Protein AF-0000000069323156 (afdb_homodimer)

Foldseek 3Di:
DPPPPPPPLPPPVPPVPPDPPPDPPDDPDDDPDPDDDDPPDDDDDDDDDDDDYYDDDPDDDDDDPPPDPPPPPVVVVVVVVVVVVLVVVLLVCLAWFPLSVLLVPDDDPLFDPVQNVLSVVLVVCVSVVPLLSVLQRQQWFGDDPQQQQQFQERAGFQVSLVQQAPFDPDDDDPPDDDPDDPCNRVHHDPAAKAKKWWKWFKDFPRHDDQLFFDRRIHITIGIGGPSTDFVSVLVSVLVSLVVNRHVCCVVRVIRIHIDGMARLDADPCLCVDVLVVVLVVLVVVLVVLQVLLVVVVVVVVVVVVVVVPPPPPDVPPPVPPVPPPVPPDPDDPDPPPPDPPLPQQQPPPPPPPPPPPPVDDCPPPDPDPPDQDLVNLLSNLSHLVVLLCSLLDLDHDPQDQLLLLLLLLVLLLLQLLLLLCVLQCQQARRNNVLVVQCLALVNLSNNVSLLSLLQVLLQLLLSLQLVQLLRPVNLVVLQPDDPVVVVVVLVLVLVLVLLQQPQLLLSLLSVLLSLLSSLCNNFSTDDRQNLVVLCVVCVVCVSVLNQLVDACSNHNDNLCLSVSLSSVLSSVSVVLVSVCSNPVVVSVVVLVVVLVCLLVVLLVQLVVLFDFQRPSRCNVCCSPQPSHNSNSNNLNSNSNVLSNVLSVCVLVDDDDPVRLVVVLVQLVVLQSCLSSVVNPRGDGSNVRSVSVSVSSNSNSNSSSSLSSCVSNPDDDPSSVVSSDSVSSSVSLLSSQLSSCLSSLSCNVSSNDRHGDHSDSPVSVVVSVVSSVVSSVVSSVSCSSGRSSSSSSSVSVSPPDDDPPPPPPPPPPPVDDPDPPPDDDDDPDPDPDDDDDVD/DPPPPPPPLPPPVPPVPPDPPPDPPDDPDDDDDDDDDDPDDDDDDDDDDDDDDDDDDPDDDDDDPPPPPPPPPVVVVVVVVVVVVLVVVLLVCLAWFPLSVLLVPDDDPLFDPVQNVLSVVLVVCVSVVPLLSVLQRQQWFGDDPQQQQQFQERAGFQVSLVQQAPFDPDDDDPPDDDPDDPCNRVHHDPAAKAKKWWKWFKDFPRHDDQLFFDRGIHITIGIGGPSTDFVSVLVSVLVSLVVNRHVCCVVRVIRIHIDGMARLDADPCLCVDVLVVVLVVLVVVLVVLQVLLVVVVVVVVVVVVVVVPPPPPDPPPPVPPVPVPVPPDDDDPDPPPPDPPLPQQQPPPPPPPPPPPPVDDCPPPDPDPPDQDLVNLLSNLSHLVVLLCSLLDLDHDPQDQLLLLLLLLVLLLLQLLLLLCVLQCQQARRNNVLVVQCLALVNLSNNVSLLSLLQVLLQLLLSLQLVQLLRPVNLVVLQPDDPVVVVVVLVLVLVLVLLQQPQLVLSLLSVLLSLLSSLCNNFSTDDRQNLVPLCVVCVVCVSVLNQLSDACSNHNDNLCLSVSLSSVLSSVSVVLVSVCSNPVVVSVVVLVVVLVCLLVVLLVQLVVLFDFQRPSRCNVCCSPQPSHNSNSNNLNSNSNVLSNVLSVCVLVDDDDPVRLVVVLVQLVVLQSCLSSVVNPRGDGSNVRSVSVSVSSNSNSNSSSVLSSCVSNPDDDPSSVVSSDSVSSSVSLLSSQLSSCLSSLSCNVSSNDRHGDHSDSPVSVVVSVVSSVVSSVVSSVSCSSGRSSSSSSSVSVSPPDDDPPPPPPPPPPPPPPDDDDDPDDDDDDDDDDDDDDDD

pLDDT: mean 78.99, std 29.28, range [13.47, 98.62]

Organism: Aedes albopictus (NCBI:txid7160)

Secondary structure (DSSP, 8-state):
--GGGSGGGSGGGGGGGTGGGGGGGS----------------------------------------------TTHHHHHHHHHHHHHHHHHHHHHHBHHHHHHHH--BTTB-HHHHHHHHHHHHHHHTT-HHHHHHHHHS-B--S-GGGT--EE---HHHHHHHHS-------TTS---S-TTTTT---SS-EEEEEEEEE---TTS-----SS-SEEEEEEEEETTS-HHHHHHHHHHHHHTT-SHHHHHHT--PEEEEEE-S---TTSTT-HHHHHHHHHHHHHHHHHHHHHHHHHHHHHHHHHHHHTS-S----------------------------S-TTTGGG--------------TTS-------HHHHHHHTT-HHHHHHHHH-----TT--THHHHHHHHHHHHHHHHHHHHHHGGGBS-HHHHHHHHTSGGGHHHHTGGGGHHHHHHHHHHHHHHHHHH-HHHHHHHHHS-HHHHHHHHHHHHHHHHHHHHHHHHHHHHHHHHHHHHHHHH-SS-----HHHHHHHHHHHHHTT-GGGS-GGG-SSGGGHHHHHHHHHHHHHHHHHHHHHH-HHHHHHHHHHHHHHHHHHHHHHHHHTT---SHHHHHHTHIIIIISGGGSHHHHHHHHHHHHHHHHHTT-----HHHHHHHHHHHHHHHHHHHTTTSS----HHHHHHHHHHHHHHHHHHHHHHHHHHHTT---HHHHHHTSHHHHHHHTTHHHHHHHHHHHHHHHHHT-SS-B---HHHHHHHHHHHHHHHHHHHHHHIIIIIHHHHHHHHHHHH------------------------------------SS--/-GGGGSTHHHHTTTGGGTGGGSSTT-----------------------------------------------TTHHHHHHHHHHHHHHHHHHHHHHBHHHHHHHH--BTTB-HHHHHHHHHHHHHHHTT-HHHHHHHHHS-B--S-GGGT--EE---HHHHHHHHS-------TTS---S-TTTTT---SS-EEEEEEEEE---TTS-----SS-SEEEEEEEEETTS-HHHHHHHHHHHHHTT-SHHHHHHT--PEEEEEE-S---TTGGG-HHHHHHHHHHHHHHHHHHHHHHHHHHHHHHHHHHHHTS-S----------------------------S-TTTGGG--------------TTS-------HHHHHHHTT-HHHHHHHHH-----TT--THHHHHHHHHHHHHHHHHHHHHHGGGBS-HHHHHHHHTSGGGHHHHTGGGGHHHHHHHHHHHHHHHHHH-HHHHHHHHHS-HHHHHHHHHHHHHHHHHHHHHHHHHHHHHHHHHHHHHHHH-SS-----HHHHHHHHHHHHHTT-GGGS-GGG-SSGGGHHHHHHHHHHHHHHHHHHHHHH-HHHHHHHHHHHHHHHHHHHHHHHHHTT---SHHHHHHTHIIIIISGGGSHHHHHHHHHHHHHHHHHTT-----HHHHHHHHHHHHHHHHHHHTTTSSS---HHHHHHHHHHHHHHHHHHHHHHHHHHHTT---HHHHHHTSHHHHHHHTTHHHHHHHHHHHHHHHHHT-SS-B---HHHHHHHHHHHHHHHHHHHHHHIIIIIHHHHHHHHHHHH----------------------------------------

Nearest PDB structures (foldseek):
  7qia-assembly1_A  TM=1.766E-01  e=3.461E-01  Eggerthella lenta
  7mjp-assembly1_E  TM=1.328E-01  e=1.097E+00  Rattus norvegicus
  7a0g-assembly1_EEE  TM=1.377E-01  e=2.211E+00  Serratia marcescens
  6iv1-assembly1_E  TM=1.682E-01  e=5.252E+00  Klebsiella pneumoniae IS53
  6m20-assembly3_C  TM=2.098E-01  e=3.214E+00  Plasmodium falciparum

Radius of gyration: 42.63 Å; Cα contacts (8 Å, |Δi|>4): 2077; chains: 2; bounding box: 185×141×119 Å

Solvent-accessible surface area (backbone atoms only — not comparable to full-atom values): 93263 Å² total; per-residue (Å²): 139,79,73,79,73,70,62,74,75,58,65,76,64,53,66,77,58,59,71,76,59,62,77,75,66,72,86,69,76,69,93,64,84,69,84,81,75,85,71,88,78,80,92,77,92,81,87,92,86,90,83,87,88,86,88,86,76,91,78,68,93,74,85,78,87,67,73,79,74,80,77,61,76,72,55,52,54,55,50,48,48,49,51,52,45,50,51,48,46,51,56,38,37,34,27,50,33,53,60,51,31,47,52,70,68,60,50,90,80,77,41,58,68,67,30,48,52,53,47,48,49,42,53,52,24,45,76,68,63,34,65,28,30,45,34,32,56,33,10,15,13,38,80,59,53,30,42,46,37,33,31,35,68,18,46,42,26,62,66,44,22,45,23,20,59,48,47,67,60,64,62,79,69,88,84,59,91,69,69,33,48,89,54,63,61,68,36,52,46,97,58,63,53,39,48,32,38,37,34,24,39,45,69,32,36,56,27,68,75,64,72,54,89,76,68,49,52,36,30,38,19,36,41,41,52,57,72,47,46,55,68,48,49,46,53,50,48,44,49,41,44,72,67,56,49,44,47,63,33,70,75,45,55,41,67,51,44,71,74,49,52,43,66,49,52,75,58,90,62,58,84,70,33,65,53,56,52,53,51,50,52,50,52,50,52,51,50,51,35,32,51,51,18,49,51,53,51,50,51,52,52,50,54,51,52,54,60,62,60,66,62,76,74,79,73,66,80,58,74,76,64,83,64,79,70,70,68,77,78,75,77,81,73,79,82,73,83,67,84,77,68,82,57,79,86,70,65,72,64,79,70,72,76,77,71,71,80,68,82,64,80,77,69,80,72,67,75,68,80,76,76,78,48,72,66,53,52,50,31,50,36,34,27,57,70,62,39,49,49,56,52,68,48,59,80,72,55,91,86,57,64,52,44,56,24,19,55,52,41,53,41,47,50,36,33,49,47,30,44,49,57,63,56,39,48,66,41,36,29,30,52,54,55,40,46,26,49,40,44,33,73,90,35,17,64,35,62,43,17,75,61,45,56,36,41,54,37,8,50,50,25,16,49,56,32,23,57,50,64,55,32,58,69,57,34,50,48,54,46,72,41,54,73,66,57,43,48,52,52,51,49,50,54,50,48,44,53,47,43,43,51,41,54,41,51,51,53,50,50,44,50,46,23,50,51,39,44,50,39,59,31,50,19,80,48,72,69,73,82,54,20,41,58,25,27,71,75,39,45,68,33,59,78,66,43,52,43,29,82,42,54,63,90,56,30,34,58,72,84,52,32,61,56,20,37,50,55,52,50,48,55,51,50,53,55,46,49,53,42,24,44,62,37,53,71,59,25,52,51,50,48,52,51,48,52,52,47,43,52,51,47,41,50,48,54,32,48,71,65,54,32,36,71,17,64,36,49,47,60,74,40,27,40,66,59,55,43,18,55,76,48,56,40,58,15,23,52,51,11,31,51,52,13,39,51,56,32,72,38,69,80,63,62,78,77,52,70,67,56,49,56,52,52,49,52,49,30,52,47,34,44,52,45,48,39,50,61,56,63,63,36,79,45,57,29,71,59,33,25,51,48,58,57,46,36,46,46,36,39,16,46,31,54,48,48,54,53,51,44,45,73,64,68,51,77,49,73,66,50,50,59,23,41,31,59,68,26,49,30,48,37,77,34,45,69,40,24,62,67,43,35,60,58,52,47,36,52,49,53,38,64,40,88,60,71,40,73,66,41,72,65,58,49,52,38,36,34,48,13,48,49,52,51,20,47,56,51,15,54,55,46,38,38,68,36,26,51,23,39,38,49,42,41,55,52,58,70,57,63,66,79,74,73,78,71,78,72,76,78,78,74,80,75,80,73,76,84,74,80,76,78,79,78,82,80,80,82,79,79,79,74,61,81,84,67,66,90,114,136,81,75,75,74,70,62,72,72,57,62,72,62,54,66,75,58,58,69,77,60,63,73,82,61,71,86,70,75,68,93,69,83,72,83,82,80,81,72,83,86,76,89,77,87,89,84,92,85,92,80,89,82,85,89,84,75,92,69,90,79,74,86,75,89,66,73,78,71,80,75,62,74,72,53,53,54,53,49,50,48,48,52,51,48,49,51,46,47,52,55,38,37,35,29,51,31,52,58,52,31,47,52,72,67,60,51,91,78,76,42,56,68,66,31,47,54,52,46,48,48,41,54,51,25,47,77,68,64,33,65,28,31,45,35,32,55,35,10,14,14,38,80,59,53,30,42,46,39,34,30,36,65,17,47,42,25,62,66,44,22,47,23,20,58,49,47,65,60,64,61,79,68,86,84,58,92,67,70,33,50,89,55,63,61,68,35,50,45,97,58,62,54,39,50,33,38,37,32,24,40,45,69,32,36,56,27,67,75,65,72,54,90,80,69,49,52,34,29,36,20,36,43,41,52,58,72,47,50,53,69,47,52,44,54,50,49,42,49,42,44,72,66,56,48,45,48,63,34,67,76,42,54,42,67,52,43,68,74,49,53,44,66,49,52,76,58,91,61,58,85,71,34,66,54,56,54,53,50,50,52,51,52,49,53,50,50,50,35,30,50,50,19,51,51,52,52,50,50,52,51,51,53,50,53,56,59,62,60,67,61,74,74,78,72,66,79,58,73,76,63,82,64,80,70,72,69,74,79,74,78,80,72,78,79,73,82,68,82,77,69,82,58,79,88,70,64,72,64,79,70,72,76,77,71,72,80,69,81,64,78,78,68,81,72,66,75,68,79,77,76,78,49,71,67,51,52,50,31,51,35,35,27,57,70,62,40,49,49,56,51,68,49,58,80,73,55,93,85,56,66,53,44,56,24,19,53,51,40,55,41,49,50,36,34,49,48,30,44,50,54,65,57,42,48,65,40,36,30,30,51,53,53,40,47,26,50,41,44,33,74,90,34,17,64,36,63,44,17,76,60,45,56,36,40,55,38,9,49,49,25,17,48,57,33,23,57,49,65,55,32,58,68,56,34,49,49,52,47,72,41,54,74,69,55,42,48,51,52,50,50,50,54,51,49,45,53,49,43,43,50,40,54,40,51,53,52,49,49,45,50,44,23,49,50,38,45,50,39,59,30,52,20,80,49,72,69,74,82,54,20,41,57,24,27,71,74,39,44,68,33,59,78,68,43,50,41,27,82,44,52,62,91,55,30,33,58,72,83,53,32,61,57,20,37,52,54,51,51,48,55,50,50,52,54,46,49,54,42,24,43,63,36,54,70,59,25,53,52,51,48,54,50,48,51,52,46,43,53,51,48,44,50,48,53,33,48,71,64,56,32,34,71,18,63,37,49,47,59,75,40,28,42,68,59,54,44,17,53,76,47,56,40,58,15,23,52,51,12,32,51,54,13,39,52,56,32,71,37,70,82,63,63,78,78,51,71,67,56,48,54,52,52,49,53,48,31,53,48,35,43,52,47,47,41,51,61,56,63,62,35,80,45,59,30,72,59,32,24,49,49,58,56,47,35,46,47,36,39,16,46,30,53,48,48,54,52,51,45,45,73,65,70,50,78,51,74,66,51,51,60,24,40,31,58,69,26,48,31,48,37,76,36,45,67,41,24,62,68,44,35,60,58,51,46,36,51,49,53,38,64,39,90,61,72,40,73,65,41,72,66,57,48,52,37,37,34,47,13,48,49,53,51,20,46,56,50,15,55,55,46,37,40,67,37,26,53,23,39,40,49,43,39,56,53,58,69,57,64,65,79,72,72,77,69,77,70,76,80,79,74,81,76,80,75,77,85,76,82,79,82,82,77,82,80,84,86,71,88,85,80,90,95,91,91,72,90,130

Structure (mmCIF, N/CA/C/O backbone):
data_AF-0000000069323156-model_v1
#
loop_
_entity.id
_entity.type
_entity.pdbx_description
1 polymer 'Uncharacterized protein'
#
loop_
_atom_site.group_PDB
_atom_site.id
_atom_site.type_symbol
_atom_site.label_atom_id
_atom_site.label_alt_id
_atom_site.label_comp_id
_atom_site.label_asym_id
_atom_site.label_entity_id
_atom_site.label_seq_id
_atom_site.pdbx_PDB_ins_code
_atom_site.Cartn_x
_atom_site.Cartn_y
_atom_site.Cartn_z
_atom_site.occupancy
_atom_site.B_iso_or_equiv
_atom_site.auth_seq_id
_atom_site.auth_comp_id
_atom_site.auth_asym_id
_atom_site.auth_atom_id
_atom_site.pdbx_PDB_model_num
ATOM 1 N N . MET A 1 1 ? 51.719 -1.077 -15.766 1 19.84 1 MET A N 1
ATOM 2 C CA . MET A 1 1 ? 51.719 0.281 -15.227 1 19.84 1 MET A CA 1
ATOM 3 C C . MET A 1 1 ? 50.812 0.373 -14.008 1 19.84 1 MET A C 1
ATOM 5 O O . MET A 1 1 ? 50 1.296 -13.891 1 19.84 1 MET A O 1
ATOM 9 N N . ALA A 1 2 ? 50.562 -0.69 -13.344 1 22.05 2 ALA A N 1
ATOM 10 C CA . ALA A 1 2 ? 49.688 -1.306 -12.352 1 22.05 2 ALA A CA 1
ATOM 11 C C . ALA A 1 2 ? 49.875 -0.669 -10.984 1 22.05 2 ALA A C 1
ATOM 13 O O . ALA A 1 2 ? 48.969 -0.702 -10.148 1 22.05 2 ALA A O 1
ATOM 14 N N . PRO A 1 3 ? 51.062 -0.078 -10.734 1 22.94 3 PRO A N 1
ATOM 15 C CA . PRO A 1 3 ? 51.562 0.042 -9.359 1 22.94 3 PRO A CA 1
ATOM 16 C C . PRO A 1 3 ? 50.938 1.204 -8.602 1 22.94 3 PRO A C 1
ATOM 18 O O . PRO A 1 3 ? 51 1.247 -7.367 1 22.94 3 PRO A O 1
ATOM 21 N N . ILE A 1 4 ? 50.656 2.258 -9.312 1 23.58 4 ILE A N 1
ATOM 22 C CA . ILE A 1 4 ? 50.625 3.555 -8.648 1 23.58 4 ILE A CA 1
ATOM 23 C C . ILE A 1 4 ? 49.344 3.668 -7.797 1 23.58 4 ILE A C 1
ATOM 25 O O . ILE A 1 4 ? 48.969 4.77 -7.402 1 23.58 4 ILE A O 1
ATOM 29 N N . ARG A 1 5 ? 48.562 2.629 -7.816 1 21.92 5 ARG A N 1
ATOM 30 C CA . ARG A 1 5 ? 47.156 2.785 -7.395 1 21.92 5 ARG A CA 1
ATOM 31 C C . ARG A 1 5 ? 47.094 3.07 -5.898 1 21.92 5 ARG A C 1
ATOM 33 O O . ARG A 1 5 ? 46.094 3.652 -5.426 1 21.92 5 ARG A O 1
ATOM 40 N N . PHE A 1 6 ? 47.969 2.354 -5.066 1 22.97 6 PHE A N 1
ATOM 41 C CA . PHE A 1 6 ? 47.688 2.135 -3.648 1 22.97 6 PHE A CA 1
ATOM 42 C C . PHE A 1 6 ? 48 3.391 -2.84 1 22.97 6 PHE A C 1
ATOM 44 O O . PHE A 1 6 ? 47.656 3.467 -1.655 1 22.97 6 PHE A O 1
ATOM 51 N N . ALA A 1 7 ? 48.875 4.301 -3.303 1 22.59 7 ALA A N 1
ATOM 52 C CA . ALA A 1 7 ? 49.625 5.125 -2.342 1 22.59 7 ALA A CA 1
ATOM 53 C C . ALA A 1 7 ? 48.719 6.195 -1.737 1 22.59 7 ALA A C 1
ATOM 55 O O . ALA A 1 7 ? 48.875 6.574 -0.576 1 22.59 7 ALA A O 1
ATOM 56 N N . SER A 1 8 ? 47.906 6.797 -2.604 1 22.84 8 SER A N 1
ATOM 57 C CA . SER A 1 8 ? 47.469 8.117 -2.168 1 22.84 8 SER A CA 1
ATOM 58 C C . SER A 1 8 ? 46.438 8.016 -1.064 1 22.84 8 SER A C 1
ATOM 60 O O . SER A 1 8 ? 45.906 9.039 -0.601 1 22.84 8 SER A O 1
ATOM 62 N N . ARG A 1 9 ? 45.812 6.875 -0.917 1 22.41 9 ARG A N 1
ATOM 63 C CA . ARG A 1 9 ? 44.688 6.824 0.011 1 22.41 9 ARG A CA 1
ATOM 64 C C . ARG A 1 9 ? 45.156 7.027 1.448 1 22.41 9 ARG A C 1
ATOM 66 O O . ARG A 1 9 ? 44.344 7.25 2.346 1 22.41 9 ARG A O 1
ATOM 73 N N . ALA A 1 10 ? 46.531 6.73 1.75 1 22.8 10 ALA A N 1
ATOM 74 C CA . ALA A 1 10 ? 47.031 6.617 3.121 1 22.8 10 ALA A CA 1
ATOM 75 C C . ALA A 1 10 ? 47.094 7.988 3.789 1 22.8 10 ALA A C 1
ATOM 77 O O . ALA A 1 10 ? 46.938 8.102 5.004 1 22.8 10 ALA A O 1
ATOM 78 N N . LEU A 1 11 ? 47.531 9 3.029 1 21.69 11 LEU A N 1
ATOM 79 C CA . LEU A 1 11 ? 48.062 10.125 3.785 1 21.69 11 LEU A CA 1
ATOM 80 C C . LEU A 1 11 ? 47 10.797 4.629 1 21.69 11 LEU A C 1
ATOM 82 O O . LEU A 1 11 ? 47.25 11.188 5.77 1 21.69 11 LEU A O 1
ATOM 86 N N . ILE A 1 12 ? 45.906 11.055 3.996 1 22.02 12 ILE A N 1
ATOM 87 C CA . ILE A 1 12 ? 45.125 12.078 4.691 1 22.02 12 ILE A CA 1
ATOM 88 C C . ILE A 1 12 ? 44.438 11.461 5.922 1 22.02 12 ILE A C 1
ATOM 90 O O . ILE A 1 12 ? 43.906 12.188 6.77 1 22.02 12 ILE A O 1
ATOM 94 N N . SER A 1 13 ? 44.469 10.148 6.066 1 22.89 13 SER A N 1
ATOM 95 C CA . SER A 1 13 ? 43.75 9.57 7.199 1 22.89 13 SER A CA 1
ATOM 96 C C . SER A 1 13 ? 44.438 9.906 8.516 1 22.89 13 SER A C 1
ATOM 98 O O . SER A 1 13 ? 43.969 9.523 9.586 1 22.89 13 SER A O 1
ATOM 100 N N . THR A 1 14 ? 45.781 10.211 8.469 1 22.78 14 THR A N 1
ATOM 101 C CA . THR A 1 14 ? 46.5 10.188 9.734 1 22.78 14 THR A CA 1
ATOM 102 C C . THR A 1 14 ? 46.031 11.297 10.656 1 22.78 14 THR A C 1
ATOM 104 O O . THR A 1 14 ? 46.062 11.148 11.883 1 22.78 14 THR A O 1
ATOM 107 N N . VAL A 1 15 ? 45.781 12.516 10.055 1 21.61 15 VAL A N 1
ATOM 108 C CA . VAL A 1 15 ? 45.906 13.586 11.039 1 21.61 15 VAL A CA 1
ATOM 109 C C . VAL A 1 15 ? 44.812 13.469 12.078 1 21.61 15 VAL A C 1
ATOM 111 O O . VAL A 1 15 ? 45.031 13.68 13.273 1 21.61 15 VAL A O 1
ATOM 114 N N . VAL A 1 16 ? 43.656 13.156 11.609 1 20.75 16 VAL A N 1
ATOM 115 C CA . VAL A 1 16 ? 42.625 13.508 12.609 1 20.75 16 VAL A CA 1
ATOM 116 C C . VAL A 1 16 ? 42.625 12.453 13.711 1 20.75 16 VAL A C 1
ATOM 118 O O . VAL A 1 16 ? 41.875 12.578 14.688 1 20.75 16 VAL A O 1
ATOM 121 N N . LEU A 1 17 ? 43.406 11.359 13.531 1 21.92 17 LEU A N 1
ATOM 122 C CA . LEU A 1 17 ? 43.312 10.297 14.516 1 21.92 17 LEU A CA 1
ATOM 123 C C . LEU A 1 17 ? 43.875 10.742 15.859 1 21.92 17 LEU A C 1
ATOM 125 O O . LEU A 1 17 ? 43.625 10.109 16.891 1 21.92 17 LEU A O 1
ATOM 129 N N . VAL A 1 18 ? 44.781 11.758 15.828 1 20.69 18 VAL A N 1
ATOM 130 C CA . VAL A 1 18 ? 45.594 11.844 17.016 1 20.69 18 VAL A CA 1
ATOM 131 C C . VAL A 1 18 ? 44.719 12.102 18.25 1 20.69 18 VAL A C 1
ATOM 133 O O . VAL A 1 18 ? 44.938 11.5 19.297 1 20.69 18 VAL A O 1
ATOM 136 N N . VAL A 1 19 ? 43.875 13.117 18.125 1 19.52 19 VAL A N 1
ATOM 137 C CA . VAL A 1 19 ? 43.625 13.734 19.422 1 19.52 19 VAL A CA 1
ATOM 138 C C . VAL A 1 19 ? 42.781 12.797 20.281 1 19.52 19 VAL A C 1
ATOM 140 O O . VAL A 1 19 ? 43 12.695 21.5 1 19.52 19 VAL A O 1
ATOM 143 N N . LEU A 1 20 ? 41.875 12.156 19.609 1 18.64 20 LEU A N 1
ATOM 144 C CA . LEU A 1 20 ? 40.875 11.672 20.578 1 18.64 20 LEU A CA 1
ATOM 145 C C . LEU A 1 20 ? 41.375 10.406 21.266 1 18.64 20 LEU A C 1
ATOM 147 O O . LEU A 1 20 ? 40.625 9.766 22 1 18.64 20 LEU A O 1
ATOM 151 N N . VAL A 1 21 ? 42.656 9.938 20.953 1 20.44 21 VAL A N 1
ATOM 152 C CA . VAL A 1 21 ? 43.094 8.695 21.578 1 20.44 21 VAL A CA 1
ATOM 153 C C . VAL A 1 21 ? 43.156 8.867 23.094 1 20.44 21 VAL A C 1
ATOM 155 O O . VAL A 1 21 ? 43.125 7.879 23.828 1 20.44 21 VAL A O 1
ATOM 158 N N . ALA A 1 22 ? 43.406 10.141 23.5 1 19.09 22 ALA A N 1
ATOM 159 C CA . ALA A 1 22 ? 44.031 10.102 24.828 1 19.09 22 ALA A CA 1
ATOM 160 C C . ALA A 1 22 ? 43.094 9.398 25.844 1 19.09 22 ALA A C 1
ATOM 162 O O . ALA A 1 22 ? 43.562 8.672 26.703 1 19.09 22 ALA A O 1
ATOM 163 N N . ILE A 1 23 ? 41.906 9.883 25.953 1 18.47 23 ILE A N 1
ATOM 164 C CA . ILE A 1 23 ? 41.375 9.789 27.312 1 18.47 23 ILE A CA 1
ATOM 165 C C . ILE A 1 23 ? 40.938 8.359 27.609 1 18.47 23 ILE A C 1
ATOM 167 O O . ILE A 1 23 ? 40.719 8 28.766 1 18.47 23 ILE A O 1
ATOM 171 N N . CYS A 1 24 ? 40.781 7.566 26.578 1 18.83 24 CYS A N 1
ATOM 172 C CA . CYS A 1 24 ? 40.031 6.379 26.922 1 18.83 24 CYS A CA 1
ATOM 173 C C . CYS A 1 24 ? 40.906 5.359 27.641 1 18.83 24 CYS A C 1
ATOM 175 O O . CYS A 1 24 ? 40.625 4.156 27.578 1 18.83 24 CYS A O 1
ATOM 177 N N . GLY A 1 25 ? 42.094 5.812 28.25 1 17.16 25 GLY A N 1
ATOM 178 C CA . GLY A 1 25 ? 43 4.758 28.703 1 17.16 25 GLY A CA 1
ATOM 179 C C . GLY A 1 25 ? 42.312 3.766 29.641 1 17.16 25 GLY A C 1
ATOM 180 O O . GLY A 1 25 ? 42.594 2.564 29.578 1 17.16 25 GLY A O 1
ATOM 181 N N . ARG A 1 26 ? 41.75 4.211 30.75 1 16.91 26 ARG A N 1
ATOM 182 C CA . ARG A 1 26 ? 42.156 3.488 31.953 1 16.91 26 ARG A CA 1
ATOM 183 C C . ARG A 1 26 ? 41.5 2.113 32.031 1 16.91 26 ARG A C 1
ATOM 185 O O . ARG A 1 26 ? 42.125 1.132 32.406 1 16.91 26 ARG A O 1
ATOM 192 N N . VAL A 1 27 ? 40.125 1.903 32.062 1 17.48 27 VAL A N 1
ATOM 193 C CA . VAL A 1 27 ? 39.625 1.069 33.156 1 17.48 27 VAL A CA 1
ATOM 194 C C . VAL A 1 27 ? 39.625 -0.396 32.719 1 17.48 27 VAL A C 1
ATOM 196 O O . VAL A 1 27 ? 38.688 -0.861 32.062 1 17.48 27 VAL A O 1
ATOM 199 N N . ILE A 1 28 ? 40.562 -0.941 31.969 1 18.41 28 ILE A N 1
ATOM 200 C CA . ILE A 1 28 ? 40.438 -2.305 31.453 1 18.41 28 ILE A CA 1
ATOM 201 C C . ILE A 1 28 ? 40.562 -3.295 32.625 1 18.41 28 ILE A C 1
ATOM 203 O O . ILE A 1 28 ? 40.656 -4.504 32.406 1 18.41 28 ILE A O 1
ATOM 207 N N . SER A 1 29 ? 40.562 -2.807 33.969 1 15.44 29 SER A N 1
ATOM 208 C CA . SER A 1 29 ? 41.281 -3.822 34.75 1 15.44 29 SER A CA 1
ATOM 209 C C . SER A 1 29 ? 40.656 -5.203 34.531 1 15.44 29 SER A C 1
ATOM 211 O O . SER A 1 29 ? 41.312 -6.102 33.969 1 15.44 29 SER A O 1
ATOM 213 N N . SER A 1 30 ? 40.219 -5.852 35.688 1 15.98 30 SER A N 1
ATOM 214 C CA . SER A 1 30 ? 40.656 -7.039 36.406 1 15.98 30 SER A CA 1
ATOM 215 C C . SER A 1 30 ? 39.844 -8.266 36 1 15.98 30 SER A C 1
ATOM 217 O O . SER A 1 30 ? 40.281 -9.398 36.188 1 15.98 30 SER A O 1
ATOM 219 N N . ALA A 1 31 ? 38.531 -8.164 35.656 1 17.11 31 ALA A N 1
ATOM 220 C CA . ALA A 1 31 ? 37.812 -9.195 36.375 1 17.11 31 ALA A CA 1
ATOM 221 C C . ALA A 1 31 ? 38 -10.562 35.719 1 17.11 31 ALA A C 1
ATOM 223 O O . ALA A 1 31 ? 37.562 -10.797 34.594 1 17.11 31 ALA A O 1
ATOM 224 N N . SER A 1 32 ? 39.188 -11.273 36.031 1 15.91 32 SER A N 1
ATOM 225 C CA . SER A 1 32 ? 39.688 -12.57 35.562 1 15.91 32 SER A CA 1
ATOM 226 C C . SER A 1 32 ? 38.719 -13.688 35.938 1 15.91 32 SER A C 1
ATOM 228 O O . SER A 1 32 ? 38.812 -14.797 35.406 1 15.91 32 SER A O 1
ATOM 230 N N . SER A 1 33 ? 37.844 -13.641 37.031 1 15.88 33 SER A N 1
ATOM 231 C CA . SER A 1 33 ? 37.906 -14.883 37.781 1 15.88 33 SER A CA 1
ATOM 232 C C . SER A 1 33 ? 37.312 -16.047 37 1 15.88 33 SER A C 1
ATOM 234 O O . SER A 1 33 ? 36.312 -15.898 36.281 1 15.88 33 SER A O 1
ATOM 236 N N . SER A 1 34 ? 38.125 -17.094 36.875 1 16.16 34 SER A N 1
ATOM 237 C CA . SER A 1 34 ? 38.156 -18.391 36.188 1 16.16 34 SER A CA 1
ATOM 238 C C . SER A 1 34 ? 37.156 -19.375 36.781 1 16.16 34 SER A C 1
ATOM 240 O O . SER A 1 34 ? 37.094 -20.531 36.375 1 16.16 34 SER A O 1
ATOM 242 N N . ALA A 1 35 ? 36.062 -18.984 37.531 1 15.77 35 ALA A N 1
ATOM 243 C CA . ALA A 1 35 ? 35.688 -20.109 38.375 1 15.77 35 ALA A CA 1
ATOM 244 C C . ALA A 1 35 ? 35.469 -21.359 37.531 1 15.77 35 ALA A C 1
ATOM 246 O O . ALA A 1 35 ? 34.969 -21.281 36.406 1 15.77 35 ALA A O 1
ATOM 247 N N . PRO A 1 36 ? 35.969 -22.484 38.156 1 15.76 36 PRO A N 1
ATOM 248 C CA . PRO A 1 36 ? 36.312 -23.828 37.688 1 15.76 36 PRO A CA 1
ATOM 249 C C . PRO A 1 36 ? 35.094 -24.609 37.188 1 15.76 36 PRO A C 1
ATOM 251 O O . PRO A 1 36 ? 35.031 -24.906 36 1 15.76 36 PRO A O 1
ATOM 254 N N . PRO A 1 37 ? 34.781 -25.688 37.969 1 15.46 37 PRO A N 1
ATOM 255 C CA . PRO A 1 37 ? 34.969 -27.109 37.656 1 15.46 37 PRO A CA 1
ATOM 256 C C . PRO A 1 37 ? 33.656 -27.797 37.344 1 15.46 37 PRO A C 1
ATOM 258 O O . PRO A 1 37 ? 33.625 -28.688 36.469 1 15.46 37 PRO A O 1
ATOM 261 N N . ALA A 1 38 ? 32.5 -27.359 38.125 1 15.26 38 ALA A N 1
ATOM 262 C CA . ALA A 1 38 ? 31.875 -28.484 38.781 1 15.26 38 ALA A CA 1
ATOM 263 C C . ALA A 1 38 ? 31.297 -29.484 37.781 1 15.26 38 ALA A C 1
ATOM 265 O O . ALA A 1 38 ? 30.828 -29.094 36.719 1 15.26 38 ALA A O 1
ATOM 266 N N . GLN A 1 39 ? 31.469 -30.797 38.094 1 15.6 39 GLN A N 1
ATOM 267 C CA . GLN A 1 39 ? 31.422 -32.188 37.656 1 15.6 39 GLN A CA 1
ATOM 268 C C . GLN A 1 39 ? 29.984 -32.688 37.531 1 15.6 39 GLN A C 1
ATOM 270 O O . GLN A 1 39 ? 29.719 -33.781 37.031 1 15.6 39 GLN A O 1
ATOM 275 N N . ILE A 1 40 ? 28.984 -31.766 37.5 1 15.06 40 ILE A N 1
ATOM 276 C CA . ILE A 1 40 ? 27.828 -32.469 38 1 15.06 40 ILE A CA 1
ATOM 277 C C . ILE A 1 40 ? 27.656 -33.812 37.25 1 15.06 40 ILE A C 1
ATOM 279 O O . ILE A 1 40 ? 27.641 -33.812 36.031 1 15.06 40 ILE A O 1
ATOM 283 N N . ALA A 1 41 ? 27.719 -34.969 38.094 1 14.88 41 ALA A N 1
ATOM 284 C CA . ALA A 1 41 ? 27.688 -36.438 38.125 1 14.88 41 ALA A CA 1
ATOM 285 C C . ALA A 1 41 ? 26.484 -36.969 37.375 1 14.88 41 ALA A C 1
ATOM 287 O O . ALA A 1 41 ? 26.641 -37.75 36.438 1 14.88 41 ALA A O 1
ATOM 288 N N . GLY A 1 42 ? 25.578 -37.562 38.219 1 14.12 42 GLY A N 1
ATOM 289 C CA . GLY A 1 42 ? 25.328 -39 38.312 1 14.12 42 GLY A CA 1
ATOM 290 C C . GLY A 1 42 ? 24.25 -39.5 37.375 1 14.12 42 GLY A C 1
ATOM 291 O O . GLY A 1 42 ? 24.469 -40.406 36.594 1 14.12 42 GLY A O 1
ATOM 292 N N . LEU A 1 43 ? 22.922 -39.5 37.938 1 14.05 43 LEU A N 1
ATOM 293 C CA . LEU A 1 43 ? 22.266 -40.781 38.281 1 14.05 43 LEU A CA 1
ATOM 294 C C . LEU A 1 43 ? 21.562 -41.375 37.094 1 14.05 43 LEU A C 1
ATOM 296 O O . LEU A 1 43 ? 21.203 -40.656 36.125 1 14.05 43 LEU A O 1
ATOM 300 N N . ASN A 1 44 ? 21.25 -42.75 37.188 1 13.98 44 ASN A N 1
ATOM 301 C CA . ASN A 1 44 ? 21.047 -44.125 36.719 1 13.98 44 ASN A CA 1
ATOM 302 C C . ASN A 1 44 ? 19.641 -44.344 36.188 1 13.98 44 ASN A C 1
ATOM 304 O O . ASN A 1 44 ? 19.391 -45.281 35.438 1 13.98 44 ASN A O 1
ATOM 308 N N . GLY A 1 45 ? 18.516 -43.75 36.844 1 14.02 45 GLY A N 1
ATOM 309 C CA . GLY A 1 45 ? 17.516 -44.75 37.188 1 14.02 45 GLY A CA 1
ATOM 310 C C . GLY A 1 45 ? 17 -45.469 35.938 1 14.02 45 GLY A C 1
ATOM 311 O O . GLY A 1 45 ? 17.094 -44.969 34.844 1 14.02 45 GLY A O 1
ATOM 312 N N . THR A 1 46 ? 16.453 -46.844 36.188 1 14.43 46 THR A N 1
ATOM 313 C CA . THR A 1 46 ? 16.125 -48.219 35.875 1 14.43 46 THR A CA 1
ATOM 314 C C . THR A 1 46 ? 14.836 -48.312 35.062 1 14.43 46 THR A C 1
ATOM 316 O O . THR A 1 46 ? 14.797 -48.938 34 1 14.43 46 THR A O 1
ATOM 319 N N . ASN A 1 47 ? 13.578 -48.375 35.812 1 13.47 47 ASN A N 1
ATOM 320 C CA . ASN A 1 47 ? 12.852 -49.656 35.906 1 13.47 47 ASN A CA 1
ATOM 321 C C . ASN A 1 47 ? 11.992 -49.875 34.656 1 13.47 47 ASN A C 1
ATOM 323 O O . ASN A 1 47 ? 12.086 -50.938 34.031 1 13.47 47 ASN A O 1
ATOM 327 N N . LYS A 1 48 ? 10.484 -49.812 34.906 1 14.29 48 LYS A N 1
ATOM 328 C CA . LYS A 1 48 ? 9.523 -50.875 35.156 1 14.29 48 LYS A CA 1
ATOM 329 C C . LYS A 1 48 ? 8.875 -51.344 33.844 1 14.29 48 LYS A C 1
ATOM 331 O O . LYS A 1 48 ? 8.844 -50.594 32.875 1 14.29 48 LYS A O 1
ATOM 336 N N . TYR A 1 49 ? 7.672 -52.219 34.031 1 14.12 49 TYR A N 1
ATOM 337 C CA . TYR A 1 49 ? 7.094 -53.531 33.781 1 14.12 49 TYR A CA 1
ATOM 338 C C . TYR A 1 49 ? 6.207 -53.5 32.531 1 14.12 49 TYR A C 1
ATOM 340 O O . TYR A 1 49 ? 6.414 -54.25 31.578 1 14.12 49 TYR A O 1
ATOM 348 N N . ARG A 1 50 ? 4.738 -53.688 32.719 1 14.53 50 ARG A N 1
ATOM 349 C CA . ARG A 1 50 ? 3.986 -54.938 32.562 1 14.53 50 ARG A CA 1
ATOM 350 C C . ARG A 1 50 ? 3.322 -55.031 31.203 1 14.53 50 ARG A C 1
ATOM 352 O O . ARG A 1 50 ? 3.188 -54.031 30.516 1 14.53 50 ARG A O 1
ATOM 359 N N . TYR A 1 51 ? 1.993 -55.75 31.188 1 14.33 51 TYR A N 1
ATOM 360 C CA . TYR A 1 51 ? 1.387 -57 30.734 1 14.33 51 TYR A CA 1
ATOM 361 C C . TYR A 1 51 ? 0.519 -56.781 29.516 1 14.33 51 TYR A C 1
ATOM 363 O O . TYR A 1 51 ? 0.676 -57.469 28.5 1 14.33 51 TYR A O 1
ATOM 371 N N . GLY A 1 52 ? -0.908 -56.531 29.641 1 14.53 52 GLY A N 1
ATOM 372 C CA . GLY A 1 52 ? -1.874 -57.594 29.469 1 14.53 52 GLY A CA 1
ATOM 373 C C . GLY A 1 52 ? -2.352 -57.75 28.031 1 14.53 52 GLY A C 1
ATOM 374 O O . GLY A 1 52 ? -2.074 -56.875 27.188 1 14.53 52 GLY A O 1
ATOM 375 N N . ARG A 1 53 ? -3.768 -58.188 27.844 1 15.41 53 ARG A N 1
ATOM 376 C CA . ARG A 1 53 ? -4.465 -59.375 27.375 1 15.41 53 ARG A CA 1
ATOM 377 C C . ARG A 1 53 ? -4.875 -59.25 25.922 1 15.41 53 ARG A C 1
ATOM 379 O O . ARG A 1 53 ? -4.332 -58.406 25.188 1 15.41 53 ARG A O 1
ATOM 386 N N . VAL A 1 54 ? -6.312 -59.344 25.625 1 15.25 54 VAL A N 1
ATOM 387 C CA . VAL A 1 54 ? -7.109 -60.469 25.188 1 15.25 54 VAL A CA 1
ATOM 388 C C . VAL A 1 54 ? -7.391 -60.375 23.703 1 15.25 54 VAL A C 1
ATOM 390 O O . VAL A 1 54 ? -7.145 -59.344 23.078 1 15.25 54 VAL A O 1
ATOM 393 N N . SER A 1 55 ? -8.781 -60.375 23.266 1 14.9 55 SER A N 1
ATOM 394 C CA . SER A 1 55 ? -9.555 -61.5 22.719 1 14.9 55 SER A CA 1
ATOM 395 C C . SER A 1 55 ? -9.625 -61.406 21.188 1 14.9 55 SER A C 1
ATOM 397 O O . SER A 1 55 ? -9.258 -60.406 20.594 1 14.9 55 SER A O 1
ATOM 399 N N . LYS A 1 56 ? -11.062 -61.5 20.641 1 15.81 56 LYS A N 1
ATOM 400 C CA . LYS A 1 56 ? -11.836 -62.5 19.906 1 15.81 56 LYS A CA 1
ATOM 401 C C . LYS A 1 56 ? -11.828 -62.219 18.406 1 15.81 56 LYS A C 1
ATOM 403 O O . LYS A 1 56 ? -11.867 -61.062 18 1 15.81 56 LYS A O 1
ATOM 408 N N . ARG A 1 57 ? -11.906 -63.312 17.484 1 16 57 ARG A N 1
ATOM 409 C CA . ARG A 1 57 ? -11.75 -63.875 16.156 1 16 57 ARG A CA 1
ATOM 410 C C . ARG A 1 57 ? -12.914 -63.5 15.25 1 16 57 ARG A C 1
ATOM 412 O O . ARG A 1 57 ? -12.984 -63.938 14.102 1 16 57 ARG A O 1
ATOM 419 N N . ASN A 1 58 ? -13.992 -62.812 15.609 1 16.22 58 ASN A N 1
ATOM 420 C CA . ASN A 1 58 ? -15.164 -63.406 14.977 1 16.22 58 ASN A CA 1
ATOM 421 C C . ASN A 1 58 ? -15.062 -63.344 13.453 1 16.22 58 ASN A C 1
ATOM 423 O O . ASN A 1 58 ? -14.68 -62.312 12.883 1 16.22 58 ASN A O 1
ATOM 427 N N . GLU A 1 59 ? -15.148 -64.562 12.656 1 16.41 59 GLU A N 1
ATOM 428 C CA . GLU A 1 59 ? -15.078 -65.312 11.398 1 16.41 59 GLU A CA 1
ATOM 429 C C . GLU A 1 59 ? -16.062 -64.75 10.375 1 16.41 59 GLU A C 1
ATOM 431 O O . GLU A 1 59 ? -15.766 -64.688 9.18 1 16.41 59 GLU A O 1
ATOM 436 N N . THR A 1 60 ? -17.406 -64.562 10.664 1 16.44 60 THR A N 1
ATOM 437 C CA . THR A 1 60 ? -18.391 -65.312 9.891 1 16.44 60 THR A CA 1
ATOM 438 C C . THR A 1 60 ? -18.656 -64.625 8.555 1 16.44 60 THR A C 1
ATOM 440 O O . THR A 1 60 ? -19.328 -65.188 7.688 1 16.44 60 THR A O 1
ATOM 443 N N . CYS A 1 61 ? -18.375 -63.438 8.195 1 17.39 61 CYS A N 1
ATOM 444 C CA . CYS A 1 61 ? -19.469 -63 7.336 1 17.39 61 CYS A CA 1
ATOM 445 C C . CYS A 1 61 ? -19.531 -63.844 6.062 1 17.39 61 CYS A C 1
ATOM 447 O O . CYS A 1 61 ? -18.531 -64 5.359 1 17.39 61 CYS A O 1
ATOM 449 N N . ALA A 1 62 ? -20.641 -64.75 5.746 1 16.81 62 ALA A N 1
ATOM 450 C CA . ALA A 1 62 ? -21.234 -65.75 4.852 1 16.81 62 ALA A CA 1
ATOM 451 C C . ALA A 1 62 ? -21.312 -65.188 3.424 1 16.81 62 ALA A C 1
ATOM 453 O O . ALA A 1 62 ? -20.922 -65.875 2.48 1 16.81 62 ALA A O 1
ATOM 454 N N . GLY A 1 63 ? -22.359 -64.312 3.146 1 17.69 63 GLY A N 1
ATOM 455 C CA . GLY A 1 63 ? -23.297 -64.75 2.115 1 17.69 63 GLY A CA 1
ATOM 456 C C . GLY A 1 63 ? -22.719 -64.688 0.715 1 17.69 63 GLY A C 1
ATOM 457 O O . GLY A 1 63 ? -21.625 -64.125 0.514 1 17.69 63 GLY A O 1
ATOM 458 N N . LYS A 1 64 ? -23.75 -64.812 -0.339 1 20.78 64 LYS A N 1
ATOM 459 C CA . LYS A 1 64 ? -23.953 -65.562 -1.603 1 20.78 64 LYS A CA 1
ATOM 460 C C . LYS A 1 64 ? -23.297 -64.812 -2.758 1 20.78 64 LYS A C 1
ATOM 462 O O . LYS A 1 64 ? -22.922 -65.438 -3.764 1 20.78 64 LYS A O 1
ATOM 467 N N . TYR A 1 65 ? -23.453 -63.469 -2.895 1 19.55 65 TYR A N 1
ATOM 468 C CA . TYR A 1 65 ? -23.547 -63.031 -4.273 1 19.55 65 TYR A CA 1
ATOM 469 C C . TYR A 1 65 ? -22.203 -63.062 -4.965 1 19.55 65 TYR A C 1
ATOM 471 O O . TYR A 1 65 ? -21.359 -62.188 -4.746 1 19.55 65 TYR A O 1
ATOM 479 N N . CYS A 1 66 ? -21.562 -64.188 -5.035 1 19.86 66 CYS A N 1
ATOM 480 C CA . CYS A 1 66 ? -20.312 -64.438 -5.746 1 19.86 66 CYS A CA 1
ATOM 481 C C . CYS A 1 66 ? -20.484 -64.188 -7.242 1 19.86 66 CYS A C 1
ATOM 483 O O . CYS A 1 66 ? -20.562 -65.125 -8.023 1 19.86 66 CYS A O 1
ATOM 485 N N . THR A 1 67 ? -21.453 -63.406 -7.668 1 21.17 67 THR A N 1
ATOM 486 C CA . THR A 1 67 ? -21.688 -63.656 -9.086 1 21.17 67 THR A CA 1
ATOM 487 C C . THR A 1 67 ? -20.406 -63.438 -9.891 1 21.17 67 THR A C 1
ATOM 489 O O . THR A 1 67 ? -19.562 -62.625 -9.508 1 21.17 67 THR A O 1
ATOM 492 N N . GLU A 1 68 ? -20.125 -64.312 -10.875 1 21.09 68 GLU A N 1
ATOM 493 C CA . GLU A 1 68 ? -19.047 -64.625 -11.805 1 21.09 68 GLU A CA 1
ATOM 494 C C . GLU A 1 68 ? -18.797 -63.438 -12.766 1 21.09 68 GLU A C 1
ATOM 496 O O . GLU A 1 68 ? -19.609 -63.188 -13.656 1 21.09 68 GLU A O 1
ATOM 501 N N . MET A 1 69 ? -18.625 -62.25 -12.375 1 22.52 69 MET A N 1
ATOM 502 C CA . MET A 1 69 ? -18.453 -61.25 -13.438 1 22.52 69 MET A CA 1
ATOM 503 C C . MET A 1 69 ? -17.312 -61.625 -14.367 1 22.52 69 MET A C 1
ATOM 505 O O . MET A 1 69 ? -16.219 -61.938 -13.914 1 22.52 69 MET A O 1
ATOM 509 N N . GLU A 1 70 ? -17.688 -62.188 -15.547 1 23.7 70 GLU A N 1
ATOM 510 C CA . GLU A 1 70 ? -16.797 -62.375 -16.688 1 23.7 70 GLU A CA 1
ATOM 511 C C . GLU A 1 70 ? -15.922 -61.156 -16.938 1 23.7 70 GLU A C 1
ATOM 513 O O . GLU A 1 70 ? -16.438 -60.062 -17.125 1 23.7 70 GLU A O 1
ATOM 518 N N . VAL A 1 71 ? -14.758 -61.125 -16.438 1 27.69 71 VAL A N 1
ATOM 519 C CA . VAL A 1 71 ? -13.664 -60.188 -16.609 1 27.69 71 VAL A CA 1
ATOM 520 C C . VAL A 1 71 ? -13.297 -60.062 -18.078 1 27.69 71 VAL A C 1
ATOM 522 O O . VAL A 1 71 ? -12.797 -61 -18.688 1 27.69 71 VAL A O 1
ATOM 525 N N . ASP A 1 72 ? -14.219 -59.594 -18.859 1 27.16 72 ASP A N 1
ATOM 526 C CA . ASP A 1 72 ? -13.859 -59.312 -20.25 1 27.16 72 ASP A CA 1
ATOM 527 C C . ASP A 1 72 ? -12.516 -58.594 -20.344 1 27.16 72 ASP A C 1
ATOM 529 O O . ASP A 1 72 ? -12.148 -57.844 -19.438 1 27.16 72 ASP A O 1
ATOM 533 N N . ASP A 1 73 ? -11.648 -59.062 -21.328 1 27.89 73 ASP A N 1
ATOM 534 C CA . ASP A 1 73 ? -10.25 -58.812 -21.672 1 27.89 73 ASP A CA 1
ATOM 535 C C . ASP A 1 73 ? -9.984 -57.312 -21.828 1 27.89 73 ASP A C 1
ATOM 537 O O . ASP A 1 73 ? -8.852 -56.906 -22.109 1 27.89 73 ASP A O 1
ATOM 541 N N . ASP A 1 74 ? -11.016 -56.594 -22.109 1 30.94 74 ASP A N 1
ATOM 542 C CA . ASP A 1 74 ? -10.727 -55.188 -22.391 1 30.94 74 ASP A CA 1
ATOM 543 C C . ASP A 1 74 ? -10.195 -54.5 -21.156 1 30.94 74 ASP A C 1
ATOM 545 O O . ASP A 1 74 ? -9.984 -53.281 -21.172 1 30.94 74 ASP A O 1
ATOM 549 N N . ASP A 1 75 ? -10.219 -55.125 -20.047 1 34.47 75 ASP A N 1
ATOM 550 C CA . ASP A 1 75 ? -9.773 -54.5 -18.812 1 34.47 75 ASP A CA 1
ATOM 551 C C . ASP A 1 75 ? -8.25 -54.438 -18.75 1 34.47 75 ASP A C 1
ATOM 553 O O . ASP A 1 75 ? -7.688 -53.875 -17.812 1 34.47 75 ASP A O 1
ATOM 557 N N . THR A 1 76 ? -7.59 -55.219 -19.594 1 35.78 76 THR A N 1
ATOM 558 C CA . THR A 1 76 ? -6.133 -55.188 -19.562 1 35.78 76 THR A CA 1
ATOM 559 C C . THR A 1 76 ? -5.617 -53.844 -20.109 1 35.78 76 THR A C 1
ATOM 561 O O . THR A 1 76 ? -4.566 -53.375 -19.688 1 35.78 76 THR A O 1
ATOM 564 N N . GLY A 1 77 ? -6.332 -53.312 -21.109 1 33.81 77 GLY A N 1
ATOM 565 C CA . GLY A 1 77 ? -5.879 -52.062 -21.672 1 33.81 77 GLY A CA 1
ATOM 566 C C . GLY A 1 77 ? -5.957 -50.906 -20.688 1 33.81 77 GLY A C 1
ATOM 567 O O . GLY A 1 77 ? -5.074 -50.062 -20.672 1 33.81 77 GLY A O 1
ATOM 568 N N . GLU A 1 78 ? -7.082 -50.906 -20 1 38.91 78 GLU A N 1
ATOM 569 C CA . GLU A 1 78 ? -7.215 -49.812 -19.047 1 38.91 78 GLU A CA 1
ATOM 570 C C . GLU A 1 78 ? -6.199 -49.938 -17.922 1 38.91 78 GLU A C 1
ATOM 572 O O . GLU A 1 78 ? -5.668 -48.938 -17.438 1 38.91 78 GLU A O 1
ATOM 577 N N . ILE A 1 79 ? -5.961 -51.188 -17.5 1 38.69 79 ILE A N 1
ATOM 578 C CA . ILE A 1 79 ? -4.961 -51.406 -16.453 1 38.69 79 ILE A CA 1
ATOM 579 C C . ILE A 1 79 ? -3.572 -51.062 -17 1 38.69 79 ILE A C 1
ATOM 581 O O . ILE A 1 79 ? -2.76 -50.438 -16.312 1 38.69 79 ILE A O 1
ATOM 585 N N . ILE A 1 80 ? -3.34 -51.5 -18.266 1 40.69 80 ILE A N 1
ATOM 586 C CA . ILE A 1 80 ? -2.062 -51.188 -18.891 1 40.69 80 ILE A CA 1
ATOM 587 C C . ILE A 1 80 ? -1.969 -49.688 -19.109 1 40.69 80 ILE A C 1
ATOM 589 O O . ILE A 1 80 ? -0.925 -49.062 -18.875 1 40.69 80 ILE A O 1
ATOM 593 N N . LEU A 1 81 ? -3.064 -49.125 -19.469 1 44.38 81 LEU A N 1
ATOM 594 C CA . LEU A 1 81 ? -3.066 -47.688 -19.641 1 44.38 81 LEU A CA 1
ATOM 595 C C . LEU A 1 81 ? -2.926 -46.969 -18.312 1 44.38 81 LEU A C 1
ATOM 597 O O . LEU A 1 81 ? -2.248 -45.938 -18.219 1 44.38 81 LEU A O 1
ATOM 601 N N . GLY A 1 82 ? -3.562 -47.531 -17.266 1 47.88 82 GLY A N 1
ATOM 602 C CA . GLY A 1 82 ? -3.381 -46.969 -15.93 1 47.88 82 GLY A CA 1
ATOM 603 C C . GLY A 1 82 ? -1.953 -47.094 -15.43 1 47.88 82 GLY A C 1
ATOM 604 O O . GLY A 1 82 ? -1.419 -46.156 -14.844 1 47.88 82 GLY A O 1
ATOM 605 N N . GLY A 1 83 ? -1.354 -48.281 -15.641 1 46.81 83 GLY A N 1
ATOM 606 C CA . GLY A 1 83 ? 0.032 -48.5 -15.266 1 46.81 83 GLY A CA 1
ATOM 607 C C . GLY A 1 83 ? 1.005 -47.625 -16.031 1 46.81 83 GLY A C 1
ATOM 608 O O . GLY A 1 83 ? 1.929 -47.062 -15.445 1 46.81 83 GLY A O 1
ATOM 609 N N . SER A 1 84 ? 0.723 -47.5 -17.312 1 59.62 84 SER A N 1
ATOM 610 C CA . SER A 1 84 ? 1.562 -46.625 -18.156 1 59.62 84 SER A CA 1
ATOM 611 C C . SER A 1 84 ? 1.427 -45.156 -17.766 1 59.62 84 SER A C 1
ATOM 613 O O . SER A 1 84 ? 2.418 -44.438 -17.734 1 59.62 84 SER A O 1
ATOM 615 N N . ARG A 1 85 ? 0.297 -44.875 -17.359 1 74.31 85 ARG A N 1
ATOM 616 C CA . ARG A 1 85 ? 0.075 -43.5 -16.953 1 74.31 85 ARG A CA 1
ATOM 617 C C . ARG A 1 85 ? 0.723 -43.188 -15.602 1 74.31 85 ARG A C 1
ATOM 619 O O . ARG A 1 85 ? 1.281 -42.125 -15.398 1 74.31 85 ARG A O 1
ATOM 626 N N . ALA A 1 86 ? 0.629 -44.188 -14.797 1 72.94 86 ALA A N 1
ATOM 627 C CA . ALA A 1 86 ? 1.258 -44.031 -13.492 1 72.94 86 ALA A CA 1
ATOM 628 C C . ALA A 1 86 ? 2.773 -43.906 -13.617 1 72.94 86 ALA A C 1
ATOM 630 O O . ALA A 1 86 ? 3.396 -43.094 -12.945 1 72.94 86 ALA A O 1
ATOM 631 N N . LEU A 1 87 ? 3.291 -44.719 -14.492 1 70 87 LEU A N 1
ATOM 632 C CA . LEU A 1 87 ? 4.73 -44.656 -14.727 1 70 87 LEU A CA 1
ATOM 633 C C . LEU A 1 87 ? 5.121 -43.344 -15.359 1 70 87 LEU A C 1
ATOM 635 O O . LEU A 1 87 ? 6.156 -42.75 -15.023 1 70 87 LEU A O 1
ATOM 639 N N . ARG A 1 88 ? 4.297 -42.906 -16.172 1 76.31 88 ARG A N 1
ATOM 640 C CA . ARG A 1 88 ? 4.527 -41.625 -16.797 1 76.31 88 ARG A CA 1
ATOM 641 C C . ARG A 1 88 ? 4.484 -40.5 -15.758 1 76.31 88 ARG A C 1
ATOM 643 O O . ARG A 1 88 ? 5.32 -39.594 -15.773 1 76.31 88 ARG A O 1
ATOM 650 N N . GLN A 1 89 ? 3.594 -40.75 -14.945 1 84 89 GLN A N 1
ATOM 651 C CA . GLN A 1 89 ? 3.439 -39.75 -13.914 1 84 89 GLN A CA 1
ATOM 652 C C . GLN A 1 89 ? 4.676 -39.656 -13.023 1 84 89 GLN A C 1
ATOM 654 O O . GLN A 1 89 ? 5.141 -38.562 -12.688 1 84 89 GLN A O 1
ATOM 659 N N . GLU A 1 90 ? 5.125 -40.781 -12.75 1 87.69 90 GLU A N 1
ATOM 660 C CA . GLU A 1 90 ? 6.305 -40.812 -11.891 1 87.69 90 GLU A CA 1
ATOM 661 C C . GLU A 1 90 ? 7.527 -40.25 -12.609 1 87.69 90 GLU A C 1
ATOM 663 O O . GLU A 1 90 ? 8.344 -39.562 -12 1 87.69 90 GLU A O 1
ATOM 668 N N . GLY A 1 91 ? 7.586 -40.531 -13.852 1 87.38 91 GLY A N 1
ATOM 669 C CA . GLY A 1 91 ? 8.695 -40 -14.641 1 87.38 91 GLY A CA 1
ATOM 670 C C . GLY A 1 91 ? 8.672 -38.5 -14.781 1 87.38 91 GLY A C 1
ATOM 671 O O . GLY A 1 91 ? 9.711 -37.844 -14.695 1 87.38 91 GLY A O 1
ATOM 672 N N . VAL A 1 92 ? 7.57 -38 -14.945 1 91.62 92 VAL A N 1
ATOM 673 C CA . VAL A 1 92 ? 7.434 -36.562 -15.109 1 91.62 92 VAL A CA 1
ATOM 674 C C . VAL A 1 92 ? 7.668 -35.844 -13.773 1 91.62 92 VAL A C 1
ATOM 676 O O . VAL A 1 92 ? 8.359 -34.844 -13.711 1 91.62 92 VAL A O 1
ATOM 679 N N . LEU A 1 93 ? 7.133 -36.438 -12.703 1 92.81 93 LEU A N 1
ATOM 680 C CA . LEU A 1 93 ? 7.273 -35.844 -11.375 1 92.81 93 LEU A CA 1
ATOM 681 C C . LEU A 1 93 ? 8.734 -35.812 -10.945 1 92.81 93 LEU A C 1
ATOM 683 O O . LEU A 1 93 ? 9.172 -34.875 -10.281 1 92.81 93 LEU A O 1
ATOM 687 N N . ARG A 1 94 ? 9.438 -36.781 -11.281 1 93.25 94 ARG A N 1
ATOM 688 C CA . ARG A 1 94 ? 10.852 -36.875 -10.922 1 93.25 94 ARG A CA 1
ATOM 689 C C . ARG A 1 94 ? 11.633 -35.688 -11.477 1 93.25 94 ARG A C 1
ATOM 691 O O . ARG A 1 94 ? 12.562 -35.188 -10.828 1 93.25 94 ARG A O 1
ATOM 698 N N . HIS A 1 95 ? 11.195 -35.156 -12.594 1 93.56 95 HIS A N 1
ATOM 699 C CA . HIS A 1 95 ? 11.977 -34.125 -13.273 1 93.56 95 HIS A CA 1
ATOM 700 C C . HIS A 1 95 ? 11.32 -32.75 -13.141 1 93.56 95 HIS A C 1
ATOM 702 O O . HIS A 1 95 ? 11.812 -31.781 -13.695 1 93.56 95 HIS A O 1
ATOM 708 N N . THR A 1 96 ? 10.219 -32.688 -12.422 1 93.38 96 THR A N 1
ATOM 709 C CA . THR A 1 96 ? 9.539 -31.422 -12.305 1 93.38 96 THR A CA 1
ATOM 710 C C . THR A 1 96 ? 9.391 -31.016 -10.844 1 93.38 96 THR A C 1
ATOM 712 O O . THR A 1 96 ? 9.492 -29.828 -10.508 1 93.38 96 THR A O 1
ATOM 715 N N . SER A 1 97 ? 9.109 -31.938 -9.984 1 94.94 97 SER A N 1
ATOM 716 C CA . SER A 1 97 ? 8.992 -31.656 -8.555 1 94.94 97 SER A CA 1
ATOM 717 C C . SER A 1 97 ? 10.328 -31.828 -7.848 1 94.94 97 SER A C 1
ATOM 719 O O . SER A 1 97 ? 10.945 -32.906 -7.926 1 94.94 97 SER A O 1
ATOM 721 N N . VAL A 1 98 ? 10.711 -30.828 -7.145 1 96.56 98 VAL A N 1
ATOM 722 C CA . VAL A 1 98 ? 11.992 -30.891 -6.441 1 96.56 98 VAL A CA 1
ATOM 723 C C . VAL A 1 98 ? 11.914 -31.938 -5.332 1 96.56 98 VAL A C 1
ATOM 725 O O . VAL A 1 98 ? 12.844 -32.719 -5.156 1 96.56 98 VAL A O 1
ATOM 728 N N . LEU A 1 99 ? 10.836 -31.969 -4.602 1 97.38 99 LEU A N 1
ATOM 729 C CA . LEU A 1 99 ? 10.672 -32.938 -3.51 1 97.38 99 LEU A CA 1
ATOM 730 C C . LEU A 1 99 ? 10.742 -34.344 -4.027 1 97.38 99 LEU A C 1
ATOM 732 O O . LEU A 1 99 ? 11.492 -35.188 -3.492 1 97.38 99 LEU A O 1
ATOM 736 N N . TYR A 1 100 ? 10 -34.688 -5.102 1 96.5 100 TYR A N 1
ATOM 737 C CA . TYR A 1 100 ? 9.977 -36.031 -5.656 1 96.5 100 TYR A CA 1
ATOM 738 C C . TYR A 1 100 ? 11.344 -36.438 -6.199 1 96.5 100 TYR A C 1
ATOM 740 O O . TYR A 1 100 ? 11.766 -37.594 -6.059 1 96.5 100 TYR A O 1
ATOM 748 N N . GLY A 1 101 ? 11.953 -35.469 -6.848 1 96.25 101 GLY A N 1
ATOM 749 C CA . GLY A 1 101 ? 13.305 -35.719 -7.336 1 96.25 101 GLY A CA 1
ATOM 750 C C . GLY A 1 101 ? 14.289 -36.031 -6.227 1 96.25 101 GLY A C 1
ATOM 751 O O . GLY A 1 101 ? 15.133 -36.938 -6.379 1 96.25 101 GLY A O 1
ATOM 752 N N . LEU A 1 102 ? 14.211 -35.312 -5.156 1 97.06 102 LEU A N 1
ATOM 753 C CA . LEU A 1 102 ? 15.086 -35.562 -4.012 1 97.06 102 LEU A CA 1
ATOM 754 C C . LEU A 1 102 ? 14.836 -36.938 -3.426 1 97.06 102 LEU A C 1
ATOM 756 O O . LEU A 1 102 ? 15.781 -37.688 -3.104 1 97.06 102 LEU A O 1
ATOM 760 N N . ILE A 1 103 ? 13.57 -37.312 -3.299 1 96.88 103 ILE A N 1
ATOM 761 C CA . ILE A 1 103 ? 13.211 -38.594 -2.723 1 96.88 103 ILE A CA 1
ATOM 762 C C . ILE A 1 103 ? 13.695 -39.719 -3.629 1 96.88 103 ILE A C 1
ATOM 764 O O . ILE A 1 103 ? 14.141 -40.781 -3.146 1 96.88 103 ILE A O 1
ATOM 768 N N . SER A 1 104 ? 13.648 -39.5 -4.902 1 94.75 104 SER A N 1
ATOM 769 C CA . SER A 1 104 ? 13.992 -40.531 -5.875 1 94.75 104 SER A CA 1
ATOM 770 C C . SER A 1 104 ? 15.469 -40.906 -5.801 1 94.75 104 SER A C 1
ATOM 772 O O . SER A 1 104 ? 15.859 -42 -6.152 1 94.75 104 SER A O 1
ATOM 774 N N . ILE A 1 105 ? 16.297 -40 -5.34 1 95.38 105 ILE A N 1
ATOM 775 C CA . ILE A 1 105 ? 17.719 -40.281 -5.328 1 95.38 105 ILE A CA 1
ATOM 776 C C . ILE A 1 105 ? 18.188 -40.594 -3.902 1 95.38 105 ILE A C 1
ATOM 778 O O . ILE A 1 105 ? 19.359 -40.875 -3.668 1 95.38 105 ILE A O 1
ATOM 782 N N . ALA A 1 106 ? 17.25 -40.469 -3.004 1 96 106 ALA A N 1
ATOM 783 C CA . ALA A 1 106 ? 17.609 -40.719 -1.607 1 96 106 ALA A CA 1
ATOM 784 C C . ALA A 1 106 ? 18.016 -42.156 -1.394 1 96 106 ALA A C 1
ATOM 786 O O . ALA A 1 106 ? 17.328 -43.094 -1.853 1 96 106 ALA A O 1
ATOM 787 N N . GLU A 1 107 ? 19.188 -42.406 -0.785 1 93.5 107 GLU A N 1
ATOM 788 C CA . GLU A 1 107 ? 19.703 -43.719 -0.493 1 93.5 107 GLU A CA 1
ATOM 789 C C . GLU A 1 107 ? 19.891 -43.938 1.007 1 93.5 107 GLU A C 1
ATOM 791 O O . GLU A 1 107 ? 20.141 -42.969 1.738 1 93.5 107 GLU A O 1
ATOM 796 N N . ARG A 1 108 ? 19.828 -45.219 1.2 1 88.94 108 ARG A N 1
ATOM 797 C CA . ARG A 1 108 ? 20.062 -45.562 2.596 1 88.94 108 ARG A CA 1
ATOM 798 C C . ARG A 1 108 ? 21.531 -45.344 2.979 1 88.94 108 ARG A C 1
ATOM 800 O O . ARG A 1 108 ? 22.422 -45.625 2.189 1 88.94 108 ARG A O 1
ATOM 807 N N . GLY A 1 109 ? 22 -44.656 4.043 1 87.69 109 GLY A N 1
ATOM 808 C CA . GLY A 1 109 ? 23.359 -44.406 4.488 1 87.69 109 GLY A CA 1
ATOM 809 C C . GLY A 1 109 ? 23.75 -42.938 4.422 1 87.69 109 GLY A C 1
ATOM 810 O O . GLY A 1 109 ? 24.641 -42.5 5.16 1 87.69 109 GLY A O 1
ATOM 811 N N . GLU A 1 110 ? 23.188 -42.344 3.383 1 91.5 110 GLU A N 1
ATOM 812 C CA . GLU A 1 110 ? 23.5 -40.938 3.229 1 91.5 110 GLU A CA 1
ATOM 813 C C . GLU A 1 110 ? 22.656 -40.062 4.16 1 91.5 110 GLU A C 1
ATOM 815 O O . GLU A 1 110 ? 23.047 -38.969 4.5 1 91.5 110 GLU A O 1
ATOM 820 N N . LEU A 1 111 ? 21.578 -40.625 4.512 1 95.94 111 LEU A N 1
ATOM 821 C CA . LEU A 1 111 ? 20.641 -39.969 5.406 1 95.94 111 LEU A CA 1
ATOM 822 C C . LEU A 1 111 ? 20.469 -40.719 6.707 1 95.94 111 LEU A C 1
ATOM 824 O O . LEU A 1 111 ? 20.812 -41.906 6.777 1 95.94 111 LEU A O 1
ATOM 828 N N . SER A 1 112 ? 20.062 -40 7.773 1 96.38 112 SER A N 1
ATOM 829 C CA . SER A 1 112 ? 19.656 -40.688 8.992 1 96.38 112 SER A CA 1
ATOM 830 C C . SER A 1 112 ? 18.516 -41.688 8.719 1 96.38 112 SER A C 1
ATOM 832 O O . SER A 1 112 ? 17.703 -41.469 7.824 1 96.38 112 SER A O 1
ATOM 834 N N . ASP A 1 113 ? 18.438 -42.781 9.406 1 96.56 113 ASP A N 1
ATOM 835 C CA . ASP A 1 113 ? 17.438 -43.812 9.188 1 96.56 113 ASP A CA 1
ATOM 836 C C . ASP A 1 113 ? 16.016 -43.25 9.281 1 96.56 113 ASP A C 1
ATOM 838 O O . ASP A 1 113 ? 15.164 -43.594 8.461 1 96.56 113 ASP A O 1
ATOM 842 N N . ARG A 1 114 ? 15.836 -42.469 10.219 1 96.81 114 ARG A N 1
ATOM 843 C CA . ARG A 1 114 ? 14.508 -41.875 10.398 1 96.81 114 ARG A CA 1
ATOM 844 C C . ARG A 1 114 ? 14.133 -41 9.227 1 96.81 114 ARG A C 1
ATOM 846 O O . ARG A 1 114 ? 13 -41.031 8.727 1 96.81 114 ARG A O 1
ATOM 853 N N . CYS A 1 115 ? 15.016 -40.125 8.844 1 97.31 115 CYS A N 1
ATOM 854 C CA . CYS A 1 115 ? 14.773 -39.219 7.711 1 97.31 115 CYS A CA 1
ATOM 855 C C . CYS A 1 115 ? 14.492 -40.031 6.449 1 97.31 115 CYS A C 1
ATOM 857 O O . CYS A 1 115 ? 13.531 -39.75 5.73 1 97.31 115 CYS A O 1
ATOM 859 N N . TYR A 1 116 ? 15.289 -41.094 6.23 1 97.5 116 TYR A N 1
ATOM 860 C CA . TYR A 1 116 ? 15.117 -41.906 5.039 1 97.5 116 TYR A CA 1
ATOM 861 C C . TYR A 1 116 ? 13.766 -42.594 5.039 1 97.5 116 TYR A C 1
ATOM 863 O O . TYR A 1 116 ? 13.062 -42.594 4.027 1 97.5 116 TYR A O 1
ATOM 871 N N . ASP A 1 117 ? 13.414 -43.188 6.164 1 97.38 117 ASP A N 1
ATOM 872 C CA . ASP A 1 117 ? 12.156 -43.938 6.266 1 97.38 117 ASP A CA 1
ATOM 873 C C . ASP A 1 117 ? 10.961 -43 6.043 1 97.38 117 ASP A C 1
ATOM 875 O O . ASP A 1 117 ? 10 -43.375 5.371 1 97.38 117 ASP A O 1
ATOM 879 N N . GLU A 1 118 ? 11.031 -41.875 6.609 1 98 118 GLU A N 1
ATOM 880 C CA . GLU A 1 118 ? 9.93 -40.938 6.477 1 98 118 GLU A CA 1
ATOM 881 C C . GLU A 1 118 ? 9.828 -40.406 5.055 1 98 118 GLU A C 1
ATOM 883 O O . GLU A 1 118 ? 8.734 -40.156 4.551 1 98 118 GLU A O 1
ATOM 888 N N . LEU A 1 119 ? 10.953 -40.188 4.406 1 98 119 LEU A N 1
ATOM 889 C CA . LEU A 1 119 ? 10.938 -39.781 3.002 1 98 119 LEU A CA 1
ATOM 890 C C . LEU A 1 119 ? 10.312 -40.875 2.135 1 98 119 LEU A C 1
ATOM 892 O O . LEU A 1 119 ? 9.555 -40.562 1.208 1 98 119 LEU A O 1
ATOM 896 N N . GLN A 1 120 ? 10.594 -42.094 2.477 1 96.81 120 GLN A N 1
ATOM 897 C CA . GLN A 1 120 ? 10.008 -43.219 1.73 1 96.81 120 GLN A CA 1
ATOM 898 C C . GLN A 1 120 ? 8.5 -43.281 1.962 1 96.81 120 GLN A C 1
ATOM 900 O O . GLN A 1 120 ? 7.754 -43.656 1.061 1 96.81 120 GLN A O 1
ATOM 905 N N . GLN A 1 121 ? 8.117 -42.938 3.115 1 97.62 121 GLN A N 1
ATOM 906 C CA . GLN A 1 121 ? 6.684 -42.906 3.387 1 97.62 121 GLN A CA 1
ATOM 907 C C . GLN A 1 121 ? 5.988 -41.844 2.549 1 97.62 121 GLN A C 1
ATOM 909 O O . GLN A 1 121 ? 4.855 -42.031 2.105 1 97.62 121 GLN A O 1
ATOM 914 N N . ILE A 1 122 ? 6.641 -40.688 2.398 1 97.81 122 ILE A N 1
ATOM 915 C CA . ILE A 1 122 ? 6.094 -39.656 1.526 1 97.81 122 ILE A CA 1
ATOM 916 C C . ILE A 1 122 ? 5.984 -40.188 0.1 1 97.81 122 ILE A C 1
ATOM 918 O O . ILE A 1 122 ? 4.973 -39.969 -0.575 1 97.81 122 ILE A O 1
ATOM 922 N N . TYR A 1 123 ? 7.031 -40.906 -0.322 1 96.56 123 TYR A N 1
ATOM 923 C CA . TYR A 1 123 ? 7.055 -41.5 -1.656 1 96.56 123 TYR A CA 1
ATOM 924 C C . TYR A 1 123 ? 5.875 -42.438 -1.855 1 96.56 123 TYR A C 1
ATOM 926 O O . TYR A 1 123 ? 5.141 -42.312 -2.84 1 96.56 123 TYR A O 1
ATOM 934 N N . GLU A 1 124 ? 5.648 -43.281 -0.944 1 96.44 124 GLU A N 1
ATOM 935 C CA . GLU A 1 124 ? 4.547 -44.25 -1.017 1 96.44 124 GLU A CA 1
ATOM 936 C C . GLU A 1 124 ? 3.199 -43.531 -0.909 1 96.44 124 GLU A C 1
ATOM 938 O O . GLU A 1 124 ? 2.236 -43.938 -1.574 1 96.44 124 GLU A O 1
ATOM 943 N N . GLY A 1 125 ? 3.195 -42.562 -0.084 1 96.69 125 GLY A N 1
ATOM 944 C CA . GLY A 1 125 ? 1.968 -41.812 0.053 1 96.69 125 GLY A CA 1
ATOM 945 C C . GLY A 1 125 ? 1.553 -41.094 -1.229 1 96.69 125 GLY A C 1
ATOM 946 O O . GLY A 1 125 ? 0.363 -41.031 -1.544 1 96.69 125 GLY A O 1
ATOM 947 N N . ILE A 1 126 ? 2.5 -40.562 -1.961 1 96 126 ILE A N 1
ATOM 948 C CA . ILE A 1 126 ? 2.215 -39.875 -3.225 1 96 126 ILE A CA 1
ATOM 949 C C . ILE A 1 126 ? 1.715 -40.906 -4.25 1 96 126 ILE A C 1
ATOM 951 O O . ILE A 1 126 ? 0.749 -40.625 -4.969 1 96 126 ILE A O 1
ATOM 955 N N . ARG A 1 127 ? 2.332 -42.062 -4.27 1 92.88 127 ARG A N 1
ATOM 956 C CA . ARG A 1 127 ? 1.951 -43.094 -5.207 1 92.88 127 ARG A CA 1
ATOM 957 C C . ARG A 1 127 ? 0.536 -43.594 -4.926 1 92.88 127 ARG A C 1
ATOM 959 O O . ARG A 1 127 ? -0.225 -43.875 -5.855 1 92.88 127 ARG A O 1
ATOM 966 N N . GLN A 1 128 ? 0.195 -43.625 -3.65 1 93.88 128 GLN A N 1
ATOM 967 C CA . GLN A 1 128 ? -1.126 -44.125 -3.252 1 93.88 128 GLN A CA 1
ATOM 968 C C . GLN A 1 128 ? -2.139 -42.969 -3.229 1 93.88 128 GLN A C 1
ATOM 970 O O . GLN A 1 128 ? -3.314 -43.188 -2.93 1 93.88 128 GLN A O 1
ATOM 975 N N . LYS A 1 129 ? -1.713 -41.781 -3.498 1 94.06 129 LYS A N 1
ATOM 976 C CA . LYS A 1 129 ? -2.555 -40.594 -3.535 1 94.06 129 LYS A CA 1
ATOM 977 C C . LYS A 1 129 ? -3.207 -40.344 -2.18 1 94.06 129 LYS A C 1
ATOM 979 O O . LYS A 1 129 ? -4.418 -40.125 -2.098 1 94.06 129 LYS A O 1
ATOM 984 N N . GLU A 1 130 ? -2.414 -40.469 -1.188 1 96.69 130 GLU A N 1
ATOM 985 C CA . GLU A 1 130 ? -2.881 -40.062 0.13 1 96.69 130 GLU A CA 1
ATOM 986 C C . GLU A 1 130 ? -2.959 -38.531 0.232 1 96.69 130 GLU A C 1
ATOM 988 O O . GLU A 1 130 ? -2.088 -37.812 -0.277 1 96.69 130 GLU A O 1
ATOM 993 N N . ILE A 1 131 ? -3.9 -38.062 0.914 1 97.5 131 ILE A N 1
ATOM 994 C CA . ILE A 1 131 ? -4.164 -36.625 0.949 1 97.5 131 ILE A CA 1
ATOM 995 C C . ILE A 1 131 ? -2.977 -35.906 1.57 1 97.5 131 ILE A C 1
ATOM 997 O O . ILE A 1 131 ? -2.498 -34.906 1.026 1 97.5 131 ILE A O 1
ATOM 1001 N N . TRP A 1 132 ? -2.506 -36.375 2.738 1 97.25 132 TRP A N 1
ATOM 1002 C CA . TRP A 1 132 ? -1.414 -35.688 3.43 1 97.25 132 TRP A CA 1
ATOM 1003 C C . TRP A 1 132 ? -0.164 -35.656 2.559 1 97.25 132 TRP A C 1
ATOM 1005 O O . TRP A 1 132 ? 0.568 -34.656 2.566 1 97.25 132 TRP A O 1
ATOM 1015 N N . ALA A 1 133 ? 0.132 -36.719 1.814 1 97.88 133 ALA A N 1
ATOM 1016 C CA . ALA A 1 133 ? 1.319 -36.781 0.965 1 97.88 133 ALA A CA 1
ATOM 1017 C C . ALA A 1 133 ? 1.212 -35.812 -0.206 1 97.88 133 ALA A C 1
ATOM 1019 O O . ALA A 1 133 ? 2.209 -35.219 -0.618 1 97.88 133 ALA A O 1
ATOM 1020 N N . LEU A 1 134 ? -0.002 -35.688 -0.739 1 97.44 134 LEU A N 1
ATOM 1021 C CA . LEU A 1 134 ? -0.196 -34.719 -1.835 1 97.44 134 LEU A CA 1
ATOM 1022 C C . LEU A 1 134 ? -0.117 -33.281 -1.334 1 97.44 134 LEU A C 1
ATOM 1024 O O . LEU A 1 134 ? 0.296 -32.406 -2.072 1 97.44 134 LEU A O 1
ATOM 1028 N N . LYS A 1 135 ? -0.544 -33.062 -0.038 1 97.81 135 LYS A N 1
ATOM 1029 C CA . LYS A 1 135 ? -0.334 -31.75 0.562 1 97.81 135 LYS A CA 1
ATOM 1030 C C . LYS A 1 135 ? 1.149 -31.406 0.609 1 97.81 135 LYS A C 1
ATOM 1032 O O . LYS A 1 135 ? 1.539 -30.281 0.271 1 97.81 135 LYS A O 1
ATOM 1037 N N . VAL A 1 136 ? 1.912 -32.375 1.02 1 98.19 136 VAL A N 1
ATOM 1038 C CA . VAL A 1 136 ? 3.354 -32.188 1.145 1 98.19 136 VAL A CA 1
ATOM 1039 C C . VAL A 1 136 ? 3.965 -31.938 -0.232 1 98.19 136 VAL A C 1
ATOM 1041 O O . VAL A 1 136 ? 4.801 -31.047 -0.39 1 98.19 136 VAL A O 1
ATOM 1044 N N . LEU A 1 137 ? 3.51 -32.656 -1.227 1 97.5 137 LEU A N 1
ATOM 1045 C CA . LEU A 1 137 ? 3.996 -32.469 -2.592 1 97.5 137 LEU A CA 1
ATOM 1046 C C . LEU A 1 137 ? 3.607 -31.109 -3.145 1 97.5 137 LEU A C 1
ATOM 1048 O O . LEU A 1 137 ? 4.445 -30.406 -3.715 1 97.5 137 LEU A O 1
ATOM 1052 N N . ASP A 1 138 ? 2.357 -30.719 -2.955 1 97.25 138 ASP A N 1
ATOM 1053 C CA . ASP A 1 138 ? 1.805 -29.5 -3.512 1 97.25 138 ASP A CA 1
ATOM 1054 C C . ASP A 1 138 ? 2.373 -28.266 -2.807 1 97.25 138 ASP A C 1
ATOM 1056 O O . ASP A 1 138 ? 2.26 -27.141 -3.309 1 97.25 138 ASP A O 1
ATOM 1060 N N . SER A 1 139 ? 2.996 -28.438 -1.661 1 96.75 139 SER A N 1
ATOM 1061 C CA . SER A 1 139 ? 3.566 -27.344 -0.897 1 96.75 139 SER A CA 1
ATOM 1062 C C . SER A 1 139 ? 5.027 -27.109 -1.269 1 96.75 139 SER A C 1
ATOM 1064 O O . SER A 1 139 ? 5.605 -26.078 -0.921 1 96.75 139 SER A O 1
ATOM 1066 N N . SER A 1 140 ? 5.609 -28 -1.966 1 97.62 140 SER A N 1
ATOM 1067 C CA . SER A 1 140 ? 7.016 -27.906 -2.34 1 97.62 140 SER A CA 1
ATOM 1068 C C . SER A 1 140 ? 7.188 -27.125 -3.639 1 97.62 140 SER A C 1
ATOM 1070 O O . SER A 1 140 ? 6.316 -27.156 -4.512 1 97.62 140 SER A O 1
ATOM 1072 N N . GLY A 1 141 ? 8.273 -26.453 -3.699 1 94.69 141 GLY A N 1
ATOM 1073 C CA . GLY A 1 141 ? 8.539 -25.547 -4.805 1 94.69 141 GLY A CA 1
ATOM 1074 C C . GLY A 1 141 ? 8.719 -26.266 -6.133 1 94.69 141 GLY A C 1
ATOM 1075 O O . GLY A 1 141 ? 9.172 -27.406 -6.172 1 94.69 141 GLY A O 1
ATOM 1076 N N . ILE A 1 142 ? 8.344 -25.625 -7.199 1 94.62 142 ILE A N 1
ATOM 1077 C CA . ILE A 1 142 ? 8.539 -26.047 -8.578 1 94.62 142 ILE A CA 1
ATOM 1078 C C . ILE A 1 142 ? 9.023 -24.859 -9.414 1 94.62 142 ILE A C 1
ATOM 1080 O O . ILE A 1 142 ? 8.852 -23.703 -9.023 1 94.62 142 ILE A O 1
ATOM 1084 N N . GLN A 1 143 ? 9.664 -25.203 -10.461 1 94.44 143 GLN A N 1
ATOM 1085 C CA . GLN A 1 143 ? 10.102 -24.141 -11.359 1 94.44 143 GLN A CA 1
ATOM 1086 C C . GLN A 1 143 ? 8.914 -23.375 -11.945 1 94.44 143 GLN A C 1
ATOM 1088 O O . GLN A 1 143 ? 7.934 -24 -12.367 1 94.44 143 GLN A O 1
ATOM 1093 N N . GLU A 1 144 ? 8.953 -22.078 -11.906 1 93.44 144 GLU A N 1
ATOM 1094 C CA . GLU A 1 144 ? 7.883 -21.25 -12.445 1 93.44 144 GLU A CA 1
ATOM 1095 C C . GLU A 1 144 ? 8.328 -20.531 -13.719 1 93.44 144 GLU A C 1
ATOM 1097 O O . GLU A 1 144 ? 9.508 -20.516 -14.047 1 93.44 144 GLU A O 1
ATOM 1102 N N . ALA A 1 145 ? 7.398 -19.969 -14.406 1 94.81 145 ALA A N 1
ATOM 1103 C CA . ALA A 1 145 ? 7.68 -19.25 -15.648 1 94.81 145 ALA A CA 1
ATOM 1104 C C . ALA A 1 145 ? 8.398 -17.938 -15.375 1 94.81 145 ALA A C 1
ATOM 1106 O O . ALA A 1 145 ? 8.242 -17.344 -14.297 1 94.81 145 ALA A O 1
ATOM 1107 N N . GLY A 1 146 ? 9.164 -17.562 -16.344 1 95.69 146 GLY A N 1
ATOM 1108 C CA . GLY A 1 146 ? 9.828 -16.266 -16.266 1 95.69 146 GLY A CA 1
ATOM 1109 C C . GLY A 1 146 ? 11.266 -16.359 -15.797 1 95.69 146 GLY A C 1
ATOM 1110 O O . GLY A 1 146 ? 11.812 -15.391 -15.258 1 95.69 146 GLY A O 1
ATOM 1111 N N . PHE A 1 147 ? 11.898 -17.578 -15.969 1 96.5 147 PHE A N 1
ATOM 1112 C CA . PHE A 1 147 ? 13.281 -17.766 -15.547 1 96.5 147 PHE A CA 1
ATOM 1113 C C . PHE A 1 147 ? 14.203 -16.812 -16.297 1 96.5 147 PHE A C 1
ATOM 1115 O O . PHE A 1 147 ? 15.102 -16.203 -15.695 1 96.5 147 PHE A O 1
ATOM 1122 N N . MET A 1 148 ? 13.977 -16.609 -17.531 1 97 148 MET A N 1
ATOM 1123 C CA . MET A 1 148 ? 14.852 -15.812 -18.375 1 97 148 MET A CA 1
ATOM 1124 C C . MET A 1 148 ? 14.875 -14.359 -17.922 1 97 148 MET A C 1
ATOM 1126 O O . MET A 1 148 ? 15.867 -13.656 -18.141 1 97 148 MET A O 1
ATOM 1130 N N . TRP A 1 149 ? 13.852 -14.016 -17.25 1 96 149 TRP A N 1
ATOM 1131 C CA . TRP A 1 149 ? 13.719 -12.609 -16.875 1 96 149 TRP A CA 1
ATOM 1132 C C . TRP A 1 149 ? 14.031 -12.406 -15.398 1 96 149 TRP A C 1
ATOM 1134 O O . TRP A 1 149 ? 13.703 -11.359 -14.828 1 96 149 TRP A O 1
ATOM 1144 N N . GLY A 1 150 ? 14.508 -13.422 -14.75 1 95.25 150 GLY A N 1
ATOM 1145 C CA . GLY A 1 150 ? 15.016 -13.25 -13.398 1 95.25 150 GLY A CA 1
ATOM 1146 C C . GLY A 1 150 ? 14.227 -14.016 -12.352 1 95.25 150 GLY A C 1
ATOM 1147 O O . GLY A 1 150 ? 14.453 -13.859 -11.156 1 95.25 150 GLY A O 1
ATOM 1148 N N . HIS A 1 151 ? 13.273 -14.891 -12.758 1 95.81 151 HIS A N 1
ATOM 1149 C CA . HIS A 1 151 ? 12.461 -15.609 -11.781 1 95.81 151 HIS A CA 1
ATOM 1150 C C . HIS A 1 151 ? 13.242 -16.766 -11.164 1 95.81 151 HIS A C 1
ATOM 1152 O O . HIS A 1 151 ? 13.227 -17.875 -11.68 1 95.81 151 HIS A O 1
ATOM 1158 N N . ASN A 1 152 ? 13.758 -16.531 -9.992 1 96.56 152 ASN A N 1
ATOM 1159 C CA . ASN A 1 152 ? 14.555 -17.516 -9.281 1 96.56 152 ASN A CA 1
ATOM 1160 C C . ASN A 1 152 ? 13.828 -18.047 -8.055 1 96.56 152 ASN A C 1
ATOM 1162 O O . ASN A 1 152 ? 14.422 -18.75 -7.223 1 96.56 152 ASN A O 1
ATOM 1166 N N . HIS A 1 153 ? 12.57 -17.75 -7.902 1 96.25 153 HIS A N 1
ATOM 1167 C CA . HIS A 1 153 ? 11.852 -18.078 -6.68 1 96.25 153 HIS A CA 1
ATOM 1168 C C . HIS A 1 153 ? 10.93 -19.266 -6.895 1 96.25 153 HIS A C 1
ATOM 1170 O O . HIS A 1 153 ? 9.805 -19.109 -7.371 1 96.25 153 HIS A O 1
ATOM 1176 N N . TRP A 1 154 ? 11.461 -20.438 -6.543 1 96.81 154 TRP A N 1
ATOM 1177 C CA . TRP A 1 154 ? 10.68 -21.672 -6.5 1 96.81 154 TRP A CA 1
ATOM 1178 C C . TRP A 1 154 ? 10.219 -21.969 -5.078 1 96.81 154 TRP A C 1
ATOM 1180 O O . TRP A 1 154 ? 10.57 -23 -4.512 1 96.81 154 TRP A O 1
ATOM 1190 N N . ILE A 1 155 ? 9.422 -21.172 -4.539 1 95.5 155 ILE A N 1
ATOM 1191 C CA . ILE A 1 155 ? 9.234 -21.141 -3.092 1 95.5 155 ILE A CA 1
ATOM 1192 C C . ILE A 1 155 ? 8.18 -22.156 -2.676 1 95.5 155 ILE A C 1
ATOM 1194 O O . ILE A 1 155 ? 8.281 -22.766 -1.604 1 95.5 155 ILE A O 1
ATOM 1198 N N . GLY A 1 156 ? 7.223 -22.453 -3.469 1 95.81 156 GLY A N 1
ATOM 1199 C CA . GLY A 1 156 ? 6.117 -23.281 -3.01 1 95.81 156 GLY A CA 1
ATOM 1200 C C . GLY A 1 156 ? 5.223 -22.578 -2.004 1 95.81 156 GLY A C 1
ATOM 1201 O O . GLY A 1 156 ? 4.938 -21.391 -2.146 1 95.81 156 GLY A O 1
ATOM 1202 N N . SER A 1 157 ? 4.668 -23.375 -1.047 1 95.69 157 SER A N 1
ATOM 1203 C CA . SER A 1 157 ? 3.76 -22.812 -0.055 1 95.69 157 SER A CA 1
ATOM 1204 C C . SER A 1 157 ? 4.148 -23.234 1.357 1 95.69 157 SER A C 1
ATOM 1206 O O . SER A 1 157 ? 3.902 -24.375 1.758 1 95.69 157 SER A O 1
ATOM 1208 N N . GLU A 1 158 ? 4.695 -22.328 2.123 1 95.94 158 GLU A N 1
ATOM 1209 C CA . GLU A 1 158 ? 5.047 -22.625 3.51 1 95.94 158 GLU A CA 1
ATOM 1210 C C . GLU A 1 158 ? 3.809 -22.984 4.328 1 95.94 158 GLU A C 1
ATOM 1212 O O . GLU A 1 158 ? 3.826 -23.938 5.105 1 95.94 158 GLU A O 1
ATOM 1217 N N . GLN A 1 159 ? 2.77 -22.219 4.133 1 94.69 159 GLN A N 1
ATOM 1218 C CA . GLN A 1 159 ? 1.551 -22.453 4.902 1 94.69 159 GLN A CA 1
ATOM 1219 C C . GLN A 1 159 ? 0.883 -23.766 4.5 1 94.69 159 GLN A C 1
ATOM 1221 O O . GLN A 1 159 ? 0.23 -24.422 5.32 1 94.69 159 GLN A O 1
ATOM 1226 N N . GLY A 1 160 ? 1.053 -24.141 3.223 1 95.5 160 GLY A N 1
ATOM 1227 C CA . GLY A 1 160 ? 0.584 -25.453 2.816 1 95.5 160 GLY A CA 1
ATOM 1228 C C . GLY A 1 160 ? 1.28 -26.594 3.545 1 95.5 160 GLY A C 1
ATOM 1229 O O . GLY A 1 160 ? 0.648 -27.594 3.9 1 95.5 160 GLY A O 1
ATOM 1230 N N . CYS A 1 161 ? 2.561 -26.422 3.74 1 97.19 161 CYS A N 1
ATOM 1231 C CA . CYS A 1 161 ? 3.332 -27.406 4.488 1 97.19 161 CYS A CA 1
ATOM 1232 C C . CYS A 1 161 ? 2.887 -27.453 5.945 1 97.19 161 CYS A C 1
ATOM 1234 O O . CYS A 1 161 ? 2.721 -28.547 6.512 1 97.19 161 CYS A O 1
ATOM 1236 N N . VAL A 1 162 ? 2.674 -26.297 6.562 1 96.25 162 VAL A N 1
ATOM 1237 C CA . VAL A 1 162 ? 2.205 -26.234 7.941 1 96.25 162 VAL A CA 1
ATOM 1238 C C . VAL A 1 162 ? 0.825 -26.875 8.055 1 96.25 162 VAL A C 1
ATOM 1240 O O . VAL A 1 162 ? 0.513 -27.516 9.055 1 96.25 162 VAL A O 1
ATOM 1243 N N . ALA A 1 163 ? 0.068 -26.703 7.02 1 96.19 163 ALA A N 1
ATOM 1244 C CA . ALA A 1 163 ? -1.284 -27.25 7.004 1 96.19 163 ALA A CA 1
ATOM 1245 C C . ALA A 1 163 ? -1.257 -28.781 7.008 1 96.19 163 ALA A C 1
ATOM 1247 O O . ALA A 1 163 ? -2.217 -29.422 7.438 1 96.19 163 ALA A O 1
ATOM 1248 N N . ALA A 1 164 ? -0.19 -29.391 6.473 1 96.81 164 ALA A N 1
ATOM 1249 C CA . ALA A 1 164 ? -0.034 -30.844 6.504 1 96.81 164 ALA A CA 1
ATOM 1250 C C . ALA A 1 164 ? 0.244 -31.344 7.922 1 96.81 164 ALA A C 1
ATOM 1252 O O . ALA A 1 164 ? 0.016 -32.5 8.234 1 96.81 164 ALA A O 1
ATOM 1253 N N . GLN A 1 165 ? 0.723 -30.469 8.766 1 94.5 165 GLN A N 1
ATOM 1254 C CA . GLN A 1 165 ? 0.998 -30.781 10.164 1 94.5 165 GLN A CA 1
ATOM 1255 C C . GLN A 1 165 ? -0.161 -30.359 11.062 1 94.5 165 GLN A C 1
ATOM 1257 O O . GLN A 1 165 ? -0.544 -31.094 11.977 1 94.5 165 GLN A O 1
ATOM 1262 N N . THR A 1 166 ? -0.61 -29.125 10.852 1 94.44 166 THR A N 1
ATOM 1263 C CA . THR A 1 166 ? -1.729 -28.531 11.578 1 94.44 166 THR A CA 1
ATOM 1264 C C . THR A 1 166 ? -2.777 -27.984 10.609 1 94.44 166 THR A C 1
ATOM 1266 O O . THR A 1 166 ? -2.564 -26.953 9.969 1 94.44 166 THR A O 1
ATOM 1269 N N . PRO A 1 167 ? -3.895 -28.609 10.594 1 94.81 167 PRO A N 1
ATOM 1270 C CA . PRO A 1 167 ? -4.914 -28.219 9.617 1 94.81 167 PRO A CA 1
ATOM 1271 C C . PRO A 1 167 ? -5.277 -26.75 9.695 1 94.81 167 PRO A C 1
ATOM 1273 O O . PRO A 1 167 ? -5.211 -26.141 10.773 1 94.81 167 PRO A O 1
ATOM 1276 N N . LEU A 1 168 ? -5.68 -26.188 8.539 1 94 168 LEU A N 1
ATOM 1277 C CA . LEU A 1 168 ? -6.137 -24.797 8.469 1 94 168 LEU A CA 1
ATOM 1278 C C . LEU A 1 168 ? -7.402 -24.594 9.297 1 94 168 LEU A C 1
ATOM 1280 O O . LEU A 1 168 ? -8.227 -25.516 9.406 1 94 168 LEU A O 1
ATOM 1284 N N . SER A 1 169 ? -7.5 -23.438 9.852 1 92.06 169 SER A N 1
ATOM 1285 C CA . SER A 1 169 ? -8.703 -23.078 10.602 1 92.06 169 SER A CA 1
ATOM 1286 C C . SER A 1 169 ? -9.773 -22.5 9.688 1 92.06 169 SER A C 1
ATOM 1288 O O . SER A 1 169 ? -9.992 -21.281 9.672 1 92.06 169 SER A O 1
ATOM 1290 N N . ILE A 1 170 ? -10.438 -23.328 8.898 1 93.94 170 ILE A N 1
ATOM 1291 C CA . ILE A 1 170 ? -11.523 -22.938 8.016 1 93.94 170 ILE A CA 1
ATOM 1292 C C . ILE A 1 170 ? -12.797 -23.688 8.383 1 93.94 170 ILE A C 1
ATOM 1294 O O . ILE A 1 170 ? -12.75 -24.891 8.68 1 93.94 170 ILE A O 1
ATOM 1298 N N . THR A 1 171 ? -13.859 -23 8.445 1 94.38 171 THR A N 1
ATOM 1299 C CA . THR A 1 171 ? -15.148 -23.594 8.773 1 94.38 171 THR A CA 1
ATOM 1300 C C . THR A 1 171 ? -16 -23.781 7.523 1 94.38 171 THR A C 1
ATOM 1302 O O . THR A 1 171 ? -16.281 -22.812 6.809 1 94.38 171 THR A O 1
ATOM 1305 N N . LEU A 1 172 ? -16.391 -25.016 7.258 1 93.25 172 LEU A N 1
ATOM 1306 C CA . LEU A 1 172 ? -17.25 -25.359 6.133 1 93.25 172 LEU A CA 1
ATOM 1307 C C . LEU A 1 172 ? -18.594 -25.922 6.617 1 93.25 172 LEU A C 1
ATOM 1309 O O . LEU A 1 172 ? -18.625 -26.906 7.367 1 93.25 172 LEU A O 1
ATOM 1313 N N . SER A 1 173 ? -19.609 -25.328 6.16 1 91.88 173 SER A N 1
ATOM 1314 C CA . SER A 1 173 ? -20.938 -25.812 6.551 1 91.88 173 SER A CA 1
ATOM 1315 C C . SER A 1 173 ? -21.312 -27.062 5.758 1 91.88 173 SER A C 1
ATOM 1317 O O . SER A 1 173 ? -20.797 -27.297 4.664 1 91.88 173 SER A O 1
ATOM 1319 N N . ASP A 1 174 ? -22.234 -27.844 6.305 1 89.56 174 ASP A N 1
ATOM 1320 C CA . ASP A 1 174 ? -22.719 -29.047 5.637 1 89.56 174 ASP A CA 1
ATOM 1321 C C . ASP A 1 174 ? -23.906 -28.719 4.727 1 89.56 174 ASP A C 1
ATOM 1323 O O . ASP A 1 174 ? -24.469 -29.609 4.098 1 89.56 174 ASP A O 1
ATOM 1327 N N . ARG A 1 175 ? -24.094 -27.516 4.492 1 89.81 175 ARG A N 1
ATOM 1328 C CA . ARG A 1 175 ? -25.297 -27.078 3.77 1 89.81 175 ARG A CA 1
ATOM 1329 C C . ARG A 1 175 ? -25.109 -27.234 2.264 1 89.81 175 ARG A C 1
ATOM 1331 O O . ARG A 1 175 ? -26.078 -27.453 1.536 1 89.81 175 ARG A O 1
ATOM 1338 N N . TYR A 1 176 ? -23.938 -27.156 1.868 1 92.31 176 TYR A N 1
ATOM 1339 C CA . TYR A 1 176 ? -23.703 -27.141 0.427 1 92.31 176 TYR A CA 1
ATOM 1340 C C . TYR A 1 176 ? -22.906 -28.359 -0.016 1 92.31 176 TYR A C 1
ATOM 1342 O O . TYR A 1 176 ? -21.984 -28.797 0.678 1 92.31 176 TYR A O 1
ATOM 1350 N N . ARG A 1 177 ? -23.344 -28.859 -1.146 1 92.44 177 ARG A N 1
ATOM 1351 C CA . ARG A 1 177 ? -22.609 -29.984 -1.717 1 92.44 177 ARG A CA 1
ATOM 1352 C C . ARG A 1 177 ? -21.266 -29.531 -2.287 1 92.44 177 ARG A C 1
ATOM 1354 O O . ARG A 1 177 ? -21.188 -28.516 -2.975 1 92.44 177 ARG A O 1
ATOM 1361 N N . ARG A 1 178 ? -20.281 -30.297 -1.881 1 93.62 178 ARG A N 1
ATOM 1362 C CA . ARG A 1 178 ? -18.922 -30 -2.352 1 93.62 178 ARG A CA 1
ATOM 1363 C C . ARG A 1 178 ? -18.312 -31.203 -3.057 1 93.62 178 ARG A C 1
ATOM 1365 O O . ARG A 1 178 ? -18.547 -32.344 -2.658 1 93.62 178 ARG A O 1
ATOM 1372 N N . ASN A 1 179 ? -17.578 -30.891 -4.121 1 92.94 179 ASN A N 1
ATOM 1373 C CA . ASN A 1 179 ? -16.859 -31.938 -4.848 1 92.94 179 ASN A CA 1
ATOM 1374 C C . ASN A 1 179 ? -15.586 -32.344 -4.129 1 92.94 179 ASN A C 1
ATOM 1376 O O . ASN A 1 179 ? -15.062 -33.438 -4.355 1 92.94 179 ASN A O 1
ATOM 1380 N N . MET A 1 180 ? -15.133 -31.5 -3.242 1 94.81 180 MET A N 1
ATOM 1381 C CA . MET A 1 180 ? -13.852 -31.734 -2.586 1 94.81 180 MET A CA 1
ATOM 1382 C C . MET A 1 180 ? -13.914 -32.969 -1.686 1 94.81 180 MET A C 1
ATOM 1384 O O . MET A 1 180 ? -14.961 -33.281 -1.108 1 94.81 180 MET A O 1
ATOM 1388 N N . LYS A 1 181 ? -12.82 -33.562 -1.541 1 95.25 181 LYS A N 1
ATOM 1389 C CA . LYS A 1 181 ? -12.719 -34.719 -0.648 1 95.25 181 LYS A CA 1
ATOM 1390 C C . LYS A 1 181 ? -13.016 -34.312 0.796 1 95.25 181 LYS A C 1
ATOM 1392 O O . LYS A 1 181 ? -12.609 -33.25 1.243 1 95.25 181 LYS A O 1
ATOM 1397 N N . PRO A 1 182 ? -13.812 -35.031 1.543 1 90.88 182 PRO A N 1
ATOM 1398 C CA . PRO A 1 182 ? -14.234 -34.656 2.895 1 90.88 182 PRO A CA 1
ATOM 1399 C C . PRO A 1 182 ? -13.062 -34.438 3.84 1 90.88 182 PRO A C 1
ATOM 1401 O O . PRO A 1 182 ? -13.102 -33.531 4.68 1 90.88 182 PRO A O 1
ATOM 1404 N N . ASN A 1 183 ? -11.992 -35.125 3.773 1 93.19 183 ASN A N 1
ATOM 1405 C CA . ASN A 1 183 ? -10.883 -35 4.715 1 93.19 183 ASN A CA 1
ATOM 1406 C C . ASN A 1 183 ? -9.727 -34.219 4.109 1 93.19 183 ASN A C 1
ATOM 1408 O O . ASN A 1 183 ? -8.609 -34.25 4.637 1 93.19 183 ASN A O 1
ATOM 1412 N N . LEU A 1 184 ? -10.055 -33.438 3.154 1 96.31 184 LEU A N 1
ATOM 1413 C CA . LEU A 1 184 ? -8.992 -32.75 2.441 1 96.31 184 LEU A CA 1
ATOM 1414 C C . LEU A 1 184 ? -8.297 -31.75 3.354 1 96.31 184 LEU A C 1
ATOM 1416 O O . LEU A 1 184 ? -7.062 -31.656 3.361 1 96.31 184 LEU A O 1
ATOM 1420 N N . VAL A 1 185 ? -9.062 -31.016 4.184 1 95.25 185 VAL A N 1
ATOM 1421 C CA . VAL A 1 185 ? -8.516 -29.953 5.023 1 95.25 185 VAL A CA 1
ATOM 1422 C C . VAL A 1 185 ? -7.949 -30.562 6.309 1 95.25 185 VAL A C 1
ATOM 1424 O O . VAL A 1 185 ? -6.895 -30.125 6.789 1 95.25 185 VAL A O 1
ATOM 1427 N N . LYS A 1 186 ? -8.484 -31.625 6.879 1 94.81 186 LYS A N 1
ATOM 1428 C CA . LYS A 1 186 ? -8.188 -32.156 8.211 1 94.81 186 LYS A CA 1
ATOM 1429 C C . LYS A 1 186 ? -7.07 -33.188 8.164 1 94.81 186 LYS A C 1
ATOM 1431 O O . LYS A 1 186 ? -6.445 -33.469 9.18 1 94.81 186 LYS A O 1
ATOM 1436 N N . ALA A 1 187 ? -6.82 -33.719 6.988 1 96.38 187 ALA A N 1
ATOM 1437 C CA . ALA A 1 187 ? -5.82 -34.781 6.879 1 96.38 187 ALA A CA 1
ATOM 1438 C C . ALA A 1 187 ? -4.449 -34.281 7.324 1 96.38 187 ALA A C 1
ATOM 1440 O O . ALA A 1 187 ? -4.012 -33.188 6.926 1 96.38 187 ALA A O 1
ATOM 1441 N N . MET A 1 188 ? -3.771 -35.062 8.195 1 96.56 188 MET A N 1
ATOM 1442 C CA . MET A 1 188 ? -2.459 -34.719 8.727 1 96.56 188 MET A CA 1
ATOM 1443 C C . MET A 1 188 ? -1.422 -35.75 8.359 1 96.56 188 MET A C 1
ATOM 1445 O O . MET A 1 188 ? -1.758 -36.938 8.188 1 96.56 188 MET A O 1
ATOM 1449 N N . ALA A 1 189 ? -0.228 -35.344 8.258 1 97.44 189 ALA A N 1
ATOM 1450 C CA . ALA A 1 189 ? 0.88 -36.25 8.031 1 97.44 189 ALA A CA 1
ATOM 1451 C C . ALA A 1 189 ? 1.12 -37.125 9.25 1 97.44 189 ALA A C 1
ATOM 1453 O O . ALA A 1 189 ? 0.894 -36.719 10.383 1 97.44 189 ALA A O 1
ATOM 1454 N N . PRO A 1 190 ? 1.564 -38.344 9.062 1 96.88 190 PRO A N 1
ATOM 1455 C CA . PRO A 1 190 ? 1.793 -39.281 10.156 1 96.88 190 PRO A CA 1
ATOM 1456 C C . PRO A 1 190 ? 3.031 -38.938 10.984 1 96.88 190 PRO A C 1
ATOM 1458 O O . PRO A 1 190 ? 3.236 -39.5 12.062 1 96.88 190 PRO A O 1
ATOM 1461 N N . PHE A 1 191 ? 3.861 -38.094 10.562 1 97.25 191 PHE A N 1
ATOM 1462 C CA . PHE A 1 191 ? 5.031 -37.594 11.273 1 97.25 191 PHE A CA 1
ATOM 1463 C C . PHE A 1 191 ? 5.168 -36.094 11.086 1 97.25 191 PHE A C 1
ATOM 1465 O O . PHE A 1 191 ? 4.438 -35.5 10.297 1 97.25 191 PHE A O 1
ATOM 1472 N N . ASP A 1 192 ? 6.066 -35.5 11.797 1 96.75 192 ASP A N 1
ATOM 1473 C CA . ASP A 1 192 ? 6.23 -34.031 11.734 1 96.75 192 ASP A CA 1
ATOM 1474 C C . ASP A 1 192 ? 6.957 -33.625 10.461 1 96.75 192 ASP A C 1
ATOM 1476 O O . ASP A 1 192 ? 8.016 -34.156 10.141 1 96.75 192 ASP A O 1
ATOM 1480 N N . VAL A 1 193 ? 6.273 -32.719 9.789 1 97.5 193 VAL A N 1
ATOM 1481 C CA . VAL A 1 193 ? 6.895 -32.156 8.594 1 97.5 193 VAL A CA 1
ATOM 1482 C C . VAL A 1 193 ? 7.246 -30.688 8.828 1 97.5 193 VAL A C 1
ATOM 1484 O O . VAL A 1 193 ? 6.68 -30.047 9.711 1 97.5 193 VAL A O 1
ATOM 1487 N N . GLY A 1 194 ? 8.227 -30.219 8.172 1 96.69 194 GLY A N 1
ATOM 1488 C CA . GLY A 1 194 ? 8.664 -28.844 8.258 1 96.69 194 GLY A CA 1
ATOM 1489 C C . GLY A 1 194 ? 9.078 -28.266 6.918 1 96.69 194 GLY A C 1
ATOM 1490 O O . GLY A 1 194 ? 9.484 -29 6.016 1 96.69 194 GLY A O 1
ATOM 1491 N N . PHE A 1 195 ? 8.891 -26.984 6.816 1 97.5 195 PHE A N 1
ATOM 1492 C CA . PHE A 1 195 ? 9.242 -26.25 5.605 1 97.5 195 PHE A CA 1
ATOM 1493 C C . PHE A 1 195 ? 10.703 -25.812 5.645 1 97.5 195 PHE A C 1
ATOM 1495 O O . PHE A 1 195 ? 11.164 -25.266 6.652 1 97.5 195 PHE A O 1
ATOM 1502 N N . ARG A 1 196 ? 11.469 -26.062 4.637 1 98.12 196 ARG A N 1
ATOM 1503 C CA . ARG A 1 196 ? 12.875 -25.688 4.516 1 98.12 196 ARG A CA 1
ATOM 1504 C C . ARG A 1 196 ? 13.125 -24.906 3.236 1 98.12 196 ARG A C 1
ATOM 1506 O O . ARG A 1 196 ? 12.477 -25.141 2.215 1 98.12 196 ARG A O 1
ATOM 1513 N N . MET A 1 197 ? 14 -23.922 3.307 1 98.06 197 MET A N 1
ATOM 1514 C CA . MET A 1 197 ? 14.43 -23.172 2.129 1 98.06 197 MET A CA 1
ATOM 1515 C C . MET A 1 197 ? 15.844 -23.562 1.718 1 98.06 197 MET A C 1
ATOM 1517 O O . MET A 1 197 ? 16.766 -23.516 2.533 1 98.06 197 MET A O 1
ATOM 1521 N N . VAL A 1 198 ? 16.031 -23.922 0.473 1 98.31 198 VAL A N 1
ATOM 1522 C CA . VAL A 1 198 ? 17.344 -24.203 -0.098 1 98.31 198 VAL A CA 1
ATOM 1523 C C . VAL A 1 198 ? 17.766 -23.078 -1.035 1 98.31 198 VAL A C 1
ATOM 1525 O O . VAL A 1 198 ? 17.016 -22.703 -1.935 1 98.31 198 VAL A O 1
ATOM 1528 N N . TYR A 1 199 ? 18.906 -22.562 -0.8 1 98.06 199 TYR A N 1
ATOM 1529 C CA . TYR A 1 199 ? 19.453 -21.531 -1.668 1 98.06 199 TYR A CA 1
ATOM 1530 C C . TYR A 1 199 ? 20.609 -22.078 -2.5 1 98.06 199 TYR A C 1
ATOM 1532 O O . TYR A 1 199 ? 21.531 -22.703 -1.965 1 98.06 199 TYR A O 1
ATOM 1540 N N . ALA A 1 200 ? 20.531 -21.875 -3.816 1 97.88 200 ALA A N 1
ATOM 1541 C CA . ALA A 1 200 ? 21.578 -22.375 -4.715 1 97.88 200 ALA A CA 1
ATOM 1542 C C . ALA A 1 200 ? 21.938 -21.328 -5.766 1 97.88 200 ALA A C 1
ATOM 1544 O O . ALA A 1 200 ? 21.062 -20.688 -6.336 1 97.88 200 ALA A O 1
ATOM 1545 N N . GLN A 1 201 ? 23.156 -21.125 -6.004 1 96.94 201 GLN A N 1
ATOM 1546 C CA . GLN A 1 201 ? 23.625 -20.141 -6.98 1 96.94 201 GLN A CA 1
ATOM 1547 C C . GLN A 1 201 ? 23.859 -20.797 -8.344 1 96.94 201 GLN A C 1
ATOM 1549 O O . GLN A 1 201 ? 24.469 -21.859 -8.43 1 96.94 201 GLN A O 1
ATOM 1554 N N . HIS A 1 202 ? 23.281 -20.203 -9.383 1 95.94 202 HIS A N 1
ATOM 1555 C CA . HIS A 1 202 ? 23.453 -20.719 -10.727 1 95.94 202 HIS A CA 1
ATOM 1556 C C . HIS A 1 202 ? 24.172 -19.734 -11.625 1 95.94 202 HIS A C 1
ATOM 1558 O O . HIS A 1 202 ? 24.391 -18.578 -11.234 1 95.94 202 HIS A O 1
ATOM 1564 N N . GLN A 1 203 ? 24.625 -20.156 -12.727 1 92.88 203 GLN A N 1
ATOM 1565 C CA . GLN A 1 203 ? 25.281 -19.328 -13.734 1 92.88 203 GLN A CA 1
ATOM 1566 C C . GLN A 1 203 ? 24.734 -19.625 -15.125 1 92.88 203 GLN A C 1
ATOM 1568 O O . GLN A 1 203 ? 25.5 -19.812 -16.078 1 92.88 203 GLN A O 1
ATOM 1573 N N . SER A 1 204 ? 23.484 -19.625 -15.219 1 95.69 204 SER A N 1
ATOM 1574 C CA . SER A 1 204 ? 22.859 -19.953 -16.484 1 95.69 204 SER A CA 1
ATOM 1575 C C . SER A 1 204 ? 23.062 -18.859 -17.516 1 95.69 204 SER A C 1
ATOM 1577 O O . SER A 1 204 ? 23 -17.672 -17.188 1 95.69 204 SER A O 1
ATOM 1579 N N . ALA A 1 205 ? 23.281 -19.234 -18.719 1 96.38 205 ALA A N 1
ATOM 1580 C CA . ALA A 1 205 ? 23.438 -18.281 -19.812 1 96.38 205 ALA A CA 1
ATOM 1581 C C . ALA A 1 205 ? 22.078 -17.828 -20.344 1 96.38 205 ALA A C 1
ATOM 1583 O O . ALA A 1 205 ? 22 -16.906 -21.156 1 96.38 205 ALA A O 1
ATOM 1584 N N . TRP A 1 206 ? 21.047 -18.406 -19.781 1 96.94 206 TRP A N 1
ATOM 1585 C CA . TRP A 1 206 ? 19.703 -18.172 -20.328 1 96.94 206 TRP A CA 1
ATOM 1586 C C . TRP A 1 206 ? 18.953 -17.156 -19.484 1 96.94 206 TRP A C 1
ATOM 1588 O O . TRP A 1 206 ? 17.781 -16.875 -19.734 1 96.94 206 TRP A O 1
ATOM 1598 N N . GLN A 1 207 ? 19.562 -16.578 -18.469 1 96.81 207 GLN A N 1
ATOM 1599 C CA . GLN A 1 207 ? 18.922 -15.57 -17.625 1 96.81 207 GLN A CA 1
ATOM 1600 C C . GLN A 1 207 ? 19.625 -14.227 -17.75 1 96.81 207 GLN A C 1
ATOM 1602 O O . GLN A 1 207 ? 20.859 -14.164 -17.797 1 96.81 207 GLN A O 1
ATOM 1607 N N . VAL A 1 208 ? 18.797 -13.203 -17.781 1 96.06 208 VAL A N 1
ATOM 1608 C CA . VAL A 1 208 ? 19.344 -11.852 -17.891 1 96.06 208 VAL A CA 1
ATOM 1609 C C . VAL A 1 208 ? 20.172 -11.531 -16.641 1 96.06 208 VAL A C 1
ATOM 1611 O O . VAL A 1 208 ? 19.734 -11.797 -15.516 1 96.06 208 VAL A O 1
ATOM 1614 N N . GLU A 1 209 ? 21.344 -11.062 -16.875 1 94.75 209 GLU A N 1
ATOM 1615 C CA . GLU A 1 209 ? 22.25 -10.68 -15.789 1 94.75 209 GLU A CA 1
ATOM 1616 C C . GLU A 1 209 ? 22.438 -9.164 -15.75 1 94.75 209 GLU A C 1
ATOM 1618 O O . GLU A 1 209 ? 23.172 -8.609 -16.578 1 94.75 209 GLU A O 1
ATOM 1623 N N . MET A 1 210 ? 21.953 -8.547 -14.734 1 92.38 210 MET A N 1
ATOM 1624 C CA . MET A 1 210 ? 22.047 -7.098 -14.617 1 92.38 210 MET A CA 1
ATOM 1625 C C . MET A 1 210 ? 23.281 -6.688 -13.828 1 92.38 210 MET A C 1
ATOM 1627 O O . MET A 1 210 ? 23.688 -5.527 -13.867 1 92.38 210 MET A O 1
ATOM 1631 N N . LYS A 1 211 ? 23.922 -7.625 -13.148 1 92.62 211 LYS A N 1
ATOM 1632 C CA . LYS A 1 211 ? 25.062 -7.332 -12.266 1 92.62 211 LYS A CA 1
ATOM 1633 C C . LYS A 1 211 ? 24.656 -6.352 -11.172 1 92.62 211 LYS A C 1
ATOM 1635 O O . LYS A 1 211 ? 25.328 -5.348 -10.953 1 92.62 211 LYS A O 1
ATOM 1640 N N . PHE A 1 212 ? 23.531 -6.68 -10.602 1 89.38 212 PHE A N 1
ATOM 1641 C CA . PHE A 1 212 ? 22.922 -5.867 -9.555 1 89.38 212 PHE A CA 1
ATOM 1642 C C . PHE A 1 212 ? 22.562 -6.727 -8.344 1 89.38 212 PHE A C 1
ATOM 1644 O O . PHE A 1 212 ? 21.812 -7.703 -8.461 1 89.38 212 PHE A O 1
ATOM 1651 N N . LEU A 1 213 ? 23.094 -6.414 -7.211 1 85.56 213 LEU A N 1
ATOM 1652 C CA . LEU A 1 213 ? 22.828 -7.129 -5.965 1 85.56 213 LEU A CA 1
ATOM 1653 C C . LEU A 1 213 ? 22.938 -8.633 -6.176 1 85.56 213 LEU A C 1
ATOM 1655 O O . LEU A 1 213 ? 23.844 -9.109 -6.848 1 85.56 213 LEU A O 1
ATOM 1659 N N . SER A 1 214 ? 22.016 -9.398 -5.523 1 79.94 214 SER A N 1
ATOM 1660 C CA . SER A 1 214 ? 22.047 -10.844 -5.703 1 79.94 214 SER A CA 1
ATOM 1661 C C . SER A 1 214 ? 20.984 -11.297 -6.703 1 79.94 214 SER A C 1
ATOM 1663 O O . SER A 1 214 ? 19.797 -11.125 -6.469 1 79.94 214 SER A O 1
ATOM 1665 N N . GLU A 1 215 ? 21.422 -11.688 -7.879 1 82 215 GLU A N 1
ATOM 1666 C CA . GLU A 1 215 ? 20.406 -12.016 -8.883 1 82 215 GLU A CA 1
ATOM 1667 C C . GLU A 1 215 ? 20.484 -13.484 -9.289 1 82 215 GLU A C 1
ATOM 1669 O O . GLU A 1 215 ? 19.531 -14.031 -9.836 1 82 215 GLU A O 1
ATOM 1674 N N . ASN A 1 216 ? 21.422 -14.305 -8.953 1 92.38 216 ASN A N 1
ATOM 1675 C CA . ASN A 1 216 ? 21.547 -15.656 -9.5 1 92.38 216 ASN A CA 1
ATOM 1676 C C . ASN A 1 216 ? 21.422 -16.719 -8.414 1 92.38 216 ASN A C 1
ATOM 1678 O O . ASN A 1 216 ? 22.125 -17.719 -8.438 1 92.38 216 ASN A O 1
ATOM 1682 N N . ILE A 1 217 ? 20.547 -16.391 -7.504 1 96.44 217 ILE A N 1
ATOM 1683 C CA . ILE A 1 217 ? 20.344 -17.344 -6.422 1 96.44 217 ILE A CA 1
ATOM 1684 C C . ILE A 1 217 ? 18.938 -17.938 -6.52 1 96.44 217 ILE A C 1
ATOM 1686 O O . ILE A 1 217 ? 17.938 -17.219 -6.441 1 96.44 217 ILE A O 1
ATOM 1690 N N . LEU A 1 218 ? 18.891 -19.172 -6.695 1 97.25 218 LEU A N 1
ATOM 1691 C CA . LEU A 1 218 ? 17.625 -19.891 -6.691 1 97.25 218 LEU A CA 1
ATOM 1692 C C . LEU A 1 218 ? 17.094 -20.047 -5.27 1 97.25 218 LEU A C 1
ATOM 1694 O O . LEU A 1 218 ? 17.859 -20.344 -4.344 1 97.25 218 LEU A O 1
ATOM 1698 N N . HIS A 1 219 ? 15.867 -19.734 -5.059 1 97.69 219 HIS A N 1
ATOM 1699 C CA . HIS A 1 219 ? 15.141 -19.969 -3.818 1 97.69 219 HIS A CA 1
ATOM 1700 C C . HIS A 1 219 ? 14.195 -21.156 -3.945 1 97.69 219 HIS A C 1
ATOM 1702 O O . HIS A 1 219 ? 13.156 -21.062 -4.605 1 97.69 219 HIS A O 1
ATOM 1708 N N . ILE A 1 220 ? 14.484 -22.234 -3.277 1 97.94 220 ILE A N 1
ATOM 1709 C CA . ILE A 1 220 ? 13.68 -23.438 -3.422 1 97.94 220 ILE A CA 1
ATOM 1710 C C . ILE A 1 220 ? 13.086 -23.828 -2.072 1 97.94 220 ILE A C 1
ATOM 1712 O O . ILE A 1 220 ? 13.812 -24.109 -1.119 1 97.94 220 ILE A O 1
ATOM 1716 N N . GLY A 1 221 ? 11.797 -23.781 -1.998 1 98.06 221 GLY A N 1
ATOM 1717 C CA . GLY A 1 221 ? 11.117 -24.25 -0.803 1 98.06 221 GLY A CA 1
ATOM 1718 C C . GLY A 1 221 ? 10.688 -25.703 -0.892 1 98.06 221 GLY A C 1
ATOM 1719 O O . GLY A 1 221 ? 10.188 -26.156 -1.925 1 98.06 221 GLY A O 1
ATOM 1720 N N . VAL A 1 222 ? 10.945 -26.516 0.191 1 98.19 222 VAL A N 1
ATOM 1721 C CA . VAL A 1 222 ? 10.578 -27.922 0.198 1 98.19 222 VAL A CA 1
ATOM 1722 C C . VAL A 1 222 ? 9.953 -28.297 1.544 1 98.19 222 VAL A C 1
ATOM 1724 O O . VAL A 1 222 ? 10.391 -27.812 2.59 1 98.19 222 VAL A O 1
ATOM 1727 N N . CYS A 1 223 ? 8.891 -29 1.455 1 98.25 223 CYS A N 1
ATOM 1728 C CA . CYS A 1 223 ? 8.266 -29.578 2.643 1 98.25 223 CYS A CA 1
ATOM 1729 C C . CYS A 1 223 ? 8.812 -30.969 2.926 1 98.25 223 CYS A C 1
ATOM 1731 O O . CYS A 1 223 ? 8.57 -31.906 2.16 1 98.25 223 CYS A O 1
ATOM 1733 N N . VAL A 1 224 ? 9.578 -31.188 3.998 1 98.06 224 VAL A N 1
ATOM 1734 C CA . VAL A 1 224 ? 10.258 -32.438 4.309 1 98.06 224 VAL A CA 1
ATOM 1735 C C . VAL A 1 224 ? 10.016 -32.812 5.77 1 98.06 224 VAL A C 1
ATOM 1737 O O . VAL A 1 224 ? 9.562 -31.984 6.562 1 98.06 224 VAL A O 1
ATOM 1740 N N . PRO A 1 225 ? 10.32 -34.094 6.102 1 97.88 225 PRO A N 1
ATOM 1741 C CA . PRO A 1 225 ? 10.211 -34.469 7.508 1 97.88 225 PRO A CA 1
ATOM 1742 C C . PRO A 1 225 ? 11.148 -33.688 8.414 1 97.88 225 PRO A C 1
ATOM 1744 O O . PRO A 1 225 ? 12.281 -33.406 8.031 1 97.88 225 PRO A O 1
ATOM 1747 N N . GLN A 1 226 ? 10.688 -33.406 9.555 1 96.75 226 GLN A N 1
ATOM 1748 C CA . GLN A 1 226 ? 11.492 -32.625 10.5 1 96.75 226 GLN A CA 1
ATOM 1749 C C . GLN A 1 226 ? 12.711 -33.438 10.953 1 96.75 226 GLN A C 1
ATOM 1751 O O . GLN A 1 226 ? 13.68 -32.844 11.453 1 96.75 226 GLN A O 1
ATOM 1756 N N . SER A 1 227 ? 12.656 -34.719 10.766 1 96.81 227 SER A N 1
ATOM 1757 C CA . SER A 1 227 ? 13.773 -35.594 11.148 1 96.81 227 SER A CA 1
ATOM 1758 C C . SER A 1 227 ? 14.977 -35.344 10.242 1 96.81 227 SER A C 1
ATOM 1760 O O . SER A 1 227 ? 16.109 -35.719 10.602 1 96.81 227 SER A O 1
ATOM 1762 N N . CYS A 1 228 ? 14.75 -34.812 9.062 1 97.25 228 CYS A N 1
ATOM 1763 C CA . CYS A 1 228 ? 15.859 -34.5 8.156 1 97.25 228 CYS A CA 1
ATOM 1764 C C . CYS A 1 228 ? 16.594 -33.25 8.609 1 97.25 228 CYS A C 1
ATOM 1766 O O . CYS A 1 228 ? 16 -32.156 8.703 1 97.25 228 CYS A O 1
ATOM 1768 N N . SER A 1 229 ? 17.859 -33.344 8.812 1 96.31 229 SER A N 1
ATOM 1769 C CA . SER A 1 229 ? 18.641 -32.188 9.211 1 96.31 229 SER A CA 1
ATOM 1770 C C . SER A 1 229 ? 18.969 -31.281 8.016 1 96.31 229 SER A C 1
ATOM 1772 O O . SER A 1 229 ? 18.891 -31.734 6.867 1 96.31 229 SER A O 1
ATOM 1774 N N . ASN A 1 230 ? 19.312 -30.078 8.258 1 96.88 230 ASN A N 1
ATOM 1775 C CA . ASN A 1 230 ? 19.703 -29.156 7.195 1 96.88 230 ASN A CA 1
ATOM 1776 C C . ASN A 1 230 ? 20.938 -29.641 6.453 1 96.88 230 ASN A C 1
ATOM 1778 O O . ASN A 1 230 ? 21.062 -29.453 5.242 1 96.88 230 ASN A O 1
ATOM 1782 N N . GLY A 1 231 ? 21.859 -30.219 7.215 1 96.88 231 GLY A N 1
ATOM 1783 C CA . GLY A 1 231 ? 23.062 -30.766 6.586 1 96.88 231 GLY A CA 1
ATOM 1784 C C . GLY A 1 231 ? 22.766 -31.906 5.625 1 96.88 231 GLY A C 1
ATOM 1785 O O . GLY A 1 231 ? 23.359 -31.984 4.551 1 96.88 231 GLY A O 1
ATOM 1786 N N . GLU A 1 232 ? 21.859 -32.75 5.988 1 97.31 232 GLU A N 1
ATOM 1787 C CA . GLU A 1 232 ? 21.469 -33.875 5.129 1 97.31 232 GLU A CA 1
ATOM 1788 C C . GLU A 1 232 ? 20.797 -33.375 3.855 1 97.31 232 GLU A C 1
ATOM 1790 O O . GLU A 1 232 ? 21.078 -33.875 2.764 1 97.31 232 GLU A O 1
ATOM 1795 N N . LEU A 1 233 ? 19.953 -32.406 4.062 1 97.56 233 LEU A N 1
ATOM 1796 C CA . LEU A 1 233 ? 19.266 -31.859 2.906 1 97.56 233 LEU A CA 1
ATOM 1797 C C . LEU A 1 233 ? 20.234 -31.125 1.994 1 97.56 233 LEU A C 1
ATOM 1799 O O . LEU A 1 233 ? 20.062 -31.125 0.773 1 97.56 233 LEU A O 1
ATOM 1803 N N . PHE A 1 234 ? 21.188 -30.406 2.611 1 97.88 234 PHE A N 1
ATOM 1804 C CA . PHE A 1 234 ? 22.234 -29.734 1.85 1 97.88 234 PHE A CA 1
ATOM 1805 C C . PHE A 1 234 ? 22.953 -30.719 0.931 1 97.88 234 PHE A C 1
ATOM 1807 O O . PHE A 1 234 ? 23.047 -30.5 -0.277 1 97.88 234 PHE A O 1
ATOM 1814 N N . ASN A 1 235 ? 23.359 -31.875 1.428 1 97.25 235 ASN A N 1
ATOM 1815 C CA . ASN A 1 235 ? 24.094 -32.875 0.672 1 97.25 235 ASN A CA 1
ATOM 1816 C C . ASN A 1 235 ? 23.203 -33.562 -0.375 1 97.25 235 ASN A C 1
ATOM 1818 O O . ASN A 1 235 ? 23.641 -33.812 -1.499 1 97.25 235 ASN A O 1
ATOM 1822 N N . LEU A 1 236 ? 22.047 -33.844 0.055 1 97.56 236 LEU A N 1
ATOM 1823 C CA . LEU A 1 236 ? 21.109 -34.5 -0.861 1 97.56 236 LEU A CA 1
ATOM 1824 C C . LEU A 1 236 ? 20.812 -33.594 -2.051 1 97.56 236 LEU A C 1
ATOM 1826 O O . LEU A 1 236 ? 20.734 -34.062 -3.189 1 97.56 236 LEU A O 1
ATOM 1830 N N . THR A 1 237 ? 20.625 -32.312 -1.813 1 97.69 237 THR A N 1
ATOM 1831 C CA . THR A 1 237 ? 20.312 -31.375 -2.885 1 97.69 237 THR A CA 1
ATOM 1832 C C . THR A 1 237 ? 21.516 -31.156 -3.793 1 97.69 237 THR A C 1
ATOM 1834 O O . THR A 1 237 ? 21.359 -30.969 -5 1 97.69 237 THR A O 1
ATOM 1837 N N . GLU A 1 238 ? 22.672 -31.125 -3.221 1 97 238 GLU A N 1
ATOM 1838 C CA . GLU A 1 238 ? 23.891 -31.016 -4.031 1 97 238 GLU A CA 1
ATOM 1839 C C . GLU A 1 238 ? 23.984 -32.156 -5.027 1 97 238 GLU A C 1
ATOM 1841 O O . GLU A 1 238 ? 24.297 -31.953 -6.203 1 97 238 GLU A O 1
ATOM 1846 N N . ARG A 1 239 ? 23.734 -33.312 -4.562 1 96.38 239 ARG A N 1
ATOM 1847 C CA . ARG A 1 239 ? 23.75 -34.469 -5.438 1 96.38 239 ARG A CA 1
ATOM 1848 C C . ARG A 1 239 ? 22.641 -34.406 -6.477 1 96.38 239 ARG A C 1
ATOM 1850 O O . ARG A 1 239 ? 22.828 -34.781 -7.629 1 96.38 239 ARG A O 1
ATOM 1857 N N . TYR A 1 240 ? 21.531 -33.969 -6.012 1 96.31 240 TYR A N 1
ATOM 1858 C CA . TYR A 1 240 ? 20.375 -33.781 -6.883 1 96.31 240 TYR A CA 1
ATOM 1859 C C . TYR A 1 240 ? 20.734 -32.906 -8.078 1 96.31 240 TYR A C 1
ATOM 1861 O O . TYR A 1 240 ? 20.375 -33.219 -9.219 1 96.31 240 TYR A O 1
ATOM 1869 N N . PHE A 1 241 ? 21.469 -31.812 -7.91 1 96.69 241 PHE A N 1
ATOM 1870 C CA . PHE A 1 241 ? 21.875 -30.906 -8.977 1 96.69 241 PHE A CA 1
ATOM 1871 C C . PHE A 1 241 ? 23.016 -31.5 -9.789 1 96.69 241 PHE A C 1
ATOM 1873 O O . PHE A 1 241 ? 23.078 -31.297 -11 1 96.69 241 PHE A O 1
ATOM 1880 N N . ASP A 1 242 ? 23.844 -32.25 -9.133 1 95.62 242 ASP A N 1
ATOM 1881 C CA . ASP A 1 242 ? 24.969 -32.844 -9.82 1 95.62 242 ASP A CA 1
ATOM 1882 C C . ASP A 1 242 ? 24.5 -33.906 -10.812 1 95.62 242 ASP A C 1
ATOM 1884 O O . ASP A 1 242 ? 25.094 -34.062 -11.891 1 95.62 242 ASP A O 1
ATOM 1888 N N . GLU A 1 243 ? 23.422 -34.562 -10.469 1 94.25 243 GLU A N 1
ATOM 1889 C CA . GLU A 1 243 ? 22.891 -35.625 -11.328 1 94.25 243 GLU A CA 1
ATOM 1890 C C . GLU A 1 243 ? 21.953 -35.062 -12.383 1 94.25 243 GLU A C 1
ATOM 1892 O O . GLU A 1 243 ? 21.422 -35.812 -13.211 1 94.25 243 GLU A O 1
ATOM 1897 N N . ARG A 1 244 ? 21.719 -33.781 -12.398 1 92.75 244 ARG A N 1
ATOM 1898 C CA . ARG A 1 244 ? 20.875 -33.094 -13.383 1 92.75 244 ARG A CA 1
ATOM 1899 C C . ARG A 1 244 ? 19.5 -33.75 -13.484 1 92.75 244 ARG A C 1
ATOM 1901 O O . ARG A 1 244 ? 19.062 -34.125 -14.578 1 92.75 244 ARG A O 1
ATOM 1908 N N . ILE A 1 245 ? 18.859 -33.812 -12.398 1 91.94 245 ILE A N 1
ATOM 1909 C CA . ILE A 1 245 ? 17.578 -34.5 -12.328 1 91.94 245 ILE A CA 1
ATOM 1910 C C . ILE A 1 245 ? 16.469 -33.594 -12.812 1 91.94 245 ILE A C 1
ATOM 1912 O O . ILE A 1 245 ? 15.602 -34 -13.586 1 91.94 245 ILE A O 1
ATOM 1916 N N . ILE A 1 246 ? 16.516 -32.375 -12.43 1 92.5 246 ILE A N 1
ATOM 1917 C CA . ILE A 1 246 ? 15.414 -31.453 -12.727 1 92.5 246 ILE A CA 1
ATOM 1918 C C . ILE A 1 246 ? 15.484 -31.031 -14.195 1 92.5 246 ILE A C 1
ATOM 1920 O O . ILE A 1 246 ? 16.562 -30.797 -14.727 1 92.5 246 ILE A O 1
ATOM 1924 N N . GLN A 1 247 ? 14.367 -30.922 -14.836 1 91.81 247 GLN A N 1
ATOM 1925 C CA . GLN A 1 247 ? 14.25 -30.594 -16.25 1 91.81 247 GLN A CA 1
ATOM 1926 C C . GLN A 1 247 ? 14.773 -29.188 -16.531 1 91.81 247 GLN A C 1
ATOM 1928 O O . GLN A 1 247 ? 15.352 -28.938 -17.594 1 91.81 247 GLN A O 1
ATOM 1933 N N . ALA A 1 248 ? 14.625 -28.312 -15.617 1 92.81 248 ALA A N 1
ATOM 1934 C CA . ALA A 1 248 ? 15.031 -26.922 -15.789 1 92.81 248 ALA A CA 1
ATOM 1935 C C . ALA A 1 248 ? 16.516 -26.828 -16.109 1 92.81 248 ALA A C 1
ATOM 1937 O O . ALA A 1 248 ? 16.938 -25.938 -16.844 1 92.81 248 ALA A O 1
ATOM 1938 N N . GLN A 1 249 ? 17.344 -27.703 -15.539 1 93.19 249 GLN A N 1
ATOM 1939 C CA . GLN A 1 249 ? 18.781 -27.703 -15.789 1 93.19 249 GLN A CA 1
ATOM 1940 C C . GLN A 1 249 ? 19.078 -28 -17.25 1 93.19 249 GLN A C 1
ATOM 1942 O O . GLN A 1 249 ? 20.031 -27.453 -17.812 1 93.19 249 GLN A O 1
ATOM 1947 N N . ASP A 1 250 ? 18.25 -28.781 -17.844 1 90.62 250 ASP A N 1
ATOM 1948 C CA . ASP A 1 250 ? 18.453 -29.141 -19.25 1 90.62 250 ASP A CA 1
ATOM 1949 C C . ASP A 1 250 ? 17.953 -28.031 -20.188 1 90.62 250 ASP A C 1
ATOM 1951 O O . ASP A 1 250 ? 18.578 -27.766 -21.203 1 90.62 250 ASP A O 1
ATOM 1955 N N . ILE A 1 251 ? 16.922 -27.469 -19.828 1 91.75 251 ILE A N 1
ATOM 1956 C CA . ILE A 1 251 ? 16.344 -26.422 -20.656 1 91.75 251 ILE A CA 1
ATOM 1957 C C . ILE A 1 251 ? 17.234 -25.188 -20.625 1 91.75 251 ILE A C 1
ATOM 1959 O O . ILE A 1 251 ? 17.578 -24.625 -21.656 1 91.75 251 ILE A O 1
ATOM 1963 N N . PHE A 1 252 ? 17.609 -24.781 -19.406 1 94.19 252 PHE A N 1
ATOM 1964 C CA . PHE A 1 252 ? 18.297 -23.516 -19.234 1 94.19 252 PHE A CA 1
ATOM 1965 C C . PHE A 1 252 ? 19.781 -23.734 -18.984 1 94.19 252 PHE A C 1
ATOM 1967 O O . PHE A 1 252 ? 20.516 -22.781 -18.734 1 94.19 252 PHE A O 1
ATOM 1974 N N . GLU A 1 253 ? 20.25 -24.859 -18.953 1 91.62 253 GLU A N 1
ATOM 1975 C CA . GLU A 1 253 ? 21.656 -25.25 -18.938 1 91.62 253 GLU A CA 1
ATOM 1976 C C . GLU A 1 253 ? 22.391 -24.625 -17.75 1 91.62 253 GLU A C 1
ATOM 1978 O O . GLU A 1 253 ? 23.297 -23.812 -17.938 1 91.62 253 GLU A O 1
ATOM 1983 N N . PHE A 1 254 ? 22 -24.969 -16.609 1 91.5 254 PHE A N 1
ATOM 1984 C CA . PHE A 1 254 ? 22.719 -24.469 -15.438 1 91.5 254 PHE A CA 1
ATOM 1985 C C . PHE A 1 254 ? 23.047 -25.594 -14.469 1 91.5 254 PHE A C 1
ATOM 1987 O O . PHE A 1 254 ? 22.484 -26.688 -14.57 1 91.5 254 PHE A O 1
ATOM 1994 N N . ARG A 1 255 ? 24.078 -25.375 -13.641 1 92.62 255 ARG A N 1
ATOM 1995 C CA . ARG A 1 255 ? 24.5 -26.25 -12.555 1 92.62 255 ARG A CA 1
ATOM 1996 C C . ARG A 1 255 ? 24.656 -25.484 -11.25 1 92.62 255 ARG A C 1
ATOM 1998 O O . ARG A 1 255 ? 25.766 -25.016 -10.922 1 92.62 255 ARG A O 1
ATOM 2005 N N . PRO A 1 256 ? 23.609 -25.516 -10.492 1 96 256 PRO A N 1
ATOM 2006 C CA . PRO A 1 256 ? 23.641 -24.688 -9.289 1 96 256 PRO A CA 1
ATOM 2007 C C . PRO A 1 256 ? 24.5 -25.281 -8.18 1 96 256 PRO A C 1
ATOM 2009 O O . PRO A 1 256 ? 24.609 -26.5 -8.07 1 96 256 PRO A O 1
ATOM 2012 N N . ASN A 1 257 ? 25.156 -24.453 -7.426 1 96.62 257 ASN A N 1
ATOM 2013 C CA . ASN A 1 257 ? 25.844 -24.797 -6.188 1 96.62 257 ASN A CA 1
ATOM 2014 C C . ASN A 1 257 ? 25.016 -24.422 -4.961 1 96.62 257 ASN A C 1
ATOM 2016 O O . ASN A 1 257 ? 24.594 -23.266 -4.82 1 96.62 257 ASN A O 1
ATOM 2020 N N . VAL A 1 258 ? 24.797 -25.391 -4.133 1 98.12 258 VAL A N 1
ATOM 2021 C CA . VAL A 1 258 ? 24 -25.141 -2.945 1 98.12 258 VAL A CA 1
ATOM 2022 C C . VAL A 1 258 ? 24.766 -24.25 -1.975 1 98.12 258 VAL A C 1
ATOM 2024 O O . VAL A 1 258 ? 25.922 -24.531 -1.659 1 98.12 258 VAL A O 1
ATOM 2027 N N . LEU A 1 259 ? 24.156 -23.172 -1.562 1 97 259 LEU A N 1
ATOM 2028 C CA . LEU A 1 259 ? 24.797 -22.203 -0.672 1 97 259 LEU A CA 1
ATOM 2029 C C . LEU A 1 259 ? 24.406 -22.469 0.78 1 97 259 LEU A C 1
ATOM 2031 O O . LEU A 1 259 ? 25.266 -22.438 1.668 1 97 259 LEU A O 1
ATOM 2035 N N . GLN A 1 260 ? 23.109 -22.703 0.947 1 96.88 260 GLN A N 1
ATOM 2036 C CA . GLN A 1 260 ? 22.609 -22.797 2.314 1 96.88 260 GLN A CA 1
ATOM 2037 C C . GLN A 1 260 ? 21.234 -23.469 2.352 1 96.88 260 GLN A C 1
ATOM 2039 O O . GLN A 1 260 ? 20.484 -23.391 1.379 1 96.88 260 GLN A O 1
ATOM 2044 N N . VAL A 1 261 ? 20.922 -24.188 3.404 1 98.06 261 VAL A N 1
ATOM 2045 C CA . VAL A 1 261 ? 19.594 -24.688 3.73 1 98.06 261 VAL A CA 1
ATOM 2046 C C . VAL A 1 261 ? 19.125 -24.078 5.055 1 98.06 261 VAL A C 1
ATOM 2048 O O . VAL A 1 261 ? 19.875 -24.094 6.043 1 98.06 261 VAL A O 1
ATOM 2051 N N . LYS A 1 262 ? 17.922 -23.516 5.02 1 96.06 262 LYS A N 1
ATOM 2052 C CA . LYS A 1 262 ? 17.422 -22.797 6.188 1 96.06 262 LYS A CA 1
ATOM 2053 C C . LYS A 1 262 ? 16.047 -23.328 6.613 1 96.06 262 LYS A C 1
ATOM 2055 O O . LYS A 1 262 ? 15.219 -23.672 5.77 1 96.06 262 LYS A O 1
ATOM 2060 N N . ASP A 1 263 ? 15.703 -23.422 7.93 1 95 263 ASP A N 1
ATOM 2061 C CA . ASP A 1 263 ? 14.414 -23.891 8.43 1 95 263 ASP A CA 1
ATOM 2062 C C . ASP A 1 263 ? 13.539 -22.719 8.852 1 95 263 ASP A C 1
ATOM 2064 O O . ASP A 1 263 ? 12.469 -22.906 9.438 1 95 263 ASP A O 1
ATOM 2068 N N . LEU A 1 264 ? 13.852 -21.5 8.641 1 95.25 264 LEU A N 1
ATOM 2069 C CA . LEU A 1 264 ? 13.086 -20.266 8.875 1 95.25 264 LEU A CA 1
ATOM 2070 C C . LEU A 1 264 ? 12.758 -20.109 10.352 1 95.25 264 LEU A C 1
ATOM 2072 O O . LEU A 1 264 ? 11.672 -19.641 10.703 1 95.25 264 LEU A O 1
ATOM 2076 N N . GLN A 1 265 ? 13.531 -20.609 11.219 1 94.44 265 GLN A N 1
ATOM 2077 C CA . GLN A 1 265 ? 13.406 -20.422 12.664 1 94.44 265 GLN A CA 1
ATOM 2078 C C . GLN A 1 265 ? 14.477 -19.484 13.188 1 94.44 265 GLN A C 1
ATOM 2080 O O . GLN A 1 265 ? 15.516 -19.281 12.547 1 94.44 265 GLN A O 1
ATOM 2085 N N . LEU A 1 266 ? 14.164 -18.922 14.289 1 95 266 LEU A N 1
ATOM 2086 C CA . LEU A 1 266 ? 15.141 -18.016 14.898 1 95 266 LEU A CA 1
ATOM 2087 C C . LEU A 1 266 ? 16.328 -18.812 15.453 1 95 266 LEU A C 1
ATOM 2089 O O . LEU A 1 266 ? 16.141 -19.891 16 1 95 266 LEU A O 1
ATOM 2093 N N . THR A 1 267 ? 17.422 -18.234 15.312 1 92.44 267 THR A N 1
ATOM 2094 C CA . THR A 1 267 ? 18.609 -18.859 15.883 1 92.44 267 THR A CA 1
ATOM 2095 C C . THR A 1 267 ? 18.531 -18.891 17.406 1 92.44 267 THR A C 1
ATOM 2097 O O . THR A 1 267 ? 17.828 -18.094 18.016 1 92.44 267 THR A O 1
ATOM 2100 N N . GLU A 1 268 ? 19.156 -19.828 18 1 89.88 268 GLU A N 1
ATOM 2101 C CA . GLU A 1 268 ? 19.109 -20.031 19.438 1 89.88 268 GLU A CA 1
ATOM 2102 C C . GLU A 1 268 ? 19.625 -18.812 20.188 1 89.88 268 GLU A C 1
ATOM 2104 O O . GLU A 1 268 ? 19.125 -18.469 21.266 1 89.88 268 GLU A O 1
ATOM 2109 N N . ASN A 1 269 ? 20.531 -18.109 19.609 1 91.31 269 ASN A N 1
ATOM 2110 C CA . ASN A 1 269 ? 21.156 -16.984 20.297 1 91.31 269 ASN A CA 1
ATOM 2111 C C . ASN A 1 269 ? 20.484 -15.656 19.922 1 91.31 269 ASN A C 1
ATOM 2113 O O . ASN A 1 269 ? 21.016 -14.594 20.234 1 91.31 269 ASN A O 1
ATOM 2117 N N . PHE A 1 270 ? 19.344 -15.719 19.297 1 95.06 270 PHE A N 1
ATOM 2118 C CA . PHE A 1 270 ? 18.703 -14.484 18.844 1 95.06 270 PHE A CA 1
ATOM 2119 C C . PHE A 1 270 ? 18.312 -13.609 20.031 1 95.06 270 PHE A C 1
ATOM 2121 O O . PHE A 1 270 ? 18.578 -12.406 20.031 1 95.06 270 PHE A O 1
ATOM 2128 N N . TRP A 1 271 ? 17.75 -14.148 21.094 1 93.69 271 TRP A N 1
ATOM 2129 C CA . TRP A 1 271 ? 17.219 -13.398 22.234 1 93.69 271 TRP A CA 1
ATOM 2130 C C . TRP A 1 271 ? 18.328 -12.945 23.172 1 93.69 271 TRP A C 1
ATOM 2132 O O . TRP A 1 271 ? 18.109 -12.109 24.047 1 93.69 271 TRP A O 1
ATOM 2142 N N . SER A 1 272 ? 19.516 -13.445 22.984 1 94.19 272 SER A N 1
ATOM 2143 C CA . SER A 1 272 ? 20.641 -13.07 23.828 1 94.19 272 SER A CA 1
ATOM 2144 C C . SER A 1 272 ? 21.562 -12.086 23.125 1 94.19 272 SER A C 1
ATOM 2146 O O . SER A 1 272 ? 22.656 -11.781 23.609 1 94.19 272 SER A O 1
ATOM 2148 N N . LYS A 1 273 ? 21.125 -11.586 22.031 1 94.94 273 LYS A N 1
ATOM 2149 C CA . LYS A 1 273 ? 21.922 -10.609 21.297 1 94.94 273 LYS A CA 1
ATOM 2150 C C . LYS A 1 273 ? 22.078 -9.32 22.109 1 94.94 273 LYS A C 1
ATOM 2152 O O . LYS A 1 273 ? 21.141 -8.875 22.766 1 94.94 273 LYS A O 1
ATOM 2157 N N . PRO A 1 274 ? 23.266 -8.711 22.016 1 95.06 274 PRO A N 1
ATOM 2158 C CA . PRO A 1 274 ? 23.484 -7.434 22.703 1 95.06 274 PRO A CA 1
ATOM 2159 C C . PRO A 1 274 ? 22.531 -6.34 22.25 1 95.06 274 PRO A C 1
ATOM 2161 O O . PRO A 1 274 ? 22.172 -5.461 23.031 1 95.06 274 PRO A O 1
ATOM 2164 N N . SER A 1 275 ? 22.156 -6.41 21.016 1 96.5 275 SER A N 1
ATOM 2165 C CA . SER A 1 275 ? 21.234 -5.402 20.5 1 96.5 275 SER A CA 1
ATOM 2166 C C . SER A 1 275 ? 19.922 -5.41 21.266 1 96.5 275 SER A C 1
ATOM 2168 O O . SER A 1 275 ? 19.328 -4.355 21.5 1 96.5 275 SER A O 1
ATOM 2170 N N . ILE A 1 276 ? 19.391 -6.535 21.656 1 96.75 276 ILE A N 1
ATOM 2171 C CA . ILE A 1 276 ? 18.141 -6.641 22.406 1 96.75 276 ILE A CA 1
ATOM 2172 C C . ILE A 1 276 ? 18.312 -5.984 23.781 1 96.75 276 ILE A C 1
ATOM 2174 O O . ILE A 1 276 ? 17.422 -5.293 24.266 1 96.75 276 ILE A O 1
ATOM 2178 N N . PHE A 1 277 ? 19.5 -6.16 24.359 1 96.12 277 PHE A N 1
ATOM 2179 C CA . PHE A 1 277 ? 19.781 -5.57 25.672 1 96.12 277 PHE A CA 1
ATOM 2180 C C . PHE A 1 277 ? 19.859 -4.051 25.578 1 96.12 277 PHE A C 1
ATOM 2182 O O . PHE A 1 277 ? 19.297 -3.342 26.406 1 96.12 277 PHE A O 1
ATOM 2189 N N . ILE A 1 278 ? 20.531 -3.59 24.547 1 96.81 278 ILE A N 1
ATOM 2190 C CA . ILE A 1 278 ? 20.688 -2.15 24.359 1 96.81 278 ILE A CA 1
ATOM 2191 C C . ILE A 1 278 ? 19.328 -1.509 24.125 1 96.81 278 ILE A C 1
ATOM 2193 O O . ILE A 1 278 ? 19 -0.474 24.719 1 96.81 278 ILE A O 1
ATOM 2197 N N . ILE A 1 279 ? 18.516 -2.109 23.297 1 97.06 279 ILE A N 1
ATOM 2198 C CA . ILE A 1 279 ? 17.188 -1.573 22.969 1 97.06 279 ILE A CA 1
ATOM 2199 C C . ILE A 1 279 ? 16.312 -1.595 24.219 1 97.06 279 ILE A C 1
ATOM 2201 O O . ILE A 1 279 ? 15.625 -0.613 24.516 1 97.06 279 ILE A O 1
ATOM 2205 N N . SER A 1 280 ? 16.344 -2.697 24.984 1 96.81 280 SER A N 1
ATOM 2206 C CA . SER A 1 280 ? 15.508 -2.834 26.156 1 96.81 280 SER A CA 1
ATOM 2207 C C . SER A 1 280 ? 15.875 -1.804 27.219 1 96.81 280 SER A C 1
ATOM 2209 O O . SER A 1 280 ? 15 -1.183 27.828 1 96.81 280 SER A O 1
ATOM 2211 N N . ILE A 1 281 ? 17.141 -1.601 27.406 1 96.38 281 ILE A N 1
ATOM 2212 C CA . ILE A 1 281 ? 17.594 -0.642 28.391 1 96.38 281 ILE A CA 1
ATOM 2213 C C . ILE A 1 281 ? 17.234 0.774 27.969 1 96.38 281 ILE A C 1
ATOM 2215 O O . ILE A 1 281 ? 16.797 1.588 28.781 1 96.38 281 ILE A O 1
ATOM 2219 N N . THR A 1 282 ? 17.453 1.068 26.688 1 96.31 282 THR A N 1
ATOM 2220 C CA . THR A 1 282 ? 17.156 2.402 26.188 1 96.31 282 THR A CA 1
ATOM 2221 C C . THR A 1 282 ? 15.664 2.688 26.266 1 96.31 282 THR A C 1
ATOM 2223 O O . THR A 1 282 ? 15.25 3.789 26.641 1 96.31 282 THR A O 1
ATOM 2226 N N . VAL A 1 283 ? 14.828 1.71 25.891 1 96.31 283 VAL A N 1
ATOM 2227 C CA . VAL A 1 283 ? 13.375 1.877 25.938 1 96.31 283 VAL A CA 1
ATOM 2228 C C . VAL A 1 283 ? 12.906 2 27.391 1 96.31 283 VAL A C 1
ATOM 2230 O O . VAL A 1 283 ? 12.039 2.816 27.688 1 96.31 283 VAL A O 1
ATOM 2233 N N . ALA A 1 284 ? 13.5 1.225 28.297 1 96.81 284 ALA A N 1
ATOM 2234 C CA . ALA A 1 284 ? 13.156 1.296 29.719 1 96.81 284 ALA A CA 1
ATOM 2235 C C . ALA A 1 284 ? 13.523 2.654 30.312 1 96.81 284 ALA A C 1
ATOM 2237 O O . ALA A 1 284 ? 12.734 3.26 31.031 1 96.81 284 ALA A O 1
ATOM 2238 N N . LEU A 1 285 ? 14.727 3.102 29.969 1 96.25 285 LEU A N 1
ATOM 2239 C CA . LEU A 1 285 ? 15.172 4.402 30.453 1 96.25 285 LEU A CA 1
ATOM 2240 C C . LEU A 1 285 ? 14.289 5.52 29.922 1 96.25 285 LEU A C 1
ATOM 2242 O O . LEU A 1 285 ? 13.938 6.445 30.656 1 96.25 285 LEU A O 1
ATOM 2246 N N . THR A 1 286 ? 13.953 5.465 28.656 1 96.5 286 THR A N 1
ATOM 2247 C CA . THR A 1 286 ? 13.094 6.473 28.047 1 96.5 286 THR A CA 1
ATOM 2248 C C . THR A 1 286 ? 11.703 6.438 28.688 1 96.5 286 THR A C 1
ATOM 2250 O O . THR A 1 286 ? 11.109 7.488 28.953 1 96.5 286 THR A O 1
ATOM 2253 N N . ALA A 1 287 ? 11.148 5.219 28.969 1 96.75 287 ALA A N 1
ATOM 2254 C CA . ALA A 1 287 ? 9.836 5.074 29.594 1 96.75 287 ALA A CA 1
ATOM 2255 C C . ALA A 1 287 ? 9.836 5.664 31 1 96.75 287 ALA A C 1
ATOM 2257 O O . ALA A 1 287 ? 8.867 6.309 31.406 1 96.75 287 ALA A O 1
ATOM 2258 N N . ILE A 1 288 ? 10.914 5.457 31.734 1 96.62 288 ILE A N 1
ATOM 2259 C CA . ILE A 1 288 ? 11.039 6 33.062 1 96.62 288 ILE A CA 1
ATOM 2260 C C . ILE A 1 288 ? 11.078 7.523 33 1 96.62 288 ILE A C 1
ATOM 2262 O O . ILE A 1 288 ? 10.414 8.203 33.812 1 96.62 288 ILE A O 1
ATOM 2266 N N . MET A 1 289 ? 11.859 8.039 32.062 1 96.88 289 MET A N 1
ATOM 2267 C CA . MET A 1 289 ? 11.953 9.492 31.922 1 96.88 289 MET A CA 1
ATOM 2268 C C . MET A 1 289 ? 10.609 10.086 31.531 1 96.88 289 MET A C 1
ATOM 2270 O O . MET A 1 289 ? 10.234 11.156 32.031 1 96.88 289 MET A O 1
ATOM 2274 N N . VAL A 1 290 ? 9.875 9.43 30.641 1 96.75 290 VAL A N 1
ATOM 2275 C CA . VAL A 1 290 ? 8.555 9.891 30.234 1 96.75 290 VAL A CA 1
ATOM 2276 C C . VAL A 1 290 ? 7.602 9.883 31.422 1 96.75 290 VAL A C 1
ATOM 2278 O O . VAL A 1 290 ? 6.828 10.82 31.609 1 96.75 290 VAL A O 1
ATOM 2281 N N . TYR A 1 291 ? 7.699 8.812 32.25 1 96.06 291 TYR A N 1
ATOM 2282 C CA . TYR A 1 291 ? 6.859 8.695 33.438 1 96.06 291 TYR A CA 1
ATOM 2283 C C . TYR A 1 291 ? 7.16 9.812 34.438 1 96.06 291 TYR A C 1
ATOM 2285 O O . TYR A 1 291 ? 6.242 10.43 34.969 1 96.06 291 TYR A O 1
ATOM 2293 N N . LEU A 1 292 ? 8.406 10.102 34.656 1 95.75 292 LEU A N 1
ATOM 2294 C CA . LEU A 1 292 ? 8.812 11.156 35.562 1 95.75 292 LEU A CA 1
ATOM 2295 C C . LEU A 1 292 ? 8.375 12.523 35.062 1 95.75 292 LEU A C 1
ATOM 2297 O O . LEU A 1 292 ? 7.957 13.375 35.844 1 95.75 292 LEU A O 1
ATOM 2301 N N . ALA A 1 293 ? 8.523 12.711 33.75 1 96.44 293 ALA A N 1
ATOM 2302 C CA . ALA A 1 293 ? 8.094 13.977 33.188 1 96.44 293 ALA A CA 1
ATOM 2303 C C . ALA A 1 293 ? 6.594 14.18 33.344 1 96.44 293 ALA A C 1
ATOM 2305 O O . ALA A 1 293 ? 6.137 15.297 33.594 1 96.44 293 ALA A O 1
ATOM 2306 N N . GLN A 1 294 ? 5.797 13.133 33.219 1 93.62 294 GLN A N 1
ATOM 2307 C CA . GLN A 1 294 ? 4.348 13.195 33.375 1 93.62 294 GLN A CA 1
ATOM 2308 C C . GLN A 1 294 ? 3.979 13.484 34.844 1 93.62 294 GLN A C 1
ATOM 2310 O O . GLN A 1 294 ? 3.049 14.25 35.125 1 93.62 294 GLN A O 1
ATOM 2315 N N . CYS A 1 295 ? 4.695 12.898 35.781 1 92.69 295 CYS A N 1
ATOM 2316 C CA . CYS A 1 295 ? 4.457 13.125 37.219 1 92.69 295 CYS A CA 1
ATOM 2317 C C . CYS A 1 295 ? 4.75 14.57 37.594 1 92.69 295 CYS A C 1
ATOM 2319 O O . CYS A 1 295 ? 4.008 15.18 38.375 1 92.69 295 CYS A O 1
ATOM 2321 N N . ARG A 1 296 ? 5.805 15.055 37.062 1 92.06 296 ARG A N 1
ATOM 2322 C CA . ARG A 1 296 ? 6.168 16.438 37.344 1 92.06 296 ARG A CA 1
ATOM 2323 C C . ARG A 1 296 ? 5.129 17.406 36.781 1 92.06 296 ARG A C 1
ATOM 2325 O O . ARG A 1 296 ? 4.801 18.406 37.406 1 92.06 296 ARG A O 1
ATOM 2332 N N . GLU A 1 297 ? 4.68 17.141 35.594 1 91.12 297 GLU A N 1
ATOM 2333 C CA . GLU A 1 297 ? 3.65 17.984 35 1 91.12 297 GLU A CA 1
ATOM 2334 C C . GLU A 1 297 ? 2.361 17.938 35.812 1 91.12 297 GLU A C 1
ATOM 2336 O O . GLU A 1 297 ? 1.699 18.969 36 1 91.12 297 GLU A O 1
ATOM 2341 N N . GLN A 1 298 ? 1.937 16.781 36.312 1 89 298 GLN A N 1
ATOM 2342 C CA . GLN A 1 298 ? 0.73 16.641 37.125 1 89 298 GLN A CA 1
ATOM 2343 C C . GLN A 1 298 ? 0.866 17.359 38.469 1 89 298 GLN A C 1
ATOM 2345 O O . GLN A 1 298 ? -0.096 17.969 38.938 1 89 298 GLN A O 1
ATOM 2350 N N . LYS A 1 299 ? 1.998 17.281 39.031 1 86.69 299 LYS A N 1
ATOM 2351 C CA . LYS A 1 299 ? 2.244 17.969 40.281 1 86.69 299 LYS A CA 1
ATOM 2352 C C . LYS A 1 299 ? 2.146 19.484 40.125 1 86.69 299 LYS A C 1
ATOM 2354 O O . LYS A 1 299 ? 1.584 20.172 40.969 1 86.69 299 LYS A O 1
ATOM 2359 N N . VAL A 1 300 ? 2.68 19.969 39 1 85.31 300 VAL A N 1
ATOM 2360 C CA . VAL A 1 300 ? 2.635 21.391 38.719 1 85.31 300 VAL A CA 1
ATOM 2361 C C . VAL A 1 300 ? 1.192 21.828 38.469 1 85.31 300 VAL A C 1
ATOM 2363 O O . VAL A 1 300 ? 0.78 22.906 38.906 1 85.31 300 VAL A O 1
ATOM 2366 N N . ASN A 1 301 ? 0.414 20.953 37.844 1 82.56 301 ASN A N 1
ATOM 2367 C CA . ASN A 1 301 ? -0.985 21.266 37.562 1 82.56 301 ASN A CA 1
ATOM 2368 C C . ASN A 1 301 ? -1.824 21.234 38.844 1 82.56 301 ASN A C 1
ATOM 2370 O O . ASN A 1 301 ? -2.74 22.047 39 1 82.56 301 ASN A O 1
ATOM 2374 N N . GLU A 1 302 ? -1.49 20.375 39.812 1 78.62 302 GLU A N 1
ATOM 2375 C CA . GLU A 1 302 ? -2.186 20.297 41.094 1 78.62 302 GLU A CA 1
ATOM 2376 C C . GLU A 1 302 ? -1.857 21.5 41.969 1 78.62 302 GLU A C 1
ATOM 2378 O O . GLU A 1 302 ? -2.734 22.047 42.625 1 78.62 302 GLU A O 1
ATOM 2383 N N . GLU A 1 303 ? -0.666 21.891 41.906 1 76.94 303 GLU A N 1
ATOM 2384 C CA . GLU A 1 303 ? -0.262 23.062 42.688 1 76.94 303 GLU A CA 1
ATOM 2385 C C . GLU A 1 303 ? -0.928 24.328 42.156 1 76.94 303 GLU A C 1
ATOM 2387 O O . GLU A 1 303 ? -1.37 25.172 42.938 1 76.94 303 GLU A O 1
ATOM 2392 N N . LYS A 1 304 ? -1.082 24.375 40.875 1 73.12 304 LYS A N 1
ATOM 2393 C CA . LYS A 1 304 ? -1.77 25.516 40.25 1 73.12 304 LYS A CA 1
ATOM 2394 C C . LYS A 1 304 ? -3.26 25.484 40.594 1 73.12 304 LYS A C 1
ATOM 2396 O O . LYS A 1 304 ? -3.859 26.531 40.844 1 73.12 304 LYS A O 1
ATOM 2401 N N . ALA A 1 305 ? -3.816 24.438 40.594 1 71.75 305 ALA A N 1
ATOM 2402 C CA . ALA A 1 305 ? -5.227 24.281 40.938 1 71.75 305 ALA A CA 1
ATOM 2403 C C . ALA A 1 305 ? -5.48 24.641 42.375 1 71.75 305 ALA A C 1
ATOM 2405 O O . ALA A 1 305 ? -6.492 25.266 42.719 1 71.75 305 ALA A O 1
ATOM 2406 N N . CYS A 1 306 ? -4.594 24.359 43.312 1 68.06 306 CYS A N 1
ATOM 2407 C CA . CYS A 1 306 ? -4.715 24.688 44.719 1 68.06 306 CYS A CA 1
ATOM 2408 C C . CYS A 1 306 ? -4.555 26.172 44.969 1 68.06 306 CYS A C 1
ATOM 2410 O O . CYS A 1 306 ? -5.25 26.766 45.781 1 68.06 306 CYS A O 1
ATOM 2412 N N . LEU A 1 307 ? -3.689 26.812 44.219 1 64.12 307 LEU A N 1
ATOM 2413 C CA . LEU A 1 307 ? -3.475 28.25 44.344 1 64.12 307 LEU A CA 1
ATOM 2414 C C . LEU A 1 307 ? -4.664 29.031 43.781 1 64.12 307 LEU A C 1
ATOM 2416 O O . LEU A 1 307 ? -5.02 30.078 44.312 1 64.12 307 LEU A O 1
ATOM 2420 N N . SER A 1 308 ? -5.227 28.594 42.781 1 60.44 308 SER A N 1
ATOM 2421 C CA . SER A 1 308 ? -6.402 29.25 42.219 1 60.44 308 SER A CA 1
ATOM 2422 C C . SER A 1 308 ? -7.621 29.047 43.094 1 60.44 308 SER A C 1
ATOM 2424 O O . SER A 1 308 ? -8.516 29.906 43.125 1 60.44 308 SER A O 1
ATOM 2426 N N . SER A 1 309 ? -7.77 28.141 43.875 1 54.47 309 SER A N 1
ATOM 2427 C CA . SER A 1 309 ? -8.898 27.906 44.781 1 54.47 309 SER A CA 1
ATOM 2428 C C . SER A 1 309 ? -8.797 28.797 46 1 54.47 309 SER A C 1
ATOM 2430 O O . SER A 1 309 ? -9.781 29 46.719 1 54.47 309 SER A O 1
ATOM 2432 N N . GLU A 1 310 ? -7.711 29.359 46.562 1 46.75 310 GLU A N 1
ATOM 2433 C CA . GLU A 1 310 ? -7.68 30.188 47.781 1 46.75 310 GLU A CA 1
ATOM 2434 C C . GLU A 1 310 ? -8.242 31.578 47.5 1 46.75 310 GLU A C 1
ATOM 2436 O O . GLU A 1 310 ? -8.344 32.406 48.406 1 46.75 310 GLU A O 1
ATOM 2441 N N . SER A 1 311 ? -8.219 32.312 46.406 1 39.22 311 SER A N 1
ATOM 2442 C CA . SER A 1 311 ? -9.016 33.562 46.344 1 39.22 311 SER A CA 1
ATOM 2443 C C . SER A 1 311 ? -10.508 33.25 46.406 1 39.22 311 SER A C 1
ATOM 2445 O O . SER A 1 311 ? -11.016 32.469 45.594 1 39.22 311 SER A O 1
ATOM 2447 N N . PRO A 1 312 ? -11.203 33.438 47.625 1 37.22 312 PRO A N 1
ATOM 2448 C CA . PRO A 1 312 ? -12.594 33.062 47.906 1 37.22 312 PRO A CA 1
ATOM 2449 C C . PRO A 1 312 ? -13.555 33.531 46.812 1 37.22 312 PRO A C 1
ATOM 2451 O O . PRO A 1 312 ? -14.773 33.438 46.969 1 37.22 312 PRO A O 1
ATOM 2454 N N . ASN A 1 313 ? -13.367 34.688 46.031 1 32.22 313 ASN A N 1
ATOM 2455 C CA . ASN A 1 313 ? -14.531 35.062 45.25 1 32.22 313 ASN A CA 1
ATOM 2456 C C . ASN A 1 313 ? -15.148 33.875 44.531 1 32.22 313 ASN A C 1
ATOM 2458 O O . ASN A 1 313 ? -14.445 32.906 44.188 1 32.22 313 ASN A O 1
ATOM 2462 N N . ALA A 1 314 ? -16.641 33.812 44.562 1 30.39 314 ALA A N 1
ATOM 2463 C CA . ALA A 1 314 ? -17.688 32.938 44.031 1 30.39 314 ALA A CA 1
ATOM 2464 C C . ALA A 1 314 ? -17.312 32.438 42.656 1 30.39 314 ALA A C 1
ATOM 2466 O O . ALA A 1 314 ? -17.281 33.188 41.688 1 30.39 314 ALA A O 1
ATOM 2467 N N . THR A 1 315 ? -16.469 31.656 42.562 1 29.69 315 THR A N 1
ATOM 2468 C CA . THR A 1 315 ? -16.219 31.031 41.25 1 29.69 315 THR A CA 1
ATOM 2469 C C . THR A 1 315 ? -17.516 30.438 40.688 1 29.69 315 THR A C 1
ATOM 2471 O O . THR A 1 315 ? -18.016 29.438 41.219 1 29.69 315 THR A O 1
ATOM 2474 N N . THR A 1 316 ? -18.594 31.406 40.594 1 25.61 316 THR A N 1
ATOM 2475 C CA . THR A 1 316 ? -19.688 30.984 39.719 1 25.61 316 THR A CA 1
ATOM 2476 C C . THR A 1 316 ? -19.156 30.094 38.594 1 25.61 316 THR A C 1
ATOM 2478 O O . THR A 1 316 ? -18.203 30.469 37.906 1 25.61 316 THR A O 1
ATOM 2481 N N . TYR A 1 317 ? -19.359 28.859 38.781 1 25.23 317 TYR A N 1
ATOM 2482 C CA . TYR A 1 317 ? -19.203 27.859 37.719 1 25.23 317 TYR A CA 1
ATOM 2483 C C . TYR A 1 317 ? -19.703 28.406 36.375 1 25.23 317 TYR A C 1
ATOM 2485 O O . TYR A 1 317 ? -20.922 28.406 36.125 1 25.23 317 TYR A O 1
ATOM 2493 N N . THR A 1 318 ? -19.453 29.688 36.094 1 25.97 318 THR A N 1
ATOM 2494 C CA . THR A 1 318 ? -19.906 30 34.75 1 25.97 318 THR A CA 1
ATOM 2495 C C . THR A 1 318 ? -19.406 28.953 33.719 1 25.97 318 THR A C 1
ATOM 2497 O O . THR A 1 318 ? -18.219 28.609 33.75 1 25.97 318 THR A O 1
ATOM 2500 N N . PRO A 1 319 ? -20.344 28.109 33.312 1 25 319 PRO A N 1
ATOM 2501 C CA . PRO A 1 319 ? -19.938 27.297 32.156 1 25 319 PRO A CA 1
ATOM 2502 C C . PRO A 1 319 ? -18.969 28.016 31.234 1 25 319 PRO A C 1
ATOM 2504 O O . PRO A 1 319 ? -19.172 29.188 30.906 1 25 319 PRO A O 1
ATOM 2507 N N . VAL A 1 320 ? -17.719 27.812 31.531 1 25.91 320 VAL A N 1
ATOM 2508 C CA . VAL A 1 320 ? -16.672 28.297 30.656 1 25.91 320 VAL A CA 1
ATOM 2509 C C . VAL A 1 320 ? -17.141 28.281 29.203 1 25.91 320 VAL A C 1
ATOM 2511 O O . VAL A 1 320 ? -17.359 27.203 28.625 1 25.91 320 VAL A O 1
ATOM 2514 N N . LEU A 1 321 ? -18.25 29.016 28.984 1 24.23 321 LEU A N 1
ATOM 2515 C CA . LEU A 1 321 ? -18.453 29.266 27.562 1 24.23 321 LEU A CA 1
ATOM 2516 C C . LEU A 1 321 ? -17.141 29.641 26.875 1 24.23 321 LEU A C 1
ATOM 2518 O O . LEU A 1 321 ? -16.438 30.547 27.328 1 24.23 321 LEU A O 1
ATOM 2522 N N . MET A 1 322 ? -16.438 28.609 26.359 1 22.02 322 MET A N 1
ATOM 2523 C CA . MET A 1 322 ? -15.258 28.75 25.5 1 22.02 322 MET A CA 1
ATOM 2524 C C . MET A 1 322 ? -15.336 30.047 24.688 1 22.02 322 MET A C 1
ATOM 2526 O O . MET A 1 322 ? -15.875 30.047 23.578 1 22.02 322 MET A O 1
ATOM 2530 N N . ASN A 1 323 ? -15.828 31.078 25.328 1 22.95 323 ASN A N 1
ATOM 2531 C CA . ASN A 1 323 ? -15.789 32.312 24.562 1 22.95 323 ASN A CA 1
ATOM 2532 C C . ASN A 1 323 ? -14.352 32.75 24.266 1 22.95 323 ASN A C 1
ATOM 2534 O O . ASN A 1 323 ? -13.531 32.844 25.172 1 22.95 323 ASN A O 1
ATOM 2538 N N . GLY A 1 324 ? -13.875 32.375 23.141 1 22.7 324 GLY A N 1
ATOM 2539 C CA . GLY A 1 324 ? -12.625 32.719 22.484 1 22.7 324 GLY A CA 1
ATOM 2540 C C . GLY A 1 324 ? -12.219 34.156 22.656 1 22.7 324 GLY A C 1
ATOM 2541 O O . GLY A 1 324 ? -12.398 34.969 21.734 1 22.7 324 GLY A O 1
ATOM 2542 N N . HIS A 1 325 ? -12.461 34.719 23.844 1 22.97 325 HIS A N 1
ATOM 2543 C CA . HIS A 1 325 ? -12.008 36.094 23.875 1 22.97 325 HIS A CA 1
ATOM 2544 C C . HIS A 1 325 ? -10.492 36.188 23.703 1 22.97 325 HIS A C 1
ATOM 2546 O O . HIS A 1 325 ? -9.742 35.719 24.547 1 22.97 325 HIS A O 1
ATOM 2552 N N . TYR A 1 326 ? -10.078 36.031 22.531 1 21.34 326 TYR A N 1
ATOM 2553 C CA . TYR A 1 326 ? -8.688 36.312 22.188 1 21.34 326 TYR A CA 1
ATOM 2554 C C . TYR A 1 326 ? -8.258 37.688 22.703 1 21.34 326 TYR A C 1
ATOM 2556 O O . TYR A 1 326 ? -8.914 38.688 22.422 1 21.34 326 TYR A O 1
ATOM 2564 N N . SER A 1 327 ? -7.949 37.781 23.938 1 23.34 327 SER A N 1
ATOM 2565 C CA . SER A 1 327 ? -7.355 39.031 24.469 1 23.34 327 SER A CA 1
ATOM 2566 C C . SER A 1 327 ? -6.328 39.594 23.5 1 23.34 327 SER A C 1
ATOM 2568 O O . SER A 1 327 ? -5.578 38.875 22.859 1 23.34 327 SER A O 1
ATOM 2570 N N . PRO A 1 328 ? -6.578 40.844 23.141 1 22.28 328 PRO A N 1
ATOM 2571 C CA . PRO A 1 328 ? -5.715 41.531 22.188 1 22.28 328 PRO A CA 1
ATOM 2572 C C . PRO A 1 328 ? -4.242 41.5 22.578 1 22.28 328 PRO A C 1
ATOM 2574 O O . PRO A 1 328 ? -3.914 41.375 23.766 1 22.28 328 PRO A O 1
ATOM 2577 N N . ALA A 1 329 ? -3.465 40.906 21.641 1 24.5 329 ALA A N 1
ATOM 2578 C CA . ALA A 1 329 ? -2.021 40.688 21.703 1 24.5 329 ALA A CA 1
ATOM 2579 C C . ALA A 1 329 ? -1.304 41.938 22.25 1 24.5 329 ALA A C 1
ATOM 2581 O O . ALA A 1 329 ? -1.626 43.062 21.875 1 24.5 329 ALA A O 1
ATOM 2582 N N . PRO A 1 330 ? -0.938 41.844 23.516 1 24.97 330 PRO A N 1
ATOM 2583 C CA . PRO A 1 330 ? -0.18 42.969 24.094 1 24.97 330 PRO A CA 1
ATOM 2584 C C . PRO A 1 330 ? 0.86 43.531 23.125 1 24.97 330 PRO A C 1
ATOM 2586 O O . PRO A 1 330 ? 1.275 42.844 22.188 1 24.97 330 PRO A O 1
ATOM 2589 N N . LYS A 1 331 ? 1.073 44.812 23.25 1 25.58 331 LYS A N 1
ATOM 2590 C CA . LYS A 1 331 ? 1.976 45.719 22.516 1 25.58 331 LYS A CA 1
ATOM 2591 C C . LYS A 1 331 ? 3.377 45.125 22.438 1 25.58 331 LYS A C 1
ATOM 2593 O O . LYS A 1 331 ? 3.777 44.312 23.297 1 25.58 331 LYS A O 1
ATOM 2598 N N . ALA A 1 332 ? 3.934 45.312 21.25 1 23.67 332 ALA A N 1
ATOM 2599 C CA . ALA A 1 332 ? 5.184 44.906 20.625 1 23.67 332 ALA A CA 1
ATOM 2600 C C . ALA A 1 332 ? 6.375 45.188 21.531 1 23.67 332 ALA A C 1
ATOM 2602 O O . ALA A 1 332 ? 6.598 46.312 21.938 1 23.67 332 ALA A O 1
ATOM 2603 N N . PRO A 1 333 ? 6.578 44.219 22.531 1 23.88 333 PRO A N 1
ATOM 2604 C CA . PRO A 1 333 ? 7.758 44.562 23.328 1 23.88 333 PRO A CA 1
ATOM 2605 C C . PRO A 1 333 ? 8.961 44.938 22.453 1 23.88 333 PRO A C 1
ATOM 2607 O O . PRO A 1 333 ? 9.023 44.562 21.281 1 23.88 333 PRO A O 1
ATOM 2610 N N . SER A 1 334 ? 9.695 45.969 22.922 1 20.92 334 SER A N 1
ATOM 2611 C CA . SER A 1 334 ? 10.938 46.5 22.375 1 20.92 334 SER A CA 1
ATOM 2612 C C . SER A 1 334 ? 11.945 45.375 22.109 1 20.92 334 SER A C 1
ATOM 2614 O O . SER A 1 334 ? 11.914 44.344 22.766 1 20.92 334 SER A O 1
ATOM 2616 N N . THR A 1 335 ? 12.531 45.344 20.938 1 22.81 335 THR A N 1
ATOM 2617 C CA . THR A 1 335 ? 13.398 44.5 20.125 1 22.81 335 THR A CA 1
ATOM 2618 C C . THR A 1 335 ? 14.664 44.125 20.891 1 22.81 335 THR A C 1
ATOM 2620 O O . THR A 1 335 ? 15.695 44.781 20.781 1 22.81 335 THR A O 1
ATOM 2623 N N . THR A 1 336 ? 14.594 43.844 22.266 1 22.27 336 THR A N 1
ATOM 2624 C CA . THR A 1 336 ? 15.977 43.531 22.625 1 22.27 336 THR A CA 1
ATOM 2625 C C . THR A 1 336 ? 16.469 42.281 21.906 1 22.27 336 THR A C 1
ATOM 2627 O O . THR A 1 336 ? 15.711 41.312 21.781 1 22.27 336 THR A O 1
ATOM 2630 N N . ALA A 1 337 ? 17.578 42.312 21.141 1 24.59 337 ALA A N 1
ATOM 2631 C CA . ALA A 1 337 ? 18.391 41.469 20.281 1 24.59 337 ALA A CA 1
ATOM 2632 C C . ALA A 1 337 ? 18.766 40.188 20.984 1 24.59 337 ALA A C 1
ATOM 2634 O O . ALA A 1 337 ? 19.734 40.125 21.75 1 24.59 337 ALA A O 1
ATOM 2635 N N . ALA A 1 338 ? 17.812 39.531 21.719 1 26.14 338 ALA A N 1
ATOM 2636 C CA . ALA A 1 338 ? 18.391 38.312 22.297 1 26.14 338 ALA A CA 1
ATOM 2637 C C . ALA A 1 338 ? 18.969 37.406 21.219 1 26.14 338 ALA A C 1
ATOM 2639 O O . ALA A 1 338 ? 18.5 37.406 20.078 1 26.14 338 ALA A O 1
ATOM 2640 N N . ALA A 1 339 ? 20.062 36.75 21.5 1 26.02 339 ALA A N 1
ATOM 2641 C CA . ALA A 1 339 ? 21 35.844 20.828 1 26.02 339 ALA A CA 1
ATOM 2642 C C . ALA A 1 339 ? 20.281 34.625 20.25 1 26.02 339 ALA A C 1
ATOM 2644 O O . ALA A 1 339 ? 19.656 33.875 20.984 1 26.02 339 ALA A O 1
ATOM 2645 N N . LEU A 1 340 ? 19.766 34.844 19.047 1 28.47 340 LEU A N 1
ATOM 2646 C CA . LEU A 1 340 ? 19.109 33.844 18.234 1 28.47 340 LEU A CA 1
ATOM 2647 C C . LEU A 1 340 ? 19.969 32.594 18.109 1 28.47 340 LEU A C 1
ATOM 2649 O O . LEU A 1 340 ? 21.047 32.625 17.516 1 28.47 340 LEU A O 1
ATOM 2653 N N . ASN A 1 341 ? 20 31.844 19.156 1 27.58 341 ASN A N 1
ATOM 2654 C CA . ASN A 1 341 ? 20.688 30.547 19.047 1 27.58 341 ASN A CA 1
ATOM 2655 C C . ASN A 1 341 ? 20.219 29.766 17.828 1 27.58 341 ASN A C 1
ATOM 2657 O O . ASN A 1 341 ? 19.094 29.969 17.359 1 27.58 341 ASN A O 1
ATOM 2661 N N . ASP A 1 342 ? 20.984 29.156 17.078 1 30.12 342 ASP A N 1
ATOM 2662 C CA . ASP A 1 342 ? 21.109 28.469 15.805 1 30.12 342 ASP A CA 1
ATOM 2663 C C . ASP A 1 342 ? 20.062 27.375 15.664 1 30.12 342 ASP A C 1
ATOM 2665 O O . ASP A 1 342 ? 20.109 26.578 14.734 1 30.12 342 ASP A O 1
ATOM 2669 N N . ASP A 1 343 ? 19.328 26.969 16.75 1 31.89 343 ASP A N 1
ATOM 2670 C CA . ASP A 1 343 ? 18.625 25.719 16.547 1 31.89 343 ASP A CA 1
ATOM 2671 C C . ASP A 1 343 ? 17.391 25.906 15.688 1 31.89 343 ASP A C 1
ATOM 2673 O O . ASP A 1 343 ? 16.438 26.594 16.094 1 31.89 343 ASP A O 1
ATOM 2677 N N . GLU A 1 344 ? 17.469 25.906 14.391 1 35.25 344 GLU A N 1
ATOM 2678 C CA . GLU A 1 344 ? 16.469 26.25 13.375 1 35.25 344 GLU A CA 1
ATOM 2679 C C . GLU A 1 34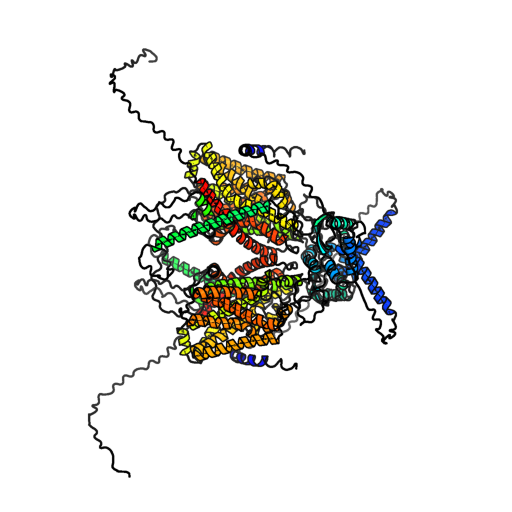4 ? 15.148 25.547 13.625 1 35.25 344 GLU A C 1
ATOM 2681 O O . GLU A 1 344 ? 14.094 26 13.172 1 35.25 344 GLU A O 1
ATOM 2686 N N . ARG A 1 345 ? 15.102 24.25 14.078 1 36.34 345 ARG A N 1
ATOM 2687 C CA . ARG A 1 345 ? 13.789 23.609 14.055 1 36.34 345 ARG A CA 1
ATOM 2688 C C . ARG A 1 345 ? 12.898 24.156 15.164 1 36.34 345 ARG A C 1
ATOM 2690 O O . ARG A 1 345 ? 11.695 24.328 14.969 1 36.34 345 ARG A O 1
ATOM 2697 N N . MET A 1 346 ? 13.352 24.219 16.594 1 32.72 346 MET A N 1
ATOM 2698 C CA . MET A 1 346 ? 12.508 24.359 17.781 1 32.72 346 MET A CA 1
ATOM 2699 C C . MET A 1 346 ? 12.477 25.812 18.266 1 32.72 346 MET A C 1
ATOM 2701 O O . MET A 1 346 ? 11.891 26.109 19.297 1 32.72 346 MET A O 1
ATOM 2705 N N . LYS A 1 347 ? 13.141 26.844 17.875 1 34.28 347 LYS A N 1
ATOM 2706 C CA . LYS A 1 347 ? 13.188 28.078 18.656 1 34.28 347 LYS A CA 1
ATOM 2707 C C . LYS A 1 347 ? 11.852 28.812 18.609 1 34.28 347 LYS A C 1
ATOM 2709 O O . LYS A 1 347 ? 11.719 29.906 19.156 1 34.28 347 LYS A O 1
ATOM 2714 N N . GLU A 1 348 ? 11 28.422 17.828 1 31.69 348 GLU A N 1
ATOM 2715 C CA . GLU A 1 348 ? 9.922 29.406 17.797 1 31.69 348 GLU A CA 1
ATOM 2716 C C . GLU A 1 348 ? 9.117 29.422 19.094 1 31.69 348 GLU A C 1
ATOM 2718 O O . GLU A 1 348 ? 8.172 30.188 19.234 1 31.69 348 GLU A O 1
ATOM 2723 N N . THR A 1 349 ? 9.367 28.469 20 1 30.94 349 THR A N 1
ATOM 2724 C CA . THR A 1 349 ? 8.273 28.344 20.953 1 30.94 349 THR A CA 1
ATOM 2725 C C . THR A 1 349 ? 8.453 29.328 22.109 1 30.94 349 THR A C 1
ATOM 2727 O O . THR A 1 349 ? 7.609 29.391 23 1 30.94 349 THR A O 1
ATOM 2730 N N . ALA A 1 350 ? 9.68 29.859 22.453 1 29.06 350 ALA A N 1
ATOM 2731 C CA . ALA A 1 350 ? 9.68 30.359 23.828 1 29.06 350 ALA A CA 1
ATOM 2732 C C . ALA A 1 350 ? 9.047 31.734 23.906 1 29.06 350 ALA A C 1
ATOM 2734 O O . ALA A 1 350 ? 9.719 32.75 23.672 1 29.06 350 ALA A O 1
ATOM 2735 N N . LEU A 1 351 ? 7.867 31.969 23.422 1 27.45 351 LEU A N 1
ATOM 2736 C CA . LEU A 1 351 ? 7.258 33.219 23.797 1 27.45 351 LEU A CA 1
ATOM 2737 C C . LEU A 1 351 ? 7.035 33.312 25.312 1 27.45 351 LEU A C 1
ATOM 2739 O O . LEU A 1 351 ? 6.344 32.438 25.875 1 27.45 351 LEU A O 1
ATOM 2743 N N . LYS A 1 352 ? 7.992 33.844 26.109 1 29.03 352 LYS A N 1
ATOM 2744 C CA . LYS A 1 352 ? 7.762 34.125 27.516 1 29.03 352 LYS A CA 1
ATOM 2745 C C . LYS A 1 352 ? 6.488 34.938 27.719 1 29.03 352 LYS A C 1
ATOM 2747 O O . LYS A 1 352 ? 6.324 36 27.125 1 29.03 352 LYS A O 1
ATOM 2752 N N . PRO A 1 353 ? 5.406 34.375 28.172 1 29.38 353 PRO A N 1
ATOM 2753 C CA . PRO A 1 353 ? 4.305 35.25 28.594 1 29.38 353 PRO A CA 1
ATOM 2754 C C . PRO A 1 353 ? 4.758 36.344 29.516 1 29.38 353 PRO A C 1
ATOM 2756 O O . PRO A 1 353 ? 5.578 36.125 30.406 1 29.38 353 PRO A O 1
ATOM 2759 N N . LYS A 1 354 ? 4.871 37.531 29.031 1 28.8 354 LYS A N 1
ATOM 2760 C CA . LYS A 1 354 ? 5.203 38.656 29.906 1 28.8 354 LYS A CA 1
ATOM 2761 C C . LYS A 1 354 ? 4.285 38.719 31.125 1 28.8 354 LYS A C 1
ATOM 2763 O O . LYS A 1 354 ? 3.08 38.938 31 1 28.8 354 LYS A O 1
ATOM 2768 N N . SER A 1 355 ? 4.465 37.906 32.125 1 28.2 355 SER A N 1
ATOM 2769 C CA . SER A 1 355 ? 3.791 38.156 33.375 1 28.2 355 SER A CA 1
ATOM 2770 C C . SER A 1 355 ? 3.906 39.625 33.781 1 28.2 355 SER A C 1
ATOM 2772 O O . SER A 1 355 ? 4.98 40.219 33.688 1 28.2 355 SER A O 1
ATOM 2774 N N . THR A 1 356 ? 2.91 40.406 33.469 1 28.12 356 THR A N 1
ATOM 2775 C CA . THR A 1 356 ? 2.795 41.719 34.062 1 28.12 356 THR A CA 1
ATOM 2776 C C . THR A 1 356 ? 3.27 41.719 35.531 1 28.12 356 THR A C 1
ATOM 2778 O O . THR A 1 356 ? 2.836 40.875 36.312 1 28.12 356 THR A O 1
ATOM 2781 N N . PRO A 1 357 ? 4.457 42.344 35.781 1 29.3 357 PRO A N 1
ATOM 2782 C CA . PRO A 1 357 ? 4.867 42.438 37.188 1 29.3 357 PRO A CA 1
ATOM 2783 C C . PRO A 1 357 ? 3.785 43.031 38.062 1 29.3 357 PRO A C 1
ATOM 2785 O O . PRO A 1 357 ? 3.369 44.188 37.844 1 29.3 357 PRO A O 1
ATOM 2788 N N . ILE A 1 358 ? 2.639 42.406 38.312 1 29.17 358 ILE A N 1
ATOM 2789 C CA . ILE A 1 358 ? 1.86 42.938 39.406 1 29.17 358 ILE A CA 1
ATOM 2790 C C . ILE A 1 358 ? 2.76 43.125 40.625 1 29.17 358 ILE A C 1
ATOM 2792 O O . ILE A 1 358 ? 3.424 42.188 41.094 1 29.17 358 ILE A O 1
ATOM 2796 N N . HIS A 1 359 ? 3.211 44.344 40.844 1 27.08 359 HIS A N 1
ATOM 2797 C CA . HIS A 1 359 ? 3.902 44.781 42.062 1 27.08 359 HIS A CA 1
ATOM 2798 C C . HIS A 1 359 ? 3.211 44.25 43.312 1 27.08 359 HIS A C 1
ATOM 2800 O O . HIS A 1 359 ? 2.26 44.844 43.812 1 27.08 359 HIS A O 1
ATOM 2806 N N . THR A 1 360 ? 2.576 43.062 43.312 1 28.72 360 THR A N 1
ATOM 2807 C CA . THR A 1 360 ? 2.072 42.719 44.656 1 28.72 360 THR A CA 1
ATOM 2808 C C . THR A 1 360 ? 3.189 42.812 45.688 1 28.72 360 THR A C 1
ATOM 2810 O O . THR A 1 360 ? 4.352 42.531 45.375 1 28.72 360 THR A O 1
ATOM 2813 N N . SER A 1 361 ? 2.939 43.531 46.812 1 29.11 361 SER A N 1
ATOM 2814 C CA . SER A 1 361 ? 3.693 43.625 48.062 1 29.11 361 SER A CA 1
ATOM 2815 C C . SER A 1 361 ? 4.297 42.281 48.406 1 29.11 361 SER A C 1
ATOM 2817 O O . SER A 1 361 ? 3.68 41.219 48.188 1 29.11 361 SER A O 1
ATOM 2819 N N . SER A 1 362 ? 5.629 42.25 48.469 1 30.81 362 SER A N 1
ATOM 2820 C CA . SER A 1 362 ? 6.59 41.188 48.781 1 30.81 362 SER A CA 1
ATOM 2821 C C . SER A 1 362 ? 6.176 40.438 50.031 1 30.81 362 SER A C 1
ATOM 2823 O O . SER A 1 362 ? 6.406 40.906 51.156 1 30.81 362 SER A O 1
ATOM 2825 N N . SER A 1 363 ? 4.922 40 50.219 1 31.66 363 SER A N 1
ATOM 2826 C CA . SER A 1 363 ? 4.977 39.156 51.406 1 31.66 363 SER A CA 1
ATOM 2827 C C . SER A 1 363 ? 6.078 38.125 51.312 1 31.66 363 SER A C 1
ATOM 2829 O O . SER A 1 363 ? 6.238 37.469 50.25 1 31.66 363 SER A O 1
ATOM 2831 N N . PRO A 1 364 ? 7.199 38.219 52.188 1 35.69 364 PRO A N 1
ATOM 2832 C CA . PRO A 1 364 ? 8.477 37.531 52.156 1 35.69 364 PRO A CA 1
ATOM 2833 C C . PRO A 1 364 ? 8.328 36.031 51.875 1 35.69 364 PRO A C 1
ATOM 2835 O O . PRO A 1 364 ? 9.32 35.344 51.594 1 35.69 364 PRO A O 1
ATOM 2838 N N . GLY A 1 365 ? 7.285 35.406 52.375 1 34.72 365 GLY A N 1
ATOM 2839 C CA . GLY A 1 365 ? 7.52 34.031 52.75 1 34.72 365 GLY A CA 1
ATOM 2840 C C . GLY A 1 365 ? 7.547 33.094 51.562 1 34.72 365 GLY A C 1
ATOM 2841 O O . GLY A 1 365 ? 7.539 31.875 51.719 1 34.72 365 GLY A O 1
ATOM 2842 N N . PHE A 1 366 ? 6.855 33.438 50.5 1 37.91 366 PHE A N 1
ATOM 2843 C CA . PHE A 1 366 ? 6.762 32.281 49.625 1 37.91 366 PHE A CA 1
ATOM 2844 C C . PHE A 1 366 ? 8.109 31.984 48.969 1 37.91 366 PHE A C 1
ATOM 2846 O O . PHE A 1 366 ? 8.797 32.875 48.5 1 37.91 366 PHE A O 1
ATOM 2853 N N . PRO A 1 367 ? 8.773 30.797 49.375 1 38.53 367 PRO A N 1
ATOM 2854 C CA . PRO A 1 367 ? 10.078 30.469 48.812 1 38.53 367 PRO A CA 1
ATOM 2855 C C . PRO A 1 367 ? 10.125 30.703 47.281 1 38.53 367 PRO A C 1
ATOM 2857 O O . PRO A 1 367 ? 9.094 30.641 46.625 1 38.53 367 PRO A O 1
ATOM 2860 N N . PRO A 1 368 ? 10.977 31.594 46.781 1 43.03 368 PRO A N 1
ATOM 2861 C CA . PRO A 1 368 ? 11.148 31.828 45.344 1 43.03 368 PRO A CA 1
ATOM 2862 C C . PRO A 1 368 ? 10.992 30.562 44.5 1 43.03 368 PRO A C 1
ATOM 2864 O O . PRO A 1 368 ? 11.234 29.453 45 1 43.03 368 PRO A O 1
ATOM 2867 N N . PRO A 1 369 ? 10.133 30.547 43.531 1 45.94 369 PRO A N 1
ATOM 2868 C CA . PRO A 1 369 ? 10 29.328 42.719 1 45.94 369 PRO A CA 1
ATOM 2869 C C . PRO A 1 369 ? 11.328 28.609 42.531 1 45.94 369 PRO A C 1
ATOM 2871 O O . PRO A 1 369 ? 12.359 29.25 42.281 1 45.94 369 PRO A O 1
ATOM 2874 N N . THR A 1 370 ? 11.578 27.609 43.25 1 49.72 370 THR A N 1
ATOM 2875 C CA . THR A 1 370 ? 12.781 26.781 43.188 1 49.72 370 THR A CA 1
ATOM 2876 C C . THR A 1 370 ? 13.281 26.672 41.75 1 49.72 370 THR A C 1
ATOM 2878 O O . THR A 1 370 ? 12.523 26.359 40.812 1 49.72 370 THR A O 1
ATOM 2881 N N . LYS A 1 371 ? 14.32 27.422 41.375 1 61.66 371 LYS A N 1
ATOM 2882 C CA . LYS A 1 371 ? 15.047 27.375 40.094 1 61.66 371 LYS A CA 1
ATOM 2883 C C . LYS A 1 371 ? 15.195 25.953 39.594 1 61.66 371 LYS A C 1
ATOM 2885 O O . LYS A 1 371 ? 15.711 25.078 40.344 1 61.66 371 LYS A O 1
ATOM 2890 N N . ASP A 1 372 ? 14.547 25.406 38.531 1 78.88 372 ASP A N 1
ATOM 2891 C CA . ASP A 1 372 ? 14.617 24.078 37.938 1 78.88 372 ASP A CA 1
ATOM 2892 C C . ASP A 1 372 ? 16.062 23.641 37.75 1 78.88 372 ASP A C 1
ATOM 2894 O O . ASP A 1 372 ? 16.891 24.406 37.219 1 78.88 372 ASP A O 1
ATOM 2898 N N . THR A 1 373 ? 16.5 22.594 38.438 1 86.25 373 THR A N 1
ATOM 2899 C CA . THR A 1 373 ? 17.812 22 38.25 1 86.25 373 THR A CA 1
ATOM 2900 C C . THR A 1 373 ? 17.984 21.438 36.844 1 86.25 373 THR A C 1
ATOM 2902 O O . THR A 1 373 ? 17.016 21.359 36.094 1 86.25 373 THR A O 1
ATOM 2905 N N . PHE A 1 374 ? 19.172 21.297 36.438 1 90.44 374 PHE A N 1
ATOM 2906 C CA . PHE A 1 374 ? 19.484 20.703 35.156 1 90.44 374 PHE A CA 1
ATOM 2907 C C . PHE A 1 374 ? 18.75 19.375 34.969 1 90.44 374 PHE A C 1
ATOM 2909 O O . PHE A 1 374 ? 18.219 19.094 33.906 1 90.44 374 PHE A O 1
ATOM 2916 N N . MET A 1 375 ? 18.656 18.656 36.062 1 90.75 375 MET A N 1
ATOM 2917 C CA . MET A 1 375 ? 18.016 17.344 36 1 90.75 375 MET A CA 1
ATOM 2918 C C . MET A 1 375 ? 16.516 17.484 35.781 1 90.75 375 MET A C 1
ATOM 2920 O O . MET A 1 375 ? 15.906 16.641 35.125 1 90.75 375 MET A O 1
ATOM 2924 N N . ASP A 1 376 ? 16.016 18.484 36.312 1 92.38 376 ASP A N 1
ATOM 2925 C CA . ASP A 1 376 ? 14.586 18.734 36.094 1 92.38 376 ASP A CA 1
ATOM 2926 C C . ASP A 1 376 ? 14.305 19.062 34.625 1 92.38 376 ASP A C 1
ATOM 2928 O O . ASP A 1 376 ? 13.305 18.609 34.062 1 92.38 376 ASP A O 1
ATOM 2932 N N . LYS A 1 377 ? 15.219 19.828 34.094 1 92.69 377 LYS A N 1
ATOM 2933 C CA . LYS A 1 377 ? 15.055 20.188 32.688 1 92.69 377 LYS A CA 1
ATOM 2934 C C . LYS A 1 377 ? 15.234 18.984 31.781 1 92.69 377 LYS A C 1
ATOM 2936 O O . LYS A 1 377 ? 14.555 18.875 30.766 1 92.69 377 LYS A O 1
ATOM 2941 N N . VAL A 1 378 ? 16.141 18.188 32.188 1 94.44 378 VAL A N 1
ATOM 2942 C CA . VAL A 1 378 ? 16.375 16.953 31.438 1 94.44 378 VAL A CA 1
ATOM 2943 C C . VAL A 1 378 ? 15.125 16.094 31.484 1 94.44 378 VAL A C 1
ATOM 2945 O O . VAL A 1 378 ? 14.688 15.562 30.453 1 94.44 378 VAL A O 1
ATOM 2948 N N . ILE A 1 379 ? 14.531 15.93 32.625 1 95.25 379 ILE A N 1
ATOM 2949 C CA . ILE A 1 379 ? 13.32 15.125 32.781 1 95.25 379 ILE A CA 1
ATOM 2950 C C . ILE A 1 379 ? 12.18 15.75 31.969 1 95.25 379 ILE A C 1
ATOM 2952 O O . ILE A 1 379 ? 11.438 15.039 31.281 1 95.25 379 ILE A O 1
ATOM 2956 N N . ASP A 1 380 ? 12.078 17.047 31.938 1 94.62 380 ASP A N 1
ATOM 2957 C CA . ASP A 1 380 ? 10.984 17.75 31.281 1 94.62 380 ASP A CA 1
ATOM 2958 C C . ASP A 1 380 ? 11.102 17.625 29.75 1 94.62 380 ASP A C 1
ATOM 2960 O O . ASP A 1 380 ? 10.102 17.766 29.047 1 94.62 380 ASP A O 1
ATOM 2964 N N . SER A 1 381 ? 12.289 17.391 29.312 1 95.56 381 SER A N 1
ATOM 2965 C CA . SER A 1 381 ? 12.5 17.266 27.875 1 95.56 381 SER A CA 1
ATOM 2966 C C . SER A 1 381 ? 11.789 16.031 27.328 1 95.56 381 SER A C 1
ATOM 2968 O O . SER A 1 381 ? 11.516 15.945 26.125 1 95.56 381 SER A O 1
ATOM 2970 N N . PHE A 1 382 ? 11.43 15.07 28.203 1 96.94 382 PHE A N 1
ATOM 2971 C CA . PHE A 1 382 ? 10.812 13.82 27.766 1 96.94 382 PHE A CA 1
ATOM 2972 C C . PHE A 1 382 ? 9.297 13.883 27.922 1 96.94 382 PHE A C 1
ATOM 2974 O O . PHE A 1 382 ? 8.625 12.852 27.875 1 96.94 382 PHE A O 1
ATOM 2981 N N . ASN A 1 383 ? 8.773 15.094 28.094 1 96.5 383 ASN A N 1
ATOM 2982 C CA . ASN A 1 383 ? 7.328 15.242 28.141 1 96.5 383 ASN A CA 1
ATOM 2983 C C . ASN A 1 383 ? 6.688 15.008 26.781 1 96.5 383 ASN A C 1
ATOM 2985 O O . ASN A 1 383 ? 6.809 15.844 25.891 1 96.5 383 ASN A O 1
ATOM 2989 N N . VAL A 1 384 ? 5.918 13.984 26.625 1 95 384 VAL A N 1
ATOM 2990 C CA . VAL A 1 384 ? 5.398 13.516 25.344 1 95 384 VAL A CA 1
ATOM 2991 C C . VAL A 1 384 ? 4.359 14.5 24.812 1 95 384 VAL A C 1
ATOM 2993 O O . VAL A 1 384 ? 4.316 14.789 23.609 1 95 384 VAL A O 1
ATOM 2996 N N . ARG A 1 385 ? 3.479 15.031 25.625 1 91.81 385 ARG A N 1
ATOM 2997 C CA . ARG A 1 385 ? 2.43 15.953 25.219 1 91.81 385 ARG A CA 1
ATOM 2998 C C . ARG A 1 385 ? 3.025 17.234 24.625 1 91.81 385 ARG A C 1
ATOM 3000 O O . ARG A 1 385 ? 2.58 17.703 23.578 1 91.81 385 ARG A O 1
ATOM 3007 N N . ARG A 1 386 ? 4 17.766 25.297 1 93.75 386 ARG A N 1
ATOM 3008 C CA . ARG A 1 386 ? 4.648 19 24.844 1 93.75 386 ARG A CA 1
ATOM 3009 C C . ARG A 1 386 ? 5.41 18.75 23.531 1 93.75 386 ARG A C 1
ATOM 3011 O O . ARG A 1 386 ? 5.379 19.578 22.625 1 93.75 386 ARG A O 1
ATOM 3018 N N . ASN A 1 387 ? 6.09 17.625 23.5 1 96 387 ASN A N 1
ATOM 3019 C CA . ASN A 1 387 ? 6.848 17.281 22.312 1 96 387 ASN A CA 1
ATOM 3020 C C . ASN A 1 387 ? 5.926 17.047 21.109 1 96 387 ASN A C 1
ATOM 3022 O O . ASN A 1 387 ? 6.254 17.422 19.984 1 96 387 ASN A O 1
ATOM 3026 N N . LEU A 1 388 ? 4.824 16.391 21.344 1 93.94 388 LEU A N 1
ATOM 3027 C CA . LEU A 1 388 ? 3.848 16.188 20.281 1 93.94 388 LEU A CA 1
ATOM 3028 C C . LEU A 1 388 ? 3.289 17.516 19.781 1 93.94 388 LEU A C 1
ATOM 3030 O O . LEU A 1 388 ? 3.107 17.719 18.578 1 93.94 388 LEU A O 1
ATOM 3034 N N . ALA A 1 389 ? 3.025 18.406 20.734 1 92.38 389 ALA A N 1
ATOM 3035 C CA . ALA A 1 389 ? 2.521 19.734 20.375 1 92.38 389 ALA A CA 1
ATOM 3036 C C . ALA A 1 389 ? 3.535 20.5 19.516 1 92.38 389 ALA A C 1
ATOM 3038 O O . ALA A 1 389 ? 3.158 21.219 18.594 1 92.38 389 ALA A O 1
ATOM 3039 N N . THR A 1 390 ? 4.773 20.25 19.859 1 93.19 390 THR A N 1
ATOM 3040 C CA . THR A 1 390 ? 5.836 20.922 19.109 1 93.19 390 THR A CA 1
ATOM 3041 C C . THR A 1 390 ? 5.879 20.422 17.672 1 93.19 390 THR A C 1
ATOM 3043 O O . THR A 1 390 ? 6.117 21.188 16.75 1 93.19 390 THR A O 1
ATOM 3046 N N . VAL A 1 391 ? 5.688 19.219 17.484 1 94.5 391 VAL A N 1
ATOM 3047 C CA . VAL A 1 391 ? 5.727 18.625 16.141 1 94.5 391 VAL A CA 1
ATOM 3048 C C . VAL A 1 391 ? 4.551 19.141 15.32 1 94.5 391 VAL A C 1
ATOM 3050 O O . VAL A 1 391 ? 4.684 19.359 14.109 1 94.5 391 VAL A O 1
ATOM 3053 N N . PHE A 1 392 ? 3.387 19.391 15.945 1 91.81 392 PHE A N 1
ATOM 3054 C CA . PHE A 1 392 ? 2.184 19.766 15.211 1 91.81 392 PHE A CA 1
ATOM 3055 C C . PHE A 1 392 ? 2.045 21.281 15.141 1 91.81 392 PHE A C 1
ATOM 3057 O O . PHE A 1 392 ? 1.204 21.812 14.398 1 91.81 392 PHE A O 1
ATOM 3064 N N . ARG A 1 393 ? 2.887 22 15.844 1 90.56 393 ARG A N 1
ATOM 3065 C CA . ARG A 1 393 ? 2.887 23.453 15.766 1 90.56 393 ARG A CA 1
ATOM 3066 C C . ARG A 1 393 ? 3.426 23.922 14.422 1 90.56 393 ARG A C 1
ATOM 3068 O O . ARG A 1 393 ? 4.484 23.469 13.977 1 90.56 393 ARG A O 1
ATOM 3075 N N . THR A 1 394 ? 2.707 24.766 13.703 1 89.94 394 THR A N 1
ATOM 3076 C CA . THR A 1 394 ? 3.107 25.172 12.367 1 89.94 394 THR A CA 1
ATOM 3077 C C . THR A 1 394 ? 3.393 26.672 12.328 1 89.94 394 THR A C 1
ATOM 3079 O O . THR A 1 394 ? 3.475 27.266 11.25 1 89.94 394 THR A O 1
ATOM 3082 N N . ASP A 1 395 ? 3.564 27.281 13.43 1 88.56 395 ASP A N 1
ATOM 3083 C CA . ASP A 1 395 ? 3.938 28.688 13.469 1 88.56 395 ASP A CA 1
ATOM 3084 C C . ASP A 1 395 ? 5.414 28.875 13.133 1 88.56 395 ASP A C 1
ATOM 3086 O O . ASP A 1 395 ? 6.258 28.078 13.531 1 88.56 395 ASP A O 1
ATOM 3090 N N . ILE A 1 396 ? 5.684 29.75 12.242 1 85.44 396 ILE A N 1
ATOM 3091 C CA . ILE A 1 396 ? 7.062 29.969 11.82 1 85.44 396 ILE A CA 1
ATOM 3092 C C . ILE A 1 396 ? 7.5 31.391 12.18 1 85.44 396 ILE A C 1
ATOM 3094 O O . ILE A 1 396 ? 6.676 32.312 12.234 1 85.44 396 ILE A O 1
ATOM 3098 N N . GLY A 1 397 ? 8.758 31.5 12.43 1 79.25 397 GLY A N 1
ATOM 3099 C CA . GLY A 1 397 ? 9.305 32.812 12.719 1 79.25 397 GLY A CA 1
ATOM 3100 C C . GLY A 1 397 ? 9.383 33.719 11.492 1 79.25 397 GLY A C 1
ATOM 3101 O O . GLY A 1 397 ? 9.258 33.219 10.359 1 79.25 397 GLY A O 1
ATOM 3102 N N . PRO A 1 398 ? 9.492 34.969 11.695 1 74.69 398 PRO A N 1
ATOM 3103 C CA . PRO A 1 398 ? 9.516 35.906 10.586 1 74.69 398 PRO A CA 1
ATOM 3104 C C . PRO A 1 398 ? 10.703 35.688 9.648 1 74.69 398 PRO A C 1
ATOM 3106 O O . PRO A 1 398 ? 10.625 36.031 8.461 1 74.69 398 PRO A O 1
ATOM 3109 N N . GLN A 1 399 ? 11.711 35.094 10.102 1 77.75 399 GLN A N 1
ATOM 3110 C CA . GLN A 1 399 ? 12.898 34.938 9.273 1 77.75 399 GLN A CA 1
ATOM 3111 C C . GLN A 1 399 ? 12.977 33.531 8.68 1 77.75 399 GLN A C 1
ATOM 3113 O O . GLN A 1 399 ? 13.93 33.219 7.969 1 77.75 399 GLN A O 1
ATOM 3118 N N . SER A 1 400 ? 11.953 32.875 8.836 1 85.69 400 SER A N 1
ATOM 3119 C CA . SER A 1 400 ? 11.961 31.484 8.352 1 85.69 400 SER A CA 1
ATOM 3120 C C . SER A 1 400 ? 11.602 31.422 6.867 1 85.69 400 SER A C 1
ATOM 3122 O O . SER A 1 400 ? 11.016 32.344 6.324 1 85.69 400 SER A O 1
ATOM 3124 N N . LEU A 1 401 ? 12.148 30.5 6.203 1 91.5 401 LEU A N 1
ATOM 3125 C CA . LEU A 1 401 ? 11.898 30.25 4.789 1 91.5 401 LEU A CA 1
ATOM 3126 C C . LEU A 1 401 ? 11.023 29.016 4.605 1 91.5 401 LEU A C 1
ATOM 3128 O O . LEU A 1 401 ? 11.531 27.922 4.336 1 91.5 401 LEU A O 1
ATOM 3132 N N . PRO A 1 402 ? 9.766 29.172 4.617 1 92.94 402 PRO A N 1
ATOM 3133 C CA . PRO A 1 402 ? 8.852 28.031 4.66 1 92.94 402 PRO A CA 1
ATOM 3134 C C . PRO A 1 402 ? 8.898 27.188 3.389 1 92.94 402 PRO A C 1
ATOM 3136 O O . PRO A 1 402 ? 8.539 26 3.412 1 92.94 402 PRO A O 1
ATOM 3139 N N . VAL A 1 403 ? 9.344 27.766 2.254 1 96.25 403 VAL A N 1
ATOM 3140 C CA . VAL A 1 403 ? 9.383 27.047 0.984 1 96.25 403 VAL A CA 1
ATOM 3141 C C . VAL A 1 403 ? 10.312 25.844 1.1 1 96.25 403 VAL A C 1
ATOM 3143 O O . VAL A 1 403 ? 10.109 24.828 0.426 1 96.25 403 VAL A O 1
ATOM 3146 N N . ILE A 1 404 ? 11.312 25.906 1.971 1 97.31 404 ILE A N 1
ATOM 3147 C CA . ILE A 1 404 ? 12.281 24.844 2.184 1 97.31 404 ILE A CA 1
ATOM 3148 C C . ILE A 1 404 ? 11.57 23.578 2.682 1 97.31 404 ILE A C 1
ATOM 3150 O O . ILE A 1 404 ? 11.914 22.469 2.287 1 97.31 404 ILE A O 1
ATOM 3154 N N . CYS A 1 405 ? 10.539 23.781 3.516 1 96.75 405 CYS A N 1
ATOM 3155 C CA . CYS A 1 405 ? 9.805 22.672 4.094 1 96.75 405 CYS A CA 1
ATOM 3156 C C . CYS A 1 405 ? 9.094 21.859 3.014 1 96.75 405 CYS A C 1
ATOM 3158 O O . CYS A 1 405 ? 9.109 20.625 3.043 1 96.75 405 CYS A O 1
ATOM 3160 N N . GLY A 1 406 ? 8.547 22.594 2.088 1 97.31 406 GLY A N 1
ATOM 3161 C CA . GLY A 1 406 ? 7.883 21.906 0.994 1 97.31 406 GLY A CA 1
ATOM 3162 C C . GLY A 1 406 ? 8.844 21.188 0.06 1 97.31 406 GLY A C 1
ATOM 3163 O O . GLY A 1 406 ? 8.586 20.062 -0.359 1 97.31 406 GLY A O 1
ATOM 3164 N N . ILE A 1 407 ? 9.945 21.797 -0.258 1 97.62 407 ILE A N 1
ATOM 3165 C CA . ILE A 1 407 ? 10.938 21.219 -1.149 1 97.62 407 ILE A CA 1
ATOM 3166 C C . ILE A 1 407 ? 11.484 19.922 -0.539 1 97.62 407 ILE A C 1
ATOM 3168 O O . ILE A 1 407 ? 11.516 18.875 -1.197 1 97.62 407 ILE A O 1
ATOM 3172 N N . LYS A 1 408 ? 11.82 19.938 0.705 1 97.75 408 LYS A N 1
ATOM 3173 C CA . LYS A 1 408 ? 12.383 18.781 1.387 1 97.75 408 LYS A CA 1
ATOM 3174 C C . LYS A 1 408 ? 11.367 17.641 1.48 1 97.75 408 LYS A C 1
ATOM 3176 O O . LYS A 1 408 ? 11.711 16.469 1.288 1 97.75 408 LYS A O 1
ATOM 3181 N N . SER A 1 409 ? 10.141 18.047 1.78 1 97.62 409 SER A N 1
ATOM 3182 C CA . SER A 1 409 ? 9.102 17.031 1.96 1 97.62 409 SER A CA 1
ATOM 3183 C C . SER A 1 409 ? 8.82 16.297 0.656 1 97.62 409 SER A C 1
ATOM 3185 O O . SER A 1 409 ? 8.688 15.078 0.646 1 97.62 409 SER A O 1
ATOM 3187 N N . ILE A 1 410 ? 8.711 17 -0.436 1 97.12 410 ILE A N 1
ATOM 3188 C CA . ILE A 1 410 ? 8.414 16.391 -1.727 1 97.12 410 ILE A CA 1
ATOM 3189 C C . ILE A 1 410 ? 9.609 15.547 -2.176 1 97.12 410 ILE A C 1
ATOM 3191 O O . ILE A 1 410 ? 9.43 14.438 -2.68 1 97.12 410 ILE A O 1
ATOM 3195 N N . CYS A 1 411 ? 10.781 16.047 -2.006 1 97.75 411 CYS A N 1
ATOM 3196 C CA . CYS A 1 411 ? 11.977 15.281 -2.336 1 97.75 411 CYS A CA 1
ATOM 3197 C C . CYS A 1 411 ? 12.07 14.016 -1.491 1 97.75 411 CYS A C 1
ATOM 3199 O O . CYS A 1 411 ? 12.422 12.953 -1.999 1 97.75 411 CYS A O 1
ATOM 3201 N N . CYS A 1 412 ? 11.734 14.172 -0.242 1 97.75 412 CYS A N 1
ATOM 3202 C CA . CYS A 1 412 ? 11.75 13.008 0.646 1 97.75 412 CYS A CA 1
ATOM 3203 C C . CYS A 1 412 ? 10.789 11.938 0.156 1 97.75 412 CYS A C 1
ATOM 3205 O O . CYS A 1 412 ? 11.148 10.758 0.102 1 97.75 412 CYS A O 1
ATOM 3207 N N . PHE A 1 413 ? 9.641 12.312 -0.241 1 96.75 413 PHE A N 1
ATOM 3208 C CA . PHE A 1 413 ? 8.648 11.344 -0.696 1 96.75 413 PHE A CA 1
ATOM 3209 C C . PHE A 1 413 ? 9.125 10.625 -1.951 1 96.75 413 PHE A C 1
ATOM 3211 O O . PHE A 1 413 ? 8.961 9.414 -2.078 1 96.75 413 PHE A O 1
ATOM 3218 N N . LEU A 1 414 ? 9.633 11.367 -2.891 1 97.56 414 LEU A N 1
ATOM 3219 C CA . LEU A 1 414 ? 10.125 10.758 -4.121 1 97.56 414 LEU A CA 1
ATOM 3220 C C . LEU A 1 414 ? 11.258 9.789 -3.836 1 97.56 414 LEU A C 1
ATOM 3222 O O . LEU A 1 414 ? 11.344 8.727 -4.457 1 97.56 414 LEU A O 1
ATOM 3226 N N . ILE A 1 415 ? 12.078 10.117 -2.891 1 98.06 415 ILE A N 1
ATOM 3227 C CA . ILE A 1 415 ? 13.164 9.227 -2.484 1 98.06 415 ILE A CA 1
ATOM 3228 C C . ILE A 1 415 ? 12.578 7.953 -1.867 1 98.06 415 ILE A C 1
ATOM 3230 O O . ILE A 1 415 ? 13.086 6.855 -2.096 1 98.06 415 ILE A O 1
ATOM 3234 N N . LEU A 1 416 ? 11.492 8.133 -1.085 1 98.25 416 LEU A N 1
ATOM 3235 C CA . LEU A 1 416 ? 10.852 6.965 -0.489 1 98.25 416 LEU A CA 1
ATOM 3236 C C . LEU A 1 416 ? 10.289 6.043 -1.566 1 98.25 416 LEU A C 1
ATOM 3238 O O . LEU A 1 416 ? 10.312 4.82 -1.415 1 98.25 416 LEU A O 1
ATOM 3242 N N . CYS A 1 417 ? 9.812 6.609 -2.656 1 97.12 417 CYS A N 1
ATOM 3243 C CA . CYS A 1 417 ? 9.336 5.805 -3.777 1 97.12 417 CYS A CA 1
ATOM 3244 C C . CYS A 1 417 ? 10.477 5.004 -4.395 1 97.12 417 CYS A C 1
ATOM 3246 O O . CYS A 1 417 ? 10.297 3.85 -4.781 1 97.12 417 CYS A O 1
ATOM 3248 N N . PHE A 1 418 ? 11.617 5.617 -4.473 1 97 418 PHE A N 1
ATOM 3249 C CA . PHE A 1 418 ? 12.789 4.914 -4.973 1 97 418 PHE A CA 1
ATOM 3250 C C . PHE A 1 418 ? 13.219 3.822 -3.998 1 97 418 PHE A C 1
ATOM 3252 O O . PHE A 1 418 ? 13.609 2.73 -4.414 1 97 418 PHE A O 1
ATOM 3259 N N . HIS A 1 419 ? 13.148 4.109 -2.68 1 97.44 419 HIS A N 1
ATOM 3260 C CA . HIS A 1 419 ? 13.477 3.115 -1.664 1 97.44 419 HIS A CA 1
ATOM 3261 C C . HIS A 1 419 ? 12.633 1.858 -1.825 1 97.44 419 HIS A C 1
ATOM 3263 O O . HIS A 1 419 ? 13.102 0.75 -1.556 1 97.44 419 HIS A O 1
ATOM 3269 N N . MET A 1 420 ? 11.453 2.061 -2.258 1 95.75 420 MET A N 1
ATOM 3270 C CA . MET A 1 420 ? 10.57 0.92 -2.479 1 95.75 420 MET A CA 1
ATOM 3271 C C . MET A 1 420 ? 11.172 -0.041 -3.5 1 95.75 420 MET A C 1
ATOM 3273 O O . MET A 1 420 ? 11.094 -1.26 -3.334 1 95.75 420 MET A O 1
ATOM 3277 N N . GLN A 1 421 ? 11.742 0.508 -4.492 1 93.38 421 GLN A N 1
ATOM 3278 C CA . GLN A 1 421 ? 12.336 -0.322 -5.535 1 93.38 421 GLN A CA 1
ATOM 3279 C C . GLN A 1 421 ? 13.648 -0.943 -5.066 1 93.38 421 GLN A C 1
ATOM 3281 O O . GLN A 1 421 ? 13.875 -2.141 -5.25 1 93.38 421 GLN A O 1
ATOM 3286 N N . TRP A 1 422 ? 14.414 -0.193 -4.395 1 93.94 422 TRP A N 1
ATOM 3287 C CA . TRP A 1 422 ? 15.734 -0.646 -3.969 1 93.94 422 TRP A CA 1
ATOM 3288 C C . TRP A 1 422 ? 15.625 -1.724 -2.896 1 93.94 422 TRP A C 1
ATOM 3290 O O . TRP A 1 422 ? 16.25 -2.785 -3.008 1 93.94 422 TRP A O 1
ATOM 3300 N N . TYR A 1 423 ? 14.805 -1.53 -1.938 1 95.69 423 TYR A N 1
ATOM 3301 C CA . TYR A 1 423 ? 14.805 -2.387 -0.758 1 95.69 423 TYR A CA 1
ATOM 3302 C C . TYR A 1 423 ? 13.789 -3.514 -0.9 1 95.69 423 TYR A C 1
ATOM 3304 O O . TYR A 1 423 ? 13.688 -4.383 -0.029 1 95.69 423 TYR A O 1
ATOM 3312 N N . THR A 1 424 ? 13.031 -3.588 -1.999 1 94.62 424 THR A N 1
ATOM 3313 C CA . THR A 1 424 ? 12.188 -4.738 -2.301 1 94.62 424 THR A CA 1
ATOM 3314 C C . THR A 1 424 ? 12.836 -5.621 -3.363 1 94.62 424 THR A C 1
ATOM 3316 O O . THR A 1 424 ? 12.32 -6.695 -3.684 1 94.62 424 THR A O 1
ATOM 3319 N N . PHE A 1 425 ? 13.969 -5.277 -3.904 1 93.88 425 PHE A N 1
ATOM 3320 C CA . PHE A 1 425 ? 14.602 -5.938 -5.043 1 93.88 425 PHE A CA 1
ATOM 3321 C C . PHE A 1 425 ? 14.766 -7.426 -4.777 1 93.88 425 PHE A C 1
ATOM 3323 O O . PHE A 1 425 ? 14.523 -8.25 -5.66 1 93.88 425 PHE A O 1
ATOM 3330 N N . PHE A 1 426 ? 15.156 -7.812 -3.535 1 93.62 426 PHE A N 1
ATOM 3331 C CA . PHE A 1 426 ? 15.484 -9.195 -3.24 1 93.62 426 PHE A CA 1
ATOM 3332 C C . PHE A 1 426 ? 14.234 -10.062 -3.203 1 93.62 426 PHE A C 1
ATOM 3334 O O . PHE A 1 426 ? 14.32 -11.289 -3.213 1 93.62 426 PHE A O 1
ATOM 3341 N N . THR A 1 427 ? 13.055 -9.453 -3.232 1 95.12 427 THR A N 1
ATOM 3342 C CA . THR A 1 427 ? 11.812 -10.211 -3.199 1 95.12 427 THR A CA 1
ATOM 3343 C C . THR A 1 427 ? 11.125 -10.188 -4.562 1 95.12 427 THR A C 1
ATOM 3345 O O . THR A 1 427 ? 10.062 -10.781 -4.738 1 95.12 427 THR A O 1
ATOM 3348 N N . ILE A 1 428 ? 11.68 -9.516 -5.523 1 94.75 428 ILE A N 1
ATOM 3349 C CA . ILE A 1 428 ? 11.062 -9.375 -6.84 1 94.75 428 ILE A CA 1
ATOM 3350 C C . ILE A 1 428 ? 11.422 -10.57 -7.711 1 94.75 428 ILE A C 1
ATOM 3352 O O . ILE A 1 428 ? 12.586 -10.984 -7.758 1 94.75 428 ILE A O 1
ATOM 3356 N N . GLN A 1 429 ? 10.461 -11.109 -8.367 1 94.19 429 GLN A N 1
ATOM 3357 C CA . GLN A 1 429 ? 10.695 -12.328 -9.141 1 94.19 429 GLN A CA 1
ATOM 3358 C C . GLN A 1 429 ? 11.07 -12.008 -10.586 1 94.19 429 GLN A C 1
ATOM 3360 O O . GLN A 1 429 ? 11.633 -12.852 -11.289 1 94.19 429 GLN A O 1
ATOM 3365 N N . ASN A 1 430 ? 10.727 -10.859 -11.133 1 94.5 430 ASN A N 1
ATOM 3366 C CA . ASN A 1 430 ? 11.078 -10.461 -12.492 1 94.5 430 ASN A CA 1
ATOM 3367 C C . ASN A 1 430 ? 11.898 -9.172 -12.5 1 94.5 430 ASN A C 1
ATOM 3369 O O . ASN A 1 430 ? 11.461 -8.156 -13.039 1 94.5 430 ASN A O 1
ATOM 3373 N N . SER A 1 431 ? 13.094 -9.297 -12.078 1 94.56 431 SER A N 1
ATOM 3374 C CA . SER A 1 431 ? 13.977 -8.156 -11.867 1 94.56 431 SER A CA 1
ATOM 3375 C C . SER A 1 431 ? 14.273 -7.434 -13.18 1 94.56 431 SER A C 1
ATOM 3377 O O . SER A 1 431 ? 14.398 -6.207 -13.203 1 94.56 431 SER A O 1
ATOM 3379 N N . ALA A 1 432 ? 14.391 -8.156 -14.32 1 96.06 432 ALA A N 1
ATOM 3380 C CA . ALA A 1 432 ? 14.648 -7.527 -15.609 1 96.06 432 ALA A CA 1
ATOM 3381 C C . ALA A 1 432 ? 13.547 -6.535 -15.969 1 96.06 432 ALA A C 1
ATOM 3383 O O . ALA A 1 432 ? 13.82 -5.469 -16.516 1 96.06 432 ALA A O 1
ATOM 3384 N N . LEU A 1 433 ? 12.359 -6.93 -15.68 1 95.38 433 LEU A N 1
ATOM 3385 C CA . LEU A 1 433 ? 11.227 -6.059 -15.977 1 95.38 433 LEU A CA 1
ATOM 3386 C C . LEU A 1 433 ? 11.258 -4.809 -15.102 1 95.38 433 LEU A C 1
ATOM 3388 O O . LEU A 1 433 ? 10.82 -3.74 -15.531 1 95.38 433 LEU A O 1
ATOM 3392 N N . MET A 1 434 ? 11.719 -4.957 -13.883 1 95.12 434 MET A N 1
ATOM 3393 C CA . MET A 1 434 ? 11.859 -3.789 -13.016 1 95.12 434 MET A CA 1
ATOM 3394 C C . MET A 1 434 ? 12.758 -2.736 -13.664 1 95.12 434 MET A C 1
ATOM 3396 O O . MET A 1 434 ? 12.422 -1.55 -13.664 1 95.12 434 MET A O 1
ATOM 3400 N N . PHE A 1 435 ? 13.875 -3.141 -14.281 1 95.62 435 PHE A N 1
ATOM 3401 C CA . PHE A 1 435 ? 14.797 -2.215 -14.922 1 95.62 435 PHE A CA 1
ATOM 3402 C C . PHE A 1 435 ? 14.211 -1.688 -16.234 1 95.62 435 PHE A C 1
ATOM 3404 O O . PHE A 1 435 ? 14.461 -0.542 -16.609 1 95.62 435 PHE A O 1
ATOM 3411 N N . HIS A 1 436 ? 13.438 -2.551 -16.891 1 95.44 436 HIS A N 1
ATOM 3412 C CA . HIS A 1 436 ? 12.719 -2.104 -18.094 1 95.44 436 HIS A CA 1
ATOM 3413 C C . HIS A 1 436 ? 11.812 -0.918 -17.781 1 95.44 436 HIS A C 1
ATOM 3415 O O . HIS A 1 436 ? 11.836 0.087 -18.484 1 95.44 436 HIS A O 1
ATOM 3421 N N . TYR A 1 437 ? 11.078 -1.032 -16.688 1 94.75 437 TYR A N 1
ATOM 3422 C CA . TYR A 1 437 ? 10.188 0.051 -16.281 1 94.75 437 TYR A CA 1
ATOM 3423 C C . TYR A 1 437 ? 10.984 1.263 -15.805 1 94.75 437 TYR A C 1
ATOM 3425 O O . TYR A 1 437 ? 10.609 2.404 -16.078 1 94.75 437 TYR A O 1
ATOM 3433 N N . ALA A 1 438 ? 12.055 1.016 -15.117 1 95.12 438 ALA A N 1
ATOM 3434 C CA . ALA A 1 438 ? 12.875 2.086 -14.547 1 95.12 438 ALA A CA 1
ATOM 3435 C C . ALA A 1 438 ? 13.461 2.967 -15.648 1 95.12 438 ALA A C 1
ATOM 3437 O O . ALA A 1 438 ? 13.742 4.148 -15.422 1 95.12 438 ALA A O 1
ATOM 3438 N N . GLU A 1 439 ? 13.648 2.438 -16.828 1 94.62 439 GLU A N 1
ATOM 3439 C CA . GLU A 1 439 ? 14.289 3.186 -17.906 1 94.62 439 GLU A CA 1
ATOM 3440 C C . GLU A 1 439 ? 13.258 3.932 -18.75 1 94.62 439 GLU A C 1
ATOM 3442 O O . GLU A 1 439 ? 13.617 4.766 -19.594 1 94.62 439 GLU A O 1
ATOM 3447 N N . GLN A 1 440 ? 12.008 3.691 -18.484 1 93.94 440 GLN A N 1
ATOM 3448 C CA . GLN A 1 440 ? 10.969 4.402 -19.234 1 93.94 440 GLN A CA 1
ATOM 3449 C C . GLN A 1 440 ? 10.867 5.852 -18.766 1 93.94 440 GLN A C 1
ATOM 3451 O O . GLN A 1 440 ? 11.016 6.148 -17.578 1 93.94 440 GLN A O 1
ATOM 3456 N N . VAL A 1 441 ? 10.5 6.758 -19.594 1 92.81 441 VAL A N 1
ATOM 3457 C CA . VAL A 1 441 ? 10.453 8.195 -19.344 1 92.81 441 VAL A CA 1
ATOM 3458 C C . VAL A 1 441 ? 9.422 8.5 -18.266 1 92.81 441 VAL A C 1
ATOM 3460 O O . VAL A 1 441 ? 9.641 9.359 -17.406 1 92.81 441 VAL A O 1
ATOM 3463 N N . ARG A 1 442 ? 8.383 7.77 -18.266 1 90.81 442 ARG A N 1
ATOM 3464 C CA . ARG A 1 442 ? 7.289 8.039 -17.344 1 90.81 442 ARG A CA 1
ATOM 3465 C C . ARG A 1 442 ? 7.676 7.66 -15.914 1 90.81 442 ARG A C 1
ATOM 3467 O O . ARG A 1 442 ? 7.066 8.133 -14.953 1 90.81 442 ARG A O 1
ATOM 3474 N N . TYR A 1 443 ? 8.711 6.859 -15.758 1 93.94 443 TYR A N 1
ATOM 3475 C CA . TYR A 1 443 ? 9.07 6.359 -14.438 1 93.94 443 TYR A CA 1
ATOM 3476 C C . TYR A 1 443 ? 10.398 6.953 -13.977 1 93.94 443 TYR A C 1
ATOM 3478 O O . TYR A 1 443 ? 10.875 6.645 -12.875 1 93.94 443 TYR A O 1
ATOM 3486 N N . GLN A 1 444 ? 10.961 7.871 -14.688 1 93.88 444 GLN A N 1
ATOM 3487 C CA . GLN A 1 444 ? 12.305 8.391 -14.406 1 93.88 444 GLN A CA 1
ATOM 3488 C C . GLN A 1 444 ? 12.289 9.32 -13.203 1 93.88 444 GLN A C 1
ATOM 3490 O O . GLN A 1 444 ? 13.305 9.461 -12.516 1 93.88 444 GLN A O 1
ATOM 3495 N N . VAL A 1 445 ? 11.141 9.883 -12.93 1 94.38 445 VAL A N 1
ATOM 3496 C CA . VAL A 1 445 ? 11.047 10.742 -11.758 1 94.38 445 VAL A CA 1
ATOM 3497 C C . VAL A 1 445 ? 11.328 9.922 -10.5 1 94.38 445 VAL A C 1
ATOM 3499 O O . VAL A 1 445 ? 11.898 10.438 -9.531 1 94.38 445 VAL A O 1
ATOM 3502 N N . ILE A 1 446 ? 11 8.672 -10.57 1 95.5 446 ILE A N 1
ATOM 3503 C CA . ILE A 1 446 ? 11.195 7.789 -9.422 1 95.5 446 ILE A CA 1
ATOM 3504 C C . ILE A 1 446 ? 12.562 7.117 -9.508 1 95.5 446 ILE A C 1
ATOM 3506 O O . ILE A 1 446 ? 13.297 7.066 -8.523 1 95.5 446 ILE A O 1
ATOM 3510 N N . SER A 1 447 ? 12.922 6.648 -10.695 1 95.31 447 SER A N 1
ATOM 3511 C CA . SER A 1 447 ? 14.172 5.906 -10.844 1 95.31 447 SER A CA 1
ATOM 3512 C C . SER A 1 447 ? 15.375 6.812 -10.648 1 95.31 447 SER A C 1
ATOM 3514 O O . SER A 1 447 ? 16.453 6.348 -10.25 1 95.31 447 SER A O 1
ATOM 3516 N N . ASN A 1 448 ? 15.219 8.156 -10.852 1 96 448 ASN A N 1
ATOM 3517 C CA . ASN A 1 448 ? 16.312 9.102 -10.664 1 96 448 ASN A CA 1
ATOM 3518 C C . ASN A 1 448 ? 16.156 9.898 -9.375 1 96 448 ASN A C 1
ATOM 3520 O O . ASN A 1 448 ? 16.812 10.93 -9.195 1 96 448 ASN A O 1
ATOM 3524 N N . ALA A 1 449 ? 15.359 9.414 -8.492 1 96.62 449 ALA A N 1
ATOM 3525 C CA . ALA A 1 449 ? 15.07 10.102 -7.238 1 96.62 449 ALA A CA 1
ATOM 3526 C C . ALA A 1 449 ? 16.328 10.211 -6.371 1 96.62 449 ALA A C 1
ATOM 3528 O O . ALA A 1 449 ? 16.438 11.125 -5.547 1 96.62 449 ALA A O 1
ATOM 3529 N N . PRO A 1 450 ? 17.312 9.336 -6.445 1 94.94 450 PRO A N 1
ATOM 3530 C CA . PRO A 1 450 ? 18.531 9.492 -5.656 1 94.94 450 PRO A CA 1
ATOM 3531 C C . PRO A 1 450 ? 19.234 10.828 -5.902 1 94.94 450 PRO A C 1
ATOM 3533 O O . PRO A 1 450 ? 19.969 11.312 -5.035 1 94.94 450 PRO A O 1
ATOM 3536 N N . LEU A 1 451 ? 18.984 11.422 -7.016 1 95.19 451 LEU A N 1
ATOM 3537 C CA . LEU A 1 451 ? 19.531 12.734 -7.332 1 95.19 451 LEU A CA 1
ATOM 3538 C C . LEU A 1 451 ? 19 13.789 -6.375 1 95.19 451 LEU A C 1
ATOM 3540 O O . LEU A 1 451 ? 19.641 14.812 -6.148 1 95.19 451 LEU A O 1
ATOM 3544 N N . LEU A 1 452 ? 17.875 13.523 -5.809 1 97.44 452 LEU A N 1
ATOM 3545 C CA . LEU A 1 452 ? 17.203 14.516 -4.988 1 97.44 452 LEU A CA 1
ATOM 3546 C C . LEU A 1 452 ? 17.844 14.633 -3.615 1 97.44 452 LEU A C 1
ATOM 3548 O O . LEU A 1 452 ? 17.594 15.586 -2.881 1 97.44 452 LEU A O 1
ATOM 3552 N N . VAL A 1 453 ? 18.719 13.719 -3.221 1 97.25 453 VAL A N 1
ATOM 3553 C CA . VAL A 1 453 ? 19.516 13.867 -2.004 1 97.25 453 VAL A CA 1
ATOM 3554 C C . VAL A 1 453 ? 20.391 15.109 -2.105 1 97.25 453 VAL A C 1
ATOM 3556 O O . VAL A 1 453 ? 20.656 15.781 -1.102 1 97.25 453 VAL A O 1
ATOM 3559 N N . ASP A 1 454 ? 20.734 15.477 -3.311 1 97.56 454 ASP A N 1
ATOM 3560 C CA . ASP A 1 454 ? 21.578 16.656 -3.564 1 97.56 454 ASP A CA 1
ATOM 3561 C C . ASP A 1 454 ? 20.844 17.938 -3.182 1 97.56 454 ASP A C 1
ATOM 3563 O O . ASP A 1 454 ? 21.484 18.938 -2.814 1 97.56 454 ASP A O 1
ATOM 3567 N N . VAL A 1 455 ? 19.562 17.875 -3.283 1 98.06 455 VAL A N 1
ATOM 3568 C CA . VAL A 1 455 ? 18.766 19.016 -2.859 1 98.06 455 VAL A CA 1
ATOM 3569 C C . VAL A 1 455 ? 18.922 19.234 -1.354 1 98.06 455 VAL A C 1
ATOM 3571 O O . VAL A 1 455 ? 19.031 20.359 -0.886 1 98.06 455 VAL A O 1
ATOM 3574 N N . PHE A 1 456 ? 18.969 18.188 -0.621 1 97.94 456 PHE A N 1
ATOM 3575 C CA . PHE A 1 456 ? 19.156 18.281 0.823 1 97.94 456 PHE A CA 1
ATOM 3576 C C . PHE A 1 456 ? 20.531 18.828 1.162 1 97.94 456 PHE A C 1
ATOM 3578 O O . PHE A 1 456 ? 20.656 19.656 2.076 1 97.94 456 PHE A O 1
ATOM 3585 N N . PHE A 1 457 ? 21.562 18.422 0.42 1 98.25 457 PHE A N 1
ATOM 3586 C CA . PHE A 1 457 ? 22.906 18.953 0.626 1 98.25 457 PHE A CA 1
ATOM 3587 C C . PHE A 1 457 ? 22.953 20.438 0.331 1 98.25 457 PHE A C 1
ATOM 3589 O O . PHE A 1 457 ? 23.547 21.203 1.093 1 98.25 457 PHE A O 1
ATOM 3596 N N . ALA A 1 458 ? 22.312 20.797 -0.73 1 98.5 458 ALA A N 1
ATOM 3597 C CA . ALA A 1 458 ? 22.297 22.203 -1.114 1 98.5 458 ALA A CA 1
ATOM 3598 C C . ALA A 1 458 ? 21.625 23.047 -0.047 1 98.5 458 ALA A C 1
ATOM 3600 O O . ALA A 1 458 ? 22.109 24.125 0.314 1 98.5 458 ALA A O 1
ATOM 3601 N N . ILE A 1 459 ? 20.531 22.562 0.418 1 98.06 459 ILE A N 1
ATOM 3602 C CA . ILE A 1 459 ? 19.766 23.297 1.416 1 98.06 459 ILE A CA 1
ATOM 3603 C C . ILE A 1 459 ? 20.562 23.391 2.715 1 98.06 459 ILE A C 1
ATOM 3605 O O . ILE A 1 459 ? 20.562 24.438 3.377 1 98.06 459 ILE A O 1
ATOM 3609 N N . SER A 1 460 ? 21.25 22.344 3.098 1 97.69 460 SER A N 1
ATOM 3610 C CA . SER A 1 460 ? 22.078 22.344 4.301 1 97.69 460 SER A CA 1
ATOM 3611 C C . SER A 1 460 ? 23.188 23.391 4.199 1 97.69 460 SER A C 1
ATOM 3613 O O . SER A 1 460 ? 23.422 24.141 5.145 1 97.69 460 SER A O 1
ATOM 3615 N N . GLY A 1 461 ? 23.859 23.391 3.059 1 98.12 461 GLY A N 1
ATOM 3616 C CA . GLY A 1 461 ? 24.875 24.406 2.846 1 98.12 461 GLY A CA 1
ATOM 3617 C C . GLY A 1 461 ? 24.312 25.828 2.875 1 98.12 461 GLY A C 1
ATOM 3618 O O . GLY A 1 461 ? 24.922 26.719 3.463 1 98.12 461 GLY A O 1
ATOM 3619 N N . PHE A 1 462 ? 23.188 25.953 2.248 1 98 462 PHE A N 1
ATOM 3620 C CA . PHE A 1 462 ? 22.5 27.25 2.205 1 98 462 PHE A CA 1
ATOM 3621 C C . PHE A 1 462 ? 22.188 27.734 3.611 1 98 462 PHE A C 1
ATOM 3623 O O . PHE A 1 462 ? 22.5 28.875 3.967 1 98 462 PHE A O 1
ATOM 3630 N N . LEU A 1 463 ? 21.641 26.891 4.434 1 96.06 463 LEU A N 1
ATOM 3631 C CA . LEU A 1 463 ? 21.141 27.266 5.746 1 96.06 463 LEU A CA 1
ATOM 3632 C C . LEU A 1 463 ? 22.281 27.547 6.711 1 96.06 463 LEU A C 1
ATOM 3634 O O . LEU A 1 463 ? 22.219 28.484 7.512 1 96.06 463 LEU A O 1
ATOM 3638 N N . VAL A 1 464 ? 23.328 26.703 6.695 1 96.5 464 VAL A N 1
ATOM 3639 C CA . VAL A 1 464 ? 24.453 26.891 7.602 1 96.5 464 VAL A CA 1
ATOM 3640 C C . VAL A 1 464 ? 25.109 28.234 7.34 1 96.5 464 VAL A C 1
ATOM 3642 O O . VAL A 1 464 ? 25.391 28.984 8.273 1 96.5 464 VAL A O 1
ATOM 3645 N N . THR A 1 465 ? 25.25 28.578 6.129 1 97.19 465 THR A N 1
ATOM 3646 C CA . THR A 1 465 ? 25.906 29.828 5.75 1 97.19 465 THR A CA 1
ATOM 3647 C C . THR A 1 465 ? 24.984 31.016 5.992 1 97.19 465 THR A C 1
ATOM 3649 O O . THR A 1 465 ? 25.406 32.031 6.527 1 97.19 465 THR A O 1
ATOM 3652 N N . TYR A 1 466 ? 23.781 30.859 5.566 1 95.88 466 TYR A N 1
ATOM 3653 C CA . TYR A 1 466 ? 22.812 31.922 5.746 1 95.88 466 TYR A CA 1
ATOM 3654 C C . TYR A 1 466 ? 22.672 32.312 7.215 1 95.88 466 TYR A C 1
ATOM 3656 O O . TYR A 1 466 ? 22.75 33.469 7.566 1 95.88 466 TYR A O 1
ATOM 3664 N N . ASN A 1 467 ? 22.578 31.359 8.109 1 93.38 467 ASN A N 1
ATOM 3665 C CA . ASN A 1 467 ? 22.375 31.609 9.531 1 93.38 467 ASN A CA 1
ATOM 3666 C C . ASN A 1 467 ? 23.641 32.156 10.188 1 93.38 467 ASN A C 1
ATOM 3668 O O . ASN A 1 467 ? 23.562 32.969 11.102 1 93.38 467 ASN A O 1
ATOM 3672 N N . PHE A 1 468 ? 24.766 31.719 9.758 1 94.88 468 PHE A N 1
ATOM 3673 C CA . PHE A 1 468 ? 26.031 32.156 10.328 1 94.88 468 PHE A CA 1
ATOM 3674 C C . PHE A 1 468 ? 26.312 33.594 9.93 1 94.88 468 PHE A C 1
ATOM 3676 O O . PHE A 1 468 ? 26.625 34.438 10.789 1 94.88 468 PHE A O 1
ATOM 3683 N N . VAL A 1 469 ? 26.188 33.906 8.727 1 94.69 469 VAL A N 1
ATOM 3684 C CA . VAL A 1 469 ? 26.562 35.219 8.195 1 94.69 469 VAL A CA 1
ATOM 3685 C C . VAL A 1 469 ? 25.547 36.281 8.633 1 94.69 469 VAL A C 1
ATOM 3687 O O . VAL A 1 469 ? 25.922 37.438 8.883 1 94.69 469 VAL A O 1
ATOM 3690 N N . ARG A 1 470 ? 24.406 35.875 8.688 1 91.31 470 ARG A N 1
ATOM 3691 C CA . ARG A 1 470 ? 23.375 36.844 9.094 1 91.31 470 ARG A CA 1
ATOM 3692 C C . ARG A 1 470 ? 23.531 37.219 10.562 1 91.31 470 ARG A C 1
ATOM 3694 O O . ARG A 1 470 ? 23.125 38.312 10.969 1 91.31 470 ARG A O 1
ATOM 3701 N N . ASN A 1 471 ? 24.109 36.344 11.32 1 91.06 471 ASN A N 1
ATOM 3702 C CA . ASN A 1 471 ? 24.328 36.594 12.742 1 91.06 471 ASN A CA 1
ATOM 3703 C C . ASN A 1 471 ? 25.594 37.406 12.977 1 91.06 471 ASN A C 1
ATOM 3705 O O . ASN A 1 471 ? 26.656 36.875 13.227 1 91.06 471 ASN A O 1
ATOM 3709 N N . ARG A 1 472 ? 25.438 38.656 13.172 1 88 472 ARG A N 1
ATOM 3710 C CA . ARG A 1 472 ? 26.547 39.594 13.32 1 88 472 ARG A CA 1
ATOM 3711 C C . ARG A 1 472 ? 27.297 39.344 14.625 1 88 472 ARG A C 1
ATOM 3713 O O . ARG A 1 472 ? 28.516 39.5 14.688 1 88 472 ARG A O 1
ATOM 3720 N N . SER A 1 473 ? 26.516 39.062 15.633 1 89.88 473 SER A N 1
ATOM 3721 C CA . SER A 1 473 ? 27.125 38.812 16.938 1 89.88 473 SER A CA 1
ATOM 3722 C C . SER A 1 473 ? 28.078 37.625 16.875 1 89.88 473 SER A C 1
ATOM 3724 O O . SER A 1 473 ? 29.141 37.625 17.5 1 89.88 473 SER A O 1
ATOM 3726 N N . LYS A 1 474 ? 27.734 36.719 16.125 1 90.88 474 LYS A N 1
ATOM 3727 C CA . LYS A 1 474 ? 28.562 35.531 15.992 1 90.88 474 LYS A CA 1
ATOM 3728 C C . LYS A 1 474 ? 29.828 35.812 15.195 1 90.88 474 LYS A C 1
ATOM 3730 O O . LYS A 1 474 ? 30.906 35.312 15.516 1 90.88 474 LYS A O 1
ATOM 3735 N N . ILE A 1 475 ? 29.734 36.531 14.156 1 92.44 475 ILE A N 1
ATOM 3736 C CA . ILE A 1 475 ? 30.875 36.938 13.352 1 92.44 475 ILE A CA 1
ATOM 3737 C C . ILE A 1 475 ? 31.859 37.719 14.203 1 92.44 475 ILE A C 1
ATOM 3739 O O . ILE A 1 475 ? 33.062 37.469 14.148 1 92.44 475 ILE A O 1
ATOM 3743 N N . GLN A 1 476 ? 31.328 38.594 15 1 93.06 476 GLN A N 1
ATOM 3744 C CA . GLN A 1 476 ? 32.156 39.438 15.859 1 93.06 476 GLN A CA 1
ATOM 3745 C C . GLN A 1 476 ? 32.844 38.594 16.938 1 93.06 476 GLN A C 1
ATOM 3747 O O . GLN A 1 476 ? 34 38.844 17.297 1 93.06 476 GLN A O 1
ATOM 3752 N N . GLU A 1 477 ? 32.062 37.688 17.406 1 93.69 477 GLU A N 1
ATOM 3753 C CA . GLU A 1 477 ? 32.625 36.781 18.406 1 93.69 477 GLU A CA 1
ATOM 3754 C C . GLU A 1 477 ? 33.812 36 17.859 1 93.69 477 GLU A C 1
ATOM 3756 O O . GLU A 1 477 ? 34.875 35.906 18.5 1 93.69 477 GLU A O 1
ATOM 3761 N N . VAL A 1 478 ? 33.719 35.531 16.703 1 95 478 VAL A N 1
ATOM 3762 C CA . VAL A 1 478 ? 34.781 34.75 16.078 1 95 478 VAL A CA 1
ATOM 3763 C C . VAL A 1 478 ? 35.969 35.625 15.75 1 95 478 VAL A C 1
ATOM 3765 O O . VAL A 1 478 ? 37.125 35.219 15.906 1 95 478 VAL A O 1
ATOM 3768 N N . LYS A 1 479 ? 35.719 36.812 15.344 1 92.88 479 LYS A N 1
ATOM 3769 C CA . LYS A 1 479 ? 36.75 37.781 14.969 1 92.88 479 LYS A CA 1
ATOM 3770 C C . LYS A 1 479 ? 37.562 38.188 16.188 1 92.88 479 LYS A C 1
ATOM 3772 O O . LYS A 1 479 ? 38.781 38.344 16.094 1 92.88 479 LYS A O 1
ATOM 3777 N N . SER A 1 480 ? 36.875 38.375 17.312 1 94 480 SER A N 1
ATOM 3778 C CA . SER A 1 480 ? 37.5 38.875 18.516 1 94 480 SER A CA 1
ATOM 3779 C C . SER A 1 480 ? 38.188 37.75 19.281 1 94 480 SER A C 1
ATOM 3781 O O . SER A 1 480 ? 39.156 37.969 20.031 1 94 480 SER A O 1
ATOM 3783 N N . ASN A 1 481 ? 37.812 36.531 19.141 1 93.69 481 ASN A N 1
ATOM 3784 C CA . ASN A 1 481 ? 38.312 35.375 19.875 1 93.69 481 ASN A CA 1
ATOM 3785 C C . ASN A 1 481 ? 39.688 34.938 19.344 1 93.69 481 ASN A C 1
ATOM 3787 O O . ASN A 1 481 ? 40 35.156 18.188 1 93.69 481 ASN A O 1
ATOM 3791 N N . GLY A 1 482 ? 40.5 34.375 20.25 1 92 482 GLY A N 1
ATOM 3792 C CA . GLY A 1 482 ? 41.75 33.75 19.875 1 92 482 GLY A CA 1
ATOM 3793 C C . GLY A 1 482 ? 41.562 32.344 19.328 1 92 482 GLY A C 1
ATOM 3794 O O . GLY A 1 482 ? 40.438 31.859 19.203 1 92 482 GLY A O 1
ATOM 3795 N N . LEU A 1 483 ? 42.625 31.672 18.984 1 92.25 483 LEU A N 1
ATOM 3796 C CA . LEU A 1 483 ? 42.594 30.359 18.359 1 92.25 483 LEU A CA 1
ATOM 3797 C C . LEU A 1 483 ? 41.969 29.328 19.297 1 92.25 483 LEU A C 1
ATOM 3799 O O . LEU A 1 483 ? 41.188 28.469 18.875 1 92.25 483 LEU A O 1
ATOM 3803 N N . TRP A 1 484 ? 42.312 29.375 20.562 1 93.25 484 TRP A N 1
ATOM 3804 C CA . TRP A 1 484 ? 41.812 28.422 21.531 1 93.25 484 TRP A CA 1
ATOM 3805 C C . TRP A 1 484 ? 40.344 28.625 21.797 1 93.25 484 TRP A C 1
ATOM 3807 O O . TRP A 1 484 ? 39.562 27.656 21.891 1 93.25 484 TRP A O 1
ATOM 3817 N N . GLN A 1 485 ? 39.938 29.891 21.906 1 93.5 485 GLN A N 1
ATOM 3818 C CA . GLN A 1 485 ? 38.531 30.203 22.141 1 93.5 485 GLN A CA 1
ATOM 3819 C C . GLN A 1 485 ? 37.656 29.797 20.938 1 93.5 485 GLN A C 1
ATOM 3821 O O . GLN A 1 485 ? 36.562 29.281 21.109 1 93.5 485 GLN A O 1
ATOM 3826 N N . ASN A 1 486 ? 38.156 30.031 19.797 1 95.19 486 ASN A N 1
ATOM 3827 C CA . ASN A 1 486 ? 37.469 29.641 18.594 1 95.19 486 ASN A CA 1
ATOM 3828 C C . ASN A 1 486 ? 37.406 28.125 18.438 1 95.19 486 ASN A C 1
ATOM 3830 O O . ASN A 1 486 ? 36.438 27.578 17.906 1 95.19 486 ASN A O 1
ATOM 3834 N N . GLY A 1 487 ? 38.469 27.453 18.891 1 95 487 GLY A N 1
ATOM 3835 C CA . GLY A 1 487 ? 38.438 26 18.922 1 95 487 GLY A CA 1
ATOM 3836 C C . GLY A 1 487 ? 37.344 25.438 19.812 1 95 487 GLY A C 1
ATOM 3837 O O . GLY A 1 487 ? 36.656 24.469 19.453 1 95 487 GLY A O 1
ATOM 3838 N N . LYS A 1 488 ? 37.219 26.031 20.906 1 93.69 488 LYS A N 1
ATOM 3839 C CA . LYS A 1 488 ? 36.156 25.625 21.844 1 93.69 488 LYS A CA 1
ATOM 3840 C C . LYS A 1 488 ? 34.781 25.891 21.25 1 93.69 488 LYS A C 1
ATOM 3842 O O . LYS A 1 488 ? 33.844 25.078 21.391 1 93.69 488 LYS A O 1
ATOM 3847 N N . LEU A 1 489 ? 34.656 27.109 20.656 1 93.38 489 LEU A N 1
ATOM 3848 C CA . LEU A 1 489 ? 33.375 27.453 20.016 1 93.38 489 LEU A CA 1
ATOM 3849 C C . LEU A 1 489 ? 33.031 26.469 18.891 1 93.38 489 LEU A C 1
ATOM 3851 O O . LEU A 1 489 ? 31.891 26.031 18.766 1 93.38 489 LEU A O 1
ATOM 3855 N N . TYR A 1 490 ? 34 26.156 18.094 1 95.69 490 TYR A N 1
ATOM 3856 C CA . TYR A 1 490 ? 33.875 25.172 17.031 1 95.69 490 TYR A CA 1
ATOM 3857 C C . TYR A 1 490 ? 33.438 23.828 17.594 1 95.69 490 TYR A C 1
ATOM 3859 O O . TYR A 1 490 ? 32.5 23.188 17.062 1 95.69 490 TYR A O 1
ATOM 3867 N N . GLY A 1 491 ? 34.094 23.359 18.609 1 95 491 GLY A N 1
ATOM 3868 C CA . GLY A 1 491 ? 33.75 22.109 19.266 1 95 491 GLY A CA 1
ATOM 3869 C C . GLY A 1 491 ? 32.344 22.109 19.812 1 95 491 GLY A C 1
ATOM 3870 O O . GLY A 1 491 ? 31.625 21.094 19.734 1 95 491 GLY A O 1
ATOM 3871 N N . LYS A 1 492 ? 31.938 23.188 20.359 1 91.94 492 LYS A N 1
ATOM 3872 C CA . LYS A 1 492 ? 30.578 23.312 20.891 1 91.94 492 LYS A CA 1
ATOM 3873 C C . LYS A 1 492 ? 29.547 23.203 19.781 1 91.94 492 LYS A C 1
ATOM 3875 O O . LYS A 1 492 ? 28.5 22.562 19.969 1 91.94 492 LYS A O 1
ATOM 3880 N N . MET A 1 493 ? 29.828 23.828 18.688 1 93 493 MET A N 1
ATOM 3881 C CA . MET A 1 493 ? 28.906 23.781 17.562 1 93 493 MET A CA 1
ATOM 3882 C C . MET A 1 493 ? 28.797 22.359 17.016 1 93 493 MET A C 1
ATOM 3884 O O . MET A 1 493 ? 27.703 21.906 16.672 1 93 493 MET A O 1
ATOM 3888 N N . LEU A 1 494 ? 29.891 21.719 16.953 1 95 494 LEU A N 1
ATOM 3889 C CA . LEU A 1 494 ? 29.906 20.344 16.469 1 95 494 LEU A CA 1
ATOM 3890 C C . LEU A 1 494 ? 29.172 19.422 17.422 1 95 494 LEU A C 1
ATOM 3892 O O . LEU A 1 494 ? 28.469 18.5 17 1 95 494 LEU A O 1
ATOM 3896 N N . LEU A 1 495 ? 29.391 19.609 18.688 1 92.75 495 LEU A N 1
ATOM 3897 C CA . LEU A 1 495 ? 28.734 18.781 19.688 1 92.75 495 LEU A CA 1
ATOM 3898 C C . LEU A 1 495 ? 27.219 18.969 19.641 1 92.75 495 LEU A C 1
ATOM 3900 O O . LEU A 1 495 ? 26.469 18 19.781 1 92.75 495 LEU A O 1
ATOM 3904 N N . HIS A 1 496 ? 26.828 20.156 19.438 1 91.75 496 HIS A N 1
ATOM 3905 C CA . HIS A 1 496 ? 25.391 20.438 19.344 1 91.75 496 HIS A CA 1
ATOM 3906 C C . HIS A 1 496 ? 24.766 19.672 18.172 1 91.75 496 HIS A C 1
ATOM 3908 O O . HIS A 1 496 ? 23.719 19.047 18.328 1 91.75 496 HIS A O 1
ATOM 3914 N N . ARG A 1 497 ? 25.359 19.75 17.078 1 93.56 497 ARG A N 1
ATOM 3915 C CA . ARG A 1 497 ? 24.859 19.047 15.906 1 93.56 497 ARG A CA 1
ATOM 3916 C C . ARG A 1 497 ? 24.891 17.531 16.109 1 93.56 497 ARG A C 1
ATOM 3918 O O . ARG A 1 497 ? 23.953 16.828 15.727 1 93.56 497 ARG A O 1
ATOM 3925 N N . TYR A 1 498 ? 25.984 17.047 16.703 1 95.56 498 TYR A N 1
ATOM 3926 C CA . TYR A 1 498 ? 26.125 15.625 16.984 1 95.56 498 TYR A CA 1
ATOM 3927 C C . TYR A 1 498 ? 25 15.125 17.875 1 95.56 498 TYR A C 1
ATOM 3929 O O . TYR A 1 498 ? 24.406 14.078 17.609 1 95.56 498 TYR A O 1
ATOM 3937 N N . LEU A 1 499 ? 24.703 15.875 18.891 1 92.88 499 LEU A N 1
ATOM 3938 C CA . LEU A 1 499 ? 23.688 15.453 19.859 1 92.88 499 LEU A CA 1
ATOM 3939 C C . LEU A 1 499 ? 22.281 15.594 19.281 1 92.88 499 LEU A C 1
ATOM 3941 O O . LEU A 1 499 ? 21.359 14.906 19.719 1 92.88 499 LEU A O 1
ATOM 3945 N N . ARG A 1 500 ? 22.156 16.391 18.328 1 91.56 500 ARG A N 1
ATOM 3946 C CA . ARG A 1 500 ? 20.859 16.578 17.672 1 91.56 500 ARG A CA 1
ATOM 3947 C C . ARG A 1 500 ? 20.562 15.414 16.719 1 91.56 500 ARG A C 1
ATOM 3949 O O . ARG A 1 500 ? 19.422 14.961 16.641 1 91.56 500 ARG A O 1
ATOM 3956 N N . LEU A 1 501 ? 21.5 14.859 16.125 1 94.75 501 LEU A N 1
ATOM 3957 C CA . LEU A 1 501 ? 21.312 13.883 15.055 1 94.75 501 LEU A CA 1
ATOM 3958 C C . LEU A 1 501 ? 21.516 12.461 15.578 1 94.75 501 LEU A C 1
ATOM 3960 O O . LEU A 1 501 ? 20.797 11.539 15.172 1 94.75 501 LEU A O 1
ATOM 3964 N N . SER A 1 502 ? 22.344 12.227 16.5 1 96.75 502 SER A N 1
ATOM 3965 C CA . SER A 1 502 ? 22.922 10.914 16.797 1 96.75 502 SER A CA 1
ATOM 3966 C C . SER A 1 502 ? 21.938 10.047 17.562 1 96.75 502 SER A C 1
ATOM 3968 O O . SER A 1 502 ? 21.828 8.844 17.312 1 96.75 502 SER A O 1
ATOM 3970 N N . PRO A 1 503 ? 21.234 10.57 18.578 1 96.25 503 PRO A N 1
ATOM 3971 C CA . PRO A 1 503 ? 20.406 9.664 19.375 1 96.25 503 PRO A CA 1
ATOM 3972 C C . PRO A 1 503 ? 19.406 8.883 18.531 1 96.25 503 PRO A C 1
ATOM 3974 O O . PRO A 1 503 ? 19.328 7.656 18.625 1 96.25 503 PRO A O 1
ATOM 3977 N N . LEU A 1 504 ? 18.609 9.523 17.719 1 97.56 504 LEU A N 1
ATOM 3978 C CA . LEU A 1 504 ? 17.656 8.844 16.844 1 97.56 504 LEU A CA 1
ATOM 3979 C C . LEU A 1 504 ? 18.375 7.93 15.859 1 97.56 504 LEU A C 1
ATOM 3981 O O . LEU A 1 504 ? 17.953 6.789 15.648 1 97.56 504 LEU A O 1
ATOM 3985 N N . TYR A 1 505 ? 19.469 8.445 15.297 1 97.69 505 TYR A N 1
ATOM 3986 C CA . TYR A 1 505 ? 20.25 7.723 14.305 1 97.69 505 TYR A CA 1
ATOM 3987 C C . TYR A 1 505 ? 20.812 6.43 14.891 1 97.69 505 TYR A C 1
ATOM 3989 O O . TYR A 1 505 ? 20.688 5.363 14.281 1 97.69 505 TYR A O 1
ATOM 3997 N N . LEU A 1 506 ? 21.344 6.48 16.016 1 97.06 506 LEU A N 1
ATOM 3998 C CA . LEU A 1 506 ? 21.969 5.316 16.641 1 97.06 506 LEU A CA 1
ATOM 3999 C C . LEU A 1 506 ? 20.906 4.324 17.109 1 97.06 506 LEU A C 1
ATOM 4001 O O . LEU A 1 506 ? 21.109 3.111 17.031 1 97.06 506 LEU A O 1
ATOM 4005 N N . MET A 1 507 ? 19.797 4.82 17.641 1 97 507 MET A N 1
ATOM 4006 C CA . MET A 1 507 ? 18.703 3.932 18.016 1 97 507 MET A CA 1
ATOM 4007 C C . MET A 1 507 ? 18.219 3.129 16.812 1 97 507 MET A C 1
ATOM 4009 O O . MET A 1 507 ? 18.031 1.913 16.906 1 97 507 MET A O 1
ATOM 4013 N N . ILE A 1 508 ? 18.031 3.771 15.695 1 97.81 508 ILE A N 1
ATOM 4014 C CA . ILE A 1 508 ? 17.531 3.115 14.484 1 97.81 508 ILE A CA 1
ATOM 4015 C C . ILE A 1 508 ? 18.594 2.156 13.953 1 97.81 508 ILE A C 1
ATOM 4017 O O . ILE A 1 508 ? 18.266 1.099 13.406 1 97.81 508 ILE A O 1
ATOM 4021 N N . THR A 1 509 ? 19.891 2.496 14.172 1 97.88 509 THR A N 1
ATOM 4022 C CA . THR A 1 509 ? 20.969 1.608 13.758 1 97.88 509 THR A CA 1
ATOM 4023 C C . THR A 1 509 ? 20.906 0.287 14.516 1 97.88 509 THR A C 1
ATOM 4025 O O . THR A 1 509 ? 21.031 -0.785 13.922 1 97.88 509 THR A O 1
ATOM 4028 N N . VAL A 1 510 ? 20.672 0.326 15.797 1 97.94 510 VAL A N 1
ATOM 4029 C CA . VAL A 1 510 ? 20.594 -0.885 16.609 1 97.94 510 VAL A CA 1
ATOM 4030 C C . VAL A 1 510 ? 19.328 -1.668 16.25 1 97.94 510 VAL A C 1
ATOM 4032 O O . VAL A 1 510 ? 19.375 -2.895 16.125 1 97.94 510 VAL A O 1
ATOM 4035 N N . ILE A 1 511 ? 18.25 -0.972 16.031 1 98 511 ILE A N 1
ATOM 4036 C CA . ILE A 1 511 ? 17 -1.622 15.633 1 98 511 ILE A CA 1
ATOM 4037 C C . ILE A 1 511 ? 17.172 -2.273 14.266 1 98 511 ILE A C 1
ATOM 4039 O O . ILE A 1 511 ? 16.672 -3.369 14.023 1 98 511 ILE A O 1
ATOM 4043 N N . GLY A 1 512 ? 17.906 -1.503 13.367 1 97.94 512 GLY A N 1
ATOM 4044 C CA . GLY A 1 512 ? 18.172 -2.047 12.047 1 97.94 512 GLY A CA 1
ATOM 4045 C C . GLY A 1 512 ? 18.969 -3.334 12.078 1 97.94 512 GLY A C 1
ATOM 4046 O O . GLY A 1 512 ? 18.688 -4.266 11.32 1 97.94 512 GLY A O 1
ATOM 4047 N N . GLU A 1 513 ? 19.953 -3.391 12.953 1 97.88 513 GLU A N 1
ATOM 4048 C CA . GLU A 1 513 ? 20.75 -4.609 13.133 1 97.88 513 GLU A CA 1
ATOM 4049 C C . GLU A 1 513 ? 19.859 -5.766 13.609 1 97.88 513 GLU A C 1
ATOM 4051 O O . GLU A 1 513 ? 19.953 -6.871 13.078 1 97.88 513 GLU A O 1
ATOM 4056 N N . LEU A 1 514 ? 19.047 -5.527 14.578 1 97.56 514 LEU A N 1
ATOM 4057 C CA . LEU A 1 514 ? 18.172 -6.551 15.156 1 97.56 514 LEU A CA 1
ATOM 4058 C C . LEU A 1 514 ? 17.125 -7.008 14.141 1 97.56 514 LEU A C 1
ATOM 4060 O O . LEU A 1 514 ? 16.875 -8.203 14 1 97.56 514 LEU A O 1
ATOM 4064 N N . MET A 1 515 ? 16.531 -6.07 13.508 1 97.62 515 MET A N 1
ATOM 4065 C CA . MET A 1 515 ? 15.477 -6.383 12.547 1 97.62 515 MET A CA 1
ATOM 4066 C C . MET A 1 515 ? 16.031 -7.195 11.383 1 97.62 515 MET A C 1
ATOM 4068 O O . MET A 1 515 ? 15.375 -8.125 10.898 1 97.62 515 MET A O 1
ATOM 4072 N N . THR A 1 516 ? 17.219 -6.824 10.906 1 97.44 516 THR A N 1
ATOM 4073 C CA . THR A 1 516 ? 17.828 -7.586 9.82 1 97.44 516 THR A CA 1
ATOM 4074 C C . THR A 1 516 ? 18.141 -9.008 10.266 1 97.44 516 THR A C 1
ATOM 4076 O O . THR A 1 516 ? 17.969 -9.961 9.492 1 97.44 516 THR A O 1
ATOM 4079 N N . SER A 1 517 ? 18.594 -9.156 11.484 1 97.12 517 SER A N 1
ATOM 4080 C CA . SER A 1 517 ? 18.828 -10.492 12.016 1 97.12 517 SER A CA 1
ATOM 4081 C C . SER A 1 517 ? 17.547 -11.328 12.016 1 97.12 517 SER A C 1
ATOM 4083 O O . SER A 1 517 ? 17.578 -12.508 11.656 1 97.12 517 SER A O 1
ATOM 4085 N N . TYR A 1 518 ? 16.516 -10.734 12.406 1 97.62 518 TYR A N 1
ATOM 4086 C CA . TYR A 1 518 ? 15.227 -11.406 12.406 1 97.62 518 TYR A CA 1
ATOM 4087 C C . TYR A 1 518 ? 14.82 -11.805 11 1 97.62 518 TYR A C 1
ATOM 4089 O O . TYR A 1 518 ? 14.391 -12.938 10.766 1 97.62 518 TYR A O 1
ATOM 4097 N N . VAL A 1 519 ? 14.953 -10.922 10.055 1 97.19 519 VAL A N 1
ATOM 4098 C CA . VAL A 1 519 ? 14.539 -11.156 8.672 1 97.19 519 VAL A CA 1
ATOM 4099 C C . VAL A 1 519 ? 15.422 -12.234 8.047 1 97.19 519 VAL A C 1
ATOM 4101 O O . VAL A 1 519 ? 14.938 -13.086 7.301 1 97.19 519 VAL A O 1
ATOM 4104 N N . VAL A 1 520 ? 16.703 -12.188 8.289 1 96.5 520 VAL A N 1
ATOM 4105 C CA . VAL A 1 520 ? 17.625 -13.172 7.73 1 96.5 520 VAL A CA 1
ATOM 4106 C C . VAL A 1 520 ? 17.219 -14.57 8.195 1 96.5 520 VAL A C 1
ATOM 4108 O O . VAL A 1 520 ? 17.25 -15.531 7.418 1 96.5 520 VAL A O 1
ATOM 4111 N N . ASP A 1 521 ? 16.781 -14.648 9.43 1 96.31 521 ASP A N 1
ATOM 4112 C CA . ASP A 1 521 ? 16.422 -15.945 9.992 1 96.31 521 ASP A CA 1
ATOM 4113 C C . ASP A 1 521 ? 15.07 -16.422 9.484 1 96.31 521 ASP A C 1
ATOM 4115 O O . ASP A 1 521 ? 14.891 -17.594 9.148 1 96.31 521 ASP A O 1
ATOM 4119 N N . LYS A 1 522 ? 14.141 -15.562 9.383 1 96.75 522 LYS A N 1
ATOM 4120 C CA . LYS A 1 522 ? 12.75 -15.961 9.188 1 96.75 522 LYS A CA 1
ATOM 4121 C C . LYS A 1 522 ? 12.328 -15.797 7.73 1 96.75 522 LYS A C 1
ATOM 4123 O O . LYS A 1 522 ? 11.344 -16.391 7.293 1 96.75 522 LYS A O 1
ATOM 4128 N N . SER A 1 523 ? 13.023 -15.023 6.957 1 96.81 523 SER A N 1
ATOM 4129 C CA . SER A 1 523 ? 12.625 -14.719 5.586 1 96.81 523 SER A CA 1
ATOM 4130 C C . SER A 1 523 ? 12.867 -15.906 4.66 1 96.81 523 SER A C 1
ATOM 4132 O O . SER A 1 523 ? 13.805 -16.672 4.867 1 96.81 523 SER A O 1
ATOM 4134 N N . LYS A 1 524 ? 12.055 -16.016 3.658 1 96.81 524 LYS A N 1
ATOM 4135 C CA . LYS A 1 524 ? 12.219 -17.016 2.615 1 96.81 524 LYS A CA 1
ATOM 4136 C C . LYS A 1 524 ? 13.203 -16.562 1.55 1 96.81 524 LYS A C 1
ATOM 4138 O O . LYS A 1 524 ? 13.68 -17.359 0.744 1 96.81 524 LYS A O 1
ATOM 4143 N N . PHE A 1 525 ? 13.547 -15.336 1.63 1 97 525 PHE A N 1
ATOM 4144 C CA . PHE A 1 525 ? 14.367 -14.742 0.577 1 97 525 PHE A CA 1
ATOM 4145 C C . PHE A 1 525 ? 15.812 -14.609 1.029 1 97 525 PHE A C 1
ATOM 4147 O O . PHE A 1 525 ? 16.094 -14.547 2.229 1 97 525 PHE A O 1
ATOM 4154 N N . TRP A 1 526 ? 16.656 -14.688 0.036 1 96.12 526 TRP A N 1
ATOM 4155 C CA . TRP A 1 526 ? 18.062 -14.422 0.278 1 96.12 526 TRP A CA 1
ATOM 4156 C C . TRP A 1 526 ? 18.312 -12.938 0.527 1 96.12 526 TRP A C 1
ATOM 4158 O O . TRP A 1 526 ? 18.141 -12.117 -0.374 1 96.12 526 TRP A O 1
ATOM 4168 N N . VAL A 1 527 ? 18.703 -12.617 1.721 1 93.38 527 VAL A N 1
ATOM 4169 C CA . VAL A 1 527 ? 18.922 -11.219 2.086 1 93.38 527 VAL A CA 1
ATOM 4170 C C . VAL A 1 527 ? 20.344 -10.805 1.721 1 93.38 527 VAL A C 1
ATOM 4172 O O . VAL A 1 527 ? 21.312 -11.305 2.307 1 93.38 527 VAL A O 1
ATOM 4175 N N . HIS A 1 528 ? 20.406 -9.891 0.793 1 90.31 528 HIS A N 1
ATOM 4176 C CA . HIS A 1 528 ? 21.703 -9.453 0.299 1 90.31 528 HIS A CA 1
ATOM 4177 C C . HIS A 1 528 ? 22.375 -8.5 1.281 1 90.31 528 HIS A C 1
ATOM 4179 O O . HIS A 1 528 ? 23.562 -8.672 1.609 1 90.31 528 HIS A O 1
ATOM 4185 N N . GLU A 1 529 ? 21.688 -7.492 1.7 1 91.38 529 GLU A N 1
ATOM 4186 C CA . GLU A 1 529 ? 22.234 -6.512 2.633 1 91.38 529 GLU A CA 1
ATOM 4187 C C . GLU A 1 529 ? 22.203 -7.031 4.066 1 91.38 529 GLU A C 1
ATOM 4189 O O . GLU A 1 529 ? 21.188 -6.918 4.754 1 91.38 529 GLU A O 1
ATOM 4194 N N . ARG A 1 530 ? 23.344 -7.504 4.539 1 94.88 530 ARG A N 1
ATOM 4195 C CA . ARG A 1 530 ? 23.453 -8.141 5.848 1 94.88 530 ARG A CA 1
ATOM 4196 C C . ARG A 1 530 ? 23.844 -7.133 6.922 1 94.88 530 ARG A C 1
ATOM 4198 O O . ARG A 1 530 ? 24.938 -7.219 7.492 1 94.88 530 ARG A O 1
ATOM 4205 N N . SER A 1 531 ? 22.875 -6.297 7.25 1 96.12 531 SER A N 1
ATOM 4206 C CA . SER A 1 531 ? 23.109 -5.289 8.281 1 96.12 531 SER A CA 1
ATOM 4207 C C . SER A 1 531 ? 23.312 -5.934 9.648 1 96.12 531 SER A C 1
ATOM 4209 O O . SER A 1 531 ? 23.891 -5.316 10.547 1 96.12 531 SER A O 1
ATOM 4211 N N . ASP A 1 532 ? 22.875 -7.188 9.898 1 95.25 532 ASP A N 1
ATOM 4212 C CA . ASP A 1 532 ? 23.094 -7.898 11.156 1 95.25 532 ASP A CA 1
ATOM 4213 C C . ASP A 1 532 ? 24.578 -8.164 11.391 1 95.25 532 ASP A C 1
ATOM 4215 O O . ASP A 1 532 ? 25.062 -8.078 12.523 1 95.25 532 ASP A O 1
ATOM 4219 N N . LEU A 1 533 ? 25.312 -8.398 10.32 1 96 533 LEU A N 1
ATOM 4220 C CA . LEU A 1 533 ? 26.734 -8.672 10.422 1 96 533 LEU A CA 1
ATOM 4221 C C . LEU A 1 533 ? 27.547 -7.375 10.352 1 96 533 LEU A C 1
ATOM 4223 O O . LEU A 1 533 ? 28.422 -7.145 11.18 1 96 533 LEU A O 1
ATOM 4227 N N . ARG A 1 534 ? 27.172 -6.508 9.414 1 96.56 534 ARG A N 1
ATOM 4228 C CA . ARG A 1 534 ? 27.953 -5.309 9.156 1 96.56 534 ARG A CA 1
ATOM 4229 C C . ARG A 1 534 ? 27.844 -4.32 10.312 1 96.56 534 ARG A C 1
ATOM 4231 O O . ARG A 1 534 ? 28.812 -3.627 10.641 1 96.56 534 ARG A O 1
ATOM 4238 N N . CYS A 1 535 ? 26.688 -4.219 10.875 1 96.88 535 CYS A N 1
ATOM 4239 C CA . CYS A 1 535 ? 26.516 -3.307 12 1 96.88 535 CYS A CA 1
ATOM 4240 C C . CYS A 1 535 ? 27.312 -3.795 13.211 1 96.88 535 CYS A C 1
ATOM 4242 O O . CYS A 1 535 ? 27.828 -2.99 13.984 1 96.88 535 CYS A O 1
ATOM 4244 N N . GLN A 1 536 ? 27.422 -5.051 13.406 1 95.12 536 GLN A N 1
ATOM 4245 C CA . GLN A 1 536 ? 28.188 -5.594 14.523 1 95.12 536 GLN A CA 1
ATOM 4246 C C . GLN A 1 536 ? 29.688 -5.348 14.32 1 95.12 536 GLN A C 1
ATOM 4248 O O . GLN A 1 536 ? 30.406 -5.035 15.273 1 95.12 536 GLN A O 1
ATOM 4253 N N . GLN A 1 537 ? 30.094 -5.418 13.133 1 95.56 537 GLN A N 1
ATOM 4254 C CA . GLN A 1 537 ? 31.516 -5.285 12.828 1 95.56 537 GLN A CA 1
ATOM 4255 C C . GLN A 1 537 ? 31.922 -3.816 12.773 1 95.56 537 GLN A C 1
ATOM 4257 O O . GLN A 1 537 ? 33.031 -3.461 13.188 1 95.56 537 GLN A O 1
ATOM 4262 N N . TYR A 1 538 ? 30.969 -2.936 12.234 1 96.12 538 TYR A N 1
ATOM 4263 C CA . TYR A 1 538 ? 31.438 -1.6 11.875 1 96.12 538 TYR A CA 1
ATOM 4264 C C . TYR A 1 538 ? 30.562 -0.53 12.523 1 96.12 538 TYR A C 1
ATOM 4266 O O . TYR A 1 538 ? 30.484 0.599 12.031 1 96.12 538 TYR A O 1
ATOM 4274 N N . TRP A 1 539 ? 29.844 -0.818 13.617 1 94.44 539 TRP A N 1
ATOM 4275 C CA . TRP A 1 539 ? 28.953 0.147 14.266 1 94.44 539 TRP A CA 1
ATOM 4276 C C . TRP A 1 539 ? 29.719 1.409 14.656 1 94.44 539 TRP A C 1
ATOM 4278 O O . TRP A 1 539 ? 29.156 2.508 14.641 1 94.44 539 TRP A O 1
ATOM 4288 N N . TRP A 1 540 ? 31.016 1.329 15.031 1 96.06 540 TRP A N 1
ATOM 4289 C CA . TRP A 1 540 ? 31.812 2.453 15.508 1 96.06 540 TRP A CA 1
ATOM 4290 C C . TRP A 1 540 ? 32.031 3.486 14.406 1 96.06 540 TRP A C 1
ATOM 4292 O O . TRP A 1 540 ? 32.188 4.676 14.688 1 96.06 540 TRP A O 1
ATOM 4302 N N . ARG A 1 541 ? 32 3.066 13.133 1 97.31 541 ARG A N 1
ATOM 4303 C CA . ARG A 1 541 ? 32.094 4.004 12.023 1 97.31 541 ARG A CA 1
ATOM 4304 C C . ARG A 1 541 ? 30.875 4.91 11.961 1 97.31 541 ARG A C 1
ATOM 4306 O O . ARG A 1 541 ? 30.969 6.07 11.555 1 97.31 541 ARG A O 1
ATOM 4313 N N . ASN A 1 542 ? 29.719 4.344 12.328 1 97.19 542 ASN A N 1
ATOM 4314 C CA . ASN A 1 542 ? 28.484 5.117 12.336 1 97.19 542 ASN A CA 1
ATOM 4315 C C . ASN A 1 542 ? 28.469 6.137 13.477 1 97.19 542 ASN A C 1
ATOM 4317 O O . ASN A 1 542 ? 27.969 7.254 13.305 1 97.19 542 ASN A O 1
ATOM 4321 N N . VAL A 1 543 ? 29 5.762 14.617 1 97.06 543 VAL A N 1
ATOM 4322 C CA . VAL A 1 543 ? 29.078 6.676 15.75 1 97.06 543 VAL A CA 1
ATOM 4323 C C . VAL A 1 543 ? 29.938 7.879 15.391 1 97.06 543 VAL A C 1
ATOM 4325 O O . VAL A 1 543 ? 29.641 9.008 15.789 1 97.06 543 VAL A O 1
ATOM 4328 N N . LEU A 1 544 ? 30.922 7.672 14.555 1 97.12 544 LEU A N 1
ATOM 4329 C CA . LEU A 1 544 ? 31.875 8.719 14.211 1 97.12 544 LEU A CA 1
ATOM 4330 C C . LEU A 1 544 ? 31.484 9.398 12.898 1 97.12 544 LEU A C 1
ATOM 4332 O O . LEU A 1 544 ? 32.125 10.352 12.469 1 97.12 544 LEU A O 1
ATOM 4336 N N . TYR A 1 545 ? 30.484 8.961 12.25 1 97.56 545 TYR A N 1
ATOM 4337 C CA . TYR A 1 545 ? 30.016 9.516 10.984 1 97.56 545 TYR A CA 1
ATOM 4338 C C . TYR A 1 545 ? 31.094 9.43 9.922 1 97.56 545 TYR A C 1
ATOM 4340 O O . TYR A 1 545 ? 31.344 10.406 9.211 1 97.56 545 TYR A O 1
ATOM 4348 N N . ILE A 1 546 ? 31.766 8.219 9.75 1 97.25 546 ILE A N 1
ATOM 4349 C CA . ILE A 1 546 ? 32.812 8.062 8.75 1 97.25 546 ILE A CA 1
ATOM 4350 C C . ILE A 1 546 ? 32.562 6.809 7.918 1 97.25 546 ILE A C 1
ATOM 4352 O O . ILE A 1 546 ? 33.469 6.301 7.254 1 97.25 546 ILE A O 1
ATOM 4356 N N . GLN A 1 547 ? 31.391 6.23 7.977 1 96.25 547 GLN A N 1
ATOM 4357 C CA . GLN A 1 547 ? 31.094 4.965 7.309 1 96.25 547 GLN A CA 1
ATOM 4358 C C . GLN A 1 547 ? 31.188 5.113 5.793 1 96.25 547 GLN A C 1
ATOM 4360 O O . GLN A 1 547 ? 31.5 4.148 5.09 1 96.25 547 GLN A O 1
ATOM 4365 N N . ASN A 1 548 ? 30.938 6.309 5.23 1 95.5 548 ASN A N 1
ATOM 4366 C CA . ASN A 1 548 ? 30.922 6.527 3.787 1 95.5 548 ASN A CA 1
ATOM 4367 C C . ASN A 1 548 ? 32.312 6.602 3.209 1 95.5 548 ASN A C 1
ATOM 4369 O O . ASN A 1 548 ? 32.5 6.75 1.997 1 95.5 548 ASN A O 1
ATOM 4373 N N . LEU A 1 549 ? 33.312 6.594 4.094 1 95.69 549 LEU A N 1
ATOM 4374 C CA . LEU A 1 549 ? 34.719 6.566 3.643 1 95.69 549 LEU A CA 1
ATOM 4375 C C . LEU A 1 549 ? 35.125 5.152 3.248 1 95.69 549 LEU A C 1
ATOM 4377 O O . LEU A 1 549 ? 36.188 4.953 2.664 1 95.69 549 LEU A O 1
ATOM 4381 N N . PHE A 1 550 ? 34.219 4.219 3.469 1 94.62 550 PHE A N 1
ATOM 4382 C CA . PHE A 1 550 ? 34.469 2.814 3.172 1 94.62 550 PHE A CA 1
ATOM 4383 C C . PHE A 1 550 ? 33.5 2.303 2.098 1 94.62 550 PHE A C 1
ATOM 4385 O O . PHE A 1 550 ? 32.656 3.047 1.615 1 94.62 550 PHE A O 1
ATOM 4392 N N . ASP A 1 551 ? 33.719 1.017 1.75 1 93.25 551 ASP A N 1
ATOM 4393 C CA . ASP A 1 551 ? 32.938 0.441 0.654 1 93.25 551 ASP A CA 1
ATOM 4394 C C . ASP A 1 551 ? 31.469 0.271 1.045 1 93.25 551 ASP A C 1
ATOM 4396 O O . ASP A 1 551 ? 31.156 0.027 2.213 1 93.25 551 ASP A O 1
ATOM 4400 N N . ILE A 1 552 ? 30.703 0.391 0.021 1 90.81 552 ILE A N 1
ATOM 4401 C CA . ILE A 1 552 ? 29.25 0.31 0.206 1 90.81 552 ILE A CA 1
ATOM 4402 C C . ILE A 1 552 ? 28.891 -1.019 0.868 1 90.81 552 ILE A C 1
ATOM 4404 O O . ILE A 1 552 ? 27.953 -1.086 1.666 1 90.81 552 ILE A O 1
ATOM 4408 N N . ASP A 1 553 ? 29.547 -2.111 0.61 1 89.62 553 ASP A N 1
ATOM 4409 C CA . ASP A 1 553 ? 29.25 -3.441 1.129 1 89.62 553 ASP A CA 1
ATOM 4410 C C . ASP A 1 553 ? 29.578 -3.539 2.615 1 89.62 553 ASP A C 1
ATOM 4412 O O . ASP A 1 553 ? 29.125 -4.465 3.297 1 89.62 553 ASP A O 1
ATOM 4416 N N . ASP A 1 554 ? 30.297 -2.475 3.105 1 93 554 ASP A N 1
ATOM 4417 C CA . ASP A 1 554 ? 30.719 -2.512 4.504 1 93 554 ASP A CA 1
ATOM 4418 C C . ASP A 1 554 ? 29.859 -1.577 5.355 1 93 554 ASP A C 1
ATOM 4420 O O . ASP A 1 554 ? 30.062 -1.466 6.566 1 93 554 ASP A O 1
ATOM 4424 N N . LEU A 1 555 ? 28.938 -0.999 4.77 1 95.19 555 LEU A N 1
ATOM 4425 C CA . LEU A 1 555 ? 28.094 -0.066 5.516 1 95.19 555 LEU A CA 1
ATOM 4426 C C . LEU A 1 555 ? 27.125 -0.813 6.426 1 95.19 555 LEU A C 1
ATOM 4428 O O . LEU A 1 555 ? 26.562 -1.841 6.035 1 95.19 555 LEU A O 1
ATOM 4432 N N . CYS A 1 556 ? 26.953 -0.394 7.641 1 95.81 556 CYS A N 1
ATOM 4433 C CA . CYS A 1 556 ? 25.984 -0.965 8.57 1 95.81 556 CYS A CA 1
ATOM 4434 C C . CYS A 1 556 ? 24.562 -0.823 8.023 1 95.81 556 CYS A C 1
ATOM 4436 O O . CYS A 1 556 ? 23.891 -1.821 7.746 1 95.81 556 CYS A O 1
ATOM 4438 N N . LEU A 1 557 ? 24.109 0.385 7.895 1 95.44 557 LEU A N 1
ATOM 4439 C CA . LEU A 1 557 ? 22.875 0.715 7.195 1 95.44 557 LEU A CA 1
ATOM 4440 C C . LEU A 1 557 ? 23.172 1.508 5.926 1 95.44 557 LEU A C 1
ATOM 4442 O O . LEU A 1 557 ? 23.609 2.654 5.992 1 95.44 557 LEU A O 1
ATOM 4446 N N . ASN A 1 558 ? 22.844 0.975 4.832 1 93 558 ASN A N 1
ATOM 4447 C CA . ASN A 1 558 ? 23.25 1.467 3.52 1 93 558 ASN A CA 1
ATOM 4448 C C . ASN A 1 558 ? 22.766 2.895 3.281 1 93 558 ASN A C 1
ATOM 4450 O O . ASN A 1 558 ? 23.469 3.703 2.682 1 93 558 ASN A O 1
ATOM 4454 N N . TRP A 1 559 ? 21.578 3.299 3.729 1 95 559 TRP A N 1
ATOM 4455 C CA . TRP A 1 559 ? 21 4.594 3.385 1 95 559 TRP A CA 1
ATOM 4456 C C . TRP A 1 559 ? 21.5 5.68 4.332 1 95 559 TRP A C 1
ATOM 4458 O O . TRP A 1 559 ? 21.188 6.859 4.16 1 95 559 TRP A O 1
ATOM 4468 N N . THR A 1 560 ? 22.406 5.383 5.297 1 96.56 560 THR A N 1
ATOM 4469 C CA . THR A 1 560 ? 22.875 6.367 6.262 1 96.56 560 THR A CA 1
ATOM 4470 C C . THR A 1 560 ? 24.141 7.059 5.758 1 96.56 560 THR A C 1
ATOM 4472 O O . THR A 1 560 ? 24.719 7.906 6.449 1 96.56 560 THR A O 1
ATOM 4475 N N . TRP A 1 561 ? 24.625 6.777 4.562 1 96.31 561 TRP A N 1
ATOM 4476 C CA . TRP A 1 561 ? 25.797 7.434 3.98 1 96.31 561 TRP A CA 1
ATOM 4477 C C . TRP A 1 561 ? 25.594 8.945 3.9 1 96.31 561 TRP A C 1
ATOM 4479 O O . TRP A 1 561 ? 26.531 9.719 4.082 1 96.31 561 TRP A O 1
ATOM 4489 N N . SER A 1 562 ? 24.391 9.367 3.619 1 95.88 562 SER A N 1
ATOM 4490 C CA . SER A 1 562 ? 24.109 10.789 3.434 1 95.88 562 SER A CA 1
ATOM 4491 C C . SER A 1 562 ? 24.25 11.555 4.742 1 95.88 562 SER A C 1
ATOM 4493 O O . SER A 1 562 ? 24.609 12.734 4.742 1 95.88 562 SER A O 1
ATOM 4495 N N . LEU A 1 563 ? 24.016 10.883 5.852 1 96.38 563 LEU A N 1
ATOM 4496 C CA . LEU A 1 563 ? 24.188 11.516 7.152 1 96.38 563 LEU A CA 1
ATOM 4497 C C . LEU A 1 563 ? 25.656 11.789 7.438 1 96.38 563 LEU A C 1
ATOM 4499 O O . LEU A 1 563 ? 26 12.812 8.023 1 96.38 563 LEU A O 1
ATOM 4503 N N . ALA A 1 564 ? 26.469 10.836 7.07 1 97.56 564 ALA A N 1
ATOM 4504 C CA . ALA A 1 564 ? 27.906 11.039 7.219 1 97.56 564 ALA A CA 1
ATOM 4505 C C . ALA A 1 564 ? 28.375 12.219 6.375 1 97.56 564 ALA A C 1
ATOM 4507 O O . ALA A 1 564 ? 29.172 13.039 6.836 1 97.56 564 ALA A O 1
ATOM 4508 N N . CYS A 1 565 ? 27.875 12.344 5.191 1 97.38 565 CYS A N 1
ATOM 4509 C CA . CYS A 1 565 ? 28.188 13.477 4.332 1 97.38 565 CYS A CA 1
ATOM 4510 C C . CYS A 1 565 ? 27.766 14.789 4.98 1 97.38 565 CYS A C 1
ATOM 4512 O O . CYS A 1 565 ? 28.531 15.75 5.012 1 97.38 565 CYS A O 1
ATOM 4514 N N . GLU A 1 566 ? 26.594 14.789 5.48 1 96.31 566 GLU A N 1
ATOM 4515 C CA . GLU A 1 566 ? 26.047 16 6.09 1 96.31 566 GLU A CA 1
ATOM 4516 C C . GLU A 1 566 ? 26.922 16.469 7.254 1 96.31 566 GLU A C 1
ATOM 4518 O O . GLU A 1 566 ? 27.188 17.656 7.398 1 96.31 566 GLU A O 1
ATOM 4523 N N . MET A 1 567 ? 27.312 15.539 8.086 1 97 567 MET A N 1
ATOM 4524 C CA . MET A 1 567 ? 28.156 15.883 9.234 1 97 567 MET A CA 1
ATOM 4525 C C . MET A 1 567 ? 29.531 16.375 8.773 1 97 567 MET A C 1
ATOM 4527 O O . MET A 1 567 ? 30.047 17.359 9.297 1 97 567 MET A O 1
ATOM 4531 N N . GLN A 1 568 ? 30.094 15.758 7.828 1 97.69 568 GLN A N 1
ATOM 4532 C CA . GLN A 1 568 ? 31.406 16.125 7.312 1 97.69 568 GLN A CA 1
ATOM 4533 C C . GLN A 1 568 ? 31.375 17.484 6.621 1 97.69 568 GLN A C 1
ATOM 4535 O O . GLN A 1 568 ? 32.25 18.312 6.832 1 97.69 568 GLN A O 1
ATOM 4540 N N . TYR A 1 569 ? 30.359 17.672 5.789 1 97.94 569 TYR A N 1
ATOM 4541 C CA . TYR A 1 569 ? 30.203 18.953 5.102 1 97.94 569 TYR A CA 1
ATOM 4542 C C . TYR A 1 569 ? 29.984 20.078 6.098 1 97.94 569 TYR A C 1
ATOM 4544 O O . TYR A 1 569 ? 30.484 21.188 5.91 1 97.94 569 TYR A O 1
ATOM 4552 N N . TYR A 1 570 ? 29.234 19.781 7.117 1 97.25 570 TYR A N 1
ATOM 4553 C CA . TYR A 1 570 ? 29 20.766 8.172 1 97.25 570 TYR A CA 1
ATOM 4554 C C . TYR A 1 570 ? 30.312 21.172 8.836 1 97.25 570 TYR A C 1
ATOM 4556 O O . TYR A 1 570 ? 30.578 22.359 9.047 1 97.25 570 TYR A O 1
ATOM 4564 N N . MET A 1 571 ? 31.125 20.203 9.117 1 97.19 571 MET A N 1
ATOM 4565 C CA . MET A 1 571 ? 32.406 20.453 9.75 1 97.19 571 MET A CA 1
ATOM 4566 C C . MET A 1 571 ? 33.281 21.328 8.859 1 97.19 571 MET A C 1
ATOM 4568 O O . MET A 1 571 ? 33.875 22.297 9.336 1 97.19 571 MET A O 1
ATOM 4572 N N . ILE A 1 572 ? 33.281 21.062 7.645 1 96.81 572 ILE A N 1
ATOM 4573 C CA . ILE A 1 572 ? 34.094 21.797 6.695 1 96.81 572 ILE A CA 1
ATOM 4574 C C . ILE A 1 572 ? 33.531 23.219 6.527 1 96.81 572 ILE A C 1
ATOM 4576 O O . ILE A 1 572 ? 34.312 24.188 6.531 1 96.81 572 ILE A O 1
ATOM 4580 N N . SER A 1 573 ? 32.312 23.312 6.375 1 96.81 573 SER A N 1
ATOM 4581 C CA . SER A 1 573 ? 31.672 24.594 6.125 1 96.81 573 SER A CA 1
ATOM 4582 C C . SER A 1 573 ? 31.828 25.531 7.32 1 96.81 573 SER A C 1
ATOM 4584 O O . SER A 1 573 ? 32.094 26.719 7.152 1 96.81 573 SER A O 1
ATOM 4586 N N . VAL A 1 574 ? 31.672 25.016 8.555 1 96.31 574 VAL A N 1
ATOM 4587 C CA . VAL A 1 574 ? 31.828 25.828 9.75 1 96.31 574 VAL A CA 1
ATOM 4588 C C . VAL A 1 574 ? 33.281 26.312 9.844 1 96.31 574 VAL A C 1
ATOM 4590 O O . VAL A 1 574 ? 33.531 27.484 10.18 1 96.31 574 VAL A O 1
ATOM 4593 N N . GLY A 1 575 ? 34.25 25.453 9.523 1 96.44 575 GLY A N 1
ATOM 4594 C CA . GLY A 1 575 ? 35.625 25.875 9.469 1 96.44 575 GLY A CA 1
ATOM 4595 C C . GLY A 1 575 ? 35.875 27 8.477 1 96.44 575 GLY A C 1
ATOM 4596 O O . GLY A 1 575 ? 36.562 27.969 8.789 1 96.44 575 GLY A O 1
ATOM 4597 N N . LEU A 1 576 ? 35.281 26.875 7.352 1 96.94 576 LEU A N 1
ATOM 4598 C CA . LEU A 1 576 ? 35.406 27.891 6.312 1 96.94 576 LEU A CA 1
ATOM 4599 C C . LEU A 1 576 ? 34.781 29.203 6.77 1 96.94 576 LEU A C 1
ATOM 4601 O O . LEU A 1 576 ? 35.312 30.281 6.492 1 96.94 576 LEU A O 1
ATOM 4605 N N . LEU A 1 577 ? 33.688 29.188 7.418 1 96.62 577 LEU A N 1
ATOM 4606 C CA . LEU A 1 577 ? 32.969 30.375 7.883 1 96.62 577 LEU A CA 1
ATOM 4607 C C . LEU A 1 577 ? 33.75 31.078 8.984 1 96.62 577 LEU A C 1
ATOM 4609 O O . LEU A 1 577 ? 33.719 32.312 9.086 1 96.62 577 LEU A O 1
ATOM 4613 N N . PHE A 1 578 ? 34.469 30.281 9.836 1 96.62 578 PHE A N 1
ATOM 4614 C CA . PHE A 1 578 ? 35.344 30.875 10.844 1 96.62 578 PHE A CA 1
ATOM 4615 C C . PHE A 1 578 ? 36.469 31.672 10.188 1 96.62 578 PHE A C 1
ATOM 4617 O O . PHE A 1 578 ? 36.812 32.781 10.633 1 96.62 578 PHE A O 1
ATOM 4624 N N . VAL A 1 579 ? 37 31.109 9.125 1 96.19 579 VAL A N 1
ATOM 4625 C CA . VAL A 1 579 ? 38.031 31.812 8.375 1 96.19 579 VAL A CA 1
ATOM 4626 C C . VAL A 1 579 ? 37.438 33.062 7.734 1 96.19 579 VAL A C 1
ATOM 4628 O O . VAL A 1 579 ? 38.094 34.125 7.734 1 96.19 579 VAL A O 1
ATOM 4631 N N . TYR A 1 580 ? 36.312 32.938 7.16 1 96.38 580 TYR A N 1
ATOM 4632 C CA . TYR A 1 580 ? 35.594 34.062 6.551 1 96.38 580 TYR A CA 1
ATOM 4633 C C . TYR A 1 580 ? 35.375 35.156 7.574 1 96.38 580 TYR A C 1
ATOM 4635 O O . TYR A 1 580 ? 35.531 36.344 7.266 1 96.38 580 TYR A O 1
ATOM 4643 N N . ALA A 1 581 ? 34.938 34.812 8.797 1 95.56 581 ALA A N 1
ATOM 4644 C CA . ALA A 1 581 ? 34.688 35.781 9.852 1 95.56 581 ALA A CA 1
ATOM 4645 C C . ALA A 1 581 ? 35.938 36.531 10.234 1 95.56 581 ALA A C 1
ATOM 4647 O O . ALA A 1 581 ? 35.906 37.75 10.508 1 95.56 581 ALA A O 1
ATOM 4648 N N . LYS A 1 582 ? 37.094 35.906 10.266 1 95.25 582 LYS A N 1
ATOM 4649 C CA . LYS A 1 582 ? 38.344 36.531 10.641 1 95.25 582 LYS A CA 1
ATOM 4650 C C . LYS A 1 582 ? 38.906 37.375 9.508 1 95.25 582 LYS A C 1
ATOM 4652 O O . LYS A 1 582 ? 39.438 38.469 9.75 1 95.25 582 LYS A O 1
ATOM 4657 N N . ASN A 1 583 ? 38.938 36.781 8.328 1 95.5 583 ASN A N 1
ATOM 4658 C CA . ASN A 1 583 ? 39.375 37.469 7.121 1 95.5 583 ASN A CA 1
ATOM 4659 C C . ASN A 1 583 ? 38.438 37.156 5.938 1 95.5 583 ASN A C 1
ATOM 4661 O O . ASN A 1 583 ? 38.656 36.156 5.25 1 95.5 583 ASN A O 1
ATOM 4665 N N . ALA A 1 584 ? 37.531 38.031 5.605 1 94.94 584 ALA A N 1
ATOM 4666 C CA . ALA A 1 584 ? 36.5 37.812 4.598 1 94.94 584 ALA A CA 1
ATOM 4667 C C . ALA A 1 584 ? 37.125 37.531 3.229 1 94.94 584 ALA A C 1
ATOM 4669 O O . ALA A 1 584 ? 36.625 36.688 2.475 1 94.94 584 ALA A O 1
ATOM 4670 N N . LYS A 1 585 ? 38.188 38.281 2.83 1 96.5 585 LYS A N 1
ATOM 4671 C CA . LYS A 1 585 ? 38.844 38.094 1.529 1 96.5 585 LYS A CA 1
ATOM 4672 C C . LYS A 1 585 ? 39.469 36.719 1.411 1 96.5 585 LYS A C 1
ATOM 4674 O O . LYS A 1 585 ? 39.344 36.062 0.374 1 96.5 585 LYS A O 1
ATOM 4679 N N . LEU A 1 586 ? 40.125 36.25 2.459 1 96.25 586 LEU A N 1
ATOM 4680 C CA . LEU A 1 586 ? 40.719 34.938 2.473 1 96.25 586 LEU A CA 1
ATOM 4681 C C . LEU A 1 586 ? 39.625 33.844 2.42 1 96.25 586 LEU A C 1
ATOM 4683 O O . LEU A 1 586 ? 39.781 32.875 1.702 1 96.25 586 LEU A O 1
ATOM 4687 N N . GLY A 1 587 ? 38.656 34.062 3.236 1 96.56 587 GLY A N 1
ATOM 4688 C CA . GLY A 1 587 ? 37.531 33.125 3.232 1 96.56 587 GLY A CA 1
ATOM 4689 C C . GLY A 1 587 ? 36.906 32.938 1.866 1 96.56 587 GLY A C 1
ATOM 4690 O O . GLY A 1 587 ? 36.625 31.828 1.446 1 96.56 587 GLY A O 1
ATOM 4691 N N . LYS A 1 588 ? 36.625 33.969 1.16 1 97.06 588 LYS A N 1
ATOM 4692 C CA . LYS A 1 588 ? 36.031 33.938 -0.176 1 97.06 588 LYS A CA 1
ATOM 4693 C C . LYS A 1 588 ? 37 33.281 -1.172 1 97.06 588 LYS A C 1
ATOM 4695 O O . LYS A 1 588 ? 36.562 32.531 -2.049 1 97.06 588 LYS A O 1
ATOM 4700 N N . SER A 1 589 ? 38.281 33.562 -1.094 1 97.62 589 SER A N 1
ATOM 4701 C CA . SER A 1 589 ? 39.281 32.969 -1.981 1 97.62 589 SER A CA 1
ATOM 4702 C C . SER A 1 589 ? 39.375 31.453 -1.769 1 97.62 589 SER A C 1
ATOM 4704 O O . SER A 1 589 ? 39.469 30.688 -2.732 1 97.62 589 SER A O 1
ATOM 4706 N N . ILE A 1 590 ? 39.344 31.047 -0.542 1 97.31 590 ILE A N 1
ATOM 4707 C CA . ILE A 1 590 ? 39.375 29.625 -0.228 1 97.31 590 ILE A CA 1
ATOM 4708 C C . ILE A 1 590 ? 38.125 28.922 -0.753 1 97.31 590 ILE A C 1
ATOM 4710 O O . ILE A 1 590 ? 38.219 27.812 -1.28 1 97.31 590 ILE A O 1
ATOM 4714 N N . TYR A 1 591 ? 37 29.547 -0.55 1 97.56 591 TYR A N 1
ATOM 4715 C CA . TYR A 1 591 ? 35.75 28.984 -1.071 1 97.56 591 TYR A CA 1
ATOM 4716 C C . TYR A 1 591 ? 35.812 28.812 -2.582 1 97.56 591 TYR A C 1
ATOM 4718 O O . TYR A 1 591 ? 35.469 27.75 -3.105 1 97.56 591 TYR A O 1
ATOM 4726 N N . ALA A 1 592 ? 36.25 29.844 -3.295 1 97.5 592 ALA A N 1
ATOM 4727 C CA . ALA A 1 592 ? 36.312 29.797 -4.754 1 97.5 592 ALA A CA 1
ATOM 4728 C C . ALA A 1 592 ? 37.25 28.688 -5.219 1 97.5 592 ALA A C 1
ATOM 4730 O O . ALA A 1 592 ? 36.938 27.969 -6.176 1 97.5 592 ALA A O 1
ATOM 4731 N N . LEU A 1 593 ? 38.375 28.594 -4.562 1 96.94 593 LEU A N 1
ATOM 4732 C CA . LEU A 1 593 ? 39.344 27.547 -4.887 1 96.94 593 LEU A CA 1
ATOM 4733 C C . LEU A 1 593 ? 38.719 26.172 -4.602 1 96.94 593 LEU A C 1
ATOM 4735 O O . LEU A 1 593 ? 38.906 25.234 -5.387 1 96.94 593 LEU A O 1
ATOM 4739 N N . PHE A 1 594 ? 38.125 26.094 -3.484 1 96.44 594 PHE A N 1
ATOM 4740 C CA . PHE A 1 594 ? 37.469 24.844 -3.096 1 96.44 594 PHE A CA 1
ATOM 4741 C C . PHE A 1 594 ? 36.375 24.469 -4.082 1 96.44 594 PHE A C 1
ATOM 4743 O O . PHE A 1 594 ? 36.25 23.297 -4.465 1 96.44 594 PHE A O 1
ATOM 4750 N N . ALA A 1 595 ? 35.5 25.406 -4.48 1 97 595 ALA A N 1
ATOM 4751 C CA . ALA A 1 595 ? 34.438 25.172 -5.449 1 97 595 ALA A CA 1
ATOM 4752 C C . ALA A 1 595 ? 35 24.688 -6.785 1 97 595 ALA A C 1
ATOM 4754 O O . ALA A 1 595 ? 34.5 23.734 -7.379 1 97 595 ALA A O 1
ATOM 4755 N N . ALA A 1 596 ? 36.031 25.359 -7.242 1 96.62 596 ALA A N 1
ATOM 4756 C CA . ALA A 1 596 ? 36.656 24.969 -8.5 1 96.62 596 ALA A CA 1
ATOM 4757 C C . ALA A 1 596 ? 37.281 23.594 -8.383 1 96.62 596 ALA A C 1
ATOM 4759 O O . ALA A 1 596 ? 37.188 22.781 -9.312 1 96.62 596 ALA A O 1
ATOM 4760 N N . ALA A 1 597 ? 37.906 23.328 -7.293 1 95.62 597 ALA A N 1
ATOM 4761 C CA . ALA A 1 597 ? 38.562 22.047 -7.07 1 95.62 597 ALA A CA 1
ATOM 4762 C C . ALA A 1 597 ? 37.562 20.906 -7.039 1 95.62 597 ALA A C 1
ATOM 4764 O O . ALA A 1 597 ? 37.812 19.828 -7.574 1 95.62 597 ALA A O 1
ATOM 4765 N N . THR A 1 598 ? 36.469 21.156 -6.34 1 95.44 598 THR A N 1
ATOM 4766 C CA . THR A 1 598 ? 35.438 20.125 -6.262 1 95.44 598 THR A CA 1
ATOM 4767 C C . THR A 1 598 ? 34.844 19.844 -7.645 1 95.44 598 THR A C 1
ATOM 4769 O O . THR A 1 598 ? 34.562 18.688 -7.977 1 95.44 598 THR A O 1
ATOM 4772 N N . PHE A 1 599 ? 34.625 20.859 -8.445 1 95.75 599 PHE A N 1
ATOM 4773 C CA . PHE A 1 599 ? 34.125 20.703 -9.797 1 95.75 599 PHE A CA 1
ATOM 4774 C C . PHE A 1 599 ? 35.094 19.891 -10.664 1 95.75 599 PHE A C 1
ATOM 4776 O O . PHE A 1 599 ? 34.688 18.922 -11.312 1 95.75 599 PHE A O 1
ATOM 4783 N N . VAL A 1 600 ? 36.344 20.281 -10.648 1 95.62 600 VAL A N 1
ATOM 4784 C CA . VAL A 1 600 ? 37.375 19.625 -11.453 1 95.62 600 VAL A CA 1
ATOM 4785 C C . VAL A 1 600 ? 37.562 18.188 -10.977 1 95.62 600 VAL A C 1
ATOM 4787 O O . VAL A 1 600 ? 37.719 17.266 -11.781 1 95.62 600 VAL A O 1
ATOM 4790 N N . PHE A 1 601 ? 37.562 18.016 -9.742 1 95.75 601 PHE A N 1
ATOM 4791 C CA . PHE A 1 601 ? 37.75 16.688 -9.164 1 95.75 601 PHE A CA 1
ATOM 4792 C C . PHE A 1 601 ? 36.625 15.766 -9.586 1 95.75 601 PHE A C 1
ATOM 4794 O O . PHE A 1 601 ? 36.844 14.625 -9.977 1 95.75 601 PHE A O 1
ATOM 4801 N N . ASN A 1 602 ? 35.406 16.219 -9.477 1 96.19 602 ASN A N 1
ATOM 4802 C CA . ASN A 1 602 ? 34.281 15.391 -9.836 1 96.19 602 ASN A CA 1
ATOM 4803 C C . ASN A 1 602 ? 34.25 15.062 -11.328 1 96.19 602 ASN A C 1
ATOM 4805 O O . ASN A 1 602 ? 33.906 13.953 -11.719 1 96.19 602 ASN A O 1
ATOM 4809 N N . MET A 1 603 ? 34.594 16.094 -12.125 1 95.94 603 MET A N 1
ATOM 4810 C CA . MET A 1 603 ? 34.719 15.836 -13.562 1 95.94 603 MET A CA 1
ATOM 4811 C C . MET A 1 603 ? 35.781 14.789 -13.844 1 95.94 603 MET A C 1
ATOM 4813 O O . MET A 1 603 ? 35.562 13.852 -14.617 1 95.94 603 MET A O 1
ATOM 4817 N N . ALA A 1 604 ? 36.906 14.859 -13.164 1 96.25 604 ALA A N 1
ATOM 4818 C CA . ALA A 1 604 ? 38.031 13.969 -13.391 1 96.25 604 ALA A CA 1
ATOM 4819 C C . ALA A 1 604 ? 37.719 12.555 -12.922 1 96.25 604 ALA A C 1
ATOM 4821 O O . ALA A 1 604 ? 38 11.578 -13.625 1 96.25 604 ALA A O 1
ATOM 4822 N N . ILE A 1 605 ? 37.156 12.422 -11.773 1 95.69 605 ILE A N 1
ATOM 4823 C CA . ILE A 1 605 ? 36.938 11.094 -11.211 1 95.69 605 ILE A CA 1
ATOM 4824 C C . ILE A 1 605 ? 35.875 10.375 -12.031 1 95.69 605 ILE A C 1
ATOM 4826 O O . ILE A 1 605 ? 35.938 9.156 -12.234 1 95.69 605 ILE A O 1
ATOM 4830 N N . THR A 1 606 ? 34.844 11.039 -12.484 1 95.56 606 THR A N 1
ATOM 4831 C CA . THR A 1 606 ? 33.812 10.422 -13.297 1 95.56 606 THR A CA 1
ATOM 4832 C C . THR A 1 606 ? 34.344 9.977 -14.641 1 95.56 606 THR A C 1
ATOM 4834 O O . THR A 1 606 ? 34 8.914 -15.148 1 95.56 606 THR A O 1
ATOM 4837 N N . LEU A 1 607 ? 35.25 10.836 -15.211 1 95.56 607 LEU A N 1
ATOM 4838 C CA . LEU A 1 607 ? 35.906 10.484 -16.469 1 95.56 607 LEU A CA 1
ATOM 4839 C C . LEU A 1 607 ? 36.844 9.297 -16.281 1 95.56 607 LEU A C 1
ATOM 4841 O O . LEU A 1 607 ? 36.906 8.414 -17.141 1 95.56 607 LEU A O 1
ATOM 4845 N N . MET A 1 608 ? 37.5 9.273 -15.18 1 95.12 608 MET A N 1
ATOM 4846 C CA . MET A 1 608 ? 38.469 8.211 -14.891 1 95.12 608 MET A CA 1
ATOM 4847 C C . MET A 1 608 ? 37.75 6.867 -14.719 1 95.12 608 MET A C 1
ATOM 4849 O O . MET A 1 608 ? 38.281 5.828 -15.109 1 95.12 608 MET A O 1
ATOM 4853 N N . TYR A 1 609 ? 36.594 6.859 -14.203 1 95 609 TYR A N 1
ATOM 4854 C CA . TYR A 1 609 ? 35.812 5.637 -13.984 1 95 609 TYR A CA 1
ATOM 4855 C C . TYR A 1 609 ? 35 5.285 -15.219 1 95 609 TYR A C 1
ATOM 4857 O O . TYR A 1 609 ? 34.219 4.332 -15.203 1 95 609 TYR A O 1
ATOM 4865 N N . HIS A 1 610 ? 35.094 6.027 -16.328 1 93.75 610 HIS A N 1
ATOM 4866 C CA . HIS A 1 610 ? 34.312 5.789 -17.547 1 93.75 610 HIS A CA 1
ATOM 4867 C C . HIS A 1 610 ? 32.844 5.59 -17.25 1 93.75 610 HIS A C 1
ATOM 4869 O O . HIS A 1 610 ? 32.25 4.598 -17.672 1 93.75 610 HIS A O 1
ATOM 4875 N N . PHE A 1 611 ? 32.344 6.52 -16.625 1 94.06 611 PHE A N 1
ATOM 4876 C CA . PHE A 1 611 ? 30.969 6.41 -16.109 1 94.06 611 PHE A CA 1
ATOM 4877 C C . PHE A 1 611 ? 29.953 6.398 -17.266 1 94.06 611 PHE A C 1
ATOM 4879 O O . PHE A 1 611 ? 30.047 7.219 -18.172 1 94.06 611 PHE A O 1
ATOM 4886 N N . VAL A 1 612 ? 29.062 5.387 -17.266 1 93.5 612 VAL A N 1
ATOM 4887 C CA . VAL A 1 612 ? 27.875 5.309 -18.078 1 93.5 612 VAL A CA 1
ATOM 4888 C C . VAL A 1 612 ? 26.641 5.16 -17.188 1 93.5 612 VAL A C 1
ATOM 4890 O O . VAL A 1 612 ? 26.688 4.473 -16.172 1 93.5 612 VAL A O 1
ATOM 4893 N N . PRO A 1 613 ? 25.516 5.793 -17.562 1 93.25 613 PRO A N 1
ATOM 4894 C CA . PRO A 1 613 ? 24.391 5.824 -16.625 1 93.25 613 PRO A CA 1
ATOM 4895 C C . PRO A 1 613 ? 23.562 4.539 -16.672 1 93.25 613 PRO A C 1
ATOM 4897 O O . PRO A 1 613 ? 22.359 4.57 -16.406 1 93.25 613 PRO A O 1
ATOM 4900 N N . SER A 1 614 ? 24.125 3.436 -17.078 1 94.5 614 SER A N 1
ATOM 4901 C CA . SER A 1 614 ? 23.469 2.139 -16.953 1 94.5 614 SER A CA 1
ATOM 4902 C C . SER A 1 614 ? 23.453 1.662 -15.5 1 94.5 614 SER A C 1
ATOM 4904 O O . SER A 1 614 ? 24.328 2.043 -14.711 1 94.5 614 SER A O 1
ATOM 4906 N N . TYR A 1 615 ? 22.484 0.883 -15.125 1 94.31 615 TYR A N 1
ATOM 4907 C CA . TYR A 1 615 ? 22.297 0.509 -13.734 1 94.31 615 TYR A CA 1
ATOM 4908 C C . TYR A 1 615 ? 23.438 -0.372 -13.242 1 94.31 615 TYR A C 1
ATOM 4910 O O . TYR A 1 615 ? 23.812 -0.319 -12.062 1 94.31 615 TYR A O 1
ATOM 4918 N N . ASP A 1 616 ? 24.047 -1.238 -14.117 1 94.56 616 ASP A N 1
ATOM 4919 C CA . ASP A 1 616 ? 25.172 -2.064 -13.727 1 94.56 616 ASP A CA 1
ATOM 4920 C C . ASP A 1 616 ? 26.375 -1.202 -13.344 1 94.56 616 ASP A C 1
ATOM 4922 O O . ASP A 1 616 ? 27.031 -1.455 -12.328 1 94.56 616 ASP A O 1
ATOM 4926 N N . VAL A 1 617 ? 26.594 -0.117 -14.102 1 94.62 617 VAL A N 1
ATOM 4927 C CA . VAL A 1 617 ? 27.703 0.778 -13.82 1 94.62 617 VAL A CA 1
ATOM 4928 C C . VAL A 1 617 ? 27.406 1.616 -12.578 1 94.62 617 VAL A C 1
ATOM 4930 O O . VAL A 1 617 ? 28.266 1.807 -11.727 1 94.62 617 VAL A O 1
ATOM 4933 N N . LEU A 1 618 ? 26.203 2.107 -12.484 1 93.06 618 LEU A N 1
ATOM 4934 C CA . LEU A 1 618 ? 25.797 2.906 -11.336 1 93.06 618 LEU A CA 1
ATOM 4935 C C . LEU A 1 618 ? 25.984 2.131 -10.039 1 93.06 618 LEU A C 1
ATOM 4937 O O . LEU A 1 618 ? 26.516 2.668 -9.055 1 93.06 618 LEU A O 1
ATOM 4941 N N . TYR A 1 619 ? 25.562 0.919 -10.062 1 93.19 619 TYR A N 1
ATOM 4942 C CA . TYR A 1 619 ? 25.641 0.096 -8.859 1 93.19 619 TYR A CA 1
ATOM 4943 C C . TYR A 1 619 ? 27.094 -0.209 -8.5 1 93.19 619 TYR A C 1
ATOM 4945 O O . TYR A 1 619 ? 27.484 -0.063 -7.348 1 93.19 619 TYR A O 1
ATOM 4953 N N . ASN A 1 620 ? 27.906 -0.589 -9.469 1 93.94 620 ASN A N 1
ATOM 4954 C CA . ASN A 1 620 ? 29.25 -1.076 -9.211 1 93.94 620 ASN A CA 1
ATOM 4955 C C . ASN A 1 620 ? 30.234 0.074 -8.984 1 93.94 620 ASN A C 1
ATOM 4957 O O . ASN A 1 620 ? 31.328 -0.13 -8.453 1 93.94 620 ASN A O 1
ATOM 4961 N N . THR A 1 621 ? 29.891 1.297 -9.344 1 94.44 621 THR A N 1
ATOM 4962 C CA . THR A 1 621 ? 30.734 2.459 -9.078 1 94.44 621 THR A CA 1
ATOM 4963 C C . THR A 1 621 ? 30.141 3.309 -7.957 1 94.44 621 THR A C 1
ATOM 4965 O O . THR A 1 621 ? 30.594 4.434 -7.723 1 94.44 621 THR A O 1
ATOM 4968 N N . GLY A 1 622 ? 29.203 2.775 -7.273 1 93.69 622 GLY A N 1
ATOM 4969 C CA . GLY A 1 622 ? 28.469 3.518 -6.262 1 93.69 622 GLY A CA 1
ATOM 4970 C C . GLY A 1 622 ? 29.344 3.951 -5.094 1 93.69 622 GLY A C 1
ATOM 4971 O O . GLY A 1 622 ? 29.156 5.043 -4.555 1 93.69 622 GLY A O 1
ATOM 4972 N N . SER A 1 623 ? 30.297 3.146 -4.703 1 94.56 623 SER A N 1
ATOM 4973 C CA . SER A 1 623 ? 31.188 3.482 -3.594 1 94.56 623 SER A CA 1
ATOM 4974 C C . SER A 1 623 ? 32.031 4.707 -3.916 1 94.56 623 SER A C 1
ATOM 4976 O O . SER A 1 623 ? 32.188 5.598 -3.076 1 94.56 623 SER A O 1
ATOM 4978 N N . ALA A 1 624 ? 32.469 4.828 -5.164 1 94.31 624 ALA A N 1
ATOM 4979 C CA . ALA A 1 624 ? 33.406 5.883 -5.555 1 94.31 624 ALA A CA 1
ATOM 4980 C C . ALA A 1 624 ? 32.656 7.129 -6.023 1 94.31 624 ALA A C 1
ATOM 4982 O O . ALA A 1 624 ? 33.094 8.25 -5.762 1 94.31 624 ALA A O 1
ATOM 4983 N N . LEU A 1 625 ? 31.547 6.93 -6.637 1 94.75 625 LEU A N 1
ATOM 4984 C CA . LEU A 1 625 ? 30.969 8.062 -7.352 1 94.75 625 LEU A CA 1
ATOM 4985 C C . LEU A 1 625 ? 29.672 8.523 -6.688 1 94.75 625 LEU A C 1
ATOM 4987 O O . LEU A 1 625 ? 29.125 9.578 -7.031 1 94.75 625 LEU A O 1
ATOM 4991 N N . TYR A 1 626 ? 29.203 7.77 -5.742 1 94.06 626 TYR A N 1
ATOM 4992 C CA . TYR A 1 626 ? 27.922 8.156 -5.176 1 94.06 626 TYR A CA 1
ATOM 4993 C C . TYR A 1 626 ? 28.016 8.328 -3.666 1 94.06 626 TYR A C 1
ATOM 4995 O O . TYR A 1 626 ? 27.578 9.344 -3.121 1 94.06 626 TYR A O 1
ATOM 5003 N N . VAL A 1 627 ? 28.625 7.418 -2.955 1 95.19 627 VAL A N 1
ATOM 5004 C CA . VAL A 1 627 ? 28.609 7.398 -1.496 1 95.19 627 VAL A CA 1
ATOM 5005 C C . VAL A 1 627 ? 29.781 8.219 -0.955 1 95.19 627 VAL A C 1
ATOM 5007 O O . VAL A 1 627 ? 29.688 8.812 0.119 1 95.19 627 VAL A O 1
ATOM 5010 N N . ALA A 1 628 ? 30.828 8.312 -1.689 1 95.06 628 ALA A N 1
ATOM 5011 C CA . ALA A 1 628 ? 32 9.031 -1.241 1 95.06 628 ALA A CA 1
ATOM 5012 C C . ALA A 1 628 ? 31.703 10.516 -1.041 1 95.06 628 ALA A C 1
ATOM 5014 O O . ALA A 1 628 ? 31.031 11.133 -1.869 1 95.06 628 ALA A O 1
ATOM 5015 N N . PRO A 1 629 ? 32.188 11.094 0.061 1 94.94 629 PRO A N 1
ATOM 5016 C CA . PRO A 1 629 ? 31.859 12.484 0.37 1 94.94 629 PRO A CA 1
ATOM 5017 C C . PRO A 1 629 ? 32.375 13.461 -0.678 1 94.94 629 PRO A C 1
ATOM 5019 O O . PRO A 1 629 ? 31.719 14.477 -0.962 1 94.94 629 PRO A O 1
ATOM 5022 N N . TRP A 1 630 ? 33.5 13.164 -1.303 1 93.31 630 TRP A N 1
ATOM 5023 C CA . TRP A 1 630 ? 34.094 14.094 -2.275 1 93.31 630 TRP A CA 1
ATOM 5024 C C . TRP A 1 630 ? 33.312 14.062 -3.584 1 93.31 630 TRP A C 1
ATOM 5026 O O . TRP A 1 630 ? 33.375 15.008 -4.371 1 93.31 630 TRP A O 1
ATOM 5036 N N . ALA A 1 631 ? 32.562 12.984 -3.775 1 92.12 631 ALA A N 1
ATOM 5037 C CA . ALA A 1 631 ? 31.781 12.859 -5.012 1 92.12 631 ALA A CA 1
ATOM 5038 C C . ALA A 1 631 ? 30.484 13.641 -4.926 1 92.12 631 ALA A C 1
ATOM 5040 O O . ALA A 1 631 ? 29.891 14 -5.949 1 92.12 631 ALA A O 1
ATOM 5041 N N . ARG A 1 632 ? 30 13.977 -3.734 1 92.81 632 ARG A N 1
ATOM 5042 C CA . ARG A 1 632 ? 28.672 14.57 -3.576 1 92.81 632 ARG A CA 1
ATOM 5043 C C . ARG A 1 632 ? 28.766 15.945 -2.928 1 92.81 632 ARG A C 1
ATOM 5045 O O . ARG A 1 632 ? 27.75 16.516 -2.527 1 92.81 632 ARG A O 1
ATOM 5052 N N . MET A 1 633 ? 29.859 16.547 -2.865 1 95.38 633 MET A N 1
ATOM 5053 C CA . MET A 1 633 ? 30.094 17.797 -2.141 1 95.38 633 MET A CA 1
ATOM 5054 C C . MET A 1 633 ? 29.625 19 -2.965 1 95.38 633 MET A C 1
ATOM 5056 O O . MET A 1 633 ? 29.266 20.031 -2.41 1 95.38 633 MET A O 1
ATOM 5060 N N . SER A 1 634 ? 29.547 18.891 -4.25 1 96.12 634 SER A N 1
ATOM 5061 C CA . SER A 1 634 ? 29.297 20 -5.156 1 96.12 634 SER A CA 1
ATOM 5062 C C . SER A 1 634 ? 27.969 20.688 -4.844 1 96.12 634 SER A C 1
ATOM 5064 O O . SER A 1 634 ? 27.906 21.906 -4.773 1 96.12 634 SER A O 1
ATOM 5066 N N . PRO A 1 635 ? 26.891 19.922 -4.656 1 97.81 635 PRO A N 1
ATOM 5067 C CA . PRO A 1 635 ? 25.625 20.578 -4.324 1 97.81 635 PRO A CA 1
ATOM 5068 C C . PRO A 1 635 ? 25.703 21.375 -3.025 1 97.81 635 PRO A C 1
ATOM 5070 O O . PRO A 1 635 ? 25.109 22.453 -2.918 1 97.81 635 PRO A O 1
ATOM 5073 N N . TYR A 1 636 ? 26.406 20.859 -2.057 1 98.19 636 TYR A N 1
ATOM 5074 C CA . TYR A 1 636 ? 26.578 21.562 -0.794 1 98.19 636 TYR A CA 1
ATOM 5075 C C . TYR A 1 636 ? 27.312 22.875 -1.011 1 98.19 636 TYR A C 1
ATOM 5077 O O . TYR A 1 636 ? 26.953 23.906 -0.424 1 98.19 636 TYR A O 1
ATOM 5085 N N . VAL A 1 637 ? 28.312 22.875 -1.863 1 97.81 637 VAL A N 1
ATOM 5086 C CA . VAL A 1 637 ? 29.094 24.047 -2.182 1 97.81 637 VAL A CA 1
ATOM 5087 C C . VAL A 1 637 ? 28.219 25.109 -2.848 1 97.81 637 VAL A C 1
ATOM 5089 O O . VAL A 1 637 ? 28.328 26.297 -2.553 1 97.81 637 VAL A O 1
ATOM 5092 N N . VAL A 1 638 ? 27.344 24.641 -3.684 1 98.12 638 VAL A N 1
ATOM 5093 C CA . VAL A 1 638 ? 26.391 25.547 -4.316 1 98.12 638 VAL A CA 1
ATOM 5094 C C . VAL A 1 638 ? 25.5 26.188 -3.254 1 98.12 638 VAL A C 1
ATOM 5096 O O . VAL A 1 638 ? 25.25 27.391 -3.291 1 98.12 638 VAL A O 1
ATOM 5099 N N . GLY A 1 639 ? 25.062 25.438 -2.348 1 98.62 639 GLY A N 1
ATOM 5100 C CA . GLY A 1 639 ? 24.234 25.953 -1.26 1 98.62 639 GLY A CA 1
ATOM 5101 C C . GLY A 1 639 ? 24.938 27 -0.424 1 98.62 639 GLY A C 1
ATOM 5102 O O . GLY A 1 639 ? 24.344 28.016 -0.067 1 98.62 639 GLY A O 1
ATOM 5103 N N . VAL A 1 640 ? 26.203 26.781 -0.16 1 98.12 640 VAL A N 1
ATOM 5104 C CA . VAL A 1 640 ? 27.016 27.719 0.624 1 98.12 640 VAL A CA 1
ATOM 5105 C C . VAL A 1 640 ? 27.047 29.078 -0.074 1 98.12 640 VAL A C 1
ATOM 5107 O O . VAL A 1 640 ? 26.875 30.125 0.566 1 98.12 640 VAL A O 1
ATOM 5110 N N . TYR A 1 641 ? 27.203 29.062 -1.312 1 97.56 641 TYR A N 1
ATOM 5111 C CA . TYR A 1 641 ? 27.297 30.297 -2.076 1 97.56 641 TYR A CA 1
ATOM 5112 C C . TYR A 1 641 ? 25.984 31.078 -2.002 1 97.56 641 TYR A C 1
ATOM 5114 O O . TYR A 1 641 ? 26 32.281 -1.71 1 97.56 641 TYR A O 1
ATOM 5122 N N . PHE A 1 642 ? 24.922 30.453 -2.27 1 97.38 642 PHE A N 1
ATOM 5123 C CA . PHE A 1 642 ? 23.641 31.156 -2.338 1 97.38 642 PHE A CA 1
ATOM 5124 C C . PHE A 1 642 ? 23.172 31.547 -0.946 1 97.38 642 PHE A C 1
ATOM 5126 O O . PHE A 1 642 ? 22.484 32.562 -0.784 1 97.38 642 PHE A O 1
ATOM 5133 N N . GLY A 1 643 ? 23.531 30.719 0.067 1 97.06 643 GLY A N 1
ATOM 5134 C CA . GLY A 1 643 ? 23.281 31.156 1.433 1 97.06 643 GLY A CA 1
ATOM 5135 C C . GLY A 1 643 ? 24.016 32.438 1.797 1 97.06 643 GLY A C 1
ATOM 5136 O O . GLY A 1 643 ? 23.453 33.312 2.428 1 97.06 643 GLY A O 1
ATOM 5137 N N . TRP A 1 644 ? 25.25 32.5 1.349 1 96.44 644 TRP A N 1
ATOM 5138 C CA . TRP A 1 644 ? 26.062 33.688 1.558 1 96.44 644 TRP A CA 1
ATOM 5139 C C . TRP A 1 644 ? 25.484 34.875 0.804 1 96.44 644 TRP A C 1
ATOM 5141 O O . TRP A 1 644 ? 25.406 35.969 1.348 1 96.44 644 TRP A O 1
ATOM 5151 N N . LEU A 1 645 ? 25.094 34.625 -0.403 1 95.06 645 LEU A N 1
ATOM 5152 C CA . LEU A 1 645 ? 24.562 35.688 -1.243 1 95.06 645 LEU A CA 1
ATOM 5153 C C . LEU A 1 645 ? 23.328 36.344 -0.6 1 95.06 645 LEU A C 1
ATOM 5155 O O . LEU A 1 645 ? 23.219 37.562 -0.554 1 95.06 645 LEU A O 1
ATOM 5159 N N . LEU A 1 646 ? 22.438 35.531 -0.137 1 94.06 646 LEU A N 1
ATOM 5160 C CA . LEU A 1 646 ? 21.219 36.031 0.481 1 94.06 646 LEU A CA 1
ATOM 5161 C C . LEU A 1 646 ? 21.531 36.781 1.776 1 94.06 646 LEU A C 1
ATOM 5163 O O . LEU A 1 646 ? 20.984 37.844 2.031 1 94.06 646 LEU A O 1
ATOM 5167 N N . ALA A 1 647 ? 22.438 36.25 2.572 1 93.62 647 ALA A N 1
ATOM 5168 C CA . ALA A 1 647 ? 22.781 36.844 3.859 1 93.62 647 ALA A CA 1
ATOM 5169 C C . ALA A 1 647 ? 23.547 38.156 3.668 1 93.62 647 ALA A C 1
ATOM 5171 O O . ALA A 1 647 ? 23.312 39.125 4.387 1 93.62 647 ALA A O 1
ATOM 5172 N N . ALA A 1 648 ? 24.453 38.156 2.736 1 90.88 648 ALA A N 1
ATOM 5173 C CA . ALA A 1 648 ? 25.312 39.312 2.486 1 90.88 648 ALA A CA 1
ATOM 5174 C C . ALA A 1 648 ? 24.5 40.438 1.887 1 90.88 648 ALA A C 1
ATOM 5176 O O . ALA A 1 648 ? 24.844 41.625 2.082 1 90.88 648 ALA A O 1
ATOM 5177 N N . ALA A 1 649 ? 23.484 40.156 1.178 1 89.94 649 ALA A N 1
ATOM 5178 C CA . ALA A 1 649 ? 22.672 41.188 0.543 1 89.94 649 ALA A CA 1
ATOM 5179 C C . ALA A 1 649 ? 21.812 41.906 1.573 1 89.94 649 ALA A C 1
ATOM 5181 O O . ALA A 1 649 ? 21.359 43.031 1.329 1 89.94 649 ALA A O 1
ATOM 5182 N N . ARG A 1 650 ? 21.625 41.438 2.709 1 81.31 650 ARG A N 1
ATOM 5183 C CA . ARG A 1 650 ? 20.906 42.062 3.828 1 81.31 650 ARG A CA 1
ATOM 5184 C C . ARG A 1 650 ? 19.594 42.688 3.369 1 81.31 650 ARG A C 1
ATOM 5186 O O . ARG A 1 650 ? 19.312 43.844 3.645 1 81.31 650 ARG A O 1
ATOM 5193 N N . GLY A 1 651 ? 18.828 41.906 2.559 1 78.31 651 GLY A N 1
ATOM 5194 C CA . GLY A 1 651 ? 17.516 42.375 2.143 1 78.31 651 GLY A CA 1
ATOM 5195 C C . GLY A 1 651 ? 17.547 43.219 0.888 1 78.31 651 GLY A C 1
ATOM 5196 O O . GLY A 1 651 ? 16.5 43.625 0.362 1 78.31 651 GLY A O 1
ATOM 5197 N N . ASN A 1 652 ? 18.734 43.531 0.382 1 80.88 652 ASN A N 1
ATOM 5198 C CA . ASN A 1 652 ? 18.859 44.438 -0.762 1 80.88 652 ASN A CA 1
ATOM 5199 C C . ASN A 1 652 ? 18.922 43.656 -2.076 1 80.88 652 ASN A C 1
ATOM 5201 O O . ASN A 1 652 ? 19.141 44.25 -3.139 1 80.88 652 ASN A O 1
ATOM 5205 N N . LEU A 1 653 ? 18.797 42.469 -1.959 1 84.88 653 LEU A N 1
ATOM 5206 C CA . LEU A 1 653 ? 18.781 41.688 -3.201 1 84.88 653 LEU A CA 1
ATOM 5207 C C . LEU A 1 653 ? 17.484 41.938 -3.975 1 84.88 653 LEU A C 1
ATOM 5209 O O . LEU A 1 653 ? 16.391 41.656 -3.492 1 84.88 653 LEU A O 1
ATOM 5213 N N . GLN A 1 654 ? 17.516 42.812 -5.016 1 84.06 654 GLN A N 1
ATOM 5214 C CA . GLN A 1 654 ? 16.328 43.156 -5.793 1 84.06 654 GLN A CA 1
ATOM 5215 C C . GLN A 1 654 ? 16.281 42.406 -7.113 1 84.06 654 GLN A C 1
ATOM 5217 O O . GLN A 1 654 ? 17.25 42.438 -7.883 1 84.06 654 GLN A O 1
ATOM 5222 N N . LEU A 1 655 ? 15.406 41.531 -7.207 1 87.06 655 LEU A N 1
ATOM 5223 C CA . LEU A 1 655 ? 15.148 40.812 -8.445 1 87.06 655 LEU A CA 1
ATOM 5224 C C . LEU A 1 655 ? 14.031 41.469 -9.242 1 87.06 655 LEU A C 1
ATOM 5226 O O . LEU A 1 655 ? 13.016 41.875 -8.68 1 87.06 655 LEU A O 1
ATOM 5230 N N . ASN A 1 656 ? 14.25 41.812 -10.484 1 90.56 656 ASN A N 1
ATOM 5231 C CA . ASN A 1 656 ? 13.195 42.344 -11.336 1 90.56 656 ASN A CA 1
ATOM 5232 C C . ASN A 1 656 ? 12.227 41.219 -11.766 1 90.56 656 ASN A C 1
ATOM 5234 O O . ASN A 1 656 ? 12.578 40.062 -11.75 1 90.56 656 ASN A O 1
ATOM 5238 N N . GLU A 1 657 ? 11.062 41.562 -12.078 1 92.06 657 GLU A N 1
ATOM 5239 C CA . GLU A 1 657 ? 10.016 40.625 -12.438 1 92.06 657 GLU A CA 1
ATOM 5240 C C . GLU A 1 657 ? 10.414 39.781 -13.664 1 92.06 657 GLU A C 1
ATOM 5242 O O . GLU A 1 657 ? 10.109 38.594 -13.734 1 92.06 657 GLU A O 1
ATOM 5247 N N . LYS A 1 658 ? 11 40.406 -14.617 1 93.94 658 LYS A N 1
ATOM 5248 C CA . LYS A 1 658 ? 11.43 39.719 -15.82 1 93.94 658 LYS A CA 1
ATOM 5249 C C . LYS A 1 658 ? 12.5 38.656 -15.484 1 93.94 658 LYS A C 1
ATOM 5251 O O . LYS A 1 658 ? 12.492 37.562 -16.047 1 93.94 658 LYS A O 1
ATOM 5256 N N . GLN A 1 659 ? 13.383 39.062 -14.625 1 92.69 659 GLN A N 1
ATOM 5257 C CA . GLN A 1 659 ? 14.414 38.156 -14.188 1 92.69 659 GLN A CA 1
ATOM 5258 C C . GLN A 1 659 ? 13.812 36.969 -13.422 1 92.69 659 GLN A C 1
ATOM 5260 O O . GLN A 1 659 ? 14.219 35.812 -13.617 1 92.69 659 GLN A O 1
ATOM 5265 N N . TYR A 1 660 ? 12.898 37.281 -12.602 1 94.06 660 TYR A N 1
ATOM 5266 C CA . TYR A 1 660 ? 12.234 36.219 -11.836 1 94.06 660 TYR A CA 1
ATOM 5267 C C . TYR A 1 660 ? 11.578 35.188 -12.758 1 94.06 660 TYR A C 1
ATOM 5269 O O . TYR A 1 660 ? 11.758 34 -12.586 1 94.06 660 TYR A O 1
ATOM 5277 N N . ARG A 1 661 ? 10.789 35.656 -13.75 1 94.25 661 ARG A N 1
ATOM 5278 C CA . ARG A 1 661 ? 10.086 34.781 -14.664 1 94.25 661 ARG A CA 1
ATOM 5279 C C . ARG A 1 661 ? 11.07 33.938 -15.461 1 94.25 661 ARG A C 1
ATOM 5281 O O . ARG A 1 661 ? 10.852 32.719 -15.648 1 94.25 661 ARG A O 1
ATOM 5288 N N . LYS A 1 662 ? 12.086 34.562 -15.906 1 94.69 662 LYS A N 1
ATOM 5289 C CA . LYS A 1 662 ? 13.094 33.875 -16.703 1 94.69 662 LYS A CA 1
ATOM 5290 C C . LYS A 1 662 ? 13.766 32.781 -15.875 1 94.69 662 LYS A C 1
ATOM 5292 O O . LYS A 1 662 ? 13.852 31.625 -16.312 1 94.69 662 LYS A O 1
ATOM 5297 N N . TYR A 1 663 ? 14.203 33.062 -14.695 1 93.94 663 TYR A N 1
ATOM 5298 C CA . TYR A 1 663 ? 14.945 32.125 -13.883 1 93.94 663 TYR A CA 1
ATOM 5299 C C . TYR A 1 663 ? 14.016 31.062 -13.297 1 93.94 663 TYR A C 1
ATOM 5301 O O . TYR A 1 663 ? 14.445 29.938 -12.984 1 93.94 663 TYR A O 1
ATOM 5309 N N . TRP A 1 664 ? 12.773 31.438 -13.148 1 94.88 664 TRP A N 1
ATOM 5310 C CA . TRP A 1 664 ? 11.812 30.438 -12.719 1 94.88 664 TRP A CA 1
ATOM 5311 C C . TRP A 1 664 ? 11.648 29.344 -13.773 1 94.88 664 TRP A C 1
ATOM 5313 O O . TRP A 1 664 ? 11.656 28.156 -13.461 1 94.88 664 TRP A O 1
ATOM 5323 N N . ILE A 1 665 ? 11.453 29.75 -14.992 1 96.31 665 ILE A N 1
ATOM 5324 C CA . ILE A 1 665 ? 11.32 28.797 -16.094 1 96.31 665 ILE A CA 1
ATOM 5325 C C . ILE A 1 665 ? 12.602 27.969 -16.219 1 96.31 665 ILE A C 1
ATOM 5327 O O . ILE A 1 665 ? 12.555 26.766 -16.438 1 96.31 665 ILE A O 1
ATOM 5331 N N . LEU A 1 666 ? 13.711 28.656 -16.062 1 96.44 666 LEU A N 1
ATOM 5332 C CA . LEU A 1 666 ? 14.992 27.969 -16.141 1 96.44 666 LEU A CA 1
ATOM 5333 C C . LEU A 1 666 ? 15.141 26.938 -15.023 1 96.44 666 LEU A C 1
ATOM 5335 O O . LEU A 1 666 ? 15.695 25.859 -15.219 1 96.44 666 LEU A O 1
ATOM 5339 N N . ALA A 1 667 ? 14.695 27.297 -13.859 1 96.56 667 ALA A N 1
ATOM 5340 C CA . ALA A 1 667 ? 14.75 26.391 -12.727 1 96.56 667 ALA A CA 1
ATOM 5341 C C . ALA A 1 667 ? 13.883 25.156 -12.969 1 96.56 667 ALA A C 1
ATOM 5343 O O . ALA A 1 667 ? 14.289 24.031 -12.688 1 96.56 667 ALA A O 1
ATOM 5344 N N . CYS A 1 668 ? 12.695 25.375 -13.492 1 96.31 668 CYS A N 1
ATOM 5345 C CA . CYS A 1 668 ? 11.797 24.266 -13.812 1 96.31 668 CYS A CA 1
ATOM 5346 C C . CYS A 1 668 ? 12.406 23.375 -14.883 1 96.31 668 CYS A C 1
ATOM 5348 O O . CYS A 1 668 ? 12.344 22.141 -14.773 1 96.31 668 CYS A O 1
ATOM 5350 N N . LEU A 1 669 ? 12.977 23.969 -15.844 1 96.5 669 LEU A N 1
ATOM 5351 C CA . LEU A 1 669 ? 13.617 23.203 -16.906 1 96.5 669 LEU A CA 1
ATOM 5352 C C . LEU A 1 669 ? 14.828 22.438 -16.391 1 96.5 669 LEU A C 1
ATOM 5354 O O . LEU A 1 669 ? 15.07 21.312 -16.797 1 96.5 669 LEU A O 1
ATOM 5358 N N . ALA A 1 670 ? 15.547 23.078 -15.531 1 96.44 670 ALA A N 1
ATOM 5359 C CA . ALA A 1 670 ? 16.719 22.422 -14.945 1 96.44 670 ALA A CA 1
ATOM 5360 C C . ALA A 1 670 ? 16.328 21.172 -14.188 1 96.44 670 ALA A C 1
ATOM 5362 O O . ALA A 1 670 ? 16.969 20.125 -14.336 1 96.44 670 ALA A O 1
ATOM 5363 N N . VAL A 1 671 ? 15.312 21.234 -13.406 1 96.44 671 VAL A N 1
ATOM 5364 C CA . VAL A 1 671 ? 14.859 20.078 -12.648 1 96.44 671 VAL A CA 1
ATOM 5365 C C . VAL A 1 671 ? 14.32 19.016 -13.602 1 96.44 671 VAL A C 1
ATOM 5367 O O . VAL A 1 671 ? 14.625 17.828 -13.453 1 96.44 671 VAL A O 1
ATOM 5370 N N . PHE A 1 672 ? 13.531 19.453 -14.578 1 96.44 672 PHE A N 1
ATOM 5371 C CA . PHE A 1 672 ? 12.938 18.531 -15.539 1 96.44 672 PHE A CA 1
ATOM 5372 C C . PHE A 1 672 ? 14.023 17.797 -16.328 1 96.44 672 PHE A C 1
ATOM 5374 O O . PHE A 1 672 ? 13.977 16.578 -16.438 1 96.44 672 PHE A O 1
ATOM 5381 N N . ILE A 1 673 ? 14.961 18.547 -16.781 1 95.06 673 ILE A N 1
ATOM 5382 C CA . ILE A 1 673 ? 16.031 17.953 -17.578 1 95.06 673 ILE A CA 1
ATOM 5383 C C . ILE A 1 673 ? 16.891 17.047 -16.703 1 95.06 673 ILE A C 1
ATOM 5385 O O . ILE A 1 673 ? 17.297 15.969 -17.141 1 95.06 673 ILE A O 1
ATOM 5389 N N . SER A 1 674 ? 17.156 17.453 -15.531 1 96.12 674 SER A N 1
ATOM 5390 C CA . SER A 1 674 ? 17.953 16.641 -14.625 1 96.12 674 SER A CA 1
ATOM 5391 C C . SER A 1 674 ? 17.266 15.32 -14.297 1 96.12 674 SER A C 1
ATOM 5393 O O . SER A 1 674 ? 17.906 14.266 -14.289 1 96.12 674 SER A O 1
ATOM 5395 N N . MET A 1 675 ? 15.984 15.336 -14.109 1 95.5 675 MET A N 1
ATOM 5396 C CA . MET A 1 675 ? 15.25 14.141 -13.719 1 95.5 675 MET A CA 1
ATOM 5397 C C . MET A 1 675 ? 15.039 13.211 -14.906 1 95.5 675 MET A C 1
ATOM 5399 O O . MET A 1 675 ? 14.805 12.016 -14.734 1 95.5 675 MET A O 1
ATOM 5403 N N . HIS A 1 676 ? 15.156 13.766 -16.141 1 94.94 676 HIS A N 1
ATOM 5404 C CA . HIS A 1 676 ? 14.906 12.953 -17.328 1 94.94 676 HIS A CA 1
ATOM 5405 C C . HIS A 1 676 ? 16.141 12.883 -18.219 1 94.94 676 HIS A C 1
ATOM 5407 O O . HIS A 1 676 ? 16.031 12.555 -19.406 1 94.94 676 HIS A O 1
ATOM 5413 N N . SER A 1 677 ? 17.234 13.148 -17.625 1 91.56 677 SER A N 1
ATOM 5414 C CA . SER A 1 677 ? 18.469 13.188 -18.391 1 91.56 677 SER A CA 1
ATOM 5415 C C . SER A 1 677 ? 18.906 11.789 -18.828 1 91.56 677 SER A C 1
ATOM 5417 O O . SER A 1 677 ? 19.688 11.633 -19.75 1 91.56 677 SER A O 1
ATOM 5419 N N . THR A 1 678 ? 18.312 10.766 -18.25 1 89.81 678 THR A N 1
ATOM 5420 C CA . THR A 1 678 ? 18.719 9.391 -18.547 1 89.81 678 THR A CA 1
ATOM 5421 C C . THR A 1 678 ? 17.703 8.719 -19.453 1 89.81 678 THR A C 1
ATOM 5423 O O . THR A 1 678 ? 17.422 7.52 -19.312 1 89.81 678 THR A O 1
ATOM 5426 N N . PHE A 1 679 ? 17.094 9.469 -20.312 1 83.38 679 PHE A N 1
ATOM 5427 C CA . PHE A 1 679 ? 16.141 8.859 -21.234 1 83.38 679 PHE A CA 1
ATOM 5428 C C . PHE A 1 679 ? 16.828 7.84 -22.141 1 83.38 679 PHE A C 1
ATOM 5430 O O . PHE A 1 679 ? 16.203 6.855 -22.547 1 83.38 679 PHE A O 1
ATOM 5437 N N . LYS A 1 680 ? 18.094 8.078 -22.453 1 85.06 680 LYS A N 1
ATOM 5438 C CA . LYS A 1 680 ? 18.969 7.074 -23.047 1 85.06 680 LYS A CA 1
ATOM 5439 C C . LYS A 1 680 ? 20.156 6.77 -22.125 1 85.06 680 LYS A C 1
ATOM 5441 O O . LYS A 1 680 ? 20.891 7.676 -21.719 1 85.06 680 LYS A O 1
ATOM 5446 N N . ARG A 1 681 ? 20.297 5.602 -21.688 1 90.62 681 ARG A N 1
ATOM 5447 C CA . ARG A 1 681 ? 21.266 5.273 -20.656 1 90.62 681 ARG A CA 1
ATOM 5448 C C . ARG A 1 681 ? 22.547 4.711 -21.266 1 90.62 681 ARG A C 1
ATOM 5450 O O . ARG A 1 681 ? 23.469 4.297 -20.547 1 90.62 681 ARG A O 1
ATOM 5457 N N . ASN A 1 682 ? 22.703 4.793 -22.641 1 87.44 682 ASN A N 1
ATOM 5458 C CA . ASN A 1 682 ? 23.891 4.273 -23.297 1 87.44 682 ASN A CA 1
ATOM 5459 C C . ASN A 1 682 ? 24.734 5.395 -23.891 1 87.44 682 ASN A C 1
ATOM 5461 O O . ASN A 1 682 ? 25.438 5.191 -24.891 1 87.44 682 ASN A O 1
ATOM 5465 N N . PHE A 1 683 ? 24.812 6.52 -23.156 1 87.44 683 PHE A N 1
ATOM 5466 C CA . PHE A 1 683 ? 25.672 7.613 -23.609 1 87.44 683 PHE A CA 1
ATOM 5467 C C . PHE A 1 683 ? 27.141 7.223 -23.5 1 87.44 683 PHE A C 1
ATOM 5469 O O . PHE A 1 683 ? 27.531 6.492 -22.594 1 87.44 683 PHE A O 1
ATOM 5476 N N . PRO A 1 684 ? 27.828 7.816 -24.562 1 91.56 684 PRO A N 1
ATOM 5477 C CA . PRO A 1 684 ? 29.266 7.641 -24.375 1 91.56 684 PRO A CA 1
ATOM 5478 C C . PRO A 1 684 ? 29.781 8.281 -23.078 1 91.56 684 PRO A C 1
ATOM 5480 O O . PRO A 1 684 ? 29.234 9.289 -22.625 1 91.56 684 PRO A O 1
ATOM 5483 N N . TYR A 1 685 ? 30.766 7.754 -22.484 1 91.75 685 TYR A N 1
ATOM 5484 C CA . TYR A 1 685 ? 31.156 8.07 -21.125 1 91.75 685 TYR A CA 1
ATOM 5485 C C . TYR A 1 685 ? 31.562 9.531 -20.984 1 91.75 685 TYR A C 1
ATOM 5487 O O . TYR A 1 685 ? 31.344 10.156 -19.953 1 91.75 685 TYR A O 1
ATOM 5495 N N . PRO A 1 686 ? 32.219 10.227 -22.016 1 93.81 686 PRO A N 1
ATOM 5496 C CA . PRO A 1 686 ? 32.531 11.641 -21.812 1 93.81 686 PRO A CA 1
ATOM 5497 C C . PRO A 1 686 ? 31.297 12.516 -21.641 1 93.81 686 PRO A C 1
ATOM 5499 O O . PRO A 1 686 ? 31.266 13.398 -20.781 1 93.81 686 PRO A O 1
ATOM 5502 N N . LEU A 1 687 ? 30.391 12.211 -22.422 1 94.25 687 LEU A N 1
ATOM 5503 C CA . LEU A 1 687 ? 29.141 12.953 -22.312 1 94.25 687 LEU A CA 1
ATOM 5504 C C . LEU A 1 687 ? 28.422 12.594 -21.031 1 94.25 687 LEU A C 1
ATOM 5506 O O . LEU A 1 687 ? 27.891 13.469 -20.344 1 94.25 687 LEU A O 1
ATOM 5510 N N . ALA A 1 688 ? 28.375 11.305 -20.766 1 94.69 688 ALA A N 1
ATOM 5511 C CA . ALA A 1 688 ? 27.703 10.828 -19.562 1 94.69 688 ALA A CA 1
ATOM 5512 C C . ALA A 1 688 ? 28.328 11.445 -18.312 1 94.69 688 ALA A C 1
ATOM 5514 O O . ALA A 1 688 ? 27.625 11.828 -17.391 1 94.69 688 ALA A O 1
ATOM 5515 N N . SER A 1 689 ? 29.641 11.555 -18.281 1 94.44 689 SER A N 1
ATOM 5516 C CA . SER A 1 689 ? 30.344 12.125 -17.156 1 94.44 689 SER A CA 1
ATOM 5517 C C . SER A 1 689 ? 30.016 13.602 -16.969 1 94.44 689 SER A C 1
ATOM 5519 O O . SER A 1 689 ? 29.781 14.062 -15.859 1 94.44 689 SER A O 1
ATOM 5521 N N . THR A 1 690 ? 29.922 14.297 -18.047 1 94.81 690 THR A N 1
ATOM 5522 C CA . THR A 1 690 ? 29.578 15.719 -18 1 94.81 690 THR A CA 1
ATOM 5523 C C . THR A 1 690 ? 28.156 15.922 -17.516 1 94.81 690 THR A C 1
ATOM 5525 O O . THR A 1 690 ? 27.891 16.781 -16.672 1 94.81 690 THR A O 1
ATOM 5528 N N . VAL A 1 691 ? 27.312 15.125 -18.062 1 94.25 691 VAL A N 1
ATOM 5529 C CA . VAL A 1 691 ? 25.906 15.234 -17.703 1 94.25 691 VAL A CA 1
ATOM 5530 C C . VAL A 1 691 ? 25.734 14.945 -16.203 1 94.25 691 VAL A C 1
ATOM 5532 O O . VAL A 1 691 ? 25 15.656 -15.508 1 94.25 691 VAL A O 1
ATOM 5535 N N . MET A 1 692 ? 26.359 13.938 -15.711 1 93.12 692 MET A N 1
ATOM 5536 C CA . MET A 1 692 ? 26.234 13.539 -14.312 1 93.12 692 MET A CA 1
ATOM 5537 C C . MET A 1 692 ? 26.672 14.672 -13.391 1 93.12 692 MET A C 1
ATOM 5539 O O . MET A 1 692 ? 26.016 14.945 -12.383 1 93.12 692 MET A O 1
ATOM 5543 N N . VAL A 1 693 ? 27.719 15.352 -13.703 1 95.25 693 VAL A N 1
ATOM 5544 C CA . VAL A 1 693 ? 28.25 16.422 -12.875 1 95.25 693 VAL A CA 1
ATOM 5545 C C . VAL A 1 693 ? 27.344 17.656 -12.984 1 95.25 693 VAL A C 1
ATOM 5547 O O . VAL A 1 693 ? 27.016 18.281 -11.977 1 95.25 693 VAL A O 1
ATOM 5550 N N . MET A 1 694 ? 26.875 17.922 -14.156 1 95.69 694 MET A N 1
ATOM 5551 C CA . MET A 1 694 ? 26.062 19.109 -14.398 1 95.69 694 MET A CA 1
ATOM 5552 C C . MET A 1 694 ? 24.688 18.969 -13.75 1 95.69 694 MET A C 1
ATOM 5554 O O . MET A 1 694 ? 24.156 19.938 -13.219 1 95.69 694 MET A O 1
ATOM 5558 N N . VAL A 1 695 ? 24.125 17.844 -13.852 1 95.81 695 VAL A N 1
ATOM 5559 C CA . VAL A 1 695 ? 22.797 17.625 -13.305 1 95.81 695 VAL A CA 1
ATOM 5560 C C . VAL A 1 695 ? 22.797 17.891 -11.797 1 95.81 695 VAL A C 1
ATOM 5562 O O . VAL A 1 695 ? 21.859 18.469 -11.258 1 95.81 695 VAL A O 1
ATOM 5565 N N . ARG A 1 696 ? 23.812 17.516 -11.102 1 96.19 696 ARG A N 1
ATOM 5566 C CA . ARG A 1 696 ? 23.922 17.734 -9.664 1 96.19 696 ARG A CA 1
ATOM 5567 C C . ARG A 1 696 ? 24 19.219 -9.344 1 96.19 696 ARG A C 1
ATOM 5569 O O . ARG A 1 696 ? 23.422 19.688 -8.367 1 96.19 696 ARG A O 1
ATOM 5576 N N . LEU A 1 697 ? 24.672 19.953 -10.188 1 96.56 697 LEU A N 1
ATOM 5577 C CA . LEU A 1 697 ? 24.766 21.406 -10.008 1 96.56 697 LEU A CA 1
ATOM 5578 C C . LEU A 1 697 ? 23.453 22.094 -10.328 1 96.56 697 LEU A C 1
ATOM 5580 O O . LEU A 1 697 ? 23.031 23.016 -9.633 1 96.56 697 LEU A O 1
ATOM 5584 N N . PHE A 1 698 ? 22.781 21.578 -11.328 1 97.06 698 PHE A N 1
ATOM 5585 C CA . PHE A 1 698 ? 21.547 22.188 -11.789 1 97.06 698 PHE A CA 1
ATOM 5586 C C . PHE A 1 698 ? 20.438 22.031 -10.75 1 97.06 698 PHE A C 1
ATOM 5588 O O . PHE A 1 698 ? 19.703 22.969 -10.453 1 97.06 698 PHE A O 1
ATOM 5595 N N . VAL A 1 699 ? 20.312 20.891 -10.211 1 97.31 699 VAL A N 1
ATOM 5596 C CA . VAL A 1 699 ? 19.266 20.641 -9.227 1 97.31 699 VAL A CA 1
ATOM 5597 C C . VAL A 1 699 ? 19.531 21.453 -7.965 1 97.31 699 VAL A C 1
ATOM 5599 O O . VAL A 1 699 ? 18.609 22.016 -7.367 1 97.31 699 VAL A O 1
ATOM 5602 N N . ALA A 1 700 ? 20.781 21.5 -7.539 1 98.12 700 ALA A N 1
ATOM 5603 C CA . ALA A 1 700 ? 21.172 22.312 -6.387 1 98.12 700 ALA A CA 1
ATOM 5604 C C . ALA A 1 700 ? 20.875 23.797 -6.637 1 98.12 700 ALA A C 1
ATOM 5606 O O . ALA A 1 700 ? 20.328 24.484 -5.77 1 98.12 700 ALA A O 1
ATOM 5607 N N . TRP A 1 701 ? 21.219 24.234 -7.805 1 97.88 701 TRP A N 1
ATOM 5608 C CA . TRP A 1 701 ? 20.969 25.625 -8.172 1 97.88 701 TRP A CA 1
ATOM 5609 C C . TRP A 1 701 ? 19.469 25.938 -8.18 1 97.88 701 TRP A C 1
ATOM 5611 O O . TRP A 1 701 ? 19.047 26.969 -7.664 1 97.88 701 TRP A O 1
ATOM 5621 N N . ALA A 1 702 ? 18.688 25.062 -8.781 1 98.06 702 ALA A N 1
ATOM 5622 C CA . ALA A 1 702 ? 17.25 25.266 -8.867 1 98.06 702 ALA A CA 1
ATOM 5623 C C . ALA A 1 702 ? 16.625 25.375 -7.48 1 98.06 702 ALA A C 1
ATOM 5625 O O . ALA A 1 702 ? 15.758 26.219 -7.25 1 98.06 702 ALA A O 1
ATOM 5626 N N . ALA A 1 703 ? 17.031 24.547 -6.594 1 97.88 703 ALA A N 1
ATOM 5627 C CA . ALA A 1 703 ? 16.516 24.594 -5.227 1 97.88 703 ALA A CA 1
ATOM 5628 C C . ALA A 1 703 ? 16.891 25.891 -4.543 1 97.88 703 ALA A C 1
ATOM 5630 O O . ALA A 1 703 ? 16.047 26.562 -3.943 1 97.88 703 ALA A O 1
ATOM 5631 N N . CYS A 1 704 ? 18.172 26.312 -4.637 1 97.81 704 CYS A N 1
ATOM 5632 C CA . CYS A 1 704 ? 18.656 27.531 -3.99 1 97.81 704 CYS A CA 1
ATOM 5633 C C . CYS A 1 704 ? 17.984 28.766 -4.582 1 97.81 704 CYS A C 1
ATOM 5635 O O . CYS A 1 704 ? 17.641 29.703 -3.855 1 97.81 704 CYS A O 1
ATOM 5637 N N . TRP A 1 705 ? 17.859 28.719 -5.863 1 95.44 705 TRP A N 1
ATOM 5638 C CA . TRP A 1 705 ? 17.219 29.844 -6.52 1 95.44 705 TRP A CA 1
ATOM 5639 C C . TRP A 1 705 ? 15.773 30 -6.051 1 95.44 705 TRP A C 1
ATOM 5641 O O . TRP A 1 705 ? 15.297 31.125 -5.836 1 95.44 705 TRP A O 1
ATOM 5651 N N . THR A 1 706 ? 15.055 28.922 -5.938 1 96.12 706 THR A N 1
ATOM 5652 C CA . THR A 1 706 ? 13.672 28.953 -5.473 1 96.12 706 THR A CA 1
ATOM 5653 C C . THR A 1 706 ? 13.586 29.547 -4.07 1 96.12 706 THR A C 1
ATOM 5655 O O . THR A 1 706 ? 12.672 30.312 -3.771 1 96.12 706 THR A O 1
ATOM 5658 N N . ILE A 1 707 ? 14.523 29.25 -3.262 1 96.31 707 ILE A N 1
ATOM 5659 C CA . ILE A 1 707 ? 14.57 29.766 -1.9 1 96.31 707 ILE A CA 1
ATOM 5660 C C . ILE A 1 707 ? 14.82 31.281 -1.934 1 96.31 707 ILE A C 1
ATOM 5662 O O . ILE A 1 707 ? 14.117 32.031 -1.269 1 96.31 707 ILE A O 1
ATOM 5666 N N . ILE A 1 708 ? 15.734 31.719 -2.775 1 94.56 708 ILE A N 1
ATOM 5667 C CA . ILE A 1 708 ? 16.094 33.125 -2.873 1 94.56 708 ILE A CA 1
ATOM 5668 C C . ILE A 1 708 ? 14.906 33.906 -3.426 1 94.56 708 ILE A C 1
ATOM 5670 O O . ILE A 1 708 ? 14.57 35 -2.908 1 94.56 708 ILE A O 1
ATOM 5674 N N . ALA A 1 709 ? 14.305 33.375 -4.441 1 93.62 709 ALA A N 1
ATOM 5675 C CA . ALA A 1 709 ? 13.188 34.062 -5.074 1 93.62 709 ALA A CA 1
ATOM 5676 C C . ALA A 1 709 ? 12.047 34.281 -4.086 1 93.62 709 ALA A C 1
ATOM 5678 O O . ALA A 1 709 ? 11.453 35.375 -4.043 1 93.62 709 ALA A O 1
ATOM 5679 N N . THR A 1 710 ? 11.773 33.344 -3.309 1 92.19 710 THR A N 1
ATOM 5680 C CA . THR A 1 710 ? 10.68 33.469 -2.346 1 92.19 710 THR A CA 1
ATOM 5681 C C . THR A 1 710 ? 11.062 34.406 -1.206 1 92.19 710 THR A C 1
ATOM 5683 O O . THR A 1 710 ? 10.203 35.094 -0.66 1 92.19 710 THR A O 1
ATOM 5686 N N . SER A 1 711 ? 12.32 34.438 -0.848 1 90.69 711 SER A N 1
ATOM 5687 C CA . SER A 1 711 ? 12.789 35.281 0.228 1 90.69 711 SER A CA 1
ATOM 5688 C C . SER A 1 711 ? 12.727 36.75 -0.184 1 90.69 711 SER A C 1
ATOM 5690 O O . SER A 1 711 ? 12.648 37.656 0.669 1 90.69 711 SER A O 1
ATOM 5692 N N . THR A 1 712 ? 12.742 37 -1.458 1 89.5 712 THR A N 1
ATOM 5693 C CA . THR A 1 712 ? 12.719 38.375 -1.953 1 89.5 712 THR A CA 1
ATOM 5694 C C . THR A 1 712 ? 11.281 38.812 -2.23 1 89.5 712 THR A C 1
ATOM 5696 O O . THR A 1 712 ? 11.062 39.906 -2.797 1 89.5 712 THR A O 1
ATOM 5699 N N . GLY A 1 713 ? 10.305 37.969 -1.949 1 87.69 713 GLY A N 1
ATOM 5700 C CA . GLY A 1 713 ? 8.914 38.406 -1.99 1 87.69 713 GLY A CA 1
ATOM 5701 C C . GLY A 1 713 ? 8.148 37.812 -3.162 1 87.69 713 GLY A C 1
ATOM 5702 O O . GLY A 1 713 ? 6.934 38.031 -3.277 1 87.69 713 GLY A O 1
ATOM 5703 N N . TYR A 1 714 ? 8.836 37.188 -4.078 1 91 714 TYR A N 1
ATOM 5704 C CA . TYR A 1 714 ? 8.141 36.594 -5.207 1 91 714 TYR A CA 1
ATOM 5705 C C . TYR A 1 714 ? 7.492 35.281 -4.809 1 91 714 TYR A C 1
ATOM 5707 O O . TYR A 1 714 ? 8.031 34.531 -3.982 1 91 714 TYR A O 1
ATOM 5715 N N . SER A 1 715 ? 6.246 35.031 -5.324 1 89.75 715 SER A N 1
ATOM 5716 C CA . SER A 1 715 ? 5.543 33.812 -5.031 1 89.75 715 SER A CA 1
ATOM 5717 C C . SER A 1 715 ? 4.648 33.375 -6.195 1 89.75 715 SER A C 1
ATOM 5719 O O . SER A 1 715 ? 4.262 34.219 -7.016 1 89.75 715 SER A O 1
ATOM 5721 N N . ASN A 1 716 ? 4.504 32.219 -6.434 1 91.12 716 ASN A N 1
ATOM 5722 C CA . ASN A 1 716 ? 3.568 31.625 -7.383 1 91.12 716 ASN A CA 1
ATOM 5723 C C . ASN A 1 716 ? 2.803 30.453 -6.766 1 91.12 716 ASN A C 1
ATOM 5725 O O . ASN A 1 716 ? 2.902 30.203 -5.562 1 91.12 716 ASN A O 1
ATOM 5729 N N . MET A 1 717 ? 1.98 29.766 -7.555 1 88.88 717 MET A N 1
ATOM 5730 C CA . MET A 1 717 ? 1.118 28.703 -7.039 1 88.88 717 MET A CA 1
ATOM 5731 C C . MET A 1 717 ? 1.947 27.547 -6.48 1 88.88 717 MET A C 1
ATOM 5733 O O . MET A 1 717 ? 1.592 26.969 -5.453 1 88.88 717 MET A O 1
ATOM 5737 N N . VAL A 1 718 ? 3.012 27.297 -7.094 1 92.25 718 VAL A N 1
ATOM 5738 C CA . VAL A 1 718 ? 3.855 26.172 -6.691 1 92.25 718 VAL A CA 1
ATOM 5739 C C . VAL A 1 718 ? 4.551 26.5 -5.371 1 92.25 718 VAL A C 1
ATOM 5741 O O . VAL A 1 718 ? 4.551 25.688 -4.445 1 92.25 718 VAL A O 1
ATOM 5744 N N . THR A 1 719 ? 5.105 27.672 -5.273 1 93.94 719 THR A N 1
ATOM 5745 C CA . THR A 1 719 ? 5.848 28.031 -4.074 1 93.94 719 THR A CA 1
ATOM 5746 C C . THR A 1 719 ? 4.902 28.234 -2.891 1 93.94 719 THR A C 1
ATOM 5748 O O . THR A 1 719 ? 5.266 27.953 -1.746 1 93.94 719 THR A O 1
ATOM 5751 N N . ARG A 1 720 ? 3.713 28.734 -3.152 1 91.75 720 ARG A N 1
ATOM 5752 C CA . ARG A 1 720 ? 2.715 28.844 -2.092 1 91.75 720 ARG A CA 1
ATOM 5753 C C . ARG A 1 720 ? 2.322 27.469 -1.562 1 91.75 720 ARG A C 1
ATOM 5755 O O . ARG A 1 720 ? 2.158 27.297 -0.355 1 91.75 720 ARG A O 1
ATOM 5762 N N . PHE A 1 721 ? 2.15 26.594 -2.467 1 91.94 721 PHE A N 1
ATOM 5763 C CA . PHE A 1 721 ? 1.853 25.219 -2.086 1 91.94 721 PHE A CA 1
ATOM 5764 C C . PHE A 1 721 ? 2.982 24.625 -1.248 1 91.94 721 PHE A C 1
ATOM 5766 O O . PHE A 1 721 ? 2.736 23.984 -0.226 1 91.94 721 PHE A O 1
ATOM 5773 N N . LEU A 1 722 ? 4.207 24.844 -1.662 1 94.69 722 LEU A N 1
ATOM 5774 C CA . LEU A 1 722 ? 5.383 24.312 -0.981 1 94.69 722 LEU A CA 1
ATOM 5775 C C . LEU A 1 722 ? 5.562 24.969 0.384 1 94.69 722 LEU A C 1
ATOM 5777 O O . LEU A 1 722 ? 6.254 24.438 1.251 1 94.69 722 LEU A O 1
ATOM 5781 N N . SER A 1 723 ? 4.965 26.109 0.6 1 94.31 723 SER A N 1
ATOM 5782 C CA . SER A 1 723 ? 5.094 26.844 1.856 1 94.31 723 SER A CA 1
ATOM 5783 C C . SER A 1 723 ? 3.895 26.609 2.766 1 94.31 723 SER A C 1
ATOM 5785 O O . SER A 1 723 ? 3.719 27.297 3.77 1 94.31 723 SER A O 1
ATOM 5787 N N . SER A 1 724 ? 3.096 25.641 2.436 1 91.44 724 SER A N 1
ATOM 5788 C CA . SER A 1 724 ? 1.879 25.359 3.188 1 91.44 724 SER A CA 1
ATOM 5789 C C . SER A 1 724 ? 2.201 24.781 4.566 1 91.44 724 SER A C 1
ATOM 5791 O O . SER A 1 724 ? 3.289 24.25 4.785 1 91.44 724 SER A O 1
ATOM 5793 N N . LYS A 1 725 ? 1.244 24.906 5.523 1 91.5 725 LYS A N 1
ATOM 5794 C CA . LYS A 1 725 ? 1.4 24.438 6.895 1 91.5 725 LYS A CA 1
ATOM 5795 C C . LYS A 1 725 ? 1.592 22.922 6.941 1 91.5 725 LYS A C 1
ATOM 5797 O O . LYS A 1 725 ? 2.287 22.406 7.816 1 91.5 725 LYS A O 1
ATOM 5802 N N . PHE A 1 726 ? 1.048 22.266 6.039 1 91.12 726 PHE A N 1
ATOM 5803 C CA . PHE A 1 726 ? 1.173 20.812 5.969 1 91.12 726 PHE A CA 1
ATOM 5804 C C . PHE A 1 726 ? 2.635 20.406 5.84 1 91.12 726 PHE A C 1
ATOM 5806 O O . PHE A 1 726 ? 3.088 19.484 6.523 1 91.12 726 PHE A O 1
ATOM 5813 N N . PHE A 1 727 ? 3.338 21.125 5.008 1 95.69 727 PHE A N 1
ATOM 5814 C CA . PHE A 1 727 ? 4.727 20.766 4.75 1 95.69 727 PHE A CA 1
ATOM 5815 C C . PHE A 1 727 ? 5.625 21.219 5.898 1 95.69 727 PHE A C 1
ATOM 5817 O O . PHE A 1 727 ? 6.691 20.656 6.121 1 95.69 727 PHE A O 1
ATOM 5824 N N . ILE A 1 728 ? 5.199 22.234 6.648 1 95.25 728 ILE A N 1
ATOM 5825 C CA . ILE A 1 728 ? 5.945 22.656 7.828 1 95.25 728 ILE A CA 1
ATOM 5826 C C . ILE A 1 728 ? 5.938 21.531 8.867 1 95.25 728 ILE A C 1
ATOM 5828 O O . ILE A 1 728 ? 6.977 21.203 9.453 1 95.25 728 ILE A O 1
ATOM 5832 N N . HIS A 1 729 ? 4.809 20.906 8.969 1 94.81 729 HIS A N 1
ATOM 5833 C CA . HIS A 1 729 ? 4.668 19.797 9.898 1 94.81 729 HIS A CA 1
ATOM 5834 C C . HIS A 1 729 ? 5.469 18.578 9.422 1 94.81 729 HIS A C 1
ATOM 5836 O O . HIS A 1 729 ? 6.227 18 10.203 1 94.81 729 HIS A O 1
ATOM 5842 N N . THR A 1 730 ? 5.363 18.203 8.156 1 95.38 730 THR A N 1
ATOM 5843 C CA . THR A 1 730 ? 5.988 16.984 7.656 1 95.38 730 THR A CA 1
ATOM 5844 C C . THR A 1 730 ? 7.508 17.141 7.621 1 95.38 730 THR A C 1
ATOM 5846 O O . THR A 1 730 ? 8.234 16.156 7.785 1 95.38 730 THR A O 1
ATOM 5849 N N . ASN A 1 731 ? 7.938 18.328 7.387 1 95.44 731 ASN A N 1
ATOM 5850 C CA . ASN A 1 731 ? 9.375 18.562 7.34 1 95.44 731 ASN A CA 1
ATOM 5851 C C . ASN A 1 731 ? 10.047 18.203 8.664 1 95.44 731 ASN A C 1
ATOM 5853 O O . ASN A 1 731 ? 11.18 17.719 8.68 1 95.44 731 ASN A O 1
ATOM 5857 N N . LYS A 1 732 ? 9.32 18.406 9.742 1 95.31 732 LYS A N 1
ATOM 5858 C CA . LYS A 1 732 ? 9.867 18.109 11.062 1 95.31 732 LYS A CA 1
ATOM 5859 C C . LYS A 1 732 ? 10.062 16.594 11.25 1 95.31 732 LYS A C 1
ATOM 5861 O O . LYS A 1 732 ? 10.828 16.172 12.109 1 95.31 732 LYS A O 1
ATOM 5866 N N . LEU A 1 733 ? 9.422 15.859 10.375 1 97.19 733 LEU A N 1
ATOM 5867 C CA . LEU A 1 733 ? 9.461 14.406 10.523 1 97.19 733 LEU A CA 1
ATOM 5868 C C . LEU A 1 733 ? 10.258 13.773 9.398 1 97.19 733 LEU A C 1
ATOM 5870 O O . LEU A 1 733 ? 10.453 12.555 9.375 1 97.19 733 LEU A O 1
ATOM 5874 N N . THR A 1 734 ? 10.773 14.562 8.484 1 96.44 734 THR A N 1
ATOM 5875 C CA . THR A 1 734 ? 11.445 14.031 7.305 1 96.44 734 THR A CA 1
ATOM 5876 C C . THR A 1 734 ? 12.664 13.203 7.699 1 96.44 734 THR A C 1
ATOM 5878 O O . THR A 1 734 ? 12.945 12.164 7.094 1 96.44 734 THR A O 1
ATOM 5881 N N . TYR A 1 735 ? 13.406 13.664 8.742 1 96.38 735 TYR A N 1
ATOM 5882 C CA . TYR A 1 735 ? 14.594 12.953 9.219 1 96.38 735 TYR A CA 1
ATOM 5883 C C . TYR A 1 735 ? 14.227 11.562 9.719 1 96.38 735 TYR A C 1
ATOM 5885 O O . TYR A 1 735 ? 14.828 10.57 9.305 1 96.38 735 TYR A O 1
ATOM 5893 N N . GLY A 1 736 ? 13.219 11.445 10.562 1 97.75 736 GLY A N 1
ATOM 5894 C CA . GLY A 1 736 ? 12.766 10.164 11.07 1 97.75 736 GLY A CA 1
ATOM 5895 C C . GLY A 1 736 ? 12.164 9.273 10 1 97.75 736 GLY A C 1
ATOM 5896 O O . GLY A 1 736 ? 12.414 8.062 9.977 1 97.75 736 GLY A O 1
ATOM 5897 N N . ILE A 1 737 ? 11.344 9.836 9.102 1 98.31 737 ILE A N 1
ATOM 5898 C CA . ILE A 1 737 ? 10.719 9.086 8.016 1 98.31 737 ILE A CA 1
ATOM 5899 C C . ILE A 1 737 ? 11.789 8.461 7.125 1 98.31 737 ILE A C 1
ATOM 5901 O O . ILE A 1 737 ? 11.719 7.277 6.789 1 98.31 737 ILE A O 1
ATOM 5905 N N . TYR A 1 738 ? 12.781 9.281 6.773 1 97.44 738 TYR A N 1
ATOM 5906 C CA . TYR A 1 738 ? 13.875 8.836 5.914 1 97.44 738 TYR A CA 1
ATOM 5907 C C . TYR A 1 738 ? 14.609 7.652 6.535 1 97.44 738 TYR A C 1
ATOM 5909 O O . TYR A 1 738 ? 14.906 6.668 5.855 1 97.44 738 TYR A O 1
ATOM 5917 N N . LEU A 1 739 ? 14.867 7.664 7.809 1 98 739 LEU A N 1
ATOM 5918 C CA . LEU A 1 739 ? 15.664 6.648 8.484 1 98 739 LEU A CA 1
ATOM 5919 C C . LEU A 1 739 ? 14.859 5.371 8.688 1 98 739 LEU A C 1
ATOM 5921 O O . LEU A 1 739 ? 15.406 4.266 8.586 1 98 739 LEU A O 1
ATOM 5925 N N . LEU A 1 740 ? 13.609 5.48 8.922 1 98.38 740 LEU A N 1
ATOM 5926 C CA . LEU A 1 740 ? 12.797 4.332 9.305 1 98.38 740 LEU A CA 1
ATOM 5927 C C . LEU A 1 740 ? 12.234 3.633 8.07 1 98.38 740 LEU A C 1
ATOM 5929 O O . LEU A 1 740 ? 11.922 2.439 8.109 1 98.38 740 LEU A O 1
ATOM 5933 N N . ASN A 1 741 ? 12.094 4.301 6.996 1 98.5 741 ASN A N 1
ATOM 5934 C CA . ASN A 1 741 ? 11.383 3.84 5.809 1 98.5 741 ASN A CA 1
ATOM 5935 C C . ASN A 1 741 ? 11.969 2.537 5.27 1 98.5 741 ASN A C 1
ATOM 5937 O O . ASN A 1 741 ? 11.242 1.567 5.051 1 98.5 741 ASN A O 1
ATOM 5941 N N . PRO A 1 742 ? 13.32 2.42 5.066 1 97.88 742 PRO A N 1
ATOM 5942 C CA . PRO A 1 742 ? 13.875 1.177 4.527 1 97.88 742 PRO A CA 1
ATOM 5943 C C . PRO A 1 742 ? 13.641 -0.019 5.449 1 97.88 742 PRO A C 1
ATOM 5945 O O . PRO A 1 742 ? 13.438 -1.139 4.973 1 97.88 742 PRO A O 1
ATOM 5948 N N . LEU A 1 743 ? 13.656 0.202 6.758 1 97.81 743 LEU A N 1
ATOM 5949 C CA . LEU A 1 743 ? 13.438 -0.878 7.711 1 97.81 743 LEU A CA 1
ATOM 5950 C C . LEU A 1 743 ? 12.016 -1.42 7.598 1 97.81 743 LEU A C 1
ATOM 5952 O O . LEU A 1 743 ? 11.805 -2.633 7.66 1 97.81 743 LEU A O 1
ATOM 5956 N N . ILE A 1 744 ? 11.078 -0.545 7.41 1 98 744 ILE A N 1
ATOM 5957 C CA . ILE A 1 744 ? 9.68 -0.944 7.281 1 98 744 ILE A CA 1
ATOM 5958 C C . ILE A 1 744 ? 9.477 -1.71 5.977 1 98 744 ILE A C 1
ATOM 5960 O O . ILE A 1 744 ? 8.789 -2.732 5.949 1 98 744 ILE A O 1
ATOM 5964 N N . ILE A 1 745 ? 10.094 -1.258 4.887 1 97.88 745 ILE A N 1
ATOM 5965 C CA . ILE A 1 745 ? 9.992 -1.932 3.596 1 97.88 745 ILE A CA 1
ATOM 5966 C C . ILE A 1 745 ? 10.547 -3.35 3.709 1 97.88 745 ILE A C 1
ATOM 5968 O O . ILE A 1 745 ? 9.883 -4.316 3.32 1 97.88 745 ILE A O 1
ATOM 5972 N N . THR A 1 746 ? 11.734 -3.467 4.305 1 96.81 746 THR A N 1
ATOM 5973 C CA . THR A 1 746 ? 12.406 -4.758 4.406 1 96.81 746 THR A CA 1
ATOM 5974 C C . THR A 1 746 ? 11.609 -5.711 5.293 1 96.81 746 THR A C 1
ATOM 5976 O O . THR A 1 746 ? 11.547 -6.914 5.023 1 96.81 746 THR A O 1
ATOM 5979 N N . ALA A 1 747 ? 10.984 -5.184 6.289 1 96.19 747 ALA A N 1
ATOM 5980 C CA . ALA A 1 747 ? 10.188 -6.023 7.176 1 96.19 747 ALA A CA 1
ATOM 5981 C C . ALA A 1 747 ? 8.914 -6.5 6.484 1 96.19 747 ALA A C 1
ATOM 5983 O O . ALA A 1 747 ? 8.578 -7.684 6.535 1 96.19 747 ALA A O 1
ATOM 5984 N N . VAL A 1 748 ? 8.258 -5.625 5.824 1 96.19 748 VAL A N 1
ATOM 5985 C CA . VAL A 1 748 ? 6.977 -5.945 5.195 1 96.19 748 VAL A CA 1
ATOM 5986 C C . VAL A 1 748 ? 7.199 -6.934 4.051 1 96.19 748 VAL A C 1
ATOM 5988 O O . VAL A 1 748 ? 6.488 -7.938 3.943 1 96.19 748 VAL A O 1
ATOM 5991 N N . PHE A 1 749 ? 8.211 -6.727 3.223 1 95.56 749 PHE A N 1
ATOM 5992 C CA . PHE A 1 749 ? 8.414 -7.555 2.039 1 95.56 749 PHE A CA 1
ATOM 5993 C C . PHE A 1 749 ? 9.305 -8.742 2.355 1 95.56 749 PHE A C 1
ATOM 5995 O O . PHE A 1 749 ? 9.164 -9.812 1.756 1 95.56 749 PHE A O 1
ATOM 6002 N N . GLY A 1 750 ? 10.234 -8.562 3.283 1 95.88 750 GLY A N 1
ATOM 6003 C CA . GLY A 1 750 ? 11.109 -9.664 3.656 1 95.88 750 GLY A CA 1
ATOM 6004 C C . GLY A 1 750 ? 10.383 -10.797 4.355 1 95.88 750 GLY A C 1
ATOM 6005 O O . GLY A 1 750 ? 10.781 -11.953 4.246 1 95.88 750 GLY A O 1
ATOM 6006 N N . LEU A 1 751 ? 9.32 -10.461 5.02 1 95.69 751 LEU A N 1
ATOM 6007 C CA . LEU A 1 751 ? 8.586 -11.469 5.77 1 95.69 751 LEU A CA 1
ATOM 6008 C C . LEU A 1 751 ? 7.328 -11.898 5.016 1 95.69 751 LEU A C 1
ATOM 6010 O O . LEU A 1 751 ? 6.488 -12.617 5.562 1 95.69 751 LEU A O 1
ATOM 6014 N N . SER A 1 752 ? 7.223 -11.484 3.805 1 93.88 752 SER A N 1
ATOM 6015 C CA . SER A 1 752 ? 6.07 -11.852 2.99 1 93.88 752 SER A CA 1
ATOM 6016 C C . SER A 1 752 ? 6.102 -13.328 2.615 1 93.88 752 SER A C 1
ATOM 6018 O O . SER A 1 752 ? 7.164 -13.945 2.615 1 93.88 752 SER A O 1
ATOM 6020 N N . ASP A 1 753 ? 4.922 -13.859 2.279 1 90.88 753 ASP A N 1
ATOM 6021 C CA . ASP A 1 753 ? 4.781 -15.281 1.995 1 90.88 753 ASP A CA 1
ATOM 6022 C C . ASP A 1 753 ? 5.195 -15.602 0.559 1 90.88 753 ASP A C 1
ATOM 6024 O O . ASP A 1 753 ? 5.547 -16.734 0.247 1 90.88 753 ASP A O 1
ATOM 6028 N N . GLY A 1 754 ? 5.121 -14.703 -0.285 1 91.31 754 GLY A N 1
ATOM 6029 C CA . GLY A 1 754 ? 5.469 -14.93 -1.68 1 91.31 754 GLY A CA 1
ATOM 6030 C C . GLY A 1 754 ? 6.242 -13.773 -2.289 1 91.31 754 GLY A C 1
ATOM 6031 O O . GLY A 1 754 ? 6.398 -12.727 -1.664 1 91.31 754 GLY A O 1
ATOM 6032 N N . SER A 1 755 ? 6.781 -14.086 -3.432 1 93.5 755 SER A N 1
ATOM 6033 C CA . SER A 1 755 ? 7.539 -13.062 -4.148 1 93.5 755 SER A CA 1
ATOM 6034 C C . SER A 1 755 ? 6.613 -12.047 -4.801 1 93.5 755 SER A C 1
ATOM 6036 O O . SER A 1 755 ? 5.402 -12.266 -4.887 1 93.5 755 SER A O 1
ATOM 6038 N N . ALA A 1 756 ? 7.18 -10.984 -5.172 1 91.94 756 ALA A N 1
ATOM 6039 C CA . ALA A 1 756 ? 6.402 -9.898 -5.773 1 91.94 756 ALA A CA 1
ATOM 6040 C C . ALA A 1 756 ? 6.777 -9.703 -7.238 1 91.94 756 ALA A C 1
ATOM 6042 O O . ALA A 1 756 ? 7.875 -10.07 -7.656 1 91.94 756 ALA A O 1
ATOM 6043 N N . ASN A 1 757 ? 5.785 -9.18 -8.039 1 92.81 757 ASN A N 1
ATOM 6044 C CA . ASN A 1 757 ? 6.031 -8.781 -9.422 1 92.81 757 ASN A CA 1
ATOM 6045 C C . ASN A 1 757 ? 6.422 -7.312 -9.523 1 92.81 757 ASN A C 1
ATOM 6047 O O . ASN A 1 757 ? 5.957 -6.488 -8.734 1 92.81 757 ASN A O 1
ATOM 6051 N N . ALA A 1 758 ? 7.277 -7.098 -10.516 1 93.44 758 ALA A N 1
ATOM 6052 C CA . ALA A 1 758 ? 7.621 -5.703 -10.781 1 93.44 758 ALA A CA 1
ATOM 6053 C C . ALA A 1 758 ? 6.48 -4.988 -11.5 1 93.44 758 ALA A C 1
ATOM 6055 O O . ALA A 1 758 ? 6.234 -5.227 -12.688 1 93.44 758 ALA A O 1
ATOM 6056 N N . ASP A 1 759 ? 5.613 -4.355 -10.836 1 92.69 759 ASP A N 1
ATOM 6057 C CA . ASP A 1 759 ? 4.48 -3.6 -11.367 1 92.69 759 ASP A CA 1
ATOM 6058 C C . ASP A 1 759 ? 4.461 -2.182 -10.805 1 92.69 759 ASP A C 1
ATOM 6060 O O . ASP A 1 759 ? 4.262 -1.988 -9.602 1 92.69 759 ASP A O 1
ATOM 6064 N N . PRO A 1 760 ? 4.578 -1.224 -11.711 1 93.75 760 PRO A N 1
ATOM 6065 C CA . PRO A 1 760 ? 4.746 0.153 -11.242 1 93.75 760 PRO A CA 1
ATOM 6066 C C . PRO A 1 760 ? 3.545 0.652 -10.438 1 93.75 760 PRO A C 1
ATOM 6068 O O . PRO A 1 760 ? 3.713 1.292 -9.398 1 93.75 760 PRO A O 1
ATOM 6071 N N . ILE A 1 761 ? 2.324 0.364 -10.805 1 93.75 761 ILE A N 1
ATOM 6072 C CA . ILE A 1 761 ? 1.139 0.959 -10.195 1 93.75 761 ILE A CA 1
ATOM 6073 C C . ILE A 1 761 ? 0.94 0.39 -8.789 1 93.75 761 ILE A C 1
ATOM 6075 O O . ILE A 1 761 ? 0.897 1.138 -7.812 1 93.75 761 ILE A O 1
ATOM 6079 N N . PRO A 1 762 ? 0.83 -0.948 -8.656 1 94.25 762 PRO A N 1
ATOM 6080 C CA . PRO A 1 762 ? 0.707 -1.467 -7.289 1 94.25 762 PRO A CA 1
ATOM 6081 C C . PRO A 1 762 ? 1.883 -1.071 -6.398 1 94.25 762 PRO A C 1
ATOM 6083 O O . PRO A 1 762 ? 1.705 -0.84 -5.199 1 94.25 762 PRO A O 1
ATOM 6086 N N . THR A 1 763 ? 3.086 -0.981 -6.98 1 95.06 763 THR A N 1
ATOM 6087 C CA . THR A 1 763 ? 4.262 -0.61 -6.203 1 95.06 763 THR A CA 1
ATOM 6088 C C . THR A 1 763 ? 4.137 0.818 -5.68 1 95.06 763 THR A C 1
ATOM 6090 O O . THR A 1 763 ? 4.504 1.101 -4.535 1 95.06 763 THR A O 1
ATOM 6093 N N . LEU A 1 764 ? 3.621 1.715 -6.488 1 95.88 764 LEU A N 1
ATOM 6094 C CA . LEU A 1 764 ? 3.447 3.102 -6.066 1 95.88 764 LEU A CA 1
ATOM 6095 C C . LEU A 1 764 ? 2.385 3.213 -4.98 1 95.88 764 LEU A C 1
ATOM 6097 O O . LEU A 1 764 ? 2.521 4.016 -4.055 1 95.88 764 LEU A O 1
ATOM 6101 N N . VAL A 1 765 ? 1.314 2.428 -5.09 1 96.69 765 VAL A N 1
ATOM 6102 C CA . VAL A 1 765 ? 0.281 2.42 -4.062 1 96.69 765 VAL A CA 1
ATOM 6103 C C . VAL A 1 765 ? 0.862 1.9 -2.748 1 96.69 765 VAL A C 1
ATOM 6105 O O . VAL A 1 765 ? 0.586 2.449 -1.679 1 96.69 765 VAL A O 1
ATOM 6108 N N . MET A 1 766 ? 1.668 0.858 -2.846 1 96.56 766 MET A N 1
ATOM 6109 C CA . MET A 1 766 ? 2.35 0.317 -1.673 1 96.56 766 MET A CA 1
ATOM 6110 C C . MET A 1 766 ? 3.293 1.351 -1.068 1 96.56 766 MET A C 1
ATOM 6112 O O . MET A 1 766 ? 3.434 1.43 0.154 1 96.56 766 MET A O 1
ATOM 6116 N N . ALA A 1 767 ? 3.932 2.135 -1.953 1 97.62 767 ALA A N 1
ATOM 6117 C CA . ALA A 1 767 ? 4.84 3.178 -1.479 1 97.62 767 ALA A CA 1
ATOM 6118 C C . ALA A 1 767 ? 4.102 4.199 -0.619 1 97.62 767 ALA A C 1
ATOM 6120 O O . ALA A 1 767 ? 4.625 4.656 0.4 1 97.62 767 ALA A O 1
ATOM 6121 N N . VAL A 1 768 ? 2.914 4.484 -0.996 1 97.62 768 VAL A N 1
ATOM 6122 C CA . VAL A 1 768 ? 2.104 5.422 -0.223 1 97.62 768 VAL A CA 1
ATOM 6123 C C . VAL A 1 768 ? 1.765 4.812 1.136 1 97.62 768 VAL A C 1
ATOM 6125 O O . VAL A 1 768 ? 1.873 5.48 2.168 1 97.62 768 VAL A O 1
ATOM 6128 N N . GLY A 1 769 ? 1.375 3.551 1.165 1 97.94 769 GLY A N 1
ATOM 6129 C CA . GLY A 1 769 ? 1.085 2.873 2.42 1 97.94 769 GLY A CA 1
ATOM 6130 C C . GLY A 1 769 ? 2.273 2.824 3.359 1 97.94 769 GLY A C 1
ATOM 6131 O O . GLY A 1 769 ? 2.145 3.121 4.551 1 97.94 769 GLY A O 1
ATOM 6132 N N . VAL A 1 770 ? 3.422 2.535 2.844 1 98.25 770 VAL A N 1
ATOM 6133 C CA . VAL A 1 770 ? 4.637 2.443 3.646 1 98.25 770 VAL A CA 1
ATOM 6134 C C . VAL A 1 770 ? 5.027 3.828 4.152 1 98.25 770 VAL A C 1
ATOM 6136 O O . VAL A 1 770 ? 5.535 3.969 5.27 1 98.25 770 VAL A O 1
ATOM 6139 N N . THR A 1 771 ? 4.812 4.812 3.299 1 97.75 771 THR A N 1
ATOM 6140 C CA . THR A 1 771 ? 5.113 6.18 3.703 1 97.75 771 THR A CA 1
ATOM 6141 C C . THR A 1 771 ? 4.266 6.586 4.906 1 97.75 771 THR A C 1
ATOM 6143 O O . THR A 1 771 ? 4.77 7.195 5.852 1 97.75 771 THR A O 1
ATOM 6146 N N . VAL A 1 772 ? 2.998 6.188 4.938 1 97.06 772 VAL A N 1
ATOM 6147 C CA . VAL A 1 772 ? 2.117 6.512 6.055 1 97.06 772 VAL A CA 1
ATOM 6148 C C . VAL A 1 772 ? 2.586 5.781 7.312 1 97.06 772 VAL A C 1
ATOM 6150 O O . VAL A 1 772 ? 2.619 6.363 8.398 1 97.06 772 VAL A O 1
ATOM 6153 N N . LEU A 1 773 ? 2.998 4.598 7.156 1 97.38 773 LEU A N 1
ATOM 6154 C CA . LEU A 1 773 ? 3.5 3.844 8.297 1 97.38 773 LEU A CA 1
ATOM 6155 C C . LEU A 1 773 ? 4.797 4.453 8.828 1 97.38 773 LEU A C 1
ATOM 6157 O O . LEU A 1 773 ? 5.016 4.508 10.039 1 97.38 773 LEU A O 1
ATOM 6161 N N . SER A 1 774 ? 5.617 4.848 7.898 1 98.38 774 SER A N 1
ATOM 6162 C CA . SER A 1 774 ? 6.859 5.508 8.289 1 98.38 774 SER A CA 1
ATOM 6163 C C . SER A 1 774 ? 6.582 6.82 9.008 1 98.38 774 SER A C 1
ATOM 6165 O O . SER A 1 774 ? 7.301 7.184 9.945 1 98.38 774 SER A O 1
ATOM 6167 N N . TYR A 1 775 ? 5.582 7.527 8.562 1 97.5 775 TYR A N 1
ATOM 6168 C CA . TYR A 1 775 ? 5.18 8.781 9.195 1 97.5 775 TYR A CA 1
ATOM 6169 C C . TYR A 1 775 ? 4.746 8.547 10.641 1 97.5 775 TYR A C 1
ATOM 6171 O O . TYR A 1 775 ? 5.184 9.25 11.547 1 97.5 775 TYR A O 1
ATOM 6179 N N . VAL A 1 776 ? 3.938 7.516 10.828 1 96.94 776 VAL A N 1
ATOM 6180 C CA . VAL A 1 776 ? 3.434 7.211 12.164 1 96.94 776 VAL A CA 1
ATOM 6181 C C . VAL A 1 776 ? 4.586 6.77 13.07 1 96.94 776 VAL A C 1
ATOM 6183 O O . VAL A 1 776 ? 4.688 7.211 14.211 1 96.94 776 VAL A O 1
ATOM 6186 N N . ALA A 1 777 ? 5.406 5.945 12.531 1 97.62 777 ALA A N 1
ATOM 6187 C CA . ALA A 1 777 ? 6.57 5.512 13.305 1 97.62 777 ALA A CA 1
ATOM 6188 C C . ALA A 1 777 ? 7.496 6.684 13.609 1 97.62 777 ALA A C 1
ATOM 6190 O O . ALA A 1 777 ? 8.016 6.793 14.719 1 97.62 777 ALA A O 1
ATOM 6191 N N . ALA A 1 778 ? 7.672 7.531 12.656 1 98.31 778 ALA A N 1
ATOM 6192 C CA . ALA A 1 778 ? 8.547 8.688 12.828 1 98.31 778 ALA A CA 1
ATOM 6193 C C . ALA A 1 778 ? 8.008 9.625 13.906 1 98.31 778 ALA A C 1
ATOM 6195 O O . ALA A 1 778 ? 8.781 10.25 14.633 1 98.31 778 ALA A O 1
ATOM 6196 N N . LEU A 1 779 ? 6.715 9.781 13.977 1 96.94 779 LEU A N 1
ATOM 6197 C CA . LEU A 1 779 ? 6.102 10.594 15.023 1 96.94 779 LEU A CA 1
ATOM 6198 C C . LEU A 1 779 ? 6.5 10.102 16.406 1 96.94 779 LEU A C 1
ATOM 6200 O O . LEU A 1 779 ? 6.934 10.883 17.25 1 96.94 779 LEU A O 1
ATOM 6204 N N . ALA A 1 780 ? 6.438 8.82 16.594 1 96.75 780 ALA A N 1
ATOM 6205 C CA . ALA A 1 780 ? 6.777 8.227 17.875 1 96.75 780 ALA A CA 1
ATOM 6206 C C . ALA A 1 780 ? 8.273 8.352 18.172 1 96.75 780 ALA A C 1
ATOM 6208 O O . ALA A 1 780 ? 8.664 8.742 19.266 1 96.75 780 ALA A O 1
ATOM 6209 N N . PHE A 1 781 ? 9.094 8.102 17.219 1 97.88 781 PHE A N 1
ATOM 6210 C CA . PHE A 1 781 ? 10.539 8.094 17.406 1 97.88 781 PHE A CA 1
ATOM 6211 C C . PHE A 1 781 ? 11.078 9.508 17.562 1 97.88 781 PHE A C 1
ATOM 6213 O O . PHE A 1 781 ? 12.016 9.734 18.344 1 97.88 781 PHE A O 1
ATOM 6220 N N . THR A 1 782 ? 10.508 10.445 16.828 1 97.25 782 THR A N 1
ATOM 6221 C CA . THR A 1 782 ? 10.953 11.836 16.922 1 97.25 782 THR A CA 1
ATOM 6222 C C . THR A 1 782 ? 10.633 12.414 18.297 1 97.25 782 THR A C 1
ATOM 6224 O O . THR A 1 782 ? 11.453 13.109 18.891 1 97.25 782 THR A O 1
ATOM 6227 N N . VAL A 1 783 ? 9.492 12.07 18.844 1 96.81 783 VAL A N 1
ATOM 6228 C CA . VAL A 1 783 ? 9.031 12.594 20.125 1 96.81 783 VAL A CA 1
ATOM 6229 C C . VAL A 1 783 ? 9.844 11.977 21.25 1 96.81 783 VAL A C 1
ATOM 6231 O O . VAL A 1 783 ? 10.117 12.633 22.266 1 96.81 783 VAL A O 1
ATOM 6234 N N . LEU A 1 784 ? 10.336 10.773 21.047 1 96.81 784 LEU A N 1
ATOM 6235 C CA . LEU A 1 784 ? 10.953 10.031 22.141 1 96.81 784 LEU A CA 1
ATOM 6236 C C . LEU A 1 784 ? 12.477 10.109 22.062 1 96.81 784 LEU A C 1
ATOM 6238 O O . LEU A 1 784 ? 13.164 10.086 23.078 1 96.81 784 LEU A O 1
ATOM 6242 N N . PHE A 1 785 ? 13.016 10.219 20.828 1 97 785 PHE A N 1
ATOM 6243 C CA . PHE A 1 785 ? 14.453 10 20.719 1 97 785 PHE A CA 1
ATOM 6244 C C . PHE A 1 785 ? 15.133 11.164 20.016 1 97 785 PHE A C 1
ATOM 6246 O O . PHE A 1 785 ? 16.359 11.211 19.922 1 97 785 PHE A O 1
ATOM 6253 N N . GLU A 1 786 ? 14.422 12.094 19.516 1 96.62 786 GLU A N 1
ATOM 6254 C CA . GLU A 1 786 ? 15.047 13.211 18.812 1 96.62 786 GLU A CA 1
ATOM 6255 C C . GLU A 1 786 ? 14.867 14.516 19.594 1 96.62 786 GLU A C 1
ATOM 6257 O O . GLU A 1 786 ? 15.844 15.102 20.062 1 96.62 786 GLU A O 1
ATOM 6262 N N . ILE A 1 787 ? 13.648 14.914 19.859 1 96.38 787 ILE A N 1
ATOM 6263 C CA . ILE A 1 787 ? 13.32 16.219 20.438 1 96.38 787 ILE A CA 1
ATOM 6264 C C . ILE A 1 787 ? 13.922 16.328 21.844 1 96.38 787 ILE A C 1
ATOM 6266 O O . ILE A 1 787 ? 14.539 17.328 22.188 1 96.38 787 ILE A O 1
ATOM 6270 N N . PRO A 1 788 ? 13.766 15.289 22.734 1 95.88 788 PRO A N 1
ATOM 6271 C CA . PRO A 1 788 ? 14.344 15.414 24.062 1 95.88 788 PRO A CA 1
ATOM 6272 C C . PRO A 1 788 ? 15.852 15.695 24.031 1 95.88 788 PRO A C 1
ATOM 6274 O O . PRO A 1 788 ? 16.344 16.516 24.812 1 95.88 788 PRO A O 1
ATOM 6277 N N . TYR A 1 789 ? 16.531 15.102 23.172 1 94.81 789 TYR A N 1
ATOM 6278 C CA . TYR A 1 789 ? 17.984 15.234 23.125 1 94.81 789 TYR A CA 1
ATOM 6279 C C . TYR A 1 789 ? 18.391 16.562 22.5 1 94.81 789 TYR A C 1
ATOM 6281 O O . TYR A 1 789 ? 19.453 17.094 22.797 1 94.81 789 TYR A O 1
ATOM 6289 N N . CYS A 1 790 ? 17.578 17.031 21.578 1 93.25 790 CYS A N 1
ATOM 6290 C CA . CYS A 1 790 ? 17.797 18.375 21.062 1 93.25 790 CYS A CA 1
ATOM 6291 C C . CYS A 1 790 ? 17.688 19.406 22.188 1 93.25 790 CYS A C 1
ATOM 6293 O O . CYS A 1 790 ? 18.484 20.328 22.266 1 93.25 790 CYS A O 1
ATOM 6295 N N . THR A 1 791 ? 16.688 19.188 23.016 1 93 791 THR A N 1
ATOM 6296 C CA . THR A 1 791 ? 16.469 20.094 24.141 1 93 791 THR A CA 1
ATOM 6297 C C . THR A 1 791 ? 17.609 19.969 25.156 1 93 791 THR A C 1
ATOM 6299 O O . THR A 1 791 ? 18.078 20.969 25.688 1 93 791 THR A O 1
ATOM 6302 N N . ILE A 1 792 ? 17.984 18.812 25.438 1 92.5 792 ILE A N 1
ATOM 6303 C CA . ILE A 1 792 ? 19.062 18.562 26.375 1 92.5 792 ILE A CA 1
ATOM 6304 C C . ILE A 1 792 ? 20.344 19.219 25.875 1 92.5 792 ILE A C 1
ATOM 6306 O O . ILE A 1 792 ? 21.109 19.797 26.641 1 92.5 792 ILE A O 1
ATOM 6310 N N . SER A 1 793 ? 20.578 19.047 24.594 1 91.5 793 SER A N 1
ATOM 6311 C CA . SER A 1 793 ? 21.766 19.656 23.984 1 91.5 793 SER A CA 1
ATOM 6312 C C . SER A 1 793 ? 21.781 21.172 24.172 1 91.5 793 SER A C 1
ATOM 6314 O O . SER A 1 793 ? 22.828 21.75 24.469 1 91.5 793 SER A O 1
ATOM 6316 N N . SER A 1 794 ? 20.688 21.75 23.969 1 90.25 794 SER A N 1
ATOM 6317 C CA . SER A 1 794 ? 20.578 23.203 24.156 1 90.25 794 SER A CA 1
ATOM 6318 C C . SER A 1 794 ? 20.812 23.594 25.609 1 90.25 794 SER A C 1
ATOM 6320 O O . SER A 1 794 ? 21.422 24.641 25.875 1 90.25 794 SER A O 1
ATOM 6322 N N . GLU A 1 795 ? 20.375 22.781 26.531 1 89.75 795 GLU A N 1
ATOM 6323 C CA . GLU A 1 795 ? 20.578 23.047 27.953 1 89.75 795 GLU A CA 1
ATOM 6324 C C . GLU A 1 795 ? 22.031 22.859 28.359 1 89.75 795 GLU A C 1
ATOM 6326 O O . GLU A 1 795 ? 22.547 23.578 29.219 1 89.75 795 GLU A O 1
ATOM 6331 N N . ILE A 1 796 ? 22.641 21.922 27.766 1 87.5 796 ILE A N 1
ATOM 6332 C CA . ILE A 1 796 ? 24.047 21.656 28.062 1 87.5 796 ILE A CA 1
ATOM 6333 C C . ILE A 1 796 ? 24.891 22.844 27.594 1 87.5 796 ILE A C 1
ATOM 6335 O O . ILE A 1 796 ? 25.844 23.234 28.266 1 87.5 796 ILE A O 1
ATOM 6339 N N . LEU A 1 797 ? 24.562 23.422 26.531 1 83.31 797 LEU A N 1
ATOM 6340 C CA . LEU A 1 797 ? 25.344 24.516 25.969 1 83.31 797 LEU A CA 1
ATOM 6341 C C . LEU A 1 797 ? 25.156 25.797 26.781 1 83.31 797 LEU A C 1
ATOM 6343 O O . LEU A 1 797 ? 26.016 26.672 26.766 1 83.31 797 LEU A O 1
ATOM 6347 N N . LYS A 1 798 ? 24.094 25.859 27.562 1 78.38 798 LYS A N 1
ATOM 6348 C CA . LYS A 1 798 ? 23.844 27.016 28.422 1 78.38 798 LYS A CA 1
ATOM 6349 C C . LYS A 1 798 ? 24.609 26.906 29.734 1 78.38 798 LYS A C 1
ATOM 6351 O O . LYS A 1 798 ? 24.734 27.875 30.469 1 78.38 798 LYS A O 1
ATOM 6356 N N . LEU A 1 799 ? 25.016 25.891 30.094 1 74 799 LEU A N 1
ATOM 6357 C CA . LEU A 1 799 ? 25.719 25.703 31.344 1 74 799 LEU A CA 1
ATOM 6358 C C . LEU A 1 799 ? 27 26.531 31.375 1 74 799 LEU A C 1
ATOM 6360 O O . LEU A 1 799 ? 27.859 26.375 30.516 1 74 799 LEU A O 1
ATOM 6364 N N . LYS A 1 800 ? 26.781 27.984 31.391 1 57.09 800 LYS A N 1
ATOM 6365 C CA . LYS A 1 800 ? 27.906 28.891 31.594 1 57.09 800 LYS A CA 1
ATOM 6366 C C . LYS A 1 800 ? 28.703 28.5 32.844 1 57.09 800 LYS A C 1
ATOM 6368 O O . LYS A 1 800 ? 28.125 28.109 33.844 1 57.09 800 LYS A O 1
ATOM 6373 N N . LYS A 1 801 ? 30.062 28.531 32.688 1 50.06 801 LYS A N 1
ATOM 6374 C CA . LYS A 1 801 ? 30.953 28.469 33.844 1 50.06 801 LYS A CA 1
ATOM 6375 C C . LYS A 1 801 ? 30.688 29.625 34.812 1 50.06 801 LYS A C 1
ATOM 6377 O O . LYS A 1 801 ? 30.453 30.75 34.406 1 50.06 801 LYS A O 1
ATOM 6382 N N . LYS A 1 802 ? 30.406 29.375 36.062 1 45.78 802 LYS A N 1
ATOM 6383 C CA . LYS A 1 802 ? 30.594 30.281 37.188 1 45.78 802 LYS A CA 1
ATOM 6384 C C . LYS A 1 802 ? 31.859 31.109 37.031 1 45.78 802 LYS A C 1
ATOM 6386 O O . LYS A 1 802 ? 32.938 30.562 36.75 1 45.78 802 LYS A O 1
ATOM 6391 N N . PRO A 1 803 ? 31.703 32.312 36.719 1 41.5 803 PRO A N 1
ATOM 6392 C CA . PRO A 1 803 ? 32.938 33.094 36.875 1 41.5 803 PRO A CA 1
ATOM 6393 C C . PRO A 1 803 ? 33.719 32.719 38.125 1 41.5 803 PRO A C 1
ATOM 6395 O O . PRO A 1 803 ? 33.094 32.344 39.125 1 41.5 803 PRO A O 1
ATOM 6398 N N . SER A 1 804 ? 34.844 32.094 38 1 38.06 804 SER A N 1
ATOM 6399 C CA . SER A 1 804 ? 35.719 31.938 39.156 1 38.06 804 SER A CA 1
ATOM 6400 C C . SER A 1 804 ? 35.781 33.219 39.969 1 38.06 804 SER A C 1
ATOM 6402 O O . SER A 1 804 ? 36.094 34.281 39.438 1 38.06 804 SER A O 1
ATOM 6404 N N . SER A 1 805 ? 34.969 33.406 40.906 1 37.97 805 SER A N 1
ATOM 6405 C CA . SER A 1 805 ? 35 34.5 41.906 1 37.97 805 SER A CA 1
ATOM 6406 C C . SER A 1 805 ? 36.406 34.719 42.438 1 37.97 805 SER A C 1
ATOM 6408 O O . SER A 1 805 ? 36.562 35.312 43.5 1 37.97 805 SER A O 1
ATOM 6410 N N . SER A 1 806 ? 37.531 34.188 41.969 1 34.91 806 SER A N 1
ATOM 6411 C CA . SER A 1 806 ? 38.75 34.5 42.75 1 34.91 806 SER A CA 1
ATOM 6412 C C . SER A 1 806 ? 39 36 42.812 1 34.91 806 SER A C 1
ATOM 6414 O O . SER A 1 806 ? 39.688 36.531 41.938 1 34.91 806 SER A O 1
ATOM 6416 N N . ALA A 1 807 ? 38 36.906 42.75 1 32.12 807 ALA A N 1
ATOM 6417 C CA . ALA A 1 807 ? 38.5 38.25 43.094 1 32.12 807 ALA A CA 1
ATOM 6418 C C . ALA A 1 807 ? 39.094 38.281 44.5 1 32.12 807 ALA A C 1
ATOM 6420 O O . ALA A 1 807 ? 38.375 38.031 45.469 1 32.12 807 ALA A O 1
ATOM 6421 N N . THR A 1 808 ? 40.469 37.938 44.688 1 31.69 808 THR A N 1
ATOM 6422 C CA . THR A 1 808 ? 41.281 38.312 45.844 1 31.69 808 THR A CA 1
ATOM 6423 C C . THR A 1 808 ? 41.031 39.75 46.25 1 31.69 808 THR A C 1
ATOM 6425 O O . THR A 1 808 ? 41.156 40.656 45.406 1 31.69 808 THR A O 1
ATOM 6428 N N . LYS A 1 809 ? 40.25 39.938 47.219 1 31.5 809 LYS A N 1
ATOM 6429 C CA . LYS A 1 809 ? 40.125 41.156 48.031 1 31.5 809 LYS A CA 1
ATOM 6430 C C . LYS A 1 809 ? 41.5 41.75 48.312 1 31.5 809 LYS A C 1
ATOM 6432 O O . LYS A 1 809 ? 42.312 41.156 49.031 1 31.5 809 LYS A O 1
ATOM 6437 N N . LEU A 1 810 ? 42.219 42.406 47.312 1 26.78 810 LEU A N 1
ATOM 6438 C CA . LEU A 1 810 ? 43.375 43.25 47.656 1 26.78 810 LEU A CA 1
ATOM 6439 C C . LEU A 1 810 ? 43 44.156 48.844 1 26.78 810 LEU A C 1
ATOM 6441 O O . LEU A 1 810 ? 42.031 44.906 48.781 1 26.78 810 LEU A O 1
ATOM 6445 N N . ALA A 1 811 ? 43.375 43.75 50.031 1 27.34 811 ALA A N 1
ATOM 6446 C CA . ALA A 1 811 ? 43.406 44.469 51.312 1 27.34 811 ALA A CA 1
ATOM 6447 C C . ALA A 1 811 ? 44.031 45.844 51.156 1 27.34 811 ALA A C 1
ATOM 6449 O O . ALA A 1 811 ? 45.156 45.969 50.625 1 27.34 811 ALA A O 1
ATOM 6450 N N . SER A 1 812 ? 43.281 46.875 50.969 1 25.94 812 SER A N 1
ATOM 6451 C CA . SER A 1 812 ? 43.688 48.25 51.031 1 25.94 812 SER A CA 1
ATOM 6452 C C . SER A 1 812 ? 44.469 48.531 52.312 1 25.94 812 SER A C 1
ATOM 6454 O O . SER A 1 812 ? 43.938 48.531 53.406 1 25.94 812 SER A O 1
ATOM 6456 N N . ASN A 1 813 ? 45.656 47.844 52.594 1 24.42 813 ASN A N 1
ATOM 6457 C CA . ASN A 1 813 ? 46.469 48.406 53.625 1 24.42 813 ASN A CA 1
ATOM 6458 C C . ASN A 1 813 ? 46.75 49.906 53.375 1 24.42 813 ASN A C 1
ATOM 6460 O O . ASN A 1 813 ? 47.344 50.25 52.344 1 24.42 813 ASN A O 1
ATOM 6464 N N . GLU A 1 814 ? 45.938 50.781 53.812 1 23.19 814 GLU A N 1
ATOM 6465 C CA . GLU A 1 814 ? 46.031 52.25 53.906 1 23.19 814 GLU A CA 1
ATOM 6466 C C . GLU A 1 814 ? 47.312 52.688 54.562 1 23.19 814 GLU A C 1
ATOM 6468 O O . GLU A 1 814 ? 47.344 52.969 55.781 1 23.19 814 GLU A O 1
ATOM 6473 N N . ASN A 1 815 ? 48.5 51.969 54.281 1 22.88 815 ASN A N 1
ATOM 6474 C CA . ASN A 1 815 ? 49.625 52.562 55 1 22.88 815 ASN A CA 1
ATOM 6475 C C . ASN A 1 815 ? 49.719 54.062 54.688 1 22.88 815 ASN A C 1
ATOM 6477 O O . ASN A 1 815 ? 49.25 54.531 53.625 1 22.88 815 ASN A O 1
ATOM 6481 N N . GLY A 1 816 ? 50.312 54.906 55.594 1 22.62 816 GLY A N 1
ATOM 6482 C CA . GLY A 1 816 ? 50.562 56.25 56.094 1 22.62 816 GLY A CA 1
ATOM 6483 C C . GLY A 1 816 ? 51.5 57.031 55.219 1 22.62 816 GLY A C 1
ATOM 6484 O O . GLY A 1 816 ? 52.031 58.062 55.656 1 22.62 816 GLY A O 1
ATOM 6485 N N . THR A 1 817 ? 51.812 56.594 53.938 1 21.31 817 THR A N 1
ATOM 6486 C CA . THR A 1 817 ? 52.969 57.312 53.469 1 21.31 817 THR A CA 1
ATOM 6487 C C . THR A 1 817 ? 52.75 58.812 53.5 1 21.31 817 THR A C 1
ATOM 6489 O O . THR A 1 817 ? 51.656 59.281 53.188 1 21.31 817 THR A O 1
ATOM 6492 N N . SER A 1 818 ? 53.688 59.5 54.25 1 22.02 818 SER A N 1
ATOM 6493 C CA . SER A 1 818 ? 54.062 60.844 54.625 1 22.02 818 SER A CA 1
ATOM 6494 C C . SER A 1 818 ? 54.344 61.688 53.375 1 22.02 818 SER A C 1
ATOM 6496 O O . SER A 1 818 ? 54.938 61.219 52.406 1 22.02 818 SER A O 1
ATOM 6498 N N . PHE A 1 819 ? 53.656 62.781 53.094 1 20.34 819 PHE A N 1
ATOM 6499 C CA . PHE A 1 819 ? 53.5 63.781 52.031 1 20.34 819 PHE A CA 1
ATOM 6500 C C . PHE A 1 819 ? 54.812 64.5 51.781 1 20.34 819 PHE A C 1
ATOM 6502 O O . PHE A 1 819 ? 55 65.625 52.219 1 20.34 819 PHE A O 1
ATOM 6509 N N . VAL A 1 820 ? 56.031 63.688 51.75 1 20.64 820 VAL A N 1
ATOM 6510 C CA . VAL A 1 820 ? 57.094 64.688 51.844 1 20.64 820 VAL A CA 1
ATOM 6511 C C . VAL A 1 820 ? 57.094 65.562 50.594 1 20.64 820 VAL A C 1
ATOM 6513 O O . VAL A 1 820 ? 56.906 65.062 49.469 1 20.64 820 VAL A O 1
ATOM 6516 N N . LYS A 1 821 ? 57 66.812 50.781 1 20.08 821 LYS A N 1
ATOM 6517 C CA . LYS A 1 821 ? 56.906 68.125 50.062 1 20.08 821 LYS A CA 1
ATOM 6518 C C . LYS A 1 821 ? 58.188 68.375 49.281 1 20.08 821 LYS A C 1
ATOM 6520 O O . LYS A 1 821 ? 59.062 69.125 49.719 1 20.08 821 LYS A O 1
ATOM 6525 N N . GLU A 1 822 ? 58.812 67.125 48.688 1 18.48 822 GLU A N 1
ATOM 6526 C CA . GLU A 1 822 ? 60.094 67.5 48.125 1 18.48 822 GLU A CA 1
ATOM 6527 C C . GLU A 1 822 ? 59.938 68.688 47.125 1 18.48 822 GLU A C 1
ATOM 6529 O O . GLU A 1 822 ? 58.906 68.75 46.438 1 18.48 822 GLU A O 1
ATOM 6534 N N . SER A 1 823 ? 60.938 69.562 47.188 1 19.5 823 SER A N 1
ATOM 6535 C CA . SER A 1 823 ? 61.312 70.875 46.688 1 19.5 823 SER A CA 1
ATOM 6536 C C . SER A 1 823 ? 61.562 70.875 45.188 1 19.5 823 SER A C 1
ATOM 6538 O O . SER A 1 823 ? 61.906 69.812 44.625 1 19.5 823 SER A O 1
ATOM 6540 N N . ALA A 1 824 ? 61.312 71.938 44.406 1 18.52 824 ALA A N 1
ATOM 6541 C CA . ALA A 1 824 ? 61 72.438 43.062 1 18.52 824 ALA A CA 1
ATOM 6542 C C . ALA A 1 824 ? 62.25 72.438 42.188 1 18.52 824 ALA A C 1
ATOM 6544 O O . ALA A 1 824 ? 62.188 72.688 40.969 1 18.52 824 ALA A O 1
ATOM 6545 N N . GLU A 1 825 ? 63.5 71.938 42.625 1 19.17 825 GLU A N 1
ATOM 6546 C CA . GLU A 1 825 ? 64.438 72.875 41.969 1 19.17 825 GLU A CA 1
ATOM 6547 C C . GLU A 1 825 ? 64.562 72.562 40.469 1 19.17 825 GLU A C 1
ATOM 6549 O O . GLU A 1 825 ? 64.312 71.438 40.031 1 19.17 825 GLU A O 1
ATOM 6554 N N . PRO A 1 826 ? 64.938 73.625 39.625 1 20.16 826 PRO A N 1
ATOM 6555 C CA . PRO A 1 826 ? 64.875 74 38.219 1 20.16 826 PRO A CA 1
ATOM 6556 C C . PRO A 1 826 ? 65.938 73.312 37.344 1 20.16 826 PRO A C 1
ATOM 6558 O O . PRO A 1 826 ? 67.125 73.5 37.562 1 20.16 826 PRO A O 1
ATOM 6561 N N . THR A 1 827 ? 66.062 72 37.219 1 18.98 827 THR A N 1
ATOM 6562 C CA . THR A 1 827 ? 67.188 71.5 36.5 1 18.98 827 THR A CA 1
ATOM 6563 C C . THR A 1 827 ? 67.25 72.125 35.094 1 18.98 827 THR A C 1
ATOM 6565 O O . THR A 1 827 ? 66.25 72.125 34.375 1 18.98 827 THR A O 1
ATOM 6568 N N . LEU A 1 828 ? 68.438 72.812 34.812 1 17.86 828 LEU A N 1
ATOM 6569 C CA . LEU A 1 828 ? 69.125 73.562 33.781 1 17.86 828 LEU A CA 1
ATOM 6570 C C . LEU A 1 828 ? 69.5 72.625 32.562 1 17.86 828 LEU A C 1
ATOM 6572 O O . LEU A 1 828 ? 70.25 71.688 32.688 1 17.86 828 LEU A O 1
ATOM 6576 N N . LEU A 1 829 ? 68.625 72.312 31.781 1 17.5 829 LEU A N 1
ATOM 6577 C CA . LEU A 1 829 ? 68.875 71.562 30.531 1 17.5 829 LEU A CA 1
ATOM 6578 C C . LEU A 1 829 ? 69.688 72.438 29.578 1 17.5 829 LEU A C 1
ATOM 6580 O O . LEU A 1 829 ? 69.25 73.438 29.031 1 17.5 829 LEU A O 1
ATOM 6584 N N . ARG A 1 830 ? 71 72.812 30.016 1 17.25 830 ARG A N 1
ATOM 6585 C CA . ARG A 1 830 ? 71.75 73.562 29.047 1 17.25 830 ARG A CA 1
ATOM 6586 C C . ARG A 1 830 ? 71.875 72.812 27.734 1 17.25 830 ARG A C 1
ATOM 6588 O O . ARG A 1 830 ? 71.938 71.562 27.734 1 17.25 830 ARG A O 1
ATOM 6595 N N . ASN A 1 831 ? 71.688 73.562 26.656 1 18.75 831 ASN A N 1
ATOM 6596 C CA . ASN A 1 831 ? 71.625 73.5 25.203 1 18.75 831 ASN A CA 1
ATOM 6597 C C . ASN A 1 831 ? 73 73.188 24.578 1 18.75 831 ASN A C 1
ATOM 6599 O O . ASN A 1 831 ? 73.125 73.25 23.359 1 18.75 831 ASN A O 1
ATOM 6603 N N . GLY A 1 832 ? 74.062 72.5 25.078 1 16.38 832 GLY A N 1
ATOM 6604 C CA . GLY A 1 832 ? 75.312 72.875 24.484 1 16.38 832 GLY A CA 1
ATOM 6605 C C . GLY A 1 832 ? 75.312 72.875 22.969 1 16.38 832 GLY A C 1
ATOM 6606 O O . GLY A 1 832 ? 76.188 73.375 22.328 1 16.38 832 GLY A O 1
ATOM 6607 N N . ASP A 1 833 ? 74.938 72.312 21.984 1 17.42 833 ASP A N 1
ATOM 6608 C CA . ASP A 1 833 ? 76.125 72.125 21.109 1 17.42 833 ASP A CA 1
ATOM 6609 C C . ASP A 1 833 ? 76.688 73.438 20.703 1 17.42 833 ASP A C 1
ATOM 6611 O O . ASP A 1 833 ? 76 74.5 20.766 1 17.42 833 ASP A O 1
ATOM 6615 N N . THR A 1 834 ? 77.938 73.875 21 1 16.67 834 THR A N 1
ATOM 6616 C CA . THR A 1 834 ? 78.75 74.75 20.109 1 16.67 834 THR A CA 1
ATOM 6617 C C . THR A 1 834 ? 78.25 74.625 18.672 1 16.67 834 THR A C 1
ATOM 6619 O O . THR A 1 834 ? 77.375 73.75 18.391 1 16.67 834 THR A O 1
ATOM 6622 N N . LYS A 1 835 ? 79.25 74.312 17.812 1 18.55 835 LYS A N 1
ATOM 6623 C CA . LYS A 1 835 ? 79.562 74.688 16.453 1 18.55 835 LYS A CA 1
ATOM 6624 C C . LYS A 1 835 ? 78.625 74.062 15.43 1 18.55 835 LYS A C 1
ATOM 6626 O O . LYS A 1 835 ? 78.125 74.812 14.57 1 18.55 835 LYS A O 1
ATOM 6631 N N . LYS A 1 836 ? 79.125 73.625 14.422 1 17.59 836 LYS A N 1
ATOM 6632 C CA . LYS A 1 836 ? 79.312 74.25 13.102 1 17.59 836 LYS A CA 1
ATOM 6633 C C . LYS A 1 836 ? 78.125 73.812 12.164 1 17.59 836 LYS A C 1
ATOM 6635 O O . LYS A 1 836 ? 77.812 74.562 11.25 1 17.59 836 LYS A O 1
ATOM 6640 N N . ILE A 1 837 ? 77.688 72.5 12.078 1 19.05 837 ILE A N 1
ATOM 6641 C CA . ILE A 1 837 ? 76.938 72.375 10.805 1 19.05 837 ILE A CA 1
ATOM 6642 C C . ILE A 1 837 ? 75.688 73.188 10.867 1 19.05 837 ILE A C 1
ATOM 6644 O O . ILE A 1 837 ? 74.812 72.938 11.68 1 19.05 837 ILE A O 1
ATOM 6648 N N . ASP A 1 838 ? 75.062 74.312 10.609 1 15.44 838 ASP A N 1
ATOM 6649 C CA . ASP A 1 838 ? 75.312 75.5 11.422 1 15.44 838 ASP A CA 1
ATOM 6650 C C . ASP A 1 838 ? 74.875 75.312 12.867 1 15.44 838 ASP A C 1
ATOM 6652 O O . ASP A 1 838 ? 73.688 75.062 13.117 1 15.44 838 ASP A O 1
ATOM 6656 N N . MET B 1 1 ? -43.969 -29.922 0.11 1 20.36 1 MET B N 1
ATOM 6657 C CA . MET B 1 1 ? -44.281 -28.766 0.928 1 20.36 1 MET B CA 1
ATOM 6658 C C . MET B 1 1 ? -43.75 -27.484 0.276 1 20.36 1 MET B C 1
ATOM 6660 O O . MET B 1 1 ? -43.656 -26.438 0.932 1 20.36 1 MET B O 1
ATOM 6664 N N . ALA B 1 2 ? -43.25 -27.562 -0.952 1 21.89 2 ALA B N 1
ATOM 6665 C CA . ALA B 1 2 ? -42.406 -26.797 -1.84 1 21.89 2 ALA B CA 1
ATOM 6666 C C . ALA B 1 2 ? -43.062 -25.469 -2.238 1 21.89 2 ALA B C 1
ATOM 6668 O O . ALA B 1 2 ? -42.375 -24.516 -2.623 1 21.89 2 ALA B O 1
ATOM 6669 N N . PRO B 1 3 ? -44.438 -25.406 -2.17 1 22.89 3 PRO B N 1
ATOM 6670 C CA . PRO B 1 3 ? -45.219 -24.484 -3.002 1 22.89 3 PRO B CA 1
ATOM 6671 C C . PRO B 1 3 ? -45.219 -23.062 -2.451 1 22.89 3 PRO B C 1
ATOM 6673 O O . PRO B 1 3 ? -45.562 -22.109 -3.178 1 22.89 3 PRO B O 1
ATOM 6676 N N . ILE B 1 4 ? -45.156 -22.922 -1.131 1 24.23 4 ILE B N 1
ATOM 6677 C CA . ILE B 1 4 ? -45.75 -21.719 -0.552 1 24.23 4 ILE B CA 1
ATOM 6678 C C . ILE B 1 4 ? -44.812 -20.547 -0.783 1 24.23 4 ILE B C 1
ATOM 6680 O O . ILE B 1 4 ? -45 -19.469 -0.207 1 24.23 4 ILE B O 1
ATOM 6684 N N . ARG B 1 5 ? -43.656 -20.812 -1.378 1 21.95 5 ARG B N 1
ATOM 6685 C CA . ARG B 1 5 ? -42.5 -19.906 -1.249 1 21.95 5 ARG B CA 1
ATOM 6686 C C . ARG B 1 5 ? -42.781 -18.594 -1.986 1 21.95 5 ARG B C 1
ATOM 6688 O O . ARG B 1 5 ? -42.156 -17.562 -1.696 1 21.95 5 ARG B O 1
ATOM 6695 N N . PHE B 1 6 ? -43.5 -18.672 -3.219 1 23.08 6 PHE B N 1
ATOM 6696 C CA . PHE B 1 6 ? -43.438 -17.625 -4.23 1 23.08 6 PHE B CA 1
ATOM 6697 C C . PHE B 1 6 ? -44.281 -16.438 -3.832 1 23.08 6 PHE B C 1
ATOM 6699 O O . PHE B 1 6 ? -44.219 -15.375 -4.465 1 23.08 6 PHE B O 1
ATOM 6706 N N . ALA B 1 7 ? -45.344 -16.609 -2.977 1 22.52 7 ALA B N 1
ATOM 6707 C CA . ALA B 1 7 ? -46.469 -15.695 -3.072 1 22.52 7 ALA B CA 1
ATOM 6708 C C . ALA B 1 7 ? -46.125 -14.328 -2.488 1 22.52 7 ALA B C 1
ATOM 6710 O O . ALA B 1 7 ? -46.625 -13.305 -2.959 1 22.52 7 ALA B O 1
ATOM 6711 N N . SER B 1 8 ? -45.406 -14.375 -1.341 1 22.44 8 SER B N 1
ATOM 6712 C CA . SER B 1 8 ? -45.562 -13.156 -0.546 1 22.44 8 SER B CA 1
ATOM 6713 C C . SER B 1 8 ? -44.75 -12.008 -1.146 1 22.44 8 SER B C 1
ATOM 6715 O O . SER B 1 8 ? -44.75 -10.906 -0.596 1 22.44 8 SER B O 1
ATOM 6717 N N . ARG B 1 9 ? -43.781 -12.305 -1.985 1 22.88 9 ARG B N 1
ATOM 6718 C CA . ARG B 1 9 ? -42.906 -11.219 -2.422 1 22.88 9 ARG B CA 1
ATOM 6719 C C . ARG B 1 9 ? -43.656 -10.211 -3.279 1 22.88 9 ARG B C 1
ATOM 6721 O O . ARG B 1 9 ? -43.156 -9.117 -3.543 1 22.88 9 ARG B O 1
ATOM 6728 N N . ALA B 1 10 ? -44.844 -10.742 -3.926 1 22.41 10 ALA B N 1
ATOM 6729 C CA . ALA B 1 10 ? -45.5 -9.953 -4.973 1 22.41 10 ALA B CA 1
ATOM 6730 C C . ALA B 1 10 ? -46.188 -8.727 -4.387 1 22.41 10 ALA B C 1
ATOM 6732 O O . ALA B 1 10 ? -46.281 -7.691 -5.047 1 22.41 10 ALA B O 1
ATOM 6733 N N . LEU B 1 11 ? -46.781 -8.938 -3.184 1 21.52 11 LEU B N 1
ATOM 6734 C CA . LEU B 1 11 ? -47.812 -7.941 -2.902 1 21.52 11 LEU B CA 1
ATOM 6735 C C . LEU B 1 11 ? -47.219 -6.559 -2.725 1 21.52 11 LEU B C 1
ATOM 6737 O O . LEU B 1 11 ? -47.781 -5.559 -3.176 1 21.52 11 LEU B O 1
ATOM 6741 N N . ILE B 1 12 ? -46.156 -6.547 -1.951 1 22.2 12 ILE B N 1
ATOM 6742 C CA . ILE B 1 12 ? -45.906 -5.195 -1.468 1 22.2 12 ILE B CA 1
ATOM 6743 C C . ILE B 1 12 ? -45.281 -4.352 -2.588 1 22.2 12 ILE B C 1
ATOM 6745 O O . ILE B 1 12 ? -45.188 -3.129 -2.471 1 22.2 12 ILE B O 1
ATOM 6749 N N . SER B 1 13 ? -44.844 -5.004 -3.658 1 23.06 13 SER B N 1
ATOM 6750 C CA . SER B 1 13 ? -44.188 -4.207 -4.684 1 23.06 13 SER B CA 1
ATOM 6751 C C . SER B 1 13 ? -45.156 -3.275 -5.383 1 23.06 13 SER B C 1
ATOM 6753 O O . SER B 1 13 ? -44.781 -2.506 -6.266 1 23.06 13 SER B O 1
ATOM 6755 N N . THR B 1 14 ? -46.469 -3.646 -5.32 1 22.75 14 THR B N 1
ATOM 6756 C CA . THR B 1 14 ? -47.375 -2.963 -6.246 1 22.75 14 THR B CA 1
ATOM 6757 C C . THR B 1 14 ? -47.5 -1.481 -5.895 1 22.75 14 THR B C 1
ATOM 6759 O O . THR B 1 14 ? -47.656 -0.641 -6.781 1 22.75 14 THR B O 1
ATOM 6762 N N . VAL B 1 15 ? -47.562 -1.222 -4.52 1 21.41 15 VAL B N 1
ATOM 6763 C CA . VAL B 1 15 ? -48.25 0.062 -4.324 1 21.41 15 VAL B CA 1
ATOM 6764 C C . VAL B 1 15 ? -47.344 1.189 -4.848 1 21.41 15 VAL B C 1
ATOM 6766 O O . VAL B 1 15 ? -47.844 2.158 -5.426 1 21.41 15 VAL B O 1
ATOM 6769 N N . VAL B 1 16 ? -46.094 1.021 -4.586 1 21.02 16 VAL B N 1
ATOM 6770 C CA . VAL B 1 16 ? -45.438 2.316 -4.746 1 21.02 16 VAL B CA 1
ATOM 6771 C C . VAL B 1 16 ? -45.281 2.631 -6.23 1 21.02 16 VAL B C 1
ATOM 6773 O O . VAL B 1 16 ? -44.844 3.73 -6.598 1 21.02 16 VAL B O 1
ATOM 6776 N N . LEU B 1 17 ? -45.562 1.6 -7.074 1 21.91 17 LEU B N 1
ATOM 6777 C CA . LEU B 1 17 ? -45.281 1.836 -8.484 1 21.91 17 LEU B CA 1
ATOM 6778 C C . LEU B 1 17 ? -46.219 2.9 -9.055 1 21.91 17 LEU B C 1
ATOM 6780 O O . LEU B 1 17 ? -45.938 3.455 -10.125 1 21.91 17 LEU B O 1
ATOM 6784 N N . VAL B 1 18 ? -47.375 3.066 -8.375 1 20.48 18 VAL B N 1
ATOM 6785 C CA . VAL B 1 18 ? -48.406 3.701 -9.188 1 20.48 18 VAL B CA 1
ATOM 6786 C C . VAL B 1 18 ? -47.938 5.105 -9.586 1 20.48 18 VAL B C 1
ATOM 6788 O O . VAL B 1 18 ? -48.125 5.523 -10.734 1 20.48 18 VAL B O 1
ATOM 6791 N N . VAL B 1 19 ? -47.531 5.859 -8.547 1 19.36 19 VAL B N 1
ATOM 6792 C CA . VAL B 1 19 ? -47.812 7.266 -8.812 1 19.36 19 VAL B CA 1
ATOM 6793 C C . VAL B 1 19 ? -46.875 7.777 -9.914 1 19.36 19 VAL B C 1
ATOM 6795 O O . VAL B 1 19 ? -47.312 8.539 -10.789 1 19.36 19 VAL B O 1
ATOM 6798 N N . LEU B 1 20 ? -45.625 7.328 -9.781 1 18.72 20 LEU B N 1
ATOM 6799 C CA . LEU B 1 20 ? -44.781 8.234 -10.547 1 18.72 20 LEU B CA 1
ATOM 6800 C C . LEU B 1 20 ? -44.875 7.938 -12.039 1 18.72 20 LEU B C 1
ATOM 6802 O O . LEU B 1 20 ? -44.125 8.492 -12.836 1 18.72 20 LEU B O 1
ATOM 6806 N N . VAL B 1 21 ? -45.75 6.949 -12.43 1 20.14 21 VAL B N 1
ATOM 6807 C CA . VAL B 1 21 ? -45.812 6.609 -13.852 1 20.14 21 VAL B CA 1
ATOM 6808 C C . VAL B 1 21 ? -46.25 7.832 -14.664 1 20.14 21 VAL B C 1
ATOM 6810 O O . VAL B 1 21 ? -46 7.891 -15.875 1 20.14 21 VAL B O 1
ATOM 6813 N N . ALA B 1 22 ? -47.031 8.703 -13.945 1 18.94 22 ALA B N 1
ATOM 6814 C CA . ALA B 1 22 ? -47.844 9.477 -14.875 1 18.94 22 ALA B CA 1
ATOM 6815 C C . ALA B 1 22 ? -46.969 10.25 -15.859 1 18.94 22 ALA B C 1
ATOM 6817 O O . ALA B 1 22 ? -47.312 10.375 -17.031 1 18.94 22 ALA B O 1
ATOM 6818 N N . ILE B 1 23 ? -46.062 11.023 -15.328 1 18.33 23 ILE B N 1
ATOM 6819 C CA . ILE B 1 23 ? -45.875 12.234 -16.109 1 18.33 23 ILE B CA 1
ATOM 6820 C C . ILE B 1 23 ? -45.094 11.914 -17.375 1 18.33 23 ILE B C 1
ATOM 6822 O O . ILE B 1 23 ? -45.25 12.586 -18.406 1 18.33 23 ILE B O 1
ATOM 6826 N N . CYS B 1 24 ? -44.188 10.953 -17.266 1 18.58 24 CYS B N 1
ATOM 6827 C CA . CYS B 1 24 ? -43.188 11.102 -18.297 1 18.58 24 CYS B CA 1
ATOM 6828 C C . CYS B 1 24 ? -43.656 10.555 -19.625 1 18.58 24 CYS B C 1
ATOM 6830 O O . CYS B 1 24 ? -43.281 9.469 -20.047 1 18.58 24 CYS B O 1
ATOM 6832 N N . GLY B 1 25 ? -45.062 10.602 -19.875 1 17.41 25 GLY B N 1
ATOM 6833 C CA . GLY B 1 25 ? -45.531 9.977 -21.109 1 17.41 25 GLY B CA 1
ATOM 6834 C C . GLY B 1 25 ? -44.844 10.492 -22.344 1 17.41 25 GLY B C 1
ATOM 6835 O O . GLY B 1 25 ? -44.719 9.766 -23.328 1 17.41 25 GLY B O 1
ATOM 6836 N N . ARG B 1 26 ? -44.75 11.828 -22.5 1 16.81 26 ARG B N 1
ATOM 6837 C CA . ARG B 1 26 ? -45.125 12.25 -23.844 1 16.81 26 ARG B CA 1
ATOM 6838 C C . ARG B 1 26 ? -44.094 11.828 -24.859 1 16.81 26 ARG B C 1
ATOM 6840 O O . ARG B 1 26 ? -44.438 11.398 -25.969 1 16.81 26 ARG B O 1
ATOM 6847 N N . VAL B 1 27 ? -42.812 12.258 -24.859 1 17.45 27 VAL B N 1
ATOM 6848 C CA . VAL B 1 27 ? -42.312 12.875 -26.062 1 17.45 27 VAL B CA 1
ATOM 6849 C C . VAL B 1 27 ? -41.719 11.812 -26.984 1 17.45 27 VAL B C 1
ATOM 6851 O O . VAL B 1 27 ? -40.531 11.492 -26.906 1 17.45 27 VAL B O 1
ATOM 6854 N N . ILE B 1 28 ? -42.25 10.617 -27.141 1 18.3 28 ILE B N 1
ATOM 6855 C CA . ILE B 1 28 ? -41.562 9.586 -27.891 1 18.3 28 ILE B CA 1
ATOM 6856 C C . ILE B 1 28 ? -41.562 9.922 -29.375 1 18.3 28 ILE B C 1
ATOM 6858 O O . ILE B 1 28 ? -41.219 9.086 -30.219 1 18.3 28 ILE B O 1
ATOM 6862 N N . SER B 1 29 ? -42 11.242 -29.766 1 15.23 29 SER B N 1
ATOM 6863 C CA . SER B 1 29 ? -42.469 11.117 -31.141 1 15.23 29 SER B CA 1
ATOM 6864 C C . SER B 1 29 ? -41.438 10.461 -32.031 1 15.23 29 SER B C 1
ATOM 6866 O O . SER B 1 29 ? -41.625 9.344 -32.5 1 15.23 29 SER B O 1
ATOM 6868 N N . SER B 1 30 ? -41.031 11.195 -33.156 1 15.93 30 SER B N 1
ATOM 6869 C CA . SER B 1 30 ? -41.219 11.008 -34.594 1 15.93 30 SER B CA 1
ATOM 6870 C C . SER B 1 30 ? -39.969 10.367 -35.219 1 15.93 30 SER B C 1
ATOM 6872 O O . SER B 1 30 ? -40.062 9.875 -36.344 1 15.93 30 SER B O 1
ATOM 6874 N N . ALA B 1 31 ? -38.781 10.523 -34.719 1 17.36 31 ALA B N 1
ATOM 6875 C CA . ALA B 1 31 ? -37.875 10.773 -35.812 1 17.36 31 ALA B CA 1
ATOM 6876 C C . ALA B 1 31 ? -37.625 9.5 -36.625 1 17.36 31 ALA B C 1
ATOM 6878 O O . ALA B 1 31 ? -37.031 8.539 -36.094 1 17.36 31 ALA B O 1
ATOM 6879 N N . SER B 1 32 ? -38.531 9.156 -37.656 1 15.59 32 SER B N 1
ATOM 6880 C CA . SER B 1 32 ? -38.625 8.016 -38.562 1 15.59 32 SER B CA 1
ATOM 6881 C C . SER B 1 32 ? -37.375 7.895 -39.406 1 15.59 32 SER B C 1
ATOM 6883 O O . SER B 1 32 ? -37.031 6.797 -39.875 1 15.59 32 SER B O 1
ATOM 6885 N N . SER B 1 33 ? -36.75 8.984 -39.938 1 15.94 33 SER B N 1
ATOM 6886 C CA . SER B 1 33 ? -36.562 8.875 -41.375 1 15.94 33 SER B CA 1
ATOM 6887 C C . SER B 1 33 ? -35.594 7.773 -41.719 1 15.94 33 SER B C 1
ATOM 6889 O O . SER B 1 33 ? -34.688 7.445 -40.938 1 15.94 33 SER B O 1
ATOM 6891 N N . SER B 1 34 ? -35.812 7.137 -42.938 1 15.38 34 SER B N 1
ATOM 6892 C CA . SER B 1 34 ? -35.594 5.926 -43.719 1 15.38 34 SER B CA 1
ATOM 6893 C C . SER B 1 34 ? -34.188 5.926 -44.312 1 15.38 34 SER B C 1
ATOM 6895 O O . SER B 1 34 ? -33.719 4.891 -44.812 1 15.38 34 SER B O 1
ATOM 6897 N N . ALA B 1 35 ? -33.406 7.004 -44.375 1 16.19 35 ALA B N 1
ATOM 6898 C CA . ALA B 1 35 ? -32.812 7.027 -45.719 1 16.19 35 ALA B CA 1
ATOM 6899 C C . ALA B 1 35 ? -32 5.762 -45.969 1 16.19 35 ALA B C 1
ATOM 6901 O O . ALA B 1 35 ? -31.422 5.184 -45.031 1 16.19 35 ALA B O 1
ATOM 6902 N N . PRO B 1 36 ? -32.062 5.324 -47.25 1 15.88 36 PRO B N 1
ATOM 6903 C CA . PRO B 1 36 ? -31.828 4.074 -47.969 1 15.88 36 PRO B CA 1
ATOM 6904 C C . PRO B 1 36 ? -30.359 3.65 -47.938 1 15.88 36 PRO B C 1
ATOM 6906 O O . PRO B 1 36 ? -29.5 4.418 -47.469 1 15.88 36 PRO B O 1
ATOM 6909 N N . PRO B 1 37 ? -30 2.764 -48.906 1 15.86 37 PRO B N 1
ATOM 6910 C CA . PRO B 1 37 ? -29.25 1.53 -49.125 1 15.86 37 PRO B CA 1
ATOM 6911 C C . PRO B 1 37 ? -27.828 1.791 -49.656 1 15.86 37 PRO B C 1
ATOM 6913 O O . PRO B 1 37 ? -27.031 0.865 -49.75 1 15.86 37 PRO B O 1
ATOM 6916 N N . ALA B 1 38 ? -27.438 3.164 -49.906 1 15.18 38 ALA B N 1
ATOM 6917 C CA . ALA B 1 38 ? -26.656 3.223 -51.125 1 15.18 38 ALA B CA 1
ATOM 6918 C C . ALA B 1 38 ? -25.531 2.195 -51.094 1 15.18 38 ALA B C 1
ATOM 6920 O O . ALA B 1 38 ? -24.984 1.885 -50.031 1 15.18 38 ALA B O 1
ATOM 6921 N N . GLN B 1 39 ? -25.297 1.578 -52.312 1 15.56 39 GLN B N 1
ATOM 6922 C CA . GLN B 1 39 ? -24.672 0.497 -53.062 1 15.56 39 GLN B CA 1
ATOM 6923 C C . GLN B 1 39 ? -23.156 0.701 -53.156 1 15.56 39 GLN B C 1
ATOM 6925 O O . GLN B 1 39 ? -22.422 -0.198 -53.594 1 15.56 39 GLN B O 1
ATOM 6930 N N . ILE B 1 40 ? -22.594 1.59 -52.406 1 14.87 40 ILE B N 1
ATOM 6931 C CA . ILE B 1 40 ? -21.406 2.021 -53.125 1 14.87 40 ILE B CA 1
ATOM 6932 C C . ILE B 1 40 ? -20.641 0.802 -53.656 1 14.87 40 ILE B C 1
ATOM 6934 O O . ILE B 1 40 ? -20.453 -0.165 -52.906 1 14.87 40 ILE B O 1
ATOM 6938 N N . ALA B 1 41 ? -20.25 0.926 -55.062 1 14.91 41 ALA B N 1
ATOM 6939 C CA . ALA B 1 41 ? -19.672 0.36 -56.281 1 14.91 41 ALA B CA 1
ATOM 6940 C C . ALA B 1 41 ? -18.328 -0.294 -56 1 14.91 41 ALA B C 1
ATOM 6942 O O . ALA B 1 41 ? -17.734 -0.076 -54.938 1 14.91 41 ALA B O 1
ATOM 6943 N N . GLY B 1 42 ? -17.641 -0.418 -57.094 1 14.36 42 GLY B N 1
ATOM 6944 C CA . GLY B 1 42 ? -16.953 -1.361 -57.969 1 14.36 42 GLY B CA 1
ATOM 6945 C C . GLY B 1 42 ? -15.469 -1.463 -57.688 1 14.36 42 GLY B C 1
ATOM 6946 O O . GLY B 1 42 ? -14.891 -2.553 -57.75 1 14.36 42 GLY B O 1
ATOM 6947 N N . LEU B 1 43 ? -14.727 -0.214 -57.625 1 14.05 43 LEU B N 1
ATOM 6948 C CA . LEU B 1 43 ? -13.695 -0.196 -58.656 1 14.05 43 LEU B CA 1
ATOM 6949 C C . LEU B 1 43 ? -12.641 -1.265 -58.375 1 14.05 43 LEU B C 1
ATOM 6951 O O . LEU B 1 43 ? -12.422 -1.656 -57.219 1 14.05 43 LEU B O 1
ATOM 6955 N N . ASN B 1 44 ? -11.93 -1.664 -59.531 1 13.99 44 ASN B N 1
ATOM 6956 C CA . ASN B 1 44 ? -11.172 -2.584 -60.375 1 13.99 44 ASN B CA 1
ATOM 6957 C C . ASN B 1 44 ? -9.711 -2.67 -59.938 1 13.99 44 ASN B C 1
ATOM 6959 O O . ASN B 1 44 ? -9.062 -3.697 -60.125 1 13.99 44 ASN B O 1
ATOM 6963 N N . GLY B 1 45 ? -8.977 -1.469 -59.75 1 13.88 45 GLY B N 1
ATOM 6964 C CA . GLY B 1 45 ? -7.809 -1.448 -60.625 1 13.88 45 GLY B CA 1
ATOM 6965 C C . GLY B 1 45 ? -6.84 -2.58 -60.344 1 13.88 45 GLY B C 1
ATOM 6966 O O . GLY B 1 45 ? -6.91 -3.227 -59.281 1 13.88 45 GLY B O 1
ATOM 6967 N N . THR B 1 46 ? -5.703 -2.588 -61.219 1 14.38 46 THR B N 1
ATOM 6968 C CA . THR B 1 46 ? -4.805 -3.246 -62.188 1 14.38 46 THR B CA 1
ATOM 6969 C C . THR B 1 46 ? -3.604 -3.844 -61.469 1 14.38 46 THR B C 1
ATOM 6971 O O . THR B 1 46 ? -3.445 -3.658 -60.25 1 14.38 46 THR B O 1
ATOM 6974 N N . ASN B 1 47 ? -2.354 -3.436 -62.062 1 13.66 47 ASN B N 1
ATOM 6975 C CA . ASN B 1 47 ? -1.366 -4.176 -62.844 1 13.66 47 ASN B CA 1
ATOM 6976 C C . ASN B 1 47 ? -0.233 -4.695 -61.938 1 13.66 47 ASN B C 1
ATOM 6978 O O . ASN B 1 47 ? 0.107 -5.879 -62 1 13.66 47 ASN B O 1
ATOM 6982 N N . LYS B 1 48 ? 0.92 -3.768 -61.75 1 14.3 48 LYS B N 1
ATOM 6983 C CA . LYS B 1 48 ? 2.17 -3.938 -62.5 1 14.3 48 LYS B CA 1
ATOM 6984 C C . LYS B 1 48 ? 3.082 -4.945 -61.812 1 14.3 48 LYS B C 1
ATOM 6986 O O . LYS B 1 48 ? 2.941 -5.199 -60.594 1 14.3 48 LYS B O 1
ATOM 6991 N N . TYR B 1 49 ? 4.504 -4.887 -62.25 1 14.15 49 TYR B N 1
ATOM 6992 C CA . TYR B 1 49 ? 5.574 -5.645 -62.875 1 14.15 49 TYR B CA 1
ATOM 6993 C C . TYR B 1 49 ? 6.504 -6.254 -61.844 1 14.15 49 TYR B C 1
ATOM 6995 O O . TYR B 1 49 ? 6.73 -7.469 -61.844 1 14.15 49 TYR B O 1
ATOM 7003 N N . ARG B 1 50 ? 7.848 -5.688 -61.688 1 14.55 50 ARG B N 1
ATOM 7004 C CA . ARG B 1 50 ? 9.07 -6.188 -62.312 1 14.55 50 ARG B CA 1
ATOM 7005 C C . ARG B 1 50 ? 9.836 -7.109 -61.375 1 14.55 50 ARG B C 1
ATOM 7007 O O . ARG B 1 50 ? 9.625 -7.082 -60.156 1 14.55 50 ARG B O 1
ATOM 7014 N N . TYR B 1 51 ? 11.266 -7.273 -61.75 1 14.37 51 TYR B N 1
ATOM 7015 C CA . TYR B 1 51 ? 12.312 -8.203 -62.125 1 14.37 51 TYR B CA 1
ATOM 7016 C C . TYR B 1 51 ? 13.211 -8.547 -60.938 1 14.37 51 TYR B C 1
ATOM 7018 O O . TYR B 1 51 ? 13.461 -9.719 -60.656 1 14.37 51 TYR B O 1
ATOM 7026 N N . GLY B 1 52 ? 14.258 -7.66 -60.531 1 14.68 52 GLY B N 1
ATOM 7027 C CA . GLY B 1 52 ? 15.617 -8 -60.906 1 14.68 52 GLY B CA 1
ATOM 7028 C C . GLY B 1 52 ? 16.266 -9.008 -59.969 1 14.68 52 GLY B C 1
ATOM 7029 O O . GLY B 1 52 ? 15.742 -9.289 -58.906 1 14.68 52 GLY B O 1
ATOM 7030 N N . ARG B 1 53 ? 17.734 -9.047 -60 1 15.31 53 ARG B N 1
ATOM 7031 C CA . ARG B 1 53 ? 18.859 -9.914 -60.344 1 15.31 53 ARG B CA 1
ATOM 7032 C C . ARG B 1 53 ? 19.438 -10.578 -59.094 1 15.31 53 ARG B C 1
ATOM 7034 O O . ARG B 1 53 ? 19.656 -11.789 -59.062 1 15.31 53 ARG B O 1
ATOM 7041 N N . VAL B 1 54 ? 20.219 -9.867 -58.188 1 15.09 54 VAL B N 1
ATOM 7042 C CA . VAL B 1 54 ? 21.656 -10.086 -58.312 1 15.09 54 VAL B CA 1
ATOM 7043 C C . VAL B 1 54 ? 22.062 -11.352 -57.562 1 15.09 54 VAL B C 1
ATOM 7045 O O . VAL B 1 54 ? 21.328 -11.836 -56.719 1 15.09 54 VAL B O 1
ATOM 7048 N N . SER B 1 55 ? 23.422 -11.383 -57.031 1 14.7 55 SER B N 1
ATOM 7049 C CA . SER B 1 55 ? 24.688 -12.055 -57.344 1 14.7 55 SER B CA 1
ATOM 7050 C C . SER B 1 55 ? 24.891 -13.289 -56.5 1 14.7 55 SER B C 1
ATOM 7052 O O . SER B 1 55 ? 24.188 -13.5 -55.5 1 14.7 55 SER B O 1
ATOM 7054 N N . LYS B 1 56 ? 26.25 -13.258 -55.781 1 15.5 56 LYS B N 1
ATOM 7055 C CA . LYS B 1 56 ? 27.484 -14.023 -55.969 1 15.5 56 LYS B CA 1
ATOM 7056 C C . LYS B 1 56 ? 27.547 -15.195 -55 1 15.5 56 LYS B C 1
ATOM 7058 O O . LYS B 1 56 ? 27.281 -15.031 -53.812 1 15.5 56 LYS B O 1
ATOM 7063 N N . ARG B 1 57 ? 28.016 -16.391 -55.438 1 15.85 57 ARG B N 1
ATOM 7064 C CA . ARG B 1 57 ? 28.203 -17.812 -55.219 1 15.85 57 ARG B CA 1
ATOM 7065 C C . ARG B 1 57 ? 29.391 -18.078 -54.312 1 15.85 57 ARG B C 1
ATOM 7067 O O . ARG B 1 57 ? 29.781 -19.234 -54.094 1 15.85 57 ARG B O 1
ATOM 7074 N N . ASN B 1 58 ? 30.125 -17.141 -53.688 1 16.08 58 ASN B N 1
ATOM 7075 C CA . ASN B 1 58 ? 31.5 -17.641 -53.625 1 16.08 58 ASN B CA 1
ATOM 7076 C C . ASN B 1 58 ? 31.578 -18.969 -52.875 1 16.08 58 ASN B C 1
ATOM 7078 O O . ASN B 1 58 ? 31.062 -19.078 -51.75 1 16.08 58 ASN B O 1
ATOM 7082 N N . GLU B 1 59 ? 32.094 -20.125 -53.5 1 15.98 59 GLU B N 1
ATOM 7083 C CA . GLU B 1 59 ? 32.375 -21.562 -53.469 1 15.98 59 GLU B CA 1
ATOM 7084 C C . GLU B 1 59 ? 33.438 -21.891 -52.406 1 15.98 59 GLU B C 1
ATOM 7086 O O . GLU B 1 59 ? 33.562 -23.047 -52 1 15.98 59 GLU B O 1
ATOM 7091 N N . THR B 1 60 ? 34.5 -21.078 -52.156 1 17.12 60 THR B N 1
ATOM 7092 C CA . THR B 1 60 ? 35.75 -21.797 -52.188 1 17.12 60 THR B CA 1
ATOM 7093 C C . THR B 1 60 ? 35.844 -22.797 -51.062 1 17.12 60 THR B C 1
ATOM 7095 O O . THR B 1 60 ? 35.469 -22.5 -49.938 1 17.12 60 THR B O 1
ATOM 7098 N N . CYS B 1 61 ? 36.219 -24.125 -51.375 1 16.91 61 CYS B N 1
ATOM 7099 C CA . CYS B 1 61 ? 36.281 -25.516 -50.938 1 16.91 61 CYS B CA 1
ATOM 7100 C C . CYS B 1 61 ? 37.375 -25.703 -49.906 1 16.91 61 CYS B C 1
ATOM 7102 O O . CYS B 1 61 ? 37.469 -26.75 -49.25 1 16.91 61 CYS B O 1
ATOM 7104 N N . ALA B 1 62 ? 38.562 -24.953 -50.031 1 16.75 62 ALA B N 1
ATOM 7105 C CA . ALA B 1 62 ? 39.781 -25.734 -50.125 1 16.75 62 ALA B CA 1
ATOM 7106 C C . ALA B 1 62 ? 40.062 -26.5 -48.812 1 16.75 62 ALA B C 1
ATOM 7108 O O . ALA B 1 62 ? 40.312 -27.703 -48.844 1 16.75 62 ALA B O 1
ATOM 7109 N N . GLY B 1 63 ? 40.781 -25.828 -47.844 1 17.69 63 GLY B N 1
ATOM 7110 C CA . GLY B 1 63 ? 42.031 -26.391 -47.406 1 17.69 63 GLY B CA 1
ATOM 7111 C C . GLY B 1 63 ? 41.875 -27.609 -46.5 1 17.69 63 GLY B C 1
ATOM 7112 O O . GLY B 1 63 ? 40.75 -27.906 -46.062 1 17.69 63 GLY B O 1
ATOM 7113 N N . LYS B 1 64 ? 43.125 -28.094 -45.969 1 20.66 64 LYS B N 1
ATOM 7114 C CA . LYS B 1 64 ? 43.844 -29.328 -45.688 1 20.66 64 LYS B CA 1
ATOM 7115 C C . LYS B 1 64 ? 43.281 -30.016 -44.438 1 20.66 64 LYS B C 1
ATOM 7117 O O . LYS B 1 64 ? 43.344 -31.25 -44.312 1 20.66 64 LYS B O 1
ATOM 7122 N N . TYR B 1 65 ? 43.188 -29.328 -43.344 1 19.97 65 TYR B N 1
ATOM 7123 C CA . TYR B 1 65 ? 43.5 -30.047 -42.094 1 19.97 65 TYR B CA 1
ATOM 7124 C C . TYR B 1 65 ? 42.438 -31.062 -41.75 1 19.97 65 TYR B C 1
ATOM 7126 O O . TYR B 1 65 ? 41.344 -30.688 -41.281 1 19.97 65 TYR B O 1
ATOM 7134 N N . CYS B 1 66 ? 42.219 -31.984 -42.656 1 20.23 66 CYS B N 1
ATOM 7135 C CA . CYS B 1 66 ? 41.344 -33.156 -42.562 1 20.23 66 CYS B CA 1
ATOM 7136 C C . CYS B 1 66 ? 41.719 -34.062 -41.406 1 20.23 66 CYS B C 1
ATOM 7138 O O . CYS B 1 66 ? 42.156 -35.188 -41.594 1 20.23 66 CYS B O 1
ATOM 7140 N N . THR B 1 67 ? 42.531 -33.625 -40.469 1 21.16 67 THR B N 1
ATOM 7141 C CA . THR B 1 67 ? 43.125 -34.719 -39.719 1 21.16 67 THR B CA 1
ATOM 7142 C C . THR B 1 67 ? 42.031 -35.625 -39.156 1 21.16 67 THR B C 1
ATOM 7144 O O . THR B 1 67 ? 40.938 -35.156 -38.812 1 21.16 67 THR B O 1
ATOM 7147 N N . GLU B 1 68 ? 42.219 -36.938 -39.219 1 21.31 68 GLU B N 1
ATOM 7148 C CA . GLU B 1 68 ? 41.5 -38.188 -38.969 1 21.31 68 GLU B CA 1
ATOM 7149 C C . GLU B 1 68 ? 41.125 -38.281 -37.5 1 21.31 68 GLU B C 1
ATOM 7151 O O . GLU B 1 68 ? 41.969 -38.562 -36.656 1 21.31 68 GLU B O 1
ATOM 7156 N N . MET B 1 69 ? 40.562 -37.344 -36.844 1 22.3 69 MET B N 1
ATOM 7157 C CA . MET B 1 69 ? 40.344 -37.625 -35.438 1 22.3 69 MET B CA 1
ATOM 7158 C C . MET B 1 69 ? 39.531 -38.906 -35.219 1 22.3 69 MET B C 1
ATOM 7160 O O . MET B 1 69 ? 38.5 -39.094 -35.844 1 22.3 69 MET B O 1
ATOM 7164 N N . GLU B 1 70 ? 40.281 -40 -34.906 1 24.2 70 GLU B N 1
ATOM 7165 C CA . GLU B 1 70 ? 39.688 -41.25 -34.438 1 24.2 70 GLU B CA 1
ATOM 7166 C C . GLU B 1 70 ? 38.594 -41 -33.406 1 24.2 70 GLU B C 1
ATOM 7168 O O . GLU B 1 70 ? 38.844 -40.375 -32.375 1 24.2 70 GLU B O 1
ATOM 7173 N N . VAL B 1 71 ? 37.438 -40.906 -33.844 1 27.7 71 VAL B N 1
ATOM 7174 C CA . VAL B 1 71 ? 36.188 -40.781 -33.062 1 27.7 71 VAL B CA 1
ATOM 7175 C C . VAL B 1 71 ? 36.062 -41.969 -32.125 1 27.7 71 VAL B C 1
ATOM 7177 O O . VAL B 1 71 ? 35.906 -43.094 -32.562 1 27.7 71 VAL B O 1
ATOM 7180 N N . ASP B 1 72 ? 36.906 -42.031 -31.172 1 27.11 72 ASP B N 1
ATOM 7181 C CA . ASP B 1 72 ? 36.719 -43.031 -30.141 1 27.11 72 ASP B CA 1
ATOM 7182 C C . ASP B 1 72 ? 35.25 -43.156 -29.766 1 27.11 72 ASP B C 1
ATOM 7184 O O . ASP B 1 72 ? 34.5 -42.156 -29.828 1 27.11 72 ASP B O 1
ATOM 7188 N N . ASP B 1 73 ? 34.75 -44.438 -29.672 1 27.91 73 ASP B N 1
ATOM 7189 C CA . ASP B 1 73 ? 33.438 -45.031 -29.5 1 27.91 73 ASP B CA 1
ATOM 7190 C C . ASP B 1 73 ? 32.719 -44.438 -28.312 1 27.91 73 ASP B C 1
ATOM 7192 O O . ASP B 1 73 ? 31.578 -44.812 -28.016 1 27.91 73 ASP B O 1
ATOM 7196 N N . ASP B 1 74 ? 33.469 -43.875 -27.453 1 31.06 74 ASP B N 1
ATOM 7197 C CA . ASP B 1 74 ? 32.781 -43.406 -26.266 1 31.06 74 ASP B CA 1
ATOM 7198 C C . ASP B 1 74 ? 31.828 -42.25 -26.609 1 31.06 74 ASP B C 1
ATOM 7200 O O . ASP B 1 74 ? 31.203 -41.688 -25.719 1 31.06 74 ASP B O 1
ATOM 7204 N N . ASP B 1 75 ? 31.891 -41.781 -27.797 1 34.78 75 ASP B N 1
ATOM 7205 C CA . ASP B 1 75 ? 31.047 -40.656 -28.172 1 34.78 75 ASP B CA 1
ATOM 7206 C C . ASP B 1 75 ? 29.609 -41.125 -28.438 1 34.78 75 ASP B C 1
ATOM 7208 O O . ASP B 1 75 ? 28.734 -40.281 -28.688 1 34.78 75 ASP B O 1
ATOM 7212 N N . THR B 1 76 ? 29.438 -42.406 -28.656 1 36.09 76 THR B N 1
ATOM 7213 C CA . THR B 1 76 ? 28.078 -42.875 -28.922 1 36.09 76 THR B CA 1
ATOM 7214 C C . THR B 1 76 ? 27.234 -42.75 -27.656 1 36.09 76 THR B C 1
ATOM 7216 O O . THR B 1 76 ? 26.016 -42.531 -27.75 1 36.09 76 THR B O 1
ATOM 7219 N N . GLY B 1 77 ? 27.875 -43 -26.5 1 34.41 77 GLY B N 1
ATOM 7220 C CA . GLY B 1 77 ? 27.109 -42.906 -25.266 1 34.41 77 GLY B CA 1
ATOM 7221 C C . GLY B 1 77 ? 26.609 -41.531 -24.984 1 34.41 77 GLY B C 1
ATOM 7222 O O . GLY B 1 77 ? 25.484 -41.344 -24.516 1 34.41 77 GLY B O 1
ATOM 7223 N N . GLU B 1 78 ? 27.531 -40.594 -25.25 1 39.41 78 GLU B N 1
ATOM 7224 C CA . GLU B 1 78 ? 27.109 -39.219 -24.984 1 39.41 78 GLU B CA 1
ATOM 7225 C C . GLU B 1 78 ? 26.031 -38.781 -25.969 1 39.41 78 GLU B C 1
ATOM 7227 O O . GLU B 1 78 ? 25.094 -38.062 -25.594 1 39.41 78 GLU B O 1
ATOM 7232 N N . ILE B 1 79 ? 26.156 -39.219 -27.219 1 39.22 79 ILE B N 1
ATOM 7233 C CA . ILE B 1 79 ? 25.141 -38.906 -28.203 1 39.22 79 ILE B CA 1
ATOM 7234 C C . ILE B 1 79 ? 23.844 -39.625 -27.859 1 39.22 79 ILE B C 1
ATOM 7236 O O . ILE B 1 79 ? 22.75 -39.031 -27.953 1 39.22 79 ILE B O 1
ATOM 7240 N N . ILE B 1 80 ? 23.969 -40.906 -27.469 1 40.94 80 ILE B N 1
ATOM 7241 C CA . ILE B 1 80 ? 22.781 -41.656 -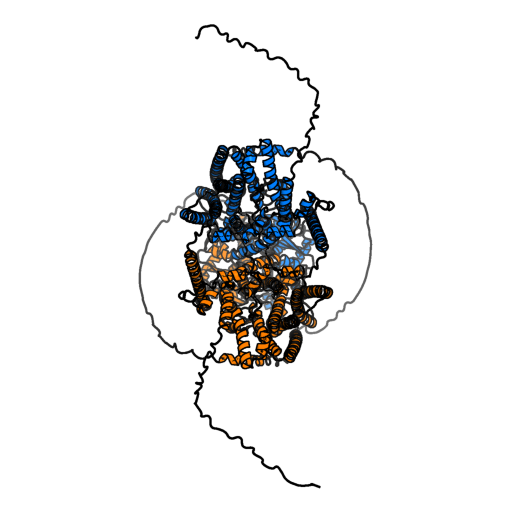27.062 1 40.94 80 ILE B CA 1
ATOM 7242 C C . ILE B 1 80 ? 22.203 -41.031 -25.781 1 40.94 80 ILE B C 1
ATOM 7244 O O . ILE B 1 80 ? 21 -40.875 -25.656 1 40.94 80 ILE B O 1
ATOM 7248 N N . LEU B 1 81 ? 23.094 -40.625 -24.984 1 44.59 81 LEU B N 1
ATOM 7249 C CA . LEU B 1 81 ? 22.625 -40 -23.766 1 44.59 81 LEU B CA 1
ATOM 7250 C C . LEU B 1 81 ? 22.031 -38.625 -24.062 1 44.59 81 LEU B C 1
ATOM 7252 O O . LEU B 1 81 ? 21.031 -38.219 -23.453 1 44.59 81 LEU B O 1
ATOM 7256 N N . GLY B 1 82 ? 22.625 -37.906 -25.047 1 48.47 82 GLY B N 1
ATOM 7257 C CA . GLY B 1 82 ? 22.047 -36.656 -25.484 1 48.47 82 GLY B CA 1
ATOM 7258 C C . GLY B 1 82 ? 20.688 -36.812 -26.125 1 48.47 82 GLY B C 1
ATOM 7259 O O . GLY B 1 82 ? 19.766 -36.031 -25.875 1 48.47 82 GLY B O 1
ATOM 7260 N N . GLY B 1 83 ? 20.578 -37.844 -27.016 1 47.19 83 GLY B N 1
ATOM 7261 C CA . GLY B 1 83 ? 19.297 -38.125 -27.656 1 47.19 83 GLY B CA 1
ATOM 7262 C C . GLY B 1 83 ? 18.234 -38.562 -26.672 1 47.19 83 GLY B C 1
ATOM 7263 O O . GLY B 1 83 ? 17.078 -38.125 -26.766 1 47.19 83 GLY B O 1
ATOM 7264 N N . SER B 1 84 ? 18.656 -39.375 -25.734 1 60.12 84 SER B N 1
ATOM 7265 C CA . SER B 1 84 ? 17.734 -39.844 -24.703 1 60.12 84 SER B CA 1
ATOM 7266 C C . SER B 1 84 ? 17.297 -38.719 -23.797 1 60.12 84 SER B C 1
ATOM 7268 O O . SER B 1 84 ? 16.125 -38.625 -23.422 1 60.12 84 S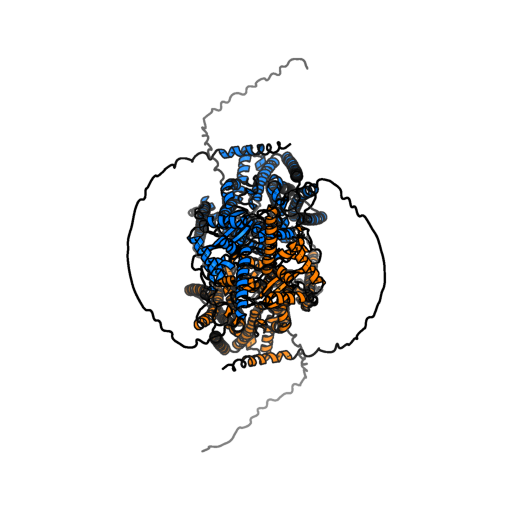ER B O 1
ATOM 7270 N N . ARG B 1 85 ? 18.156 -37.844 -23.641 1 74.81 85 ARG B N 1
ATOM 7271 C CA . ARG B 1 85 ? 17.828 -36.688 -22.781 1 74.81 85 ARG B CA 1
ATOM 7272 C C . ARG B 1 85 ? 16.891 -35.719 -23.516 1 74.81 85 ARG B C 1
ATOM 7274 O O . ARG B 1 85 ? 15.977 -35.156 -22.906 1 74.81 85 ARG B O 1
ATOM 7281 N N . ALA B 1 86 ? 17.188 -35.625 -24.766 1 73.06 86 ALA B N 1
ATOM 7282 C CA . ALA B 1 86 ? 16.328 -34.75 -25.578 1 73.06 86 ALA B CA 1
ATOM 7283 C C . ALA B 1 86 ? 14.906 -35.312 -25.656 1 73.06 86 ALA B C 1
ATOM 7285 O O . ALA B 1 86 ? 13.938 -34.562 -25.547 1 73.06 86 ALA B O 1
ATOM 7286 N N . LEU B 1 87 ? 14.852 -36.594 -25.812 1 69.94 87 LEU B N 1
ATOM 7287 C CA . LEU B 1 87 ? 13.539 -37.219 -25.875 1 69.94 87 LEU B CA 1
ATOM 7288 C C . LEU B 1 87 ? 12.828 -37.125 -24.531 1 69.94 87 LEU B C 1
ATOM 7290 O O . LEU B 1 87 ? 11.617 -36.906 -24.469 1 69.94 87 LEU B O 1
ATOM 7294 N N . ARG B 1 88 ? 13.586 -37.219 -23.562 1 76.62 88 ARG B N 1
ATOM 7295 C CA . ARG B 1 88 ? 13.031 -37.062 -22.219 1 76.62 88 ARG B CA 1
ATOM 7296 C C . ARG B 1 88 ? 12.516 -35.656 -22 1 76.62 88 ARG B C 1
ATOM 7298 O O . ARG B 1 88 ? 11.43 -35.438 -21.453 1 76.62 88 ARG B O 1
ATOM 7305 N N . GLN B 1 89 ? 13.289 -34.875 -22.562 1 84.25 89 GLN B N 1
ATOM 7306 C CA . GLN B 1 89 ? 12.914 -33.469 -22.391 1 84.25 89 GLN B CA 1
ATOM 7307 C C . GLN B 1 89 ? 11.594 -33.156 -23.094 1 84.25 89 GLN B C 1
ATOM 7309 O O . GLN B 1 89 ? 10.734 -32.469 -22.547 1 84.25 89 GLN B O 1
ATOM 7314 N N . GLU B 1 90 ? 11.523 -33.719 -24.203 1 87.69 90 GLU B N 1
ATOM 7315 C CA . GLU B 1 90 ? 10.297 -33.5 -24.969 1 87.69 90 GLU B CA 1
ATOM 7316 C C . GLU B 1 90 ? 9.094 -34.156 -24.297 1 87.69 90 GLU B C 1
ATOM 7318 O O . GLU B 1 90 ? 8 -33.594 -24.281 1 87.69 90 GLU B O 1
ATOM 7323 N N . GLY B 1 91 ? 9.336 -35.25 -23.734 1 87.44 91 GLY B N 1
ATOM 7324 C CA . GLY B 1 91 ? 8.266 -35.969 -23.031 1 87.44 91 GLY B CA 1
ATOM 7325 C C . GLY B 1 91 ? 7.797 -35.219 -21.781 1 87.44 91 GLY B C 1
ATOM 7326 O O . GLY B 1 91 ? 6.598 -35.156 -21.516 1 87.44 91 GLY B O 1
ATOM 7327 N N . VAL B 1 92 ? 8.672 -34.688 -21.125 1 91.69 92 VAL B N 1
ATOM 7328 C CA . VAL B 1 92 ? 8.336 -34 -19.891 1 91.69 92 VAL B CA 1
ATOM 7329 C C . VAL B 1 92 ? 7.656 -32.656 -20.234 1 91.69 92 VAL B C 1
ATOM 7331 O O . VAL B 1 92 ? 6.656 -32.312 -19.609 1 91.69 92 VAL B O 1
ATOM 7334 N N . LEU B 1 93 ? 8.156 -31.984 -21.25 1 92.94 93 LEU B N 1
ATOM 7335 C CA . LEU B 1 93 ? 7.602 -30.688 -21.641 1 92.94 93 LEU B CA 1
ATOM 7336 C C . LEU B 1 93 ? 6.164 -30.844 -22.125 1 92.94 93 LEU B C 1
ATOM 7338 O O . LEU B 1 93 ? 5.328 -29.969 -21.906 1 92.94 93 LEU B O 1
ATOM 7342 N N . ARG B 1 94 ? 5.906 -31.875 -22.797 1 93.25 94 ARG B N 1
ATOM 7343 C CA . ARG B 1 94 ? 4.57 -32.125 -23.328 1 93.25 94 ARG B CA 1
ATOM 7344 C C . ARG B 1 94 ? 3.535 -32.188 -22.203 1 93.25 94 ARG B C 1
ATOM 7346 O O . ARG B 1 94 ? 2.4 -31.734 -22.391 1 93.25 94 ARG B O 1
ATOM 7353 N N . HIS B 1 95 ? 3.961 -32.594 -21.031 1 93.62 95 HIS B N 1
ATOM 7354 C CA . HIS B 1 95 ? 3.002 -32.812 -19.953 1 93.62 95 HIS B CA 1
ATOM 7355 C C . HIS B 1 95 ? 3.113 -31.734 -18.875 1 93.62 95 HIS B C 1
ATOM 7357 O O . HIS B 1 95 ? 2.414 -31.797 -17.859 1 93.62 95 HIS B O 1
ATOM 7363 N N . THR B 1 96 ? 3.984 -30.781 -19.094 1 93.38 96 THR B N 1
ATOM 7364 C CA . THR B 1 96 ? 4.156 -29.75 -18.062 1 93.38 96 THR B CA 1
ATOM 7365 C C . THR B 1 96 ? 3.9 -28.359 -18.641 1 93.38 96 THR B C 1
ATOM 7367 O O . THR B 1 96 ? 3.344 -27.5 -17.969 1 93.38 96 THR B O 1
ATOM 7370 N N . SER B 1 97 ? 4.332 -28.109 -19.828 1 95 97 SER B N 1
ATOM 7371 C CA . SER B 1 97 ? 4.105 -26.828 -20.5 1 95 97 SER B CA 1
ATOM 7372 C C . SER B 1 97 ? 2.805 -26.844 -21.297 1 95 97 SER B C 1
ATOM 7374 O O . SER B 1 97 ? 2.609 -27.703 -22.156 1 95 97 SER B O 1
ATOM 7376 N N . VAL B 1 98 ? 1.989 -25.891 -21.016 1 96.62 98 VAL B N 1
ATOM 7377 C CA . VAL B 1 98 ? 0.712 -25.828 -21.719 1 96.62 98 VAL B CA 1
ATOM 7378 C C . VAL B 1 98 ? 0.952 -25.516 -23.203 1 96.62 98 VAL B C 1
ATOM 7380 O O . VAL B 1 98 ? 0.338 -26.141 -24.078 1 96.62 98 VAL B O 1
ATOM 7383 N N . LEU B 1 99 ? 1.833 -24.609 -23.5 1 97.44 99 LEU B N 1
ATOM 7384 C CA . LEU B 1 99 ? 2.123 -24.234 -24.875 1 97.44 99 LEU B CA 1
ATOM 7385 C C . LEU B 1 99 ? 2.637 -25.438 -25.656 1 97.44 99 LEU B C 1
ATOM 7387 O O . LEU B 1 99 ? 2.139 -25.734 -26.75 1 97.44 99 LEU B O 1
ATOM 7391 N N . TYR B 1 100 ? 3.621 -26.188 -25.125 1 96.5 100 TYR B N 1
ATOM 7392 C CA . TYR B 1 100 ? 4.203 -27.344 -25.812 1 96.5 100 TYR B CA 1
ATOM 7393 C C . TYR B 1 100 ? 3.164 -28.438 -26 1 96.5 100 TYR B C 1
ATOM 7395 O O . TYR B 1 100 ? 3.143 -29.109 -27.047 1 96.5 100 TYR B O 1
ATOM 7403 N N . GLY B 1 101 ? 2.373 -28.609 -24.953 1 96.25 101 GLY B N 1
ATOM 7404 C CA . GLY B 1 101 ? 1.298 -29.578 -25.078 1 96.25 101 GLY B CA 1
ATOM 7405 C C . GLY B 1 101 ? 0.307 -29.25 -26.172 1 96.25 101 GLY B C 1
ATOM 7406 O O . GLY B 1 101 ? -0.139 -30.141 -26.906 1 96.25 101 GLY B O 1
ATOM 7407 N N . LEU B 1 102 ? -0.043 -28.016 -26.281 1 97.12 102 LEU B N 1
ATOM 7408 C CA . LEU B 1 102 ? -0.96 -27.578 -27.328 1 97.12 102 LEU B CA 1
ATOM 7409 C C . LEU B 1 102 ? -0.356 -27.797 -28.719 1 97.12 102 LEU B C 1
ATOM 7411 O O . LEU B 1 102 ? -1.039 -28.281 -29.625 1 97.12 102 LEU B O 1
ATOM 7415 N N . ILE B 1 103 ? 0.906 -27.469 -28.859 1 96.88 103 ILE B N 1
ATOM 7416 C CA . ILE B 1 103 ? 1.584 -27.609 -30.141 1 96.88 103 ILE B CA 1
ATOM 7417 C C . ILE B 1 103 ? 1.673 -29.094 -30.516 1 96.88 103 ILE B C 1
ATOM 7419 O O . ILE B 1 103 ? 1.533 -29.438 -31.688 1 96.88 103 ILE B O 1
ATOM 7423 N N . SER B 1 104 ? 1.867 -29.922 -29.547 1 94.75 104 SER B N 1
ATOM 7424 C CA . SER B 1 104 ? 2.072 -31.344 -29.797 1 94.75 104 SER B CA 1
ATOM 7425 C C . SER B 1 104 ? 0.816 -32 -30.359 1 94.75 104 SER B C 1
ATOM 7427 O O . SER B 1 104 ? 0.898 -33 -31.062 1 94.75 104 SER B O 1
ATOM 7429 N N . ILE B 1 105 ? -0.328 -31.438 -30.094 1 95.38 105 ILE B N 1
ATOM 7430 C CA . ILE B 1 105 ? -1.554 -32.094 -30.562 1 95.38 105 ILE B CA 1
ATOM 7431 C C . ILE B 1 105 ? -2.121 -31.312 -31.75 1 95.38 105 ILE B C 1
ATOM 7433 O O . ILE B 1 105 ? -3.152 -31.688 -32.312 1 95.38 105 ILE B O 1
ATOM 7437 N N . ALA B 1 106 ? -1.462 -30.234 -32.062 1 96 106 ALA B N 1
ATOM 7438 C CA . ALA B 1 106 ? -1.941 -29.422 -33.188 1 96 106 ALA B CA 1
ATOM 7439 C C . ALA B 1 106 ? -1.865 -30.203 -34.5 1 96 106 ALA B C 1
ATOM 7441 O O . ALA B 1 106 ? -0.845 -30.828 -34.812 1 96 106 ALA B O 1
ATOM 7442 N N . GLU B 1 107 ? -2.971 -30.25 -35.25 1 93.5 107 GLU B N 1
ATOM 7443 C CA . GLU B 1 107 ? -3.041 -30.938 -36.531 1 93.5 107 GLU B CA 1
ATOM 7444 C C . GLU B 1 107 ? -3.408 -29.969 -37.656 1 93.5 107 GLU B C 1
ATOM 7446 O O . GLU B 1 107 ? -4.082 -28.953 -37.406 1 93.5 107 GLU B O 1
ATOM 7451 N N . ARG B 1 108 ? -2.941 -30.5 -38.75 1 88.44 108 ARG B N 1
ATOM 7452 C CA . ARG B 1 108 ? -3.273 -29.719 -39.906 1 88.44 108 ARG B CA 1
ATOM 7453 C C . ARG B 1 108 ? -4.766 -29.797 -40.219 1 88.44 108 ARG B C 1
ATOM 7455 O O . ARG B 1 108 ? -5.375 -30.859 -40.094 1 88.44 108 ARG B O 1
ATOM 7462 N N . GLY B 1 109 ? -5.617 -28.766 -40.469 1 87.75 109 GLY B N 1
ATOM 7463 C CA . GLY B 1 109 ? -7.035 -28.75 -40.781 1 87.75 109 GLY B CA 1
ATOM 7464 C C . GLY B 1 109 ? -7.887 -28.125 -39.688 1 87.75 109 GLY B C 1
ATOM 7465 O O . GLY B 1 109 ? -8.969 -27.609 -39.969 1 87.75 109 GLY B O 1
ATOM 7466 N N . GLU B 1 110 ? -7.383 -28.406 -38.5 1 91.56 110 GLU B N 1
ATOM 7467 C CA . GLU B 1 110 ? -8.141 -27.859 -37.375 1 91.56 110 GLU B CA 1
ATOM 7468 C C . GLU B 1 110 ? -7.809 -26.391 -37.156 1 91.56 110 GLU B C 1
ATOM 7470 O O . GLU B 1 110 ? -8.609 -25.641 -36.562 1 91.56 110 GLU B O 1
ATOM 7475 N N . LEU B 1 111 ? -6.668 -26.047 -37.625 1 95.88 111 LEU B N 1
ATOM 7476 C CA . LEU B 1 111 ? -6.188 -24.688 -37.5 1 95.88 111 LEU B CA 1
ATOM 7477 C C . LEU B 1 111 ? -5.988 -24.047 -38.875 1 95.88 111 LEU B C 1
ATOM 7479 O O . LEU B 1 111 ? -5.906 -24.766 -39.875 1 95.88 111 LEU B O 1
ATOM 7483 N N . SER B 1 112 ? -6.043 -22.688 -38.906 1 96.38 112 SER B N 1
ATOM 7484 C CA . SER B 1 112 ? -5.645 -22 -40.125 1 96.38 112 SER B CA 1
ATOM 7485 C C . SER B 1 112 ? -4.211 -22.344 -40.5 1 96.38 112 SER B C 1
ATOM 7487 O O . SER B 1 112 ? -3.381 -22.641 -39.656 1 96.38 112 SER B O 1
ATOM 7489 N N . ASP B 1 113 ? -3.879 -22.391 -41.75 1 96.56 113 ASP B N 1
ATOM 7490 C CA . ASP B 1 113 ? -2.564 -22.797 -42.25 1 96.56 113 ASP B CA 1
ATOM 7491 C C . ASP B 1 113 ? -1.464 -21.922 -41.656 1 96.56 113 ASP B C 1
ATOM 7493 O O . ASP B 1 113 ? -0.419 -22.438 -41.25 1 96.56 113 ASP B O 1
ATOM 7497 N N . ARG B 1 114 ? -1.721 -20.719 -41.594 1 96.88 114 ARG B N 1
ATOM 7498 C CA . ARG B 1 114 ? -0.72 -19.812 -41.031 1 96.88 114 ARG B CA 1
ATOM 7499 C C . ARG B 1 114 ? -0.479 -20.094 -39.562 1 96.88 114 ARG B C 1
ATOM 7501 O O . ARG B 1 114 ? 0.666 -20.109 -39.094 1 96.88 114 ARG B O 1
ATOM 7508 N N . CYS B 1 115 ? -1.525 -20.219 -38.812 1 97.31 115 CYS B N 1
ATOM 7509 C CA . CYS B 1 115 ? -1.41 -20.516 -37.375 1 97.31 115 CYS B CA 1
ATOM 7510 C C . CYS B 1 115 ? -0.657 -21.828 -37.156 1 97.31 115 CYS B C 1
ATOM 7512 O O . CYS B 1 115 ? 0.256 -21.891 -36.344 1 97.31 115 CYS B O 1
ATOM 7514 N N . TYR B 1 116 ? -0.998 -22.828 -37.969 1 97.5 116 TYR B N 1
ATOM 7515 C CA . TYR B 1 116 ? -0.36 -24.141 -37.844 1 97.5 116 TYR B CA 1
ATOM 7516 C C . TYR B 1 116 ? 1.131 -24.047 -38.125 1 97.5 116 TYR B C 1
ATOM 7518 O O . TYR B 1 116 ? 1.954 -24.578 -37.375 1 97.5 116 TYR B O 1
ATOM 7526 N N . ASP B 1 117 ? 1.462 -23.391 -39.219 1 97.38 117 ASP B N 1
ATOM 7527 C CA . ASP B 1 117 ? 2.857 -23.281 -39.625 1 97.38 117 ASP B CA 1
ATOM 7528 C C . ASP B 1 117 ? 3.686 -22.547 -38.594 1 97.38 117 ASP B C 1
ATOM 7530 O O . ASP B 1 117 ? 4.816 -22.938 -38.281 1 97.38 117 ASP B O 1
ATOM 7534 N N . GLU B 1 118 ? 3.143 -21.516 -38.094 1 98 118 GLU B N 1
ATOM 7535 C CA . GLU B 1 118 ? 3.867 -20.734 -37.094 1 98 118 GLU B CA 1
ATOM 7536 C C . GLU B 1 118 ? 4.012 -21.484 -35.781 1 98 118 GLU B C 1
ATOM 7538 O O . GLU B 1 118 ? 5.031 -21.359 -35.094 1 98 118 GLU B O 1
ATOM 7543 N N . LEU B 1 119 ? 3.008 -22.25 -35.406 1 98 119 LEU B N 1
ATOM 7544 C CA . LEU B 1 119 ? 3.121 -23.094 -34.219 1 98 119 LEU B CA 1
ATOM 7545 C C . LEU B 1 119 ? 4.219 -24.141 -34.406 1 98 119 LEU B C 1
ATOM 7547 O O . LEU B 1 119 ? 4.973 -24.422 -33.469 1 98 119 LEU B O 1
ATOM 7551 N N . GLN B 1 120 ? 4.32 -24.641 -35.594 1 96.81 120 GLN B N 1
ATOM 7552 C CA . GLN B 1 120 ? 5.363 -25.625 -35.875 1 96.81 120 GLN B CA 1
ATOM 7553 C C . GLN B 1 120 ? 6.746 -24.984 -35.844 1 96.81 120 GLN B C 1
ATOM 7555 O O . GLN B 1 120 ? 7.723 -25.625 -35.438 1 96.81 120 GLN B O 1
ATOM 7560 N N . GLN B 1 121 ? 6.793 -23.781 -36.219 1 97.62 121 GLN B N 1
ATOM 7561 C CA . GLN B 1 121 ? 8.062 -23.062 -36.125 1 97.62 121 GLN B CA 1
ATOM 7562 C C . GLN B 1 121 ? 8.484 -22.875 -34.688 1 97.62 121 GLN B C 1
ATOM 7564 O O . GLN B 1 121 ? 9.672 -22.938 -34.344 1 97.62 121 GLN B O 1
ATOM 7569 N N . ILE B 1 122 ? 7.504 -22.594 -33.812 1 97.88 122 ILE B N 1
ATOM 7570 C CA . ILE B 1 122 ? 7.805 -22.516 -32.406 1 97.88 122 ILE B CA 1
ATOM 7571 C C . ILE B 1 122 ? 8.328 -23.859 -31.891 1 97.88 122 ILE B C 1
ATOM 7573 O O . ILE B 1 122 ? 9.305 -23.906 -31.141 1 97.88 122 ILE B O 1
ATOM 7577 N N . TYR B 1 123 ? 7.672 -24.922 -32.344 1 96.5 123 TYR B N 1
ATOM 7578 C CA . TYR B 1 123 ? 8.07 -26.266 -31.969 1 96.5 123 TYR B CA 1
ATOM 7579 C C . TYR B 1 123 ? 9.523 -26.531 -32.375 1 96.5 123 TYR B C 1
ATOM 7581 O O . TYR B 1 123 ? 10.328 -26.984 -31.547 1 96.5 123 TYR B O 1
ATOM 7589 N N . GLU B 1 124 ? 9.875 -26.234 -33.562 1 96.31 124 GLU B N 1
ATOM 7590 C CA . GLU B 1 124 ? 11.234 -26.438 -34.062 1 96.31 124 GLU B CA 1
ATOM 7591 C C . GLU B 1 124 ? 12.219 -25.5 -33.344 1 96.31 124 GLU B C 1
ATOM 7593 O O . GLU B 1 124 ? 13.352 -25.891 -33.062 1 96.31 124 GLU B O 1
ATOM 7598 N N . GLY B 1 125 ? 11.75 -24.344 -33.125 1 96.69 125 GLY B N 1
ATOM 7599 C CA . GLY B 1 125 ? 12.602 -23.391 -32.406 1 96.69 125 GLY B CA 1
ATOM 7600 C C . GLY B 1 125 ? 12.969 -23.859 -31.016 1 96.69 125 GLY B C 1
ATOM 7601 O O . GLY B 1 125 ? 14.094 -23.641 -30.562 1 96.69 125 GLY B O 1
ATOM 7602 N N . ILE B 1 126 ? 12.023 -24.438 -30.297 1 96 126 ILE B N 1
ATOM 7603 C CA . ILE B 1 126 ? 12.273 -24.938 -28.953 1 96 126 ILE B CA 1
ATOM 7604 C C . ILE B 1 126 ? 13.25 -26.109 -29 1 96 126 ILE B C 1
ATOM 7606 O O . ILE B 1 126 ? 14.18 -26.188 -28.203 1 96 126 ILE B O 1
ATOM 7610 N N . ARG B 1 127 ? 13.078 -26.969 -29.984 1 92.81 127 ARG B N 1
ATOM 7611 C CA . ARG B 1 127 ? 13.945 -28.125 -30.141 1 92.81 127 ARG B CA 1
ATOM 7612 C C . ARG B 1 127 ? 15.375 -27.703 -30.453 1 92.81 127 ARG B C 1
ATOM 7614 O O . ARG B 1 127 ? 16.328 -28.297 -29.969 1 92.81 127 ARG B O 1
ATOM 7621 N N . GLN B 1 128 ? 15.492 -26.625 -31.219 1 93.81 128 GLN B N 1
ATOM 7622 C CA . GLN B 1 128 ? 16.812 -26.125 -31.609 1 93.81 128 GLN B CA 1
ATOM 7623 C C . GLN B 1 128 ? 17.359 -25.141 -30.578 1 93.81 128 GLN B C 1
ATOM 7625 O O . GLN B 1 128 ? 18.469 -24.625 -30.719 1 93.81 128 GLN B O 1
ATOM 7630 N N . LYS B 1 129 ? 16.609 -24.859 -29.578 1 94.06 129 LYS B N 1
ATOM 7631 C CA . LYS B 1 129 ? 16.984 -23.938 -28.5 1 94.06 129 LYS B CA 1
ATOM 7632 C C . LYS B 1 129 ? 17.266 -22.547 -29.031 1 94.06 129 LYS B C 1
ATOM 7634 O O . LYS B 1 129 ? 18.312 -21.953 -28.719 1 94.06 129 LYS B O 1
ATOM 7639 N N . GLU B 1 130 ? 16.406 -22.125 -29.875 1 96.69 130 GLU B N 1
ATOM 7640 C CA . GLU B 1 130 ? 16.469 -20.734 -30.297 1 96.69 130 GLU B CA 1
ATOM 7641 C C . GLU B 1 130 ? 16.016 -19.797 -29.188 1 96.69 130 GLU B C 1
ATOM 7643 O O . GLU B 1 130 ? 15.047 -20.094 -28.484 1 96.69 130 GLU B O 1
ATOM 7648 N N . ILE B 1 131 ? 16.609 -18.703 -29.094 1 97.5 131 ILE B N 1
ATOM 7649 C CA . ILE B 1 131 ? 16.359 -17.797 -27.969 1 97.5 131 ILE B CA 1
ATOM 7650 C C . ILE B 1 131 ? 14.906 -17.328 -28 1 97.5 131 ILE B C 1
ATOM 7652 O O . ILE B 1 131 ? 14.219 -17.359 -26.984 1 97.5 131 ILE B O 1
ATOM 7656 N N . TRP B 1 132 ? 14.445 -16.859 -29.172 1 97.25 132 TRP B N 1
ATOM 7657 C CA . TRP B 1 132 ? 13.086 -16.328 -29.266 1 97.25 132 TRP B CA 1
ATOM 7658 C C . TRP B 1 132 ? 12.062 -17.391 -28.906 1 97.25 132 TRP B C 1
ATOM 7660 O O . TRP B 1 132 ? 11.047 -17.094 -28.266 1 97.25 132 TRP B O 1
ATOM 7670 N N . ALA B 1 133 ? 12.266 -18.641 -29.297 1 97.94 133 ALA B N 1
ATOM 7671 C CA . ALA B 1 133 ? 11.336 -19.734 -29.031 1 97.94 133 ALA B CA 1
ATOM 7672 C C . ALA B 1 133 ? 11.305 -20.062 -27.547 1 97.94 133 ALA B C 1
ATOM 7674 O O . ALA B 1 133 ? 10.25 -20.391 -27 1 97.94 133 ALA B O 1
ATOM 7675 N N . LEU B 1 134 ? 12.469 -19.984 -26.906 1 97.44 134 LEU B N 1
ATOM 7676 C CA . LEU B 1 134 ? 12.508 -20.234 -25.469 1 97.44 134 LEU B CA 1
ATOM 7677 C C . LEU B 1 134 ? 11.859 -19.094 -24.703 1 97.44 134 LEU B C 1
ATOM 7679 O O . LEU B 1 134 ? 11.297 -19.312 -23.625 1 97.44 134 LEU B O 1
ATOM 7683 N N . LYS B 1 135 ? 11.961 -17.844 -25.25 1 97.88 135 LYS B N 1
ATOM 7684 C CA . LYS B 1 135 ? 11.219 -16.734 -24.656 1 97.88 135 LYS B CA 1
ATOM 7685 C C . LYS B 1 135 ? 9.719 -17.016 -24.672 1 97.88 135 LYS B C 1
ATOM 7687 O O . LYS B 1 135 ? 9.031 -16.797 -23.672 1 97.88 135 LYS B O 1
ATOM 7692 N N . VAL B 1 136 ? 9.273 -17.5 -25.797 1 98.19 136 VAL B N 1
ATOM 7693 C CA . VAL B 1 136 ? 7.859 -17.797 -25.969 1 98.19 136 VAL B CA 1
ATOM 7694 C C . VAL B 1 136 ? 7.441 -18.906 -25.031 1 98.19 136 VAL B C 1
ATOM 7696 O O . VAL B 1 136 ? 6.391 -18.828 -24.375 1 98.19 136 VAL B O 1
ATOM 7699 N N . LEU B 1 137 ? 8.266 -19.906 -24.875 1 97.56 137 LEU B N 1
ATOM 7700 C CA . LEU B 1 137 ? 7.992 -21.016 -23.984 1 97.56 137 LEU B CA 1
ATOM 7701 C C . LEU B 1 137 ? 7.98 -20.562 -22.531 1 97.56 137 LEU B C 1
ATOM 7703 O O . LEU B 1 137 ? 7.062 -20.906 -21.781 1 97.56 137 LEU B O 1
ATOM 7707 N N . ASP B 1 138 ? 8.969 -19.781 -22.141 1 97.25 138 ASP B N 1
ATOM 7708 C CA . ASP B 1 138 ? 9.156 -19.344 -20.766 1 97.25 138 ASP B CA 1
ATOM 7709 C C . ASP B 1 138 ? 8.086 -18.328 -20.359 1 97.25 138 ASP B C 1
ATOM 7711 O O . ASP B 1 138 ? 7.898 -18.047 -19.172 1 97.25 138 ASP B O 1
ATOM 7715 N N . SER B 1 139 ? 7.383 -17.766 -21.312 1 96.81 139 SER B N 1
ATOM 7716 C CA . SER B 1 139 ? 6.348 -16.766 -21.031 1 96.81 139 SER B CA 1
ATOM 7717 C C . SER B 1 139 ? 4.98 -17.422 -20.875 1 96.81 139 SER B C 1
ATOM 7719 O O . SER B 1 139 ? 4.035 -16.781 -20.406 1 96.81 139 SER B O 1
ATOM 7721 N N . SER B 1 140 ? 4.863 -18.641 -21.219 1 97.69 140 SER B N 1
ATOM 7722 C CA . SER B 1 140 ? 3.59 -19.359 -21.141 1 97.69 140 SER B CA 1
ATOM 7723 C C . SER B 1 140 ? 3.385 -19.984 -19.766 1 97.69 140 SER B C 1
ATOM 7725 O O . SER B 1 140 ? 4.348 -20.375 -19.109 1 97.69 140 SER B O 1
ATOM 7727 N N . GLY B 1 141 ? 2.154 -20.031 -19.406 1 94.88 141 GLY B N 1
ATOM 7728 C CA . GLY B 1 141 ? 1.782 -20.484 -18.078 1 94.88 141 GLY B CA 1
ATOM 7729 C C . GLY B 1 141 ? 2.086 -21.938 -17.828 1 94.88 141 GLY B C 1
ATOM 7730 O O . GLY B 1 141 ? 2.061 -22.75 -18.766 1 94.88 141 GLY B O 1
ATOM 7731 N N . ILE B 1 142 ? 2.396 -22.281 -16.609 1 94.69 142 ILE B N 1
ATOM 7732 C CA . ILE B 1 142 ? 2.592 -23.641 -16.109 1 94.69 142 ILE B CA 1
ATOM 7733 C C . ILE B 1 142 ? 1.883 -23.797 -14.766 1 94.69 142 ILE B C 1
ATOM 7735 O O . ILE B 1 142 ? 1.583 -22.797 -14.094 1 94.69 142 ILE B O 1
ATOM 7739 N N . GLN B 1 143 ? 1.581 -25 -14.484 1 94.44 143 GLN B N 1
ATOM 7740 C CA . GLN B 1 143 ? 0.968 -25.25 -13.188 1 94.44 143 GLN B CA 1
ATOM 7741 C C . GLN B 1 143 ? 1.913 -24.891 -12.047 1 94.44 143 GLN B C 1
ATOM 7743 O O . GLN B 1 143 ? 3.102 -25.219 -12.086 1 94.44 143 GLN B O 1
ATOM 7748 N N . GLU B 1 144 ? 1.426 -24.156 -11.078 1 93.56 144 GLU B N 1
ATOM 7749 C CA . GLU B 1 144 ? 2.223 -23.734 -9.93 1 93.56 144 GLU B CA 1
ATOM 7750 C C . GLU B 1 144 ? 1.787 -24.469 -8.664 1 93.56 144 GLU B C 1
ATOM 7752 O O . GLU B 1 144 ? 0.748 -25.125 -8.648 1 93.56 144 GLU B O 1
ATOM 7757 N N . ALA B 1 145 ? 2.572 -24.375 -7.641 1 94.94 145 ALA B N 1
ATOM 7758 C CA . ALA B 1 145 ? 2.277 -25.031 -6.367 1 94.94 145 ALA B CA 1
ATOM 7759 C C . ALA B 1 145 ? 1.11 -24.344 -5.66 1 94.94 145 ALA B C 1
ATOM 7761 O O . ALA B 1 145 ? 0.864 -23.156 -5.859 1 94.94 145 ALA B O 1
ATOM 7762 N N . GLY B 1 146 ? 0.44 -25.141 -4.895 1 95.75 146 GLY B N 1
ATOM 7763 C CA . GLY B 1 146 ? -0.626 -24.609 -4.062 1 95.75 146 GLY B CA 1
ATOM 7764 C C . GLY B 1 146 ? -2.004 -24.781 -4.672 1 95.75 146 GLY B C 1
ATOM 7765 O O . GLY B 1 146 ? -2.928 -24.031 -4.363 1 95.75 146 GLY B O 1
ATOM 7766 N N . PHE B 1 147 ? -2.137 -25.812 -5.605 1 96.56 147 PHE B N 1
ATOM 7767 C CA . PHE B 1 147 ? -3.424 -26.062 -6.238 1 96.56 147 PHE B CA 1
ATOM 7768 C C . PHE B 1 147 ? -4.48 -26.422 -5.203 1 96.56 147 PHE B C 1
ATOM 7770 O O . PHE B 1 147 ? -5.613 -25.953 -5.27 1 96.56 147 PHE B O 1
ATOM 7777 N N . MET B 1 148 ? -4.133 -27.172 -4.246 1 97.06 148 MET B N 1
ATOM 7778 C CA . MET B 1 148 ? -5.066 -27.688 -3.25 1 97.06 148 MET B CA 1
ATOM 7779 C C . MET B 1 148 ? -5.668 -26.562 -2.426 1 97.06 148 MET B C 1
ATOM 7781 O O . MET B 1 148 ? -6.785 -26.672 -1.924 1 97.06 148 MET B O 1
ATOM 7785 N N . TRP B 1 149 ? -4.949 -25.5 -2.408 1 96.12 149 TRP B N 1
ATOM 7786 C CA . TRP B 1 149 ? -5.371 -24.406 -1.542 1 96.12 149 TRP B CA 1
ATOM 7787 C C . TRP B 1 149 ? -5.98 -23.266 -2.359 1 96.12 149 TRP B C 1
ATOM 7789 O O . TRP B 1 149 ? -6.145 -22.156 -1.858 1 96.12 149 TRP B O 1
ATOM 7799 N N . GLY B 1 150 ? -6.188 -23.5 -3.629 1 95.31 150 GLY B N 1
ATOM 7800 C CA . GLY B 1 150 ? -6.949 -22.547 -4.422 1 95.31 150 GLY B CA 1
ATOM 7801 C C . GLY B 1 150 ? -6.129 -21.891 -5.52 1 95.31 150 GLY B C 1
ATOM 7802 O O . GLY B 1 150 ? -6.598 -20.969 -6.184 1 95.31 150 GLY B O 1
ATOM 7803 N N . HIS B 1 151 ? -4.883 -22.359 -5.777 1 95.94 151 HIS B N 1
ATOM 7804 C CA . HIS B 1 151 ? -4.051 -21.719 -6.793 1 95.94 151 HIS B CA 1
ATOM 7805 C C . HIS B 1 151 ? -4.477 -22.141 -8.195 1 95.94 151 HIS B C 1
ATOM 7807 O O . HIS B 1 151 ? -3.996 -23.156 -8.719 1 95.94 151 HIS B O 1
ATOM 7813 N N . ASN B 1 152 ? -5.234 -21.297 -8.836 1 96.62 152 ASN B N 1
ATOM 7814 C CA . ASN B 1 152 ? -5.754 -21.578 -10.172 1 96.62 152 ASN B CA 1
ATOM 7815 C C . ASN B 1 152 ? -5.102 -20.672 -11.227 1 96.62 152 ASN B C 1
ATOM 7817 O O . ASN B 1 152 ? -5.559 -20.625 -12.367 1 96.62 152 ASN B O 1
ATOM 7821 N N . HIS B 1 153 ? -4.074 -19.969 -10.859 1 96.31 153 HIS B N 1
ATOM 7822 C CA . HIS B 1 153 ? -3.504 -18.969 -11.758 1 96.31 153 HIS B CA 1
ATOM 7823 C C . HIS B 1 153 ? -2.205 -19.469 -12.383 1 96.31 153 HIS B C 1
ATOM 7825 O O . HIS B 1 153 ? -1.137 -19.359 -11.773 1 96.31 153 HIS B O 1
ATOM 7831 N N . TRP B 1 154 ? -2.355 -20.016 -13.586 1 96.94 154 TRP B N 1
ATOM 7832 C CA . TRP B 1 154 ? -1.221 -20.375 -14.422 1 96.94 154 TRP B CA 1
ATOM 7833 C C . TRP B 1 154 ? -0.934 -19.297 -15.453 1 96.94 154 TRP B C 1
ATOM 7835 O O . TRP B 1 154 ? -0.999 -19.547 -16.656 1 96.94 154 TRP B O 1
ATOM 7845 N N . ILE B 1 155 ? -0.557 -18.188 -15.047 1 95.5 155 ILE B N 1
ATOM 7846 C CA . ILE B 1 155 ? -0.646 -16.984 -15.883 1 95.5 155 ILE B CA 1
ATOM 7847 C C . ILE B 1 155 ? 0.605 -16.875 -16.75 1 95.5 155 ILE B C 1
ATOM 7849 O O . ILE B 1 155 ? 0.537 -16.406 -17.891 1 95.5 155 ILE B O 1
ATOM 7853 N N . GLY B 1 156 ? 1.736 -17.312 -16.328 1 95.81 156 GLY B N 1
ATOM 7854 C CA . GLY B 1 156 ? 2.961 -17.047 -17.062 1 95.81 156 GLY B CA 1
ATOM 7855 C C . GLY B 1 156 ? 3.377 -15.586 -17 1 95.81 156 GLY B C 1
ATOM 7856 O O . GLY B 1 156 ? 3.256 -14.938 -15.953 1 95.81 156 GLY B O 1
ATOM 7857 N N . SER B 1 157 ? 4 -15.094 -18.094 1 95.62 157 SER B N 1
ATOM 7858 C CA . SER B 1 157 ? 4.48 -13.719 -18.125 1 95.62 157 SER B CA 1
ATOM 7859 C C . SER B 1 157 ? 4.027 -13 -19.406 1 95.62 157 SER B C 1
ATOM 7861 O O . SER B 1 157 ? 4.578 -13.234 -20.484 1 95.62 157 SER B O 1
ATOM 7863 N N . GLU B 1 158 ? 3.088 -12.109 -19.281 1 95.94 158 GLU B N 1
ATOM 7864 C CA . GLU B 1 158 ? 2.629 -11.328 -20.422 1 95.94 158 GLU B CA 1
ATOM 7865 C C . GLU B 1 158 ? 3.758 -10.477 -21 1 95.94 158 GLU B C 1
ATOM 7867 O O . GLU B 1 158 ? 3.936 -10.406 -22.219 1 95.94 158 GLU B O 1
ATOM 7872 N N . GLN B 1 159 ? 4.488 -9.859 -20.125 1 94.75 159 GLN B N 1
ATOM 7873 C CA . GLN B 1 159 ? 5.562 -8.977 -20.578 1 94.75 159 GLN B CA 1
ATOM 7874 C C . GLN B 1 159 ? 6.699 -9.781 -21.219 1 94.75 159 GLN B C 1
ATOM 7876 O O . GLN B 1 159 ? 7.383 -9.289 -22.109 1 94.75 159 GLN B O 1
ATOM 7881 N N . GLY B 1 160 ? 6.891 -11.016 -20.734 1 95.5 160 GLY B N 1
ATOM 7882 C CA . GLY B 1 160 ? 7.84 -11.883 -21.406 1 95.5 160 GLY B CA 1
ATOM 7883 C C . GLY B 1 160 ? 7.465 -12.188 -22.844 1 95.5 160 GLY B C 1
ATOM 7884 O O . GLY B 1 160 ? 8.328 -12.242 -23.719 1 95.5 160 GLY B O 1
ATOM 7885 N N . CYS B 1 161 ? 6.188 -12.383 -23.062 1 97.19 161 CYS B N 1
ATOM 7886 C CA . CYS B 1 161 ? 5.688 -12.609 -24.406 1 97.19 161 CYS B CA 1
ATOM 7887 C C . CYS B 1 161 ? 5.867 -11.375 -25.281 1 97.19 161 CYS B C 1
ATOM 7889 O O . CYS B 1 161 ? 6.301 -11.477 -26.422 1 97.19 161 CYS B O 1
ATOM 7891 N N . VAL B 1 162 ? 5.555 -10.203 -24.734 1 96.31 162 VAL B N 1
ATOM 7892 C CA . VAL B 1 162 ? 5.73 -8.945 -25.469 1 96.31 162 VAL B CA 1
ATOM 7893 C C . VAL B 1 162 ? 7.207 -8.742 -25.797 1 96.31 162 VAL B C 1
ATOM 7895 O O . VAL B 1 162 ? 7.547 -8.227 -26.859 1 96.31 162 VAL B O 1
ATOM 7898 N N . ALA B 1 163 ? 8.031 -9.18 -24.891 1 96.25 163 ALA B N 1
ATOM 7899 C CA . ALA B 1 163 ? 9.469 -9.023 -25.078 1 96.25 163 ALA B CA 1
ATOM 7900 C C . ALA B 1 163 ? 9.969 -9.867 -26.25 1 96.25 163 ALA B C 1
ATOM 7902 O O . ALA B 1 163 ? 11 -9.562 -26.844 1 96.25 163 ALA B O 1
ATOM 7903 N N . ALA B 1 164 ? 9.281 -10.969 -26.562 1 96.81 164 ALA B N 1
ATOM 7904 C CA . ALA B 1 164 ? 9.625 -11.797 -27.719 1 96.81 164 ALA B CA 1
ATOM 7905 C C . ALA B 1 164 ? 9.297 -11.078 -29.031 1 96.81 164 ALA B C 1
ATOM 7907 O O . ALA B 1 164 ? 9.852 -11.398 -30.078 1 96.81 164 ALA B O 1
ATOM 7908 N N . GLN B 1 165 ? 8.422 -10.109 -28.969 1 94.56 165 GLN B N 1
ATOM 7909 C CA . GLN B 1 165 ? 8.039 -9.305 -30.125 1 94.56 165 GLN B CA 1
ATOM 7910 C C . GLN B 1 165 ? 8.812 -7.992 -30.172 1 94.56 165 GLN B C 1
ATOM 7912 O O . GLN B 1 165 ? 9.258 -7.559 -31.234 1 94.56 165 GLN B O 1
ATOM 7917 N N . THR B 1 166 ? 8.828 -7.328 -29.016 1 94.44 166 THR B N 1
ATOM 7918 C CA . THR B 1 166 ? 9.539 -6.066 -28.812 1 94.44 166 THR B CA 1
ATOM 7919 C C . THR B 1 166 ? 10.484 -6.152 -27.625 1 94.44 166 THR B C 1
ATOM 7921 O O . THR B 1 166 ? 10.039 -6.145 -26.469 1 94.44 166 THR B O 1
ATOM 7924 N N . PRO B 1 167 ? 11.742 -6.133 -27.906 1 94.81 167 PRO B N 1
ATOM 7925 C CA . PRO B 1 167 ? 12.711 -6.324 -26.828 1 94.81 167 PRO B CA 1
ATOM 7926 C C . PRO B 1 167 ? 12.523 -5.328 -25.688 1 94.81 167 PRO B C 1
ATOM 7928 O O . PRO B 1 167 ? 12.086 -4.199 -25.906 1 94.81 167 PRO B O 1
ATOM 7931 N N . LEU B 1 168 ? 12.906 -5.766 -24.469 1 94.06 168 LEU B N 1
ATOM 7932 C CA . LEU B 1 168 ? 12.859 -4.906 -23.281 1 94.06 168 LEU B CA 1
ATOM 7933 C C . LEU B 1 168 ? 13.828 -3.734 -23.438 1 94.06 168 LEU B C 1
ATOM 7935 O O . LEU B 1 168 ? 14.883 -3.869 -24.062 1 94.06 168 LEU B O 1
ATOM 7939 N N . SER B 1 169 ? 13.43 -2.633 -22.875 1 92.19 169 SER B N 1
ATOM 7940 C CA . SER B 1 169 ? 14.289 -1.454 -22.859 1 92.19 169 SER B CA 1
ATOM 7941 C C . SER B 1 169 ? 15.234 -1.472 -21.672 1 92.19 169 SER B C 1
ATOM 7943 O O . SER B 1 169 ? 15.031 -0.742 -20.688 1 92.19 169 SER B O 1
ATOM 7945 N N . ILE B 1 170 ? 16.266 -2.312 -21.688 1 93.88 170 ILE B N 1
ATOM 7946 C CA . ILE B 1 170 ? 17.281 -2.402 -20.656 1 93.88 170 ILE B CA 1
ATOM 7947 C C . ILE B 1 170 ? 18.656 -2.098 -21.25 1 93.88 170 ILE B C 1
ATOM 7949 O O . ILE B 1 170 ? 18.984 -2.553 -22.359 1 93.88 170 ILE B O 1
ATOM 7953 N N . THR B 1 171 ? 19.391 -1.295 -20.578 1 94.44 171 THR B N 1
ATOM 7954 C CA . THR B 1 171 ? 20.734 -0.927 -21.031 1 94.44 171 THR B CA 1
ATOM 7955 C C . THR B 1 171 ? 21.797 -1.692 -20.234 1 94.44 171 THR B C 1
ATOM 7957 O O . THR B 1 171 ? 21.844 -1.609 -19.016 1 94.44 171 THR B O 1
ATOM 7960 N N . LEU B 1 172 ? 22.625 -2.449 -20.938 1 93.38 172 LEU B N 1
ATOM 7961 C CA . LEU B 1 172 ? 23.719 -3.207 -20.359 1 93.38 172 LEU B CA 1
ATOM 7962 C C . LEU B 1 172 ? 25.062 -2.688 -20.859 1 93.38 172 LEU B C 1
ATOM 7964 O O . LEU B 1 172 ? 25.312 -2.646 -22.078 1 93.38 172 LEU B O 1
ATOM 7968 N N . SER B 1 173 ? 25.891 -2.346 -19.953 1 92 173 SER B N 1
ATOM 7969 C CA . SER B 1 173 ? 27.203 -1.866 -20.344 1 92 173 SER B CA 1
ATOM 7970 C C . SER B 1 173 ? 28.125 -3.021 -20.734 1 92 173 SER B C 1
ATOM 7972 O O . SER B 1 173 ? 27.906 -4.16 -20.312 1 92 173 SER B O 1
ATOM 7974 N N . ASP B 1 174 ? 29.141 -2.715 -21.516 1 89.69 174 ASP B N 1
ATOM 7975 C CA . ASP B 1 174 ? 30.125 -3.717 -21.938 1 89.69 174 ASP B CA 1
ATOM 7976 C C . ASP B 1 174 ? 31.266 -3.828 -20.922 1 89.69 174 ASP B C 1
ATOM 7978 O O . ASP B 1 174 ? 32.188 -4.598 -21.125 1 89.69 174 ASP B O 1
ATOM 7982 N N . ARG B 1 175 ? 31.078 -3.295 -19.812 1 90.06 175 ARG B N 1
ATOM 7983 C CA . ARG B 1 175 ? 32.156 -3.197 -18.844 1 90.06 175 ARG B CA 1
ATOM 7984 C C . ARG B 1 175 ? 32.281 -4.496 -18.047 1 90.06 175 ARG B C 1
ATOM 7986 O O . ARG B 1 175 ? 33.375 -4.832 -17.594 1 90.06 175 ARG B O 1
ATOM 7993 N N . TYR B 1 176 ? 31.234 -5.16 -17.953 1 92.38 176 TYR B N 1
ATOM 7994 C CA . TYR B 1 176 ? 31.266 -6.328 -17.078 1 92.38 176 TYR B CA 1
ATOM 7995 C C . TYR B 1 176 ? 31.016 -7.609 -17.859 1 92.38 176 TYR B C 1
ATOM 7997 O O . TYR B 1 176 ? 30.203 -7.629 -18.781 1 92.38 176 TYR B O 1
ATOM 8005 N N . ARG B 1 177 ? 31.781 -8.594 -17.469 1 92.56 177 ARG B N 1
ATOM 8006 C CA . ARG B 1 177 ? 31.578 -9.898 -18.094 1 92.56 177 ARG B CA 1
ATOM 8007 C C . ARG B 1 177 ? 30.281 -10.539 -17.625 1 92.56 177 ARG B C 1
ATOM 8009 O O . ARG B 1 177 ? 29.984 -10.531 -16.422 1 92.56 177 ARG B O 1
ATOM 8016 N N . ARG B 1 178 ? 29.562 -10.992 -18.625 1 93.62 178 ARG B N 1
ATOM 8017 C CA . ARG B 1 178 ? 28.297 -11.648 -18.328 1 93.62 178 ARG B CA 1
ATOM 8018 C C . ARG B 1 178 ? 28.25 -13.055 -18.922 1 93.62 178 ARG B C 1
ATOM 8020 O O . ARG B 1 178 ? 28.797 -13.297 -20 1 93.62 178 ARG B O 1
ATOM 8027 N N . ASN B 1 179 ? 27.641 -13.953 -18.156 1 92.88 179 ASN B N 1
ATOM 8028 C CA . ASN B 1 179 ? 27.469 -15.328 -18.625 1 92.88 179 ASN B CA 1
ATOM 8029 C C . ASN B 1 179 ? 26.312 -15.438 -19.609 1 92.88 179 ASN B C 1
ATOM 8031 O O . ASN B 1 179 ? 26.25 -16.391 -20.391 1 92.88 179 ASN B O 1
ATOM 8035 N N . MET B 1 180 ? 25.469 -14.453 -19.594 1 94.81 180 MET B N 1
ATOM 8036 C CA . MET B 1 180 ? 24.25 -14.523 -20.391 1 94.81 180 MET B CA 1
ATOM 8037 C C . MET B 1 180 ? 24.578 -14.484 -21.875 1 94.81 180 MET B C 1
ATOM 8039 O O . MET B 1 180 ? 25.547 -13.852 -22.281 1 94.81 180 MET B O 1
ATOM 8043 N N . LYS B 1 181 ? 23.75 -15.07 -22.625 1 95.25 181 LYS B N 1
ATOM 8044 C CA . LYS B 1 181 ? 23.891 -15.047 -24.078 1 95.25 181 LYS B CA 1
ATOM 8045 C C . LYS B 1 181 ? 23.781 -13.633 -24.625 1 95.25 181 LYS B C 1
ATOM 8047 O O . LYS B 1 181 ? 22.969 -12.836 -24.156 1 95.25 181 LYS B O 1
ATOM 8052 N N . PRO B 1 182 ? 24.641 -13.18 -25.5 1 90.88 182 PRO B N 1
ATOM 8053 C CA . PRO B 1 182 ? 24.672 -11.797 -25.984 1 90.88 182 PRO B CA 1
ATOM 8054 C C . PRO B 1 182 ? 23.344 -11.359 -26.609 1 90.88 182 PRO B C 1
ATOM 8056 O O . PRO B 1 182 ? 22.922 -10.211 -26.438 1 90.88 182 PRO B O 1
ATOM 8059 N N . ASN B 1 183 ? 22.609 -12.148 -27.266 1 93.25 183 ASN B N 1
ATOM 8060 C CA . ASN B 1 183 ? 21.375 -11.734 -27.938 1 93.25 183 ASN B CA 1
ATOM 8061 C C . ASN B 1 183 ? 20.141 -12.164 -27.156 1 93.25 183 ASN B C 1
ATOM 8063 O O . ASN B 1 183 ? 19.031 -12.156 -27.688 1 93.25 183 ASN B O 1
ATOM 8067 N N . LEU B 1 184 ? 20.344 -12.359 -25.906 1 96.38 184 LEU B N 1
ATOM 8068 C CA . LEU B 1 184 ? 19.234 -12.883 -25.109 1 96.38 184 LEU B CA 1
ATOM 8069 C C . LEU B 1 184 ? 18.094 -11.875 -25.031 1 96.38 184 LEU B C 1
ATOM 8071 O O . LEU B 1 184 ? 16.922 -12.242 -25.172 1 96.38 184 LEU B O 1
ATOM 8075 N N . VAL B 1 185 ? 18.422 -10.586 -24.875 1 95.31 185 VAL B N 1
ATOM 8076 C CA . VAL B 1 185 ? 17.406 -9.555 -24.672 1 95.31 185 VAL B CA 1
ATOM 8077 C C . VAL B 1 185 ? 16.875 -9.094 -26.031 1 95.31 185 VAL B C 1
ATOM 8079 O O . VAL B 1 185 ? 15.68 -8.852 -26.172 1 95.31 185 VAL B O 1
ATOM 8082 N N . LYS B 1 186 ? 17.641 -9.062 -27.109 1 94.88 186 LYS B N 1
ATOM 8083 C CA . LYS B 1 186 ? 17.312 -8.422 -28.391 1 94.88 186 LYS B CA 1
ATOM 8084 C C . LYS B 1 186 ? 16.656 -9.414 -29.344 1 94.88 186 LYS B C 1
ATOM 8086 O O . LYS B 1 186 ? 16 -9.008 -30.312 1 94.88 186 LYS B O 1
ATOM 8091 N N . ALA B 1 187 ? 16.797 -10.68 -29.047 1 96.44 187 ALA B N 1
ATOM 8092 C CA . ALA B 1 187 ? 16.25 -11.688 -29.953 1 96.44 187 ALA B CA 1
ATOM 8093 C C . ALA B 1 187 ? 14.742 -11.539 -30.094 1 96.44 187 ALA B C 1
ATOM 8095 O O . ALA B 1 187 ? 14.039 -11.406 -29.094 1 96.44 187 ALA B O 1
ATOM 8096 N N . MET B 1 188 ? 14.234 -11.531 -31.344 1 96.56 188 MET B N 1
ATOM 8097 C CA . MET B 1 188 ? 12.812 -11.383 -31.625 1 96.56 188 MET B CA 1
ATOM 8098 C C . MET B 1 188 ? 12.273 -12.594 -32.375 1 96.56 188 MET B C 1
ATOM 8100 O O . MET B 1 188 ? 13.016 -13.25 -33.125 1 96.56 188 MET B O 1
ATOM 8104 N N . ALA B 1 189 ? 11.047 -12.844 -32.188 1 97.5 189 ALA B N 1
ATOM 8105 C CA . ALA B 1 189 ? 10.375 -13.898 -32.938 1 97.5 189 ALA B CA 1
ATOM 8106 C C . ALA B 1 189 ? 10.25 -13.531 -34.406 1 97.5 189 ALA B C 1
ATOM 8108 O O . ALA B 1 189 ? 10.117 -12.359 -34.75 1 97.5 189 ALA B O 1
ATOM 8109 N N . PRO B 1 190 ? 10.273 -14.477 -35.312 1 96.94 190 PRO B N 1
ATOM 8110 C CA . PRO B 1 190 ? 10.195 -14.227 -36.75 1 96.94 190 PRO B CA 1
ATOM 8111 C C . PRO B 1 190 ? 8.789 -13.836 -37.188 1 96.94 190 PRO B C 1
ATOM 8113 O O . PRO B 1 190 ? 8.609 -13.391 -38.344 1 96.94 190 PRO B O 1
ATOM 8116 N N . PHE B 1 191 ? 7.816 -13.984 -36.438 1 97.25 191 PHE B N 1
ATOM 8117 C CA . PHE B 1 191 ? 6.441 -13.57 -36.688 1 97.25 191 PHE B CA 1
ATOM 8118 C C . PHE B 1 191 ? 5.832 -12.938 -35.438 1 97.25 191 PHE B C 1
ATOM 8120 O O . PHE B 1 191 ? 6.438 -12.961 -34.375 1 97.25 191 PHE B O 1
ATOM 8127 N N . ASP B 1 192 ? 4.676 -12.367 -35.562 1 96.75 192 ASP B N 1
ATOM 8128 C CA . ASP B 1 192 ? 4.035 -11.68 -34.469 1 96.75 192 ASP B CA 1
ATOM 8129 C C . ASP B 1 192 ? 3.436 -12.672 -33.469 1 96.75 192 ASP B C 1
ATOM 8131 O O . ASP B 1 192 ? 2.691 -13.578 -33.875 1 96.75 192 ASP B O 1
ATOM 8135 N N . VAL B 1 193 ? 3.877 -12.461 -32.25 1 97.5 193 VAL B N 1
ATOM 8136 C CA . VAL B 1 193 ? 3.312 -13.289 -31.188 1 97.5 193 VAL B CA 1
ATOM 8137 C C . VAL B 1 193 ? 2.443 -12.422 -30.281 1 97.5 193 VAL B C 1
ATOM 8139 O O . VAL B 1 193 ? 2.596 -11.203 -30.234 1 97.5 193 VAL B O 1
ATOM 8142 N N . GLY B 1 194 ? 1.494 -13.016 -29.672 1 96.62 194 GLY B N 1
ATOM 8143 C CA . GLY B 1 194 ? 0.599 -12.344 -28.75 1 96.62 194 GLY B CA 1
ATOM 8144 C C . GLY B 1 194 ? 0.244 -13.195 -27.547 1 96.62 194 GLY B C 1
ATOM 8145 O O . GLY B 1 194 ? 0.28 -14.422 -27.609 1 96.62 194 GLY B O 1
ATOM 8146 N N . PHE B 1 195 ? -0.007 -12.492 -26.453 1 97.5 195 PHE B N 1
ATOM 8147 C CA . PHE B 1 195 ? -0.379 -13.141 -25.203 1 97.5 195 PHE B CA 1
ATOM 8148 C C . PHE B 1 195 ? -1.885 -13.367 -25.141 1 97.5 195 PHE B C 1
ATOM 8150 O O . PHE B 1 195 ? -2.666 -12.461 -25.438 1 97.5 195 PHE B O 1
ATOM 8157 N N . ARG B 1 196 ? -2.326 -14.547 -24.844 1 98.12 196 ARG B N 1
ATOM 8158 C CA . ARG B 1 196 ? -3.732 -14.914 -24.719 1 98.12 196 ARG B CA 1
ATOM 8159 C C . ARG B 1 196 ? -4.02 -15.547 -23.359 1 98.12 196 ARG B C 1
ATOM 8161 O O . ARG B 1 196 ? -3.166 -16.234 -22.797 1 98.12 196 ARG B O 1
ATOM 8168 N N . MET B 1 197 ? -5.184 -15.25 -22.797 1 98.06 197 MET B N 1
ATOM 8169 C CA . MET B 1 197 ? -5.637 -15.883 -21.562 1 98.06 197 MET B CA 1
ATOM 8170 C C . MET B 1 197 ? -6.742 -16.891 -21.844 1 98.06 197 MET B C 1
ATOM 8172 O O . MET B 1 197 ? -7.75 -16.562 -22.469 1 98.06 197 MET B O 1
ATOM 8176 N N . VAL B 1 198 ? -6.582 -18.125 -21.375 1 98.31 198 VAL B N 1
ATOM 8177 C CA . VAL B 1 198 ? -7.598 -19.156 -21.469 1 98.31 198 VAL B CA 1
ATOM 8178 C C . VAL B 1 198 ? -8.211 -19.406 -20.078 1 98.31 198 VAL B C 1
ATOM 8180 O O . VAL B 1 198 ? -7.492 -19.625 -19.109 1 98.31 198 VAL B O 1
ATOM 8183 N N . TYR B 1 199 ? -9.484 -19.328 -20.031 1 98.06 199 TYR B N 1
ATOM 8184 C CA . TYR B 1 199 ? -10.211 -19.625 -18.797 1 98.06 199 TYR B CA 1
ATOM 8185 C C . TYR B 1 199 ? -10.938 -20.953 -18.891 1 98.06 199 TYR B C 1
ATOM 8187 O O . TYR B 1 199 ? -11.672 -21.203 -19.859 1 98.06 199 TYR B O 1
ATOM 8195 N N . ALA B 1 200 ? -10.719 -21.828 -17.906 1 97.94 200 ALA B N 1
ATOM 8196 C CA . ALA B 1 200 ? -11.352 -23.141 -17.906 1 97.94 200 ALA B CA 1
ATOM 8197 C C . ALA B 1 200 ? -11.867 -23.484 -16.516 1 97.94 200 ALA B C 1
ATOM 8199 O O . ALA B 1 200 ? -11.18 -23.266 -15.516 1 97.94 200 ALA B O 1
ATOM 8200 N N . GLN B 1 201 ? -13.023 -23.984 -16.406 1 97 201 GLN B N 1
ATOM 8201 C CA . GLN B 1 201 ? -13.633 -24.359 -15.141 1 97 201 GLN B CA 1
ATOM 8202 C C . GLN B 1 201 ? -13.391 -25.828 -14.828 1 97 201 GLN B C 1
ATOM 8204 O O . GLN B 1 201 ? -13.586 -26.688 -15.688 1 97 201 GLN B O 1
ATOM 8209 N N . HIS B 1 202 ? -12.883 -26.094 -13.625 1 96 202 HIS B N 1
ATOM 8210 C CA . HIS B 1 202 ? -12.633 -27.469 -13.219 1 96 202 HIS B CA 1
ATOM 8211 C C . HIS B 1 202 ? -13.492 -27.859 -12.023 1 96 202 HIS B C 1
ATOM 8213 O O . HIS B 1 202 ? -14.156 -27 -11.43 1 96 202 HIS B O 1
ATOM 8219 N N . GLN B 1 203 ? -13.57 -29.094 -11.734 1 93 203 GLN B N 1
ATOM 8220 C CA . GLN B 1 203 ? -14.281 -29.625 -10.578 1 93 203 GLN B CA 1
ATOM 8221 C C . GLN B 1 203 ? -13.438 -30.672 -9.852 1 93 203 GLN B C 1
ATOM 8223 O O . GLN B 1 203 ? -13.922 -31.75 -9.531 1 93 203 GLN B O 1
ATOM 8228 N N . SER B 1 204 ? -12.273 -30.312 -9.594 1 95.81 204 SER B N 1
ATOM 8229 C CA . SER B 1 204 ? -11.359 -31.25 -8.945 1 95.81 204 SER B CA 1
ATOM 8230 C C . SER B 1 204 ? -11.758 -31.5 -7.496 1 95.81 204 SER B C 1
ATOM 8232 O O . SER B 1 204 ? -12.148 -30.562 -6.789 1 95.81 204 SER B O 1
ATOM 8234 N N . ALA B 1 205 ? -11.641 -32.719 -7.078 1 96.44 205 ALA B N 1
ATOM 8235 C CA . ALA B 1 205 ? -11.93 -33.062 -5.695 1 96.44 205 ALA B CA 1
ATOM 8236 C C . ALA B 1 205 ? -10.734 -32.781 -4.789 1 96.44 205 ALA B C 1
ATOM 8238 O O . ALA B 1 205 ? -10.844 -32.844 -3.564 1 96.44 205 ALA B O 1
ATOM 8239 N N . TRP B 1 206 ? -9.664 -32.312 -5.406 1 97 206 TRP B N 1
ATOM 8240 C CA . TRP B 1 206 ? -8.43 -32.125 -4.656 1 97 206 TRP B CA 1
ATOM 8241 C C . TRP B 1 206 ? -8.219 -30.672 -4.273 1 97 206 TRP B C 1
ATOM 8243 O O . TRP B 1 206 ? -7.188 -30.312 -3.703 1 97 206 TRP B O 1
ATOM 8253 N N . GLN B 1 207 ? -9.141 -29.797 -4.582 1 96.88 207 GLN B N 1
ATOM 8254 C CA . GLN B 1 207 ? -9.031 -28.391 -4.223 1 96.88 207 GLN B CA 1
ATOM 8255 C C . GLN B 1 207 ? -10.125 -27.984 -3.234 1 96.88 207 GLN B C 1
ATOM 8257 O O . GLN B 1 207 ? -11.273 -28.406 -3.369 1 96.88 207 GLN B O 1
ATOM 8262 N N . VAL B 1 208 ? -9.711 -27.172 -2.281 1 96.06 208 VAL B N 1
ATOM 8263 C CA . VAL B 1 208 ? -10.656 -26.688 -1.279 1 96.06 208 VAL B CA 1
ATOM 8264 C C . VAL B 1 208 ? -11.742 -25.844 -1.951 1 96.06 208 VAL B C 1
ATOM 8266 O O . VAL B 1 208 ? -11.445 -24.984 -2.787 1 96.06 208 VAL B O 1
ATOM 8269 N N . GLU B 1 209 ? -12.953 -26.172 -1.64 1 94.75 209 GLU B N 1
ATOM 8270 C CA . GLU B 1 209 ? -14.094 -25.438 -2.17 1 94.75 209 GLU B CA 1
ATOM 8271 C C . GLU B 1 209 ? -14.805 -24.641 -1.075 1 94.75 209 GLU B C 1
ATOM 8273 O O . GLU B 1 209 ? -15.508 -25.219 -0.243 1 94.75 209 GLU B O 1
ATOM 8278 N N . MET B 1 210 ? -14.742 -23.375 -1.16 1 92.31 210 MET B N 1
ATOM 8279 C CA . MET B 1 210 ? -15.336 -22.516 -0.137 1 92.31 210 MET B CA 1
ATOM 8280 C C . MET B 1 210 ? -16.75 -22.109 -0.527 1 92.31 210 MET B C 1
ATOM 8282 O O . MET B 1 210 ? -17.516 -21.625 0.313 1 92.31 210 MET B O 1
ATOM 8286 N N . LYS B 1 211 ? -17.141 -22.328 -1.766 1 92.56 211 LYS B N 1
ATOM 8287 C CA . LYS B 1 211 ? -18.438 -21.891 -2.279 1 92.56 211 LYS B CA 1
ATOM 8288 C C . LYS B 1 211 ? -18.594 -20.375 -2.143 1 92.56 211 LYS B C 1
ATOM 8290 O O . LYS B 1 211 ? -19.594 -19.891 -1.626 1 92.56 211 LYS B O 1
ATOM 8295 N N . PHE B 1 212 ? -17.531 -19.719 -2.557 1 89.5 212 PHE B N 1
ATOM 8296 C CA . PHE B 1 212 ? -17.422 -18.266 -2.484 1 89.5 212 PHE B CA 1
ATOM 8297 C C . PHE B 1 212 ? -17.016 -17.688 -3.832 1 89.5 212 PHE B C 1
ATOM 8299 O O . PHE B 1 212 ? -15.969 -18.062 -4.379 1 89.5 212 PHE B O 1
ATOM 8306 N N . LEU B 1 213 ? -17.797 -16.828 -4.383 1 85.44 213 LEU B N 1
ATOM 8307 C CA . LEU B 1 213 ? -17.516 -16.188 -5.66 1 85.44 213 LEU B CA 1
ATOM 8308 C C . LEU B 1 213 ? -17.078 -17.203 -6.699 1 85.44 213 LEU B C 1
ATOM 8310 O O . LEU B 1 213 ? -17.641 -18.297 -6.801 1 85.44 213 LEU B O 1
ATOM 8314 N N . SER B 1 214 ? -16.062 -16.812 -7.527 1 80.5 214 SER B N 1
ATOM 8315 C CA . SER B 1 214 ? -15.57 -17.75 -8.531 1 80.5 214 SER B CA 1
ATOM 8316 C C . SER B 1 214 ? -14.273 -18.422 -8.07 1 80.5 214 SER B C 1
ATOM 8318 O O . SER B 1 214 ? -13.266 -17.734 -7.871 1 80.5 214 SER B O 1
ATOM 8320 N N . GLU B 1 215 ? -14.336 -19.688 -7.707 1 82.5 215 GLU B N 1
ATOM 8321 C CA . GLU B 1 215 ? -13.125 -20.297 -7.156 1 82.5 215 GLU B CA 1
ATOM 8322 C C . GLU B 1 215 ? -12.633 -21.438 -8.047 1 82.5 215 GLU B C 1
ATOM 8324 O O . GLU B 1 215 ? -11.477 -21.844 -7.938 1 82.5 215 GLU B O 1
ATOM 8329 N N . ASN B 1 216 ? -13.273 -21.922 -9.078 1 92.56 216 ASN B N 1
ATOM 8330 C CA . ASN B 1 216 ? -12.828 -23.125 -9.797 1 92.56 216 ASN B CA 1
ATOM 8331 C C . ASN B 1 216 ? -12.547 -22.812 -11.266 1 92.56 216 ASN B C 1
ATOM 8333 O O . ASN B 1 216 ? -12.859 -23.625 -12.141 1 92.56 216 ASN B O 1
ATOM 8337 N N . ILE B 1 217 ? -11.977 -21.641 -11.414 1 96.56 217 ILE B N 1
ATOM 8338 C CA . ILE B 1 217 ? -11.648 -21.266 -12.781 1 96.56 217 ILE B CA 1
ATOM 8339 C C . ILE B 1 217 ? -10.133 -21.188 -12.945 1 96.56 217 ILE B C 1
ATOM 8341 O O . ILE B 1 217 ? -9.469 -20.391 -12.281 1 96.56 217 ILE B O 1
ATOM 8345 N N . LEU B 1 218 ? -9.633 -21.984 -13.773 1 97.31 218 LEU B N 1
ATOM 8346 C CA . LEU B 1 218 ? -8.211 -21.938 -14.117 1 97.31 218 LEU B CA 1
ATOM 8347 C C . LEU B 1 218 ? -7.91 -20.75 -15.031 1 97.31 218 LEU B C 1
ATOM 8349 O O . LEU B 1 218 ? -8.68 -20.453 -15.945 1 97.31 218 LEU B O 1
ATOM 8353 N N . HIS B 1 219 ? -6.926 -20 -14.711 1 97.69 219 HIS B N 1
ATOM 8354 C CA . HIS B 1 219 ? -6.383 -18.922 -15.539 1 97.69 219 HIS B CA 1
ATOM 8355 C C . HIS B 1 219 ? -5.082 -19.344 -16.203 1 97.69 219 HIS B C 1
ATOM 8357 O O . HIS B 1 219 ? -4.039 -19.438 -15.555 1 97.69 219 HIS B O 1
ATOM 8363 N N . ILE B 1 220 ? -5.09 -19.531 -17.5 1 98 220 ILE B N 1
ATOM 8364 C CA . ILE B 1 220 ? -3.914 -20.031 -18.203 1 98 220 ILE B CA 1
ATOM 8365 C C . ILE B 1 220 ? -3.457 -19 -19.234 1 98 220 ILE B C 1
ATOM 8367 O O . ILE B 1 220 ? -4.195 -18.672 -20.156 1 98 220 ILE B O 1
ATOM 8371 N N . GLY B 1 221 ? -2.303 -18.469 -19.031 1 98.12 221 GLY B N 1
ATOM 8372 C CA . GLY B 1 221 ? -1.714 -17.578 -20.016 1 98.12 221 GLY B CA 1
ATOM 8373 C C . GLY B 1 221 ? -0.809 -18.297 -21 1 98.12 221 GLY B C 1
ATOM 8374 O O . GLY B 1 221 ? -0.011 -19.156 -20.609 1 98.12 221 GLY B O 1
ATOM 8375 N N . VAL B 1 222 ? -0.94 -18.016 -22.328 1 98.25 222 VAL B N 1
ATOM 8376 C CA . VAL B 1 222 ? -0.115 -18.641 -23.344 1 98.25 222 VAL B CA 1
ATOM 8377 C C . VAL B 1 222 ? 0.358 -17.609 -24.359 1 98.25 222 VAL B C 1
ATOM 8379 O O . VAL B 1 222 ? -0.392 -16.688 -24.719 1 98.25 222 VAL B O 1
ATOM 8382 N N . CYS B 1 223 ? 1.591 -17.703 -24.656 1 98.25 223 CYS B N 1
ATOM 8383 C CA . CYS B 1 223 ? 2.164 -16.891 -25.734 1 98.25 223 CYS B CA 1
ATOM 8384 C C . CYS B 1 223 ? 2.088 -17.625 -27.062 1 98.25 223 CYS B C 1
ATOM 8386 O O . CYS B 1 223 ? 2.76 -18.641 -27.266 1 98.25 223 CYS B O 1
ATOM 8388 N N . VAL B 1 224 ? 1.284 -17.172 -28.031 1 98.06 224 VAL B N 1
ATOM 8389 C CA . VAL B 1 224 ? 1.023 -17.859 -29.297 1 98.06 224 VAL B CA 1
ATOM 8390 C C . VAL B 1 224 ? 1.126 -16.859 -30.453 1 98.06 224 VAL B C 1
ATOM 8392 O O . VAL B 1 224 ? 1.127 -15.648 -30.234 1 98.06 224 VAL B O 1
ATOM 8395 N N . PRO B 1 225 ? 1.222 -17.406 -31.688 1 97.88 225 PRO B N 1
ATOM 8396 C CA . PRO B 1 225 ? 1.22 -16.5 -32.844 1 97.88 225 PRO B CA 1
ATOM 8397 C C . PRO B 1 225 ? -0.072 -15.703 -32.969 1 97.88 225 PRO B C 1
ATOM 8399 O O . PRO B 1 225 ? -1.156 -16.219 -32.688 1 97.88 225 PRO B O 1
ATOM 8402 N N . GLN B 1 226 ? 0.073 -14.516 -33.344 1 96.69 226 GLN B N 1
ATOM 8403 C CA . GLN B 1 226 ? -1.09 -13.641 -33.5 1 96.69 226 GLN B CA 1
ATOM 8404 C C . GLN B 1 226 ? -2.027 -14.156 -34.594 1 96.69 226 GLN B C 1
ATOM 8406 O O . GLN B 1 226 ? -3.203 -13.789 -34.625 1 96.69 226 GLN B O 1
ATOM 8411 N N . SER B 1 227 ? -1.511 -14.984 -35.469 1 96.88 227 SER B N 1
ATOM 8412 C CA . SER B 1 227 ? -2.309 -15.539 -36.562 1 96.88 227 SER B CA 1
ATOM 8413 C C . SER B 1 227 ? -3.348 -16.531 -36.031 1 96.88 227 SER B C 1
ATOM 8415 O O . SER B 1 227 ? -4.324 -16.828 -36.719 1 96.88 227 SER B O 1
ATOM 8417 N N . CYS B 1 228 ? -3.131 -17.047 -34.812 1 97.25 228 CYS B N 1
ATOM 8418 C CA . CYS B 1 228 ? -4.105 -17.953 -34.219 1 97.25 228 CYS B CA 1
ATOM 8419 C C . CYS B 1 228 ? -5.293 -17.172 -33.656 1 97.25 228 CYS B C 1
ATOM 8421 O O . CYS B 1 228 ? -5.125 -16.312 -32.781 1 97.25 228 CYS B O 1
ATOM 8423 N N . SER B 1 229 ? -6.457 -17.5 -34.062 1 96.31 229 SER B N 1
ATOM 8424 C CA . SER B 1 229 ? -7.652 -16.828 -33.562 1 96.31 229 SER B CA 1
ATOM 8425 C C . SER B 1 229 ? -8.062 -17.375 -32.188 1 96.31 229 SER B C 1
ATOM 8427 O O . SER B 1 229 ? -7.637 -18.469 -31.812 1 96.31 229 SER B O 1
ATOM 8429 N N . ASN B 1 230 ? -8.82 -16.656 -31.469 1 96.94 230 ASN B N 1
ATOM 8430 C CA . ASN B 1 230 ? -9.32 -17.094 -30.172 1 96.94 230 ASN B CA 1
ATOM 8431 C C . ASN B 1 230 ? -10.172 -18.344 -30.297 1 96.94 230 ASN B C 1
ATOM 8433 O O . ASN B 1 230 ? -10.141 -19.219 -29.422 1 96.94 230 ASN B O 1
ATOM 8437 N N . GLY B 1 231 ? -10.961 -18.391 -31.375 1 96.94 231 GLY B N 1
ATOM 8438 C CA . GLY B 1 231 ? -11.766 -19.578 -31.594 1 96.94 231 GLY B CA 1
ATOM 8439 C C . GLY B 1 231 ? -10.945 -20.844 -31.812 1 96.94 231 GLY B C 1
ATOM 8440 O O . GLY B 1 231 ? -11.281 -21.906 -31.312 1 96.94 231 GLY B O 1
ATOM 8441 N N . GLU B 1 232 ? -9.883 -20.719 -32.531 1 97.31 232 GLU B N 1
ATOM 8442 C CA . GLU B 1 232 ? -8.992 -21.844 -32.781 1 97.31 232 GLU B CA 1
ATOM 8443 C C . GLU B 1 232 ? -8.32 -22.312 -31.5 1 97.31 232 GLU B C 1
ATOM 8445 O O . GLU B 1 232 ? -8.227 -23.516 -31.25 1 97.31 232 GLU B O 1
ATOM 8450 N N . LEU B 1 233 ? -7.902 -21.359 -30.766 1 97.56 233 LEU B N 1
ATOM 8451 C CA . LEU B 1 233 ? -7.258 -21.703 -29.5 1 97.56 233 LEU B CA 1
ATOM 8452 C C . LEU B 1 233 ? -8.25 -22.328 -28.531 1 97.56 233 LEU B C 1
ATOM 8454 O O . LEU B 1 233 ? -7.891 -23.188 -27.734 1 97.56 233 LEU B O 1
ATOM 8458 N N . PHE B 1 234 ? -9.492 -21.781 -28.531 1 97.88 234 PHE B N 1
ATOM 8459 C CA . PHE B 1 234 ? -10.562 -22.359 -27.719 1 97.88 234 PHE B CA 1
ATOM 8460 C C . PHE B 1 234 ? -10.727 -23.844 -28.031 1 97.88 234 PHE B C 1
ATOM 8462 O O . PHE B 1 234 ? -10.68 -24.672 -27.125 1 97.88 234 PHE B O 1
ATOM 8469 N N . ASN B 1 235 ? -10.797 -24.234 -29.297 1 97.31 235 ASN B N 1
ATOM 8470 C CA . ASN B 1 235 ? -11 -25.625 -29.719 1 97.31 235 ASN B CA 1
ATOM 8471 C C . ASN B 1 235 ? -9.773 -26.484 -29.422 1 97.31 235 ASN B C 1
ATOM 8473 O O . ASN B 1 235 ? -9.898 -27.625 -29 1 97.31 235 ASN B O 1
ATOM 8477 N N . LEU B 1 236 ? -8.68 -25.906 -29.719 1 97.56 236 LEU B N 1
ATOM 8478 C CA . LEU B 1 236 ? -7.441 -26.641 -29.484 1 97.56 236 LEU B CA 1
ATOM 8479 C C . LEU B 1 236 ? -7.262 -26.953 -28 1 97.56 236 LEU B C 1
ATOM 8481 O O . LEU B 1 236 ? -6.84 -28.062 -27.641 1 97.56 236 LEU B O 1
ATOM 8485 N N . THR B 1 237 ? -7.566 -26.031 -27.141 1 97.75 237 THR B N 1
ATOM 8486 C CA . THR B 1 237 ? -7.406 -26.219 -25.703 1 97.75 237 THR B CA 1
ATOM 8487 C C . THR B 1 237 ? -8.445 -27.203 -25.188 1 97.75 237 THR B C 1
ATOM 8489 O O . THR B 1 237 ? -8.164 -27.969 -24.266 1 97.75 237 THR B O 1
ATOM 8492 N N . GLU B 1 238 ? -9.625 -27.141 -25.703 1 97 238 GLU B N 1
ATOM 8493 C CA . GLU B 1 238 ? -10.648 -28.125 -25.312 1 97 238 GLU B CA 1
ATOM 8494 C C . GLU B 1 238 ? -10.18 -29.547 -25.594 1 97 238 GLU B C 1
ATOM 8496 O O . GLU B 1 238 ? -10.336 -30.422 -24.75 1 97 238 GLU B O 1
ATOM 8501 N N . ARG B 1 239 ? -9.633 -29.734 -26.719 1 96.38 239 ARG B N 1
ATOM 8502 C CA . ARG B 1 239 ? -9.102 -31.047 -27.078 1 96.38 239 ARG B CA 1
ATOM 8503 C C . ARG B 1 239 ? -7.926 -31.406 -26.188 1 96.38 239 ARG B C 1
ATOM 8505 O O . ARG B 1 239 ? -7.777 -32.562 -25.797 1 96.38 239 ARG B O 1
ATOM 8512 N N . TYR B 1 240 ? -7.117 -30.438 -25.953 1 96.38 240 TYR B N 1
ATOM 8513 C CA . TYR B 1 240 ? -5.973 -30.609 -25.078 1 96.38 240 TYR B CA 1
ATOM 8514 C C . TYR B 1 240 ? -6.406 -31.172 -23.719 1 96.38 240 TYR B C 1
ATOM 8516 O O . TYR B 1 240 ? -5.777 -32.094 -23.188 1 96.38 240 TYR B O 1
ATOM 8524 N N . PHE B 1 241 ? -7.473 -30.688 -23.125 1 96.75 241 PHE B N 1
ATOM 8525 C CA . PHE B 1 241 ? -7.98 -31.141 -21.828 1 96.75 241 PHE B CA 1
ATOM 8526 C C . PHE B 1 241 ? -8.695 -32.469 -21.969 1 96.75 241 PHE B C 1
ATOM 8528 O O . PHE B 1 241 ? -8.625 -33.344 -21.078 1 96.75 241 PHE B O 1
ATOM 8535 N N . ASP B 1 242 ? -9.328 -32.656 -23.094 1 95.69 242 ASP B N 1
ATOM 8536 C CA . ASP B 1 242 ? -10.047 -33.906 -23.328 1 95.69 242 ASP B CA 1
ATOM 8537 C C . ASP B 1 242 ? -9.078 -35.094 -23.438 1 95.69 242 ASP B C 1
ATOM 8539 O O . ASP B 1 242 ? -9.391 -36.188 -22.984 1 95.69 242 ASP B O 1
ATOM 8543 N N . GLU B 1 243 ? -7.914 -34.844 -23.969 1 94.31 243 GLU B N 1
ATOM 8544 C CA . GLU B 1 243 ? -6.918 -35.875 -24.156 1 94.31 243 GLU B CA 1
ATOM 8545 C C . GLU B 1 243 ? -6.059 -36.062 -22.906 1 94.31 243 GLU B C 1
ATOM 8547 O O . GLU B 1 243 ? -5.172 -36.906 -22.875 1 94.31 243 GLU B O 1
ATOM 8552 N N . ARG B 1 244 ? -6.285 -35.281 -21.875 1 92.88 244 ARG B N 1
ATOM 8553 C CA . ARG B 1 244 ? -5.586 -35.375 -20.594 1 92.88 244 ARG B CA 1
ATOM 8554 C C . ARG B 1 244 ? -4.074 -35.344 -20.797 1 92.88 244 ARG B C 1
ATOM 8556 O O . ARG B 1 244 ? -3.359 -36.219 -20.328 1 92.88 244 ARG B O 1
ATOM 8563 N N . ILE B 1 245 ? -3.631 -34.312 -21.422 1 91.94 245 ILE B N 1
ATOM 8564 C CA . ILE B 1 245 ? -2.221 -34.219 -21.781 1 91.94 245 ILE B CA 1
ATOM 8565 C C . ILE B 1 245 ? -1.422 -33.719 -20.578 1 91.94 245 ILE B C 1
ATOM 8567 O O . ILE B 1 245 ? -0.347 -34.219 -20.281 1 91.94 245 ILE B O 1
ATOM 8571 N N . ILE B 1 246 ? -1.95 -32.75 -19.891 1 92.62 246 ILE B N 1
ATOM 8572 C CA . ILE B 1 246 ? -1.197 -32.125 -18.828 1 92.62 246 ILE B CA 1
ATOM 8573 C C . ILE B 1 246 ? -1.159 -33.031 -17.609 1 92.62 246 ILE B C 1
ATOM 8575 O O . ILE B 1 246 ? -2.154 -33.688 -17.281 1 92.62 246 ILE B O 1
ATOM 8579 N N . GLN B 1 247 ? -0.058 -33.062 -16.938 1 91.88 247 GLN B N 1
ATOM 8580 C CA . GLN B 1 247 ? 0.18 -33.938 -15.781 1 91.88 247 GLN B CA 1
ATOM 8581 C C . GLN B 1 247 ? -0.737 -33.562 -14.617 1 91.88 247 GLN B C 1
ATOM 8583 O O . GLN B 1 247 ? -1.18 -34.438 -13.867 1 91.88 247 GLN B O 1
ATOM 8588 N N . ALA B 1 248 ? -1.046 -32.344 -14.492 1 93 248 ALA B N 1
ATOM 8589 C CA . ALA B 1 248 ? -1.869 -31.844 -13.391 1 93 248 ALA B CA 1
ATOM 8590 C C . ALA B 1 248 ? -3.227 -32.531 -13.367 1 93 248 ALA B C 1
ATOM 8592 O O . ALA B 1 248 ? -3.795 -32.781 -12.297 1 93 248 ALA B O 1
ATOM 8593 N N . GLN B 1 249 ? -3.787 -32.875 -14.539 1 93.31 249 GLN B N 1
ATOM 8594 C CA . GLN B 1 249 ? -5.074 -33.562 -14.617 1 93.31 249 GLN B CA 1
ATOM 8595 C C . GLN B 1 249 ? -5.004 -34.938 -13.984 1 93.31 249 GLN B C 1
ATOM 8597 O O . GLN B 1 249 ? -5.973 -35.406 -13.383 1 93.31 249 GLN B O 1
ATOM 8602 N N . ASP B 1 250 ? -3.865 -35.531 -14.07 1 90.88 250 ASP B N 1
ATOM 8603 C CA . ASP B 1 250 ? -3.693 -36.875 -13.508 1 90.88 250 ASP B CA 1
ATOM 8604 C C . ASP B 1 250 ? -3.457 -36.812 -12 1 90.88 250 ASP B C 1
ATOM 8606 O O . ASP B 1 250 ? -3.953 -37.656 -11.258 1 90.88 250 ASP B O 1
ATOM 8610 N N . ILE B 1 251 ? -2.756 -35.875 -11.625 1 91.81 251 ILE B N 1
ATOM 8611 C CA . ILE B 1 251 ? -2.432 -35.75 -10.203 1 91.81 251 ILE B CA 1
ATOM 8612 C C . ILE B 1 251 ? -3.678 -35.344 -9.422 1 91.81 251 ILE B C 1
ATOM 8614 O O . ILE B 1 251 ? -4.012 -35.969 -8.406 1 91.81 251 ILE B O 1
ATOM 8618 N N . PHE B 1 252 ? -4.367 -34.312 -9.945 1 94.31 252 PHE B N 1
ATOM 8619 C CA . PHE B 1 252 ? -5.469 -33.75 -9.188 1 94.31 252 PHE B CA 1
ATOM 8620 C C . PHE B 1 252 ? -6.812 -34.188 -9.766 1 94.31 252 PHE B C 1
ATOM 8622 O O . PHE B 1 252 ? -7.863 -33.688 -9.32 1 94.31 252 PHE B O 1
ATOM 8629 N N . GLU B 1 253 ? -6.863 -34.938 -10.727 1 91.75 253 GLU B N 1
ATOM 8630 C CA . GLU B 1 253 ? -8.039 -35.625 -11.266 1 91.75 253 GLU B CA 1
ATOM 8631 C C . GLU B 1 253 ? -9.125 -34.625 -11.641 1 91.75 253 GLU B C 1
ATOM 8633 O O . GLU B 1 253 ? -10.219 -34.625 -11.062 1 91.75 253 GLU B O 1
ATOM 8638 N N . PHE B 1 254 ? -8.852 -33.812 -12.562 1 91.69 254 PHE B N 1
ATOM 8639 C CA . PHE B 1 254 ? -9.891 -32.875 -13.023 1 91.69 254 PHE B CA 1
ATOM 8640 C C . PHE B 1 254 ? -9.969 -32.875 -14.547 1 91.69 254 PHE B C 1
ATOM 8642 O O . PHE B 1 254 ? -9.055 -33.344 -15.219 1 91.69 254 PHE B O 1
ATOM 8649 N N . ARG B 1 255 ? -11.133 -32.469 -15.062 1 92.75 255 ARG B N 1
ATOM 8650 C CA . ARG B 1 255 ? -11.414 -32.25 -16.484 1 92.75 255 ARG B CA 1
ATOM 8651 C C . ARG B 1 255 ? -12.039 -30.891 -16.734 1 92.75 255 ARG B C 1
ATOM 8653 O O . ARG B 1 255 ? -13.266 -30.766 -16.75 1 92.75 255 ARG B O 1
ATOM 8660 N N . PRO B 1 256 ? -11.18 -29.969 -17.047 1 96.06 256 PRO B N 1
ATOM 8661 C CA . PRO B 1 256 ? -11.695 -28.609 -17.172 1 96.06 256 PRO B CA 1
ATOM 8662 C C . PRO B 1 256 ? -12.484 -28.391 -18.469 1 96.06 256 PRO B C 1
ATOM 8664 O O . PRO B 1 256 ? -12.188 -29 -19.484 1 96.06 256 PRO B O 1
ATOM 8667 N N . ASN B 1 257 ? -13.492 -27.578 -18.406 1 96.69 257 ASN B N 1
ATOM 8668 C CA . ASN B 1 257 ? -14.227 -27.047 -19.562 1 96.69 257 ASN B CA 1
ATOM 8669 C C . ASN B 1 257 ? -13.797 -25.625 -19.891 1 96.69 257 ASN B C 1
ATOM 8671 O O . ASN B 1 257 ? -13.836 -24.75 -19.031 1 96.69 257 ASN B O 1
ATOM 8675 N N . VAL B 1 258 ? -13.406 -25.453 -21.109 1 98.19 258 VAL B N 1
ATOM 8676 C CA . VAL B 1 258 ? -12.945 -24.141 -21.516 1 98.19 258 VAL B CA 1
ATOM 8677 C C . VAL B 1 258 ? -14.133 -23.172 -21.578 1 98.19 258 VAL B C 1
ATOM 8679 O O . VAL B 1 258 ? -15.156 -23.484 -22.188 1 98.19 258 VAL B O 1
ATOM 8682 N N . LEU B 1 259 ? -14 -22.047 -20.891 1 97.06 259 LEU B N 1
ATOM 8683 C CA . LEU B 1 259 ? -15.07 -21.062 -20.828 1 97.06 259 LEU B CA 1
ATOM 8684 C C . LEU B 1 259 ? -14.875 -19.969 -21.859 1 97.06 259 LEU B C 1
ATOM 8686 O O . LEU B 1 259 ? -15.828 -19.562 -22.531 1 97.06 259 LEU B O 1
ATOM 8690 N N . GLN B 1 260 ? -13.625 -19.531 -21.938 1 96.88 260 GLN B N 1
ATOM 8691 C CA . GLN B 1 260 ? -13.359 -18.359 -22.781 1 96.88 260 GLN B CA 1
ATOM 8692 C C . GLN B 1 260 ? -11.875 -18.219 -23.062 1 96.88 260 GLN B C 1
ATOM 8694 O O . GLN B 1 260 ? -11.031 -18.672 -22.281 1 96.88 260 GLN B O 1
ATOM 8699 N N . VAL B 1 261 ? -11.516 -17.703 -24.234 1 98.06 261 VAL B N 1
ATOM 8700 C CA . VAL B 1 261 ? -10.172 -17.266 -24.594 1 98.06 261 VAL B CA 1
ATOM 8701 C C . VAL B 1 261 ? -10.172 -15.773 -24.875 1 98.06 261 VAL B C 1
ATOM 8703 O O . VAL B 1 261 ? -11.016 -15.281 -25.625 1 98.06 261 VAL B O 1
ATOM 8706 N N . LYS B 1 262 ? -9.234 -15.078 -24.219 1 96.06 262 LYS B N 1
ATOM 8707 C CA . LYS B 1 262 ? -9.211 -13.617 -24.312 1 96.06 262 LYS B CA 1
ATOM 8708 C C . LYS B 1 262 ? -7.84 -13.117 -24.766 1 96.06 262 LYS B C 1
ATOM 8710 O O . LYS B 1 262 ? -6.812 -13.664 -24.359 1 96.06 262 LYS B O 1
ATOM 8715 N N . ASP B 1 263 ? -7.719 -12.031 -25.578 1 95 263 ASP B N 1
ATOM 8716 C CA . ASP B 1 263 ? -6.449 -11.461 -26.031 1 95 263 ASP B CA 1
ATOM 8717 C C . ASP B 1 263 ? -6.109 -10.195 -25.25 1 95 263 ASP B C 1
ATOM 8719 O O . ASP B 1 263 ? -5.148 -9.492 -25.578 1 95 263 ASP B O 1
ATOM 8723 N N . LEU B 1 264 ? -6.77 -9.797 -24.25 1 95.19 264 LEU B N 1
ATOM 8724 C CA . LEU B 1 264 ? -6.52 -8.695 -23.312 1 95.19 264 LEU B CA 1
ATOM 8725 C C . LEU B 1 264 ? -6.527 -7.355 -24.047 1 95.19 264 LEU B C 1
ATOM 8727 O O . LEU B 1 264 ? -5.746 -6.461 -23.719 1 95.19 264 LEU B O 1
ATOM 8731 N N . GLN B 1 265 ? -7.207 -7.242 -25.125 1 94.38 265 GLN B N 1
ATOM 8732 C CA . GLN B 1 265 ? -7.395 -5.992 -25.859 1 94.38 265 GLN B CA 1
ATOM 8733 C C . GLN B 1 265 ? -8.797 -5.434 -25.641 1 94.38 265 GLN B C 1
ATOM 8735 O O . GLN B 1 265 ? -9.711 -6.168 -25.266 1 94.38 265 GLN B O 1
ATOM 8740 N N . LEU B 1 266 ? -8.883 -4.184 -25.828 1 95.06 266 LEU B N 1
ATOM 8741 C CA . LEU B 1 266 ? -10.195 -3.557 -25.688 1 95.06 266 LEU B CA 1
ATOM 8742 C C . LEU B 1 266 ? -11.109 -3.963 -26.844 1 95.06 266 LEU B C 1
ATOM 8744 O O . LEU B 1 266 ? -10.672 -4.078 -27.984 1 95.06 266 LEU B O 1
ATOM 8748 N N . THR B 1 267 ? -12.297 -4.133 -26.5 1 92.38 267 THR B N 1
ATOM 8749 C CA . THR B 1 267 ? -13.289 -4.445 -27.516 1 92.38 267 THR B CA 1
ATOM 8750 C C . THR B 1 267 ? -13.453 -3.27 -28.484 1 92.38 267 THR B C 1
ATOM 8752 O O . THR B 1 267 ? -13.172 -2.125 -28.125 1 92.38 267 THR B O 1
ATOM 8755 N N . GLU B 1 268 ? -13.82 -3.537 -29.672 1 89.75 268 GLU B N 1
ATOM 8756 C CA . GLU B 1 268 ? -13.938 -2.525 -30.719 1 89.75 268 GLU B CA 1
ATOM 8757 C C . GLU B 1 268 ? -14.969 -1.461 -30.328 1 89.75 268 GLU B C 1
ATOM 8759 O O . GLU B 1 268 ? -14.797 -0.284 -30.656 1 89.75 268 GLU B O 1
ATOM 8764 N N . ASN B 1 269 ? -15.93 -1.829 -29.594 1 91.31 269 ASN B N 1
ATOM 8765 C CA . ASN B 1 269 ? -17.016 -0.9 -29.266 1 91.31 269 ASN B CA 1
ATOM 8766 C C . ASN B 1 269 ? -16.797 -0.24 -27.906 1 91.31 269 ASN B C 1
ATOM 8768 O O . ASN B 1 269 ? -17.703 0.397 -27.375 1 91.31 269 ASN B O 1
ATOM 8772 N N . PHE B 1 270 ? -15.594 -0.359 -27.375 1 95.19 270 PHE B N 1
ATOM 8773 C CA . PHE B 1 270 ? -15.352 0.183 -26.047 1 95.19 270 PHE B CA 1
ATOM 8774 C C . PHE B 1 270 ? -15.492 1.7 -26.047 1 95.19 270 PHE B C 1
ATOM 8776 O O . PHE B 1 270 ? -16.156 2.268 -25.172 1 95.19 270 PHE B O 1
ATOM 8783 N N . TRP B 1 271 ? -14.977 2.414 -27.016 1 93.69 271 TRP B N 1
ATOM 8784 C CA . TRP B 1 271 ? -14.93 3.873 -27.047 1 93.69 271 TRP B CA 1
ATOM 8785 C C . TRP B 1 271 ? -16.266 4.449 -27.469 1 93.69 271 TRP B C 1
ATOM 8787 O O . TRP B 1 271 ? -16.5 5.656 -27.344 1 93.69 271 TRP B O 1
ATOM 8797 N N . SER B 1 272 ? -17.172 3.646 -27.938 1 94.25 272 SER B N 1
ATOM 8798 C CA . SER B 1 272 ? -18.484 4.109 -28.375 1 94.25 272 SER B CA 1
ATOM 8799 C C . SER B 1 272 ? -19.562 3.791 -27.344 1 94.25 272 SER B C 1
ATOM 8801 O O . SER B 1 272 ? -20.75 3.959 -27.594 1 94.25 272 SER B O 1
ATOM 8803 N N . LYS B 1 273 ? -19.141 3.381 -26.203 1 95 273 LYS B N 1
ATOM 8804 C CA . LYS B 1 273 ? -20.094 3.08 -25.141 1 95 273 LYS B CA 1
ATOM 8805 C C . LYS B 1 273 ? -20.812 4.344 -24.688 1 95 273 LYS B C 1
ATOM 8807 O O . LYS B 1 273 ? -20.219 5.414 -24.594 1 95 273 LYS B O 1
ATOM 8812 N N . PRO B 1 274 ? -22.109 4.199 -24.359 1 95.06 274 PRO B N 1
ATOM 8813 C CA . PRO B 1 274 ? -22.859 5.348 -23.844 1 95.06 274 PRO B CA 1
ATOM 8814 C C . PRO B 1 274 ? -22.266 5.922 -22.562 1 95.06 274 PRO B C 1
ATOM 8816 O O . PRO B 1 274 ? -22.375 7.125 -22.312 1 95.06 274 PRO B O 1
ATOM 8819 N N . SER B 1 275 ? -21.703 5.062 -21.781 1 96.44 275 SER B N 1
ATOM 8820 C CA . SER B 1 275 ? -21.109 5.531 -20.547 1 96.44 275 SER B CA 1
ATOM 8821 C C . SER B 1 275 ? -20.016 6.562 -20.797 1 96.44 275 SER B C 1
ATOM 8823 O O . SER B 1 275 ? -19.875 7.523 -20.047 1 96.44 275 SER B O 1
ATOM 8825 N N . ILE B 1 276 ? -19.188 6.426 -21.812 1 96.75 276 ILE B N 1
ATOM 8826 C CA . ILE B 1 276 ? -18.141 7.371 -22.156 1 96.75 276 ILE B CA 1
ATOM 8827 C C . ILE B 1 276 ? -18.75 8.719 -22.531 1 96.75 276 ILE B C 1
ATOM 8829 O O . ILE B 1 276 ? -18.234 9.773 -22.141 1 96.75 276 ILE B O 1
ATOM 8833 N N . PHE B 1 277 ? -19.875 8.672 -23.234 1 96.12 277 PHE B N 1
ATOM 8834 C CA . PHE B 1 277 ? -20.562 9.891 -23.641 1 96.12 277 PHE B CA 1
ATOM 8835 C C . PHE B 1 277 ? -21.141 10.617 -22.422 1 96.12 277 PHE B C 1
ATOM 8837 O O . PHE B 1 277 ? -21 11.836 -22.312 1 96.12 277 PHE B O 1
ATOM 8844 N N . ILE B 1 278 ? -21.75 9.859 -21.547 1 96.88 278 ILE B N 1
ATOM 8845 C CA . ILE B 1 278 ? -22.359 10.445 -20.359 1 96.88 278 ILE B CA 1
ATOM 8846 C C . ILE B 1 278 ? -21.281 11.086 -19.5 1 96.88 278 ILE B C 1
ATOM 8848 O O . ILE B 1 278 ? -21.438 12.211 -19.016 1 96.88 278 ILE B O 1
ATOM 8852 N N . ILE B 1 279 ? -20.172 10.398 -19.297 1 97 279 ILE B N 1
ATOM 8853 C CA . ILE B 1 279 ? -19.078 10.898 -18.469 1 97 279 ILE B CA 1
ATOM 8854 C C . ILE B 1 279 ? -18.469 12.141 -19.109 1 97 279 ILE B C 1
ATOM 8856 O O . ILE B 1 279 ? -18.234 13.141 -18.422 1 97 279 ILE B O 1
ATOM 8860 N N . SER B 1 280 ? -18.25 12.102 -20.422 1 96.81 280 SER B N 1
ATOM 8861 C CA . SER B 1 280 ? -17.641 13.219 -21.125 1 96.81 280 SER B CA 1
ATOM 8862 C C . SER B 1 280 ? -18.516 14.469 -21.062 1 96.81 280 SER B C 1
ATOM 8864 O O . SER B 1 280 ? -18.016 15.57 -20.812 1 96.81 280 SER B O 1
ATOM 8866 N N . ILE B 1 281 ? -19.781 14.289 -21.234 1 96.38 281 ILE B N 1
ATOM 8867 C CA . ILE B 1 281 ? -20.703 15.414 -21.203 1 96.38 281 ILE B CA 1
ATOM 8868 C C . ILE B 1 281 ? -20.766 15.984 -19.781 1 96.38 281 ILE B C 1
ATOM 8870 O O . ILE B 1 281 ? -20.781 17.203 -19.594 1 96.38 281 ILE B O 1
ATOM 8874 N N . THR B 1 282 ? -20.859 15.094 -18.812 1 96.25 282 THR B N 1
ATOM 8875 C CA . THR B 1 282 ? -20.953 15.547 -17.422 1 96.25 282 THR B CA 1
ATOM 8876 C C . THR B 1 282 ? -19.672 16.266 -17 1 96.25 282 THR B C 1
ATOM 8878 O O . THR B 1 282 ? -19.734 17.297 -16.312 1 96.25 282 THR B O 1
ATOM 8881 N N . VAL B 1 283 ? -18.516 15.727 -17.375 1 96.25 283 VAL B N 1
ATOM 8882 C CA . VAL B 1 283 ? -17.234 16.344 -17.031 1 96.25 283 VAL B CA 1
ATOM 8883 C C . VAL B 1 283 ? -17.094 17.672 -17.766 1 96.25 283 VAL B C 1
ATOM 8885 O O . VAL B 1 283 ? -16.625 18.656 -17.188 1 96.25 283 VAL B O 1
ATOM 8888 N N . ALA B 1 284 ? -17.531 17.766 -19.031 1 96.75 284 ALA B N 1
ATOM 8889 C CA . ALA B 1 284 ? -17.469 19.016 -19.797 1 96.75 284 ALA B CA 1
ATOM 8890 C C . ALA B 1 284 ? -18.375 20.078 -19.188 1 96.75 284 ALA B C 1
ATOM 8892 O O . ALA B 1 284 ? -17.984 21.234 -19.047 1 96.75 284 ALA B O 1
ATOM 8893 N N . LEU B 1 285 ? -19.578 19.641 -18.828 1 96.25 285 LEU B N 1
ATOM 8894 C CA . LEU B 1 285 ? -20.531 20.578 -18.219 1 96.25 285 LEU B CA 1
ATOM 8895 C C . LEU B 1 285 ? -20 21.078 -16.891 1 96.25 285 LEU B C 1
ATOM 8897 O O . LEU B 1 285 ? -20.109 22.266 -16.578 1 96.25 285 LEU B O 1
ATOM 8901 N N . THR B 1 286 ? -19.469 20.203 -16.078 1 96.5 286 THR B N 1
ATOM 8902 C CA . THR B 1 286 ? -18.906 20.594 -14.789 1 96.5 286 THR B CA 1
ATOM 8903 C C . THR B 1 286 ? -17.719 21.531 -14.969 1 96.5 286 THR B C 1
ATOM 8905 O O . THR B 1 286 ? -17.578 22.5 -14.234 1 96.5 286 THR B O 1
ATOM 8908 N N . ALA B 1 287 ? -16.844 21.25 -15.984 1 96.75 287 ALA B N 1
ATOM 8909 C CA . ALA B 1 287 ? -15.688 22.094 -16.266 1 96.75 287 ALA B CA 1
ATOM 8910 C C . ALA B 1 287 ? -16.125 23.5 -16.688 1 96.75 287 ALA B C 1
ATOM 8912 O O . ALA B 1 287 ? -15.516 24.5 -16.281 1 96.75 287 ALA B O 1
ATOM 8913 N N . ILE B 1 288 ? -17.172 23.578 -17.484 1 96.62 288 ILE B N 1
ATOM 8914 C CA . ILE B 1 288 ? -17.703 24.859 -17.938 1 96.62 288 ILE B CA 1
ATOM 8915 C C . ILE B 1 288 ? -18.25 25.625 -16.734 1 96.62 288 ILE B C 1
ATOM 8917 O O . ILE B 1 288 ? -18 26.828 -16.594 1 96.62 288 ILE B O 1
ATOM 8921 N N . MET B 1 289 ? -18.984 24.922 -15.891 1 96.81 289 MET B N 1
ATOM 8922 C CA . MET B 1 289 ? -19.547 25.578 -14.711 1 96.81 289 MET B CA 1
ATOM 8923 C C . MET B 1 289 ? -18.438 26.062 -13.781 1 96.81 289 MET B C 1
ATOM 8925 O O . MET B 1 289 ? -18.547 27.156 -13.203 1 96.81 289 MET B O 1
ATOM 8929 N N . VAL B 1 290 ? -17.391 25.281 -13.617 1 96.81 290 VAL B N 1
ATOM 8930 C CA . VAL B 1 290 ? -16.25 25.656 -12.781 1 96.81 290 VAL B CA 1
ATOM 8931 C C . VAL B 1 290 ? -15.57 26.891 -13.367 1 96.81 290 VAL B C 1
ATOM 8933 O O . VAL B 1 290 ? -15.203 27.812 -12.641 1 96.81 290 VAL B O 1
ATOM 8936 N N . TYR B 1 291 ? -15.445 26.922 -14.711 1 96.06 291 TYR B N 1
ATOM 8937 C CA . TYR B 1 291 ? -14.828 28.047 -15.398 1 96.06 291 TYR B CA 1
ATOM 8938 C C . TYR B 1 291 ? -15.664 29.312 -15.219 1 96.06 291 TYR B C 1
ATOM 8940 O O . TYR B 1 291 ? -15.117 30.375 -14.93 1 96.06 291 TYR B O 1
ATOM 8948 N N . LEU B 1 292 ? -16.953 29.203 -15.336 1 95.81 292 LEU B N 1
ATOM 8949 C CA . LEU B 1 292 ? -17.844 30.344 -15.172 1 95.81 292 LEU B CA 1
ATOM 8950 C C . LEU B 1 292 ? -17.828 30.859 -13.734 1 95.81 292 LEU B C 1
ATOM 8952 O O . LEU B 1 292 ? -17.859 32.062 -13.5 1 95.81 292 LEU B O 1
ATOM 8956 N N . ALA B 1 293 ? -17.797 29.906 -12.812 1 96.5 293 ALA B N 1
ATOM 8957 C CA . ALA B 1 293 ? -17.734 30.297 -11.406 1 96.5 293 ALA B CA 1
ATOM 8958 C C . ALA B 1 293 ? -16.453 31.062 -11.102 1 96.5 293 ALA B C 1
ATOM 8960 O O . ALA B 1 293 ? -16.453 32.031 -10.328 1 96.5 293 ALA B O 1
ATOM 8961 N N . GLN B 1 294 ? -15.328 30.672 -11.695 1 93.62 294 GLN B N 1
ATOM 8962 C CA . GLN B 1 294 ? -14.039 31.328 -11.508 1 93.62 294 GLN B CA 1
ATOM 8963 C C . GLN B 1 294 ? -14.039 32.719 -12.133 1 93.62 294 GLN B C 1
ATOM 8965 O O . GLN B 1 294 ? -13.492 33.656 -11.555 1 93.62 294 GLN B O 1
ATOM 8970 N N . CYS B 1 295 ? -14.672 32.875 -13.289 1 92.75 295 CYS B N 1
ATOM 8971 C CA . CYS B 1 295 ? -14.766 34.156 -13.961 1 92.75 295 CYS B CA 1
ATOM 8972 C C . CYS B 1 295 ? -15.594 35.156 -13.141 1 92.75 295 CYS B C 1
ATOM 8974 O O . CYS B 1 295 ? -15.25 36.312 -13.039 1 92.75 295 CYS B O 1
ATOM 8976 N N . ARG B 1 296 ? -16.641 34.625 -12.617 1 92.12 296 ARG B N 1
ATOM 8977 C CA . ARG B 1 296 ? -17.5 35.5 -11.797 1 92.12 296 ARG B CA 1
ATOM 8978 C C . ARG B 1 296 ? -16.766 35.938 -10.539 1 92.12 296 ARG B C 1
ATOM 8980 O O . ARG B 1 296 ? -16.922 37.094 -10.109 1 92.12 296 ARG B O 1
ATOM 8987 N N . GLU B 1 297 ? -16.062 35.031 -9.93 1 91.12 297 GLU B N 1
ATOM 8988 C CA . GLU B 1 297 ? -15.305 35.406 -8.734 1 91.12 297 GLU B CA 1
ATOM 8989 C C . GLU B 1 297 ? -14.234 36.438 -9.055 1 91.12 297 GLU B C 1
ATOM 8991 O O . GLU B 1 297 ? -14 37.375 -8.273 1 91.12 297 GLU B O 1
ATOM 8996 N N . GLN B 1 298 ? -13.539 36.344 -10.18 1 89 298 GLN B N 1
ATOM 8997 C CA . GLN B 1 298 ? -12.508 37.312 -10.594 1 89 298 GLN B CA 1
ATOM 8998 C C . GLN B 1 298 ? -13.109 38.688 -10.891 1 89 298 GLN B C 1
ATOM 9000 O O . GLN B 1 298 ? -12.508 39.688 -10.57 1 89 298 GLN B O 1
ATOM 9005 N N . LYS B 1 299 ? -14.219 38.656 -11.492 1 86.62 299 LYS B N 1
ATOM 9006 C CA . LYS B 1 299 ? -14.898 39.938 -11.797 1 86.62 299 LYS B CA 1
ATOM 9007 C C . LYS B 1 299 ? -15.297 40.656 -10.516 1 86.62 299 LYS B C 1
ATOM 9009 O O . LYS B 1 299 ? -15.148 41.875 -10.422 1 86.62 299 LYS B O 1
ATOM 9014 N N . VAL B 1 300 ? -15.758 39.875 -9.555 1 85.31 300 VAL B N 1
ATOM 9015 C CA . VAL B 1 300 ? -16.156 40.469 -8.281 1 85.31 300 VAL B CA 1
ATOM 9016 C C . VAL B 1 300 ? -14.93 41.031 -7.555 1 85.31 300 VAL B C 1
ATOM 9018 O O . VAL B 1 300 ? -14.992 42.094 -6.934 1 85.31 300 VAL B O 1
ATOM 9021 N N . ASN B 1 301 ? -13.805 40.312 -7.695 1 82.62 301 ASN B N 1
ATOM 9022 C CA . ASN B 1 301 ? -12.57 40.75 -7.055 1 82.62 301 ASN B CA 1
ATOM 9023 C C . ASN B 1 301 ? -12 42 -7.73 1 82.62 301 ASN B C 1
ATOM 9025 O O . ASN B 1 301 ? -11.453 42.875 -7.066 1 82.62 301 ASN B O 1
ATOM 9029 N N . GLU B 1 302 ? -12.18 42.125 -9.047 1 78.75 302 GLU B N 1
ATOM 9030 C CA . GLU B 1 302 ? -11.727 43.312 -9.789 1 78.75 302 GLU B CA 1
ATOM 9031 C C . GLU B 1 302 ? -12.594 44.531 -9.469 1 78.75 302 GLU B C 1
ATOM 9033 O O . GLU B 1 302 ? -12.078 45.656 -9.336 1 78.75 302 GLU B O 1
ATOM 9038 N N . GLU B 1 303 ? -13.812 44.281 -9.352 1 76.94 303 GLU B N 1
ATOM 9039 C CA . GLU B 1 303 ? -14.711 45.375 -9.008 1 76.94 303 GLU B CA 1
ATOM 9040 C C . GLU B 1 303 ? -14.438 45.906 -7.594 1 76.94 303 GLU B C 1
ATOM 9042 O O . GLU B 1 303 ? -14.445 47.125 -7.355 1 76.94 303 GLU B O 1
ATOM 9047 N N . LYS B 1 304 ? -14.133 45 -6.719 1 72.62 304 LYS B N 1
ATOM 9048 C CA . LYS B 1 304 ? -13.781 45.406 -5.355 1 72.62 304 LYS B CA 1
ATOM 9049 C C . LYS B 1 304 ? -12.453 46.156 -5.324 1 72.62 304 LYS B C 1
ATOM 9051 O O . LYS B 1 304 ? -12.297 47.125 -4.586 1 72.62 304 LYS B O 1
ATOM 9056 N N . ALA B 1 305 ? -11.57 45.75 -6.016 1 71.44 305 ALA B N 1
ATOM 9057 C CA . ALA B 1 305 ? -10.273 46.406 -6.113 1 71.44 305 ALA B CA 1
ATOM 9058 C C . ALA B 1 305 ? -10.406 47.812 -6.711 1 71.44 305 ALA B C 1
ATOM 9060 O O . ALA B 1 305 ? -9.734 48.75 -6.27 1 71.44 305 ALA B O 1
ATOM 9061 N N . CYS B 1 306 ? -11.273 48.062 -7.664 1 67.88 306 CYS B N 1
ATOM 9062 C CA . CYS B 1 306 ? -11.508 49.344 -8.281 1 67.88 306 CYS B CA 1
ATOM 9063 C C . CYS B 1 306 ? -12.203 50.312 -7.309 1 67.88 306 CYS B C 1
ATOM 9065 O O . CYS B 1 306 ? -11.898 51.5 -7.266 1 67.88 306 CYS B O 1
ATOM 9067 N N . LEU B 1 307 ? -13.094 49.781 -6.5 1 63.81 307 LEU B N 1
ATOM 9068 C CA . LEU B 1 307 ? -13.805 50.594 -5.516 1 63.81 307 LEU B CA 1
ATOM 9069 C C . LEU B 1 307 ? -12.875 51 -4.379 1 63.81 307 LEU B C 1
ATOM 9071 O O . LEU B 1 307 ? -12.992 52.094 -3.84 1 63.81 307 LEU B O 1
ATOM 9075 N N . SER B 1 308 ? -12.031 50.156 -3.969 1 60.31 308 SER B N 1
ATOM 9076 C CA . SER B 1 308 ? -11.07 50.5 -2.92 1 60.31 308 SER B CA 1
ATOM 9077 C C . SER B 1 308 ? -10.031 51.5 -3.42 1 60.31 308 SER B C 1
ATOM 9079 O O . SER B 1 308 ? -9.5 52.281 -2.641 1 60.31 308 SER B O 1
ATOM 9081 N N . SER B 1 309 ? -9.695 51.594 -4.57 1 54.44 309 SER B N 1
ATOM 9082 C CA . SER B 1 309 ? -8.734 52.562 -5.109 1 54.44 309 SER B CA 1
ATOM 9083 C C . SER B 1 309 ? -9.336 53.938 -5.23 1 54.44 309 SER B C 1
ATOM 9085 O O . SER B 1 309 ? -8.609 54.938 -5.355 1 54.44 309 SER B O 1
ATOM 9087 N N . GLU B 1 310 ? -10.617 54.312 -5.332 1 46.88 310 GLU B N 1
ATOM 9088 C CA . GLU B 1 310 ? -11.125 55.688 -5.453 1 46.88 310 GLU B CA 1
ATOM 9089 C C . GLU B 1 310 ? -11.047 56.406 -4.121 1 46.88 310 GLU B C 1
ATOM 9091 O O . GLU B 1 310 ? -11.391 57.594 -4.039 1 46.88 310 GLU B O 1
ATOM 9096 N N . SER B 1 311 ? -11.133 55.969 -2.873 1 39.03 311 SER B N 1
ATOM 9097 C CA . SER B 1 311 ? -10.789 56.844 -1.765 1 39.03 311 SER B CA 1
ATOM 9098 C C . SER B 1 311 ? -9.32 57.25 -1.794 1 39.03 311 SER B C 1
ATOM 9100 O O . SER B 1 311 ? -8.445 56.375 -1.829 1 39.03 311 SER B O 1
ATOM 9102 N N . PRO B 1 312 ? -8.938 58.5 -2.279 1 37.25 312 PRO B N 1
ATOM 9103 C CA . PRO B 1 312 ? -7.574 59 -2.518 1 37.25 312 PRO B CA 1
ATOM 9104 C C . PRO B 1 312 ? -6.633 58.688 -1.352 1 37.25 312 PRO B C 1
ATOM 9106 O O . PRO B 1 312 ? -5.512 59.188 -1.312 1 37.25 312 PRO B O 1
ATOM 9109 N N . ASN B 1 313 ? -7.055 58.625 -0.018 1 32.38 313 ASN B N 1
ATOM 9110 C CA . ASN B 1 313 ? -5.953 58.594 0.939 1 32.38 313 ASN B CA 1
ATOM 9111 C C . ASN B 1 313 ? -4.879 57.594 0.532 1 32.38 313 ASN B C 1
ATOM 9113 O O . ASN B 1 313 ? -5.184 56.562 -0.087 1 32.38 313 ASN B O 1
ATOM 9117 N N . ALA B 1 314 ? -3.494 58.094 0.635 1 30.72 314 ALA B N 1
ATOM 9118 C CA . ALA B 1 314 ? -2.162 57.531 0.418 1 30.72 314 ALA B CA 1
ATOM 9119 C C . ALA B 1 314 ? -2.102 56.062 0.868 1 30.72 314 ALA B C 1
ATOM 9121 O O . ALA B 1 314 ? -2.189 55.781 2.062 1 30.72 314 ALA B O 1
ATOM 9122 N N . THR B 1 315 ? -2.615 55.281 0.214 1 29.81 315 THR B N 1
ATOM 9123 C CA . THR B 1 315 ? -2.412 53.875 0.523 1 29.81 315 THR B CA 1
ATOM 9124 C C . THR B 1 315 ? -0.925 53.531 0.619 1 29.81 315 THR B C 1
ATOM 9126 O O . THR B 1 315 ? -0.215 53.562 -0.388 1 29.81 315 THR B O 1
ATOM 9129 N N . THR B 1 316 ? -0.222 54.344 1.581 1 25.8 316 THR B N 1
ATOM 9130 C CA . THR B 1 316 ? 1.083 53.812 1.955 1 25.8 316 THR B CA 1
ATOM 9131 C C . THR B 1 316 ? 1.076 52.281 1.914 1 25.8 316 THR B C 1
ATOM 9133 O O . THR B 1 316 ? 0.177 51.656 2.467 1 25.8 316 THR B O 1
ATOM 9136 N N . TYR B 1 317 ? 1.641 51.781 0.892 1 25.38 317 TYR B N 1
ATOM 9137 C CA . TYR B 1 317 ? 1.995 50.375 0.788 1 25.38 317 TYR B CA 1
ATOM 9138 C C . TYR B 1 317 ? 2.533 49.844 2.113 1 25.38 317 TYR B C 1
ATOM 9140 O O . TYR B 1 317 ? 3.691 50.094 2.461 1 25.38 317 TYR B O 1
ATOM 9148 N N . THR B 1 318 ? 1.909 50.25 3.244 1 26.08 318 THR B N 1
ATOM 9149 C CA . THR B 1 318 ? 2.48 49.562 4.398 1 26.08 318 THR B CA 1
ATOM 9150 C C . THR B 1 318 ? 2.529 48.062 4.16 1 26.08 318 THR B C 1
ATOM 9152 O O . THR B 1 318 ? 1.555 47.469 3.695 1 26.08 318 THR B O 1
ATOM 9155 N N . PRO B 1 319 ? 3.76 47.562 3.945 1 25 319 PRO B N 1
ATOM 9156 C CA . PRO B 1 319 ? 3.857 46.125 3.99 1 25 319 PRO B CA 1
ATOM 9157 C C . PRO B 1 319 ? 2.873 45.469 4.973 1 25 319 PRO B C 1
ATOM 9159 O O . PRO B 1 319 ? 2.721 45.969 6.098 1 25 319 PRO B O 1
ATOM 9162 N N . VAL B 1 320 ? 1.733 45.156 4.422 1 25.81 320 VAL B N 1
ATOM 9163 C CA . VAL B 1 320 ? 0.74 44.438 5.195 1 25.81 320 VAL B CA 1
ATOM 9164 C C . VAL B 1 320 ? 1.44 43.469 6.164 1 25.81 320 VAL B C 1
ATOM 9166 O O . VAL B 1 320 ? 2.094 42.531 5.742 1 25.81 320 VAL B O 1
ATOM 9169 N N . LEU B 1 321 ? 2.246 44.094 7.047 1 24.14 321 LEU B N 1
ATOM 9170 C CA . LEU B 1 321 ? 2.58 43.219 8.172 1 24.14 321 LEU B CA 1
ATOM 9171 C C . LEU B 1 321 ? 1.349 42.469 8.664 1 24.14 321 LEU B C 1
ATOM 9173 O O . LEU B 1 321 ? 0.318 43.062 8.953 1 24.14 321 LEU B O 1
ATOM 9177 N N . MET B 1 322 ? 1.128 41.25 8.094 1 21.69 322 MET B N 1
ATOM 9178 C CA . MET B 1 322 ? 0.128 40.281 8.562 1 21.69 322 MET B CA 1
ATOM 9179 C C . MET B 1 322 ? -0.091 40.406 10.062 1 21.69 322 MET B C 1
ATOM 9181 O O . MET B 1 322 ? 0.594 39.75 10.852 1 21.69 322 MET B O 1
ATOM 9185 N N . ASN B 1 323 ? -0.074 41.625 10.516 1 23.03 323 ASN B N 1
ATOM 9186 C CA . ASN B 1 323 ? -0.402 41.719 11.938 1 23.03 323 ASN B CA 1
ATOM 9187 C C . ASN B 1 323 ? -1.83 41.25 12.211 1 23.03 323 ASN B C 1
ATOM 9189 O O . ASN B 1 323 ? -2.773 41.719 11.57 1 23.03 323 ASN B O 1
ATOM 9193 N N . GLY B 1 324 ? -1.998 40.031 12.539 1 22.62 324 GLY B N 1
ATOM 9194 C CA . GLY B 1 324 ? -3.174 39.281 12.969 1 22.62 324 GLY B CA 1
ATOM 9195 C C . GLY B 1 324 ? -4.055 40.094 13.93 1 22.62 324 GLY B C 1
ATOM 9196 O O . GLY B 1 324 ? -3.941 39.938 15.148 1 22.62 324 GLY B O 1
ATOM 9197 N N . HIS B 1 325 ? -4.207 41.375 13.641 1 22.92 325 HIS B N 1
ATOM 9198 C CA . HIS B 1 325 ? -5.102 42 14.609 1 22.92 325 HIS B CA 1
ATOM 9199 C C . HIS B 1 325 ? -6.504 41.406 14.523 1 22.92 325 HIS B C 1
ATOM 9201 O O . HIS B 1 325 ? -7.18 41.531 13.5 1 22.92 325 HIS B O 1
ATOM 9207 N N . TYR B 1 326 ? -6.66 40.281 15.062 1 21.48 326 TYR B N 1
ATOM 9208 C CA . TYR B 1 326 ? -7.992 39.719 15.234 1 21.48 326 TYR B CA 1
ATOM 9209 C C . TYR B 1 326 ? -8.93 40.719 15.891 1 21.48 326 TYR B C 1
ATOM 9211 O O . TYR B 1 326 ? -8.617 41.281 16.953 1 21.48 326 TYR B O 1
ATOM 9219 N N . SER B 1 327 ? -9.461 41.625 15.156 1 23.23 327 SER B N 1
ATOM 9220 C CA . SER B 1 327 ? -10.516 42.5 15.664 1 23.23 327 SER B CA 1
ATOM 9221 C C . SER B 1 327 ? -11.508 41.719 16.531 1 23.23 327 SER B C 1
ATOM 9223 O O . SER B 1 327 ? -11.836 40.562 16.234 1 23.23 327 SER B O 1
ATOM 9225 N N . PRO B 1 328 ? -11.641 42.188 17.75 1 22.33 328 PRO B N 1
ATOM 9226 C CA . PRO B 1 328 ? -12.516 41.531 18.719 1 22.33 328 PRO B CA 1
ATOM 9227 C C . PRO B 1 328 ? -13.938 41.344 18.188 1 22.33 328 PRO B C 1
ATOM 9229 O O . PRO B 1 328 ? -14.398 42.125 17.344 1 22.33 328 PRO B O 1
ATOM 9232 N N . ALA B 1 329 ? -14.305 40.031 18.141 1 24.73 329 ALA B N 1
ATOM 9233 C CA . ALA B 1 329 ? -15.594 39.531 17.656 1 24.73 329 ALA B CA 1
ATOM 9234 C C . ALA B 1 329 ? -16.75 40.375 18.188 1 24.73 329 ALA B C 1
ATOM 9236 O O . ALA B 1 329 ? -16.75 40.781 19.359 1 24.73 329 ALA B O 1
ATOM 9237 N N . PRO B 1 330 ? -17.266 41.188 17.297 1 25.23 330 PRO B N 1
ATOM 9238 C CA . PRO B 1 330 ? -18.438 42 17.703 1 25.23 330 PRO B CA 1
ATOM 9239 C C . PRO B 1 330 ? -19.438 41.188 18.531 1 25.23 330 PRO B C 1
ATOM 9241 O O . PRO B 1 330 ? -19.438 39.938 18.484 1 25.23 330 PRO B O 1
ATOM 9244 N N . LYS B 1 331 ? -20.125 41.906 19.406 1 25.89 331 LYS B N 1
ATOM 9245 C CA . LYS B 1 331 ? -21.141 41.531 20.375 1 25.89 331 LYS B CA 1
ATOM 9246 C C . LYS B 1 331 ? -22.203 40.656 19.719 1 25.89 331 LYS B C 1
ATOM 9248 O O . LYS B 1 331 ? -22.438 40.75 18.516 1 25.89 331 LYS B O 1
ATOM 9253 N N . ALA B 1 332 ? -22.609 39.688 20.531 1 23.81 332 ALA B N 1
ATOM 9254 C CA . ALA B 1 332 ? -23.516 38.562 20.375 1 23.81 332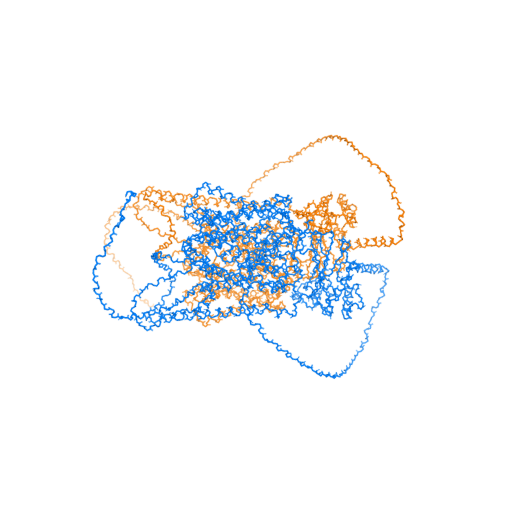 ALA B CA 1
ATOM 9255 C C . ALA B 1 332 ? -24.875 39 19.812 1 23.81 332 ALA B C 1
ATOM 9257 O O . ALA B 1 332 ? -25.531 39.875 20.391 1 23.81 332 ALA B O 1
ATOM 9258 N N . PRO B 1 333 ? -24.891 39.125 18.422 1 23.91 333 PRO B N 1
ATOM 9259 C CA . PRO B 1 333 ? -26.234 39.531 17.984 1 23.91 333 PRO B CA 1
ATOM 9260 C C . PRO B 1 333 ? -27.328 38.688 18.625 1 23.91 333 PRO B C 1
ATOM 9262 O O . PRO B 1 333 ? -27.062 37.562 19.078 1 23.91 333 PRO B O 1
ATOM 9265 N N . SER B 1 334 ? -28.438 39.344 18.969 1 20.94 334 SER B N 1
ATOM 9266 C CA . SER B 1 334 ? -29.688 38.812 19.516 1 20.94 334 SER B CA 1
ATOM 9267 C C . SER B 1 334 ? -30.172 37.625 18.672 1 20.94 334 SER B C 1
ATOM 9269 O O . SER B 1 334 ? -29.891 37.562 17.484 1 20.94 334 SER B O 1
ATOM 9271 N N . THR B 1 335 ? -30.516 36.531 19.312 1 22.91 335 THR B N 1
ATOM 9272 C CA . THR B 1 335 ? -30.875 35.156 19.031 1 22.91 335 THR B CA 1
ATOM 9273 C C . THR B 1 335 ? -32.031 35.062 18.047 1 22.91 335 THR B C 1
ATOM 9275 O O . THR B 1 335 ? -33.094 34.531 18.359 1 22.91 335 THR B O 1
ATOM 9278 N N . THR B 1 336 ? -32.125 35.969 16.969 1 22.23 336 THR B N 1
ATOM 9279 C CA . THR B 1 336 ? -33.344 35.594 16.281 1 22.23 336 THR B CA 1
ATOM 9280 C C . THR B 1 336 ? -33.219 34.188 15.688 1 22.23 336 THR B C 1
ATOM 9282 O O . THR B 1 336 ? -32.156 33.812 15.156 1 22.23 336 THR B O 1
ATOM 9285 N N . ALA B 1 337 ? -34.094 33.25 16.047 1 24.69 337 ALA B N 1
ATOM 9286 C CA . ALA B 1 337 ? -34.375 31.844 15.781 1 24.69 337 ALA B CA 1
ATOM 9287 C C . ALA B 1 337 ? -34.406 31.547 14.281 1 24.69 337 ALA B C 1
ATOM 9289 O O . ALA B 1 337 ? -35.438 31.781 13.617 1 24.69 337 ALA B O 1
ATOM 9290 N N . ALA B 1 338 ? -33.406 32.062 13.5 1 26.11 338 ALA B N 1
ATOM 9291 C CA . ALA B 1 338 ? -33.625 31.641 12.117 1 26.11 338 ALA B CA 1
ATOM 9292 C C . ALA B 1 338 ? -33.688 30.125 12.016 1 26.11 338 ALA B C 1
ATOM 9294 O O . ALA B 1 338 ? -33.062 29.406 12.82 1 26.11 338 ALA B O 1
ATOM 9295 N N . ALA B 1 339 ? -34.531 29.594 11.164 1 26.16 339 ALA B N 1
ATOM 9296 C CA . ALA B 1 339 ? -35 28.266 10.773 1 26.16 339 ALA B CA 1
ATOM 9297 C C . ALA B 1 339 ? -33.812 27.406 10.336 1 26.16 339 ALA B C 1
ATOM 9299 O O . ALA B 1 339 ? -33.094 27.75 9.398 1 26.16 339 ALA B O 1
ATOM 9300 N N . LEU B 1 340 ? -33.188 26.797 11.336 1 28.75 340 LEU B N 1
ATOM 9301 C CA . LEU B 1 340 ? -32.125 25.828 11.195 1 28.75 340 LEU B CA 1
ATOM 9302 C C . LEU B 1 340 ? -32.469 24.766 10.164 1 28.75 340 LEU B C 1
ATOM 9304 O O . LEU B 1 340 ? -33.375 23.953 10.391 1 28.75 340 LEU B O 1
ATOM 9308 N N . ASN B 1 341 ? -32.438 25.141 8.93 1 27.72 341 ASN B N 1
ATOM 9309 C CA . ASN B 1 341 ? -32.594 24.125 7.902 1 27.72 341 ASN B CA 1
ATOM 9310 C C . ASN B 1 341 ? -31.688 22.922 8.148 1 27.72 341 ASN B C 1
ATOM 9312 O O . ASN B 1 341 ? -30.641 23.062 8.773 1 27.72 341 ASN B O 1
ATOM 9316 N N . ASP B 1 342 ? -32.062 21.75 8.039 1 30.48 342 ASP B N 1
ATOM 9317 C CA . ASP B 1 342 ? -31.734 20.359 8.297 1 30.48 342 ASP B CA 1
ATOM 9318 C C . ASP B 1 342 ? -30.359 20.016 7.734 1 30.48 342 ASP B C 1
ATOM 9320 O O . ASP B 1 342 ? -29.969 18.844 7.715 1 30.48 342 ASP B O 1
ATOM 9324 N N . ASP B 1 343 ? -29.734 20.875 6.863 1 32.38 343 ASP B N 1
ATOM 9325 C CA . ASP B 1 343 ? -28.609 20.266 6.168 1 32.38 343 ASP B CA 1
ATOM 9326 C C . ASP B 1 343 ? -27.391 20.156 7.074 1 32.38 343 ASP B C 1
ATOM 9328 O O . ASP B 1 343 ? -26.828 21.188 7.484 1 32.38 343 ASP B O 1
ATOM 9332 N N . GLU B 1 344 ? -27.25 19.156 7.871 1 35.75 344 GLU B N 1
ATOM 9333 C CA . GLU B 1 344 ? -26.281 18.922 8.945 1 35.75 344 GLU B CA 1
ATOM 9334 C C . GLU B 1 344 ? -24.859 19.188 8.477 1 35.75 344 GLU B C 1
ATOM 9336 O O . GLU B 1 344 ? -23.969 19.469 9.289 1 35.75 344 GLU B O 1
ATOM 9341 N N . ARG B 1 345 ? -24.422 18.859 7.23 1 36.78 345 ARG B N 1
ATOM 9342 C CA . ARG B 1 345 ? -23 18.953 6.977 1 36.78 345 ARG B CA 1
ATOM 9343 C C . ARG B 1 345 ? -22.562 20.406 6.836 1 36.78 345 ARG B C 1
ATOM 9345 O O . ARG B 1 345 ? -21.484 20.781 7.293 1 36.78 345 ARG B O 1
ATOM 9352 N N . MET B 1 346 ? -23.281 21.359 5.93 1 33.19 346 MET B N 1
ATOM 9353 C CA . MET B 1 346 ? -22.781 22.641 5.43 1 33.19 346 MET B CA 1
ATOM 9354 C C . MET B 1 346 ? -23.344 23.797 6.238 1 33.19 346 MET B C 1
ATOM 9356 O O . MET B 1 346 ? -23.109 24.969 5.906 1 33.19 346 MET B O 1
ATOM 9360 N N . LYS B 1 347 ? -24.219 23.844 7.188 1 34.53 347 LYS B N 1
ATOM 9361 C CA . LYS B 1 347 ? -24.828 25.078 7.641 1 34.53 347 LYS B CA 1
ATOM 9362 C C . LYS B 1 347 ? -23.844 25.938 8.406 1 34.53 347 LYS B C 1
ATOM 9364 O O . LYS B 1 347 ? -24.203 27 8.922 1 34.53 347 LYS B O 1
ATOM 9369 N N . GLU B 1 348 ? -22.797 25.469 8.758 1 32.12 348 GLU B N 1
ATOM 9370 C CA . GLU B 1 348 ? -22.125 26.344 9.703 1 32.12 348 GLU B CA 1
ATOM 9371 C C . GLU B 1 348 ? -21.609 27.609 9.016 1 32.12 348 GLU B C 1
ATOM 9373 O O . GLU B 1 348 ? -21.016 28.469 9.648 1 32.12 348 GLU B O 1
ATOM 9378 N N . THR B 1 349 ? -21.734 27.703 7.695 1 31.31 349 THR B N 1
ATOM 9379 C CA . THR B 1 349 ? -20.859 28.734 7.16 1 31.31 349 THR B CA 1
ATOM 9380 C C . THR B 1 349 ? -21.531 30.094 7.199 1 31.31 349 THR B C 1
ATOM 9382 O O . THR B 1 349 ? -20.938 31.109 6.82 1 31.31 349 THR B O 1
ATOM 9385 N N . ALA B 1 350 ? -22.922 30.25 7.262 1 29.7 350 ALA B N 1
ATOM 9386 C CA . ALA B 1 350 ? -23.344 31.578 6.809 1 29.7 350 ALA B CA 1
ATOM 9387 C C . ALA B 1 350 ? -23.203 32.594 7.93 1 29.7 350 ALA B C 1
ATOM 9389 O O . ALA B 1 350 ? -24.125 32.75 8.742 1 29.7 350 ALA B O 1
ATOM 9390 N N . LEU B 1 351 ? -22.062 32.781 8.539 1 28.11 351 LEU B N 1
ATOM 9391 C CA . LEU B 1 351 ? -21.984 33.969 9.359 1 28.11 351 LEU B CA 1
ATOM 9392 C C . LEU B 1 351 ? -22.094 35.219 8.5 1 28.11 351 LEU B C 1
ATOM 9394 O O . LEU B 1 351 ? -21.281 35.438 7.586 1 28.11 351 LEU B O 1
ATOM 9398 N N . LYS B 1 352 ? -23.297 35.812 8.312 1 29.22 352 LYS B N 1
ATOM 9399 C CA . LYS B 1 352 ? -23.438 37.094 7.672 1 29.22 352 LYS B CA 1
ATOM 9400 C C . LYS B 1 352 ? -22.562 38.156 8.359 1 29.22 352 LYS B C 1
ATOM 9402 O O . LYS B 1 352 ? -22.641 38.344 9.578 1 29.22 352 LYS B O 1
ATOM 9407 N N . PRO B 1 353 ? -21.453 38.562 7.805 1 29.91 353 PRO B N 1
ATOM 9408 C CA . PRO B 1 353 ? -20.797 39.719 8.375 1 29.91 353 PRO B CA 1
ATOM 9409 C C . PRO B 1 353 ? -21.766 40.906 8.594 1 29.91 353 PRO B C 1
ATOM 9411 O O . PRO B 1 353 ? -22.625 41.156 7.742 1 29.91 353 PRO B O 1
ATOM 9414 N N . LYS B 1 354 ? -22.156 41.156 9.797 1 29.03 354 LYS B N 1
ATOM 9415 C CA . LYS B 1 354 ? -22.984 42.344 10.078 1 29.03 354 LYS B CA 1
ATOM 9416 C C . LYS B 1 354 ? -22.375 43.594 9.492 1 29.03 354 LYS B C 1
ATOM 9418 O O . LYS B 1 354 ? -21.297 44.031 9.914 1 29.03 354 LYS B O 1
ATOM 9423 N N . SER B 1 355 ? -22.438 43.844 8.234 1 28.36 355 SER B N 1
ATOM 9424 C CA . SER B 1 355 ? -22.141 45.188 7.75 1 28.36 355 SER B CA 1
ATOM 9425 C C . SER B 1 355 ? -22.812 46.25 8.602 1 28.36 355 SER B C 1
ATOM 9427 O O . SER B 1 355 ? -24 46.125 8.922 1 28.36 355 SER B O 1
ATOM 9429 N N . THR B 1 356 ? -22.109 46.781 9.57 1 28.62 356 THR B N 1
ATOM 9430 C CA . THR B 1 356 ? -22.578 48 10.219 1 28.62 356 THR B CA 1
ATOM 9431 C C . THR B 1 356 ? -23.25 48.938 9.211 1 28.62 356 THR B C 1
ATOM 9433 O O . THR B 1 356 ? -22.688 49.219 8.156 1 28.62 356 THR B O 1
ATOM 9436 N N . PRO B 1 357 ? -24.594 49.062 9.32 1 29.58 357 PRO B N 1
ATOM 9437 C CA . PRO B 1 357 ? -25.234 50.031 8.422 1 29.58 357 PRO B CA 1
ATOM 9438 C C . PRO B 1 357 ? -24.594 51.406 8.508 1 29.58 357 PRO B C 1
ATOM 9440 O O . PRO B 1 357 ? -24.594 52.031 9.578 1 29.58 357 PRO B O 1
ATOM 9443 N N . ILE B 1 358 ? -23.344 51.625 8.078 1 29.61 358 ILE B N 1
ATOM 9444 C CA . ILE B 1 358 ? -23 53.031 7.93 1 29.61 358 ILE B CA 1
ATOM 9445 C C . ILE B 1 358 ? -24.094 53.75 7.152 1 29.61 358 ILE B C 1
ATOM 9447 O O . ILE B 1 358 ? -24.453 53.344 6.047 1 29.61 358 ILE B O 1
ATOM 9451 N N . HIS B 1 359 ? -24.969 54.438 7.871 1 27.45 359 HIS B N 1
ATOM 9452 C CA . HIS B 1 359 ? -25.953 55.375 7.312 1 27.45 359 HIS B CA 1
ATOM 9453 C C . HIS B 1 359 ? -25.328 56.25 6.238 1 27.45 359 HIS B C 1
ATOM 9455 O O . HIS B 1 359 ? -24.734 57.281 6.547 1 27.45 359 HIS B O 1
ATOM 9461 N N . THR B 1 360 ? -24.359 55.812 5.414 1 28.97 360 THR B N 1
ATOM 9462 C CA . THR B 1 360 ? -24 56.781 4.406 1 28.97 360 THR B CA 1
ATOM 9463 C C . THR B 1 360 ? -25.219 57.25 3.631 1 28.97 360 THR B C 1
ATOM 9465 O O . THR B 1 360 ? -26.156 56.5 3.42 1 28.97 360 THR B O 1
ATOM 9468 N N . SER B 1 361 ? -25.422 58.594 3.561 1 29.45 361 SER B N 1
ATOM 9469 C CA . SER B 1 361 ? -26.359 59.344 2.719 1 29.45 361 SER B CA 1
ATOM 9470 C C . SER B 1 361 ? -26.516 58.688 1.353 1 29.45 361 SER B C 1
ATOM 9472 O O . SER B 1 361 ? -25.547 58.156 0.802 1 29.45 361 SER B O 1
ATOM 9474 N N . SER B 1 362 ? -27.75 58.281 1.07 1 30.92 362 SER B N 1
ATOM 9475 C CA . SER B 1 362 ? -28.344 57.656 -0.102 1 30.92 362 SER B CA 1
ATOM 9476 C C . SER B 1 362 ? -27.906 58.312 -1.388 1 30.92 362 SER B C 1
ATOM 9478 O O . SER B 1 362 ? -28.438 59.375 -1.764 1 30.92 362 SER B O 1
ATOM 9480 N N . SER B 1 363 ? -26.609 58.625 -1.609 1 31.91 363 SER B N 1
ATOM 9481 C CA . SER B 1 363 ? -26.562 59.062 -2.998 1 31.91 363 SER B CA 1
ATOM 9482 C C . SER B 1 363 ? -27.203 58.031 -3.93 1 31.91 363 SER B C 1
ATOM 9484 O O . SER B 1 363 ? -26.969 56.844 -3.799 1 31.91 363 SER B O 1
ATOM 9486 N N . PRO B 1 364 ? -28.406 58.406 -4.605 1 35.84 364 PRO B N 1
ATOM 9487 C CA . PRO B 1 364 ? -29.344 57.594 -5.367 1 35.84 364 PRO B CA 1
ATOM 9488 C C . PRO B 1 364 ? -28.641 56.594 -6.281 1 35.84 364 PRO B C 1
ATOM 9490 O O . PRO B 1 364 ? -29.281 55.688 -6.812 1 35.84 364 PRO B O 1
ATOM 9493 N N . GLY B 1 365 ? -27.547 56.969 -6.883 1 34.97 365 GLY B N 1
ATOM 9494 C CA . GLY B 1 365 ? -27.328 56.406 -8.211 1 34.97 365 GLY B CA 1
ATOM 9495 C C . GLY B 1 365 ? -26.844 54.969 -8.18 1 34.97 365 GLY B C 1
ATOM 9496 O O . GLY B 1 365 ? -26.438 54.438 -9.211 1 34.97 365 GLY B O 1
ATOM 9497 N N . PHE B 1 366 ? -26.156 54.594 -7.145 1 38.16 366 PHE B N 1
ATOM 9498 C CA . PHE B 1 366 ? -25.531 53.312 -7.473 1 38.16 366 PHE B CA 1
ATOM 9499 C C . PHE B 1 366 ? -26.562 52.219 -7.527 1 38.16 366 PHE B C 1
ATOM 9501 O O . PHE B 1 366 ? -27.438 52.125 -6.66 1 38.16 366 PHE B O 1
ATOM 9508 N N . PRO B 1 367 ? -26.859 51.656 -8.805 1 38.53 367 PRO B N 1
ATOM 9509 C CA . PRO B 1 367 ? -27.859 50.594 -8.906 1 38.53 367 PRO B CA 1
ATOM 9510 C C . PRO B 1 367 ? -27.719 49.562 -7.789 1 38.53 367 PRO B C 1
ATOM 9512 O O . PRO B 1 367 ? -26.625 49.344 -7.262 1 38.53 367 PRO B O 1
ATOM 9515 N N . PRO B 1 368 ? -28.719 49.375 -6.957 1 42.94 368 PRO B N 1
ATOM 9516 C CA . PRO B 1 368 ? -28.703 48.344 -5.91 1 42.94 368 PRO B CA 1
ATOM 9517 C C . PRO B 1 368 ? -28 47.062 -6.34 1 42.94 368 PRO B C 1
ATOM 9519 O O . PRO B 1 368 ? -27.938 46.75 -7.531 1 42.94 368 PRO B O 1
ATOM 9522 N N . PRO B 1 369 ? -27.016 46.594 -5.613 1 46.03 369 PRO B N 1
ATOM 9523 C CA . PRO B 1 369 ? -26.344 45.344 -6.008 1 46.03 369 PRO B CA 1
ATOM 9524 C C . PRO B 1 369 ? -27.297 44.344 -6.656 1 46.03 369 PRO B C 1
ATOM 9526 O O . PRO B 1 369 ? -28.422 44.188 -6.184 1 46.03 369 PRO B O 1
ATOM 9529 N N . THR B 1 370 ? -27.328 44.25 -7.918 1 49.69 370 THR B N 1
ATOM 9530 C CA . THR B 1 370 ? -28.141 43.344 -8.703 1 49.69 370 THR B CA 1
ATOM 9531 C C . THR B 1 370 ? -28.328 42.031 -7.961 1 49.69 370 THR B C 1
ATOM 9533 O O . THR B 1 370 ? -27.359 41.406 -7.508 1 49.69 370 THR B O 1
ATOM 9536 N N . LYS B 1 371 ? -29.469 41.812 -7.32 1 61.97 371 LYS B N 1
ATOM 9537 C CA . LYS B 1 371 ? -29.922 40.562 -6.688 1 61.97 371 LYS B CA 1
ATOM 9538 C C . LYS B 1 371 ? -29.484 39.344 -7.496 1 61.97 371 LYS B C 1
ATOM 9540 O O . LYS B 1 371 ? -29.781 39.25 -8.688 1 61.97 371 LYS B O 1
ATOM 9545 N N . ASP B 1 372 ? -28.516 38.438 -7.125 1 78.94 372 ASP B N 1
ATOM 9546 C CA . ASP B 1 372 ? -28.031 37.25 -7.793 1 78.94 372 ASP B CA 1
ATOM 9547 C C . ASP B 1 372 ? -29.188 36.344 -8.242 1 78.94 372 ASP B C 1
ATOM 9549 O O . ASP B 1 372 ? -30.125 36.094 -7.477 1 78.94 372 ASP B O 1
ATOM 9553 N N . THR B 1 373 ? -29.328 36.156 -9.539 1 86.5 373 THR B N 1
ATOM 9554 C CA . THR B 1 373 ? -30.312 35.25 -10.102 1 86.5 373 THR B CA 1
ATOM 9555 C C . THR B 1 373 ? -30.047 33.812 -9.68 1 86.5 373 THR B C 1
ATOM 9557 O O . THR B 1 373 ? -29 33.5 -9.109 1 86.5 373 THR B O 1
ATOM 9560 N N . PHE B 1 374 ? -31.016 33.031 -9.734 1 90.56 374 PHE B N 1
ATOM 9561 C CA . PHE B 1 374 ? -30.891 31.594 -9.438 1 90.56 374 PHE B CA 1
ATOM 9562 C C . PHE B 1 374 ? -29.734 30.984 -10.219 1 90.56 374 PHE B C 1
ATOM 9564 O O . PHE B 1 374 ? -28.969 30.188 -9.68 1 90.56 374 PHE B O 1
ATOM 9571 N N . MET B 1 375 ? -29.594 31.438 -11.445 1 90.88 375 MET B N 1
ATOM 9572 C CA . MET B 1 375 ? -28.531 30.891 -12.297 1 90.88 375 MET B CA 1
ATOM 9573 C C . MET B 1 375 ? -27.156 31.312 -11.789 1 90.88 375 MET B C 1
ATOM 9575 O O . MET B 1 375 ? -26.188 30.547 -11.914 1 90.88 375 MET B O 1
ATOM 9579 N N . ASP B 1 376 ? -27.109 32.438 -11.266 1 92.44 376 ASP B N 1
ATOM 9580 C CA . ASP B 1 376 ? -25.844 32.906 -10.703 1 92.44 376 ASP B CA 1
ATOM 9581 C C . ASP B 1 376 ? -25.453 32.062 -9.484 1 92.44 376 ASP B C 1
ATOM 9583 O O . ASP B 1 376 ? -24.281 31.719 -9.312 1 92.44 376 ASP B O 1
ATOM 9587 N N . LYS B 1 377 ? -26.469 31.766 -8.734 1 92.81 377 LYS B N 1
ATOM 9588 C CA . LYS B 1 377 ? -26.219 30.953 -7.551 1 92.81 377 LYS B CA 1
ATOM 9589 C C . LYS B 1 377 ? -25.812 29.531 -7.934 1 92.81 377 LYS B C 1
ATOM 9591 O O . LYS B 1 377 ? -24.969 28.922 -7.266 1 92.81 377 LYS B O 1
ATOM 9596 N N . VAL B 1 378 ? -26.438 29.094 -8.953 1 94.44 378 VAL B N 1
ATOM 9597 C CA . VAL B 1 378 ? -26.109 27.766 -9.453 1 94.44 378 VAL B CA 1
ATOM 9598 C C . VAL B 1 378 ? -24.656 27.75 -9.938 1 94.44 378 VAL B C 1
ATOM 9600 O O . VAL B 1 378 ? -23.906 26.828 -9.617 1 94.44 378 VAL B O 1
ATOM 9603 N N . ILE B 1 379 ? -24.25 28.734 -10.664 1 95.25 379 ILE B N 1
ATOM 9604 C CA . ILE B 1 379 ? -22.891 28.828 -11.172 1 95.25 379 ILE B CA 1
ATOM 9605 C C . ILE B 1 379 ? -21.906 28.953 -10.008 1 95.25 379 ILE B C 1
ATOM 9607 O O . ILE B 1 379 ? -20.859 28.281 -9.984 1 95.25 379 ILE B O 1
ATOM 9611 N N . ASP B 1 380 ? -22.25 29.672 -8.977 1 94.69 380 ASP B N 1
ATOM 9612 C CA . ASP B 1 380 ? -21.375 29.922 -7.836 1 94.69 380 ASP B CA 1
ATOM 9613 C C . ASP B 1 380 ? -21.172 28.656 -7.008 1 94.69 380 ASP B C 1
ATOM 9615 O O . ASP B 1 380 ? -20.188 28.531 -6.289 1 94.69 380 ASP B O 1
ATOM 9619 N N . SER B 1 381 ? -22.125 27.781 -7.113 1 95.56 381 SER B N 1
ATOM 9620 C CA . SER B 1 381 ? -22.016 26.531 -6.355 1 95.56 381 SER B CA 1
ATOM 9621 C C . SER B 1 381 ? -20.859 25.688 -6.836 1 95.56 381 SER B C 1
ATOM 9623 O O . SER B 1 381 ? -20.375 24.812 -6.105 1 95.56 381 SER B O 1
ATOM 9625 N N . PHE B 1 382 ? -20.344 25.969 -8.047 1 97 382 PHE B N 1
ATOM 9626 C CA . PHE B 1 382 ? -19.266 25.156 -8.625 1 97 382 PHE B CA 1
ATOM 9627 C C . PHE B 1 382 ? -17.906 25.828 -8.414 1 97 382 PHE B C 1
ATOM 9629 O O . PHE B 1 382 ? -16.922 25.469 -9.062 1 97 382 PHE B O 1
ATOM 9636 N N . ASN B 1 383 ? -17.875 26.797 -7.516 1 96.44 383 ASN B N 1
ATOM 9637 C CA . ASN B 1 383 ? -16.594 27.422 -7.184 1 96.44 383 ASN B CA 1
ATOM 9638 C C . ASN B 1 383 ? -15.695 26.469 -6.402 1 96.44 383 ASN B C 1
ATOM 9640 O O . ASN B 1 383 ? -15.953 26.188 -5.23 1 96.44 383 ASN B O 1
ATOM 9644 N N . VAL B 1 384 ? -14.609 26.062 -6.957 1 95 384 VAL B N 1
ATOM 9645 C CA . VAL B 1 384 ? -13.75 25 -6.43 1 95 384 VAL B CA 1
ATOM 9646 C C . VAL B 1 384 ? -13.039 25.484 -5.168 1 95 384 VAL B C 1
ATOM 9648 O O . VAL B 1 384 ? -12.898 24.75 -4.199 1 95 384 VAL B O 1
ATOM 9651 N N . ARG B 1 385 ? -12.547 26.703 -5.121 1 91.75 385 ARG B N 1
ATOM 9652 C CA . ARG B 1 385 ? -11.828 27.25 -3.975 1 91.75 385 ARG B CA 1
ATOM 9653 C C . ARG B 1 385 ? -12.719 27.297 -2.736 1 91.75 385 ARG B C 1
ATOM 9655 O O . ARG B 1 385 ? -12.289 26.906 -1.647 1 91.75 385 ARG B O 1
ATOM 9662 N N . ARG B 1 386 ? -13.922 27.766 -2.92 1 93.75 386 ARG B N 1
ATOM 9663 C CA . ARG B 1 386 ? -14.859 27.859 -1.807 1 93.75 386 ARG B CA 1
ATOM 9664 C C . ARG B 1 386 ? -15.258 26.469 -1.312 1 93.75 386 ARG B C 1
ATOM 9666 O O . ARG B 1 386 ? -15.367 26.25 -0.105 1 93.75 386 ARG B O 1
ATOM 9673 N N . ASN B 1 387 ? -15.492 25.609 -2.266 1 96 387 ASN B N 1
ATOM 9674 C CA . ASN B 1 387 ? -15.875 24.25 -1.903 1 96 387 ASN B CA 1
ATOM 9675 C C . ASN B 1 387 ? -14.742 23.516 -1.186 1 96 387 ASN B C 1
ATOM 9677 O O . ASN B 1 387 ? -14.984 22.75 -0.25 1 96 387 ASN B O 1
ATOM 9681 N N . LEU B 1 388 ? -13.531 23.703 -1.646 1 94 388 LEU B N 1
ATOM 9682 C CA . LEU B 1 388 ? -12.383 23.109 -0.977 1 94 388 LEU B CA 1
ATOM 9683 C C . LEU B 1 388 ? -12.234 23.656 0.44 1 94 388 LEU B C 1
ATOM 9685 O O . LEU B 1 388 ? -11.93 22.906 1.37 1 94 388 LEU B O 1
ATOM 9689 N N . ALA B 1 389 ? -12.461 24.953 0.588 1 92.31 389 ALA B N 1
ATOM 9690 C CA . ALA B 1 389 ? -12.383 25.578 1.907 1 92.31 389 ALA B CA 1
ATOM 9691 C C . ALA B 1 389 ? -13.43 25 2.85 1 92.31 389 ALA B C 1
ATOM 9693 O O . ALA B 1 389 ? -13.172 24.812 4.039 1 92.31 389 ALA B O 1
ATOM 9694 N N . THR B 1 390 ? -14.562 24.703 2.24 1 93.12 390 THR B N 1
ATOM 9695 C CA . THR B 1 390 ? -15.641 24.125 3.033 1 93.12 390 THR B CA 1
ATOM 9696 C C . THR B 1 390 ? -15.266 22.734 3.537 1 93.12 390 THR B C 1
ATOM 9698 O O . THR B 1 390 ? -15.586 22.375 4.668 1 93.12 390 THR B O 1
ATOM 9701 N N . VAL B 1 391 ? -14.633 22.016 2.777 1 94.44 391 VAL B N 1
ATOM 9702 C CA . VAL B 1 391 ? -14.242 20.656 3.146 1 94.44 391 VAL B CA 1
ATOM 9703 C C . VAL B 1 391 ? -13.188 20.703 4.25 1 94.44 391 VAL B C 1
ATOM 9705 O O . VAL B 1 391 ? -13.188 19.859 5.148 1 94.44 391 VAL B O 1
ATOM 9708 N N . PHE B 1 392 ? -12.312 21.719 4.254 1 91.81 392 PHE B N 1
ATOM 9709 C CA . PHE B 1 392 ? -11.203 21.766 5.203 1 91.81 392 PHE B CA 1
ATOM 9710 C C . PHE B 1 392 ? -11.578 22.594 6.43 1 91.81 392 PHE B C 1
ATOM 9712 O O . PHE B 1 392 ? -10.852 22.594 7.422 1 91.81 392 PHE B O 1
ATOM 9719 N N . ARG B 1 393 ? -12.727 23.219 6.383 1 90.5 393 ARG B N 1
ATOM 9720 C CA . ARG B 1 393 ? -13.203 23.953 7.551 1 90.5 393 ARG B CA 1
ATOM 9721 C C . ARG B 1 393 ? -13.633 23 8.656 1 90.5 393 ARG B C 1
ATOM 9723 O O . ARG B 1 393 ? -14.375 22.047 8.414 1 90.5 393 ARG B O 1
ATOM 9730 N N . THR B 1 394 ? -13.125 23.156 9.859 1 89.81 394 THR B N 1
ATOM 9731 C CA . THR B 1 394 ? -13.406 22.219 10.945 1 89.81 394 THR B CA 1
ATOM 9732 C C . THR B 1 394 ? -14.18 22.906 12.07 1 89.81 394 THR B C 1
ATOM 9734 O O . THR B 1 394 ? -14.281 22.375 13.18 1 89.81 394 THR B O 1
ATOM 9737 N N . ASP B 1 395 ? -14.727 24.031 11.82 1 88.38 395 ASP B N 1
ATOM 9738 C CA . ASP B 1 395 ? -15.562 24.703 12.812 1 88.38 395 ASP B CA 1
ATOM 9739 C C . ASP B 1 395 ? -16.938 24.047 12.906 1 88.38 395 ASP B C 1
ATOM 9741 O O . ASP B 1 395 ? -17.5 23.625 11.891 1 88.38 395 ASP B O 1
ATOM 9745 N N . ILE B 1 396 ? -17.359 23.75 14.086 1 85.38 396 ILE B N 1
ATOM 9746 C CA . ILE B 1 396 ? -18.641 23.062 14.266 1 85.38 396 ILE B CA 1
ATOM 9747 C C . ILE B 1 396 ? -19.578 23.969 15.062 1 85.38 396 ILE B C 1
ATOM 9749 O O . ILE B 1 396 ? -19.141 24.781 15.867 1 85.38 396 ILE B O 1
ATOM 9753 N N . GLY B 1 397 ? -20.828 23.781 14.773 1 79.31 397 GLY B N 1
ATOM 9754 C CA . GLY B 1 397 ? -21.828 24.531 15.516 1 79.31 397 GLY B CA 1
ATOM 9755 C C . GLY B 1 397 ? -21.984 24.047 16.953 1 79.31 397 GLY B C 1
ATOM 9756 O O . GLY B 1 397 ? -21.516 22.969 17.297 1 79.31 397 GLY B O 1
ATOM 9757 N N . PRO B 1 398 ? -22.547 24.859 17.781 1 74.44 398 PRO B N 1
ATOM 9758 C CA . PRO B 1 398 ? -22.703 24.531 19.188 1 74.44 398 PRO B CA 1
ATOM 9759 C C . PRO B 1 398 ? -23.562 23.281 19.406 1 74.44 398 PRO B C 1
ATOM 9761 O O . PRO B 1 398 ? -23.406 22.578 20.406 1 74.44 398 PRO B O 1
ATOM 9764 N N . GLN B 1 399 ? -24.391 22.969 18.516 1 77.56 399 GLN B N 1
ATOM 9765 C CA . GLN B 1 399 ? -25.297 21.844 18.703 1 77.56 399 GLN B CA 1
ATOM 9766 C C . GLN B 1 399 ? -24.781 20.594 18 1 77.56 399 GLN B C 1
ATOM 9768 O O . GLN B 1 399 ? -25.422 19.547 18.031 1 77.56 399 GLN B O 1
ATOM 9773 N N . SER B 1 400 ? -23.625 20.703 17.531 1 85.69 400 SER B N 1
ATOM 9774 C CA . SER B 1 400 ? -23.078 19.578 16.781 1 85.69 400 SER B CA 1
ATOM 9775 C C . SER B 1 400 ? -22.469 18.531 17.719 1 85.69 400 SER B C 1
ATOM 9777 O O . SER B 1 400 ? -22.141 18.828 18.875 1 85.69 400 SER B O 1
ATOM 9779 N N . LEU B 1 401 ? -22.547 17.344 17.344 1 91.44 401 LEU B N 1
ATOM 9780 C CA . LEU B 1 401 ? -22 16.203 18.078 1 91.44 401 LEU B CA 1
ATOM 9781 C C . LEU B 1 401 ? -20.734 15.688 17.391 1 91.44 401 LEU B C 1
ATOM 9783 O O . LEU B 1 401 ? -20.781 14.711 16.641 1 91.44 401 LEU B O 1
ATOM 9787 N N . PRO B 1 402 ? -19.609 16.219 17.719 1 92.88 402 PRO B N 1
ATOM 9788 C CA . PRO B 1 402 ? -18.391 15.938 16.969 1 92.88 402 PRO B CA 1
ATOM 9789 C C . PRO B 1 402 ? -17.922 14.484 17.109 1 92.88 402 PRO B C 1
ATOM 9791 O O . PRO B 1 402 ? -17.203 13.977 16.25 1 92.88 402 PRO B O 1
ATOM 9794 N N . VAL B 1 403 ? -18.344 13.781 18.188 1 96.19 403 VAL B N 1
ATOM 9795 C CA . VAL B 1 403 ? -17.922 12.406 18.422 1 96.19 403 VAL B CA 1
ATOM 9796 C C . VAL B 1 403 ? -18.391 11.516 17.266 1 96.19 403 VAL B C 1
ATOM 9798 O O . VAL B 1 403 ? -17.75 10.516 16.953 1 96.19 403 VAL B O 1
ATOM 9801 N N . ILE B 1 404 ? -19.484 11.875 16.609 1 97.25 404 ILE B N 1
ATOM 9802 C CA . ILE B 1 404 ? -20.047 11.125 15.492 1 97.25 404 ILE B CA 1
ATOM 9803 C C . ILE B 1 404 ? -19.047 11.062 14.344 1 97.25 404 ILE B C 1
ATOM 9805 O O . ILE B 1 404 ? -18.922 10.031 13.688 1 97.25 404 ILE B O 1
ATOM 9809 N N . CYS B 1 405 ? -18.297 12.164 14.156 1 96.75 405 CYS B N 1
ATOM 9810 C CA . CYS B 1 405 ? -17.328 12.25 13.062 1 96.75 405 CYS B CA 1
ATOM 9811 C C . CYS B 1 405 ? -16.219 11.219 13.242 1 96.75 405 CYS B C 1
ATOM 9813 O O . CYS B 1 405 ? -15.82 10.562 12.281 1 96.75 405 CYS B O 1
ATOM 9815 N N . GLY B 1 406 ? -15.812 11.094 14.469 1 97.38 406 GLY B N 1
ATOM 9816 C CA . GLY B 1 406 ? -14.781 10.109 14.742 1 97.38 406 GLY B CA 1
ATOM 9817 C C . GLY B 1 406 ? -15.266 8.68 14.617 1 97.38 406 GLY B C 1
ATOM 9818 O O . GLY B 1 406 ? -14.57 7.824 14.055 1 97.38 406 GLY B O 1
ATOM 9819 N N . ILE B 1 407 ? -16.438 8.391 15.078 1 97.62 407 ILE B N 1
ATOM 9820 C CA . ILE B 1 407 ? -17.016 7.047 15.016 1 97.62 407 ILE B CA 1
ATOM 9821 C C . ILE B 1 407 ? -17.188 6.621 13.562 1 97.62 407 ILE B C 1
ATOM 9823 O O . ILE B 1 407 ? -16.734 5.539 13.172 1 97.62 407 ILE B O 1
ATOM 9827 N N . LYS B 1 408 ? -17.703 7.465 12.75 1 97.75 408 LYS B N 1
ATOM 9828 C CA . LYS B 1 408 ? -17.938 7.16 11.344 1 97.75 408 LYS B CA 1
ATOM 9829 C C . LYS B 1 408 ? -16.625 6.961 10.586 1 97.75 408 LYS B C 1
ATOM 9831 O O . LYS B 1 408 ? -16.516 6.055 9.758 1 97.75 408 LYS B O 1
ATOM 9836 N N . SER B 1 409 ? -15.68 7.836 10.914 1 97.62 409 SER B N 1
ATOM 9837 C CA . SER B 1 409 ? -14.406 7.773 10.203 1 97.62 409 SER B CA 1
ATOM 9838 C C . SER B 1 409 ? -13.672 6.469 10.5 1 97.62 409 SER B C 1
ATOM 9840 O O . SER B 1 409 ? -13.141 5.832 9.594 1 97.62 409 SER B O 1
ATOM 9842 N N . ILE B 1 410 ? -13.633 6.051 11.742 1 97.12 410 ILE B N 1
ATOM 9843 C CA . ILE B 1 410 ? -12.938 4.828 12.125 1 97.12 410 ILE B CA 1
ATOM 9844 C C . ILE B 1 410 ? -13.672 3.617 11.562 1 97.12 410 ILE B C 1
ATOM 9846 O O . ILE B 1 410 ? -13.047 2.684 11.055 1 97.12 410 ILE B O 1
ATOM 9850 N N . CYS B 1 411 ? -14.953 3.629 11.633 1 97.75 411 CYS B N 1
ATOM 9851 C CA . CYS B 1 411 ? -15.75 2.553 11.047 1 97.75 411 CYS B CA 1
ATOM 9852 C C . CYS B 1 411 ? -15.547 2.475 9.539 1 97.75 411 CYS B C 1
ATOM 9854 O O . CYS B 1 411 ? -15.414 1.384 8.984 1 97.75 411 CYS B O 1
ATOM 9856 N N . CYS B 1 412 ? -15.5 3.625 8.938 1 97.75 412 CYS B N 1
ATOM 9857 C CA . CYS B 1 412 ? -15.273 3.668 7.496 1 97.75 412 CYS B CA 1
ATOM 9858 C C . CYS B 1 412 ? -13.93 3.031 7.141 1 97.75 412 CYS B C 1
ATOM 9860 O O . CYS B 1 412 ? -13.852 2.223 6.215 1 97.75 412 CYS B O 1
ATOM 9862 N N . PHE B 1 413 ? -12.922 3.322 7.867 1 96.75 413 PHE B N 1
ATOM 9863 C CA . PHE B 1 413 ? -11.602 2.785 7.578 1 96.75 413 PHE B CA 1
ATOM 9864 C C . PHE B 1 413 ? -11.586 1.27 7.73 1 96.75 413 PHE B C 1
ATOM 9866 O O . PHE B 1 413 ? -10.992 0.564 6.906 1 96.75 413 PHE B O 1
ATOM 9873 N N . LEU B 1 414 ? -12.156 0.785 8.797 1 97.5 414 LEU B N 1
ATOM 9874 C CA . LEU B 1 414 ? -12.188 -0.657 9.016 1 97.5 414 LEU B CA 1
ATOM 9875 C C . LEU B 1 414 ? -12.961 -1.358 7.902 1 97.5 414 LEU B C 1
ATOM 9877 O O . LEU B 1 414 ? -12.57 -2.443 7.461 1 97.5 414 LEU B O 1
ATOM 9881 N N . ILE B 1 415 ? -13.984 -0.737 7.426 1 98.06 415 ILE B N 1
ATOM 9882 C CA . ILE B 1 415 ? -14.75 -1.284 6.312 1 98.06 415 ILE B CA 1
ATOM 9883 C C . ILE B 1 415 ? -13.883 -1.309 5.055 1 98.06 415 ILE B C 1
ATOM 9885 O O . ILE B 1 415 ? -13.938 -2.262 4.273 1 98.06 415 ILE B O 1
ATOM 9889 N N . LEU B 1 416 ? -13.07 -0.246 4.879 1 98.19 416 LEU B N 1
ATOM 9890 C CA . LEU B 1 416 ? -12.18 -0.203 3.727 1 98.19 416 LEU B CA 1
ATOM 9891 C C . LEU B 1 416 ? -11.164 -1.339 3.785 1 98.19 416 LEU B C 1
ATOM 9893 O O . LEU B 1 416 ? -10.789 -1.897 2.752 1 98.19 416 LEU B O 1
ATOM 9897 N N . CYS B 1 417 ? -10.734 -1.705 4.98 1 97.06 417 CYS B N 1
ATOM 9898 C CA . CYS B 1 417 ? -9.828 -2.838 5.141 1 97.06 417 CYS B CA 1
ATOM 9899 C C . CYS B 1 417 ? -10.508 -4.137 4.723 1 97.06 417 CYS B C 1
ATOM 9901 O O . CYS B 1 417 ? -9.875 -5.004 4.109 1 97.06 417 CYS B O 1
ATOM 9903 N N . PHE B 1 418 ? -11.75 -4.246 5.047 1 97 418 PHE B N 1
ATOM 9904 C CA . PHE B 1 418 ? -12.508 -5.414 4.621 1 97 418 PHE B CA 1
ATOM 9905 C C . PHE B 1 418 ? -12.695 -5.414 3.107 1 97 418 PHE B C 1
ATOM 9907 O O . PHE B 1 418 ? -12.617 -6.465 2.467 1 97 418 PHE B O 1
ATOM 9914 N N . HIS B 1 419 ? -12.953 -4.23 2.518 1 97.44 419 HIS B N 1
ATOM 9915 C CA . HIS B 1 419 ? -13.094 -4.109 1.07 1 97.44 419 HIS B CA 1
ATOM 9916 C C . HIS B 1 419 ? -11.852 -4.629 0.353 1 97.44 419 HIS B C 1
ATOM 9918 O O . HIS B 1 419 ? -11.953 -5.188 -0.742 1 97.44 419 HIS B O 1
ATOM 9924 N N . MET B 1 420 ? -10.758 -4.445 0.974 1 95.75 420 MET B N 1
ATOM 9925 C CA . MET B 1 420 ? -9.516 -4.934 0.389 1 95.75 420 MET B CA 1
ATOM 9926 C C . MET B 1 420 ? -9.562 -6.445 0.192 1 95.75 420 MET B C 1
ATOM 9928 O O . MET B 1 420 ? -9.102 -6.961 -0.828 1 95.75 420 MET B O 1
ATOM 9932 N N . GLN B 1 421 ? -10.117 -7.098 1.128 1 93.31 421 GLN B N 1
ATOM 9933 C CA . GLN B 1 421 ? -10.211 -8.555 1.043 1 93.31 421 GLN B CA 1
ATOM 9934 C C . GLN B 1 421 ? -11.289 -8.977 0.054 1 93.31 421 GLN B C 1
ATOM 9936 O O . GLN B 1 421 ? -11.062 -9.859 -0.782 1 93.31 421 GLN B O 1
ATOM 9941 N N . TRP B 1 422 ? -12.367 -8.312 0.078 1 93.88 422 TRP B N 1
ATOM 9942 C CA . TRP B 1 422 ? -13.5 -8.688 -0.754 1 93.88 422 TRP B CA 1
ATOM 9943 C C . TRP B 1 422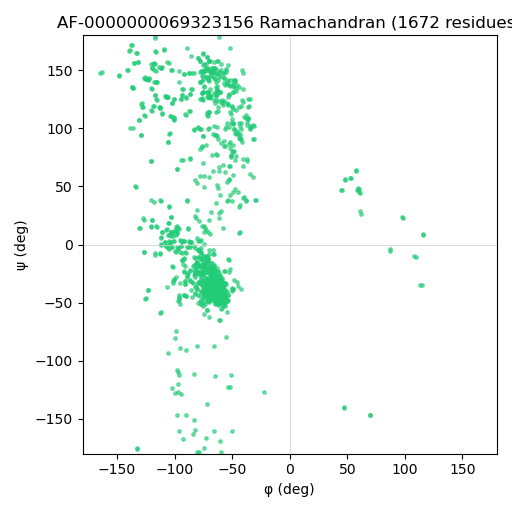 ? -13.211 -8.422 -2.227 1 93.88 422 TRP B C 1
ATOM 9945 O O . TRP B 1 422 ? -13.398 -9.297 -3.074 1 93.88 422 TRP B O 1
ATOM 9955 N N . TYR B 1 423 ? -12.672 -7.297 -2.539 1 95.62 423 TYR B N 1
ATOM 9956 C CA . TYR B 1 423 ? -12.586 -6.863 -3.928 1 95.62 423 TYR B CA 1
ATOM 9957 C C . TYR B 1 423 ? -11.242 -7.242 -4.531 1 95.62 423 TYR B C 1
ATOM 9959 O O . TYR B 1 423 ? -10.992 -7.008 -5.719 1 95.62 423 TYR B O 1
ATOM 9967 N N . THR B 1 424 ? -10.344 -7.867 -3.771 1 94.62 424 THR B N 1
ATOM 9968 C CA . THR B 1 424 ? -9.117 -8.438 -4.32 1 94.62 424 THR B CA 1
ATOM 9969 C C . THR B 1 424 ? -9.227 -9.953 -4.441 1 94.62 424 THR B C 1
ATOM 9971 O O . THR B 1 424 ? -8.336 -10.609 -4.977 1 94.62 424 THR B O 1
ATOM 9974 N N . PHE B 1 425 ? -10.312 -10.57 -4.039 1 93.88 425 PHE B N 1
ATOM 9975 C CA . PHE B 1 425 ? -10.469 -12.016 -3.941 1 93.88 425 PHE B CA 1
ATOM 9976 C C . PHE B 1 425 ? -10.164 -12.688 -5.273 1 93.88 425 PHE B C 1
ATOM 9978 O O . PHE B 1 425 ? -9.508 -13.727 -5.312 1 93.88 425 PHE B O 1
ATOM 9985 N N . PHE B 1 426 ? -10.594 -12.086 -6.402 1 93.62 426 PHE B N 1
ATOM 9986 C CA . PHE B 1 426 ? -10.484 -12.734 -7.703 1 93.62 426 PHE B CA 1
ATOM 9987 C C . PHE B 1 426 ? -9.031 -12.75 -8.172 1 93.62 426 PHE B C 1
ATOM 9989 O O . PHE B 1 426 ? -8.688 -13.461 -9.117 1 93.62 426 PHE B O 1
ATOM 9996 N N . THR B 1 427 ? -8.156 -12.031 -7.5 1 95.12 427 THR B N 1
ATOM 9997 C CA . THR B 1 427 ? -6.75 -12 -7.891 1 95.12 427 THR B CA 1
ATOM 9998 C C . THR B 1 427 ? -5.891 -12.789 -6.906 1 95.12 427 THR B C 1
ATOM 10000 O O . THR B 1 427 ? -4.676 -12.883 -7.074 1 95.12 427 THR B O 1
ATOM 10003 N N . ILE B 1 428 ? -6.465 -13.344 -5.883 1 94.81 428 ILE B N 1
ATOM 10004 C CA . ILE B 1 428 ? -5.723 -14.062 -4.852 1 94.81 428 ILE B CA 1
ATOM 10005 C C . ILE B 1 428 ? -5.496 -15.508 -5.289 1 94.81 428 ILE B C 1
ATOM 10007 O O . ILE B 1 428 ? -6.422 -16.172 -5.766 1 94.81 428 ILE B O 1
ATOM 10011 N N . GLN B 1 429 ? -4.309 -15.969 -5.129 1 94.31 429 GLN B N 1
ATOM 10012 C CA . GLN B 1 429 ? -3.975 -17.297 -5.625 1 94.31 429 GLN B CA 1
ATOM 10013 C C . GLN B 1 429 ? -4.191 -18.359 -4.547 1 94.31 429 GLN B C 1
ATOM 10015 O O . GLN B 1 429 ? -4.309 -19.547 -4.855 1 94.31 429 GLN B O 1
ATOM 10020 N N . ASN B 1 430 ? -4.172 -18.047 -3.273 1 94.56 430 ASN B N 1
ATOM 10021 C CA . ASN B 1 430 ? -4.402 -18.984 -2.184 1 94.56 430 ASN B CA 1
ATOM 10022 C C . ASN B 1 430 ? -5.602 -18.562 -1.331 1 94.56 430 ASN B C 1
ATOM 10024 O O . ASN B 1 430 ? -5.449 -18.281 -0.143 1 94.56 430 ASN B O 1
ATOM 10028 N N . SER B 1 431 ? -6.738 -18.719 -1.883 1 94.56 431 SER B N 1
ATOM 10029 C CA . SER B 1 431 ? -7.98 -18.234 -1.29 1 94.56 431 SER B CA 1
ATOM 10030 C C . SER B 1 431 ? -8.273 -18.938 0.029 1 94.56 431 SER B C 1
ATOM 10032 O O . SER B 1 431 ? -8.805 -18.328 0.961 1 94.56 431 SER B O 1
ATOM 10034 N N . ALA B 1 432 ? -7.945 -20.25 0.16 1 96.06 432 ALA B N 1
ATOM 10035 C CA . ALA B 1 432 ? -8.18 -20.969 1.401 1 96.06 432 ALA B CA 1
ATOM 10036 C C . ALA B 1 432 ? -7.438 -20.328 2.568 1 96.06 432 ALA B C 1
ATOM 10038 O O . ALA B 1 432 ? -7.961 -20.266 3.684 1 96.06 432 ALA B O 1
ATOM 10039 N N . LEU B 1 433 ? -6.262 -19.922 2.291 1 95.38 433 LEU B N 1
ATOM 10040 C CA . LEU B 1 433 ? -5.457 -19.281 3.33 1 95.38 433 LEU B CA 1
ATOM 10041 C C . LEU B 1 433 ? -6.062 -17.938 3.74 1 95.38 433 LEU B C 1
ATOM 10043 O O . LEU B 1 433 ? -5.945 -17.531 4.898 1 95.38 433 LEU B O 1
ATOM 10047 N N . MET B 1 434 ? -6.645 -17.25 2.791 1 95.12 434 MET B N 1
ATOM 10048 C CA . MET B 1 434 ? -7.316 -15.992 3.121 1 95.12 434 MET B CA 1
ATOM 10049 C C . MET B 1 434 ? -8.398 -16.219 4.176 1 95.12 434 MET B C 1
ATOM 10051 O O . MET B 1 434 ? -8.492 -15.461 5.145 1 95.12 434 MET B O 1
ATOM 10055 N N . PHE B 1 435 ? -9.188 -17.297 4.055 1 95.62 435 PHE B N 1
ATOM 10056 C CA . PHE B 1 435 ? -10.242 -17.594 5.008 1 95.62 435 PHE B CA 1
ATOM 10057 C C . PHE B 1 435 ? -9.664 -18.109 6.324 1 95.62 435 PHE B C 1
ATOM 10059 O O . PHE B 1 435 ? -10.219 -17.859 7.395 1 95.62 435 PHE B O 1
ATOM 10066 N N . HIS B 1 436 ? -8.539 -18.828 6.207 1 95.44 436 HIS B N 1
ATOM 10067 C CA . HIS B 1 436 ? -7.832 -19.25 7.41 1 95.44 436 HIS B CA 1
ATOM 10068 C C . HIS B 1 436 ? -7.453 -18.047 8.273 1 95.44 436 HIS B C 1
ATOM 10070 O O . HIS B 1 436 ? -7.691 -18.062 9.484 1 95.44 436 HIS B O 1
ATOM 10076 N N . TYR B 1 437 ? -6.91 -17.016 7.641 1 94.69 437 TYR B N 1
ATOM 10077 C CA . TYR B 1 437 ? -6.527 -15.812 8.367 1 94.69 437 TYR B CA 1
ATOM 10078 C C . TYR B 1 437 ? -7.758 -15.062 8.867 1 94.69 437 TYR B C 1
ATOM 10080 O O . TYR B 1 437 ? -7.758 -14.531 9.977 1 94.69 437 TYR B O 1
ATOM 10088 N N . ALA B 1 438 ? -8.781 -15.039 8.07 1 95.12 438 ALA B N 1
ATOM 10089 C CA . ALA B 1 438 ? -10 -14.305 8.398 1 95.12 438 ALA B CA 1
ATOM 10090 C C . ALA B 1 438 ? -10.664 -14.859 9.648 1 95.12 438 ALA B C 1
ATOM 10092 O O . ALA B 1 438 ? -11.367 -14.141 10.367 1 95.12 438 ALA B O 1
ATOM 10093 N N . GLU B 1 439 ? -10.461 -16.125 9.945 1 94.62 439 GLU B N 1
ATOM 10094 C CA . GLU B 1 439 ? -11.125 -16.766 11.078 1 94.62 439 GLU B CA 1
ATOM 10095 C C . GLU B 1 439 ? -10.281 -16.641 12.352 1 94.62 439 GLU B C 1
ATOM 10097 O O . GLU B 1 439 ? -10.75 -16.969 13.445 1 94.62 439 GLU B O 1
ATOM 10102 N N . GLN B 1 440 ? -9.086 -16.141 12.211 1 93.94 440 GLN B N 1
ATOM 10103 C CA . GLN B 1 440 ? -8.25 -15.969 13.391 1 93.94 440 GLN B CA 1
ATOM 10104 C C . GLN B 1 440 ? -8.719 -14.789 14.234 1 93.94 440 GLN B C 1
ATOM 10106 O O . GLN B 1 440 ? -9.164 -13.773 13.695 1 93.94 440 GLN B O 1
ATOM 10111 N N . VAL B 1 441 ? -8.562 -14.797 15.5 1 92.81 441 VAL B N 1
ATOM 10112 C CA . VAL B 1 441 ? -9.055 -13.805 16.453 1 92.81 441 VAL B CA 1
ATOM 10113 C C . VAL B 1 441 ? -8.383 -12.461 16.188 1 92.81 441 VAL B C 1
ATOM 10115 O O . VAL B 1 441 ? -9.023 -11.414 16.281 1 92.81 441 VAL B O 1
ATOM 10118 N N . ARG B 1 442 ? -7.172 -12.508 15.812 1 90.75 442 ARG B N 1
ATOM 10119 C CA . ARG B 1 442 ? -6.41 -11.273 15.625 1 90.75 442 ARG B CA 1
ATOM 10120 C C . ARG B 1 442 ? -6.883 -10.523 14.383 1 90.75 442 ARG B C 1
ATOM 10122 O O . ARG B 1 442 ? -6.645 -9.32 14.25 1 90.75 442 ARG B O 1
ATOM 10129 N N . TYR B 1 443 ? -7.594 -11.195 13.5 1 93.94 443 TYR B N 1
ATOM 10130 C CA . TYR B 1 443 ? -7.98 -10.586 12.234 1 93.94 443 TYR B CA 1
ATOM 10131 C C . TYR B 1 443 ? -9.484 -10.359 12.18 1 93.94 443 TYR B C 1
ATOM 10133 O O . TYR B 1 443 ? -10.008 -9.852 11.188 1 93.94 443 TYR B O 1
ATOM 10141 N N . GLN B 1 444 ? -10.195 -10.594 13.227 1 93.88 444 GLN B N 1
ATOM 10142 C CA . GLN B 1 444 ? -11.656 -10.555 13.227 1 93.88 444 GLN B CA 1
ATOM 10143 C C . GLN B 1 444 ? -12.172 -9.117 13.188 1 93.88 444 GLN B C 1
ATOM 10145 O O . GLN B 1 444 ? -13.273 -8.859 12.703 1 93.88 444 GLN B O 1
ATOM 10150 N N . VAL B 1 445 ? -11.344 -8.219 13.641 1 94.38 445 VAL B N 1
ATOM 10151 C CA . VAL B 1 445 ? -11.75 -6.82 13.578 1 94.38 445 VAL B CA 1
ATOM 10152 C C . VAL B 1 445 ? -11.945 -6.398 12.125 1 94.38 445 VAL B C 1
ATOM 10154 O O . VAL B 1 445 ? -12.812 -5.574 11.828 1 94.38 445 VAL B O 1
ATOM 10157 N N . ILE B 1 446 ? -11.203 -7.023 11.266 1 95.5 446 ILE B N 1
ATOM 10158 C CA . ILE B 1 446 ? -11.281 -6.695 9.844 1 95.5 446 ILE B CA 1
ATOM 10159 C C . ILE B 1 446 ? -12.305 -7.598 9.156 1 95.5 446 ILE B C 1
ATOM 10161 O O . ILE B 1 446 ? -13.133 -7.125 8.383 1 95.5 446 ILE B O 1
ATOM 10165 N N . SER B 1 447 ? -12.266 -8.883 9.484 1 95.25 447 SER B N 1
ATOM 10166 C CA . SER B 1 447 ? -13.141 -9.828 8.805 1 95.25 447 SER B CA 1
ATOM 10167 C C . SER B 1 447 ? -14.602 -9.602 9.172 1 95.25 447 SER B C 1
ATOM 10169 O O . SER B 1 447 ? -15.5 -9.914 8.383 1 95.25 447 SER B O 1
ATOM 10171 N N . ASN B 1 448 ? -14.875 -8.961 10.344 1 96 448 ASN B N 1
ATOM 10172 C CA . ASN B 1 448 ? -16.25 -8.68 10.766 1 96 448 ASN B CA 1
ATOM 10173 C C . ASN B 1 448 ? -16.594 -7.199 10.594 1 96 448 ASN B C 1
ATOM 10175 O O . ASN B 1 448 ? -17.578 -6.719 11.164 1 96 448 ASN B O 1
ATOM 10179 N N . ALA B 1 449 ? -15.836 -6.523 9.812 1 96.62 449 ALA B N 1
ATOM 10180 C CA . ALA B 1 449 ? -16.016 -5.086 9.609 1 96.62 449 ALA B CA 1
ATOM 10181 C C . ALA B 1 449 ? -17.359 -4.785 8.945 1 96.62 449 ALA B C 1
ATOM 10183 O O . ALA B 1 449 ? -17.906 -3.697 9.117 1 96.62 449 ALA B O 1
ATOM 10184 N N . PRO B 1 450 ? -17.953 -5.66 8.156 1 94.94 450 PRO B N 1
ATOM 10185 C CA . PRO B 1 450 ? -19.266 -5.391 7.578 1 94.94 450 PRO B CA 1
ATOM 10186 C C . PRO B 1 450 ? -20.328 -5.086 8.633 1 94.94 450 PRO B C 1
ATOM 10188 O O . PRO B 1 450 ? -21.312 -4.41 8.352 1 94.94 450 PRO B O 1
ATOM 10191 N N . LEU B 1 451 ? -20.109 -5.527 9.812 1 95.19 451 LEU B N 1
ATOM 10192 C CA . LEU B 1 451 ? -21.016 -5.238 10.93 1 95.19 451 LEU B CA 1
ATOM 10193 C C . LEU B 1 451 ? -21.031 -3.746 11.234 1 95.19 451 LEU B C 1
ATOM 10195 O O . LEU B 1 451 ? -22.031 -3.234 11.766 1 95.19 451 LEU B O 1
ATOM 10199 N N . LEU B 1 452 ? -20.016 -3.084 10.875 1 97.44 452 LEU B N 1
ATOM 10200 C CA . LEU B 1 452 ? -19.859 -1.68 11.242 1 97.44 452 LEU B CA 1
ATOM 10201 C C . LEU B 1 452 ? -20.734 -0.79 10.359 1 97.44 452 LEU B C 1
ATOM 10203 O O . LEU B 1 452 ? -20.953 0.382 10.68 1 97.44 452 LEU B O 1
ATOM 10207 N N . VAL B 1 453 ? -21.297 -1.282 9.273 1 97.25 453 VAL B N 1
ATOM 10208 C CA . VAL B 1 453 ? -22.281 -0.545 8.492 1 97.25 453 VAL B CA 1
ATOM 10209 C C . VAL B 1 453 ? -23.5 -0.244 9.359 1 97.25 453 VAL B C 1
ATOM 10211 O O . VAL B 1 453 ? -24.141 0.797 9.195 1 97.25 453 VAL B O 1
ATOM 10214 N N . ASP B 1 454 ? -23.75 -1.081 10.328 1 97.5 454 ASP B N 1
ATOM 10215 C CA . ASP B 1 454 ? -24.875 -0.919 11.234 1 97.5 454 ASP B CA 1
ATOM 10216 C C . ASP B 1 454 ? -24.719 0.323 12.109 1 97.5 454 ASP B C 1
ATOM 10218 O O . ASP B 1 454 ? -25.703 0.93 12.531 1 97.5 454 ASP B O 1
ATOM 10222 N N . VAL B 1 455 ? -23.484 0.646 12.344 1 98.06 455 VAL B N 1
ATOM 10223 C CA . VAL B 1 455 ? -23.219 1.868 13.094 1 98.06 455 VAL B CA 1
ATOM 10224 C C . VAL B 1 455 ? -23.688 3.08 12.289 1 98.06 455 VAL B C 1
ATOM 10226 O O . VAL B 1 455 ? -24.25 4.023 12.852 1 98.06 455 VAL B O 1
ATOM 10229 N N . PHE B 1 456 ? -23.5 3.057 11.023 1 97.94 456 PHE B N 1
ATOM 10230 C CA . PHE B 1 456 ? -23.938 4.145 10.164 1 97.94 456 PHE B CA 1
ATOM 10231 C C . PHE B 1 456 ? -25.469 4.238 10.148 1 97.94 456 PHE B C 1
ATOM 10233 O O . PHE B 1 456 ? -26.016 5.34 10.188 1 97.94 456 PHE B O 1
ATOM 10240 N N . PHE B 1 457 ? -26.141 3.096 10.125 1 98.25 457 PHE B N 1
ATOM 10241 C CA . PHE B 1 457 ? -27.609 3.08 10.164 1 98.25 457 PHE B CA 1
ATOM 10242 C C . PHE B 1 457 ? -28.109 3.652 11.484 1 98.25 457 PHE B C 1
ATOM 10244 O O . PHE B 1 457 ? -29.047 4.453 11.5 1 98.25 457 PHE B O 1
ATOM 10251 N N . ALA B 1 458 ? -27.453 3.252 12.523 1 98.5 458 ALA B N 1
ATOM 10252 C CA . ALA B 1 458 ? -27.859 3.734 13.844 1 98.5 458 ALA B CA 1
ATOM 10253 C C . ALA B 1 458 ? -27.703 5.25 13.945 1 98.5 458 ALA B C 1
ATOM 10255 O O . ALA B 1 458 ? -28.594 5.941 14.453 1 98.5 458 ALA B O 1
ATOM 10256 N N . ILE B 1 459 ? -26.609 5.711 13.469 1 98.06 459 ILE B N 1
ATOM 10257 C CA . ILE B 1 459 ? -26.312 7.141 13.539 1 98.06 459 ILE B CA 1
ATOM 10258 C C . ILE B 1 459 ? -27.312 7.91 12.672 1 98.06 459 ILE B C 1
ATOM 10260 O O . ILE B 1 459 ? -27.781 8.977 13.055 1 98.06 459 ILE B O 1
ATOM 10264 N N . SER B 1 460 ? -27.641 7.395 11.516 1 97.69 460 SER B N 1
ATOM 10265 C CA . SER B 1 460 ? -28.609 8.031 10.633 1 97.69 460 SER B CA 1
ATOM 10266 C C . SER B 1 460 ? -29.984 8.148 11.297 1 97.69 460 SER B C 1
ATOM 10268 O O . SER B 1 460 ? -30.609 9.203 11.258 1 97.69 460 SER B O 1
ATOM 10270 N N . GLY B 1 461 ? -30.406 7.051 11.906 1 98.12 461 GLY B N 1
ATOM 10271 C CA . GLY B 1 461 ? -31.656 7.098 12.641 1 98.12 461 GLY B CA 1
ATOM 10272 C C . GLY B 1 461 ? -31.641 8.078 13.797 1 98.12 461 GLY B C 1
ATOM 10273 O O . GLY B 1 461 ? -32.594 8.812 14.016 1 98.12 461 GLY B O 1
ATOM 10274 N N . PHE B 1 462 ? -30.516 8.062 14.492 1 97.94 462 PHE B N 1
ATOM 10275 C CA . PHE B 1 462 ? -30.328 8.969 15.617 1 97.94 462 PHE B CA 1
ATOM 10276 C C . PHE B 1 462 ? -30.438 10.422 15.172 1 97.94 462 PHE B C 1
ATOM 10278 O O . PHE B 1 462 ? -31.172 11.203 15.773 1 97.94 462 PHE B O 1
ATOM 10285 N N . LEU B 1 463 ? -29.797 10.766 14.086 1 96.06 463 LEU B N 1
ATOM 10286 C CA . LEU B 1 463 ? -29.672 12.148 13.648 1 96.06 463 LEU B CA 1
ATOM 10287 C C . LEU B 1 463 ? -31 12.641 13.062 1 96.06 463 LEU B C 1
ATOM 10289 O O . LEU B 1 463 ? -31.391 13.789 13.289 1 96.06 463 LEU B O 1
ATOM 10293 N N . VAL B 1 464 ? -31.672 11.812 12.258 1 96.44 464 VAL B N 1
ATOM 10294 C CA . VAL B 1 464 ? -32.938 12.219 11.641 1 96.44 464 VAL B CA 1
ATOM 10295 C C . VAL B 1 464 ? -33.938 12.539 12.727 1 96.44 464 VAL B C 1
ATOM 10297 O O . VAL B 1 464 ? -34.625 13.562 12.672 1 96.44 464 VAL B O 1
ATOM 10300 N N . THR B 1 465 ? -34 11.75 13.727 1 97.12 465 THR B N 1
ATOM 10301 C CA . THR B 1 465 ? -34.969 11.922 14.805 1 97.12 465 THR B CA 1
ATOM 10302 C C . THR B 1 465 ? -34.562 13.07 15.719 1 97.12 465 THR B C 1
ATOM 10304 O O . THR B 1 465 ? -35.375 13.898 16.094 1 97.12 465 THR B O 1
ATOM 10307 N N . TYR B 1 466 ? -33.312 13.07 16.062 1 95.81 466 TYR B N 1
ATOM 10308 C CA . TYR B 1 466 ? -32.812 14.125 16.922 1 95.81 466 TYR B CA 1
ATOM 10309 C C . TYR B 1 466 ? -33.062 15.5 16.328 1 95.81 466 TYR B C 1
ATOM 10311 O O . TYR B 1 466 ? -33.594 16.391 17 1 95.81 466 TYR B O 1
ATOM 10319 N N . ASN B 1 467 ? -32.781 15.703 15.062 1 93.38 467 ASN B N 1
ATOM 10320 C CA . ASN B 1 467 ? -32.938 16.984 14.391 1 93.38 467 ASN B CA 1
ATOM 10321 C C . ASN B 1 467 ? -34.406 17.359 14.188 1 93.38 467 ASN B C 1
ATOM 10323 O O . ASN B 1 467 ? -34.781 18.531 14.266 1 93.38 467 ASN B O 1
ATOM 10327 N N . PHE B 1 468 ? -35.219 16.406 13.938 1 94.88 468 PHE B N 1
ATOM 10328 C CA . PHE B 1 468 ? -36.656 16.656 13.719 1 94.88 468 PHE B CA 1
ATOM 10329 C C . PHE B 1 468 ? -37.344 17.047 15.016 1 94.88 468 PHE B C 1
ATOM 10331 O O . PHE B 1 468 ? -38.031 18.047 15.078 1 94.88 468 PHE B O 1
ATOM 10338 N N . VAL B 1 469 ? -37.125 16.328 16.031 1 94.69 469 VAL B N 1
ATOM 10339 C CA . VAL B 1 469 ? -37.812 16.5 17.297 1 94.69 469 VAL B CA 1
ATOM 10340 C C . VAL B 1 469 ? -37.312 17.75 18 1 94.69 469 VAL B C 1
ATOM 10342 O O . VAL B 1 469 ? -38.094 18.453 18.672 1 94.69 469 VAL B O 1
ATOM 10345 N N . ARG B 1 470 ? -36.125 17.984 17.859 1 91.31 470 ARG B N 1
ATOM 10346 C CA . ARG B 1 470 ? -35.562 19.156 18.5 1 91.31 470 ARG B CA 1
ATOM 10347 C C . ARG B 1 470 ? -36.094 20.438 17.859 1 91.31 470 ARG B C 1
ATOM 10349 O O . ARG B 1 470 ? -36.156 21.484 18.516 1 91.31 470 ARG B O 1
ATOM 10356 N N . ASN B 1 471 ? -36.469 20.344 16.609 1 90.94 471 ASN B N 1
ATOM 10357 C CA . ASN B 1 471 ? -37 21.5 15.883 1 90.94 471 ASN B CA 1
ATOM 10358 C C . ASN B 1 471 ? -38.469 21.703 16.156 1 90.94 471 ASN B C 1
ATOM 10360 O O . ASN B 1 471 ? -39.312 21.219 15.406 1 90.94 471 ASN B O 1
ATOM 10364 N N . ARG B 1 472 ? -38.781 22.578 17.031 1 87.88 472 ARG B N 1
ATOM 10365 C CA . ARG B 1 472 ? -40.156 22.812 17.453 1 87.88 472 ARG B CA 1
ATOM 10366 C C . ARG B 1 472 ? -41 23.422 16.328 1 87.88 472 ARG B C 1
ATOM 10368 O O . ARG B 1 472 ? -42.188 23.125 16.203 1 87.88 472 ARG B O 1
ATOM 10375 N N . SER B 1 473 ? -40.344 24.312 15.617 1 89.75 473 SER B N 1
ATOM 10376 C CA . SER B 1 473 ? -41.062 24.953 14.516 1 89.75 473 SER B CA 1
ATOM 10377 C C . SER B 1 473 ? -41.5 23.938 13.469 1 89.75 473 SER B C 1
ATOM 10379 O O . SER B 1 473 ? -42.594 24.047 12.922 1 89.75 473 SER B O 1
ATOM 10381 N N . LYS B 1 474 ? -40.75 22.984 13.32 1 90.81 474 LYS B N 1
ATOM 10382 C CA . LYS B 1 474 ? -41.094 21.953 12.352 1 90.81 474 LYS B CA 1
ATOM 10383 C C . LYS B 1 474 ? -42.219 21.078 12.867 1 90.81 474 LYS B C 1
ATOM 10385 O O . LYS B 1 474 ? -43.094 20.672 12.094 1 90.81 474 LYS B O 1
ATOM 10390 N N . ILE B 1 475 ? -42.188 20.688 14.055 1 92.38 475 ILE B N 1
ATOM 10391 C CA . ILE B 1 475 ? -43.25 19.891 14.664 1 92.38 475 ILE B CA 1
ATOM 10392 C C . ILE B 1 475 ? -44.594 20.641 14.57 1 92.38 475 ILE B C 1
ATOM 10394 O O . ILE B 1 475 ? -45.625 20.062 14.219 1 92.38 475 ILE B O 1
ATOM 10398 N N . GLN B 1 476 ? -44.531 21.938 14.844 1 92.94 476 GLN B N 1
ATOM 10399 C CA . GLN B 1 476 ? -45.719 22.75 14.805 1 92.94 476 GLN B CA 1
ATOM 10400 C C . GLN B 1 476 ? -46.25 22.891 13.375 1 92.94 476 GLN B C 1
ATOM 10402 O O . GLN B 1 476 ? -47.469 22.906 13.148 1 92.94 476 GLN B O 1
ATOM 10407 N N . GLU B 1 477 ? -45.312 23 12.516 1 93.62 477 GLU B N 1
ATOM 10408 C CA . GLU B 1 477 ? -45.688 23.094 11.109 1 93.62 477 GLU B CA 1
ATOM 10409 C C . GLU B 1 477 ? -46.406 21.844 10.656 1 93.62 477 GLU B C 1
ATOM 10411 O O . GLU B 1 477 ? -47.469 21.922 10.016 1 93.62 477 GLU B O 1
ATOM 10416 N N . VAL B 1 478 ? -45.969 20.734 11.031 1 95 478 VAL B N 1
ATOM 10417 C CA . VAL B 1 478 ? -46.594 19.453 10.633 1 95 478 VAL B CA 1
ATOM 10418 C C . VAL B 1 478 ? -47.938 19.297 11.328 1 95 478 VAL B C 1
ATOM 10420 O O . VAL B 1 478 ? -48.875 18.797 10.727 1 95 478 VAL B O 1
ATOM 10423 N N . LYS B 1 479 ? -48.031 19.703 12.531 1 92.81 479 LYS B N 1
ATOM 10424 C CA . LYS B 1 479 ? -49.25 19.594 13.32 1 92.81 479 LYS B CA 1
ATOM 10425 C C . LYS B 1 479 ? -50.344 20.469 12.742 1 92.81 479 LYS B C 1
ATOM 10427 O O . LYS B 1 479 ? -51.531 20.062 12.719 1 92.81 479 LYS B O 1
ATOM 10432 N N . SER B 1 480 ? -49.938 21.672 12.305 1 93.94 480 SER B N 1
ATOM 10433 C CA . SER B 1 480 ? -50.906 22.641 11.82 1 93.94 480 SER B CA 1
ATOM 10434 C C . SER B 1 480 ? -51.281 22.391 10.367 1 93.94 480 SER B C 1
ATOM 10436 O O . SER B 1 480 ? -52.375 22.766 9.922 1 93.94 480 SER B O 1
ATOM 10438 N N . ASN B 1 481 ? -50.5 21.734 9.594 1 93.75 481 ASN B N 1
ATOM 10439 C CA . ASN B 1 481 ? -50.688 21.5 8.172 1 93.75 481 ASN B CA 1
ATOM 10440 C C . ASN B 1 481 ? -51.719 20.391 7.934 1 93.75 481 ASN B C 1
ATOM 10442 O O . ASN B 1 481 ? -51.906 19.516 8.781 1 93.75 481 ASN B O 1
ATOM 10446 N N . GLY B 1 482 ? -52.469 20.5 6.797 1 91.94 482 GLY B N 1
ATOM 10447 C CA . GLY B 1 482 ? -53.344 19.438 6.344 1 91.94 482 GLY B CA 1
ATOM 10448 C C . GLY B 1 482 ? -52.594 18.312 5.641 1 91.94 482 GLY B C 1
ATOM 10449 O O . GLY B 1 482 ? -51.375 18.344 5.539 1 91.94 482 GLY B O 1
ATOM 10450 N N . LEU B 1 483 ? -53.25 17.328 5.164 1 92.19 483 LEU B N 1
ATOM 10451 C CA . LEU B 1 483 ? -52.688 16.141 4.539 1 92.19 483 LEU B CA 1
ATOM 10452 C C . LEU B 1 483 ? -51.938 16.5 3.271 1 92.19 483 LEU B C 1
ATOM 10454 O O . LEU B 1 483 ? -50.844 15.969 3.018 1 92.19 483 LEU B O 1
ATOM 10458 N N . TRP B 1 484 ? -52.469 17.375 2.469 1 93.25 484 TRP B N 1
ATOM 10459 C CA . TRP B 1 484 ? -51.844 17.781 1.208 1 93.25 484 TRP B CA 1
ATOM 10460 C C . TRP B 1 484 ? -50.594 18.594 1.455 1 93.25 484 TRP B C 1
ATOM 10462 O O . TRP B 1 484 ? -49.562 18.391 0.791 1 93.25 484 TRP B O 1
ATOM 10472 N N . GLN B 1 485 ? -50.656 19.516 2.432 1 93.5 485 GLN B N 1
ATOM 10473 C CA . GLN B 1 485 ? -49.5 20.344 2.77 1 93.5 485 GLN B CA 1
ATOM 10474 C C . GLN B 1 485 ? -48.375 19.5 3.346 1 93.5 485 GLN B C 1
ATOM 10476 O O . GLN B 1 485 ? -47.219 19.719 3.035 1 93.5 485 GLN B O 1
ATOM 10481 N N . ASN B 1 486 ? -48.75 18.578 4.148 1 95.19 486 ASN B N 1
ATOM 10482 C CA . ASN B 1 486 ? -47.75 17.688 4.719 1 95.19 486 ASN B CA 1
ATOM 10483 C C . ASN B 1 486 ? -47.156 16.75 3.664 1 95.19 486 ASN B C 1
ATOM 10485 O O . ASN B 1 486 ? -45.969 16.375 3.746 1 95.19 486 ASN B O 1
ATOM 10489 N N . GLY B 1 487 ? -47.969 16.359 2.691 1 95 487 GLY B N 1
ATOM 10490 C CA . GLY B 1 487 ? -47.438 15.602 1.565 1 95 487 GLY B CA 1
ATOM 10491 C C . GLY B 1 487 ? -46.406 16.359 0.773 1 95 487 GLY B C 1
ATOM 10492 O O . GLY B 1 487 ? -45.375 15.781 0.367 1 95 487 GLY B O 1
ATOM 10493 N N . LYS B 1 488 ? -46.656 17.562 0.555 1 93.69 488 LYS B N 1
ATOM 10494 C CA . LYS B 1 488 ? -45.719 18.406 -0.153 1 93.69 488 LYS B CA 1
ATOM 10495 C C . LYS B 1 488 ? -44.438 18.578 0.652 1 93.69 488 LYS B C 1
ATOM 10497 O O . LYS B 1 488 ? -43.344 18.562 0.091 1 93.69 488 LYS B O 1
ATOM 10502 N N . LEU B 1 489 ? -44.625 18.828 1.969 1 93.31 489 LEU B N 1
ATOM 10503 C CA . LEU B 1 489 ? -43.469 18.969 2.84 1 93.31 489 LEU B CA 1
ATOM 10504 C C . LEU B 1 489 ? -42.625 17.688 2.844 1 93.31 489 LEU B C 1
ATOM 10506 O O . LEU B 1 489 ? -41.406 17.75 2.793 1 93.31 489 LEU B O 1
ATOM 10510 N N . TYR B 1 490 ? -43.281 16.578 2.947 1 95.69 490 TYR B N 1
ATOM 10511 C CA . TYR B 1 490 ? -42.625 15.266 2.883 1 95.69 490 TYR B CA 1
ATOM 10512 C C . TYR B 1 490 ? -41.844 15.109 1.575 1 95.69 490 TYR B C 1
ATOM 10514 O O . TYR B 1 490 ? -40.719 14.672 1.576 1 95.69 490 TYR B O 1
ATOM 10522 N N . GLY B 1 491 ? -42.5 15.406 0.47 1 95 491 GLY B N 1
ATOM 10523 C CA . GLY B 1 491 ? -41.844 15.344 -0.831 1 95 491 GLY B CA 1
ATOM 10524 C C . GLY B 1 491 ? -40.625 16.25 -0.94 1 95 491 GLY B C 1
ATOM 10525 O O . GLY B 1 491 ? -39.625 15.867 -1.533 1 95 491 GLY B O 1
ATOM 10526 N N . LYS B 1 492 ? -40.719 17.391 -0.382 1 91.88 492 LYS B N 1
ATOM 10527 C CA . LYS B 1 492 ? -39.625 18.328 -0.391 1 91.88 492 LYS B CA 1
ATOM 10528 C C . LYS B 1 492 ? -38.438 17.781 0.389 1 91.88 492 LYS B C 1
ATOM 10530 O O . LYS B 1 492 ? -37.281 17.922 -0.04 1 91.88 492 LYS B O 1
ATOM 10535 N N . MET B 1 493 ? -38.719 17.188 1.511 1 92.94 493 MET B N 1
ATOM 10536 C CA . MET B 1 493 ? -37.656 16.609 2.33 1 92.94 493 MET B CA 1
ATOM 10537 C C . MET B 1 493 ? -37 15.453 1.604 1 92.94 493 MET B C 1
ATOM 10539 O O . MET B 1 493 ? -35.75 15.32 1.644 1 92.94 493 MET B O 1
ATOM 10543 N N . LEU B 1 494 ? -37.75 14.68 0.968 1 94.94 494 LEU B N 1
ATOM 10544 C CA . LEU B 1 494 ? -37.219 13.555 0.218 1 94.94 494 LEU B CA 1
ATOM 10545 C C . LEU B 1 494 ? -36.406 14.031 -0.967 1 94.94 494 LEU B C 1
ATOM 10547 O O . LEU B 1 494 ? -35.344 13.445 -1.274 1 94.94 494 LEU B O 1
ATOM 10551 N N . LEU B 1 495 ? -36.875 15.016 -1.635 1 92.69 495 LEU B N 1
ATOM 10552 C CA . LEU B 1 495 ? -36.156 15.562 -2.781 1 92.69 495 LEU B CA 1
ATOM 10553 C C . LEU B 1 495 ? -34.812 16.141 -2.357 1 92.69 495 LEU B C 1
ATOM 10555 O O . LEU B 1 495 ? -33.812 15.977 -3.062 1 92.69 495 LEU B O 1
ATOM 10559 N N . HIS B 1 496 ? -34.812 16.781 -1.261 1 91.62 496 HIS B N 1
ATOM 10560 C CA . HIS B 1 496 ? -33.562 17.344 -0.746 1 91.62 496 HIS B CA 1
ATOM 10561 C C . HIS B 1 496 ? -32.531 16.25 -0.492 1 91.62 496 HIS B C 1
ATOM 10563 O O . HIS B 1 496 ? -31.359 16.391 -0.885 1 91.62 496 HIS B O 1
ATOM 10569 N N . ARG B 1 497 ? -32.906 15.25 0.139 1 93.5 497 ARG B N 1
ATOM 10570 C CA . ARG B 1 497 ? -32.031 14.133 0.421 1 93.5 497 ARG B CA 1
ATOM 10571 C C . ARG B 1 497 ? -31.562 13.461 -0.868 1 93.5 497 ARG B C 1
ATOM 10573 O O . ARG B 1 497 ? -30.391 13.102 -1.004 1 93.5 497 ARG B O 1
ATOM 10580 N N . TYR B 1 498 ? -32.5 13.281 -1.794 1 95.44 498 TYR B N 1
ATOM 10581 C CA . TYR B 1 498 ? -32.188 12.664 -3.078 1 95.44 498 TYR B CA 1
ATOM 10582 C C . TYR B 1 498 ? -31.125 13.461 -3.828 1 95.44 498 TYR B C 1
ATOM 10584 O O . TYR B 1 498 ? -30.172 12.883 -4.359 1 95.44 498 TYR B O 1
ATOM 10592 N N . LEU B 1 499 ? -31.281 14.742 -3.838 1 92.75 499 LEU B N 1
ATOM 10593 C CA . LEU B 1 499 ? -30.375 15.602 -4.59 1 92.75 499 LEU B CA 1
ATOM 10594 C C . LEU B 1 499 ? -29.016 15.719 -3.885 1 92.75 499 LEU B C 1
ATOM 10596 O O . LEU B 1 499 ? -28 15.992 -4.523 1 92.75 499 LEU B O 1
ATOM 10600 N N . ARG B 1 500 ? -29.016 15.461 -2.658 1 91.5 500 ARG B N 1
ATOM 10601 C CA . ARG B 1 500 ? -27.766 15.5 -1.89 1 91.5 500 ARG B CA 1
ATOM 10602 C C . ARG B 1 500 ? -26.938 14.242 -2.131 1 91.5 500 ARG B C 1
ATOM 10604 O O . ARG B 1 500 ? -25.719 14.312 -2.229 1 91.5 500 ARG B O 1
ATOM 10611 N N . LEU B 1 501 ? -27.531 13.156 -2.34 1 94.75 501 LEU B N 1
ATOM 10612 C CA . LEU B 1 501 ? -26.828 11.875 -2.395 1 94.75 501 LEU B CA 1
ATOM 10613 C C . LEU B 1 501 ? -26.625 11.43 -3.838 1 94.75 501 LEU B C 1
ATOM 10615 O O . LEU B 1 501 ? -25.578 10.859 -4.168 1 94.75 501 LEU B O 1
ATOM 10619 N N . SER B 1 502 ? -27.469 11.734 -4.742 1 96.62 502 SER B N 1
ATOM 10620 C CA . SER B 1 502 ? -27.594 11.039 -6.02 1 96.62 502 SER B CA 1
ATOM 10621 C C . SER B 1 502 ? -26.531 11.484 -7.004 1 96.62 502 SER B C 1
ATOM 10623 O O . SER B 1 502 ? -25.969 10.672 -7.738 1 96.62 502 SER B O 1
ATOM 10625 N N . PRO B 1 503 ? -26.234 12.789 -7.121 1 96.19 503 PRO B N 1
ATOM 10626 C CA . PRO B 1 503 ? -25.297 13.188 -8.172 1 96.19 503 PRO B CA 1
ATOM 10627 C C . PRO B 1 503 ? -23.953 12.461 -8.07 1 96.19 503 PRO B C 1
ATOM 10629 O O . PRO B 1 503 ? -23.484 11.883 -9.055 1 96.19 503 PRO B O 1
ATOM 10632 N N . LEU B 1 504 ? -23.312 12.453 -6.941 1 97.5 504 LEU B N 1
ATOM 10633 C CA . LEU B 1 504 ? -22.047 11.75 -6.758 1 97.5 504 LEU B CA 1
ATOM 10634 C C . LEU B 1 504 ? -22.219 10.25 -6.965 1 97.5 504 LEU B C 1
ATOM 10636 O O . LEU B 1 504 ? -21.406 9.609 -7.637 1 97.5 504 LEU B O 1
ATOM 10640 N N . TYR B 1 505 ? -23.312 9.734 -6.402 1 97.69 505 TYR B N 1
ATOM 10641 C CA . TYR B 1 505 ? -23.625 8.305 -6.477 1 97.69 505 TYR B CA 1
ATOM 10642 C C . TYR B 1 505 ? -23.797 7.863 -7.926 1 97.69 505 TYR B C 1
ATOM 10644 O O . TYR B 1 505 ? -23.219 6.855 -8.344 1 97.69 505 TYR B O 1
ATOM 10652 N N . LEU B 1 506 ? -24.5 8.562 -8.672 1 97 506 LEU B N 1
ATOM 10653 C CA . LEU B 1 506 ? -24.781 8.195 -10.055 1 97 506 LEU B CA 1
ATOM 10654 C C . LEU B 1 506 ? -23.547 8.375 -10.93 1 97 506 LEU B C 1
ATOM 10656 O O . LEU B 1 506 ? -23.297 7.582 -11.844 1 97 506 LEU B O 1
ATOM 10660 N N . MET B 1 507 ? -22.766 9.43 -10.695 1 96.94 507 MET B N 1
ATOM 10661 C CA . MET B 1 507 ? -21.516 9.602 -11.414 1 96.94 507 MET B CA 1
ATOM 10662 C C . MET B 1 507 ? -20.594 8.406 -11.203 1 96.94 507 MET B C 1
ATOM 10664 O O . MET B 1 507 ? -20.031 7.879 -12.156 1 96.94 507 MET B O 1
ATOM 10668 N N . ILE B 1 508 ? -20.453 7.973 -9.984 1 97.75 508 ILE B N 1
ATOM 10669 C CA . ILE B 1 508 ? -19.578 6.859 -9.648 1 97.75 508 ILE B CA 1
ATOM 10670 C C . ILE B 1 508 ? -20.141 5.562 -10.234 1 97.75 508 ILE B C 1
ATOM 10672 O O . ILE B 1 508 ? -19.375 4.684 -10.648 1 97.75 508 ILE B O 1
ATOM 10676 N N . THR B 1 509 ? -21.484 5.477 -10.328 1 97.81 509 THR B N 1
ATOM 10677 C CA . THR B 1 509 ? -22.109 4.309 -10.938 1 97.81 509 THR B CA 1
ATOM 10678 C C . THR B 1 509 ? -21.719 4.191 -12.406 1 97.81 509 THR B C 1
ATOM 10680 O O . THR B 1 509 ? -21.375 3.107 -12.875 1 97.81 509 THR B O 1
ATOM 10683 N N . VAL B 1 510 ? -21.734 5.266 -13.133 1 97.88 510 VAL B N 1
ATOM 10684 C CA . VAL B 1 510 ? -21.391 5.25 -14.547 1 97.88 510 VAL B CA 1
ATOM 10685 C C . VAL B 1 510 ? -19.891 4.977 -14.711 1 97.88 510 VAL B C 1
ATOM 10687 O O . VAL B 1 510 ? -19.5 4.207 -15.586 1 97.88 510 VAL B O 1
ATOM 10690 N N . ILE B 1 511 ? -19.094 5.566 -13.867 1 97.94 511 ILE B N 1
ATOM 10691 C CA . ILE B 1 511 ? -17.656 5.332 -13.906 1 97.94 511 ILE B CA 1
ATOM 10692 C C . ILE B 1 511 ? -17.359 3.869 -13.578 1 97.94 511 ILE B C 1
ATOM 10694 O O . ILE B 1 511 ? -16.469 3.26 -14.188 1 97.94 511 ILE B O 1
ATOM 10698 N N . GLY B 1 512 ? -18.141 3.354 -12.555 1 97.88 512 GLY B N 1
ATOM 10699 C CA . GLY B 1 512 ? -17.984 1.954 -12.195 1 97.88 512 GLY B CA 1
ATOM 10700 C C . GLY B 1 512 ? -18.281 1.002 -13.336 1 97.88 512 GLY B C 1
ATOM 10701 O O . GLY B 1 512 ? -17.578 0.009 -13.531 1 97.88 512 GLY B O 1
ATOM 10702 N N . GLU B 1 513 ? -19.312 1.315 -14.094 1 97.88 513 GLU B N 1
ATOM 10703 C CA . GLU B 1 513 ? -19.656 0.518 -15.266 1 97.88 513 GLU B CA 1
ATOM 10704 C C . GLU B 1 513 ? -18.531 0.55 -16.297 1 97.88 513 GLU B C 1
ATOM 10706 O O . GLU B 1 513 ? -18.141 -0.493 -16.828 1 97.88 513 GLU B O 1
ATOM 10711 N N . LEU B 1 514 ? -18.016 1.686 -16.578 1 97.56 514 LEU B N 1
ATOM 10712 C CA . LEU B 1 514 ? -16.969 1.86 -17.578 1 97.56 514 LEU B CA 1
ATOM 10713 C C . LEU B 1 514 ? -15.672 1.197 -17.125 1 97.56 514 LEU B C 1
ATOM 10715 O O . LEU B 1 514 ? -15.008 0.52 -17.906 1 97.56 514 LEU B O 1
ATOM 10719 N N . MET B 1 515 ? -15.336 1.43 -15.906 1 97.62 515 MET B N 1
ATOM 10720 C CA . MET B 1 515 ? -14.094 0.884 -15.375 1 97.62 515 MET B CA 1
ATOM 10721 C C . MET B 1 515 ? -14.133 -0.641 -15.359 1 97.62 515 MET B C 1
ATOM 10723 O O . MET B 1 515 ? -13.133 -1.293 -15.656 1 97.62 515 MET B O 1
ATOM 10727 N N . THR B 1 516 ? -15.281 -1.199 -14.984 1 97.44 516 THR B N 1
ATOM 10728 C CA . THR B 1 516 ? -15.398 -2.654 -14.992 1 97.44 516 THR B CA 1
ATOM 10729 C C . THR B 1 516 ? -15.273 -3.201 -16.406 1 97.44 516 THR B C 1
ATOM 10731 O O . THR B 1 516 ? -14.672 -4.254 -16.625 1 97.44 516 THR B O 1
ATOM 10734 N N . SER B 1 517 ? -15.844 -2.504 -17.359 1 97.06 517 SER B N 1
ATOM 10735 C CA . SER B 1 517 ? -15.703 -2.906 -18.75 1 97.06 517 SER B CA 1
ATOM 10736 C C . SER B 1 517 ? -14.242 -2.932 -19.172 1 97.06 517 SER B C 1
ATOM 10738 O O . SER B 1 517 ? -13.797 -3.861 -19.859 1 97.06 517 SER B O 1
ATOM 10740 N N . TYR B 1 518 ? -13.555 -1.95 -18.781 1 97.62 518 TYR B N 1
ATOM 10741 C CA . TYR B 1 518 ? -12.125 -1.879 -19.094 1 97.62 518 TYR B CA 1
ATOM 10742 C C . TYR B 1 518 ? -11.375 -3.037 -18.438 1 97.62 518 TYR B C 1
ATOM 10744 O O . TYR B 1 518 ? -10.547 -3.688 -19.094 1 97.62 518 TYR B O 1
ATOM 10752 N N . VAL B 1 519 ? -11.641 -3.328 -17.203 1 97.19 519 VAL B N 1
ATOM 10753 C CA . VAL B 1 519 ? -10.953 -4.371 -16.453 1 97.19 519 VAL B CA 1
ATOM 10754 C C . VAL B 1 519 ? -11.297 -5.738 -17.031 1 97.19 519 VAL B C 1
ATOM 10756 O O . VAL B 1 519 ? -10.43 -6.609 -17.156 1 97.19 519 VAL B O 1
ATOM 10759 N N . VAL B 1 520 ? -12.531 -5.961 -17.375 1 96.44 520 VAL B N 1
ATOM 10760 C CA . VAL B 1 520 ? -12.945 -7.238 -17.938 1 96.44 520 VAL B CA 1
ATOM 10761 C C . VAL B 1 520 ? -12.18 -7.512 -19.234 1 96.44 520 VAL B C 1
ATOM 10763 O O . VAL B 1 520 ? -11.758 -8.641 -19.484 1 96.44 520 VAL B O 1
ATOM 10766 N N . ASP B 1 521 ? -11.961 -6.457 -19.984 1 96.25 521 ASP B N 1
ATOM 10767 C CA . ASP B 1 521 ? -11.281 -6.621 -21.266 1 96.25 521 ASP B CA 1
ATOM 10768 C C . ASP B 1 521 ? -9.781 -6.801 -21.078 1 96.25 521 ASP B C 1
ATOM 10770 O O . ASP B 1 521 ? -9.164 -7.641 -21.734 1 96.25 521 ASP B O 1
ATOM 10774 N N . LYS B 1 522 ? -9.203 -6.094 -20.203 1 96.75 522 LYS B N 1
ATOM 10775 C CA . LYS B 1 522 ? -7.742 -5.988 -20.156 1 96.75 522 LYS B CA 1
ATOM 10776 C C . LYS B 1 522 ? -7.168 -6.867 -19.047 1 96.75 522 LYS B C 1
ATOM 10778 O O . LYS B 1 522 ? -5.977 -7.195 -19.062 1 96.75 522 LYS B O 1
ATOM 10783 N N . SER B 1 523 ? -7.945 -7.27 -18.094 1 96.81 523 SER B N 1
ATOM 10784 C CA . SER B 1 523 ? -7.453 -8.016 -16.938 1 96.81 523 SER B CA 1
ATOM 10785 C C . SER B 1 523 ? -7.113 -9.453 -17.312 1 96.81 523 SER B C 1
ATOM 10787 O O . SER B 1 523 ? -7.75 -10.039 -18.188 1 96.81 523 SER B O 1
ATOM 10789 N N . LYS B 1 524 ? -6.152 -10 -16.641 1 96.81 524 LYS B N 1
ATOM 10790 C CA . LYS B 1 524 ? -5.781 -11.406 -16.781 1 96.81 524 LYS B CA 1
ATOM 10791 C C . LYS B 1 524 ? -6.676 -12.305 -15.938 1 96.81 524 LYS B C 1
ATOM 10793 O O . LYS B 1 524 ? -6.707 -13.523 -16.125 1 96.81 524 LYS B O 1
ATOM 10798 N N . PHE B 1 525 ? -7.418 -11.695 -15.102 1 96.94 525 PHE B N 1
ATOM 10799 C CA . PHE B 1 525 ? -8.195 -12.461 -14.133 1 96.94 525 PHE B CA 1
ATOM 10800 C C . PHE B 1 525 ? -9.656 -12.539 -14.555 1 96.94 525 PHE B C 1
ATOM 10802 O O . PHE B 1 525 ? -10.141 -11.68 -15.297 1 96.94 525 PHE B O 1
ATOM 10809 N N . TRP B 1 526 ? -10.242 -13.625 -14.148 1 96.06 526 TRP B N 1
ATOM 10810 C CA . TRP B 1 526 ? -11.68 -13.781 -14.336 1 96.06 526 TRP B CA 1
ATOM 10811 C C . TRP B 1 526 ? -12.453 -12.859 -13.398 1 96.06 526 TRP B C 1
ATOM 10813 O O . TRP B 1 526 ? -12.414 -13.039 -12.18 1 96.06 526 TRP B O 1
ATOM 10823 N N . VAL B 1 527 ? -13.133 -11.906 -13.953 1 93.38 527 VAL B N 1
ATOM 10824 C CA . VAL B 1 527 ? -13.875 -10.938 -13.148 1 93.38 527 VAL B CA 1
ATOM 10825 C C . VAL B 1 527 ? -15.273 -11.477 -12.852 1 93.38 527 VAL B C 1
ATOM 10827 O O . VAL B 1 527 ? -16.094 -11.633 -13.758 1 93.38 527 VAL B O 1
ATOM 10830 N N . HIS B 1 528 ? -15.492 -11.711 -11.586 1 90.12 528 HIS B N 1
ATOM 10831 C CA . HIS B 1 528 ? -16.766 -12.289 -11.164 1 90.12 528 HIS B CA 1
ATOM 10832 C C . HIS B 1 528 ? -17.875 -11.25 -11.156 1 90.12 528 HIS B C 1
ATOM 10834 O O . HIS B 1 528 ? -18.953 -11.492 -11.695 1 90.12 528 HIS B O 1
ATOM 10840 N N . GLU B 1 529 ? -17.641 -10.148 -10.531 1 91.25 529 GLU B N 1
ATOM 10841 C CA . GLU B 1 529 ? -18.641 -9.078 -10.453 1 91.25 529 GLU B CA 1
ATOM 10842 C C . GLU B 1 529 ? -18.672 -8.258 -11.734 1 91.25 529 GLU B C 1
ATOM 10844 O O . GLU B 1 529 ? -17.875 -7.324 -11.906 1 91.25 529 GLU B O 1
ATOM 10849 N N . ARG B 1 530 ? -19.656 -8.531 -12.578 1 94.75 530 ARG B N 1
ATOM 10850 C CA . ARG B 1 530 ? -19.75 -7.918 -13.898 1 94.75 530 ARG B CA 1
ATOM 10851 C C . ARG B 1 530 ? -20.641 -6.68 -13.859 1 94.75 530 ARG B C 1
ATOM 10853 O O . ARG B 1 530 ? -21.719 -6.656 -14.469 1 94.75 530 ARG B O 1
ATOM 10860 N N . SER B 1 531 ? -20.078 -5.645 -13.258 1 96.06 531 SER B N 1
ATOM 10861 C CA . SER B 1 531 ? -20.797 -4.379 -13.164 1 96.06 531 SER B CA 1
ATOM 10862 C C . SER B 1 531 ? -21 -3.756 -14.547 1 96.06 531 SER B C 1
ATOM 10864 O O . SER B 1 531 ? -21.891 -2.926 -14.727 1 96.06 531 SER B O 1
ATOM 10866 N N . ASP B 1 532 ? -20.219 -4.098 -15.586 1 95.19 532 ASP B N 1
ATOM 10867 C CA . ASP B 1 532 ? -20.391 -3.598 -16.953 1 95.19 532 ASP B CA 1
ATOM 10868 C C . ASP B 1 532 ? -21.719 -4.07 -17.547 1 95.19 532 ASP B C 1
ATOM 10870 O O . ASP B 1 532 ? -22.375 -3.322 -18.266 1 95.19 532 ASP B O 1
ATOM 10874 N N . LEU B 1 533 ? -22.125 -5.262 -17.172 1 95.94 533 LEU B N 1
ATOM 10875 C CA . LEU B 1 533 ? -23.375 -5.816 -17.688 1 95.94 533 LEU B CA 1
ATOM 10876 C C . LEU B 1 533 ? -24.547 -5.441 -16.797 1 95.94 533 LEU B C 1
ATOM 10878 O O . LEU B 1 533 ? -25.578 -4.98 -17.281 1 95.94 533 LEU B O 1
ATOM 10882 N N . ARG B 1 534 ? -24.344 -5.566 -15.492 1 96.5 534 ARG B N 1
ATOM 10883 C CA . ARG B 1 534 ? -25.438 -5.375 -14.547 1 96.5 534 ARG B CA 1
ATOM 10884 C C . ARG B 1 534 ? -25.859 -3.912 -14.484 1 96.5 534 ARG B C 1
ATOM 10886 O O . ARG B 1 534 ? -27.047 -3.609 -14.32 1 96.5 534 ARG B O 1
ATOM 10893 N N . CYS B 1 535 ? -24.922 -3.029 -14.562 1 96.75 535 CYS B N 1
ATOM 10894 C CA . CYS B 1 535 ? -25.266 -1.615 -14.539 1 96.75 535 CYS B CA 1
ATOM 10895 C C . CYS B 1 535 ? -26.031 -1.224 -15.797 1 96.75 535 CYS B C 1
ATOM 10897 O O . CYS B 1 535 ? -26.922 -0.366 -15.742 1 96.75 535 CYS B O 1
ATOM 10899 N N . GLN B 1 536 ? -25.734 -1.795 -16.906 1 95.06 536 GLN B N 1
ATOM 10900 C CA . GLN B 1 536 ? -26.469 -1.506 -18.141 1 95.06 536 GLN B CA 1
ATOM 10901 C C . GLN B 1 536 ? -27.891 -2.033 -18.078 1 95.06 536 GLN B C 1
ATOM 10903 O O . GLN B 1 536 ? -28.828 -1.375 -18.547 1 95.06 536 GLN B O 1
ATOM 10908 N N . GLN B 1 537 ? -28.047 -3.127 -17.453 1 95.5 537 GLN B N 1
ATOM 10909 C CA . GLN B 1 537 ? -29.359 -3.773 -17.391 1 95.5 537 GLN B CA 1
ATOM 10910 C C . GLN B 1 537 ? -30.234 -3.156 -16.312 1 95.5 537 GLN B C 1
ATOM 10912 O O . GLN B 1 537 ? -31.438 -3.02 -16.484 1 95.5 537 GLN B O 1
ATOM 10917 N N . TYR B 1 538 ? -29.562 -2.76 -15.141 1 96 538 TYR B N 1
ATOM 10918 C CA . TYR B 1 538 ? -30.375 -2.459 -13.969 1 96 538 TYR B CA 1
ATOM 10919 C C . TYR B 1 538 ? -30.047 -1.081 -13.414 1 96 538 TYR B C 1
ATOM 10921 O O . TYR B 1 538 ? -30.266 -0.814 -12.227 1 96 538 TYR B O 1
ATOM 10929 N N . TRP B 1 539 ? -29.453 -0.157 -14.203 1 94.25 539 TRP B N 1
ATOM 10930 C CA . TRP B 1 539 ? -29.078 1.167 -13.719 1 94.25 539 TRP B CA 1
ATOM 10931 C C . TRP B 1 539 ? -30.281 1.894 -13.117 1 94.25 539 TRP B C 1
ATOM 10933 O O . TRP B 1 539 ? -30.141 2.676 -12.18 1 94.25 539 TRP B O 1
ATOM 10943 N N . TRP B 1 540 ? -31.531 1.703 -13.633 1 95.94 540 TRP B N 1
ATOM 10944 C CA . TRP B 1 540 ? -32.719 2.414 -13.203 1 95.94 540 TRP B CA 1
ATOM 10945 C C . TRP B 1 540 ? -33.094 2.062 -11.758 1 95.94 540 TRP B C 1
ATOM 10947 O O . TRP B 1 540 ? -33.688 2.867 -11.047 1 95.94 540 TRP B O 1
ATOM 10957 N N . ARG B 1 541 ? -32.719 0.861 -11.297 1 97.25 541 ARG B N 1
ATOM 10958 C CA . ARG B 1 541 ? -32.938 0.487 -9.898 1 97.25 541 ARG B CA 1
ATOM 10959 C C . ARG B 1 541 ? -32.094 1.351 -8.961 1 97.25 541 ARG B C 1
ATOM 10961 O O . ARG B 1 541 ? -32.5 1.641 -7.84 1 97.25 541 ARG B O 1
ATOM 10968 N N . ASN B 1 542 ? -30.891 1.724 -9.43 1 97.12 542 ASN B N 1
ATOM 10969 C CA . ASN B 1 542 ? -30.016 2.578 -8.633 1 97.12 542 ASN B CA 1
ATOM 10970 C C . ASN B 1 542 ? -30.547 4.008 -8.555 1 97.12 542 ASN B C 1
ATOM 10972 O O . ASN B 1 542 ? -30.438 4.66 -7.516 1 97.12 542 ASN B O 1
ATOM 10976 N N . VAL B 1 543 ? -31.109 4.488 -9.641 1 97 543 VAL B N 1
ATOM 10977 C CA . VAL B 1 543 ? -31.688 5.832 -9.656 1 97 543 VAL B CA 1
ATOM 10978 C C . VAL B 1 543 ? -32.844 5.918 -8.656 1 97 543 VAL B C 1
ATOM 10980 O O . VAL B 1 543 ? -33 6.938 -7.984 1 97 543 VAL B O 1
ATOM 10983 N N . LEU B 1 544 ? -33.531 4.836 -8.461 1 97.12 544 LEU B N 1
ATOM 10984 C CA . LEU B 1 544 ? -34.688 4.82 -7.602 1 97.12 544 LEU B CA 1
ATOM 10985 C C . LEU B 1 544 ? -34.344 4.316 -6.207 1 97.12 544 LEU B C 1
ATOM 10987 O O . LEU B 1 544 ? -35.219 4.285 -5.32 1 97.12 544 LEU B O 1
ATOM 10991 N N . TYR B 1 545 ? -33.156 3.924 -5.977 1 97.56 545 TYR B N 1
ATOM 10992 C CA . TYR B 1 545 ? -32.688 3.416 -4.688 1 97.56 545 TYR B CA 1
ATOM 10993 C C . TYR B 1 545 ? -33.5 2.186 -4.273 1 97.56 545 TYR B C 1
ATOM 10995 O O . TYR B 1 545 ? -33.938 2.086 -3.129 1 97.56 545 TYR B O 1
ATOM 11003 N N . ILE B 1 546 ? -33.688 1.164 -5.215 1 97.25 546 ILE B N 1
ATOM 11004 C CA . ILE B 1 546 ? -34.438 -0.044 -4.895 1 97.25 546 ILE B CA 1
ATOM 11005 C C . ILE B 1 546 ? -33.625 -1.277 -5.289 1 97.25 546 ILE B C 1
ATOM 11007 O O . ILE B 1 546 ? -34.156 -2.375 -5.41 1 97.25 546 ILE B O 1
ATOM 11011 N N . GLN B 1 547 ? -32.344 -1.144 -5.57 1 96.12 547 GLN B N 1
ATOM 11012 C CA . GLN B 1 547 ? -31.531 -2.242 -6.07 1 96.12 547 GLN B CA 1
ATOM 11013 C C . GLN B 1 547 ? -31.406 -3.354 -5.035 1 96.12 547 GLN B C 1
ATOM 11015 O O . GLN B 1 547 ? -31.234 -4.523 -5.387 1 96.12 547 GLN B O 1
ATOM 11020 N N . ASN B 1 548 ? -31.5 -3.049 -3.725 1 95.38 548 ASN B N 1
ATOM 11021 C CA . ASN B 1 548 ? -31.297 -4.027 -2.658 1 95.38 548 ASN B CA 1
ATOM 11022 C C . ASN B 1 548 ? -32.531 -4.91 -2.48 1 95.38 548 ASN B C 1
ATOM 11024 O O . ASN B 1 548 ? -32.531 -5.82 -1.648 1 95.38 548 ASN B O 1
ATOM 11028 N N . LEU B 1 549 ? -33.594 -4.574 -3.207 1 95.56 549 LEU B N 1
ATOM 11029 C CA . LEU B 1 549 ? -34.812 -5.41 -3.186 1 95.56 549 LEU B CA 1
ATOM 11030 C C . LEU B 1 549 ? -34.625 -6.625 -4.09 1 95.56 549 LEU B C 1
ATOM 11032 O O . LEU B 1 549 ? -35.469 -7.543 -4.062 1 95.56 549 LEU B O 1
ATOM 11036 N N . PHE B 1 550 ? -33.5 -6.656 -4.781 1 94.5 550 PHE B N 1
ATOM 11037 C CA . PHE B 1 550 ? -33.219 -7.734 -5.715 1 94.5 550 PHE B CA 1
ATOM 11038 C C . PHE B 1 550 ? -31.984 -8.516 -5.277 1 94.5 550 PHE B C 1
ATOM 11040 O O . PHE B 1 550 ? -31.359 -8.188 -4.266 1 94.5 550 PHE B O 1
ATOM 11047 N N . ASP B 1 551 ? -31.672 -9.547 -6.09 1 93.06 551 ASP B N 1
ATOM 11048 C CA . ASP B 1 551 ? -30.578 -10.438 -5.723 1 93.06 551 ASP B CA 1
ATOM 11049 C C . ASP B 1 551 ? -29.219 -9.727 -5.844 1 93.06 551 ASP B C 1
ATOM 11051 O O . ASP B 1 551 ? -29.047 -8.859 -6.699 1 93.06 551 ASP B O 1
ATOM 11055 N N . ILE B 1 552 ? -28.375 -10.188 -4.98 1 90.69 552 ILE B N 1
ATOM 11056 C CA . ILE B 1 552 ? -27.047 -9.602 -4.914 1 90.69 552 ILE B CA 1
ATOM 11057 C C . ILE B 1 552 ? -26.359 -9.688 -6.281 1 90.69 552 ILE B C 1
ATOM 11059 O O . ILE B 1 552 ? -25.609 -8.797 -6.664 1 90.69 552 ILE B O 1
ATOM 11063 N N . ASP B 1 553 ? -26.562 -10.703 -7.07 1 89.5 553 ASP B N 1
ATOM 11064 C CA . ASP B 1 553 ? -25.922 -10.93 -8.359 1 89.5 553 ASP B CA 1
ATOM 11065 C C . ASP B 1 553 ? -26.453 -9.953 -9.414 1 89.5 553 ASP B C 1
ATOM 11067 O O . ASP B 1 553 ? -25.844 -9.789 -10.477 1 89.5 553 ASP B O 1
ATOM 11071 N N . ASP B 1 554 ? -27.562 -9.242 -9.023 1 92.88 554 ASP B N 1
ATOM 11072 C CA . ASP B 1 554 ? -28.172 -8.328 -9.984 1 92.88 554 ASP B CA 1
ATOM 11073 C C . ASP B 1 554 ? -27.828 -6.879 -9.648 1 92.88 554 ASP B C 1
ATOM 11075 O O . ASP B 1 554 ? -28.266 -5.961 -10.352 1 92.88 554 ASP B O 1
ATOM 11079 N N . LEU B 1 555 ? -27.078 -6.703 -8.688 1 95.12 555 LEU B N 1
ATOM 11080 C CA . LEU B 1 555 ? -26.734 -5.34 -8.289 1 95.12 555 LEU B CA 1
ATOM 11081 C C . LEU B 1 555 ? -25.75 -4.723 -9.266 1 95.12 555 LEU B C 1
ATOM 11083 O O . LEU B 1 555 ? -24.812 -5.391 -9.719 1 95.12 555 LEU B O 1
ATOM 11087 N N . CYS B 1 556 ? -25.922 -3.5 -9.672 1 95.75 556 CYS B N 1
ATOM 11088 C CA . CYS B 1 556 ? -24.984 -2.773 -10.523 1 95.75 556 CYS B CA 1
ATOM 11089 C C . CYS B 1 556 ? -23.625 -2.625 -9.836 1 95.75 556 CYS B C 1
ATOM 11091 O O . CYS B 1 556 ? -22.625 -3.17 -10.305 1 95.75 556 CYS B O 1
ATOM 11093 N N . LEU B 1 557 ? -23.609 -1.91 -8.766 1 95.38 557 LEU B N 1
ATOM 11094 C CA . LEU B 1 557 ? -22.469 -1.845 -7.867 1 95.38 557 LEU B CA 1
ATOM 11095 C C . LEU B 1 557 ? -22.797 -2.484 -6.52 1 95.38 557 LEU B C 1
ATOM 11097 O O . LEU B 1 557 ? -23.609 -1.963 -5.762 1 95.38 557 LEU B O 1
ATOM 11101 N N . ASN B 1 558 ? -22.125 -3.498 -6.188 1 92.94 558 ASN B N 1
ATOM 11102 C CA . ASN B 1 558 ? -22.438 -4.371 -5.062 1 92.94 558 ASN B CA 1
ATOM 11103 C C . ASN B 1 558 ? -22.438 -3.605 -3.744 1 92.94 558 ASN B C 1
ATOM 11105 O O . ASN B 1 558 ? -23.266 -3.859 -2.873 1 92.94 558 ASN B O 1
ATOM 11109 N N . TRP B 1 559 ? -21.562 -2.652 -3.51 1 94.94 559 TRP B N 1
ATOM 11110 C CA . TRP B 1 559 ? -21.422 -2.008 -2.209 1 94.94 559 TRP B CA 1
ATOM 11111 C C . TRP B 1 559 ? -22.406 -0.86 -2.053 1 94.94 559 TRP B C 1
ATOM 11113 O O . TRP B 1 559 ? -22.484 -0.236 -0.992 1 94.94 559 TRP B O 1
ATOM 11123 N N . THR B 1 560 ? -23.297 -0.587 -3.033 1 96.5 560 THR B N 1
ATOM 11124 C CA . THR B 1 560 ? -24.234 0.527 -2.963 1 96.5 560 THR B CA 1
ATOM 11125 C C . THR B 1 560 ? -25.562 0.086 -2.334 1 96.5 560 THR B C 1
ATOM 11127 O O . THR B 1 560 ? -26.484 0.882 -2.213 1 96.5 560 THR B O 1
ATOM 11130 N N . TRP B 1 561 ? -25.703 -1.149 -1.885 1 96.25 561 TRP B N 1
ATOM 11131 C CA . TRP B 1 561 ? -26.906 -1.633 -1.218 1 96.25 561 TRP B CA 1
ATOM 11132 C C . TRP B 1 561 ? -27.219 -0.798 0.022 1 96.25 561 TRP B C 1
ATOM 11134 O O . TRP B 1 561 ? -28.391 -0.556 0.341 1 96.25 561 TRP B O 1
ATOM 11144 N N . SER B 1 562 ? -26.203 -0.376 0.73 1 95.88 562 SER B N 1
ATOM 11145 C CA . SER B 1 562 ? -26.391 0.359 1.977 1 95.88 562 SER B CA 1
ATOM 11146 C C . SER B 1 562 ? -27.016 1.73 1.723 1 95.88 562 SER B C 1
ATOM 11148 O O . SER B 1 562 ? -27.75 2.252 2.564 1 95.88 562 SER B O 1
ATOM 11150 N N . LEU B 1 563 ? -26.75 2.289 0.548 1 96.38 563 LEU B N 1
ATOM 11151 C CA . LEU B 1 563 ? -27.344 3.572 0.194 1 96.38 563 LEU B CA 1
ATOM 11152 C C . LEU B 1 563 ? -28.859 3.438 -0.022 1 96.38 563 LEU B C 1
ATOM 11154 O O . LEU B 1 563 ? -29.625 4.328 0.347 1 96.38 563 LEU B O 1
ATOM 11158 N N . ALA B 1 564 ? -29.203 2.357 -0.655 1 97.56 564 ALA B N 1
ATOM 11159 C CA . ALA B 1 564 ? -30.625 2.092 -0.831 1 97.56 564 ALA B CA 1
ATOM 11160 C C . ALA B 1 564 ? -31.328 1.929 0.516 1 97.56 564 ALA B C 1
ATOM 11162 O O . ALA B 1 564 ? -32.438 2.461 0.724 1 97.56 564 ALA B O 1
ATOM 11163 N N . CYS B 1 565 ? -30.703 1.266 1.443 1 97.31 565 CYS B N 1
ATOM 11164 C CA . CYS B 1 565 ? -31.234 1.119 2.793 1 97.31 565 CYS B CA 1
ATOM 11165 C C . CYS B 1 565 ? -31.406 2.477 3.465 1 97.31 565 CYS B C 1
ATOM 11167 O O . CYS B 1 565 ? -32.438 2.76 4.051 1 97.31 565 CYS B O 1
ATOM 11169 N N . GLU B 1 566 ? -30.406 3.262 3.342 1 96.31 566 GLU B N 1
ATOM 11170 C CA . GLU B 1 566 ? -30.422 4.574 3.979 1 96.31 566 GLU B CA 1
ATOM 11171 C C . GLU B 1 566 ? -31.578 5.426 3.467 1 96.31 566 GLU B C 1
ATOM 11173 O O . GLU B 1 566 ? -32.25 6.098 4.25 1 96.31 566 GLU B O 1
ATOM 11178 N N . MET B 1 567 ? -31.781 5.418 2.174 1 97 567 MET B N 1
ATOM 11179 C CA . MET B 1 567 ? -32.875 6.188 1.582 1 97 567 MET B CA 1
ATOM 11180 C C . MET B 1 567 ? -34.219 5.637 2.012 1 97 567 MET B C 1
ATOM 11182 O O . MET B 1 567 ? -35.125 6.398 2.355 1 97 567 MET B O 1
ATOM 11186 N N . GLN B 1 568 ? -34.375 4.383 2.037 1 97.62 568 GLN B N 1
ATOM 11187 C CA . GLN B 1 568 ? -35.625 3.736 2.418 1 97.62 568 GLN B CA 1
ATOM 11188 C C . GLN B 1 568 ? -35.938 3.963 3.896 1 97.62 568 GLN B C 1
ATOM 11190 O O . GLN B 1 568 ? -37.062 4.285 4.258 1 97.62 568 GLN B O 1
ATOM 11195 N N . TYR B 1 569 ? -34.938 3.768 4.738 1 97.94 569 TYR B N 1
ATOM 11196 C CA . TYR B 1 569 ? -35.094 3.996 6.168 1 97.94 569 TYR B CA 1
ATOM 11197 C C . TYR B 1 569 ? -35.438 5.453 6.449 1 97.94 569 TYR B C 1
ATOM 11199 O O . TYR B 1 569 ? -36.25 5.746 7.332 1 97.94 569 TYR B O 1
ATOM 11207 N N . TYR B 1 570 ? -34.812 6.332 5.715 1 97.19 570 TYR B N 1
ATOM 11208 C CA . TYR B 1 570 ? -35.125 7.75 5.844 1 97.19 570 TYR B CA 1
ATOM 11209 C C . TYR B 1 570 ? -36.594 8.023 5.516 1 97.19 570 TYR B C 1
ATOM 11211 O O . TYR B 1 570 ? -37.281 8.75 6.246 1 97.19 570 TYR B O 1
ATOM 11219 N N . MET B 1 571 ? -37.062 7.441 4.457 1 97.19 571 MET B N 1
ATOM 11220 C CA . MET B 1 571 ? -38.438 7.613 4.039 1 97.19 571 MET B CA 1
ATOM 11221 C C . MET B 1 571 ? -39.406 7.121 5.117 1 97.19 571 MET B C 1
ATOM 11223 O O . MET B 1 571 ? -40.375 7.812 5.465 1 97.19 571 MET B O 1
ATOM 11227 N N . ILE B 1 572 ? -39.094 6.051 5.68 1 96.81 572 ILE B N 1
ATOM 11228 C CA . ILE B 1 572 ? -39.938 5.445 6.699 1 96.81 572 ILE B CA 1
ATOM 11229 C C . ILE B 1 572 ? -39.875 6.281 7.977 1 96.81 572 ILE B C 1
ATOM 11231 O O . ILE B 1 572 ? -40.906 6.555 8.594 1 96.81 572 ILE B O 1
ATOM 11235 N N . SER B 1 573 ? -38.75 6.629 8.352 1 96.75 573 SER B N 1
ATOM 11236 C CA . SER B 1 573 ? -38.562 7.359 9.602 1 96.75 573 SER B CA 1
ATOM 11237 C C . SER B 1 573 ? -39.219 8.734 9.547 1 96.75 573 SER B C 1
ATOM 11239 O O . SER B 1 573 ? -39.844 9.172 10.523 1 96.75 573 SER B O 1
ATOM 11241 N N . VAL B 1 574 ? -39.094 9.453 8.406 1 96.31 574 VAL B N 1
ATOM 11242 C CA . VAL B 1 574 ? -39.75 10.758 8.266 1 96.31 574 VAL B CA 1
ATOM 11243 C C . VAL B 1 574 ? -41.25 10.602 8.336 1 96.31 574 VAL B C 1
ATOM 11245 O O . VAL B 1 574 ? -41.938 11.406 8.969 1 96.31 574 VAL B O 1
ATOM 11248 N N . GLY B 1 575 ? -41.812 9.555 7.703 1 96.44 575 GLY B N 1
ATOM 11249 C CA . GLY B 1 575 ? -43.219 9.266 7.828 1 96.44 575 GLY B CA 1
ATOM 11250 C C . GLY B 1 575 ? -43.656 9.039 9.258 1 96.44 575 GLY B C 1
ATOM 11251 O O . GLY B 1 575 ? -44.688 9.562 9.688 1 96.44 575 GLY B O 1
ATOM 11252 N N . LEU B 1 576 ? -42.875 8.312 9.969 1 96.94 576 LEU B N 1
ATOM 11253 C CA . LEU B 1 576 ? -43.156 8.031 11.375 1 96.94 576 LEU B CA 1
ATOM 11254 C C . LEU B 1 576 ? -43.094 9.312 12.203 1 96.94 576 LEU B C 1
ATOM 11256 O O . LEU B 1 576 ? -43.906 9.508 13.102 1 96.94 576 LEU B O 1
ATOM 11260 N N . LEU B 1 577 ? -42.188 10.18 11.961 1 96.56 577 LEU B N 1
ATOM 11261 C CA . LEU B 1 577 ? -42.031 11.422 12.703 1 96.56 577 LEU B CA 1
ATOM 11262 C C . LEU B 1 577 ? -43.188 12.383 12.422 1 96.56 577 LEU B C 1
ATOM 11264 O O . LEU B 1 577 ? -43.594 13.141 13.305 1 96.56 577 LEU B O 1
ATOM 11268 N N . PHE B 1 578 ? -43.719 12.344 11.156 1 96.62 578 PHE B N 1
ATOM 11269 C CA . PHE B 1 578 ? -44.906 13.141 10.844 1 96.62 578 PHE B CA 1
ATOM 11270 C C . PHE B 1 578 ? -46.094 12.688 11.664 1 96.62 578 PHE B C 1
ATOM 11272 O O . PHE B 1 578 ? -46.875 13.516 12.172 1 96.62 578 PHE B O 1
ATOM 11279 N N . VAL B 1 579 ? -46.188 11.391 11.812 1 96.19 579 VAL B N 1
ATOM 11280 C CA . VAL B 1 579 ? -47.281 10.852 12.633 1 96.19 579 VAL B CA 1
ATOM 11281 C C . VAL B 1 579 ? -47.062 11.25 14.094 1 96.19 579 VAL B C 1
ATOM 11283 O O . VAL B 1 579 ? -48 11.609 14.789 1 96.19 579 VAL B O 1
ATOM 11286 N N . TYR B 1 580 ? -45.844 11.141 14.547 1 96.38 580 TYR B N 1
ATOM 11287 C CA . TYR B 1 580 ? -45.5 11.531 15.906 1 96.38 580 TYR B CA 1
ATOM 11288 C C . TYR B 1 580 ? -45.812 12.992 16.156 1 96.38 580 TYR B C 1
ATOM 11290 O O . TYR B 1 580 ? -46.312 13.352 17.219 1 96.38 580 TYR B O 1
ATOM 11298 N N . ALA B 1 581 ? -45.531 13.875 15.18 1 95.5 581 ALA B N 1
ATOM 11299 C CA . ALA B 1 581 ? -45.781 15.305 15.312 1 95.5 581 ALA B CA 1
ATOM 11300 C C . ALA B 1 581 ? -47.281 15.578 15.438 1 95.5 581 ALA B C 1
ATOM 11302 O O . ALA B 1 581 ? -47.719 16.469 16.188 1 95.5 581 ALA B O 1
ATOM 11303 N N . LYS B 1 582 ? -48.125 14.852 14.742 1 95.25 582 LYS B N 1
ATOM 11304 C CA . LYS B 1 582 ? -49.562 15.047 14.766 1 95.25 582 LYS B CA 1
ATOM 11305 C C . LYS B 1 582 ? -50.188 14.469 16.047 1 95.25 582 LYS B C 1
ATOM 11307 O O . LYS B 1 582 ? -51.094 15.055 16.609 1 95.25 582 LYS B O 1
ATOM 11312 N N . ASN B 1 583 ? -49.781 13.227 16.312 1 95.44 583 ASN B N 1
ATOM 11313 C CA . ASN B 1 583 ? -50.219 12.531 17.516 1 95.44 583 ASN B CA 1
ATOM 11314 C C . ASN B 1 583 ? -49.094 11.758 18.156 1 95.44 583 ASN B C 1
ATOM 11316 O O . ASN B 1 583 ? -48.812 10.617 17.797 1 95.44 583 ASN B O 1
ATOM 11320 N N . ALA B 1 584 ? -48.5 12.312 19.188 1 94.88 584 ALA B N 1
ATOM 11321 C CA . ALA B 1 584 ? -47.281 11.781 19.828 1 94.88 584 ALA B CA 1
ATOM 11322 C C . ALA B 1 584 ? -47.531 10.375 20.359 1 94.88 584 ALA B C 1
ATOM 11324 O O . ALA B 1 584 ? -46.656 9.5 20.266 1 94.88 584 ALA B O 1
ATOM 11325 N N . LYS B 1 585 ? -48.719 10.117 21 1 96.44 585 LYS B N 1
ATOM 11326 C CA . LYS B 1 585 ? -49.031 8.805 21.562 1 96.44 585 LYS B CA 1
ATOM 11327 C C . LYS B 1 585 ? -49.094 7.738 20.469 1 96.44 585 LYS B C 1
ATOM 11329 O O . LYS B 1 585 ? -48.594 6.633 20.641 1 96.44 585 LYS B O 1
ATOM 11334 N N . LEU B 1 586 ? -49.75 8.055 19.375 1 96.19 586 LEU B N 1
ATOM 11335 C CA . LEU B 1 586 ? -49.844 7.137 18.25 1 96.19 586 LEU B CA 1
ATOM 11336 C C . LEU B 1 586 ? -48.469 6.867 17.625 1 96.19 586 LEU B C 1
ATOM 11338 O O . LEU B 1 586 ? -48.156 5.727 17.297 1 96.19 586 LEU B O 1
ATOM 11342 N N . GLY B 1 587 ? -47.75 7.957 17.453 1 96.5 587 GLY B N 1
ATOM 11343 C CA . GLY B 1 587 ? -46.406 7.809 16.906 1 96.5 587 GLY B CA 1
ATOM 11344 C C . GLY B 1 587 ? -45.531 6.891 17.734 1 96.5 587 GLY B C 1
ATOM 11345 O O . GLY B 1 587 ? -44.812 6.051 17.188 1 96.5 587 GLY B O 1
ATOM 11346 N N . LYS B 1 588 ? -45.531 7.012 19.016 1 97.06 588 LYS B N 1
ATOM 11347 C CA . LYS B 1 588 ? -44.75 6.172 19.922 1 97.06 588 LYS B CA 1
ATOM 11348 C C . LYS B 1 588 ? -45.219 4.723 19.875 1 97.06 588 LYS B C 1
ATOM 11350 O O . LYS B 1 588 ? -44.406 3.797 19.922 1 97.06 588 LYS B O 1
ATOM 11355 N N . SER B 1 589 ? -46.531 4.496 19.828 1 97.62 589 SER B N 1
ATOM 11356 C CA . SER B 1 589 ? -47.094 3.152 19.75 1 97.62 589 SER B CA 1
ATOM 11357 C C . SER B 1 589 ? -46.688 2.457 18.453 1 97.62 589 SER B C 1
ATOM 11359 O O . SER B 1 589 ? -46.344 1.274 18.453 1 97.62 589 SER B O 1
ATOM 11361 N N . ILE B 1 590 ? -46.719 3.182 17.375 1 97.25 590 ILE B N 1
ATOM 11362 C CA . ILE B 1 590 ? -46.344 2.623 16.078 1 97.25 590 ILE B CA 1
ATOM 11363 C C . ILE B 1 590 ? -44.844 2.27 16.094 1 97.25 590 ILE B C 1
ATOM 11365 O O . ILE B 1 590 ? -44.469 1.232 15.562 1 97.25 590 ILE B O 1
ATOM 11369 N N . TYR B 1 591 ? -44.062 3.152 16.625 1 97.5 591 TYR B N 1
ATOM 11370 C CA . TYR B 1 591 ? -42.625 2.877 16.734 1 97.5 591 TYR B CA 1
ATOM 11371 C C . TYR B 1 591 ? -42.375 1.597 17.531 1 97.5 591 TYR B C 1
ATOM 11373 O O . TYR B 1 591 ? -41.562 0.749 17.109 1 97.5 591 TYR B O 1
ATOM 11381 N N . ALA B 1 592 ? -42.969 1.479 18.703 1 97.5 592 ALA B N 1
ATOM 11382 C CA . ALA B 1 592 ? -42.781 0.315 19.562 1 97.5 592 ALA B CA 1
ATOM 11383 C C . ALA B 1 592 ? -43.188 -0.97 18.844 1 97.5 592 ALA B C 1
ATOM 11385 O O . ALA B 1 592 ? -42.5 -1.985 18.938 1 97.5 592 ALA B O 1
ATOM 11386 N N . LEU B 1 593 ? -44.312 -0.91 18.172 1 96.88 593 LEU B N 1
ATOM 11387 C CA . LEU B 1 593 ? -44.781 -2.062 17.406 1 96.88 593 LEU B CA 1
ATOM 11388 C C . LEU B 1 593 ? -43.812 -2.389 16.266 1 96.88 593 LEU B C 1
ATOM 11390 O O . LEU B 1 593 ? -43.531 -3.561 16.016 1 96.88 593 LEU B O 1
ATOM 11394 N N . PHE B 1 594 ? -43.406 -1.355 15.633 1 96.44 594 PHE B N 1
ATOM 11395 C CA . PHE B 1 594 ? -42.469 -1.523 14.539 1 96.44 594 PHE B CA 1
ATOM 11396 C C . PHE B 1 594 ? -41.156 -2.113 15.047 1 96.44 594 PHE B C 1
ATOM 11398 O O . PHE B 1 594 ? -40.562 -3.002 14.414 1 96.44 594 PHE B O 1
ATOM 11405 N N . ALA B 1 595 ? -40.594 -1.614 16.156 1 96.94 595 ALA B N 1
ATOM 11406 C CA . ALA B 1 595 ? -39.375 -2.113 16.766 1 96.94 595 ALA B CA 1
ATOM 11407 C C . ALA B 1 595 ? -39.5 -3.586 17.141 1 96.94 595 ALA B C 1
ATOM 11409 O O . ALA B 1 595 ? -38.594 -4.387 16.859 1 96.94 595 ALA B O 1
ATOM 11410 N N . ALA B 1 596 ? -40.594 -3.916 17.766 1 96.62 596 ALA B N 1
ATOM 11411 C CA . ALA B 1 596 ? -40.844 -5.305 18.141 1 96.62 596 ALA B CA 1
ATOM 11412 C C . ALA B 1 596 ? -40.969 -6.191 16.906 1 96.62 596 ALA B C 1
ATOM 11414 O O . ALA B 1 596 ? -40.438 -7.309 16.875 1 96.62 596 ALA B O 1
ATOM 11415 N N . ALA B 1 597 ? -41.625 -5.711 15.914 1 95.62 597 ALA B N 1
ATOM 11416 C CA . ALA B 1 597 ? -41.844 -6.469 14.68 1 95.62 597 ALA B CA 1
ATOM 11417 C C . ALA B 1 597 ? -40.5 -6.715 13.969 1 95.62 597 ALA B C 1
ATOM 11419 O O . ALA B 1 597 ? -40.281 -7.801 13.43 1 95.62 597 ALA B O 1
ATOM 11420 N N . THR B 1 598 ? -39.719 -5.688 13.898 1 95.38 598 THR B N 1
ATOM 11421 C CA . THR B 1 598 ? -38.438 -5.828 13.242 1 95.38 598 THR B CA 1
ATOM 11422 C C . THR B 1 598 ? -37.562 -6.84 13.984 1 95.38 598 THR B C 1
ATOM 11424 O O . THR B 1 598 ? -36.844 -7.629 13.359 1 95.38 598 THR B O 1
ATOM 11427 N N . PHE B 1 599 ? -37.562 -6.84 15.297 1 95.62 599 PHE B N 1
ATOM 11428 C CA . PHE B 1 599 ? -36.812 -7.781 16.109 1 95.62 599 PHE B CA 1
ATOM 11429 C C . PHE B 1 599 ? -37.281 -9.211 15.859 1 95.62 599 PHE B C 1
ATOM 11431 O O . PHE B 1 599 ? -36.469 -10.102 15.594 1 95.62 599 PHE B O 1
ATOM 11438 N N . VAL B 1 600 ? -38.594 -9.406 15.93 1 95.62 600 VAL B N 1
ATOM 11439 C CA . VAL B 1 600 ? -39.188 -10.734 15.75 1 95.62 600 VAL B CA 1
ATOM 11440 C C . VAL B 1 600 ? -38.938 -11.211 14.32 1 95.62 600 VAL B C 1
ATOM 11442 O O . VAL B 1 600 ? -38.625 -12.383 14.094 1 95.62 600 VAL B O 1
ATOM 11445 N N . PHE B 1 601 ? -39.094 -10.367 13.422 1 95.69 601 PHE B N 1
ATOM 11446 C CA . PHE B 1 601 ? -38.906 -10.711 12.023 1 95.69 601 PHE B CA 1
ATOM 11447 C C . PHE B 1 601 ? -37.469 -11.148 11.766 1 95.69 601 PHE B C 1
ATOM 11449 O O . PHE B 1 601 ? -37.219 -12.164 11.102 1 95.69 601 PHE B O 1
ATOM 11456 N N . ASN B 1 602 ? -36.531 -10.414 12.242 1 96.19 602 ASN B N 1
ATOM 11457 C CA . ASN B 1 602 ? -35.125 -10.75 12.031 1 96.19 602 ASN B CA 1
ATOM 11458 C C . ASN B 1 602 ? -34.75 -12.062 12.711 1 96.19 602 ASN B C 1
ATOM 11460 O O . ASN B 1 602 ? -33.969 -12.852 12.164 1 96.19 602 ASN B O 1
ATOM 11464 N N . MET B 1 603 ? -35.281 -12.242 13.938 1 95.94 603 MET B N 1
ATOM 11465 C CA . MET B 1 603 ? -35.062 -13.516 14.617 1 95.94 603 MET B CA 1
ATOM 11466 C C . MET B 1 603 ? -35.656 -14.672 13.805 1 95.94 603 MET B C 1
ATOM 11468 O O . MET B 1 603 ? -35 -15.695 13.609 1 95.94 603 MET B O 1
ATOM 11472 N N . ALA B 1 604 ? -36.812 -14.492 13.258 1 96.25 604 ALA B N 1
ATOM 11473 C CA . ALA B 1 604 ? -37.5 -15.531 12.516 1 96.25 604 ALA B CA 1
ATOM 11474 C C . ALA B 1 604 ? -36.812 -15.836 11.195 1 96.25 604 ALA B C 1
ATOM 11476 O O . ALA B 1 604 ? -36.625 -17 10.844 1 96.25 604 ALA B O 1
ATOM 11477 N N . ILE B 1 605 ? -36.469 -14.844 10.477 1 95.62 605 ILE B N 1
ATOM 11478 C CA . ILE B 1 605 ? -35.875 -15.062 9.156 1 95.62 605 ILE B CA 1
ATOM 11479 C C . ILE B 1 605 ? -34.5 -15.727 9.297 1 95.62 605 ILE B C 1
ATOM 11481 O O . ILE B 1 605 ? -34.125 -16.578 8.484 1 95.62 605 ILE B O 1
ATOM 11485 N N . THR B 1 606 ? -33.719 -15.352 10.258 1 95.5 606 THR B N 1
ATOM 11486 C CA . THR B 1 606 ? -32.406 -15.953 10.469 1 95.5 606 THR B CA 1
ATOM 11487 C C . THR B 1 606 ? -32.531 -17.422 10.875 1 95.5 606 THR B C 1
ATOM 11489 O O . THR B 1 606 ? -31.75 -18.266 10.445 1 95.5 606 THR B O 1
ATOM 11492 N N . LEU B 1 607 ? -33.562 -17.688 11.727 1 95.5 607 LEU B N 1
ATOM 11493 C CA . LEU B 1 607 ? -33.844 -19.062 12.133 1 95.5 607 LEU B CA 1
ATOM 11494 C C . LEU B 1 607 ? -34.344 -19.891 10.953 1 95.5 607 LEU B C 1
ATOM 11496 O O . LEU B 1 607 ? -33.969 -21.047 10.789 1 95.5 607 LEU B O 1
ATOM 11500 N N . MET B 1 608 ? -35.125 -19.281 10.133 1 95.06 608 MET B N 1
ATOM 11501 C CA . MET B 1 608 ? -35.719 -19.969 8.977 1 95.06 608 MET B CA 1
ATOM 11502 C C . MET B 1 608 ? -34.625 -20.344 7.969 1 95.06 608 MET B C 1
ATOM 11504 O O . MET B 1 608 ? -34.688 -21.391 7.324 1 95.06 608 MET B O 1
ATOM 11508 N N . TYR B 1 609 ? -33.625 -19.547 7.836 1 95 609 TYR B N 1
ATOM 11509 C CA . TYR B 1 609 ? -32.531 -19.797 6.895 1 95 609 TYR B CA 1
ATOM 11510 C C . TYR B 1 609 ? -31.453 -20.656 7.531 1 95 609 TYR B C 1
ATOM 11512 O O . TYR B 1 609 ? -30.406 -20.891 6.926 1 95 609 TYR B O 1
ATOM 11520 N N . HIS B 1 610 ? -31.609 -21.125 8.766 1 93.69 610 HIS B N 1
ATOM 11521 C CA . HIS B 1 610 ? -30.609 -21.922 9.469 1 93.69 610 HIS B CA 1
ATOM 11522 C C . HIS B 1 610 ? -29.219 -21.297 9.383 1 93.69 610 HIS B C 1
ATOM 11524 O O . HIS B 1 610 ? -28.266 -21.953 8.984 1 93.69 610 HIS B O 1
ATOM 11530 N N . PHE B 1 611 ? -29.172 -20.141 9.805 1 94 611 PHE B N 1
ATOM 11531 C CA . PHE B 1 611 ? -27.969 -19.344 9.633 1 94 611 PHE B CA 1
ATOM 11532 C C . PHE B 1 611 ? -26.828 -19.875 10.5 1 94 611 PHE B C 1
ATOM 11534 O O . PHE B 1 611 ? -27.031 -20.156 11.68 1 94 611 PHE B O 1
ATOM 11541 N N . VAL B 1 612 ? -25.656 -20.125 9.867 1 93.44 612 VAL B N 1
ATOM 11542 C CA . VAL B 1 612 ? -24.375 -20.375 10.516 1 93.44 612 VAL B CA 1
ATOM 11543 C C . VAL B 1 612 ? -23.344 -19.359 10.047 1 93.44 612 VAL B C 1
ATOM 11545 O O . VAL B 1 612 ? -23.328 -18.969 8.883 1 93.44 612 VAL B O 1
ATOM 11548 N N . PRO B 1 613 ? -22.453 -18.906 10.945 1 93.25 613 PRO B N 1
ATOM 11549 C CA . PRO B 1 613 ? -21.578 -17.797 10.586 1 93.25 613 PRO B CA 1
ATOM 11550 C C . PRO B 1 613 ? -20.375 -18.234 9.766 1 93.25 613 PRO B C 1
ATOM 11552 O O . PRO B 1 613 ? -19.312 -17.594 9.812 1 93.25 613 PRO B O 1
ATOM 11555 N N . SER B 1 614 ? -20.438 -19.359 9.094 1 94.56 614 SER B N 1
ATOM 11556 C CA . SER B 1 614 ? -19.406 -19.75 8.133 1 94.56 614 SER B CA 1
ATOM 11557 C C . SER B 1 614 ? -19.484 -18.906 6.867 1 94.56 614 SER B C 1
ATOM 11559 O O . SER B 1 614 ? -20.547 -18.391 6.52 1 94.56 614 SER B O 1
ATOM 11561 N N . TYR B 1 615 ? -18.391 -18.703 6.203 1 94.25 615 TYR B N 1
ATOM 11562 C CA . TYR B 1 615 ? -18.312 -17.781 5.078 1 94.25 615 TYR B CA 1
ATOM 11563 C C . TYR B 1 615 ? -19.156 -18.281 3.906 1 94.25 615 TYR B C 1
ATOM 11565 O O . TYR B 1 615 ? -19.719 -17.484 3.156 1 94.25 615 TYR B O 1
ATOM 11573 N N . ASP B 1 616 ? -19.266 -19.625 3.691 1 94.5 616 ASP B N 1
ATOM 11574 C CA . ASP B 1 616 ? -20.094 -20.172 2.627 1 94.5 616 ASP B CA 1
ATOM 11575 C C . ASP B 1 616 ? -21.562 -19.812 2.848 1 94.5 616 ASP B C 1
ATOM 11577 O O . ASP B 1 616 ? -22.266 -19.406 1.912 1 94.5 616 ASP B O 1
ATOM 11581 N N . VAL B 1 617 ? -22 -19.875 4.105 1 94.62 617 VAL B N 1
ATOM 11582 C CA . VAL B 1 617 ? -23.391 -19.547 4.43 1 94.62 617 VAL B CA 1
ATOM 11583 C C . VAL B 1 617 ? -23.609 -18.047 4.352 1 94.62 617 VAL B C 1
ATOM 11585 O O . VAL B 1 617 ? -24.609 -17.578 3.809 1 94.62 617 VAL B O 1
ATOM 11588 N N . LEU B 1 618 ? -22.688 -17.297 4.875 1 93 618 LEU B N 1
ATOM 11589 C CA . LEU B 1 618 ? -22.766 -15.836 4.844 1 93 618 LEU B CA 1
ATOM 11590 C C . LEU B 1 618 ? -22.906 -15.328 3.412 1 93 618 LEU B C 1
ATOM 11592 O O . LEU B 1 618 ? -23.75 -14.477 3.127 1 93 618 LEU B O 1
ATOM 11596 N N . TYR B 1 619 ? -22.094 -15.867 2.57 1 93.19 619 TYR B N 1
ATOM 11597 C CA . TYR B 1 619 ? -22.094 -15.422 1.182 1 93.19 619 TYR B CA 1
ATOM 11598 C C . TYR B 1 619 ? -23.391 -15.812 0.481 1 93.19 619 TYR B C 1
ATOM 11600 O O . TYR B 1 619 ? -24.016 -14.984 -0.193 1 93.19 619 TYR B O 1
ATOM 11608 N N . ASN B 1 620 ? -23.844 -17.031 0.657 1 93.88 620 ASN B N 1
ATOM 11609 C CA . ASN B 1 620 ? -24.969 -17.562 -0.104 1 93.88 620 ASN B CA 1
ATOM 11610 C C . ASN B 1 620 ? -26.312 -17.094 0.472 1 93.88 620 ASN B C 1
ATOM 11612 O O . ASN B 1 620 ? -27.344 -17.188 -0.195 1 93.88 620 ASN B O 1
ATOM 11616 N N . THR B 1 621 ? -26.344 -16.578 1.676 1 94.31 621 THR B N 1
ATOM 11617 C CA . THR B 1 621 ? -27.562 -16.031 2.262 1 94.31 621 THR B CA 1
ATOM 11618 C C . THR B 1 621 ? -27.5 -14.508 2.311 1 94.31 621 THR B C 1
ATOM 11620 O O . THR B 1 621 ? -28.344 -13.867 2.945 1 94.31 621 THR B O 1
ATOM 11623 N N . GLY B 1 622 ? -26.562 -13.961 1.643 1 93.56 622 GLY B N 1
ATOM 11624 C CA . GLY B 1 622 ? -26.312 -12.531 1.705 1 93.56 622 GLY B CA 1
ATOM 11625 C C . GLY B 1 622 ? -27.453 -11.695 1.165 1 93.56 622 GLY B C 1
ATOM 11626 O O . GLY B 1 622 ? -27.766 -10.625 1.696 1 93.56 622 GLY B O 1
ATOM 11627 N N . SER B 1 623 ? -28.141 -12.164 0.144 1 94.5 623 SER B N 1
ATOM 11628 C CA . SER B 1 623 ? -29.25 -11.43 -0.437 1 94.5 623 SER B CA 1
ATOM 11629 C C . SER B 1 623 ? -30.406 -11.289 0.559 1 94.5 623 SER B C 1
ATOM 11631 O O . SER B 1 623 ? -30.984 -10.211 0.694 1 94.5 623 SER B O 1
ATOM 11633 N N . ALA B 1 624 ? -30.641 -12.32 1.352 1 94.19 624 ALA B N 1
ATOM 11634 C CA . ALA B 1 624 ? -31.797 -12.359 2.242 1 94.19 624 ALA B CA 1
ATOM 11635 C C . ALA B 1 624 ? -31.453 -11.789 3.613 1 94.19 624 ALA B C 1
ATOM 11637 O O . ALA B 1 624 ? -32.281 -11.117 4.238 1 94.19 624 ALA B O 1
ATOM 11638 N N . LEU B 1 625 ? -30.25 -11.992 4.031 1 94.69 625 LEU B N 1
ATOM 11639 C CA . LEU B 1 625 ? -29.984 -11.727 5.438 1 94.69 625 LEU B CA 1
ATOM 11640 C C . LEU B 1 625 ? -29.047 -10.523 5.594 1 94.69 625 LEU B C 1
ATOM 11642 O O . LEU B 1 625 ? -28.844 -10.039 6.707 1 94.69 625 LEU B O 1
ATOM 11646 N N . TYR B 1 626 ? -28.547 -10.047 4.5 1 93.94 626 TYR B N 1
ATOM 11647 C CA . TYR B 1 626 ? -27.578 -8.969 4.66 1 93.94 626 TYR B CA 1
ATOM 11648 C C . TYR B 1 626 ? -27.984 -7.75 3.836 1 93.94 626 TYR B C 1
ATOM 11650 O O . TYR B 1 626 ? -28 -6.629 4.348 1 93.94 626 TYR B O 1
ATOM 11658 N N . VAL B 1 627 ? -28.359 -7.918 2.592 1 95.12 627 VAL B N 1
ATOM 11659 C CA . VAL B 1 627 ? -28.578 -6.809 1.671 1 95.12 627 VAL B CA 1
ATOM 11660 C C . VAL B 1 627 ? -30.031 -6.344 1.765 1 95.12 627 VAL B C 1
ATOM 11662 O O . VAL B 1 627 ? -30.328 -5.164 1.571 1 95.12 627 VAL B O 1
ATOM 11665 N N . ALA B 1 628 ? -30.906 -7.203 2.127 1 94.94 628 ALA B N 1
ATOM 11666 C CA . ALA B 1 628 ? -32.312 -6.867 2.201 1 94.94 628 ALA B CA 1
ATOM 11667 C C . ALA B 1 628 ? -32.594 -5.805 3.264 1 94.94 628 ALA B C 1
ATOM 11669 O O . ALA B 1 628 ? -32.031 -5.875 4.367 1 94.94 628 ALA B O 1
ATOM 11670 N N . PRO B 1 629 ? -33.406 -4.809 2.938 1 94.88 629 PRO B N 1
ATOM 11671 C CA . PRO B 1 629 ? -33.625 -3.697 3.867 1 94.88 629 PRO B CA 1
ATOM 11672 C C . PRO B 1 629 ? -34.25 -4.145 5.18 1 94.88 629 PRO B C 1
ATOM 11674 O O . PRO B 1 629 ? -33.969 -3.588 6.238 1 94.88 629 PRO B O 1
ATOM 11677 N N . TRP B 1 630 ? -35.094 -5.172 5.148 1 93.19 630 TRP B N 1
ATOM 11678 C CA . TRP B 1 630 ? -35.781 -5.609 6.359 1 93.19 630 TRP B CA 1
ATOM 11679 C C . TRP B 1 630 ? -34.844 -6.355 7.285 1 93.19 630 TRP B C 1
ATOM 11681 O O . TRP B 1 630 ? -35.094 -6.465 8.484 1 93.19 630 TRP B O 1
ATOM 11691 N N . ALA B 1 631 ? -33.75 -6.84 6.711 1 92.12 631 ALA B N 1
ATOM 11692 C CA . ALA B 1 631 ? -32.781 -7.59 7.516 1 92.12 631 ALA B CA 1
ATOM 11693 C C . ALA B 1 631 ? -31.844 -6.652 8.281 1 92.12 631 ALA B C 1
ATOM 11695 O O . ALA B 1 631 ? -31.266 -7.039 9.297 1 92.12 631 ALA B O 1
ATOM 11696 N N . ARG B 1 632 ? -31.719 -5.395 7.871 1 92.75 632 ARG B N 1
ATOM 11697 C CA . ARG B 1 632 ? -30.719 -4.496 8.453 1 92.75 632 ARG B CA 1
ATOM 11698 C C . ARG B 1 632 ? -31.391 -3.279 9.086 1 92.75 632 ARG B C 1
ATOM 11700 O O . ARG B 1 632 ? -30.719 -2.312 9.453 1 92.75 632 ARG B O 1
ATOM 11707 N N . MET B 1 633 ? -32.625 -3.281 9.336 1 95.31 633 MET B N 1
ATOM 11708 C CA . MET B 1 633 ? -33.375 -2.123 9.797 1 95.31 633 MET B CA 1
ATOM 11709 C C . MET B 1 633 ? -33.219 -1.941 11.305 1 95.31 633 MET B C 1
ATOM 11711 O O . MET B 1 633 ? -33.344 -0.826 11.812 1 95.31 633 MET B O 1
ATOM 11715 N N . SER B 1 634 ? -32.906 -2.961 12.039 1 96.06 634 SER B N 1
ATOM 11716 C CA . SER B 1 634 ? -32.906 -2.955 13.492 1 96.06 634 SER B CA 1
ATOM 11717 C C . SER B 1 634 ? -31.953 -1.893 14.039 1 96.06 634 SER B C 1
ATOM 11719 O O . SER B 1 634 ? -32.312 -1.142 14.953 1 96.06 634 SER B O 1
ATOM 11721 N N . PRO B 1 635 ? -30.734 -1.8 13.523 1 97.75 635 PRO B N 1
ATOM 11722 C CA . PRO B 1 635 ? -29.844 -0.751 14.031 1 97.75 635 PRO B CA 1
ATOM 11723 C C . PRO B 1 635 ? -30.406 0.652 13.82 1 97.75 635 PRO B C 1
ATOM 11725 O O . PRO B 1 635 ? -30.234 1.526 14.672 1 97.75 635 PRO B O 1
ATOM 11728 N N . TYR B 1 636 ? -31.031 0.873 12.703 1 98.19 636 TYR B N 1
ATOM 11729 C CA . TYR B 1 636 ? -31.656 2.162 12.43 1 98.19 636 TYR B CA 1
ATOM 11730 C C . TYR B 1 636 ? -32.75 2.471 13.453 1 98.19 636 TYR B C 1
ATOM 11732 O O . TYR B 1 636 ? -32.844 3.604 13.93 1 98.19 636 TYR B O 1
ATOM 11740 N N . VAL B 1 637 ? -33.5 1.469 13.805 1 97.81 637 VAL B N 1
ATOM 11741 C CA . VAL B 1 637 ? -34.594 1.604 14.781 1 97.81 637 VAL B CA 1
ATOM 11742 C C . VAL B 1 637 ? -34.031 1.973 16.141 1 97.81 637 VAL B C 1
ATOM 11744 O O . VAL B 1 637 ? -34.594 2.812 16.859 1 97.81 637 VAL B O 1
ATOM 11747 N N . VAL B 1 638 ? -32.938 1.38 16.469 1 98.12 638 VAL B N 1
ATOM 11748 C CA . VAL B 1 638 ? -32.25 1.717 17.703 1 98.12 638 VAL B CA 1
ATOM 11749 C C . VAL B 1 638 ? -31.812 3.184 17.688 1 98.12 638 VAL B C 1
ATOM 11751 O O . VAL B 1 638 ? -31.984 3.902 18.672 1 98.12 638 VAL B O 1
ATOM 11754 N N . GLY B 1 639 ? -31.312 3.619 16.625 1 98.56 639 GLY B N 1
ATOM 11755 C CA . GLY B 1 639 ? -30.906 5.008 16.469 1 98.56 639 GLY B CA 1
ATOM 11756 C C . GLY B 1 639 ? -32.062 5.98 16.625 1 98.56 639 GLY B C 1
ATOM 11757 O O . GLY B 1 639 ? -31.922 7.016 17.297 1 98.56 639 GLY B O 1
ATOM 11758 N N . VAL B 1 640 ? -33.188 5.633 16.094 1 98.12 640 VAL B N 1
ATOM 11759 C CA . VAL B 1 640 ? -34.375 6.469 16.188 1 98.12 640 VAL B CA 1
ATOM 11760 C C . VAL B 1 640 ? -34.781 6.664 17.656 1 98.12 640 VAL B C 1
ATOM 11762 O O . VAL B 1 640 ? -35.062 7.781 18.078 1 98.12 640 VAL B O 1
ATOM 11765 N N . TYR B 1 641 ? -34.688 5.641 18.375 1 97.56 641 TYR B N 1
ATOM 11766 C CA . TYR B 1 641 ? -35.062 5.699 19.781 1 97.56 641 TYR B CA 1
ATOM 11767 C C . TYR B 1 641 ? -34.156 6.633 20.562 1 97.56 641 TYR B C 1
ATOM 11769 O O . TYR B 1 641 ? -34.625 7.508 21.297 1 97.56 641 TYR B O 1
ATOM 11777 N N . PHE B 1 642 ? -32.906 6.453 20.422 1 97.31 642 PHE B N 1
ATOM 11778 C CA . PHE B 1 642 ? -31.953 7.223 21.219 1 97.31 642 PHE B CA 1
ATOM 11779 C C . PHE B 1 642 ? -31.891 8.664 20.75 1 97.31 642 PHE B C 1
ATOM 11781 O O . PHE B 1 642 ? -31.625 9.578 21.531 1 97.31 642 PHE B O 1
ATOM 11788 N N . GLY B 1 643 ? -32.125 8.867 19.422 1 97.06 643 GLY B N 1
ATOM 11789 C CA . GLY B 1 643 ? -32.25 10.234 18.938 1 97.06 643 GLY B CA 1
ATOM 11790 C C . GLY B 1 643 ? -33.438 10.953 19.562 1 97.06 643 GLY B C 1
ATOM 11791 O O . GLY B 1 643 ? -33.312 12.125 19.953 1 97.06 643 GLY B O 1
ATOM 11792 N N . TRP B 1 644 ? -34.531 10.219 19.688 1 96.44 644 TRP B N 1
ATOM 11793 C CA . TRP B 1 644 ? -35.719 10.758 20.328 1 96.44 644 TRP B CA 1
ATOM 11794 C C . TRP B 1 644 ? -35.469 11.023 21.812 1 96.44 644 TRP B C 1
ATOM 11796 O O . TRP B 1 644 ? -35.844 12.078 22.328 1 96.44 644 TRP B O 1
ATOM 11806 N N . LEU B 1 645 ? -34.812 10.109 22.438 1 95 645 LEU B N 1
ATOM 11807 C CA . LEU B 1 645 ? -34.531 10.227 23.859 1 95 645 LEU B CA 1
ATOM 11808 C C . LEU B 1 645 ? -33.719 11.484 24.156 1 95 645 LEU B C 1
ATOM 11810 O O . LEU B 1 645 ? -34.062 12.227 25.094 1 95 645 LEU B O 1
ATOM 11814 N N . LEU B 1 646 ? -32.719 11.711 23.406 1 94 646 LEU B N 1
ATOM 11815 C CA . LEU B 1 646 ? -31.859 12.875 23.625 1 94 646 LEU B CA 1
ATOM 11816 C C . LEU B 1 646 ? -32.625 14.164 23.328 1 94 646 LEU B C 1
ATOM 11818 O O . LEU B 1 646 ? -32.531 15.133 24.094 1 94 646 LEU B O 1
ATOM 11822 N N . ALA B 1 647 ? -33.406 14.172 22.266 1 93.62 647 ALA B N 1
ATOM 11823 C CA . ALA B 1 647 ? -34.156 15.367 21.875 1 93.62 647 ALA B CA 1
ATOM 11824 C C . ALA B 1 647 ? -35.281 15.672 22.859 1 93.62 647 ALA B C 1
ATOM 11826 O O . ALA B 1 647 ? -35.5 16.828 23.203 1 93.62 647 ALA B O 1
ATOM 11827 N N . ALA B 1 648 ? -35.969 14.641 23.281 1 90.88 648 ALA B N 1
ATOM 11828 C CA . ALA B 1 648 ? -37.094 14.789 24.188 1 90.88 648 ALA B CA 1
ATOM 11829 C C . ALA B 1 648 ? -36.656 15.234 25.562 1 90.88 648 ALA B C 1
ATOM 11831 O O . ALA B 1 648 ? -37.375 15.906 26.281 1 90.88 648 ALA B O 1
ATOM 11832 N N . ALA B 1 649 ? -35.469 14.867 25.938 1 89.81 649 ALA B N 1
ATOM 11833 C CA . ALA B 1 649 ? -34.969 15.227 27.266 1 89.81 649 ALA B CA 1
ATOM 11834 C C . ALA B 1 649 ? -34.594 16.703 27.328 1 89.81 649 ALA B C 1
ATOM 11836 O O . ALA B 1 649 ? -34.531 17.281 28.422 1 89.81 649 ALA B O 1
ATOM 11837 N N . ARG B 1 650 ? -34.438 17.406 26.297 1 80.88 650 ARG B N 1
ATOM 11838 C CA . ARG B 1 650 ? -34.188 18.828 26.188 1 80.88 650 ARG B CA 1
ATOM 11839 C C . ARG B 1 650 ? -33.125 19.266 27.172 1 80.88 650 ARG B C 1
ATOM 11841 O O . ARG B 1 650 ? -33.312 20.219 27.938 1 80.88 650 ARG B O 1
ATOM 11848 N N . GLY B 1 651 ? -32 18.5 27.219 1 78.06 651 GLY B N 1
ATOM 11849 C CA . GLY B 1 651 ? -30.875 18.891 28.047 1 78.06 651 GLY B CA 1
ATOM 11850 C C . GLY B 1 651 ? -30.984 18.391 29.469 1 78.06 651 GLY B C 1
ATOM 11851 O O . GLY B 1 651 ? -30.062 18.547 30.281 1 78.06 651 GLY B O 1
ATOM 11852 N N . ASN B 1 652 ? -32.125 17.734 29.812 1 80.56 652 ASN B N 1
ATOM 11853 C CA . ASN B 1 652 ? -32.344 17.312 31.188 1 80.56 652 ASN B CA 1
ATOM 11854 C C . ASN B 1 652 ? -31.906 15.859 31.406 1 80.56 652 ASN B C 1
ATOM 11856 O O . ASN B 1 652 ? -32.125 15.297 32.469 1 80.56 652 ASN B O 1
ATOM 11860 N N . LEU B 1 653 ? -31.391 15.344 30.438 1 84.75 653 LEU B N 1
ATOM 11861 C CA . LEU B 1 653 ? -30.906 13.984 30.625 1 84.75 653 LEU B CA 1
ATOM 11862 C C . LEU B 1 653 ? -29.672 13.969 31.531 1 84.75 653 LEU B C 1
ATOM 11864 O O . LEU B 1 653 ? -28.641 14.547 31.188 1 84.75 653 LEU B O 1
ATOM 11868 N N . GLN B 1 654 ? -29.828 13.633 32.812 1 83.69 654 GLN B N 1
ATOM 11869 C CA . GLN B 1 654 ? -28.719 13.641 33.781 1 83.69 654 GLN B CA 1
ATOM 11870 C C . GLN B 1 654 ? -28.188 12.227 34.031 1 83.69 654 GLN B C 1
ATOM 11872 O O . GLN B 1 654 ? -28.953 11.328 34.375 1 83.69 654 GLN B O 1
ATOM 11877 N N . LEU B 1 655 ? -27.062 11.992 33.562 1 86.94 655 LEU B N 1
ATOM 11878 C CA . LEU B 1 655 ? -26.375 10.734 33.812 1 86.94 655 LEU B CA 1
ATOM 11879 C C . LEU B 1 655 ? -25.438 10.859 35 1 86.94 655 LEU B C 1
ATOM 11881 O O . LEU B 1 655 ? -24.719 11.859 35.125 1 86.94 655 LEU B O 1
ATOM 11885 N N . ASN B 1 656 ? -25.547 10.031 36 1 90.44 656 ASN B N 1
ATOM 11886 C CA . ASN B 1 656 ? -24.594 10.023 37.094 1 90.44 656 ASN B CA 1
ATOM 11887 C C . ASN B 1 656 ? -23.25 9.422 36.688 1 90.44 656 ASN B C 1
ATOM 11889 O O . ASN B 1 656 ? -23.172 8.672 35.719 1 90.44 656 ASN B O 1
ATOM 11893 N N . GLU B 1 657 ? -22.234 9.766 37.344 1 92 657 GLU B N 1
ATOM 11894 C CA . GLU B 1 657 ? -20.875 9.328 37.031 1 92 657 GLU B CA 1
ATOM 11895 C C . GLU B 1 657 ? -20.75 7.809 37.094 1 92 657 GLU B C 1
ATOM 11897 O O . GLU B 1 657 ? -20.062 7.203 36.281 1 92 657 GLU B O 1
ATOM 11902 N N . LYS B 1 658 ? -21.359 7.215 38.062 1 93.81 658 LYS B N 1
ATOM 11903 C CA . LYS B 1 658 ? -21.312 5.762 38.188 1 93.81 658 LYS B CA 1
ATOM 11904 C C . LYS B 1 658 ? -22 5.086 37 1 93.81 658 LYS B C 1
ATOM 11906 O O . LYS B 1 658 ? -21.516 4.066 36.5 1 93.81 658 LYS B O 1
ATOM 11911 N N . GLN B 1 659 ? -23.094 5.672 36.625 1 92.69 659 GLN B N 1
ATOM 11912 C CA . GLN B 1 659 ? -23.812 5.148 35.469 1 92.69 659 GLN B CA 1
ATOM 11913 C C . GLN B 1 659 ? -22.984 5.301 34.188 1 92.69 659 GLN B C 1
ATOM 11915 O O . GLN B 1 659 ? -22.922 4.387 33.375 1 92.69 659 GLN B O 1
ATOM 11920 N N . TYR B 1 660 ? -22.359 6.41 34.094 1 93.62 660 TYR B N 1
ATOM 11921 C CA . TYR B 1 660 ? -21.516 6.652 32.938 1 93.62 660 TYR B CA 1
ATOM 11922 C C . TYR B 1 660 ? -20.406 5.613 32.844 1 93.62 660 TYR B C 1
ATOM 11924 O O . TYR B 1 660 ? -20.188 5.023 31.766 1 93.62 660 TYR B O 1
ATOM 11932 N N . ARG B 1 661 ? -19.688 5.371 33.938 1 94.12 661 ARG B N 1
ATOM 11933 C CA . ARG B 1 661 ? -18.562 4.426 33.938 1 94.12 661 ARG B CA 1
ATOM 11934 C C . ARG B 1 661 ? -19.047 3.014 33.625 1 94.12 661 ARG B C 1
ATOM 11936 O O . ARG B 1 661 ? -18.406 2.295 32.844 1 94.12 661 ARG B O 1
ATOM 11943 N N . LYS B 1 662 ? -20.141 2.67 34.188 1 94.62 662 LYS B N 1
ATOM 11944 C CA . LYS B 1 662 ? -20.703 1.339 34 1 94.62 662 LYS B CA 1
ATOM 11945 C C . LYS B 1 662 ? -21.078 1.137 32.531 1 94.62 662 LYS B C 1
ATOM 11947 O O . LYS B 1 662 ? -20.688 0.146 31.906 1 94.62 662 LYS B O 1
ATOM 11952 N N . TYR B 1 663 ? -21.797 2.064 31.953 1 93.94 663 TYR B N 1
ATOM 11953 C CA . TYR B 1 663 ? -22.281 1.908 30.594 1 93.94 663 TYR B CA 1
ATOM 11954 C C . TYR B 1 663 ? -21.172 2.098 29.578 1 93.94 663 TYR B C 1
ATOM 11956 O O . TYR B 1 663 ? -21.234 1.586 28.453 1 93.94 663 TYR B O 1
ATOM 11964 N N . TRP B 1 664 ? -20.172 2.834 29.984 1 94.81 664 TRP B N 1
ATOM 11965 C CA . TRP B 1 664 ? -19 2.943 29.109 1 94.81 664 TRP B CA 1
ATOM 11966 C C . TRP B 1 664 ? -18.297 1.598 28.969 1 94.81 664 TRP B C 1
ATOM 11968 O O . TRP B 1 664 ? -17.953 1.184 27.859 1 94.81 664 TRP B O 1
ATOM 11978 N N . ILE B 1 665 ? -18.062 0.952 30.062 1 96.25 665 ILE B N 1
ATOM 11979 C CA . ILE B 1 665 ? -17.438 -0.364 30.047 1 96.25 665 ILE B CA 1
ATOM 11980 C C . ILE B 1 665 ? -18.312 -1.35 29.281 1 96.25 665 ILE B C 1
ATOM 11982 O O . ILE B 1 665 ? -17.812 -2.154 28.484 1 96.25 665 ILE B O 1
ATOM 11986 N N . LEU B 1 666 ? -19.594 -1.233 29.5 1 96.38 666 LEU B N 1
ATOM 11987 C CA . LEU B 1 666 ? -20.531 -2.111 28.812 1 96.38 666 LEU B CA 1
ATOM 11988 C C . LEU B 1 666 ? -20.5 -1.855 27.312 1 96.38 666 LEU B C 1
ATOM 11990 O O . LEU B 1 666 ? -20.609 -2.791 26.516 1 96.38 666 LEU B O 1
ATOM 11994 N N . ALA B 1 667 ? -20.422 -0.618 26.938 1 96.56 667 ALA B N 1
ATOM 11995 C CA . ALA B 1 667 ? -20.344 -0.271 25.531 1 96.56 667 ALA B CA 1
ATOM 11996 C C . ALA B 1 667 ? -19.078 -0.831 24.891 1 96.56 667 ALA B C 1
ATOM 11998 O O . ALA B 1 667 ? -19.125 -1.382 23.781 1 96.56 667 ALA B O 1
ATOM 11999 N N . CYS B 1 668 ? -17.969 -0.71 25.578 1 96.25 668 CYS B N 1
ATOM 12000 C CA . CYS B 1 668 ? -16.703 -1.251 25.078 1 96.25 668 CYS B CA 1
ATOM 12001 C C . CYS B 1 668 ? -16.781 -2.768 24.953 1 96.25 668 CYS B C 1
ATOM 12003 O O . CYS B 1 668 ? -16.328 -3.334 23.969 1 96.25 668 CYS B O 1
ATOM 12005 N N . LEU B 1 669 ? -17.344 -3.379 25.922 1 96.5 669 LEU B N 1
ATOM 12006 C CA . LEU B 1 669 ? -17.5 -4.828 25.906 1 96.5 669 LEU B CA 1
ATOM 12007 C C . LEU B 1 669 ? -18.438 -5.266 24.781 1 96.5 669 LEU B C 1
ATOM 12009 O O . LEU B 1 669 ? -18.219 -6.281 24.125 1 96.5 669 LEU B O 1
ATOM 12013 N N . ALA B 1 670 ? -19.469 -4.512 24.609 1 96.38 670 ALA B N 1
ATOM 12014 C CA . ALA B 1 670 ? -20.438 -4.82 23.562 1 96.38 670 ALA B CA 1
ATOM 12015 C C . ALA B 1 670 ? -19.766 -4.797 22.188 1 96.38 670 ALA B C 1
ATOM 12017 O O . ALA B 1 670 ? -19.969 -5.699 21.375 1 96.38 670 ALA B O 1
ATOM 12018 N N . VAL B 1 671 ? -18.984 -3.809 21.922 1 96.5 671 VAL B N 1
ATOM 12019 C CA . VAL B 1 671 ? -18.297 -3.703 20.641 1 96.5 671 VAL B CA 1
ATOM 12020 C C . VAL B 1 671 ? -17.281 -4.828 20.516 1 96.5 671 VAL B C 1
ATOM 12022 O O . VAL B 1 671 ? -17.188 -5.469 19.469 1 96.5 671 VAL B O 1
ATOM 12025 N N . PHE B 1 672 ? -16.531 -5.066 21.594 1 96.44 672 PHE B N 1
ATOM 12026 C CA . PHE B 1 672 ? -15.508 -6.105 21.578 1 96.44 672 PHE B CA 1
ATOM 12027 C C . PHE B 1 672 ? -16.125 -7.473 21.328 1 96.44 672 PHE B C 1
ATOM 12029 O O . PHE B 1 672 ? -15.656 -8.227 20.469 1 96.44 672 PHE B O 1
ATOM 12036 N N . ILE B 1 673 ? -17.172 -7.738 22.016 1 95.06 673 ILE B N 1
ATOM 12037 C CA . ILE B 1 673 ? -17.828 -9.031 21.891 1 95.06 673 ILE B CA 1
ATOM 12038 C C . ILE B 1 673 ? -18.453 -9.156 20.5 1 95.06 673 ILE B C 1
ATOM 12040 O O . ILE B 1 673 ? -18.391 -10.219 19.875 1 95.06 673 ILE B O 1
ATOM 12044 N N . SER B 1 674 ? -19.031 -8.125 20.031 1 96.12 674 SER B N 1
ATOM 12045 C CA . SER B 1 674 ? -19.656 -8.156 18.719 1 96.12 674 SER B CA 1
ATOM 12046 C C . SER B 1 674 ? -18.625 -8.383 17.625 1 96.12 674 SER B C 1
ATOM 12048 O O . SER B 1 674 ? -18.859 -9.18 16.703 1 96.12 674 SER B O 1
ATOM 12050 N N . MET B 1 675 ? -17.469 -7.801 17.734 1 95.56 675 MET B N 1
ATOM 12051 C CA . MET B 1 675 ? -16.453 -7.902 16.688 1 95.56 675 MET B CA 1
ATOM 12052 C C . MET B 1 675 ? -15.734 -9.25 16.766 1 95.56 675 MET B C 1
ATOM 12054 O O . MET B 1 675 ? -15.141 -9.688 15.781 1 95.56 675 MET B O 1
ATOM 12058 N N . HIS B 1 676 ? -15.828 -9.93 17.938 1 95 676 HIS B N 1
ATOM 12059 C CA . HIS B 1 676 ? -15.125 -11.195 18.094 1 95 676 HIS B CA 1
ATOM 12060 C C . HIS B 1 676 ? -16.094 -12.336 18.375 1 95 676 HIS B C 1
ATOM 12062 O O . HIS B 1 676 ? -15.695 -13.383 18.891 1 95 676 HIS B O 1
ATOM 12068 N N . SER B 1 677 ? -17.312 -12.102 18.016 1 91.62 677 SER B N 1
ATOM 12069 C CA . SER B 1 677 ? -18.344 -13.086 18.312 1 91.62 677 SER B CA 1
ATOM 12070 C C . SER B 1 677 ? -18.188 -14.328 17.438 1 91.62 677 SER B C 1
ATOM 12072 O O . SER B 1 677 ? -18.719 -15.391 17.766 1 91.62 677 SER B O 1
ATOM 12074 N N . THR B 1 678 ? -17.391 -14.266 16.406 1 89.94 678 THR B N 1
ATOM 12075 C CA . THR B 1 678 ? -17.25 -15.375 15.477 1 89.94 678 THR B CA 1
ATOM 12076 C C . THR B 1 678 ? -15.922 -16.094 15.703 1 89.94 678 THR B C 1
ATOM 12078 O O . THR B 1 678 ? -15.281 -16.547 14.75 1 89.94 678 THR B O 1
ATOM 12081 N N . PHE B 1 679 ? -15.461 -16.125 16.922 1 83.5 679 PHE B N 1
ATOM 12082 C CA . PHE B 1 679 ? -14.211 -16.828 17.203 1 83.5 679 PHE B CA 1
ATOM 12083 C C . PHE B 1 679 ? -14.344 -18.312 16.859 1 83.5 679 PHE B C 1
ATOM 12085 O O . PHE B 1 679 ? -13.359 -18.953 16.453 1 83.5 679 PHE B O 1
ATOM 12092 N N . LYS B 1 680 ? -15.555 -18.859 17 1 84.94 680 LYS B N 1
ATOM 12093 C CA . LYS B 1 680 ? -15.922 -20.156 16.438 1 84.94 680 LYS B CA 1
ATOM 12094 C C . LYS B 1 680 ? -17.062 -20.031 15.438 1 84.94 680 LYS B C 1
ATOM 12096 O O . LYS B 1 680 ? -18.109 -19.469 15.758 1 84.94 680 LYS B O 1
ATOM 12101 N N . ARG B 1 681 ? -16.875 -20.375 14.258 1 90.69 681 ARG B N 1
ATOM 12102 C CA . ARG B 1 681 ? -17.828 -20.094 13.203 1 90.69 681 ARG B CA 1
ATOM 12103 C C . ARG B 1 681 ? -18.719 -21.312 12.938 1 90.69 681 ARG B C 1
ATOM 12105 O O . ARG B 1 681 ? -19.547 -21.297 12.023 1 90.69 681 ARG B O 1
ATOM 12112 N N . ASN B 1 682 ? -18.641 -22.359 13.82 1 87.31 682 ASN B N 1
ATOM 12113 C CA . ASN B 1 682 ? -19.453 -23.562 13.641 1 87.31 682 ASN B CA 1
ATOM 12114 C C . ASN B 1 682 ? -20.516 -23.703 14.727 1 87.31 682 ASN B C 1
ATOM 12116 O O . ASN B 1 682 ? -20.922 -24.812 15.078 1 87.31 682 ASN B O 1
ATOM 12120 N N . PHE B 1 683 ? -21.094 -22.547 15.125 1 87.38 683 PHE B N 1
ATOM 12121 C CA . PHE B 1 683 ? -22.188 -22.578 16.094 1 87.38 683 PHE B CA 1
ATOM 12122 C C . PHE B 1 683 ? -23.422 -23.219 15.484 1 87.38 683 PHE B C 1
ATOM 12124 O O . PHE B 1 683 ? -23.703 -23.062 14.289 1 87.38 683 PHE B O 1
ATOM 12131 N N . PRO B 1 684 ? -24.094 -23.953 16.484 1 91.56 684 PRO B N 1
ATOM 12132 C CA . PRO B 1 684 ? -25.406 -24.391 15.984 1 91.56 684 PRO B CA 1
ATOM 12133 C C . PRO B 1 684 ? -26.297 -23.219 15.578 1 91.56 684 PRO B C 1
ATOM 12135 O O . PRO B 1 684 ? -26.203 -22.141 16.156 1 91.56 684 PRO B O 1
ATOM 12138 N N . TYR B 1 685 ? -27.141 -23.406 14.656 1 91.75 685 TYR B N 1
ATOM 12139 C CA . TYR B 1 685 ? -27.844 -22.328 13.977 1 91.75 685 TYR B CA 1
ATOM 12140 C C . TYR B 1 685 ? -28.734 -21.562 14.945 1 91.75 685 TYR B C 1
ATOM 12142 O O . TYR B 1 685 ? -28.922 -20.344 14.812 1 91.75 685 TYR B O 1
ATOM 12150 N N . PRO B 1 686 ? -29.391 -22.188 16 1 93.81 686 PRO B N 1
ATOM 12151 C CA . PRO B 1 686 ? -30.219 -21.359 16.891 1 93.81 686 PRO B CA 1
ATOM 12152 C C . PRO B 1 686 ? -29.391 -20.328 17.672 1 93.81 686 PRO B C 1
ATOM 12154 O O . PRO B 1 686 ? -29.812 -19.188 17.812 1 93.81 686 PRO B O 1
ATOM 12157 N N . LEU B 1 687 ? -28.328 -20.781 18.078 1 94.25 687 LEU B N 1
ATOM 12158 C CA . LEU B 1 687 ? -27.438 -19.875 18.781 1 94.25 687 LEU B CA 1
ATOM 12159 C C . LEU B 1 687 ? -26.859 -18.828 17.828 1 94.25 687 LEU B C 1
ATOM 12161 O O . LEU B 1 687 ? -26.781 -17.641 18.172 1 94.25 687 LEU B O 1
ATOM 12165 N N . ALA B 1 688 ? -26.438 -19.328 16.688 1 94.69 688 ALA B N 1
ATOM 12166 C CA . ALA B 1 688 ? -25.859 -18.438 15.695 1 94.69 688 ALA B CA 1
ATOM 12167 C C . ALA B 1 688 ? -26.859 -17.359 15.281 1 94.69 688 ALA B C 1
ATOM 12169 O O . ALA B 1 688 ? -26.484 -16.188 15.125 1 94.69 688 ALA B O 1
ATOM 12170 N N . SER B 1 689 ? -28.109 -17.719 15.133 1 94.44 689 SER B N 1
ATOM 12171 C CA . SER B 1 689 ? -29.156 -16.781 14.742 1 94.44 689 SER B CA 1
ATOM 12172 C C . SER B 1 689 ? -29.375 -15.727 15.82 1 94.44 689 SER B C 1
ATOM 12174 O O . SER B 1 689 ? -29.5 -14.539 15.516 1 94.44 689 SER B O 1
ATOM 12176 N N . THR B 1 690 ? -29.344 -16.125 17.031 1 94.81 690 THR B N 1
ATOM 12177 C CA . THR B 1 690 ? -29.531 -15.203 18.141 1 94.81 690 THR B CA 1
ATOM 12178 C C . THR B 1 690 ? -28.344 -14.234 18.234 1 94.81 690 THR B C 1
ATOM 12180 O O . THR B 1 690 ? -28.547 -13.031 18.422 1 94.81 690 THR B O 1
ATOM 12183 N N . VAL B 1 691 ? -27.203 -14.805 18.109 1 94.25 691 VAL B N 1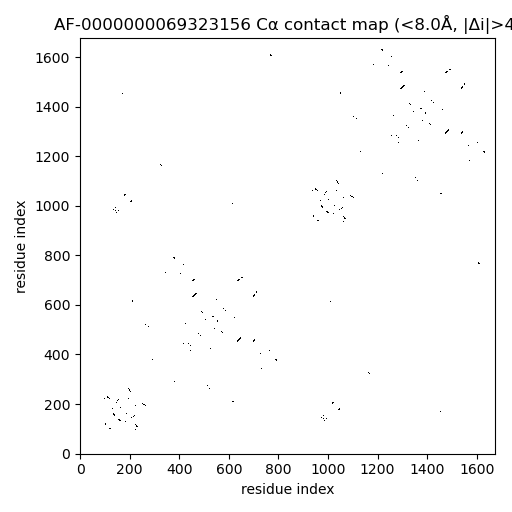
ATOM 12184 C CA . VAL B 1 691 ? -26 -13.984 18.219 1 94.25 691 VAL B CA 1
ATOM 12185 C C . VAL B 1 691 ? -25.984 -12.945 17.094 1 94.25 691 VAL B C 1
ATOM 12187 O O . VAL B 1 691 ? -25.688 -11.773 17.328 1 94.25 691 VAL B O 1
ATOM 12190 N N . MET B 1 692 ? -26.312 -13.336 15.914 1 93.19 692 MET B N 1
ATOM 12191 C CA . MET B 1 692 ? -26.297 -12.438 14.758 1 93.19 692 MET B CA 1
ATOM 12192 C C . MET B 1 692 ? -27.25 -11.266 14.969 1 93.19 692 MET B C 1
ATOM 12194 O O . MET B 1 692 ? -26.906 -10.117 14.664 1 93.19 692 MET B O 1
ATOM 12198 N N . VAL B 1 693 ? -28.406 -11.492 15.516 1 95.25 693 VAL B N 1
ATOM 12199 C CA . VAL B 1 693 ? -29.406 -10.445 15.734 1 95.25 693 VAL B CA 1
ATOM 12200 C C . VAL B 1 693 ? -28.953 -9.555 16.891 1 95.25 693 VAL B C 1
ATOM 12202 O O . VAL B 1 693 ? -29.047 -8.328 16.797 1 95.25 693 VAL B O 1
ATOM 12205 N N . MET B 1 694 ? -28.422 -10.148 17.891 1 95.69 694 MET B N 1
ATOM 12206 C CA . MET B 1 694 ? -28.031 -9.398 19.094 1 95.69 694 MET B CA 1
ATOM 12207 C C . MET B 1 694 ? -26.828 -8.516 18.812 1 95.69 694 MET B C 1
ATOM 12209 O O . MET B 1 694 ? -26.75 -7.395 19.328 1 95.69 694 MET B O 1
ATOM 12213 N N . VAL B 1 695 ? -25.906 -9.016 18.125 1 95.81 695 VAL B N 1
ATOM 12214 C CA . VAL B 1 695 ? -24.688 -8.266 17.844 1 95.81 695 VAL B CA 1
ATOM 12215 C C . VAL B 1 695 ? -25.047 -6.973 17.109 1 95.81 695 VAL B C 1
ATOM 12217 O O . VAL B 1 695 ? -24.453 -5.922 17.359 1 95.81 695 VAL B O 1
ATOM 12220 N N . ARG B 1 696 ? -25.969 -6.992 16.203 1 96.19 696 ARG B N 1
ATOM 12221 C CA . ARG B 1 696 ? -26.391 -5.809 15.469 1 96.19 696 ARG B CA 1
ATOM 12222 C C . ARG B 1 696 ? -27.016 -4.777 16.391 1 96.19 696 ARG B C 1
ATOM 12224 O O . ARG B 1 696 ? -26.797 -3.574 16.234 1 96.19 696 ARG B O 1
ATOM 12231 N N . LEU B 1 697 ? -27.75 -5.246 17.359 1 96.56 697 LEU B N 1
ATOM 12232 C CA . LEU B 1 697 ? -28.359 -4.359 18.344 1 96.56 697 LEU B CA 1
ATOM 12233 C C . LEU B 1 697 ? -27.312 -3.775 19.281 1 96.56 697 LEU B C 1
ATOM 12235 O O . LEU B 1 697 ? -27.375 -2.594 19.641 1 96.56 697 LEU B O 1
ATOM 12239 N N . PHE B 1 698 ? -26.359 -4.594 19.625 1 97 698 PHE B N 1
ATOM 12240 C CA . PHE B 1 698 ? -25.344 -4.18 20.578 1 97 698 PHE B CA 1
ATOM 12241 C C . PHE B 1 698 ? -24.438 -3.1 20 1 97 698 PHE B C 1
ATOM 12243 O O . PHE B 1 698 ? -24.141 -2.107 20.656 1 97 698 PHE B O 1
ATOM 12250 N N . VAL B 1 699 ? -24.031 -3.264 18.812 1 97.31 699 VAL B N 1
ATOM 12251 C CA . VAL B 1 699 ? -23.141 -2.287 18.188 1 97.31 699 VAL B CA 1
ATOM 12252 C C . VAL B 1 699 ? -23.891 -0.968 17.984 1 97.31 699 VAL B C 1
ATOM 12254 O O . VAL B 1 699 ? -23.328 0.109 18.203 1 97.31 699 VAL B O 1
ATOM 12257 N N . ALA B 1 700 ? -25.125 -1.046 17.562 1 98.12 700 ALA B N 1
ATOM 12258 C CA . ALA B 1 700 ? -25.953 0.147 17.391 1 98.12 700 ALA B CA 1
ATOM 12259 C C . ALA B 1 700 ? -26.141 0.866 18.734 1 98.12 700 ALA B C 1
ATOM 12261 O O . ALA B 1 700 ? -26.016 2.09 18.812 1 98.12 700 ALA B O 1
ATOM 12262 N N . TRP B 1 701 ? -26.422 0.101 19.734 1 97.88 701 TRP B N 1
ATOM 12263 C CA . TRP B 1 701 ? -26.609 0.665 21.062 1 97.88 701 TRP B CA 1
ATOM 12264 C C . TRP B 1 701 ? -25.328 1.338 21.547 1 97.88 701 TRP B C 1
ATOM 12266 O O . TRP B 1 701 ? -25.375 2.443 22.094 1 97.88 701 TRP B O 1
ATOM 12276 N N . ALA B 1 702 ? -24.203 0.668 21.391 1 98.06 702 ALA B N 1
ATOM 12277 C CA . ALA B 1 702 ? -22.922 1.204 21.844 1 98.06 702 ALA B CA 1
ATOM 12278 C C . ALA B 1 702 ? -22.609 2.541 21.188 1 98.06 702 ALA B C 1
ATOM 12280 O O . ALA B 1 702 ? -22.141 3.475 21.828 1 98.06 702 ALA B O 1
ATOM 12281 N N . ALA B 1 703 ? -22.859 2.625 19.922 1 97.88 703 ALA B N 1
ATOM 12282 C CA . ALA B 1 703 ? -22.625 3.871 19.188 1 97.88 703 ALA B CA 1
ATOM 12283 C C . ALA B 1 703 ? -23.547 4.98 19.703 1 97.88 703 ALA B C 1
ATOM 12285 O O . ALA B 1 703 ? -23.078 6.09 19.984 1 97.88 703 ALA B O 1
ATOM 12286 N N . CYS B 1 704 ? -24.844 4.707 19.875 1 97.75 704 CYS B N 1
ATOM 12287 C CA . CYS B 1 704 ? -25.812 5.695 20.328 1 97.75 704 CYS B CA 1
ATOM 12288 C C . CYS B 1 704 ? -25.531 6.145 21.75 1 97.75 704 CYS B C 1
ATOM 12290 O O . CYS B 1 704 ? -25.625 7.332 22.078 1 97.75 704 CYS B O 1
ATOM 12292 N N . TRP B 1 705 ? -25.156 5.184 22.531 1 95.38 705 TRP B N 1
ATOM 12293 C CA . TRP B 1 705 ? -24.844 5.516 23.906 1 95.38 705 TRP B CA 1
ATOM 12294 C C . TRP B 1 705 ? -23.641 6.453 23.984 1 95.38 705 TRP B C 1
ATOM 12296 O O . TRP B 1 705 ? -23.625 7.395 24.781 1 95.38 705 TRP B O 1
ATOM 12306 N N . THR B 1 706 ? -22.625 6.191 23.188 1 96.12 706 THR B N 1
ATOM 12307 C CA . THR B 1 706 ? -21.438 7.039 23.156 1 96.12 706 THR B CA 1
ATOM 12308 C C . THR B 1 706 ? -21.797 8.469 22.766 1 96.12 706 THR B C 1
ATOM 12310 O O . THR B 1 706 ? -21.281 9.43 23.328 1 96.12 706 THR B O 1
ATOM 12313 N N . ILE B 1 707 ? -22.703 8.602 21.875 1 96.25 707 ILE B N 1
ATOM 12314 C CA . ILE B 1 707 ? -23.156 9.914 21.422 1 96.25 707 ILE B CA 1
ATOM 12315 C C . ILE B 1 707 ? -23.891 10.625 22.547 1 96.25 707 ILE B C 1
ATOM 12317 O O . ILE B 1 707 ? -23.625 11.789 22.844 1 96.25 707 ILE B O 1
ATOM 12321 N N . ILE B 1 708 ? -24.75 9.906 23.25 1 94.56 708 ILE B N 1
ATOM 12322 C CA . ILE B 1 708 ? -25.547 10.477 24.328 1 94.56 708 ILE B CA 1
ATOM 12323 C C . ILE B 1 708 ? -24.625 10.898 25.484 1 94.56 708 ILE B C 1
ATOM 12325 O O . ILE B 1 708 ? -24.766 11.992 26.031 1 94.56 708 ILE B O 1
ATOM 12329 N N . ALA B 1 709 ? -23.719 10.016 25.797 1 93.56 709 ALA B N 1
ATOM 12330 C CA . ALA B 1 709 ? -22.812 10.297 26.906 1 93.56 709 ALA B CA 1
ATOM 12331 C C . ALA B 1 709 ? -22 11.562 26.656 1 93.56 709 ALA B C 1
ATOM 12333 O O . ALA B 1 709 ? -21.828 12.391 27.547 1 93.56 709 ALA B O 1
ATOM 12334 N N . THR B 1 710 ? -21.562 11.75 25.5 1 92.12 710 THR B N 1
ATOM 12335 C CA . THR B 1 710 ? -20.75 12.914 25.172 1 92.12 710 THR B CA 1
ATOM 12336 C C . THR B 1 710 ? -21.625 14.172 25.125 1 92.12 710 THR B C 1
ATOM 12338 O O . THR B 1 710 ? -21.156 15.266 25.453 1 92.12 710 THR B O 1
ATOM 12341 N N . SER B 1 711 ? -22.859 14.023 24.703 1 90.62 711 SER B N 1
ATOM 12342 C CA . SER B 1 711 ? -23.766 15.156 24.625 1 90.62 711 SER B CA 1
ATOM 12343 C C . SER B 1 711 ? -24.141 15.664 26.016 1 90.62 711 SER B C 1
ATOM 12345 O O . SER B 1 711 ? -24.516 16.828 26.172 1 90.62 711 SER B O 1
ATOM 12347 N N . THR B 1 712 ? -24.016 14.82 26.984 1 89.44 712 THR B N 1
ATOM 12348 C CA . THR B 1 712 ? -24.375 15.195 28.344 1 89.44 712 THR B CA 1
ATOM 12349 C C . THR B 1 712 ? -23.156 15.719 29.109 1 89.44 712 THR B C 1
ATOM 12351 O O . THR B 1 712 ? -23.219 15.938 30.312 1 89.44 712 THR B O 1
ATOM 12354 N N . GLY B 1 713 ? -22.016 15.828 28.469 1 87.62 713 GLY B N 1
ATOM 12355 C CA . GLY B 1 713 ? -20.875 16.5 29.047 1 87.62 713 GLY B CA 1
ATOM 12356 C C . GLY B 1 713 ? -19.766 15.547 29.453 1 87.62 713 GLY B C 1
ATOM 12357 O O . GLY B 1 713 ? -18.688 15.984 29.891 1 87.62 713 GLY B O 1
ATOM 12358 N N . TYR B 1 714 ? -20.031 14.266 29.422 1 90.94 714 TYR B N 1
ATOM 12359 C CA . TYR B 1 714 ? -18.984 13.305 29.781 1 90.94 714 TYR B CA 1
ATOM 12360 C C . TYR B 1 714 ? -18 13.117 28.641 1 90.94 714 TYR B C 1
ATOM 12362 O O . TYR B 1 714 ? -18.391 13.164 27.469 1 90.94 714 TYR B O 1
ATOM 12370 N N . SER B 1 715 ? -16.688 13.023 29 1 89.81 715 SER B N 1
ATOM 12371 C CA . SER B 1 715 ? -15.664 12.805 27.984 1 89.81 715 SER B CA 1
ATOM 12372 C C . SER B 1 715 ? -14.5 11.992 28.531 1 89.81 715 SER B C 1
ATOM 12374 O O . SER B 1 715 ? -14.297 11.938 29.75 1 89.81 715 SER B O 1
ATOM 12376 N N . ASN B 1 716 ? -13.922 11.219 27.797 1 91.06 716 ASN B N 1
ATOM 12377 C CA . ASN B 1 716 ? -12.695 10.484 28.094 1 91.06 716 ASN B CA 1
ATOM 12378 C C . ASN B 1 716 ? -11.688 10.578 26.953 1 91.06 716 ASN B C 1
ATOM 12380 O O . ASN B 1 716 ? -11.906 11.328 26 1 91.06 716 ASN B O 1
ATOM 12384 N N . MET B 1 717 ? -10.562 9.875 27.047 1 88.88 717 MET B N 1
ATOM 12385 C CA . MET B 1 717 ? -9.492 9.984 26.062 1 88.88 717 MET B CA 1
ATOM 12386 C C . MET B 1 717 ? -9.961 9.5 24.688 1 88.88 717 MET B C 1
ATOM 12388 O O . MET B 1 717 ? -9.602 10.086 23.672 1 88.88 717 MET B O 1
ATOM 12392 N N . VAL B 1 718 ? -10.758 8.539 24.703 1 92.19 718 VAL B N 1
ATOM 12393 C CA . VAL B 1 718 ? -11.227 7.949 23.453 1 92.19 718 VAL B CA 1
ATOM 12394 C C . VAL B 1 718 ? -12.203 8.898 22.766 1 92.19 718 VAL B C 1
ATOM 12396 O O . VAL B 1 718 ? -12.086 9.164 21.578 1 92.19 718 VAL B O 1
ATOM 12399 N N . THR B 1 719 ? -13.125 9.422 23.516 1 94 719 THR B N 1
ATOM 12400 C CA . THR B 1 719 ? -14.141 10.289 22.922 1 94 719 THR B CA 1
ATOM 12401 C C . THR B 1 719 ? -13.531 11.625 22.5 1 94 719 THR B C 1
ATOM 12403 O O . THR B 1 719 ? -13.969 12.227 21.516 1 94 719 THR B O 1
ATOM 12406 N N . ARG B 1 720 ? -12.562 12.102 23.234 1 91.69 720 ARG B N 1
ATOM 12407 C CA . ARG B 1 720 ? -11.852 13.312 22.828 1 91.69 720 ARG B CA 1
ATOM 12408 C C . ARG B 1 720 ? -11.109 13.102 21.516 1 91.69 720 ARG B C 1
ATOM 12410 O O . ARG B 1 720 ? -11.102 13.9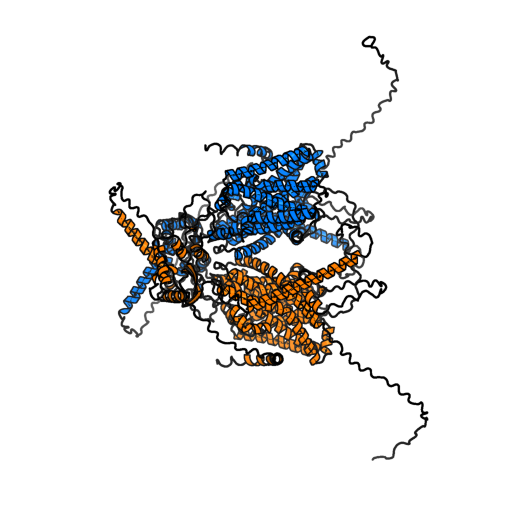77 20.656 1 91.69 720 ARG B O 1
ATOM 12417 N N . PHE B 1 721 ? -10.5 11.984 21.438 1 91.94 721 PHE B N 1
ATOM 12418 C CA . PHE B 1 721 ? -9.82 11.625 20.188 1 91.94 721 PHE B CA 1
ATOM 12419 C C . PHE B 1 721 ? -10.805 11.562 19.031 1 91.94 721 PHE B C 1
ATOM 12421 O O . PHE B 1 721 ? -10.531 12.078 17.953 1 91.94 721 PHE B O 1
ATOM 12428 N N . LEU B 1 722 ? -11.945 10.945 19.25 1 94.69 722 LEU B N 1
ATOM 12429 C CA . LEU B 1 722 ? -12.969 10.773 18.234 1 94.69 722 LEU B CA 1
ATOM 12430 C C . LEU B 1 722 ? -13.586 12.117 17.844 1 94.69 722 LEU B C 1
ATOM 12432 O O . LEU B 1 722 ? -14.188 12.25 16.781 1 94.69 722 LEU B O 1
ATOM 12436 N N . SER B 1 723 ? -13.453 13.125 18.688 1 94.31 723 SER B N 1
ATOM 12437 C CA . SER B 1 723 ? -14.039 14.438 18.453 1 94.31 723 SER B CA 1
ATOM 12438 C C . SER B 1 723 ? -13 15.414 17.891 1 94.31 723 SER B C 1
ATOM 12440 O O . SER B 1 723 ? -13.242 16.609 17.828 1 94.31 723 SER B O 1
ATOM 12442 N N . SER B 1 724 ? -11.875 14.898 17.5 1 91.44 724 SER B N 1
ATOM 12443 C CA . SER B 1 724 ? -10.781 15.727 17.016 1 91.44 724 SER B CA 1
ATOM 12444 C C . SER B 1 724 ? -11.117 16.359 15.672 1 91.44 724 SER B C 1
ATOM 12446 O O . SER B 1 724 ? -11.977 15.852 14.945 1 91.44 724 SER B O 1
ATOM 12448 N N . LYS B 1 725 ? -10.438 17.484 15.328 1 91.44 725 LYS B N 1
ATOM 12449 C CA . LYS B 1 725 ? -10.656 18.234 14.094 1 91.44 725 LYS B CA 1
ATOM 12450 C C . LYS B 1 725 ? -10.328 17.375 12.875 1 91.44 725 LYS B C 1
ATOM 12452 O O . LYS B 1 725 ? -10.938 17.516 11.812 1 91.44 725 LYS B O 1
ATOM 12457 N N . PHE B 1 726 ? -9.445 16.5 13.023 1 91 726 PHE B N 1
ATOM 12458 C CA . PHE B 1 726 ? -9.047 15.617 11.93 1 91 726 PHE B CA 1
ATOM 12459 C C . PHE B 1 726 ? -10.234 14.797 11.445 1 91 726 PHE B C 1
ATOM 12461 O O . PHE B 1 726 ? -10.461 14.656 10.242 1 91 726 PHE B O 1
ATOM 12468 N N . PHE B 1 727 ? -10.992 14.312 12.391 1 95.62 727 PHE B N 1
ATOM 12469 C CA . PHE B 1 727 ? -12.109 13.445 12.047 1 95.62 727 PHE B CA 1
ATOM 12470 C C . PHE B 1 727 ? -13.289 14.266 11.531 1 95.62 727 PHE B C 1
ATOM 12472 O O . PHE B 1 727 ? -14.125 13.758 10.781 1 95.62 727 PHE B O 1
ATOM 12479 N N . ILE B 1 728 ? -13.375 15.531 11.914 1 95.19 728 ILE B N 1
ATOM 12480 C CA . ILE B 1 728 ? -14.406 16.406 11.367 1 95.19 728 ILE B CA 1
ATOM 12481 C C . ILE B 1 728 ? -14.195 16.578 9.867 1 95.19 728 ILE B C 1
ATOM 12483 O O . ILE B 1 728 ? -15.141 16.5 9.086 1 95.19 728 ILE B O 1
ATOM 12487 N N . HIS B 1 729 ? -12.953 16.719 9.516 1 94.75 729 HIS B N 1
ATOM 12488 C CA . HIS B 1 729 ? -12.602 16.859 8.109 1 94.75 729 HIS B CA 1
ATOM 12489 C C . HIS B 1 729 ? -12.852 15.562 7.348 1 94.75 729 HIS B C 1
ATOM 12491 O O . HIS B 1 729 ? -13.484 15.57 6.289 1 94.75 729 HIS B O 1
ATOM 12497 N N . THR B 1 730 ? -12.406 14.43 7.875 1 95.31 730 THR B N 1
ATOM 12498 C CA . THR B 1 730 ? -12.484 13.164 7.152 1 95.31 730 THR B CA 1
ATOM 12499 C C . THR B 1 730 ? -13.93 12.703 7.031 1 95.31 730 THR B C 1
ATOM 12501 O O . THR B 1 730 ? -14.297 12.039 6.059 1 95.31 730 THR B O 1
ATOM 12504 N N . ASN B 1 731 ? -14.695 13.031 8.008 1 95.31 731 ASN B N 1
ATOM 12505 C CA . ASN B 1 731 ? -16.094 12.633 7.977 1 95.31 731 ASN B CA 1
ATOM 12506 C C . ASN B 1 731 ? -16.828 13.219 6.77 1 95.31 731 ASN B C 1
ATOM 12508 O O . ASN B 1 731 ? -17.703 12.578 6.195 1 95.31 731 ASN B O 1
ATOM 12512 N N . LYS B 1 732 ? -16.406 14.398 6.371 1 95.25 732 LYS B N 1
ATOM 12513 C CA . LYS B 1 732 ? -17.031 15.055 5.227 1 95.25 732 LYS B CA 1
ATOM 12514 C C . LYS B 1 732 ? -16.734 14.305 3.932 1 95.25 732 LYS B C 1
ATOM 12516 O O . LYS B 1 732 ? -17.438 14.469 2.934 1 95.25 732 LYS B O 1
ATOM 12521 N N . LEU B 1 733 ? -15.742 13.453 4.02 1 97.19 733 LEU B N 1
ATOM 12522 C CA . LEU B 1 733 ? -15.305 12.766 2.809 1 97.19 733 LEU B CA 1
ATOM 12523 C C . LEU B 1 733 ? -15.633 11.273 2.889 1 97.19 733 LEU B C 1
ATOM 12525 O O . LEU B 1 733 ? -15.391 10.531 1.938 1 97.19 733 LEU B O 1
ATOM 12529 N N . THR B 1 734 ? -16.234 10.828 3.975 1 96.38 734 THR B N 1
ATOM 12530 C CA . THR B 1 734 ? -16.469 9.406 4.191 1 96.38 734 THR B CA 1
ATOM 12531 C C . THR B 1 734 ? -17.375 8.844 3.105 1 96.38 734 THR B C 1
ATOM 12533 O O . THR B 1 734 ? -17.172 7.719 2.639 1 96.38 734 THR B O 1
ATOM 12536 N N . TYR B 1 735 ? -18.391 9.641 2.672 1 96.38 735 TYR B N 1
ATOM 12537 C CA . TYR B 1 735 ? -19.312 9.211 1.636 1 96.38 735 TYR B CA 1
ATOM 12538 C C . TYR B 1 735 ? -18.594 8.953 0.321 1 96.38 735 TYR B C 1
ATOM 12540 O O . TYR B 1 735 ? -18.734 7.887 -0.278 1 96.38 735 TYR B O 1
ATOM 12548 N N . GLY B 1 736 ? -17.766 9.883 -0.118 1 97.75 736 GLY B N 1
ATOM 12549 C CA . GLY B 1 736 ? -16.984 9.734 -1.338 1 97.75 736 GLY B CA 1
ATOM 12550 C C . GLY B 1 736 ? -15.945 8.633 -1.25 1 97.75 736 GLY B C 1
ATOM 12551 O O . GLY B 1 736 ? -15.758 7.871 -2.201 1 97.75 736 GLY B O 1
ATOM 12552 N N . ILE B 1 737 ? -15.234 8.523 -0.122 1 98.31 737 ILE B N 1
ATOM 12553 C CA . ILE B 1 737 ? -14.219 7.5 0.085 1 98.31 737 ILE B CA 1
ATOM 12554 C C . ILE B 1 737 ? -14.852 6.113 -0.016 1 98.31 737 ILE B C 1
ATOM 12556 O O . ILE B 1 737 ? -14.32 5.23 -0.698 1 98.31 737 ILE B O 1
ATOM 12560 N N . TYR B 1 738 ? -15.984 5.957 0.66 1 97.44 738 TYR B N 1
ATOM 12561 C CA . TYR B 1 738 ? -16.688 4.684 0.668 1 97.44 738 TYR B CA 1
ATOM 12562 C C . TYR B 1 738 ? -17.078 4.258 -0.746 1 97.44 738 TYR B C 1
ATOM 12564 O O . TYR B 1 738 ? -16.891 3.1 -1.122 1 97.44 738 TYR B O 1
ATOM 12572 N N . LEU B 1 739 ? -17.531 5.145 -1.577 1 98 739 LEU B N 1
ATOM 12573 C CA . LEU B 1 739 ? -18.031 4.836 -2.91 1 98 739 LEU B CA 1
ATOM 12574 C C . LEU B 1 739 ? -16.891 4.566 -3.877 1 98 739 LEU B C 1
ATOM 12576 O O . LEU B 1 739 ? -16.984 3.699 -4.746 1 98 739 LEU B O 1
ATOM 12580 N N . LEU B 1 740 ? -15.805 5.242 -3.734 1 98.38 740 LEU B N 1
ATOM 12581 C CA . LEU B 1 740 ? -14.719 5.184 -4.707 1 98.38 740 LEU B CA 1
ATOM 12582 C C . LEU B 1 740 ? -13.758 4.051 -4.379 1 98.38 740 LEU B C 1
ATOM 12584 O O . LEU B 1 740 ? -13.07 3.533 -5.266 1 98.38 740 LEU B O 1
ATOM 12588 N N . ASN B 1 741 ? -13.672 3.643 -3.174 1 98.5 741 ASN B N 1
ATOM 12589 C CA . ASN B 1 741 ? -12.656 2.725 -2.668 1 98.5 741 ASN B CA 1
ATOM 12590 C C . ASN B 1 741 ? -12.664 1.402 -3.43 1 98.5 741 ASN B C 1
ATOM 12592 O O . ASN B 1 741 ? -11.625 0.955 -3.92 1 98.5 741 ASN B O 1
ATOM 12596 N N . PRO B 1 742 ? -13.836 0.724 -3.625 1 97.88 742 PRO B N 1
ATOM 12597 C CA . PRO B 1 742 ? -13.836 -0.555 -4.336 1 97.88 742 PRO B CA 1
ATOM 12598 C C . PRO B 1 742 ? -13.367 -0.424 -5.785 1 97.88 742 PRO B C 1
ATOM 12600 O O . PRO B 1 742 ? -12.719 -1.329 -6.312 1 97.88 742 PRO B O 1
ATOM 12603 N N . LEU B 1 743 ? -13.688 0.688 -6.43 1 97.75 743 LEU B N 1
ATOM 12604 C CA . LEU B 1 743 ? -13.273 0.904 -7.812 1 97.75 743 LEU B CA 1
ATOM 12605 C C . LEU B 1 743 ? -11.758 1.007 -7.914 1 97.75 743 LEU B C 1
ATOM 12607 O O . LEU B 1 743 ? -11.156 0.463 -8.844 1 97.75 743 LEU B O 1
ATOM 12611 N N . ILE B 1 744 ? -11.156 1.659 -6.965 1 98 744 ILE B N 1
ATOM 12612 C CA . ILE B 1 744 ? -9.703 1.822 -6.957 1 98 744 ILE B CA 1
ATOM 12613 C C . ILE B 1 744 ? -9.039 0.475 -6.699 1 98 744 ILE B C 1
ATOM 12615 O O . ILE B 1 744 ? -8.047 0.129 -7.352 1 98 744 ILE B O 1
ATOM 12619 N N . ILE B 1 745 ? -9.578 -0.323 -5.781 1 97.88 745 ILE B N 1
ATOM 12620 C CA . ILE B 1 745 ? -9.039 -1.644 -5.477 1 97.88 745 ILE B CA 1
ATOM 12621 C C . ILE B 1 745 ? -9.086 -2.521 -6.727 1 97.88 745 ILE B C 1
ATOM 12623 O O . ILE B 1 745 ? -8.078 -3.123 -7.109 1 97.88 745 ILE B O 1
ATOM 12627 N N . THR B 1 746 ? -10.242 -2.533 -7.383 1 96.75 746 THR B N 1
ATOM 12628 C CA . THR B 1 746 ? -10.438 -3.393 -8.547 1 96.75 746 THR B CA 1
ATOM 12629 C C . THR B 1 746 ? -9.523 -2.963 -9.695 1 96.75 746 THR B C 1
ATOM 12631 O O . THR B 1 746 ? -9.016 -3.805 -10.438 1 96.75 746 THR B O 1
ATOM 12634 N N . ALA B 1 747 ? -9.297 -1.7 -9.805 1 96.12 747 ALA B N 1
ATOM 12635 C CA . ALA B 1 747 ? -8.414 -1.21 -10.859 1 96.12 747 ALA B CA 1
ATOM 12636 C C . ALA B 1 747 ? -6.961 -1.565 -10.578 1 96.12 747 ALA B C 1
ATOM 12638 O O . ALA B 1 747 ? -6.25 -2.055 -11.461 1 96.12 747 ALA B O 1
ATOM 12639 N N . VAL B 1 748 ? -6.539 -1.369 -9.391 1 96.19 748 VAL B N 1
ATOM 12640 C CA . VAL B 1 748 ? -5.145 -1.592 -9.023 1 96.19 748 VAL B CA 1
ATOM 12641 C C . VAL B 1 748 ? -4.82 -3.082 -9.109 1 96.19 748 VAL B C 1
ATOM 12643 O O . VAL B 1 748 ? -3.803 -3.471 -9.688 1 96.19 748 VAL B O 1
ATOM 12646 N N . PHE B 1 749 ? -5.691 -3.947 -8.609 1 95.5 749 PHE B N 1
ATOM 12647 C CA . PHE B 1 749 ? -5.395 -5.375 -8.539 1 95.5 749 PHE B CA 1
ATOM 12648 C C . PHE B 1 749 ? -5.871 -6.09 -9.797 1 95.5 749 PHE B C 1
ATOM 12650 O O . PHE B 1 749 ? -5.273 -7.082 -10.219 1 95.5 749 PHE B O 1
ATOM 12657 N N . GLY B 1 750 ? -6.941 -5.59 -10.391 1 95.81 750 GLY B N 1
ATOM 12658 C CA . GLY B 1 750 ? -7.441 -6.203 -11.609 1 95.81 750 GLY B CA 1
ATOM 12659 C C . GLY B 1 750 ? -6.504 -6.043 -12.789 1 95.81 750 GLY B C 1
ATOM 12660 O O . GLY B 1 750 ? -6.465 -6.895 -13.68 1 95.81 750 GLY B O 1
ATOM 12661 N N . LEU B 1 751 ? -5.742 -4.996 -12.766 1 95.69 751 LEU B N 1
ATOM 12662 C CA . LEU B 1 751 ? -4.844 -4.727 -13.883 1 95.69 751 LEU B CA 1
ATOM 12663 C C . LEU B 1 751 ? -3.408 -5.105 -13.531 1 95.69 751 LEU B C 1
ATOM 12665 O O . LEU B 1 751 ? -2.479 -4.793 -14.281 1 95.69 751 LEU B O 1
ATOM 12669 N N . SER B 1 752 ? -3.254 -5.77 -12.438 1 93.88 752 SER B N 1
ATOM 12670 C CA . SER B 1 752 ? -1.922 -6.191 -12.016 1 93.88 752 SER B CA 1
ATOM 12671 C C . SER B 1 752 ? -1.38 -7.297 -12.922 1 93.88 752 SER B C 1
ATOM 12673 O O . SER B 1 752 ? -2.148 -8 -13.578 1 93.88 752 SER B O 1
ATOM 12675 N N . ASP B 1 753 ? -0.049 -7.43 -12.922 1 91 753 ASP B N 1
ATOM 12676 C CA . ASP B 1 753 ? 0.619 -8.375 -13.812 1 91 753 ASP B CA 1
ATOM 12677 C C . ASP B 1 753 ? 0.588 -9.789 -13.227 1 91 753 ASP B C 1
ATOM 12679 O O . ASP B 1 753 ? 0.706 -10.773 -13.969 1 91 753 ASP B O 1
ATOM 12683 N N . GLY B 1 754 ? 0.489 -9.93 -12.008 1 91.25 754 GLY B N 1
ATOM 12684 C CA . GLY B 1 754 ? 0.478 -11.234 -11.367 1 91.25 754 GLY B CA 1
ATOM 12685 C C . GLY B 1 754 ? -0.529 -11.344 -10.242 1 91.25 754 GLY B C 1
ATOM 12686 O O . GLY B 1 754 ? -1.14 -10.344 -9.852 1 91.25 754 GLY B O 1
ATOM 12687 N N . SER B 1 755 ? -0.714 -12.57 -9.859 1 93.44 755 SER B N 1
ATOM 12688 C CA . SER B 1 755 ? -1.644 -12.82 -8.766 1 93.44 755 SER B CA 1
ATOM 12689 C C . SER B 1 755 ? -1.03 -12.445 -7.422 1 93.44 755 SER B C 1
ATOM 12691 O O . SER B 1 755 ? 0.179 -12.219 -7.328 1 93.44 755 SER B O 1
ATOM 12693 N N . ALA B 1 756 ? -1.865 -12.32 -6.473 1 91.88 756 ALA B N 1
ATOM 12694 C CA . ALA B 1 756 ? -1.42 -11.93 -5.141 1 91.88 756 ALA B CA 1
ATOM 12695 C C . ALA B 1 756 ? -1.577 -13.07 -4.145 1 91.88 756 ALA B C 1
ATOM 12697 O O . ALA B 1 756 ? -2.391 -13.977 -4.355 1 91.88 756 ALA B O 1
ATOM 12698 N N . ASN B 1 757 ? -0.694 -13.055 -3.08 1 92.88 757 ASN B N 1
ATOM 12699 C CA . ASN B 1 757 ? -0.816 -13.984 -1.96 1 92.88 757 ASN B CA 1
ATOM 12700 C C . ASN B 1 757 ? -1.661 -13.391 -0.834 1 92.88 757 ASN B C 1
ATOM 12702 O O . ASN B 1 757 ? -1.644 -12.18 -0.608 1 92.88 757 ASN B O 1
ATOM 12706 N N . ALA B 1 758 ? -2.359 -14.328 -0.195 1 93.5 758 ALA B N 1
ATOM 12707 C CA . ALA B 1 758 ? -3.104 -13.891 0.982 1 93.5 758 ALA B CA 1
ATOM 12708 C C . ALA B 1 758 ? -2.17 -13.656 2.166 1 93.5 758 ALA B C 1
ATOM 12710 O O . ALA B 1 758 ? -1.646 -14.609 2.75 1 93.5 758 ALA B O 1
ATOM 12711 N N . ASP B 1 759 ? -1.706 -12.5 2.393 1 92.69 759 ASP B N 1
ATOM 12712 C CA . ASP B 1 759 ? -0.832 -12.102 3.49 1 92.69 759 ASP B CA 1
ATOM 12713 C C . ASP B 1 759 ? -1.392 -10.891 4.23 1 92.69 759 ASP B C 1
ATOM 12715 O O . ASP B 1 759 ? -1.478 -9.797 3.662 1 92.69 759 ASP B O 1
ATOM 12719 N N . PRO B 1 760 ? -1.679 -11.102 5.5 1 93.69 760 PRO B N 1
ATOM 12720 C CA . PRO B 1 760 ? -2.383 -10.047 6.23 1 93.69 760 PRO B CA 1
ATOM 12721 C C . PRO B 1 760 ? -1.576 -8.75 6.32 1 93.69 760 PRO B C 1
ATOM 12723 O O . PRO B 1 760 ? -2.127 -7.664 6.133 1 93.69 760 PRO B O 1
ATOM 12726 N N . ILE B 1 761 ? -0.286 -8.773 6.531 1 93.81 761 ILE B N 1
ATOM 12727 C CA . ILE B 1 761 ? 0.504 -7.582 6.805 1 93.81 761 ILE B CA 1
ATOM 12728 C C . ILE B 1 761 ? 0.643 -6.75 5.531 1 93.81 761 ILE B C 1
ATOM 12730 O O . ILE B 1 761 ? 0.264 -5.578 5.5 1 93.81 761 ILE B O 1
ATOM 12734 N N . PRO B 1 762 ? 1.174 -7.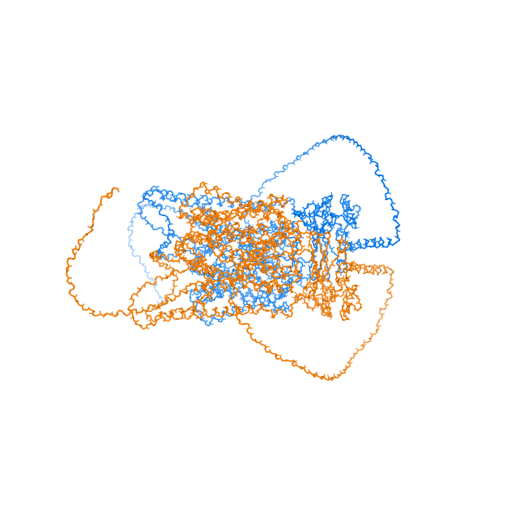336 4.438 1 94.31 762 PRO B N 1
ATOM 12735 C CA . PRO B 1 762 ? 1.233 -6.535 3.213 1 94.31 762 PRO B CA 1
ATOM 12736 C C . PRO B 1 762 ? -0.141 -6.039 2.764 1 94.31 762 PRO B C 1
ATOM 12738 O O . PRO B 1 762 ? -0.258 -4.938 2.223 1 94.31 762 PRO B O 1
ATOM 12741 N N . THR B 1 763 ? -1.182 -6.84 2.998 1 95.06 763 THR B N 1
ATOM 12742 C CA . THR B 1 763 ? -2.527 -6.449 2.6 1 95.06 763 THR B CA 1
ATOM 12743 C C . THR B 1 763 ? -2.99 -5.227 3.387 1 95.06 763 THR B C 1
ATOM 12745 O O . THR B 1 763 ? -3.615 -4.32 2.83 1 95.06 763 THR B O 1
ATOM 12748 N N . LEU B 1 764 ? -2.682 -5.176 4.664 1 95.81 764 LEU B N 1
ATOM 12749 C CA . LEU B 1 764 ? -3.066 -4.039 5.492 1 95.81 764 LEU B CA 1
ATOM 12750 C C . LEU B 1 764 ? -2.307 -2.783 5.078 1 95.81 764 LEU B C 1
ATOM 12752 O O . LEU B 1 764 ? -2.865 -1.683 5.09 1 95.81 764 LEU B O 1
ATOM 12756 N N . VAL B 1 765 ? -1.028 -2.934 4.723 1 96.75 765 VAL B N 1
ATOM 12757 C CA . VAL B 1 765 ? -0.244 -1.797 4.25 1 96.75 765 VAL B CA 1
ATOM 12758 C C . VAL B 1 765 ? -0.826 -1.278 2.936 1 96.75 765 VAL B C 1
ATOM 12760 O O . VAL B 1 765 ? -0.939 -0.067 2.734 1 96.75 765 VAL B O 1
ATOM 12763 N N . MET B 1 766 ? -1.198 -2.199 2.064 1 96.56 766 MET B N 1
ATOM 12764 C CA . MET B 1 766 ? -1.842 -1.832 0.806 1 96.56 766 MET B CA 1
ATOM 12765 C C . MET B 1 766 ? -3.17 -1.127 1.06 1 96.56 766 MET B C 1
ATOM 12767 O O . MET B 1 766 ? -3.531 -0.197 0.336 1 96.56 766 MET B O 1
ATOM 12771 N N . ALA B 1 767 ? -3.877 -1.593 2.102 1 97.62 767 ALA B N 1
ATOM 12772 C CA . ALA B 1 767 ? -5.152 -0.972 2.449 1 97.62 767 ALA B CA 1
ATOM 12773 C C . ALA B 1 767 ? -4.965 0.496 2.822 1 97.62 767 ALA B C 1
ATOM 12775 O O . ALA B 1 767 ? -5.777 1.346 2.449 1 97.62 767 ALA B O 1
ATOM 12776 N N . VAL B 1 768 ? -3.904 0.772 3.477 1 97.62 768 VAL B N 1
ATOM 12777 C CA . VAL B 1 768 ? -3.605 2.152 3.848 1 97.62 768 VAL B CA 1
ATOM 12778 C C . VAL B 1 768 ? -3.314 2.973 2.594 1 97.62 768 VAL B C 1
ATOM 12780 O O . VAL B 1 768 ? -3.816 4.09 2.445 1 97.62 768 VAL B O 1
ATOM 12783 N N . GLY B 1 769 ? -2.523 2.439 1.676 1 97.94 769 GLY B N 1
ATOM 12784 C CA . GLY B 1 769 ? -2.24 3.129 0.427 1 97.94 769 GLY B CA 1
ATOM 12785 C C . GLY B 1 769 ? -3.482 3.412 -0.395 1 97.94 769 GLY B C 1
ATOM 12786 O O . GLY B 1 769 ? -3.666 4.527 -0.887 1 97.94 769 GLY B O 1
ATOM 12787 N N . VAL B 1 770 ? -4.355 2.471 -0.488 1 98.25 770 VAL B N 1
ATOM 12788 C CA . VAL B 1 770 ? -5.586 2.619 -1.262 1 98.25 770 VAL B CA 1
ATOM 12789 C C . VAL B 1 770 ? -6.504 3.631 -0.582 1 98.25 770 VAL B C 1
ATOM 12791 O O . VAL B 1 770 ? -7.211 4.387 -1.254 1 98.25 770 VAL B O 1
ATOM 12794 N N . THR B 1 771 ? -6.5 3.582 0.737 1 97.75 771 THR B N 1
ATOM 12795 C CA . THR B 1 771 ? -7.309 4.539 1.483 1 97.75 771 THR B CA 1
ATOM 12796 C C . THR B 1 771 ? -6.867 5.969 1.188 1 97.75 771 THR B C 1
ATOM 12798 O O . THR B 1 771 ? -7.703 6.852 0.982 1 97.75 771 THR B O 1
ATOM 12801 N N . VAL B 1 772 ? -5.57 6.207 1.081 1 97.06 772 VAL B N 1
ATOM 12802 C CA . VAL B 1 772 ? -5.051 7.539 0.784 1 97.06 772 VAL B CA 1
ATOM 12803 C C . VAL B 1 772 ? -5.449 7.941 -0.634 1 97.06 772 VAL B C 1
ATOM 12805 O O . VAL B 1 772 ? -5.859 9.078 -0.87 1 97.06 772 VAL B O 1
ATOM 12808 N N . LEU B 1 773 ? -5.402 7.031 -1.518 1 97.38 773 LEU B N 1
ATOM 12809 C CA . LEU B 1 773 ? -5.805 7.324 -2.889 1 97.38 773 LEU B CA 1
ATOM 12810 C C . LEU B 1 773 ? -7.301 7.617 -2.967 1 97.38 773 LEU B C 1
ATOM 12812 O O . LEU B 1 773 ? -7.727 8.5 -3.715 1 97.38 773 LEU B O 1
ATOM 12816 N N . SER B 1 774 ? -8.031 6.844 -2.225 1 98.38 774 SER B N 1
ATOM 12817 C CA . SER B 1 774 ? -9.469 7.078 -2.172 1 98.38 774 SER B CA 1
ATOM 12818 C C . SER B 1 774 ? -9.789 8.445 -1.57 1 98.38 774 SER B C 1
ATOM 12820 O O . SER B 1 774 ? -10.734 9.109 -1.991 1 98.38 774 SER B O 1
ATOM 12822 N N . TYR B 1 775 ? -9.023 8.828 -0.586 1 97.5 775 TYR B N 1
ATOM 12823 C CA . TYR B 1 775 ? -9.188 10.133 0.043 1 97.5 775 TYR B CA 1
ATOM 12824 C C . TYR B 1 775 ? -8.953 11.258 -0.959 1 97.5 775 TYR B C 1
ATOM 12826 O O . TYR B 1 775 ? -9.75 12.188 -1.06 1 97.5 775 TYR B O 1
ATOM 12834 N N . VAL B 1 776 ? -7.891 11.125 -1.728 1 97 776 VAL B N 1
ATOM 12835 C CA . VAL B 1 776 ? -7.543 12.148 -2.705 1 97 776 VAL B CA 1
ATOM 12836 C C . VAL B 1 776 ? -8.609 12.203 -3.797 1 97 776 VAL B C 1
ATOM 12838 O O . VAL B 1 776 ? -9.055 13.289 -4.191 1 97 776 VAL B O 1
ATOM 12841 N N . ALA B 1 777 ? -9 11.062 -4.238 1 97.56 777 ALA B N 1
ATOM 12842 C CA . ALA B 1 777 ? -10.055 11.016 -5.246 1 97.56 777 ALA B CA 1
ATOM 12843 C C . ALA B 1 777 ? -11.367 11.578 -4.699 1 97.56 777 ALA B C 1
ATOM 12845 O O . ALA B 1 777 ? -12.078 12.305 -5.395 1 97.56 777 ALA B O 1
ATOM 12846 N N . ALA B 1 778 ? -11.656 11.25 -3.48 1 98.25 778 ALA B N 1
ATOM 12847 C CA . ALA B 1 778 ? -12.891 11.719 -2.857 1 98.25 778 ALA B CA 1
ATOM 12848 C C . ALA B 1 778 ? -12.898 13.234 -2.713 1 98.25 778 ALA B C 1
ATOM 12850 O O . ALA B 1 778 ? -13.945 13.875 -2.822 1 98.25 778 ALA B O 1
ATOM 12851 N N . LEU B 1 779 ? -11.766 13.82 -2.428 1 96.88 779 LEU B N 1
ATOM 12852 C CA . LEU B 1 779 ? -11.656 15.273 -2.348 1 96.88 779 LEU B CA 1
ATOM 12853 C C . LEU B 1 779 ? -12.086 15.93 -3.656 1 96.88 779 LEU B C 1
ATOM 12855 O O . LEU B 1 779 ? -12.906 16.844 -3.656 1 96.88 779 LEU B O 1
ATOM 12859 N N . ALA B 1 780 ? -11.625 15.383 -4.738 1 96.75 780 ALA B N 1
ATOM 12860 C CA . ALA B 1 780 ? -11.961 15.93 -6.055 1 96.75 780 ALA B CA 1
ATOM 12861 C C . ALA B 1 780 ? -13.43 15.703 -6.387 1 96.75 780 ALA B C 1
ATOM 12863 O O . ALA B 1 780 ? -14.117 16.625 -6.836 1 96.75 780 ALA B O 1
ATOM 12864 N N . PHE B 1 781 ? -13.938 14.555 -6.117 1 97.81 781 PHE B N 1
ATOM 12865 C CA . PHE B 1 781 ? -15.297 14.203 -6.492 1 97.81 781 PHE B CA 1
ATOM 12866 C C . PHE B 1 781 ? -16.312 14.922 -5.602 1 97.81 781 PHE B C 1
ATOM 12868 O O . PHE B 1 781 ? -17.391 15.312 -6.062 1 97.81 781 PHE B O 1
ATOM 12875 N N . THR B 1 782 ? -15.977 15.062 -4.324 1 97.19 782 THR B N 1
ATOM 12876 C CA . THR B 1 782 ? -16.891 15.742 -3.404 1 97.19 782 THR B CA 1
ATOM 12877 C C . THR B 1 782 ? -17.016 17.219 -3.766 1 97.19 782 THR B C 1
ATOM 12879 O O . THR B 1 782 ? -18.109 17.766 -3.74 1 97.19 782 THR B O 1
ATOM 12882 N N . VAL B 1 783 ? -15.938 17.828 -4.176 1 96.75 783 VAL B N 1
ATOM 12883 C CA . VAL B 1 783 ? -15.906 19.25 -4.496 1 96.75 783 VAL B CA 1
ATOM 12884 C C . VAL B 1 783 ? -16.641 19.5 -5.812 1 96.75 783 VAL B C 1
ATOM 12886 O O . VAL B 1 783 ? -17.281 20.547 -5.984 1 96.75 783 VAL B O 1
ATOM 12889 N N . LEU B 1 784 ? -16.641 18.516 -6.688 1 96.75 784 LEU B N 1
ATOM 12890 C CA . LEU B 1 784 ? -17.156 18.75 -8.039 1 96.75 784 LEU B CA 1
ATOM 12891 C C . LEU B 1 784 ? -18.578 18.203 -8.18 1 96.75 784 LEU B C 1
ATOM 12893 O O . LEU B 1 784 ? -19.375 18.734 -8.945 1 96.75 784 LEU B O 1
ATOM 12897 N N . PHE B 1 785 ? -18.906 17.125 -7.414 1 97 785 PHE B N 1
ATOM 12898 C CA . PHE B 1 785 ? -20.141 16.438 -7.758 1 97 785 PHE B CA 1
ATOM 12899 C C . PHE B 1 785 ? -21.047 16.312 -6.539 1 97 785 PHE B C 1
ATOM 12901 O O . PHE B 1 785 ? -22.172 15.836 -6.645 1 97 785 PHE B O 1
ATOM 12908 N N . GLU B 1 786 ? -20.625 16.672 -5.402 1 96.5 786 GLU B N 1
ATOM 12909 C CA . GLU B 1 786 ? -21.469 16.547 -4.219 1 96.5 786 GLU B CA 1
ATOM 12910 C C . GLU B 1 786 ? -21.875 17.906 -3.678 1 96.5 786 GLU B C 1
ATOM 12912 O O . GLU B 1 786 ? -23.047 18.25 -3.682 1 96.5 786 GLU B O 1
ATOM 12917 N N . ILE B 1 787 ? -20.922 18.75 -3.332 1 96.31 787 ILE B N 1
ATOM 12918 C CA . ILE B 1 787 ? -21.156 20.016 -2.645 1 96.31 787 ILE B CA 1
ATOM 12919 C C . ILE B 1 787 ? -21.984 20.938 -3.537 1 96.31 787 ILE B C 1
ATOM 12921 O O . ILE B 1 787 ? -22.969 21.531 -3.086 1 96.31 787 ILE B O 1
ATOM 12925 N N . PRO B 1 788 ? -21.641 21.094 -4.867 1 95.88 788 PRO B N 1
ATOM 12926 C CA . PRO B 1 788 ? -22.453 21.984 -5.695 1 95.88 788 PRO B CA 1
ATOM 12927 C C . PRO B 1 788 ? -23.938 21.609 -5.719 1 95.88 788 PRO B C 1
ATOM 12929 O O . PRO B 1 788 ? -24.797 22.484 -5.664 1 95.88 788 PRO B O 1
ATOM 12932 N N . TYR B 1 789 ? -24.219 20.375 -5.742 1 94.81 789 TYR B N 1
ATOM 12933 C CA . TYR B 1 789 ? -25.594 19.922 -5.855 1 94.81 789 TYR B CA 1
ATOM 12934 C C . TYR B 1 789 ? -26.312 20.031 -4.516 1 94.81 789 TYR B C 1
ATOM 12936 O O . TYR B 1 789 ? -27.547 20.188 -4.477 1 94.81 789 TYR B O 1
ATOM 12944 N N . CYS B 1 790 ? -25.562 19.859 -3.441 1 93.12 790 CYS B N 1
ATOM 12945 C CA . CYS B 1 790 ? -26.156 20.141 -2.133 1 93.12 790 CYS B CA 1
ATOM 12946 C C . CYS B 1 790 ? -26.578 21.594 -2.025 1 93.12 790 CYS B C 1
ATOM 12948 O O . CYS B 1 790 ? -27.672 21.891 -1.511 1 93.12 790 CYS B O 1
ATOM 12950 N N . THR B 1 791 ? -25.734 22.469 -2.555 1 93 791 THR B N 1
ATOM 12951 C CA . THR B 1 791 ? -26.031 23.891 -2.529 1 93 791 THR B CA 1
ATOM 12952 C C . THR B 1 791 ? -27.203 24.203 -3.451 1 93 791 THR B C 1
ATOM 12954 O O . THR B 1 791 ? -28.078 25 -3.098 1 93 791 THR B O 1
ATOM 12957 N N . ILE B 1 792 ? -27.203 23.641 -4.574 1 92.44 792 ILE B N 1
ATOM 12958 C CA . ILE B 1 792 ? -28.297 23.859 -5.531 1 92.44 792 ILE B CA 1
ATOM 12959 C C . ILE B 1 792 ? -29.609 23.391 -4.926 1 92.44 792 ILE B C 1
ATOM 12961 O O . ILE B 1 792 ? -30.641 24.047 -5.086 1 92.44 792 ILE B O 1
ATOM 12965 N N . SER B 1 793 ? -29.562 22.25 -4.285 1 91.5 793 SER B N 1
ATOM 12966 C CA . SER B 1 793 ? -30.75 21.703 -3.65 1 91.5 793 SER B CA 1
ATOM 12967 C C . SER B 1 793 ? -31.312 22.672 -2.611 1 91.5 793 SER B C 1
ATOM 12969 O O . SER B 1 793 ? -32.531 22.875 -2.523 1 91.5 793 SER B O 1
ATOM 12971 N N . SER B 1 794 ? -30.469 23.234 -1.853 1 90.31 794 SER B N 1
ATOM 12972 C CA . SER B 1 794 ? -30.891 24.203 -0.844 1 90.31 794 SER B CA 1
ATOM 12973 C C . SER B 1 794 ? -31.5 25.438 -1.487 1 90.31 794 SER B C 1
ATOM 12975 O O . SER B 1 794 ? -32.469 26.016 -0.964 1 90.31 794 SER B O 1
ATOM 12977 N N . GLU B 1 795 ? -30.969 25.844 -2.617 1 89.75 795 GLU B N 1
ATOM 12978 C CA . GLU B 1 795 ? -31.469 27 -3.33 1 89.75 795 GLU B CA 1
ATOM 12979 C C . GLU B 1 795 ? -32.812 26.719 -3.969 1 89.75 795 GLU B C 1
ATOM 12981 O O . GLU B 1 795 ? -33.688 27.594 -4.039 1 89.75 795 GLU B O 1
ATOM 12986 N N . ILE B 1 796 ? -32.969 25.531 -4.414 1 87.5 796 ILE B N 1
ATOM 12987 C CA . ILE B 1 796 ? -34.25 25.141 -5.023 1 87.5 796 ILE B CA 1
ATOM 12988 C C . ILE B 1 796 ? -35.344 25.141 -3.965 1 87.5 796 ILE B C 1
ATOM 12990 O O . ILE B 1 796 ? -36.469 25.562 -4.238 1 87.5 796 ILE B O 1
ATOM 12994 N N . LEU B 1 797 ? -35.062 24.75 -2.812 1 83.31 797 LEU B N 1
ATOM 12995 C CA . LEU B 1 797 ? -36.031 24.656 -1.741 1 83.31 797 LEU B CA 1
ATOM 12996 C C . LEU B 1 797 ? -36.438 26.047 -1.25 1 83.31 797 LEU B C 1
ATOM 12998 O O . LEU B 1 797 ? -37.531 26.234 -0.703 1 83.31 797 LEU B O 1
ATOM 13002 N N . LYS B 1 798 ? -35.594 27.047 -1.509 1 78.56 798 LYS B N 1
ATOM 13003 C CA . LYS B 1 798 ? -35.906 28.422 -1.115 1 78.56 798 LYS B CA 1
ATOM 13004 C C . LYS B 1 798 ? -36.812 29.109 -2.141 1 78.56 798 LYS B C 1
ATOM 13006 O O . LYS B 1 798 ? -37.375 30.156 -1.869 1 78.56 798 LYS B O 1
ATOM 13011 N N . LEU B 1 799 ? -36.906 28.672 -3.201 1 74.38 799 LEU B N 1
ATOM 13012 C CA . LEU B 1 799 ? -37.719 29.281 -4.246 1 74.38 799 LEU B CA 1
ATOM 13013 C C . LEU B 1 799 ? -39.188 29.328 -3.838 1 74.38 799 LEU B C 1
ATOM 13015 O O . LEU B 1 799 ? -39.781 28.281 -3.566 1 74.38 799 LEU B O 1
ATOM 13019 N N . LYS B 1 800 ? -39.469 30.156 -2.656 1 56.97 800 LYS B N 1
ATOM 13020 C CA . LYS B 1 800 ? -40.875 30.422 -2.27 1 56.97 800 LYS B CA 1
ATOM 13021 C C . LYS B 1 800 ? -41.688 30.906 -3.461 1 56.97 800 LYS B C 1
ATOM 13023 O O . LYS B 1 800 ? -41.188 31.688 -4.285 1 56.97 800 LYS B O 1
ATOM 13028 N N . LYS B 1 801 ? -42.906 30.359 -3.58 1 50.25 801 LYS B N 1
ATOM 13029 C CA . LYS B 1 801 ? -43.906 30.922 -4.477 1 50.25 801 LYS B CA 1
ATOM 13030 C C . LYS B 1 801 ? -44.219 32.375 -4.133 1 50.25 801 LYS B C 1
ATOM 13032 O O . LYS B 1 801 ? -44.281 32.75 -2.959 1 50.25 801 LYS B O 1
ATOM 13037 N N . LYS B 1 802 ? -44.062 33.281 -5.051 1 46.06 802 LYS B N 1
ATOM 13038 C CA . LYS B 1 802 ? -44.719 34.594 -5.051 1 46.06 802 LYS B CA 1
ATOM 13039 C C . LYS B 1 802 ? -46.156 34.5 -4.523 1 46.06 802 LYS B C 1
ATOM 13041 O O . LYS B 1 802 ? -46.938 33.625 -4.957 1 46.06 802 LYS B O 1
ATOM 13046 N N . PRO B 1 803 ? -46.312 34.906 -3.324 1 41.69 803 PRO B N 1
ATOM 13047 C CA . PRO B 1 803 ? -47.75 35.031 -3.025 1 41.69 803 PRO B CA 1
ATOM 13048 C C . PRO B 1 803 ? -48.562 35.562 -4.207 1 41.69 803 PRO B C 1
ATOM 13050 O O . PRO B 1 803 ? -48.031 36.344 -5.008 1 41.69 803 PRO B O 1
ATOM 13053 N N . SER B 1 804 ? -49.406 34.75 -4.809 1 38 804 SER B N 1
ATOM 13054 C CA . SER B 1 804 ? -50.344 35.281 -5.773 1 38 804 SER B CA 1
ATOM 13055 C C . SER B 1 804 ? -50.938 36.594 -5.293 1 38 804 SER B C 1
ATOM 13057 O O . SER B 1 804 ? -51.5 36.688 -4.195 1 38 804 SER B O 1
ATOM 13059 N N . SER B 1 805 ? -50.344 37.688 -5.57 1 38.03 805 SER B N 1
ATOM 13060 C CA . SER B 1 805 ? -50.875 39.031 -5.328 1 38.03 805 SER B CA 1
ATOM 13061 C C . SER B 1 805 ? -52.344 39.125 -5.711 1 38.03 805 SER B C 1
ATOM 13063 O O . SER B 1 805 ? -52.875 40.219 -5.93 1 38.03 805 SER B O 1
ATOM 13065 N N . SER B 1 806 ? -53.188 38.125 -6.031 1 35.19 806 SER B N 1
ATOM 13066 C CA . SER B 1 806 ? -54.531 38.5 -6.48 1 35.19 806 SER B CA 1
ATOM 13067 C C . SER B 1 806 ? -55.281 39.25 -5.391 1 35.19 806 SER B C 1
ATOM 13069 O O . SER B 1 806 ? -56 38.656 -4.605 1 35.19 806 SER B O 1
ATOM 13071 N N . ALA B 1 807 ? -54.656 39.969 -4.453 1 32.59 807 ALA B N 1
ATOM 13072 C CA . ALA B 1 807 ? -55.594 40.812 -3.691 1 32.59 807 ALA B CA 1
ATOM 13073 C C . ALA B 1 807 ? -56.375 41.75 -4.609 1 32.59 807 ALA B C 1
ATOM 13075 O O . ALA B 1 807 ? -55.781 42.594 -5.281 1 32.59 807 ALA B O 1
ATOM 13076 N N . THR B 1 808 ? -57.625 41.312 -5.18 1 31.81 808 THR B N 1
ATOM 13077 C CA . THR B 1 808 ? -58.656 42.156 -5.734 1 31.81 808 THR B CA 1
ATOM 13078 C C . THR B 1 808 ? -58.875 43.375 -4.844 1 31.81 808 THR B C 1
ATOM 13080 O O . THR B 1 808 ? -59.125 43.25 -3.639 1 31.81 808 THR B O 1
ATOM 13083 N N . LYS B 1 809 ? -58.406 44.531 -5.227 1 31.86 809 LYS B N 1
ATOM 13084 C CA . LYS B 1 809 ? -58.781 45.875 -4.805 1 31.86 809 LYS B CA 1
ATOM 13085 C C . LYS B 1 809 ? -60.281 46 -4.656 1 31.86 809 LYS B C 1
ATOM 13087 O O . LYS B 1 809 ? -61.031 45.969 -5.652 1 31.86 809 LYS B O 1
ATOM 13092 N N . LEU B 1 810 ? -61.031 45.312 -3.641 1 26.33 810 LEU B N 1
ATOM 13093 C CA . LEU B 1 810 ? -62.406 45.719 -3.354 1 26.33 810 LEU B CA 1
ATOM 13094 C C . LEU B 1 810 ? -62.469 47.25 -3.205 1 26.33 810 LEU B C 1
ATOM 13096 O O . LEU B 1 810 ? -61.781 47.812 -2.354 1 26.33 810 LEU B O 1
ATOM 13100 N N . ALA B 1 811 ? -62.812 47.938 -4.258 1 26.91 811 ALA B N 1
ATOM 13101 C CA . ALA B 1 811 ? -63.219 49.344 -4.422 1 26.91 811 ALA B CA 1
ATOM 13102 C C . ALA B 1 811 ? -64.312 49.719 -3.408 1 26.91 811 ALA B C 1
ATOM 13104 O O . ALA B 1 811 ? -65.375 49.094 -3.365 1 26.91 811 ALA B O 1
ATOM 13105 N N . SER B 1 812 ? -63.969 50.125 -2.174 1 25.91 812 SER B N 1
ATOM 13106 C CA . SER B 1 812 ? -64.875 50.75 -1.236 1 25.91 812 SER B CA 1
ATOM 13107 C C . SER B 1 812 ? -65.688 51.844 -1.923 1 25.91 812 SER B C 1
ATOM 13109 O O . SER B 1 812 ? -65.125 52.844 -2.385 1 25.91 812 SER B O 1
ATOM 13111 N N . ASN B 1 813 ? -66.75 51.531 -2.76 1 24.14 813 ASN B N 1
ATOM 13112 C CA . ASN B 1 813 ? -67.812 52.469 -3.164 1 24.14 813 ASN B CA 1
ATOM 13113 C C . ASN B 1 813 ? -68.438 53.125 -1.958 1 24.14 813 ASN B C 1
ATOM 13115 O O . ASN B 1 813 ? -69.062 52.469 -1.112 1 24.14 813 ASN B O 1
ATOM 13119 N N . GLU B 1 814 ? -67.938 54.219 -1.412 1 23.11 814 GLU B N 1
ATOM 13120 C CA . GLU B 1 814 ? -68.438 55.156 -0.443 1 23.11 814 GLU B CA 1
ATOM 13121 C C . GLU B 1 814 ? -69.812 55.719 -0.867 1 23.11 814 GLU B C 1
ATOM 13123 O O . GLU B 1 814 ? -69.875 56.625 -1.698 1 23.11 814 GLU B O 1
ATOM 13128 N N . ASN B 1 815 ? -70.875 54.812 -1.177 1 22.98 815 ASN B N 1
ATOM 13129 C CA . ASN B 1 815 ? -72.188 55.438 -1.339 1 22.98 815 ASN B CA 1
ATOM 13130 C C . ASN B 1 815 ? -72.5 56.281 -0.125 1 22.98 815 ASN B C 1
ATOM 13132 O O . ASN B 1 815 ? -72.188 55.938 1.005 1 22.98 815 ASN B O 1
ATOM 13136 N N . GLY B 1 816 ? -73.062 57.531 -0.253 1 22.97 816 GLY B N 1
ATOM 13137 C CA . GLY B 1 816 ? -73.438 58.75 0.418 1 22.97 816 GLY B CA 1
ATOM 13138 C C . GLY B 1 816 ? -74.688 58.562 1.281 1 22.97 816 GLY B C 1
ATOM 13139 O O . GLY B 1 816 ? -75.312 59.531 1.708 1 22.97 816 GLY B O 1
ATOM 13140 N N . THR B 1 817 ? -75.188 57.281 1.531 1 21.97 817 THR B N 1
ATOM 13141 C CA . THR B 1 817 ? -76.562 57.312 1.961 1 21.97 817 THR B CA 1
ATOM 13142 C C . THR B 1 817 ? -76.75 58.219 3.172 1 21.97 817 THR B C 1
ATOM 13144 O O . THR B 1 817 ? -75.875 58.344 4.008 1 21.97 817 THR B O 1
ATOM 13147 N N . SER B 1 818 ? -77.938 59.031 3.143 1 22.56 818 SER B N 1
ATOM 13148 C CA . SER B 1 818 ? -78.688 60.062 3.768 1 22.56 818 SER B CA 1
ATOM 13149 C C . SER B 1 818 ? -79.125 59.688 5.172 1 22.56 818 SER B C 1
ATOM 13151 O O . SER B 1 818 ? -79.312 58.5 5.473 1 22.56 818 SER B O 1
ATOM 13153 N N . PHE B 1 819 ? -79.25 60.594 6.168 1 21.05 819 PHE B N 1
ATOM 13154 C CA . PHE B 1 819 ? -79.312 60.812 7.605 1 21.05 819 PHE B CA 1
ATOM 13155 C C . PHE B 1 819 ? -80.688 60.406 8.141 1 21.05 819 PHE B C 1
ATOM 13157 O O . PHE B 1 819 ? -81 60.625 9.312 1 21.05 819 PHE B O 1
ATOM 13164 N N . VAL B 1 820 ? -81.562 59.594 7.336 1 21.81 820 VAL B N 1
ATOM 13165 C CA . VAL B 1 820 ? -82.875 59.875 7.832 1 21.81 820 VAL B CA 1
ATOM 13166 C C . VAL B 1 820 ? -83 59.438 9.289 1 21.81 820 VAL B C 1
ATOM 13168 O O . VAL B 1 820 ? -82.375 58.5 9.719 1 21.81 820 VAL B O 1
ATOM 13171 N N . LYS B 1 821 ? -83.875 60.156 10.094 1 21.7 821 LYS B N 1
ATOM 13172 C CA . LYS B 1 821 ? -84.375 60.531 11.43 1 21.7 821 LYS B CA 1
ATOM 13173 C C . LYS B 1 821 ? -85.188 59.406 12.047 1 21.7 821 LYS B C 1
ATOM 13175 O O . LYS B 1 821 ? -86.375 59.25 11.703 1 21.7 821 LYS B O 1
ATOM 13180 N N . GLU B 1 822 ? -84.625 58.156 12.047 1 18.39 822 GLU B N 1
ATOM 13181 C CA . GLU B 1 822 ? -85.375 57.062 12.648 1 18.39 822 GLU B CA 1
ATOM 13182 C C . GLU B 1 822 ? -85.812 57.406 14.078 1 18.39 822 GLU B C 1
ATOM 13184 O O . GLU B 1 822 ? -84.938 57.719 14.914 1 18.39 822 GLU B O 1
ATOM 13189 N N . SER B 1 823 ? -87.062 57.781 14.227 1 19.59 823 SER B N 1
ATOM 13190 C CA . SER B 1 823 ? -87.938 58.062 15.359 1 19.59 823 SER B CA 1
ATOM 13191 C C . SER B 1 823 ? -88 56.875 16.297 1 19.59 823 SER B C 1
ATOM 13193 O O . SER B 1 823 ? -87.812 55.75 15.883 1 19.59 823 SER B O 1
ATOM 13195 N N . ALA B 1 824 ? -88.188 57.062 17.672 1 18.86 824 ALA B N 1
ATOM 13196 C CA . ALA B 1 824 ? -88 56.469 18.984 1 18.86 824 ALA B CA 1
ATOM 13197 C C . ALA B 1 824 ? -89 55.375 19.219 1 18.86 824 ALA B C 1
ATOM 13199 O O . ALA B 1 824 ? -88.812 54.469 20.031 1 18.86 824 ALA B O 1
ATOM 13200 N N . GLU B 1 825 ? -90.125 55.219 18.547 1 19.28 825 GLU B N 1
ATOM 13201 C CA . GLU B 1 825 ? -91.25 55.031 19.438 1 19.28 825 GLU B CA 1
ATOM 13202 C C . GLU B 1 825 ? -91.25 53.594 20.016 1 19.28 825 GLU B C 1
ATOM 13204 O O . GLU B 1 825 ? -90.812 52.656 19.375 1 19.28 825 GLU B O 1
ATOM 13209 N N . PRO B 1 826 ? -91.812 53.406 21.359 1 20.03 826 PRO B N 1
ATOM 13210 C CA . PRO B 1 826 ? -91.875 52.469 22.484 1 20.03 826 PRO B CA 1
ATOM 13211 C C . PRO B 1 826 ? -92.812 51.281 22.219 1 20.03 826 PRO B C 1
ATOM 13213 O O . PRO B 1 826 ? -94 51.469 22 1 20.03 826 PRO B O 1
ATOM 13216 N N . THR B 1 827 ? -92.562 50.312 21.359 1 17.33 827 THR B N 1
ATOM 13217 C CA . THR B 1 827 ? -93.562 49.25 21.125 1 17.33 827 THR B CA 1
ATOM 13218 C C . THR B 1 827 ? -93.812 48.469 22.406 1 17.33 827 THR B C 1
ATOM 13220 O O . THR B 1 827 ? -92.875 47.906 23 1 17.33 827 THR B O 1
ATOM 13223 N N . LEU B 1 828 ? -95 48.469 23.047 1 16.75 828 LEU B N 1
ATOM 13224 C CA . LEU B 1 828 ? -95.812 47.938 24.156 1 16.75 828 LEU B CA 1
ATOM 13225 C C . LEU B 1 828 ? -96.125 46.469 23.922 1 16.75 828 LEU B C 1
ATOM 13227 O O . LEU B 1 828 ? -96.5 45.75 24.859 1 16.75 828 LEU B O 1
ATOM 13231 N N . LEU B 1 829 ? -96.125 45.688 22.922 1 18.06 829 LEU B N 1
ATOM 13232 C CA . LEU B 1 829 ? -97.312 44.844 22.922 1 18.06 829 LEU B CA 1
ATOM 13233 C C . LEU B 1 829 ? -97.312 43.812 24.047 1 18.06 829 LEU B C 1
ATOM 13235 O O . LEU B 1 829 ? -96.188 43.312 24.391 1 18.06 829 LEU B O 1
ATOM 13239 N N . ARG B 1 830 ? -98.5 43.688 24.766 1 18.08 830 ARG B N 1
ATOM 13240 C CA . ARG B 1 830 ? -99.25 42.875 25.75 1 18.08 830 ARG B CA 1
ATOM 13241 C C . ARG B 1 830 ? -99.25 41.375 25.344 1 18.08 830 ARG B C 1
ATOM 13243 O O . ARG B 1 830 ? -99.562 41.062 24.203 1 18.08 830 ARG B O 1
ATOM 13250 N N . ASN B 1 831 ? -98.688 40.562 26.172 1 16.98 831 ASN B N 1
ATOM 13251 C CA . ASN B 1 831 ? -98.312 39.156 26.359 1 16.98 831 ASN B CA 1
ATOM 13252 C C . ASN B 1 831 ? -99.562 38.281 26.312 1 16.98 831 ASN B C 1
ATOM 13254 O O . ASN B 1 831 ? -100.688 38.781 26.406 1 16.98 831 ASN B O 1
ATOM 13258 N N . GLY B 1 832 ? -99.312 36.969 26.5 1 17.67 832 GLY B N 1
ATOM 13259 C CA . GLY B 1 832 ? -100 35.688 26.594 1 17.67 832 GLY B CA 1
ATOM 13260 C C . GLY B 1 832 ? -101.125 35.719 27.578 1 17.67 832 GLY B C 1
ATOM 13261 O O . GLY B 1 832 ? -101.25 36.625 28.391 1 17.67 832 GLY B O 1
ATOM 13262 N N . ASP B 1 833 ? -102.062 34.469 27.516 1 17.78 833 ASP B N 1
ATOM 13263 C CA . ASP B 1 833 ? -103.188 33.562 27.875 1 17.78 833 ASP B CA 1
ATOM 13264 C C . ASP B 1 833 ? -103.062 33.094 29.328 1 17.78 833 ASP B C 1
ATOM 13266 O O . ASP B 1 833 ? -102 33.219 29.922 1 17.78 833 ASP B O 1
ATOM 13270 N N . THR B 1 834 ? -104 32 29.688 1 19.23 834 THR B N 1
ATOM 13271 C CA . THR B 1 834 ? -105 31.516 30.625 1 19.23 834 THR B CA 1
ATOM 13272 C C . THR B 1 834 ? -104.375 30.562 31.641 1 19.23 834 THR B C 1
ATOM 13274 O O . THR B 1 834 ? -104.5 30.766 32.844 1 19.23 834 THR B O 1
ATOM 13277 N N . LYS B 1 835 ? -104.812 29 31.469 1 21.77 835 LYS B N 1
ATOM 13278 C CA . LYS B 1 835 ? -105.438 27.984 32.312 1 21.77 835 LYS B CA 1
ATOM 13279 C C . LYS B 1 835 ? -104.438 27.203 33.094 1 21.77 835 LYS B C 1
ATOM 13281 O O . LYS B 1 835 ? -103.25 27.156 32.719 1 21.77 835 LYS B O 1
ATOM 13286 N N . LYS B 1 836 ? -105.062 26.281 34.219 1 21.66 836 LYS B N 1
ATOM 13287 C CA . LYS B 1 836 ? -105.062 25.312 35.312 1 21.66 836 LYS B CA 1
ATOM 13288 C C . LYS B 1 836 ? -104.625 23.938 34.812 1 21.66 836 LYS B C 1
ATOM 13290 O O . LYS B 1 836 ? -104.062 23.141 35.562 1 21.66 836 LYS B O 1
ATOM 13295 N N . ILE B 1 837 ? -104.312 23.281 33.75 1 18.45 837 ILE B N 1
ATOM 13296 C CA . ILE B 1 837 ? -104.562 21.844 33.844 1 18.45 837 ILE B CA 1
ATOM 13297 C C . ILE B 1 837 ? -103.875 21.312 35.094 1 18.45 837 ILE B C 1
ATOM 13299 O O . ILE B 1 837 ? -102.688 21.609 35.344 1 18.45 837 ILE B O 1
ATOM 13303 N N . ASP B 1 838 ? -104.938 20.562 35.812 1 16.62 838 ASP B N 1
ATOM 13304 C CA . ASP B 1 838 ? -105.625 19.312 36.062 1 16.62 838 ASP B CA 1
ATOM 13305 C C . ASP B 1 838 ? -105.188 18.219 35.094 1 16.62 838 ASP B C 1
ATOM 13307 O O . ASP B 1 838 ? -105 18.484 33.906 1 16.62 838 ASP B O 1
#

InterPro domains:
  IPR002656 Acyltransferase 3 domain [PF01757] (406-780)
  IPR006621 Nose resistant-to-fluoxetine protein, N-terminal [PF20146] (115-235)
  IPR006621 Nose resistant-to-fluoxetine protein, N-terminal [SM00703] (112-255)
  IPR052728 Oxygen and lipid transport regulator [PTHR11161] (98-812)

Sequence (1676 aa):
MAPIRFASRALISTVVLVVLVAICGRVISSASSSAPPAQIAGLNGTNKYRYGRVSKRNETCAGKYCTEMEVDDDDTGEIILGGSRALRQEGVLRHTSVLYGLISIAERGELSDRCYDELQQIYEGIRQKEIWALKVLDSSGIQEAGFMWGHNHWIGSEQGCVAAQTPLSITLSDRYRRNMKPNLVKAMAPFDVGFRMVYAQHQSAWQVEMKFLSENILHIGVCVPQSCSNGELFNLTERYFDERIIQAQDIFEFRPNVLQVKDLQLTENFWSKPSIFIISITVALTAIMVYLAQCREQKVNEEKACLSSESPNATTYTPVLMNGHYSPAPKAPSTTAAALNDDERMKETALKPKSTPIHTSSSPGFPPPTKDTFMDKVIDSFNVRRNLATVFRTDIGPQSLPVICGIKSICCFLILCFHMQWYTFFTIQNSALMFHYAEQVRYQVISNAPLLVDVFFAISGFLVTYNFVRNRSKIQEVKSNGLWQNGKLYGKMLLHRYLRLSPLYLMITVIGELMTSYVVDKSKFWVHERSDLRCQQYWWRNVLYIQNLFDIDDLCLNWTWSLACEMQYYMISVGLLFVYAKNAKLGKSIYALFAAATFVFNMAITLMYHFVPSYDVLYNTGSALYVAPWARMSPYVVGVYFGWLLAAARGNLQLNEKQYRKYWILACLAVFISMHSTFKRNFPYPLASTVMVMVRLFVAWAACWTIIATSTGYSNMVTRFLSSKFFIHTNKLTYGIYLLNPLIITAVFGLSDGSANADPIPTLVMAVGVTVLSYVAALAFTVLFEIPYCTISSEILKLKKKPSSSATKLASNENGTSFVKESAEPTLLRNGDTKKIDMAPIRFASRALISTVVLVVLVAICGRVISSASSSAPPAQIAGLNGTNKYRYGRVSKRNETCAGKYCTEMEVDDDDTGEIILGGSRALRQEGVLRHTSVLYGLISIAERGELSDRCYDELQQIYEGIRQKEIWALKVLDSSGIQEAGFMWGHNHWIGSEQGCVAAQTPLSITLSDRYRRNMKPNLVKAMAPFDVGFRMVYAQHQSAWQVEMKFLSENILHIGVCVPQSCSNGELFNLTERYFDERIIQAQDIFEFRPNVLQVKDLQLTENFWSKPSIFIISITVALTAIMVYLAQCREQKVNEEKACLSSESPNATTYTPVLMNGHYSPAPKAPSTTAAALNDDERMKETALKPKSTPIHTSSSPGFPPPTKDTFMDKVIDSFNVRRNLATVFRTDIGPQSLPVICGIKSICCFLILCFHMQWYTFFTIQNSALMFHYAEQVRYQVISNAPLLVDVFFAISGFLVTYNFVRNRSKIQEVKSNGLWQNGKLYGKMLLHRYLRLSPLYLMITVIGELMTSYVVDKSKFWVHERSDLRCQQYWWRNVLYIQNLFDIDDLCLNWTWSLACEMQYYMISVGLLFVYAKNAKLGKSIYALFAAATFVFNMAITLMYHFVPSYDVLYNTGSALYVAPWARMSPYVVGVYFGWLLAAARGNLQLNEKQYRKYWILACLAVFISMHSTFKRNFPYPLASTVMVMVRLFVAWAACWTIIATSTGYSNMVTRFLSSKFFIHTNKLTYGIYLLNPLIITAVFGLSDGSANADPIPTLVMAVGVTVLSYVAALAFTVLFEIPYCTISSEILKLKKKPSSSATKLASNENGTSFVKESAEPTLLRNGDTKKID